Protein 1GUW (pdb70)

InterPro domains:
  IPR000953 Chromo/chromo shadow domain [PS50013] (21-79)
  IPR000953 Chromo/chromo shadow domain [PS50013] (117-175)
  IPR000953 Chromo/chromo shadow domain [SM00298] (20-72)
  IPR000953 Chromo/chromo shadow domain [SM00298] (116-168)
  IPR008251 Chromo shadow domain [PF01393] (113-172)
  IPR008251 Chromo shadow domain [SM00300] (111-173)
  IPR016197 Chromo-like domain superfamily [SSF54160] (13-76)
  IPR016197 Chromo-like domain superfamily [SSF54160] (108-173)
  IPR017984 Chromo domain subgroup [PR00504] (18-26)
  IPR017984 Chromo domain subgroup [PR00504] (31-45)
  IPR017984 Chromo domain subgroup [PR00504] (46-58)
  IPR023779 Chromo domain, conserved site [PS00598] (38-58)
  IPR023780 Chromo domain [PF00385] (21-69)
  IPR051219 Heterochromatin-associated chromo domain-containing protein [PTHR22812] (1-182)

Radius of gyration: 16.22 Å; Cα contacts (8 Å, |Δi|>4): 113; chains: 2; bounding box: 51×38×29 Å

Solvent-accessible surface area: 7569 Å² total

Foldseek 3Di:
DPDDDPPPDDQPQADFDAWDAWDDPDPWIWIWTQGPPDDRVPIDIDRVVSDDCVVRVCVVCQCQPVHHVHDDD/DDDDDDDPPDDPDPDD

Structure (mmCIF, N/CA/C/O backbone):
data_1GUW
#
_entry.id   1GUW
#
_cell.length_a   1.000
_cell.length_b   1.000
_cell.length_c   1.000
_cell.angle_alpha   90.00
_cell.angle_beta   90.00
_cell.angle_gamma   90.00
#
_symmetry.space_group_name_H-M   'P 1'
#
loop_
_entity.id
_entity.type
_entity.pdbx_description
1 polymer 'CHROMOBOX PROTEIN HOMOLOG 1'
2 polymer 'HISTONE H3.1'
#
loop_
_atom_site.group_PDB
_atom_site.id
_atom_site.type_symbol
_atom_site.label_atom_id
_atom_site.label_alt_id
_atom_site.label_comp_id
_atom_site.label_asym_id
_atom_site.label_entity_id
_atom_site.label_seq_id
_atom_site.pdbx_PDB_ins_code
_atom_site.Cartn_x
_atom_site.Cartn_y
_atom_site.Cartn_z
_atom_site.occupancy
_atom_site.B_iso_or_equiv
_atom_site.auth_seq_id
_atom_site.auth_comp_id
_atom_site.auth_asym_id
_atom_site.auth_atom_id
_atom_site.pdbx_PDB_model_num
ATOM 1 N N . HIS A 1 1 ? -24.643 -13.209 13.440 1.00 0.00 8 HIS A N 1
ATOM 2 C CA . HIS A 1 1 ? -26.019 -13.632 13.071 1.00 0.00 8 HIS A CA 1
ATOM 3 C C . HIS A 1 1 ? -27.060 -13.043 14.020 1.00 0.00 8 HIS A C 1
ATOM 4 O O . HIS A 1 1 ? -26.828 -12.932 15.225 1.00 0.00 8 HIS A O 1
ATOM 21 N N . MET A 1 2 ? -28.209 -12.661 13.465 1.00 0.00 9 MET A N 1
ATOM 22 C CA . MET A 1 2 ? -29.291 -12.078 14.254 1.00 0.00 9 MET A CA 1
ATOM 23 C C . MET A 1 2 ? -28.827 -10.815 14.971 1.00 0.00 9 MET A C 1
ATOM 24 O O . MET A 1 2 ? -29.014 -10.671 16.180 1.00 0.00 9 MET A O 1
ATOM 38 N N . VAL A 1 3 ? -28.221 -9.901 14.220 1.00 0.00 10 VAL A N 1
ATOM 39 C CA . VAL A 1 3 ? -27.728 -8.650 14.784 1.00 0.00 10 VAL A CA 1
ATOM 40 C C . VAL A 1 3 ? -27.879 -7.501 13.787 1.00 0.00 10 VAL A C 1
ATOM 41 O O . VAL A 1 3 ? -28.821 -7.480 12.995 1.00 0.00 10 VAL A O 1
ATOM 54 N N . GLU A 1 4 ? -26.951 -6.547 13.830 1.00 0.00 11 GLU A N 1
ATOM 55 C CA . GLU A 1 4 ? -26.992 -5.401 12.930 1.00 0.00 11 GLU A CA 1
ATOM 56 C C . GLU A 1 4 ? -26.781 -5.833 11.481 1.00 0.00 11 GLU A C 1
ATOM 57 O O . GLU A 1 4 ? -25.876 -6.614 11.183 1.00 0.00 11 GLU A O 1
ATOM 69 N N . GLU A 1 5 ? -27.621 -5.322 10.587 1.00 0.00 12 GLU A N 1
ATOM 70 C CA . GLU A 1 5 ? -27.526 -5.656 9.170 1.00 0.00 12 GLU A CA 1
ATOM 71 C C . GLU A 1 5 ? -26.232 -5.113 8.571 1.00 0.00 12 GLU A C 1
ATOM 72 O O . GLU A 1 5 ? -25.911 -3.935 8.729 1.00 0.00 12 GLU A O 1
ATOM 84 N N . VAL A 1 6 ? -25.493 -5.978 7.883 1.00 0.00 13 VAL A N 1
ATOM 85 C CA . VAL A 1 6 ? -24.236 -5.581 7.262 1.00 0.00 13 VAL A CA 1
ATOM 86 C C . VAL A 1 6 ? -24.477 -4.691 6.044 1.00 0.00 13 VAL A C 1
ATOM 87 O O . VAL A 1 6 ? -25.309 -4.999 5.191 1.00 0.00 13 VAL A O 1
ATOM 100 N N . LEU A 1 7 ? -23.736 -3.586 5.973 1.00 0.00 14 LEU A N 1
ATOM 101 C CA . LEU A 1 7 ? -23.857 -2.648 4.861 1.00 0.00 14 LEU A CA 1
ATOM 102 C C . LEU A 1 7 ? -22.820 -1.535 5.001 1.00 0.00 14 LEU A C 1
ATOM 103 O O . LEU A 1 7 ? -23.133 -0.353 4.860 1.00 0.00 14 LEU A O 1
ATOM 119 N N . GLU A 1 8 ? -21.582 -1.929 5.287 1.00 0.00 15 GLU A N 1
ATOM 120 C CA . GLU A 1 8 ? -20.489 -0.977 5.453 1.00 0.00 15 GLU A CA 1
ATOM 121 C C . GLU A 1 8 ? -19.171 -1.705 5.691 1.00 0.00 15 GLU A C 1
ATOM 122 O O . GLU A 1 8 ? -19.129 -2.711 6.400 1.00 0.00 15 GLU A O 1
ATOM 134 N N . GLU A 1 9 ? -18.099 -1.187 5.092 1.00 0.00 16 GLU A N 1
ATOM 135 C CA . GLU A 1 9 ? -16.771 -1.780 5.229 1.00 0.00 16 GLU A CA 1
ATOM 136 C C . GLU A 1 9 ? -16.707 -3.155 4.570 1.00 0.00 16 GLU A C 1
ATOM 137 O O . GLU A 1 9 ? -17.611 -3.977 4.730 1.00 0.00 16 GLU A O 1
ATOM 149 N N . GLU A 1 10 ? -15.631 -3.397 3.828 1.00 0.00 17 GLU A N 1
ATOM 150 C CA . GLU A 1 10 ? -15.440 -4.672 3.142 1.00 0.00 17 GLU A CA 1
ATOM 151 C C . GLU A 1 10 ? -14.024 -4.763 2.573 1.00 0.00 17 GLU A C 1
ATOM 152 O O . GLU A 1 10 ? -13.817 -5.217 1.447 1.00 0.00 17 GLU A O 1
ATOM 164 N N . GLU A 1 11 ? -13.052 -4.323 3.364 1.00 0.00 18 GLU A N 1
ATOM 165 C CA . GLU A 1 11 ? -11.653 -4.349 2.953 1.00 0.00 18 GLU A CA 1
ATOM 166 C C . GLU A 1 11 ? -11.115 -5.776 2.923 1.00 0.00 18 GLU A C 1
ATOM 167 O O . GLU A 1 11 ? -11.452 -6.595 3.777 1.00 0.00 18 GLU A O 1
ATOM 179 N N . GLU A 1 12 ? -10.273 -6.064 1.934 1.00 0.00 19 GLU A N 1
ATOM 180 C CA . GLU A 1 12 ? -9.684 -7.391 1.791 1.00 0.00 19 GLU A CA 1
ATOM 181 C C . GLU A 1 12 ? -8.175 -7.297 1.585 1.00 0.00 19 GLU A C 1
ATOM 182 O O . GLU A 1 12 ? -7.684 -6.376 0.933 1.00 0.00 19 GLU A O 1
ATOM 194 N N . GLU A 1 13 ? -7.450 -8.248 2.164 1.00 0.00 20 GLU A N 1
ATOM 195 C CA . GLU A 1 13 ? -5.992 -8.283 2.070 1.00 0.00 20 GLU A CA 1
ATOM 196 C C . GLU A 1 13 ? -5.511 -8.664 0.669 1.00 0.00 20 GLU A C 1
ATOM 197 O O . GLU A 1 13 ? -4.956 -9.746 0.471 1.00 0.00 20 GLU A O 1
ATOM 209 N N . TYR A 1 14 ? -5.707 -7.771 -0.298 1.00 0.00 21 TYR A N 1
ATOM 210 C CA . TYR A 1 14 ? -5.266 -8.026 -1.666 1.00 0.00 21 TYR A CA 1
ATOM 211 C C . TYR A 1 14 ? -3.753 -8.203 -1.715 1.00 0.00 21 TYR A C 1
ATOM 212 O O . TYR A 1 14 ? -3.013 -7.474 -1.053 1.00 0.00 21 TYR A O 1
ATOM 230 N N . VAL A 1 15 ? -3.300 -9.177 -2.499 1.00 0.00 22 VAL A N 1
ATOM 231 C CA . VAL A 1 15 ? -1.876 -9.454 -2.634 1.00 0.00 22 VAL A CA 1
ATOM 232 C C . VAL A 1 15 ? -1.112 -8.210 -3.078 1.00 0.00 22 VAL A C 1
ATOM 233 O O . VAL A 1 15 ? -1.535 -7.503 -3.993 1.00 0.00 22 VAL A O 1
ATOM 246 N N . VAL A 1 16 ? 0.013 -7.947 -2.420 1.00 0.00 23 VAL A N 1
ATOM 247 C CA . VAL A 1 16 ? 0.836 -6.787 -2.743 1.00 0.00 23 VAL A CA 1
ATOM 248 C C . VAL A 1 16 ? 2.217 -7.209 -3.229 1.00 0.00 23 VAL A C 1
ATOM 249 O O . VAL A 1 16 ? 2.880 -8.036 -2.602 1.00 0.00 23 VAL A O 1
ATOM 262 N N . GLU A 1 17 ? 2.645 -6.634 -4.347 1.00 0.00 24 GLU A N 1
ATOM 263 C CA . GLU A 1 17 ? 3.949 -6.950 -4.914 1.00 0.00 24 GLU A CA 1
ATOM 264 C C . GLU A 1 17 ? 5.064 -6.255 -4.138 1.00 0.00 24 GLU A C 1
ATOM 265 O O . GLU A 1 17 ? 6.008 -6.898 -3.680 1.00 0.00 24 GLU A O 1
ATOM 277 N N . LYS A 1 18 ? 4.944 -4.934 -3.996 1.00 0.00 25 LYS A N 1
ATOM 278 C CA . LYS A 1 18 ? 5.939 -4.137 -3.280 1.00 0.00 25 LYS A CA 1
ATOM 279 C C . LYS A 1 18 ? 5.573 -2.659 -3.320 1.00 0.00 25 LYS A C 1
ATOM 280 O O . LYS A 1 18 ? 5.080 -2.167 -4.336 1.00 0.00 25 LYS A O 1
ATOM 299 N N . VAL A 1 19 ? 5.822 -1.945 -2.225 1.00 0.00 26 VAL A N 1
ATOM 300 C CA . VAL A 1 19 ? 5.518 -0.522 -2.178 1.00 0.00 26 VAL A CA 1
ATOM 301 C C . VAL A 1 19 ? 6.409 0.231 -3.164 1.00 0.00 26 VAL A C 1
ATOM 302 O O . VAL A 1 19 ? 7.626 0.037 -3.190 1.00 0.00 26 VAL A O 1
ATOM 315 N N . LEU A 1 20 ? 5.799 1.063 -3.997 1.00 0.00 27 LEU A N 1
ATOM 316 C CA . LEU A 1 20 ? 6.547 1.811 -4.996 1.00 0.00 27 LEU A CA 1
ATOM 317 C C . LEU A 1 20 ? 7.252 3.016 -4.389 1.00 0.00 27 LEU A C 1
ATOM 318 O O . LEU A 1 20 ? 8.406 3.293 -4.720 1.00 0.00 27 LEU A O 1
ATOM 334 N N . ASP A 1 21 ? 6.562 3.742 -3.510 1.00 0.00 28 ASP A N 1
ATOM 335 C CA . ASP A 1 21 ? 7.156 4.925 -2.888 1.00 0.00 28 ASP A CA 1
ATOM 336 C C . ASP A 1 21 ? 6.539 5.228 -1.522 1.00 0.00 28 ASP A C 1
ATOM 337 O O . ASP A 1 21 ? 6.172 4.319 -0.776 1.00 0.00 28 ASP A O 1
ATOM 346 N N . ARG A 1 22 ? 6.446 6.520 -1.199 1.00 0.00 29 ARG A N 1
ATOM 347 C CA . ARG A 1 22 ? 5.894 6.968 0.074 1.00 0.00 29 ARG A CA 1
ATOM 348 C C . ARG A 1 22 ? 5.650 8.475 0.052 1.00 0.00 29 ARG A C 1
ATOM 349 O O . ARG A 1 22 ? 6.528 9.245 -0.340 1.00 0.00 29 ARG A O 1
ATOM 370 N N . ARG A 1 23 ? 4.463 8.893 0.480 1.00 0.00 30 ARG A N 1
ATOM 371 C CA . ARG A 1 23 ? 4.131 10.315 0.508 1.00 0.00 30 ARG A CA 1
ATOM 372 C C . ARG A 1 23 ? 3.046 10.614 1.538 1.00 0.00 30 ARG A C 1
ATOM 373 O O . ARG A 1 23 ? 2.054 9.893 1.640 1.00 0.00 30 ARG A O 1
ATOM 394 N N . VAL A 1 24 ? 3.239 11.693 2.290 1.00 0.00 31 VAL A N 1
ATOM 395 C CA . VAL A 1 24 ? 2.273 12.106 3.301 1.00 0.00 31 VAL A CA 1
ATOM 396 C C . VAL A 1 24 ? 1.507 13.340 2.842 1.00 0.00 31 VAL A C 1
ATOM 397 O O . VAL A 1 24 ? 2.062 14.224 2.190 1.00 0.00 31 VAL A O 1
ATOM 410 N N . VAL A 1 25 ? 0.228 13.390 3.190 1.00 0.00 32 VAL A N 1
ATOM 411 C CA . VAL A 1 25 ? -0.625 14.509 2.823 1.00 0.00 32 VAL A CA 1
ATOM 412 C C . VAL A 1 25 ? -1.727 14.692 3.857 1.00 0.00 32 VAL A C 1
ATOM 413 O O . VAL A 1 25 ? -2.346 13.722 4.287 1.00 0.00 32 VAL A O 1
ATOM 426 N N . LYS A 1 26 ? -1.943 15.942 4.263 1.00 0.00 33 LYS A N 1
ATOM 427 C CA . LYS A 1 26 ? -2.951 16.279 5.269 1.00 0.00 33 LYS A CA 1
ATOM 428 C C . LYS A 1 26 ? -2.461 15.908 6.669 1.00 0.00 33 LYS A C 1
ATOM 429 O O . LYS A 1 26 ? -2.727 16.618 7.637 1.00 0.00 33 LYS A O 1
ATOM 448 N N . GLY A 1 27 ? -1.747 14.787 6.766 1.00 0.00 34 GLY A N 1
ATOM 449 C CA . GLY A 1 27 ? -1.236 14.334 8.046 1.00 0.00 34 GLY A CA 1
ATOM 450 C C . GLY A 1 27 ? -1.242 12.823 8.148 1.00 0.00 34 GLY A C 1
ATOM 451 O O . GLY A 1 27 ? -0.659 12.246 9.067 1.00 0.00 34 GLY A O 1
ATOM 455 N N . LYS A 1 28 ? -1.915 12.188 7.195 1.00 0.00 35 LYS A N 1
ATOM 456 C CA . LYS A 1 28 ? -2.025 10.738 7.152 1.00 0.00 35 LYS A CA 1
ATOM 457 C C . LYS A 1 28 ? -0.767 10.106 6.570 1.00 0.00 35 LYS A C 1
ATOM 458 O O . LYS A 1 28 ? 0.308 10.706 6.580 1.00 0.00 35 LYS A O 1
ATOM 477 N N . VAL A 1 29 ? -0.917 8.889 6.061 1.00 0.00 36 VAL A N 1
ATOM 478 C CA . VAL A 1 29 ? 0.192 8.151 5.466 1.00 0.00 36 VAL A CA 1
ATOM 479 C C . VAL A 1 29 ? -0.319 7.248 4.350 1.00 0.00 36 VAL A C 1
ATOM 480 O O . VAL A 1 29 ? -1.364 6.620 4.490 1.00 0.00 36 VAL A O 1
ATOM 493 N N . GLU A 1 30 ? 0.417 7.186 3.244 1.00 0.00 37 GLU A N 1
ATOM 494 C CA . GLU A 1 30 ? 0.015 6.351 2.116 1.00 0.00 37 GLU A CA 1
ATOM 495 C C . GLU A 1 30 ? 1.221 5.896 1.298 1.00 0.00 37 GLU A C 1
ATOM 496 O O . GLU A 1 30 ? 2.072 6.701 0.917 1.00 0.00 37 GLU A O 1
ATOM 508 N N . TYR A 1 31 ? 1.277 4.594 1.028 1.00 0.00 38 TYR A N 1
ATOM 509 C CA . TYR A 1 31 ? 2.365 4.008 0.249 1.00 0.00 38 TYR A CA 1
ATOM 510 C C . TYR A 1 31 ? 1.852 3.438 -1.065 1.00 0.00 38 TYR A C 1
ATOM 511 O O . TYR A 1 31 ? 0.893 2.665 -1.084 1.00 0.00 38 TYR A O 1
ATOM 529 N N . LEU A 1 32 ? 2.509 3.804 -2.158 1.00 0.00 39 LEU A N 1
ATOM 530 C CA . LEU A 1 32 ? 2.131 3.303 -3.468 1.00 0.00 39 LEU A CA 1
ATOM 531 C C . LEU A 1 32 ? 2.302 1.791 -3.488 1.00 0.00 39 LEU A C 1
ATOM 532 O O . LEU A 1 32 ? 3.250 1.270 -2.905 1.00 0.00 39 LEU A O 1
ATOM 548 N N . LEU A 1 33 ? 1.369 1.077 -4.113 1.00 0.00 40 LEU A N 1
ATOM 549 C CA . LEU A 1 33 ? 1.442 -0.381 -4.131 1.00 0.00 40 LEU A CA 1
ATOM 550 C C . LEU A 1 33 ? 0.961 -0.983 -5.443 1.00 0.00 40 LEU A C 1
ATOM 551 O O . LEU A 1 33 ? -0.125 -0.668 -5.928 1.00 0.00 40 LEU A O 1
ATOM 567 N N . LYS A 1 34 ? 1.777 -1.881 -5.996 1.00 0.00 41 LYS A N 1
ATOM 568 C CA . LYS A 1 34 ? 1.435 -2.564 -7.236 1.00 0.00 41 LYS A CA 1
ATOM 569 C C . LYS A 1 34 ? 0.541 -3.758 -6.922 1.00 0.00 41 LYS A C 1
ATOM 570 O O . LYS A 1 34 ? 0.908 -4.618 -6.121 1.00 0.00 41 LYS A O 1
ATOM 589 N N . TRP A 1 35 ? -0.637 -3.797 -7.530 1.00 0.00 42 TRP A N 1
ATOM 590 C CA . TRP A 1 35 ? -1.578 -4.882 -7.278 1.00 0.00 42 TRP A CA 1
ATOM 591 C C . TRP A 1 35 ? -1.554 -5.916 -8.400 1.00 0.00 42 TRP A C 1
ATOM 592 O O . TRP A 1 35 ? -1.603 -5.574 -9.580 1.00 0.00 42 TRP A O 1
ATOM 613 N N . LYS A 1 36 ? -1.465 -7.185 -8.011 1.00 0.00 43 LYS A N 1
ATOM 614 C CA . LYS A 1 36 ? -1.420 -8.288 -8.965 1.00 0.00 43 LYS A CA 1
ATOM 615 C C . LYS A 1 36 ? -2.733 -8.419 -9.732 1.00 0.00 43 LYS A C 1
ATOM 616 O O . LYS A 1 36 ? -3.811 -8.185 -9.185 1.00 0.00 43 LYS A O 1
ATOM 635 N N . GLY A 1 37 ? -2.627 -8.804 -11.000 1.00 0.00 44 GLY A N 1
ATOM 636 C CA . GLY A 1 37 ? -3.802 -8.970 -11.834 1.00 0.00 44 GLY A CA 1
ATOM 637 C C . GLY A 1 37 ? -4.324 -7.656 -12.381 1.00 0.00 44 GLY A C 1
ATOM 638 O O . GLY A 1 37 ? -4.576 -7.535 -13.579 1.00 0.00 44 GLY A O 1
ATOM 642 N N . PHE A 1 38 ? -4.484 -6.672 -11.504 1.00 0.00 45 PHE A N 1
ATOM 643 C CA . PHE A 1 38 ? -4.977 -5.363 -11.912 1.00 0.00 45 PHE A CA 1
ATOM 644 C C . PHE A 1 38 ? -3.900 -4.587 -12.662 1.00 0.00 45 PHE A C 1
ATOM 645 O O . PHE A 1 38 ? -2.726 -4.618 -12.291 1.00 0.00 45 PHE A O 1
ATOM 662 N N . SER A 1 39 ? -4.311 -3.895 -13.720 1.00 0.00 46 SER A N 1
ATOM 663 C CA . SER A 1 39 ? -3.389 -3.110 -14.532 1.00 0.00 46 SER A CA 1
ATOM 664 C C . SER A 1 39 ? -2.605 -2.123 -13.673 1.00 0.00 46 SER A C 1
ATOM 665 O O . SER A 1 39 ? -3.132 -1.572 -12.708 1.00 0.00 46 SER A O 1
ATOM 673 N N . ASP A 1 40 ? -1.343 -1.910 -14.033 1.00 0.00 47 ASP A N 1
ATOM 674 C CA . ASP A 1 40 ? -0.479 -0.991 -13.300 1.00 0.00 47 ASP A CA 1
ATOM 675 C C . ASP A 1 40 ? -1.106 0.398 -13.204 1.00 0.00 47 ASP A C 1
ATOM 676 O O . ASP A 1 40 ? -0.893 1.119 -12.230 1.00 0.00 47 ASP A O 1
ATOM 685 N N . GLU A 1 41 ? -1.878 0.768 -14.221 1.00 0.00 48 GLU A N 1
ATOM 686 C CA . GLU A 1 41 ? -2.533 2.067 -14.254 1.00 0.00 48 GLU A CA 1
ATOM 687 C C . GLU A 1 41 ? -3.442 2.258 -13.042 1.00 0.00 48 GLU A C 1
ATOM 688 O O . GLU A 1 41 ? -3.653 3.382 -12.586 1.00 0.00 48 GLU A O 1
ATOM 700 N N . ASP A 1 42 ? -3.988 1.155 -12.538 1.00 0.00 49 ASP A N 1
ATOM 701 C CA . ASP A 1 42 ? -4.886 1.196 -11.385 1.00 0.00 49 ASP A CA 1
ATOM 702 C C . ASP A 1 42 ? -4.117 1.396 -10.074 1.00 0.00 49 ASP A C 1
ATOM 703 O O . ASP A 1 42 ? -4.426 0.769 -9.061 1.00 0.00 49 ASP A O 1
ATOM 712 N N . ASN A 1 43 ? -3.120 2.277 -10.096 1.00 0.00 50 ASN A N 1
ATOM 713 C CA . ASN A 1 43 ? -2.323 2.562 -8.905 1.00 0.00 50 ASN A CA 1
ATOM 714 C C . ASN A 1 43 ? -3.134 3.333 -7.870 1.00 0.00 50 ASN A C 1
ATOM 715 O O . ASN A 1 43 ? -3.941 4.197 -8.216 1.00 0.00 50 ASN A O 1
ATOM 726 N N . THR A 1 44 ? -2.906 3.024 -6.599 1.00 0.00 51 THR A N 1
ATOM 727 C CA . THR A 1 44 ? -3.604 3.696 -5.511 1.00 0.00 51 THR A CA 1
ATOM 728 C C . THR A 1 44 ? -2.825 3.571 -4.206 1.00 0.00 51 THR A C 1
ATOM 729 O O . THR A 1 44 ? -2.547 2.469 -3.732 1.00 0.00 51 THR A O 1
ATOM 740 N N . TRP A 1 45 ? -2.470 4.716 -3.637 1.00 0.00 52 TRP A N 1
ATOM 741 C CA . TRP A 1 45 ? -1.717 4.760 -2.395 1.00 0.00 52 TRP A CA 1
ATOM 742 C C . TRP A 1 45 ? -2.629 4.474 -1.208 1.00 0.00 52 TRP A C 1
ATOM 743 O O . TRP A 1 45 ? -3.517 5.266 -0.891 1.00 0.00 52 TRP A O 1
ATOM 764 N N . GLU A 1 46 ? -2.415 3.334 -0.561 1.00 0.00 53 GLU A N 1
ATOM 765 C CA . GLU A 1 46 ? -3.229 2.939 0.582 1.00 0.00 53 GLU A CA 1
ATOM 766 C C . GLU A 1 46 ? -2.573 3.340 1.900 1.00 0.00 53 GLU A C 1
ATOM 767 O O . GLU A 1 46 ? -1.348 3.325 2.022 1.00 0.00 53 GLU A O 1
ATOM 779 N N . PRO A 1 47 ? -3.385 3.698 2.912 1.00 0.00 54 PRO A N 1
ATOM 780 C CA . PRO A 1 47 ? -2.875 4.094 4.226 1.00 0.00 54 PRO A CA 1
ATOM 781 C C . PRO A 1 47 ? -2.008 3.006 4.850 1.00 0.00 54 PRO A C 1
ATOM 782 O O . PRO A 1 47 ? -2.358 1.826 4.819 1.00 0.00 54 PRO A O 1
ATOM 793 N N . GLU A 1 48 ? -0.870 3.413 5.402 1.00 0.00 55 GLU A N 1
ATOM 794 C CA . GLU A 1 48 ? 0.064 2.480 6.023 1.00 0.00 55 GLU A CA 1
ATOM 795 C C . GLU A 1 48 ? -0.620 1.627 7.088 1.00 0.00 55 GLU A C 1
ATOM 796 O O . GLU A 1 48 ? -0.383 0.422 7.173 1.00 0.00 55 GLU A O 1
ATOM 808 N N . GLU A 1 49 ? -1.465 2.256 7.901 1.00 0.00 56 GLU A N 1
ATOM 809 C CA . GLU A 1 49 ? -2.176 1.545 8.960 1.00 0.00 56 GLU A CA 1
ATOM 810 C C . GLU A 1 49 ? -2.953 0.360 8.392 1.00 0.00 56 GLU A C 1
ATOM 811 O O . GLU A 1 49 ? -2.939 -0.733 8.959 1.00 0.00 56 GLU A O 1
ATOM 823 N N . ASN A 1 50 ? -3.620 0.584 7.265 1.00 0.00 57 ASN A N 1
ATOM 824 C CA . ASN A 1 50 ? -4.396 -0.463 6.609 1.00 0.00 57 ASN A CA 1
ATOM 825 C C . ASN A 1 50 ? -3.488 -1.571 6.090 1.00 0.00 57 ASN A C 1
ATOM 826 O O . ASN A 1 50 ? -3.845 -2.750 6.132 1.00 0.00 57 ASN A O 1
ATOM 837 N N . LEU A 1 51 ? -2.319 -1.185 5.585 1.00 0.00 58 LEU A N 1
ATOM 838 C CA . LEU A 1 51 ? -1.366 -2.146 5.040 1.00 0.00 58 LEU A CA 1
ATOM 839 C C . LEU A 1 51 ? -0.980 -3.193 6.079 1.00 0.00 58 LEU A C 1
ATOM 840 O O . LEU A 1 51 ? -0.587 -2.859 7.197 1.00 0.00 58 LEU A O 1
ATOM 856 N N . ASP A 1 52 ? -1.083 -4.459 5.692 1.00 0.00 59 ASP A N 1
ATOM 857 C CA . ASP A 1 52 ? -0.734 -5.565 6.576 1.00 0.00 59 ASP A CA 1
ATOM 858 C C . ASP A 1 52 ? 0.529 -6.254 6.066 1.00 0.00 59 ASP A C 1
ATOM 859 O O . ASP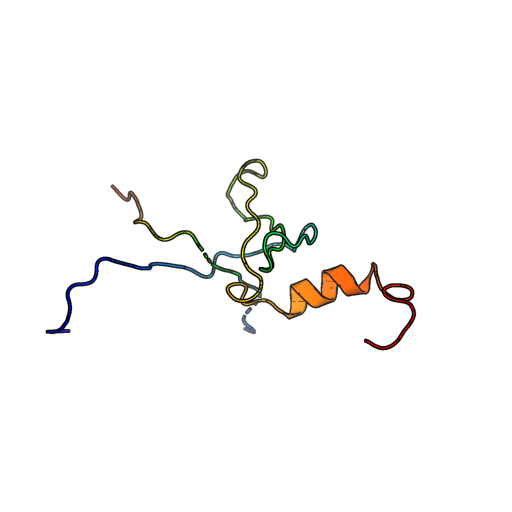 A 1 52 ? 0.570 -7.475 5.913 1.00 0.00 59 ASP A O 1
ATOM 868 N N . CYS A 1 53 ? 1.554 -5.454 5.791 1.00 0.00 60 CYS A N 1
ATOM 869 C CA . CYS A 1 53 ? 2.818 -5.975 5.281 1.00 0.00 60 CYS A CA 1
ATOM 870 C C . CYS A 1 53 ? 3.984 -5.067 5.674 1.00 0.00 60 CYS A C 1
ATOM 871 O O . CYS A 1 53 ? 4.661 -4.504 4.814 1.00 0.00 60 CYS A O 1
ATOM 879 N N . PRO A 1 54 ? 4.236 -4.914 6.989 1.00 0.00 61 PRO A N 1
ATOM 880 C CA . PRO A 1 54 ? 5.328 -4.074 7.492 1.00 0.00 61 PRO A CA 1
ATOM 881 C C . PRO A 1 54 ? 6.676 -4.468 6.899 1.00 0.00 61 PRO A C 1
ATOM 882 O O . PRO A 1 54 ? 7.542 -3.621 6.686 1.00 0.00 61 PRO A O 1
ATOM 893 N N . ASP A 1 55 ? 6.845 -5.760 6.635 1.00 0.00 62 ASP A N 1
ATOM 894 C CA . ASP A 1 55 ? 8.089 -6.269 6.065 1.00 0.00 62 ASP A CA 1
ATOM 895 C C . ASP A 1 55 ? 8.405 -5.577 4.742 1.00 0.00 62 ASP A C 1
ATOM 896 O O . ASP A 1 55 ? 9.545 -5.181 4.498 1.00 0.00 62 ASP A O 1
ATOM 905 N N . LEU A 1 56 ? 7.391 -5.430 3.892 1.00 0.00 63 LEU A N 1
ATOM 906 C CA . LEU A 1 56 ? 7.575 -4.779 2.600 1.00 0.00 63 LEU A CA 1
ATOM 907 C C . LEU A 1 56 ? 7.973 -3.323 2.789 1.00 0.00 63 LEU A C 1
ATOM 908 O O . LEU A 1 56 ? 8.863 -2.820 2.104 1.00 0.00 63 LEU A O 1
ATOM 924 N N . ILE A 1 57 ? 7.309 -2.651 3.726 1.00 0.00 64 ILE A N 1
ATOM 925 C CA . ILE A 1 57 ? 7.603 -1.253 4.006 1.00 0.00 64 ILE A CA 1
ATOM 926 C C . ILE A 1 57 ? 9.081 -1.082 4.324 1.00 0.00 64 ILE A C 1
ATOM 927 O O . ILE A 1 57 ? 9.776 -0.297 3.684 1.00 0.00 64 ILE A O 1
ATOM 943 N N . ALA A 1 58 ? 9.558 -1.841 5.305 1.00 0.00 65 ALA A N 1
ATOM 944 C CA . ALA A 1 58 ? 10.960 -1.789 5.699 1.00 0.00 65 ALA A CA 1
ATOM 945 C C . ALA A 1 58 ? 11.863 -2.042 4.499 1.00 0.00 65 ALA A C 1
ATOM 946 O O . ALA A 1 58 ? 12.930 -1.444 4.373 1.00 0.00 65 ALA A O 1
ATOM 953 N N . GLU A 1 59 ? 11.419 -2.934 3.619 1.00 0.00 66 GLU A N 1
ATOM 954 C CA . GLU A 1 59 ? 12.169 -3.282 2.419 1.00 0.00 66 GLU A CA 1
ATOM 955 C C . GLU A 1 59 ? 12.407 -2.056 1.538 1.00 0.00 66 GLU A C 1
ATOM 956 O O . GLU A 1 59 ? 13.456 -1.928 0.908 1.00 0.00 66 GLU A O 1
ATOM 968 N N . PHE A 1 60 ? 11.419 -1.167 1.488 1.00 0.00 67 PHE A N 1
ATOM 969 C CA . PHE A 1 60 ? 11.508 0.038 0.670 1.00 0.00 67 PHE A CA 1
ATOM 970 C C . PHE A 1 60 ? 12.513 1.043 1.234 1.00 0.00 67 PHE A C 1
ATOM 971 O O . PHE A 1 60 ? 13.395 1.514 0.516 1.00 0.00 67 PHE A O 1
ATOM 988 N N . LEU A 1 61 ? 12.370 1.382 2.513 1.00 0.00 68 LEU A N 1
ATOM 989 C CA . LEU A 1 61 ? 13.256 2.338 3.151 1.00 0.00 68 LEU A CA 1
ATOM 990 C C . LEU A 1 61 ? 14.634 1.738 3.402 1.00 0.00 68 LEU A C 1
ATOM 991 O O . LEU A 1 61 ? 15.599 2.460 3.635 1.00 0.00 68 LEU A O 1
ATOM 1007 N N . GLN A 1 62 ? 14.710 0.416 3.364 1.00 0.00 69 GLN A N 1
ATOM 1008 C CA . GLN A 1 62 ? 15.965 -0.288 3.599 1.00 0.00 69 GLN A CA 1
ATOM 1009 C C . GLN A 1 62 ? 17.038 0.133 2.596 1.00 0.00 69 GLN A C 1
ATOM 1010 O O . GLN A 1 62 ? 18.214 0.240 2.942 1.00 0.00 69 GLN A O 1
ATOM 1024 N N . SER A 1 63 ? 16.632 0.358 1.353 1.00 0.00 70 SER A N 1
ATOM 1025 C CA . SER A 1 63 ? 17.567 0.760 0.308 1.00 0.00 70 SER A CA 1
ATOM 1026 C C . SER A 1 63 ? 17.880 2.253 0.388 1.00 0.00 70 SER A C 1
ATOM 1027 O O . SER A 1 63 ? 19.036 2.664 0.282 1.00 0.00 70 SER A O 1
ATOM 1035 N N . GLN A 1 64 ? 16.839 3.058 0.568 1.00 0.00 71 GLN A N 1
ATOM 1036 C CA . GLN A 1 64 ? 16.986 4.510 0.654 1.00 0.00 71 GLN A CA 1
ATOM 1037 C C . GLN A 1 64 ? 17.693 4.946 1.934 1.00 0.00 71 GLN A C 1
ATOM 1038 O O . GLN A 1 64 ? 18.282 6.027 1.978 1.00 0.00 71 GLN A O 1
ATOM 1052 N N . LYS A 1 65 ? 17.619 4.125 2.981 1.00 0.00 72 LYS A N 1
ATOM 1053 C CA . LYS A 1 65 ? 18.249 4.475 4.251 1.00 0.00 72 LYS A CA 1
ATOM 1054 C C . LYS A 1 65 ? 19.772 4.522 4.126 1.00 0.00 72 LYS A C 1
ATOM 1055 O O . LYS A 1 65 ? 20.294 4.980 3.111 1.00 0.00 72 LYS A O 1
ATOM 1074 N N . THR A 1 66 ? 20.483 4.085 5.172 1.00 0.00 73 THR A N 1
ATOM 1075 C CA . THR A 1 66 ? 21.944 4.128 5.170 1.00 0.00 73 THR A CA 1
ATOM 1076 C C . THR A 1 66 ? 22.393 5.524 4.764 1.00 0.00 73 THR A C 1
ATOM 1077 O O . THR A 1 66 ? 23.486 5.725 4.234 1.00 0.00 73 THR A O 1
ATOM 1088 N N . ALA A 1 67 ? 21.497 6.472 5.014 1.00 0.00 74 ALA A N 1
ATOM 1089 C CA . ALA A 1 67 ? 21.698 7.875 4.690 1.00 0.00 74 ALA A CA 1
ATOM 1090 C C . ALA A 1 67 ? 20.437 8.651 5.047 1.00 0.00 74 ALA A C 1
ATOM 1091 O O . ALA A 1 67 ? 20.477 9.850 5.315 1.00 0.00 74 ALA A O 1
ATOM 1098 N N . HIS A 1 68 ? 19.310 7.937 5.036 1.00 0.00 75 HIS A N 1
ATOM 1099 C CA . HIS A 1 68 ? 18.013 8.524 5.347 1.00 0.00 75 HIS A CA 1
ATOM 1100 C C . HIS A 1 68 ? 17.990 9.121 6.752 1.00 0.00 75 HIS A C 1
ATOM 1101 O O . HIS A 1 68 ? 18.360 8.457 7.722 1.00 0.00 75 HIS A O 1
ATOM 1116 N N . GLU A 1 69 ? 17.533 10.371 6.847 1.00 0.00 76 GLU A N 1
ATOM 1117 C CA . GLU A 1 69 ? 17.431 11.079 8.126 1.00 0.00 76 GLU A CA 1
ATOM 1118 C C . GLU A 1 69 ? 18.801 11.448 8.701 1.00 0.00 76 GLU A C 1
ATOM 1119 O O . GLU A 1 69 ? 18.923 12.443 9.415 1.00 0.00 76 GLU A O 1
ATOM 1131 N N . THR A 1 70 ? 19.819 10.641 8.404 1.00 0.00 77 THR A N 1
ATOM 1132 C CA . THR A 1 70 ? 21.171 10.882 8.909 1.00 0.00 77 THR A CA 1
ATOM 1133 C C . THR A 1 70 ? 21.169 11.022 10.428 1.00 0.00 77 THR A C 1
ATOM 1134 O O . THR A 1 70 ? 21.819 11.909 10.982 1.00 0.00 77 THR A O 1
ATOM 1145 N N . ASP A 1 71 ? 20.434 10.136 11.092 1.00 0.00 78 ASP A N 1
ATOM 1146 C CA . ASP A 1 71 ? 20.336 10.146 12.549 1.00 0.00 78 ASP A CA 1
ATOM 1147 C C . ASP A 1 71 ? 20.009 8.746 13.072 1.00 0.00 78 ASP A C 1
ATOM 1148 O O . ASP A 1 71 ? 20.627 7.766 12.658 1.00 0.00 78 ASP A O 1
ATOM 1157 N N . LYS A 1 72 ? 19.039 8.656 13.983 1.00 0.00 79 LYS A N 1
ATOM 1158 C CA . LYS A 1 72 ? 18.643 7.373 14.553 1.00 0.00 79 LYS A CA 1
ATOM 1159 C C . LYS A 1 72 ? 17.956 6.496 13.504 1.00 0.00 79 LYS A C 1
ATOM 1160 O O . LYS A 1 72 ? 18.364 6.472 12.343 1.00 0.00 79 LYS A O 1
ATOM 1179 N N . SER A 1 73 ? 16.913 5.776 13.920 1.00 0.00 80 SER A N 1
ATOM 1180 C CA . SER A 1 73 ? 16.172 4.898 13.017 1.00 0.00 80 SER A CA 1
ATOM 1181 C C . SER A 1 73 ? 17.090 3.846 12.403 1.00 0.00 80 SER A C 1
ATOM 1182 O O . SER A 1 73 ? 17.295 2.794 13.046 1.00 0.00 80 SER A O 1
ATOM 1191 N N . ALA B 2 1 ? 4.346 -22.060 3.547 1.00 0.00 1 ALA B N 1
ATOM 1192 C CA . ALA B 2 1 ? 3.309 -22.095 4.611 1.00 0.00 1 ALA B CA 1
ATOM 1193 C C . ALA B 2 1 ? 3.119 -20.718 5.238 1.00 0.00 1 ALA B C 1
ATOM 1194 O O . ALA B 2 1 ? 1.993 -20.300 5.508 1.00 0.00 1 ALA B O 1
ATOM 1203 N N . ARG B 2 2 ? 4.226 -20.015 5.466 1.00 0.00 2 ARG B N 1
ATOM 1204 C CA . ARG B 2 2 ? 4.178 -18.684 6.060 1.00 0.00 2 ARG B CA 1
ATOM 1205 C C . ARG B 2 2 ? 3.292 -17.745 5.245 1.00 0.00 2 ARG B C 1
ATOM 1206 O O . ARG B 2 2 ? 3.271 -17.802 4.015 1.00 0.00 2 ARG B O 1
ATOM 1227 N N . THR B 2 3 ? 2.545 -16.893 5.942 1.00 0.00 3 THR B N 1
ATOM 1228 C CA . THR B 2 3 ? 1.645 -15.950 5.290 1.00 0.00 3 THR B CA 1
ATOM 1229 C C . THR B 2 3 ? 2.414 -14.901 4.494 1.00 0.00 3 THR B C 1
ATOM 1230 O O . THR B 2 3 ? 3.340 -14.273 5.006 1.00 0.00 3 THR B O 1
ATOM 1269 N N . GLN B 2 5 ? 2.986 -11.339 2.509 1.00 0.00 5 GLN B N 1
ATOM 1270 C CA . GLN B 2 5 ? 2.602 -9.948 2.730 1.00 0.00 5 GLN B CA 1
ATOM 1271 C C . GLN B 2 5 ? 1.355 -9.571 1.932 1.00 0.00 5 GLN B C 1
ATOM 1272 O O . GLN B 2 5 ? 1.216 -9.934 0.764 1.00 0.00 5 GLN B O 1
ATOM 1286 N N . THR B 2 6 ? 0.453 -8.837 2.581 1.00 0.00 6 THR B N 1
ATOM 1287 C CA . THR B 2 6 ? -0.791 -8.396 1.957 1.00 0.00 6 THR B CA 1
ATOM 1288 C C . THR B 2 6 ? -1.251 -7.069 2.551 1.00 0.00 6 THR B C 1
ATOM 1289 O O . THR B 2 6 ? -1.081 -6.826 3.744 1.00 0.00 6 THR B O 1
ATOM 1300 N N . ALA B 2 7 ? -1.834 -6.213 1.717 1.00 0.00 7 ALA B N 1
ATOM 1301 C CA . ALA B 2 7 ? -2.315 -4.914 2.175 1.00 0.00 7 ALA B CA 1
ATOM 1302 C C . ALA B 2 7 ? -3.686 -4.599 1.592 1.00 0.00 7 ALA B C 1
ATOM 1303 O O . ALA B 2 7 ? -3.886 -4.664 0.378 1.00 0.00 7 ALA B O 1
ATOM 1310 N N . ARG B 2 8 ? -4.628 -4.251 2.464 1.00 0.00 8 ARG B N 1
ATOM 1311 C CA . ARG B 2 8 ? -5.980 -3.919 2.034 1.00 0.00 8 ARG B CA 1
ATOM 1312 C C . ARG B 2 8 ? -5.975 -2.632 1.219 1.00 0.00 8 ARG B C 1
ATOM 1313 O O . ARG B 2 8 ? -5.568 -1.579 1.711 1.00 0.00 8 ARG B O 1
ATOM 1362 N N . SER B 2 10 ? -8.344 -0.849 0.454 1.00 0.00 10 SER B N 1
ATOM 1363 C CA . SER B 2 10 ? -9.583 -0.135 0.744 1.00 0.00 10 SER B CA 1
ATOM 1364 C C . SER B 2 10 ? -10.608 -0.350 -0.370 1.00 0.00 10 SER B C 1
ATOM 1365 O O . SER B 2 10 ? -11.246 0.596 -0.833 1.00 0.00 10 SER B O 1
ATOM 1373 N N . THR B 2 11 ? -10.754 -1.600 -0.802 1.00 0.00 11 THR B N 1
ATOM 1374 C CA . THR B 2 11 ? -11.691 -1.937 -1.867 1.00 0.00 11 THR B CA 1
ATOM 1375 C C . THR B 2 11 ? -13.123 -1.578 -1.482 1.00 0.00 11 THR B C 1
ATOM 1376 O O . THR B 2 11 ? -13.803 -0.849 -2.205 1.00 0.00 11 THR B O 1
ATOM 1387 N N . GLY B 2 12 ? -13.573 -2.096 -0.343 1.00 0.00 12 GLY B N 1
ATOM 1388 C CA . GLY B 2 12 ? -14.924 -1.823 0.115 1.00 0.00 12 GLY B CA 1
ATOM 1389 C C . GLY B 2 12 ? -15.964 -2.155 -0.936 1.00 0.00 12 GLY B C 1
ATOM 1390 O O . GLY B 2 12 ? -15.820 -3.133 -1.670 1.00 0.00 12 GLY B O 1
ATOM 1394 N N . GLY B 2 13 ? -17.009 -1.333 -1.018 1.00 0.00 13 GLY B N 1
ATOM 1395 C CA . GLY B 2 13 ? -18.057 -1.559 -1.999 1.00 0.00 13 GLY B CA 1
ATOM 1396 C C . GLY B 2 13 ? -18.607 -2.972 -1.954 1.00 0.00 13 GLY B C 1
ATOM 1397 O O . GLY B 2 13 ? -18.947 -3.479 -0.886 1.00 0.00 13 GLY B O 1
ATOM 1401 N N . LYS B 2 14 ? -18.686 -3.607 -3.120 1.00 0.00 14 LYS B N 1
ATOM 1402 C CA . LYS B 2 14 ? -19.192 -4.971 -3.219 1.00 0.00 14 LYS B CA 1
ATOM 1403 C C . LYS B 2 14 ? -18.874 -5.564 -4.589 1.00 0.00 14 LYS B C 1
ATOM 1404 O O . LYS B 2 14 ? -19.018 -4.896 -5.613 1.00 0.00 14 LYS B O 1
ATOM 1423 N N . ALA B 2 15 ? -18.436 -6.820 -4.596 1.00 0.00 15 ALA B N 1
ATOM 1424 C CA . ALA B 2 15 ? -18.092 -7.505 -5.838 1.00 0.00 15 ALA B CA 1
ATOM 1425 C C . ALA B 2 15 ? -19.288 -7.565 -6.786 1.00 0.00 15 ALA B C 1
ATOM 1426 O O . ALA B 2 15 ? -20.409 -7.849 -6.365 1.00 0.00 15 ALA B O 1
ATOM 1433 N N . PRO B 2 16 ? -19.063 -7.301 -8.087 1.00 0.00 16 PRO B N 1
ATOM 1434 C CA . PRO B 2 16 ? -20.129 -7.330 -9.095 1.00 0.00 16 PRO B CA 1
ATOM 1435 C C . PRO B 2 16 ? -20.719 -8.726 -9.269 1.00 0.00 16 PRO B C 1
ATOM 1436 O O . PRO B 2 16 ? -21.937 -8.889 -9.351 1.00 0.00 16 PRO B O 1
ATOM 1447 N N . GLY B 2 17 ? -19.846 -9.727 -9.326 1.00 0.00 17 GLY B N 1
ATOM 1448 C CA . GLY B 2 17 ? -20.296 -11.098 -9.488 1.00 0.00 17 GLY B CA 1
ATOM 1449 C C . GLY B 2 17 ? -20.994 -11.329 -10.814 1.00 0.00 17 GLY B C 1
ATOM 1450 O O . GLY B 2 17 ? -20.537 -10.855 -11.855 1.00 0.00 17 GLY B O 1
ATOM 1454 N N . GLY B 2 18 ? -22.103 -12.061 -10.777 1.00 0.00 18 GLY B N 1
ATOM 1455 C CA . GLY B 2 18 ? -22.848 -12.344 -11.990 1.00 0.00 18 GLY B CA 1
ATOM 1456 C C . GLY B 2 18 ? -24.037 -13.251 -11.743 1.00 0.00 18 GLY B C 1
ATOM 1457 O O . GLY B 2 18 ? -24.934 -12.856 -10.967 1.00 0.00 18 GLY B O 1
ATOM 1462 N N . HIS A 1 1 ? -22.263 14.746 -0.589 1.00 0.00 8 HIS A N 2
ATOM 1463 C CA . HIS A 1 1 ? -22.829 14.907 -1.954 1.00 0.00 8 HIS A CA 2
ATOM 1464 C C . HIS A 1 1 ? -22.490 13.703 -2.832 1.00 0.00 8 HIS A C 2
ATOM 1465 O O . HIS A 1 1 ? -22.537 12.562 -2.372 1.00 0.00 8 HIS A O 2
ATOM 1482 N N . MET A 1 2 ? -22.147 13.962 -4.094 1.00 0.00 9 MET A N 2
ATOM 1483 C CA . MET A 1 2 ? -21.799 12.896 -5.028 1.00 0.00 9 MET A CA 2
ATOM 1484 C C . MET A 1 2 ? -22.933 11.874 -5.132 1.00 0.00 9 MET A C 2
ATOM 1485 O O . MET A 1 2 ? -24.099 12.246 -5.264 1.00 0.00 9 MET A O 2
ATOM 1499 N N . VAL A 1 3 ? -22.588 10.588 -5.072 1.00 0.00 10 VAL A N 2
ATOM 1500 C CA . VAL A 1 3 ? -23.581 9.524 -5.160 1.00 0.00 10 VAL A CA 2
ATOM 1501 C C . VAL A 1 3 ? -22.978 8.179 -4.763 1.00 0.00 10 VAL A C 2
ATOM 1502 O O . VAL A 1 3 ? -23.616 7.385 -4.072 1.00 0.00 10 VAL A O 2
ATOM 1515 N N . GLU A 1 4 ? -21.743 7.938 -5.203 1.00 0.00 11 GLU A N 2
ATOM 1516 C CA . GLU A 1 4 ? -21.033 6.696 -4.898 1.00 0.00 11 GLU A CA 2
ATOM 1517 C C . GLU A 1 4 ? -21.725 5.485 -5.520 1.00 0.00 11 GLU A C 2
ATOM 1518 O O . GLU A 1 4 ? -22.944 5.333 -5.430 1.00 0.00 11 GLU A O 2
ATOM 1530 N N . GLU A 1 5 ? -20.930 4.621 -6.147 1.00 0.00 12 GLU A N 2
ATOM 1531 C CA . GLU A 1 5 ? -21.446 3.414 -6.784 1.00 0.00 12 GLU A CA 2
ATOM 1532 C C . GLU A 1 5 ? -20.291 2.554 -7.295 1.00 0.00 12 GLU A C 2
ATOM 1533 O O . GLU A 1 5 ? -20.374 1.940 -8.359 1.00 0.00 12 GLU A O 2
ATOM 1545 N N . VAL A 1 6 ? -19.209 2.520 -6.523 1.00 0.00 13 VAL A N 2
ATOM 1546 C CA . VAL A 1 6 ? -18.029 1.743 -6.883 1.00 0.00 13 VAL A CA 2
ATOM 1547 C C . VAL A 1 6 ? -18.222 0.261 -6.575 1.00 0.00 13 VAL A C 2
ATOM 1548 O O . VAL A 1 6 ? -18.787 -0.100 -5.542 1.00 0.00 13 VAL A O 2
ATOM 1561 N N . LEU A 1 7 ? -17.745 -0.593 -7.475 1.00 0.00 14 LEU A N 2
ATOM 1562 C CA . LEU A 1 7 ? -17.858 -2.036 -7.296 1.00 0.00 14 LEU A CA 2
ATOM 1563 C C . LEU A 1 7 ? -17.109 -2.478 -6.042 1.00 0.00 14 LEU A C 2
ATOM 1564 O O . LEU A 1 7 ? -15.984 -2.042 -5.800 1.00 0.00 14 LEU A O 2
ATOM 1580 N N . GLU A 1 8 ? -17.744 -3.341 -5.249 1.00 0.00 15 GLU A N 2
ATOM 1581 C CA . GLU A 1 8 ? -17.142 -3.842 -4.015 1.00 0.00 15 GLU A CA 2
ATOM 1582 C C . GLU A 1 8 ? -16.954 -2.715 -3.001 1.00 0.00 15 GLU A C 2
ATOM 1583 O O . GLU A 1 8 ? -16.707 -1.566 -3.369 1.00 0.00 15 GLU A O 2
ATOM 1595 N N . GLU A 1 9 ? -17.081 -3.050 -1.720 1.00 0.00 16 GLU A N 2
ATOM 1596 C CA . GLU A 1 9 ? -16.931 -2.066 -0.653 1.00 0.00 16 GLU A CA 2
ATOM 1597 C C . GLU A 1 9 ? -16.362 -2.713 0.605 1.00 0.00 16 GLU A C 2
ATOM 1598 O O . GLU A 1 9 ? -15.531 -2.123 1.296 1.00 0.00 16 GLU A O 2
ATOM 1610 N N . GLU A 1 10 ? -16.813 -3.929 0.893 1.00 0.00 17 GLU A N 2
ATOM 1611 C CA . GLU A 1 10 ? -16.347 -4.660 2.065 1.00 0.00 17 GLU A CA 2
ATOM 1612 C C . GLU A 1 10 ? -14.829 -4.812 2.037 1.00 0.00 17 GLU A C 2
ATOM 1613 O O . GLU A 1 10 ? -14.244 -5.084 0.988 1.00 0.00 17 GLU A O 2
ATOM 1625 N N . GLU A 1 11 ? -14.196 -4.628 3.193 1.00 0.00 18 GLU A N 2
ATOM 1626 C CA . GLU A 1 11 ? -12.745 -4.740 3.299 1.00 0.00 18 GLU A CA 2
ATOM 1627 C C . GLU A 1 11 ? -12.259 -6.092 2.786 1.00 0.00 18 GLU A C 2
ATOM 1628 O O . GLU A 1 11 ? -12.835 -7.131 3.108 1.00 0.00 18 GLU A O 2
ATOM 1640 N N . GLU A 1 12 ? -11.195 -6.068 1.987 1.00 0.00 19 GLU A N 2
ATOM 1641 C CA . GLU A 1 12 ? -10.623 -7.288 1.424 1.00 0.00 19 GLU A CA 2
ATOM 1642 C C . GLU A 1 12 ? -9.118 -7.145 1.221 1.00 0.00 19 GLU A C 2
ATOM 1643 O O . GLU A 1 12 ? -8.647 -6.139 0.690 1.00 0.00 19 GLU A O 2
ATOM 1655 N N . GLU A 1 13 ? -8.370 -8.157 1.649 1.00 0.00 20 GLU A N 2
ATOM 1656 C CA . GLU A 1 13 ? -6.916 -8.147 1.517 1.00 0.00 20 GLU A CA 2
ATOM 1657 C C . GLU A 1 13 ? -6.487 -8.540 0.106 1.00 0.00 20 GLU A C 2
ATOM 1658 O O . GLU A 1 13 ? -7.007 -9.497 -0.469 1.00 0.00 20 GLU A O 2
ATOM 1670 N N . TYR A 1 14 ? -5.529 -7.797 -0.444 1.00 0.00 21 TYR A N 2
ATOM 1671 C CA . TYR A 1 14 ? -5.019 -8.067 -1.785 1.00 0.00 21 TYR A CA 2
ATOM 1672 C C . TYR A 1 14 ? -3.502 -8.237 -1.771 1.00 0.00 21 TYR A C 2
ATOM 1673 O O . TYR A 1 14 ? -2.791 -7.506 -1.082 1.00 0.00 21 TYR A O 2
ATOM 1691 N N . VAL A 1 15 ? -3.019 -9.211 -2.536 1.00 0.00 22 VAL A N 2
ATOM 1692 C CA . VAL A 1 15 ? -1.588 -9.496 -2.620 1.00 0.00 22 VAL A CA 2
ATOM 1693 C C . VAL A 1 15 ? -0.803 -8.282 -3.113 1.00 0.00 22 VAL A C 2
ATOM 1694 O O . VAL A 1 15 ? -1.274 -7.536 -3.970 1.00 0.00 22 VAL A O 2
ATOM 1707 N N . VAL A 1 16 ? 0.402 -8.099 -2.575 1.00 0.00 23 VAL A N 2
ATOM 1708 C CA . VAL A 1 16 ? 1.256 -6.983 -2.970 1.00 0.00 23 VAL A CA 2
ATOM 1709 C C . VAL A 1 16 ? 2.725 -7.394 -3.003 1.00 0.00 23 VAL A C 2
ATOM 1710 O O . VAL A 1 16 ? 3.224 -8.042 -2.083 1.00 0.00 23 VAL A O 2
ATOM 1723 N N . GLU A 1 17 ? 3.406 -7.024 -4.086 1.00 0.00 24 GLU A N 2
ATOM 1724 C CA . GLU A 1 17 ? 4.815 -7.361 -4.266 1.00 0.00 24 GLU A CA 2
ATOM 1725 C C . GLU A 1 17 ? 5.734 -6.449 -3.453 1.00 0.00 24 GLU A C 2
ATOM 1726 O O . GLU A 1 17 ? 6.567 -6.928 -2.683 1.00 0.00 24 GLU A O 2
ATOM 1738 N N . LYS A 1 18 ? 5.591 -5.137 -3.636 1.00 0.00 25 LYS A N 2
ATOM 1739 C CA . LYS A 1 18 ? 6.431 -4.172 -2.924 1.00 0.00 25 LYS A CA 2
ATOM 1740 C C . LYS A 1 18 ? 5.960 -2.742 -3.161 1.00 0.00 25 LYS A C 2
ATOM 1741 O O . LYS A 1 18 ? 5.480 -2.410 -4.246 1.00 0.00 25 LYS A O 2
ATOM 1760 N N . VAL A 1 19 ? 6.107 -1.895 -2.145 1.00 0.00 26 VAL A N 2
ATOM 1761 C CA . VAL A 1 19 ? 5.700 -0.503 -2.265 1.00 0.00 26 VAL A CA 2
ATOM 1762 C C . VAL A 1 19 ? 6.583 0.258 -3.236 1.00 0.00 26 VAL A C 2
ATOM 1763 O O . VAL A 1 19 ? 7.806 0.120 -3.226 1.00 0.00 26 VAL A O 2
ATOM 1776 N N . LEU A 1 20 ? 5.949 1.072 -4.065 1.00 0.00 27 LEU A N 2
ATOM 1777 C CA . LEU A 1 20 ? 6.663 1.873 -5.038 1.00 0.00 27 LEU A CA 2
ATOM 1778 C C . LEU A 1 20 ? 7.180 3.158 -4.407 1.00 0.00 27 LEU A C 2
ATOM 1779 O O . LEU A 1 20 ? 8.143 3.745 -4.902 1.00 0.00 27 LEU A O 2
ATOM 1795 N N . ASP A 1 21 ? 6.543 3.601 -3.314 1.00 0.00 28 ASP A N 2
ATOM 1796 C CA . ASP A 1 21 ? 6.977 4.836 -2.653 1.00 0.00 28 ASP A CA 2
ATOM 1797 C C . ASP A 1 21 ? 6.115 5.160 -1.428 1.00 0.00 28 ASP A C 2
ATOM 1798 O O . ASP A 1 21 ? 5.604 4.260 -0.761 1.00 0.00 28 ASP A O 2
ATOM 1807 N N . ARG A 1 22 ? 5.964 6.455 -1.139 1.00 0.00 29 ARG A N 2
ATOM 1808 C CA . ARG A 1 22 ? 5.178 6.915 0.001 1.00 0.00 29 ARG A CA 2
ATOM 1809 C C . ARG A 1 22 ? 4.952 8.424 -0.079 1.00 0.00 29 ARG A C 2
ATOM 1810 O O . ARG A 1 22 ? 5.840 9.172 -0.491 1.00 0.00 29 ARG A O 2
ATOM 1831 N N . ARG A 1 23 ? 3.763 8.868 0.318 1.00 0.00 30 ARG A N 2
ATOM 1832 C CA . ARG A 1 23 ? 3.431 10.289 0.292 1.00 0.00 30 ARG A CA 2
ATOM 1833 C C . ARG A 1 23 ? 2.340 10.615 1.308 1.00 0.00 30 ARG A C 2
ATOM 1834 O O . ARG A 1 23 ? 1.294 9.970 1.337 1.00 0.00 30 ARG A O 2
ATOM 1855 N N . VAL A 1 24 ? 2.588 11.622 2.139 1.00 0.00 31 VAL A N 2
ATOM 1856 C CA . VAL A 1 24 ? 1.618 12.028 3.148 1.00 0.00 31 VAL A CA 2
ATOM 1857 C C . VAL A 1 24 ? 0.492 12.861 2.546 1.00 0.00 31 VAL A C 2
ATOM 1858 O O . VAL A 1 24 ? 0.712 13.692 1.665 1.00 0.00 31 VAL A O 2
ATOM 1871 N N . VAL A 1 25 ? -0.711 12.634 3.056 1.00 0.00 32 VAL A N 2
ATOM 1872 C CA . VAL A 1 25 ? -1.898 13.349 2.621 1.00 0.00 32 VAL A CA 2
ATOM 1873 C C . VAL A 1 25 ? -2.841 13.509 3.803 1.00 0.00 32 VAL A C 2
ATOM 1874 O O . VAL A 1 25 ? -3.039 12.567 4.569 1.00 0.00 32 VAL A O 2
ATOM 1887 N N . LYS A 1 26 ? -3.393 14.708 3.961 1.00 0.00 33 LYS A N 2
ATOM 1888 C CA . LYS A 1 26 ? -4.298 15.005 5.070 1.00 0.00 33 LYS A CA 2
ATOM 1889 C C . LYS A 1 26 ? -3.753 14.441 6.384 1.00 0.00 33 LYS A C 2
ATOM 1890 O O . LYS A 1 26 ? -4.510 13.967 7.232 1.00 0.00 33 LYS A O 2
ATOM 1909 N N . GLY A 1 27 ? -2.431 14.514 6.547 1.00 0.00 34 GLY A N 2
ATOM 1910 C CA . GLY A 1 27 ? -1.797 14.025 7.761 1.00 0.00 34 GLY A CA 2
ATOM 1911 C C . GLY A 1 27 ? -1.432 12.549 7.712 1.00 0.00 34 GLY A C 2
ATOM 1912 O O . GLY A 1 27 ? -0.447 12.132 8.321 1.00 0.00 34 GLY A O 2
ATOM 1916 N N . LYS A 1 28 ? -2.227 11.754 7.004 1.00 0.00 35 LYS A N 2
ATOM 1917 C CA . LYS A 1 28 ? -1.984 10.321 6.902 1.00 0.00 35 LYS A CA 2
ATOM 1918 C C . LYS A 1 28 ? -1.098 9.976 5.713 1.00 0.00 35 LYS A C 2
ATOM 1919 O O . LYS A 1 28 ? -1.341 10.417 4.592 1.00 0.00 35 LYS A O 2
ATOM 1938 N N . VAL A 1 29 ? -0.074 9.171 5.971 1.00 0.00 36 VAL A N 2
ATOM 1939 C CA . VAL A 1 29 ? 0.855 8.748 4.931 1.00 0.00 36 VAL A CA 2
ATOM 1940 C C . VAL A 1 29 ? 0.294 7.580 4.123 1.00 0.00 36 VAL A C 2
ATOM 1941 O O . VAL A 1 29 ? -0.327 6.672 4.676 1.00 0.00 36 VAL A O 2
ATOM 1954 N N . GLU A 1 30 ? 0.528 7.604 2.812 1.00 0.00 37 GLU A N 2
ATOM 1955 C CA . GLU A 1 30 ? 0.058 6.538 1.931 1.00 0.00 37 GLU A CA 2
ATOM 1956 C C . GLU A 1 30 ? 1.199 6.015 1.065 1.00 0.00 37 GLU A C 2
ATOM 1957 O O . GLU A 1 30 ? 1.890 6.781 0.396 1.00 0.00 37 GLU A O 2
ATOM 1969 N N . TYR A 1 31 ? 1.385 4.703 1.086 1.00 0.00 38 TYR A N 2
ATOM 1970 C CA . TYR A 1 31 ? 2.434 4.057 0.304 1.00 0.00 38 TYR A CA 2
ATOM 1971 C C . TYR A 1 31 ? 1.861 3.451 -0.968 1.00 0.00 38 TYR A C 2
ATOM 1972 O O . TYR A 1 31 ? 0.746 2.934 -0.969 1.00 0.00 38 TYR A O 2
ATOM 1990 N N . LEU A 1 32 ? 2.633 3.509 -2.045 1.00 0.00 39 LEU A N 2
ATOM 1991 C CA . LEU A 1 32 ? 2.208 2.946 -3.319 1.00 0.00 39 LEU A CA 2
ATOM 1992 C C . LEU A 1 32 ? 2.496 1.452 -3.336 1.00 0.00 39 LEU A C 2
ATOM 1993 O O . LEU A 1 32 ? 3.502 1.020 -2.796 1.00 0.00 39 LEU A O 2
ATOM 2009 N N . LEU A 1 33 ? 1.611 0.659 -3.936 1.00 0.00 40 LEU A N 2
ATOM 2010 C CA . LEU A 1 33 ? 1.810 -0.789 -3.981 1.00 0.00 40 LEU A CA 2
ATOM 2011 C C . LEU A 1 33 ? 1.545 -1.354 -5.372 1.00 0.00 40 LEU A C 2
ATOM 2012 O O . LEU A 1 33 ? 0.522 -1.060 -5.990 1.00 0.00 40 LEU A O 2
ATOM 2028 N N . LYS A 1 34 ? 2.477 -2.176 -5.853 1.00 0.00 41 LYS A N 2
ATOM 2029 C CA . LYS A 1 34 ? 2.351 -2.799 -7.166 1.00 0.00 41 LYS A CA 2
ATOM 2030 C C . LYS A 1 34 ? 1.367 -3.963 -7.108 1.00 0.00 41 LYS A C 2
ATOM 2031 O O . LYS A 1 34 ? 1.764 -5.129 -7.111 1.00 0.00 41 LYS A O 2
ATOM 2050 N N . TRP A 1 35 ? 0.080 -3.636 -7.032 1.00 0.00 42 TRP A N 2
ATOM 2051 C CA . TRP A 1 35 ? -0.967 -4.647 -6.948 1.00 0.00 42 TRP A CA 2
ATOM 2052 C C . TRP A 1 35 ? -0.895 -5.626 -8.116 1.00 0.00 42 TRP A C 2
ATOM 2053 O O . TRP A 1 35 ? -0.915 -5.231 -9.282 1.00 0.00 42 TRP A O 2
ATOM 2074 N N . LYS A 1 36 ? -0.802 -6.910 -7.778 1.00 0.00 43 LYS A N 2
ATOM 2075 C CA . LYS A 1 36 ? -0.714 -7.975 -8.771 1.00 0.00 43 LYS A CA 2
ATOM 2076 C C . LYS A 1 36 ? -1.989 -8.075 -9.599 1.00 0.00 43 LYS A C 2
ATOM 2077 O O . LYS A 1 36 ? -3.094 -7.912 -9.081 1.00 0.00 43 LYS A O 2
ATOM 2096 N N . GLY A 1 37 ? -1.822 -8.344 -10.891 1.00 0.00 44 GLY A N 2
ATOM 2097 C CA . GLY A 1 37 ? -2.959 -8.461 -11.783 1.00 0.00 44 GLY A CA 2
ATOM 2098 C C . GLY A 1 37 ? -3.505 -7.110 -12.198 1.00 0.00 44 GLY A C 2
ATOM 2099 O O . GLY A 1 37 ? -3.827 -6.894 -13.367 1.00 0.00 44 GLY A O 2
ATOM 2103 N N . PHE A 1 38 ? -3.609 -6.199 -11.238 1.00 0.00 45 PHE A N 2
ATOM 2104 C CA . PHE A 1 38 ? -4.117 -4.861 -11.504 1.00 0.00 45 PHE A CA 2
ATOM 2105 C C . PHE A 1 38 ? -3.131 -4.064 -12.354 1.00 0.00 45 PHE A C 2
ATOM 2106 O O . PHE A 1 38 ? -1.921 -4.119 -12.134 1.00 0.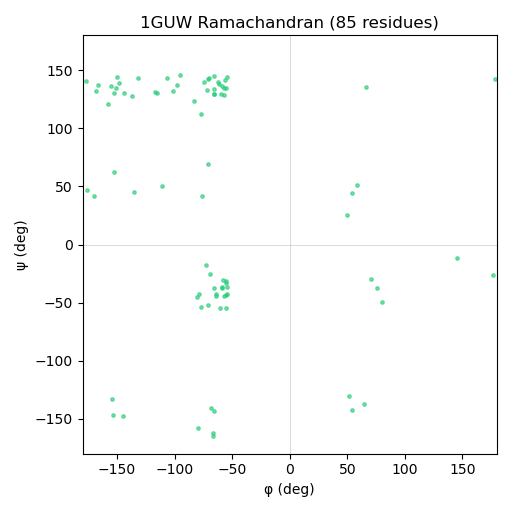00 45 PHE A O 2
ATOM 2123 N N . SER A 1 39 ? -3.660 -3.327 -13.326 1.00 0.00 46 SER A N 2
ATOM 2124 C CA . SER A 1 39 ? -2.834 -2.516 -14.218 1.00 0.00 46 SER A CA 2
ATOM 2125 C C . SER A 1 39 ? -1.978 -1.529 -13.429 1.00 0.00 46 SER A C 2
ATOM 2126 O O . SER A 1 39 ? -2.342 -1.122 -12.326 1.00 0.00 46 SER A O 2
ATOM 2134 N N . ASP A 1 40 ? -0.837 -1.151 -14.003 1.00 0.00 47 ASP A N 2
ATOM 2135 C CA . ASP A 1 40 ? 0.073 -0.211 -13.355 1.00 0.00 47 ASP A CA 2
ATOM 2136 C C . ASP A 1 40 ? -0.670 1.049 -12.924 1.00 0.00 47 ASP A C 2
ATOM 2137 O O . ASP A 1 40 ? -0.504 1.531 -11.805 1.00 0.00 47 ASP A O 2
ATOM 2146 N N . GLU A 1 41 ? -1.500 1.573 -13.817 1.00 0.00 48 GLU A N 2
ATOM 2147 C CA . GLU A 1 41 ? -2.277 2.765 -13.526 1.00 0.00 48 GLU A CA 2
ATOM 2148 C C . GLU A 1 41 ? -3.249 2.499 -12.381 1.00 0.00 48 GLU A C 2
ATOM 2149 O O . GLU A 1 41 ? -3.536 3.383 -11.574 1.00 0.00 48 GLU A O 2
ATOM 2161 N N . ASP A 1 42 ? -3.754 1.270 -12.327 1.00 0.00 49 ASP A N 2
ATOM 2162 C CA . ASP A 1 42 ? -4.700 0.866 -11.293 1.00 0.00 49 ASP A CA 2
ATOM 2163 C C . ASP A 1 42 ? -4.080 0.964 -9.902 1.00 0.00 49 ASP A C 2
ATOM 2164 O O . ASP A 1 42 ? -4.798 1.122 -8.913 1.00 0.00 49 ASP A O 2
ATOM 2173 N N . ASN A 1 43 ? -2.750 0.861 -9.824 1.00 0.00 50 ASN A N 2
ATOM 2174 C CA . ASN A 1 43 ? -2.056 0.931 -8.537 1.00 0.00 50 ASN A CA 2
ATOM 2175 C C . ASN A 1 43 ? -2.636 2.041 -7.672 1.00 0.00 50 ASN A C 2
ATOM 2176 O O . ASN A 1 43 ? -2.907 3.142 -8.152 1.00 0.00 50 ASN A O 2
ATOM 2187 N N . THR A 1 44 ? -2.840 1.733 -6.398 1.00 0.00 51 THR A N 2
ATOM 2188 C CA . THR A 1 44 ? -3.407 2.689 -5.461 1.00 0.00 51 THR A CA 2
ATOM 2189 C C . THR A 1 44 ? -2.579 2.754 -4.183 1.00 0.00 51 THR A C 2
ATOM 2190 O O . THR A 1 44 ? -2.002 1.756 -3.760 1.00 0.00 51 THR A O 2
ATOM 2201 N N . TRP A 1 45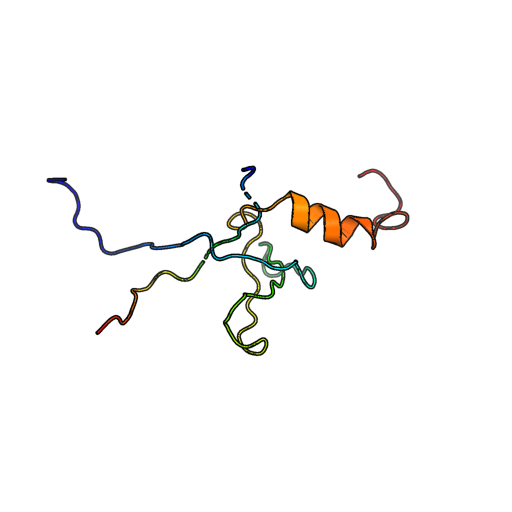 ? -2.516 3.938 -3.579 1.00 0.00 52 TRP A N 2
ATOM 2202 C CA . TRP A 1 45 ? -1.757 4.135 -2.355 1.00 0.00 52 TRP A CA 2
ATOM 2203 C C . TRP A 1 45 ? -2.634 3.870 -1.134 1.00 0.00 52 TRP A C 2
ATOM 2204 O O . TRP A 1 45 ? -3.681 4.495 -0.965 1.00 0.00 52 TRP A O 2
ATOM 2225 N N . GLU A 1 46 ? -2.203 2.940 -0.290 1.00 0.00 53 GLU A N 2
ATOM 2226 C CA . GLU A 1 46 ? -2.953 2.589 0.913 1.00 0.00 53 GLU A CA 2
ATOM 2227 C C . GLU A 1 46 ? -2.264 3.128 2.162 1.00 0.00 53 GLU A C 2
ATOM 2228 O O . GLU A 1 46 ? -1.042 3.279 2.187 1.00 0.00 53 GLU A O 2
ATOM 2240 N N . PRO A 1 47 ? -3.037 3.415 3.226 1.00 0.00 54 PRO A N 2
ATOM 2241 C CA . PRO A 1 47 ? -2.479 3.923 4.480 1.00 0.00 54 PRO A CA 2
ATOM 2242 C C . PRO A 1 47 ? -1.428 2.978 5.044 1.00 0.00 54 PRO A C 2
ATOM 2243 O O . PRO A 1 47 ? -1.643 1.768 5.107 1.00 0.00 54 PRO A O 2
ATOM 2254 N N . GLU A 1 48 ? -0.291 3.532 5.447 1.00 0.00 55 GLU A N 2
ATOM 2255 C CA . GLU A 1 48 ? 0.795 2.732 6.001 1.00 0.00 55 GLU A CA 2
ATOM 2256 C C . GLU A 1 48 ? 0.303 1.869 7.159 1.00 0.00 55 GLU A C 2
ATOM 2257 O O . GLU A 1 48 ? 0.708 0.715 7.301 1.00 0.00 55 GLU A O 2
ATOM 2269 N N . GLU A 1 49 ? -0.571 2.435 7.983 1.00 0.00 56 GLU A N 2
ATOM 2270 C CA . GLU A 1 49 ? -1.118 1.715 9.128 1.00 0.00 56 GLU A CA 2
ATOM 2271 C C . GLU A 1 49 ? -1.979 0.540 8.674 1.00 0.00 56 GLU A C 2
ATOM 2272 O O . GLU A 1 49 ? -1.885 -0.559 9.222 1.00 0.00 56 GLU A O 2
ATOM 2284 N N . ASN A 1 50 ? -2.821 0.781 7.674 1.00 0.00 57 ASN A N 2
ATOM 2285 C CA . ASN A 1 50 ? -3.705 -0.254 7.148 1.00 0.00 57 ASN A CA 2
ATOM 2286 C C . ASN A 1 50 ? -2.920 -1.401 6.516 1.00 0.00 57 ASN A C 2
ATOM 2287 O O . ASN A 1 50 ? -3.364 -2.550 6.539 1.00 0.00 57 ASN A O 2
ATOM 2298 N N . LEU A 1 51 ? -1.767 -1.085 5.932 1.00 0.00 58 LEU A N 2
ATOM 2299 C CA . LEU A 1 51 ? -0.943 -2.097 5.272 1.00 0.00 58 LEU A CA 2
ATOM 2300 C C . LEU A 1 51 ? -0.621 -3.263 6.199 1.00 0.00 58 LEU A C 2
ATOM 2301 O O . LEU A 1 51 ? -0.127 -3.073 7.311 1.00 0.00 58 LEU A O 2
ATOM 2317 N N . ASP A 1 52 ? -0.879 -4.474 5.714 1.00 0.00 59 ASP A N 2
ATOM 2318 C CA . ASP A 1 52 ? -0.592 -5.683 6.472 1.00 0.00 59 ASP A CA 2
ATOM 2319 C C . ASP A 1 52 ? 0.612 -6.386 5.853 1.00 0.00 59 ASP A C 2
ATOM 2320 O O . ASP A 1 52 ? 0.612 -7.601 5.655 1.00 0.00 59 ASP A O 2
ATOM 2329 N N . CYS A 1 53 ? 1.633 -5.595 5.535 1.00 0.00 60 CYS A N 2
ATOM 2330 C CA . CYS A 1 53 ? 2.850 -6.109 4.920 1.00 0.00 60 CYS A CA 2
ATOM 2331 C C . CYS A 1 53 ? 4.061 -5.271 5.328 1.00 0.00 60 CYS A C 2
ATOM 2332 O O . CYS A 1 53 ? 4.719 -4.664 4.482 1.00 0.00 60 CYS A O 2
ATOM 2340 N N . PRO A 1 54 ? 4.372 -5.224 6.637 1.00 0.00 61 PRO A N 2
ATOM 2341 C CA . PRO A 1 54 ? 5.509 -4.454 7.153 1.00 0.00 61 PRO A CA 2
ATOM 2342 C C . PRO A 1 54 ? 6.803 -4.762 6.410 1.00 0.00 61 PRO A C 2
ATOM 2343 O O . PRO A 1 54 ? 7.690 -3.915 6.311 1.00 0.00 61 PRO A O 2
ATOM 2354 N N . ASP A 1 55 ? 6.907 -5.984 5.898 1.00 0.00 62 ASP A N 2
ATOM 2355 C CA . ASP A 1 55 ? 8.095 -6.414 5.171 1.00 0.00 62 ASP A CA 2
ATOM 2356 C C . ASP A 1 55 ? 8.388 -5.499 3.983 1.00 0.00 62 ASP A C 2
ATOM 2357 O O . ASP A 1 55 ? 9.531 -5.098 3.772 1.00 0.00 62 ASP A O 2
ATOM 2366 N N . LEU A 1 56 ? 7.356 -5.176 3.207 1.00 0.00 63 LEU A N 2
ATOM 2367 C CA . LEU A 1 56 ? 7.517 -4.316 2.041 1.00 0.00 63 LEU A CA 2
ATOM 2368 C C . LEU A 1 56 ? 7.886 -2.899 2.449 1.00 0.00 63 LEU A C 2
ATOM 2369 O O . LEU A 1 56 ? 8.808 -2.304 1.891 1.00 0.00 63 LEU A O 2
ATOM 2385 N N . ILE A 1 57 ? 7.167 -2.364 3.429 1.00 0.00 64 ILE A N 2
ATOM 2386 C CA . ILE A 1 57 ? 7.431 -1.018 3.911 1.00 0.00 64 ILE A CA 2
ATOM 2387 C C . ILE A 1 57 ? 8.890 -0.892 4.331 1.00 0.00 64 ILE A C 2
ATOM 2388 O O . ILE A 1 57 ? 9.540 0.115 4.063 1.00 0.00 64 ILE A O 2
ATOM 2404 N N . ALA A 1 58 ? 9.403 -1.938 4.973 1.00 0.00 65 ALA A N 2
ATOM 2405 C CA . ALA A 1 58 ? 10.791 -1.961 5.410 1.00 0.00 65 ALA A CA 2
ATOM 2406 C C . ALA A 1 58 ? 11.729 -2.037 4.210 1.00 0.00 65 ALA A C 2
ATOM 2407 O O . ALA A 1 58 ? 12.789 -1.415 4.199 1.00 0.00 65 ALA A O 2
ATOM 2414 N N . GLU A 1 59 ? 11.323 -2.804 3.198 1.00 0.00 66 GLU A N 2
ATOM 2415 C CA . GLU A 1 59 ? 12.119 -2.967 1.984 1.00 0.00 66 GLU A CA 2
ATOM 2416 C C . GLU A 1 59 ? 12.335 -1.630 1.280 1.00 0.00 66 GLU A C 2
ATOM 2417 O O . GLU A 1 59 ? 13.431 -1.342 0.801 1.00 0.00 66 GLU A O 2
ATOM 2429 N N . PHE A 1 60 ? 11.280 -0.824 1.214 1.00 0.00 67 PHE A N 2
ATOM 2430 C CA . PHE A 1 60 ? 11.347 0.480 0.560 1.00 0.00 67 PHE A CA 2
ATOM 2431 C C . PHE A 1 60 ? 12.448 1.354 1.164 1.00 0.00 67 PHE A C 2
ATOM 2432 O O . PHE A 1 60 ? 13.314 1.853 0.445 1.00 0.00 67 PHE A O 2
ATOM 2449 N N . LEU A 1 61 ? 12.418 1.529 2.483 1.00 0.00 68 LEU A N 2
ATOM 2450 C CA . LEU A 1 61 ? 13.416 2.330 3.173 1.00 0.00 68 LEU A CA 2
ATOM 2451 C C . LEU A 1 61 ? 14.771 1.646 3.101 1.00 0.00 68 LEU A C 2
ATOM 2452 O O . LEU A 1 61 ? 15.805 2.294 2.937 1.00 0.00 68 LEU A O 2
ATOM 2468 N N . GLN A 1 62 ? 14.744 0.323 3.202 1.00 0.00 69 GLN A N 2
ATOM 2469 C CA . GLN A 1 62 ? 15.951 -0.483 3.125 1.00 0.00 69 GLN A CA 2
ATOM 2470 C C . GLN A 1 62 ? 16.689 -0.178 1.828 1.00 0.00 69 GLN A C 2
ATOM 2471 O O . GLN A 1 62 ? 17.919 -0.134 1.787 1.00 0.00 69 GLN A O 2
ATOM 2485 N N . SER A 1 63 ? 15.913 0.037 0.772 1.00 0.00 70 SER A N 2
ATOM 2486 C CA . SER A 1 63 ? 16.456 0.348 -0.543 1.00 0.00 70 SER A CA 2
ATOM 2487 C C . SER A 1 63 ? 17.155 1.701 -0.540 1.00 0.00 70 SER A C 2
ATOM 2488 O O . SER A 1 63 ? 18.258 1.845 -1.069 1.00 0.00 70 SER A O 2
ATOM 2496 N N . GLN A 1 64 ? 16.493 2.695 0.043 1.00 0.00 71 GLN A N 2
ATOM 2497 C CA . GLN A 1 64 ? 17.029 4.050 0.100 1.00 0.00 71 GLN A CA 2
ATOM 2498 C C . GLN A 1 64 ? 18.128 4.196 1.150 1.00 0.00 71 GLN A C 2
ATOM 2499 O O . GLN A 1 64 ? 18.333 5.283 1.691 1.00 0.00 71 GLN A O 2
ATOM 2513 N N . LYS A 1 65 ? 18.854 3.113 1.421 1.00 0.00 72 LYS A N 2
ATOM 2514 C CA . LYS A 1 65 ? 19.945 3.164 2.387 1.00 0.00 72 LYS A CA 2
ATOM 2515 C C . LYS A 1 65 ? 21.200 3.711 1.719 1.00 0.00 72 LYS A C 2
ATOM 2516 O O . LYS A 1 65 ? 21.628 3.208 0.680 1.00 0.00 72 LYS A O 2
ATOM 2535 N N . THR A 1 66 ? 21.777 4.751 2.312 1.00 0.00 73 THR A N 2
ATOM 2536 C CA . THR A 1 66 ? 22.974 5.374 1.760 1.00 0.00 73 THR A CA 2
ATOM 2537 C C . THR A 1 66 ? 22.717 5.804 0.315 1.00 0.00 73 THR A C 2
ATOM 2538 O O . THR A 1 66 ? 23.611 5.776 -0.531 1.00 0.00 73 THR A O 2
ATOM 2549 N N . ALA A 1 67 ? 21.474 6.202 0.049 1.00 0.00 74 ALA A N 2
ATOM 2550 C CA . ALA A 1 67 ? 21.066 6.642 -1.282 1.00 0.00 74 ALA A CA 2
ATOM 2551 C C . ALA A 1 67 ? 21.406 5.602 -2.346 1.00 0.00 74 ALA A C 2
ATOM 2552 O O . ALA A 1 67 ? 21.846 5.951 -3.443 1.00 0.00 74 ALA A O 2
ATOM 2559 N N . HIS A 1 68 ? 21.189 4.327 -2.013 1.00 0.00 75 HIS A N 2
ATOM 2560 C CA . HIS A 1 68 ? 21.460 3.215 -2.929 1.00 0.00 75 HIS A CA 2
ATOM 2561 C C . HIS A 1 68 ? 22.961 2.970 -3.101 1.00 0.00 75 HIS A C 2
ATOM 2562 O O . HIS A 1 68 ? 23.398 1.823 -3.201 1.00 0.00 75 HIS A O 2
ATOM 2577 N N . GLU A 1 69 ? 23.744 4.046 -3.138 1.00 0.00 76 GLU A N 2
ATOM 2578 C CA . GLU A 1 69 ? 25.191 3.938 -3.303 1.00 0.00 76 GLU A CA 2
ATOM 2579 C C . GLU A 1 69 ? 25.798 3.026 -2.240 1.00 0.00 76 GLU A C 2
ATOM 2580 O O . GLU A 1 69 ? 25.432 3.092 -1.067 1.00 0.00 76 GLU A O 2
ATOM 2592 N N . THR A 1 70 ? 26.730 2.177 -2.664 1.00 0.00 77 THR A N 2
ATOM 2593 C CA . THR A 1 70 ? 27.395 1.247 -1.757 1.00 0.00 77 THR A CA 2
ATOM 2594 C C . THR A 1 70 ? 28.849 1.034 -2.165 1.00 0.00 77 THR A C 2
ATOM 2595 O O . THR A 1 70 ? 29.348 -0.092 -2.165 1.00 0.00 77 THR A O 2
ATOM 2606 N N . ASP A 1 71 ? 29.524 2.125 -2.513 1.00 0.00 78 ASP A N 2
ATOM 2607 C CA . ASP A 1 71 ? 30.922 2.064 -2.923 1.00 0.00 78 ASP A CA 2
ATOM 2608 C C . ASP A 1 71 ? 31.800 1.569 -1.778 1.00 0.00 78 ASP A C 2
ATOM 2609 O O . ASP A 1 71 ? 32.691 0.744 -1.978 1.00 0.00 78 ASP A O 2
ATOM 2618 N N . LYS A 1 72 ? 31.538 2.080 -0.578 1.00 0.00 79 LYS A N 2
ATOM 2619 C CA . LYS A 1 72 ? 32.301 1.693 0.603 1.00 0.00 79 LYS A CA 2
ATOM 2620 C C . LYS A 1 72 ? 31.668 2.279 1.864 1.00 0.00 79 LYS A C 2
ATOM 2621 O O . LYS A 1 72 ? 32.353 2.857 2.709 1.00 0.00 79 LYS A O 2
ATOM 2640 N N . SER A 1 73 ? 30.351 2.127 1.979 1.00 0.00 80 SER A N 2
ATOM 2641 C CA . SER A 1 73 ? 29.615 2.639 3.131 1.00 0.00 80 SER A CA 2
ATOM 2642 C C . SER A 1 73 ? 29.814 4.145 3.281 1.00 0.00 80 SER A C 2
ATOM 2643 O O . SER A 1 73 ? 30.043 4.815 2.252 1.00 0.00 80 SER A O 2
ATOM 2652 N N . ALA B 2 1 ? -4.755 -19.156 8.836 1.00 0.00 1 ALA B N 2
ATOM 2653 C CA . ALA B 2 1 ? -3.839 -17.986 8.807 1.00 0.00 1 ALA B CA 2
ATOM 2654 C C . ALA B 2 1 ? -3.443 -17.637 7.376 1.00 0.00 1 ALA B C 2
ATOM 2655 O O . ALA B 2 1 ? -3.077 -18.513 6.592 1.00 0.00 1 ALA B O 2
ATOM 2664 N N . ARG B 2 2 ? -3.518 -16.351 7.044 1.00 0.00 2 ARG B N 2
ATOM 2665 C CA . ARG B 2 2 ? -3.167 -15.884 5.707 1.00 0.00 2 ARG B CA 2
ATOM 2666 C C . ARG B 2 2 ? -1.687 -16.116 5.419 1.00 0.00 2 ARG B C 2
ATOM 2667 O O . ARG B 2 2 ? -1.328 -16.656 4.373 1.00 0.00 2 ARG B O 2
ATOM 2688 N N . THR B 2 3 ? -0.836 -15.702 6.357 1.00 0.00 3 THR B N 2
ATOM 2689 C CA . THR B 2 3 ? 0.610 -15.859 6.216 1.00 0.00 3 THR B CA 2
ATOM 2690 C C . THR B 2 3 ? 1.092 -15.382 4.849 1.00 0.00 3 THR B C 2
ATOM 2691 O O . THR B 2 3 ? 1.828 -16.088 4.158 1.00 0.00 3 THR B O 2
ATOM 2730 N N . GLN B 2 5 ? 1.750 -11.351 2.630 1.00 0.00 5 GLN B N 2
ATOM 2731 C CA . GLN B 2 5 ? 1.628 -9.899 2.558 1.00 0.00 5 GLN B CA 2
ATOM 2732 C C . GLN B 2 5 ? 0.417 -9.470 1.741 1.00 0.00 5 GLN B C 2
ATOM 2733 O O . GLN B 2 5 ? 0.223 -9.918 0.611 1.00 0.00 5 GLN B O 2
ATOM 2747 N N . THR B 2 6 ? -0.383 -8.585 2.330 1.00 0.00 6 THR B N 2
ATOM 2748 C CA . THR B 2 6 ? -1.584 -8.058 1.690 1.00 0.00 6 THR B CA 2
ATOM 2749 C C . THR B 2 6 ? -1.981 -6.730 2.319 1.00 0.00 6 THR B C 2
ATOM 2750 O O . THR B 2 6 ? -1.692 -6.479 3.488 1.00 0.00 6 THR B O 2
ATOM 2761 N N . ALA B 2 7 ? -2.639 -5.879 1.542 1.00 0.00 7 ALA B N 2
ATOM 2762 C CA . ALA B 2 7 ? -3.065 -4.578 2.038 1.00 0.00 7 ALA B CA 2
ATOM 2763 C C . ALA B 2 7 ? -4.374 -4.143 1.389 1.00 0.00 7 ALA B C 2
ATOM 2764 O O . ALA B 2 7 ? -4.529 -4.205 0.170 1.00 0.00 7 ALA B O 2
ATOM 2771 N N . ARG B 2 8 ? -5.314 -3.705 2.217 1.00 0.00 8 ARG B N 2
ATOM 2772 C CA . ARG B 2 8 ? -6.615 -3.258 1.734 1.00 0.00 8 ARG B CA 2
ATOM 2773 C C . ARG B 2 8 ? -6.538 -1.822 1.224 1.00 0.00 8 ARG B C 2
ATOM 2774 O O . ARG B 2 8 ? -5.861 -0.984 1.820 1.00 0.00 8 ARG B O 2
ATOM 2823 N N . SER B 2 10 ? -8.639 0.546 1.376 1.00 0.00 10 SER B N 2
ATOM 2824 C CA . SER B 2 10 ? -9.090 1.426 2.449 1.00 0.00 10 SER B CA 2
ATOM 2825 C C . SER B 2 10 ? -10.311 0.824 3.134 1.00 0.00 10 SER B C 2
ATOM 2826 O O . SER B 2 10 ? -11.215 0.316 2.469 1.00 0.00 10 SER B O 2
ATOM 2834 N N . THR B 2 11 ? -10.329 0.869 4.462 1.00 0.00 11 THR B N 2
ATOM 2835 C CA . THR B 2 11 ? -11.439 0.312 5.227 1.00 0.00 11 THR B CA 2
ATOM 2836 C C . THR B 2 11 ? -12.778 0.847 4.730 1.00 0.00 11 THR B C 2
ATOM 2837 O O . THR B 2 11 ? -13.021 2.054 4.744 1.00 0.00 11 THR B O 2
ATOM 2848 N N . GLY B 2 12 ? -13.643 -0.063 4.290 1.00 0.00 12 GLY B N 2
ATOM 2849 C CA . GLY B 2 12 ? -14.949 0.333 3.793 1.00 0.00 12 GLY B CA 2
ATOM 2850 C C . GLY B 2 12 ? -15.821 0.933 4.876 1.00 0.00 12 GLY B C 2
ATOM 2851 O O . GLY B 2 12 ? -15.871 0.422 5.995 1.00 0.00 12 GLY B O 2
ATOM 2855 N N . GLY B 2 13 ? -16.510 2.021 4.546 1.00 0.00 13 GLY B N 2
ATOM 2856 C CA . GLY B 2 13 ? -17.373 2.671 5.515 1.00 0.00 13 GLY B CA 2
ATOM 2857 C C . GLY B 2 13 ? -16.598 3.236 6.689 1.00 0.00 13 GLY B C 2
ATOM 2858 O O . GLY B 2 13 ? -15.691 4.050 6.508 1.00 0.00 13 GLY B O 2
ATOM 2862 N N . LYS B 2 14 ? -16.956 2.805 7.894 1.00 0.00 14 LYS B N 2
ATOM 2863 C CA . LYS B 2 14 ? -16.289 3.274 9.104 1.00 0.00 14 LYS B CA 2
ATOM 2864 C C . LYS B 2 14 ? -16.612 2.368 10.289 1.00 0.00 14 LYS B C 2
ATOM 2865 O O . LYS B 2 14 ? -16.951 2.841 11.374 1.00 0.00 14 LYS B O 2
ATOM 2884 N N . ALA B 2 15 ? -16.501 1.060 10.069 1.00 0.00 15 ALA B N 2
ATOM 2885 C CA . ALA B 2 15 ? -16.776 0.080 11.113 1.00 0.00 15 ALA B CA 2
ATOM 2886 C C . ALA B 2 15 ? -15.923 0.345 12.353 1.00 0.00 15 ALA B C 2
ATOM 2887 O O . ALA B 2 15 ? -14.739 0.664 12.242 1.00 0.00 15 ALA B O 2
ATOM 2894 N N . PRO B 2 16 ? -16.517 0.221 13.556 1.00 0.00 16 PRO B N 2
ATOM 2895 C CA . PRO B 2 16 ? -15.804 0.455 14.818 1.00 0.00 16 PRO B CA 2
ATOM 2896 C C . PRO B 2 16 ? -14.526 -0.369 14.929 1.00 0.00 16 PRO B C 2
ATOM 2897 O O . PRO B 2 16 ? -14.507 -1.554 14.595 1.00 0.00 16 PRO B O 2
ATOM 2908 N N . GLY B 2 17 ? -13.460 0.271 15.400 1.00 0.00 17 GLY B N 2
ATOM 2909 C CA . GLY B 2 17 ? -12.188 -0.411 15.550 1.00 0.00 17 GLY B CA 2
ATOM 2910 C C . GLY B 2 17 ? -11.121 0.482 16.154 1.00 0.00 17 GLY B C 2
ATOM 2911 O O . GLY B 2 17 ? -10.951 1.627 15.734 1.00 0.00 17 GLY B O 2
ATOM 2915 N N . GLY B 2 18 ? -10.402 -0.042 17.142 1.00 0.00 18 GLY B N 2
ATOM 2916 C CA . GLY B 2 18 ? -9.355 0.727 17.792 1.00 0.00 18 GLY B CA 2
ATOM 2917 C C . GLY B 2 18 ? -8.214 1.068 16.853 1.00 0.00 18 GLY B C 2
ATOM 2918 O O . GLY B 2 18 ? -7.286 0.243 16.722 1.00 0.00 18 GLY B O 2
ATOM 2923 N N . HIS A 1 1 ? -11.430 -17.126 -16.339 1.00 0.00 8 HIS A N 3
ATOM 2924 C CA . HIS A 1 1 ? -11.247 -16.117 -17.415 1.00 0.00 8 HIS A CA 3
ATOM 2925 C C . HIS A 1 1 ? -11.401 -14.698 -16.868 1.00 0.00 8 HIS A C 3
ATOM 2926 O O . HIS A 1 1 ? -10.950 -14.402 -15.760 1.00 0.00 8 HIS A O 3
ATOM 2943 N N . MET A 1 2 ? -12.039 -13.823 -17.644 1.00 0.00 9 MET A N 3
ATOM 2944 C CA . MET A 1 2 ? -12.246 -12.441 -17.224 1.00 0.00 9 MET A CA 3
ATOM 2945 C C . MET A 1 2 ? -13.109 -12.377 -15.967 1.00 0.00 9 MET A C 3
ATOM 2946 O O . MET A 1 2 ? -14.209 -12.927 -15.928 1.00 0.00 9 MET A O 3
ATOM 2960 N N . VAL A 1 3 ? -12.600 -11.702 -14.941 1.00 0.00 10 VAL A N 3
ATOM 2961 C CA . VAL A 1 3 ? -13.321 -11.565 -13.680 1.00 0.00 10 VAL A CA 3
ATOM 2962 C C . VAL A 1 3 ? -14.408 -10.497 -13.773 1.00 0.00 10 VAL A C 3
ATOM 2963 O O . VAL A 1 3 ? -14.203 -9.439 -14.371 1.00 0.00 10 VAL A O 3
ATOM 2976 N N . GLU A 1 4 ? -15.559 -10.777 -13.171 1.00 0.00 11 GLU A N 3
ATOM 2977 C CA . GLU A 1 4 ? -16.677 -9.840 -13.173 1.00 0.00 11 GLU A CA 3
ATOM 2978 C C . GLU A 1 4 ? -17.775 -10.310 -12.224 1.00 0.00 11 GLU A C 3
ATOM 2979 O O . GLU A 1 4 ? -18.320 -11.403 -12.385 1.00 0.00 11 GLU A O 3
ATOM 2991 N N . GLU A 1 5 ? -18.088 -9.476 -11.235 1.00 0.00 12 GLU A N 3
ATOM 2992 C CA . GLU A 1 5 ? -19.117 -9.796 -10.248 1.00 0.00 12 GLU A CA 3
ATOM 2993 C C . GLU A 1 5 ? -19.252 -8.659 -9.240 1.00 0.00 12 GLU A C 3
ATOM 2994 O O . GLU A 1 5 ? -20.356 -8.335 -8.799 1.00 0.00 12 GLU A O 3
ATOM 3006 N N . VAL A 1 6 ? -18.115 -8.064 -8.882 1.00 0.00 13 VAL A N 3
ATOM 3007 C CA . VAL A 1 6 ? -18.077 -6.961 -7.923 1.00 0.00 13 VAL A CA 3
ATOM 3008 C C . VAL A 1 6 ? -18.434 -7.444 -6.521 1.00 0.00 13 VAL A C 3
ATOM 3009 O O . VAL A 1 6 ? -19.476 -8.066 -6.312 1.00 0.00 13 VAL A O 3
ATOM 3022 N N . LEU A 1 7 ? -17.557 -7.154 -5.562 1.00 0.00 14 LEU A N 3
ATOM 3023 C CA . LEU A 1 7 ? -17.766 -7.558 -4.175 1.00 0.00 14 LEU A CA 3
ATOM 3024 C C . LEU A 1 7 ? -16.665 -6.988 -3.283 1.00 0.00 14 LEU A C 3
ATOM 3025 O O . LEU A 1 7 ? -16.010 -7.717 -2.537 1.00 0.00 14 LEU A O 3
ATOM 3041 N N . GLU A 1 8 ? -16.458 -5.678 -3.379 1.00 0.00 15 GLU A N 3
ATOM 3042 C CA . GLU A 1 8 ? -15.430 -4.997 -2.597 1.00 0.00 15 GLU A CA 3
ATOM 3043 C C . GLU A 1 8 ? -15.603 -5.251 -1.102 1.00 0.00 15 GLU A C 3
ATOM 3044 O O . GLU A 1 8 ? -14.630 -5.508 -0.393 1.00 0.00 15 GLU A O 3
ATOM 3056 N N . GLU A 1 9 ? -16.844 -5.168 -0.628 1.00 0.00 16 GLU A N 3
ATOM 3057 C CA . GLU A 1 9 ? -17.141 -5.383 0.787 1.00 0.00 16 GLU A CA 3
ATOM 3058 C C . GLU A 1 9 ? -16.290 -4.466 1.666 1.00 0.00 16 GLU A C 3
ATOM 3059 O O . GLU A 1 9 ? -15.972 -3.343 1.278 1.00 0.00 16 GLU A O 3
ATOM 3071 N N . GLU A 1 10 ? -15.919 -4.956 2.848 1.00 0.00 17 GLU A N 3
ATOM 3072 C CA . GLU A 1 10 ? -15.100 -4.183 3.773 1.00 0.00 17 GLU A CA 3
ATOM 3073 C C . GLU A 1 10 ? -13.611 -4.374 3.473 1.00 0.00 17 GLU A C 3
ATOM 3074 O O . GLU A 1 10 ? -13.217 -4.500 2.313 1.00 0.00 17 GLU A O 3
ATOM 3086 N N . GLU A 1 11 ? -12.791 -4.398 4.521 1.00 0.00 18 GLU A N 3
ATOM 3087 C CA . GLU A 1 11 ? -11.350 -4.575 4.369 1.00 0.00 18 GLU A CA 3
ATOM 3088 C C . GLU A 1 11 ? -11.013 -5.994 3.913 1.00 0.00 18 GLU A C 3
ATOM 3089 O O . GLU A 1 11 ? -11.644 -6.959 4.344 1.00 0.00 18 GLU A O 3
ATOM 3101 N N . GLU A 1 12 ? -10.009 -6.113 3.047 1.00 0.00 19 GLU A N 3
ATOM 3102 C CA . GLU A 1 12 ? -9.584 -7.416 2.541 1.00 0.00 19 GLU A CA 3
ATOM 3103 C C . GLU A 1 12 ? -8.074 -7.454 2.323 1.00 0.00 19 GLU A C 3
ATOM 3104 O O . GLU A 1 12 ? -7.481 -6.500 1.820 1.00 0.00 19 GLU A O 3
ATOM 3116 N N . GLU A 1 13 ? -7.462 -8.565 2.725 1.00 0.00 20 GLU A N 3
ATOM 3117 C CA . GLU A 1 13 ? -6.018 -8.752 2.604 1.00 0.00 20 GLU A CA 3
ATOM 3118 C C . GLU A 1 13 ? -5.588 -9.035 1.162 1.00 0.00 20 GLU A C 3
ATOM 3119 O O . GLU A 1 13 ? -5.102 -10.124 0.857 1.00 0.00 20 GLU A O 3
ATOM 3131 N N . TYR A 1 14 ? -5.750 -8.049 0.283 1.00 0.00 21 TYR A N 3
ATOM 3132 C CA . TYR A 1 14 ? -5.356 -8.204 -1.116 1.00 0.00 21 TYR A CA 3
ATOM 3133 C C . TYR A 1 14 ? -3.851 -8.435 -1.241 1.00 0.00 21 TYR A C 3
ATOM 3134 O O . TYR A 1 14 ? -3.056 -7.806 -0.542 1.00 0.00 21 TYR A O 3
ATOM 3152 N N . VAL A 1 15 ? -3.469 -9.344 -2.137 1.00 0.00 22 VAL A N 3
ATOM 3153 C CA . VAL A 1 15 ? -2.062 -9.667 -2.360 1.00 0.00 22 VAL A CA 3
ATOM 3154 C C . VAL A 1 15 ? -1.261 -8.433 -2.772 1.00 0.00 22 VAL A C 3
ATOM 3155 O O . VAL A 1 15 ? -1.755 -7.574 -3.502 1.00 0.00 22 VAL A O 3
ATOM 3168 N N . VAL A 1 16 ? -0.018 -8.363 -2.303 1.00 0.00 23 VAL A N 3
ATOM 3169 C CA . VAL A 1 16 ? 0.869 -7.250 -2.622 1.00 0.00 23 VAL A CA 3
ATOM 3170 C C . VAL A 1 16 ? 2.259 -7.767 -2.973 1.00 0.00 23 VAL A C 3
ATOM 3171 O O . VAL A 1 16 ? 2.869 -8.510 -2.204 1.00 0.00 23 VAL A O 3
ATOM 3184 N N . GLU A 1 17 ? 2.748 -7.380 -4.146 1.00 0.00 24 GLU A N 3
ATOM 3185 C CA . GLU A 1 17 ? 4.058 -7.818 -4.611 1.00 0.00 24 GLU A CA 3
ATOM 3186 C C . GLU A 1 17 ? 5.189 -7.030 -3.951 1.00 0.00 24 GLU A C 3
ATOM 3187 O O . GLU A 1 17 ? 6.170 -7.613 -3.488 1.00 0.00 24 GLU A O 3
ATOM 3199 N N . LYS A 1 18 ? 5.057 -5.706 -3.929 1.00 0.00 25 LYS A N 3
ATOM 3200 C CA . LYS A 1 18 ? 6.085 -4.846 -3.344 1.00 0.00 25 LYS A CA 3
ATOM 3201 C C . LYS A 1 18 ? 5.662 -3.390 -3.337 1.00 0.00 25 LYS A C 3
ATOM 3202 O O . LYS A 1 18 ? 5.103 -2.880 -4.309 1.00 0.00 25 LYS A O 3
ATOM 3221 N N . VAL A 1 19 ? 5.957 -2.725 -2.229 1.00 0.00 26 VAL A N 3
ATOM 3222 C CA . VAL A 1 19 ? 5.639 -1.322 -2.073 1.00 0.00 26 VAL A CA 3
ATOM 3223 C C . VAL A 1 19 ? 6.333 -0.493 -3.145 1.00 0.00 26 VAL A C 3
ATOM 3224 O O . VAL A 1 19 ? 7.533 -0.640 -3.380 1.00 0.00 26 VAL A O 3
ATOM 3237 N N . LEU A 1 20 ? 5.571 0.378 -3.790 1.00 0.00 27 LEU A N 3
ATOM 3238 C CA . LEU A 1 20 ? 6.110 1.231 -4.833 1.00 0.00 27 LEU A CA 3
ATOM 3239 C C . LEU A 1 20 ? 6.652 2.535 -4.254 1.00 0.00 27 LEU A C 3
ATOM 3240 O O . LEU A 1 20 ? 7.681 3.033 -4.710 1.00 0.00 27 LEU A O 3
ATOM 3256 N N . ASP A 1 21 ? 5.969 3.086 -3.245 1.00 0.00 28 ASP A N 3
ATOM 3257 C CA . ASP A 1 21 ? 6.427 4.336 -2.630 1.00 0.00 28 ASP A CA 3
ATOM 3258 C C . ASP A 1 21 ? 5.557 4.728 -1.431 1.00 0.00 28 ASP A C 3
ATOM 3259 O O . ASP A 1 21 ? 4.894 3.881 -0.831 1.00 0.00 28 ASP A O 3
ATOM 3268 N N . ARG A 1 22 ? 5.572 6.018 -1.085 1.00 0.00 29 ARG A N 3
ATOM 3269 C CA . ARG A 1 22 ? 4.795 6.533 0.040 1.00 0.00 29 ARG A CA 3
ATOM 3270 C C . ARG A 1 22 ? 4.791 8.060 0.037 1.00 0.00 29 ARG A C 3
ATOM 3271 O O . ARG A 1 22 ? 5.785 8.689 -0.324 1.00 0.00 29 ARG A O 3
ATOM 3292 N N . ARG A 1 23 ? 3.673 8.652 0.446 1.00 0.00 30 ARG A N 3
ATOM 3293 C CA . ARG A 1 23 ? 3.558 10.107 0.493 1.00 0.00 30 ARG A CA 3
ATOM 3294 C C . ARG A 1 23 ? 2.511 10.544 1.516 1.00 0.00 30 ARG A C 3
ATOM 3295 O O . ARG A 1 23 ? 1.383 10.052 1.514 1.00 0.00 30 ARG A O 3
ATOM 3316 N N . VAL A 1 24 ? 2.891 11.473 2.390 1.00 0.00 31 VAL A N 3
ATOM 3317 C CA . VAL A 1 24 ? 1.984 11.977 3.416 1.00 0.00 31 VAL A CA 3
ATOM 3318 C C . VAL A 1 24 ? 0.931 12.900 2.811 1.00 0.00 31 VAL A C 3
ATOM 3319 O O . VAL A 1 24 ? 1.246 13.758 1.986 1.00 0.00 31 VAL A O 3
ATOM 3332 N N . VAL A 1 25 ? -0.320 12.719 3.225 1.00 0.00 32 VAL A N 3
ATOM 3333 C CA . VAL A 1 25 ? -1.417 13.538 2.722 1.00 0.00 32 VAL A CA 3
ATOM 3334 C C . VAL A 1 25 ? -1.594 14.792 3.572 1.00 0.00 32 VAL A C 3
ATOM 3335 O O . VAL A 1 25 ? -1.806 15.888 3.050 1.00 0.00 32 VAL A O 3
ATOM 3348 N N . LYS A 1 26 ? -1.508 14.615 4.884 1.00 0.00 33 LYS A N 3
ATOM 3349 C CA . LYS A 1 26 ? -1.662 15.713 5.829 1.00 0.00 33 LYS A CA 3
ATOM 3350 C C . LYS A 1 26 ? -1.285 15.251 7.231 1.00 0.00 33 LYS A C 3
ATOM 3351 O O . LYS A 1 26 ? -1.064 16.061 8.132 1.00 0.00 33 LYS A O 3
ATOM 3370 N N . GLY A 1 27 ? -1.214 13.935 7.397 1.00 0.00 34 GLY A N 3
ATOM 3371 C CA . GLY A 1 27 ? -0.866 13.354 8.678 1.00 0.00 34 GLY A CA 3
ATOM 3372 C C . GLY A 1 27 ? -0.524 11.883 8.558 1.00 0.00 34 GLY A C 3
ATOM 3373 O O . GLY A 1 27 ? 0.368 11.387 9.247 1.00 0.00 34 GLY A O 3
ATOM 3377 N N . LYS A 1 28 ? -1.232 11.185 7.674 1.00 0.00 35 LYS A N 3
ATOM 3378 C CA . LYS A 1 28 ? -1.003 9.767 7.453 1.00 0.00 35 LYS A CA 3
ATOM 3379 C C . LYS A 1 28 ? 0.063 9.563 6.387 1.00 0.00 35 LYS A C 3
ATOM 3380 O O . LYS A 1 28 ? 0.846 10.467 6.096 1.00 0.00 35 LYS A O 3
ATOM 3399 N N . VAL A 1 29 ? 0.083 8.373 5.796 1.00 0.00 36 VAL A N 3
ATOM 3400 C CA . VAL A 1 29 ? 1.050 8.057 4.749 1.00 0.00 36 VAL A CA 3
ATOM 3401 C C . VAL A 1 29 ? 0.471 7.043 3.771 1.00 0.00 36 VAL A C 3
ATOM 3402 O O . VAL A 1 29 ? 0.307 5.872 4.111 1.00 0.00 36 VAL A O 3
ATOM 3415 N N . GLU A 1 30 ? 0.185 7.486 2.553 1.00 0.00 37 GLU A N 3
ATOM 3416 C CA . GLU A 1 30 ? -0.350 6.587 1.538 1.00 0.00 37 GLU A CA 3
ATOM 3417 C C . GLU A 1 30 ? 0.800 5.936 0.773 1.00 0.00 37 GLU A C 3
ATOM 3418 O O . GLU A 1 30 ? 1.680 6.624 0.255 1.00 0.00 37 GLU A O 3
ATOM 3430 N N . TYR A 1 31 ? 0.797 4.608 0.718 1.00 0.00 38 TYR A N 3
ATOM 3431 C CA . TYR A 1 31 ? 1.854 3.871 0.028 1.00 0.00 38 TYR A CA 3
ATOM 3432 C C . TYR A 1 31 ? 1.369 3.291 -1.289 1.00 0.00 38 TYR A C 3
ATOM 3433 O O . TYR A 1 31 ? 0.347 2.608 -1.343 1.00 0.00 38 TYR A O 3
ATOM 3451 N N . LEU A 1 32 ? 2.134 3.538 -2.343 1.00 0.00 39 LEU A N 3
ATOM 3452 C CA . LEU A 1 32 ? 1.807 3.008 -3.654 1.00 0.00 39 LEU A CA 3
ATOM 3453 C C . LEU A 1 32 ? 2.076 1.509 -3.652 1.00 0.00 39 LEU A C 3
ATOM 3454 O O . LEU A 1 32 ? 2.991 1.050 -2.972 1.00 0.00 39 LEU A O 3
ATOM 3470 N N . LEU A 1 33 ? 1.274 0.738 -4.379 1.00 0.00 40 LEU A N 3
ATOM 3471 C CA . LEU A 1 33 ? 1.457 -0.710 -4.398 1.00 0.00 40 LEU A CA 3
ATOM 3472 C C . LEU A 1 33 ? 1.159 -1.311 -5.767 1.00 0.00 40 LEU A C 3
ATOM 3473 O O . LEU A 1 33 ? 0.134 -1.016 -6.380 1.00 0.00 40 LEU A O 3
ATOM 3489 N N . LYS A 1 34 ? 2.067 -2.168 -6.227 1.00 0.00 41 LYS A N 3
ATOM 3490 C CA . LYS A 1 34 ? 1.915 -2.840 -7.513 1.00 0.00 41 LYS A CA 3
ATOM 3491 C C . LYS A 1 34 ? 1.024 -4.070 -7.360 1.00 0.00 41 LYS A C 3
ATOM 3492 O O . LYS A 1 34 ? 1.485 -5.204 -7.496 1.00 0.00 41 LYS A O 3
ATOM 3511 N N . TRP A 1 35 ? -0.252 -3.839 -7.053 1.00 0.00 42 TRP A N 3
ATOM 3512 C CA . TRP A 1 35 ? -1.205 -4.929 -6.856 1.00 0.00 42 TRP A CA 3
ATOM 3513 C C . TRP A 1 35 ? -1.112 -5.953 -7.982 1.00 0.00 42 TRP A C 3
ATOM 3514 O O . TRP A 1 35 ? -1.083 -5.597 -9.160 1.00 0.00 42 TRP A O 3
ATOM 3535 N N . LYS A 1 36 ? -1.063 -7.227 -7.605 1.00 0.00 43 LYS A N 3
ATOM 3536 C CA . LYS A 1 36 ? -0.969 -8.313 -8.574 1.00 0.00 43 LYS A CA 3
ATOM 3537 C C . LYS A 1 36 ? -2.192 -8.345 -9.477 1.00 0.00 43 LYS A C 3
ATOM 3538 O O . LYS A 1 36 ? -3.315 -8.114 -9.030 1.00 0.00 43 LYS A O 3
ATOM 3557 N N . GLY A 1 37 ? -1.961 -8.624 -10.757 1.00 0.00 44 GLY A N 3
ATOM 3558 C CA . GLY A 1 37 ? -3.046 -8.669 -11.713 1.00 0.00 44 GLY A CA 3
ATOM 3559 C C . GLY A 1 37 ? -3.462 -7.283 -12.159 1.00 0.00 44 GLY A C 3
ATOM 3560 O O . GLY A 1 37 ? -3.783 -7.069 -13.330 1.00 0.00 44 GLY A O 3
ATOM 3564 N N . PHE A 1 38 ? -3.456 -6.339 -11.223 1.00 0.00 45 PHE A N 3
ATOM 3565 C CA . PHE A 1 38 ? -3.833 -4.966 -11.520 1.00 0.00 45 PHE A CA 3
ATOM 3566 C C . PHE A 1 38 ? -2.762 -4.267 -12.351 1.00 0.00 45 PHE A C 3
ATOM 3567 O O . PHE A 1 38 ? -1.574 -4.335 -12.036 1.00 0.00 45 PHE A O 3
ATOM 3584 N N . SER A 1 39 ? -3.195 -3.590 -13.411 1.00 0.00 46 SER A N 3
ATOM 3585 C CA . SER A 1 39 ? -2.280 -2.870 -14.290 1.00 0.00 46 SER A CA 3
ATOM 3586 C C . SER A 1 39 ? -1.625 -1.706 -13.553 1.00 0.00 46 SER A C 3
ATOM 3587 O O . SER A 1 39 ? -2.098 -1.285 -12.497 1.00 0.00 46 SER A O 3
ATOM 3595 N N . ASP A 1 40 ? -0.532 -1.197 -14.113 1.00 0.00 47 ASP A N 3
ATOM 3596 C CA . ASP A 1 40 ? 0.195 -0.084 -13.511 1.00 0.00 47 ASP A CA 3
ATOM 3597 C C . ASP A 1 40 ? -0.750 1.069 -13.179 1.00 0.00 47 ASP A C 3
ATOM 3598 O O . ASP A 1 40 ? -0.653 1.678 -12.115 1.00 0.00 47 ASP A O 3
ATOM 3607 N N . GLU A 1 41 ? -1.666 1.361 -14.094 1.00 0.00 48 GLU A N 3
ATOM 3608 C CA . GLU A 1 41 ? -2.629 2.435 -13.898 1.00 0.00 48 GLU A CA 3
ATOM 3609 C C . GLU A 1 41 ? -3.541 2.142 -12.708 1.00 0.00 48 GLU A C 3
ATOM 3610 O O . GLU A 1 41 ? -3.923 3.048 -11.966 1.00 0.00 48 GLU A O 3
ATOM 3622 N N . ASP A 1 42 ? -3.888 0.869 -12.536 1.00 0.00 49 ASP A N 3
ATOM 3623 C CA . ASP A 1 42 ? -4.757 0.444 -11.447 1.00 0.00 49 ASP A CA 3
ATOM 3624 C C . ASP A 1 42 ? -4.166 0.790 -10.082 1.00 0.00 49 ASP A C 3
ATOM 3625 O O . ASP A 1 42 ? -4.904 1.008 -9.121 1.00 0.00 49 ASP A O 3
ATOM 3634 N N . ASN A 1 43 ? -2.836 0.830 -9.996 1.00 0.00 50 ASN A N 3
ATOM 3635 C CA . ASN A 1 43 ? -2.158 1.143 -8.738 1.00 0.00 50 ASN A CA 3
ATOM 3636 C C . ASN A 1 43 ? -2.768 2.373 -8.074 1.00 0.00 50 ASN A C 3
ATOM 3637 O O . ASN A 1 43 ? -3.211 3.303 -8.750 1.00 0.00 50 ASN A O 3
ATOM 3648 N N . THR A 1 44 ? -2.790 2.368 -6.744 1.00 0.00 51 THR A N 3
ATOM 3649 C CA . THR A 1 44 ? -3.347 3.480 -5.983 1.00 0.00 51 THR A CA 3
ATOM 3650 C C . THR A 1 44 ? -2.718 3.560 -4.598 1.00 0.00 51 THR A C 3
ATOM 3651 O O . THR A 1 44 ? -2.363 2.541 -4.008 1.00 0.00 51 THR A O 3
ATOM 3662 N N . TRP A 1 45 ? -2.577 4.779 -4.092 1.00 0.00 52 TRP A N 3
ATOM 3663 C CA . TRP A 1 45 ? -1.993 5.006 -2.782 1.00 0.00 52 TRP A CA 3
ATOM 3664 C C . TRP A 1 45 ? -3.077 4.961 -1.705 1.00 0.00 52 TRP A C 3
ATOM 3665 O O . TRP A 1 45 ? -4.210 5.383 -1.939 1.00 0.00 52 TRP A O 3
ATOM 3686 N N . GLU A 1 46 ? -2.731 4.444 -0.530 1.00 0.00 53 GLU A N 3
ATOM 3687 C CA . GLU A 1 46 ? -3.686 4.343 0.573 1.00 0.00 53 GLU A CA 3
ATOM 3688 C C . GLU A 1 46 ? -2.981 4.409 1.924 1.00 0.00 53 GLU A C 3
ATOM 3689 O O . GLU A 1 46 ? -1.820 4.018 2.046 1.00 0.00 53 GLU A O 3
ATOM 3701 N N . PRO A 1 47 ? -3.682 4.907 2.964 1.00 0.00 54 PRO A N 3
ATOM 3702 C CA . PRO A 1 47 ? -3.129 5.028 4.317 1.00 0.00 54 PRO A CA 3
ATOM 3703 C C . PRO A 1 47 ? -2.442 3.752 4.783 1.00 0.00 54 PRO A C 3
ATOM 3704 O O . PRO A 1 47 ? -2.959 2.649 4.600 1.00 0.00 54 PRO A O 3
ATOM 3715 N N . GLU A 1 48 ? -1.268 3.915 5.382 1.00 0.00 55 GLU A N 3
ATOM 3716 C CA . GLU A 1 48 ? -0.488 2.792 5.876 1.00 0.00 55 GLU A CA 3
ATOM 3717 C C . GLU A 1 48 ? -1.265 1.987 6.918 1.00 0.00 55 GLU A C 3
ATOM 3718 O O . GLU A 1 48 ? -1.103 0.771 7.017 1.00 0.00 55 GLU A O 3
ATOM 3730 N N . GLU A 1 49 ? -2.091 2.679 7.704 1.00 0.00 56 GLU A N 3
ATOM 3731 C CA . GLU A 1 49 ? -2.879 2.048 8.746 1.00 0.00 56 GLU A CA 3
ATOM 3732 C C . GLU A 1 49 ? -3.533 0.762 8.247 1.00 0.00 56 GLU A C 3
ATOM 3733 O O . GLU A 1 49 ? -3.406 -0.293 8.869 1.00 0.00 56 GLU A O 3
ATOM 3745 N N . ASN A 1 50 ? -4.227 0.859 7.120 1.00 0.00 57 ASN A N 3
ATOM 3746 C CA . ASN A 1 50 ? -4.896 -0.295 6.532 1.00 0.00 57 ASN A CA 3
ATOM 3747 C C . ASN A 1 50 ? -3.880 -1.310 6.021 1.00 0.00 57 ASN A C 3
ATOM 3748 O O . ASN A 1 50 ? -4.087 -2.519 6.121 1.00 0.00 57 ASN A O 3
ATOM 3759 N N . LEU A 1 51 ? -2.797 -0.801 5.450 1.00 0.00 58 LEU A N 3
ATOM 3760 C CA . LEU A 1 51 ? -1.752 -1.646 4.886 1.00 0.00 58 LEU A CA 3
ATOM 3761 C C . LEU A 1 51 ? -1.156 -2.583 5.928 1.00 0.00 58 LEU A C 3
ATOM 3762 O O . LEU A 1 51 ? -0.701 -2.152 6.988 1.00 0.00 58 LEU A O 3
ATOM 3778 N N . ASP A 1 52 ? -1.150 -3.871 5.601 1.00 0.00 59 ASP A N 3
ATOM 3779 C CA . ASP A 1 52 ? -0.596 -4.890 6.479 1.00 0.00 59 ASP A CA 3
ATOM 3780 C C . ASP A 1 52 ? 0.678 -5.457 5.864 1.00 0.00 59 ASP A C 3
ATOM 3781 O O . ASP A 1 52 ? 0.866 -6.672 5.792 1.00 0.00 59 ASP A O 3
ATOM 3790 N N . CYS A 1 53 ? 1.545 -4.560 5.402 1.00 0.00 60 CYS A N 3
ATOM 3791 C CA . CYS A 1 53 ? 2.798 -4.958 4.771 1.00 0.00 60 CYS A CA 3
ATOM 3792 C C . CYS A 1 53 ? 4.009 -4.350 5.480 1.00 0.00 60 CYS A C 3
ATOM 3793 O O . CYS A 1 53 ? 4.817 -3.667 4.853 1.00 0.00 60 CYS A O 3
ATOM 3801 N N . PRO A 1 54 ? 4.167 -4.594 6.795 1.00 0.00 61 PRO A N 3
ATOM 3802 C CA . PRO A 1 54 ? 5.302 -4.063 7.556 1.00 0.00 61 PRO A CA 3
ATOM 3803 C C . PRO A 1 54 ? 6.634 -4.545 6.996 1.00 0.00 61 PRO A C 3
ATOM 3804 O O . PRO A 1 54 ? 7.620 -3.807 6.985 1.00 0.00 61 PRO A O 3
ATOM 3815 N N . ASP A 1 55 ? 6.653 -5.791 6.533 1.00 0.00 62 ASP A N 3
ATOM 3816 C CA . ASP A 1 55 ? 7.861 -6.382 5.971 1.00 0.00 62 ASP A CA 3
ATOM 3817 C C . ASP A 1 55 ? 8.297 -5.656 4.700 1.00 0.00 62 ASP A C 3
ATOM 3818 O O . ASP A 1 55 ? 9.471 -5.314 4.549 1.00 0.00 62 ASP A O 3
ATOM 3827 N N . LEU A 1 56 ? 7.354 -5.426 3.786 1.00 0.00 63 LEU A N 3
ATOM 3828 C CA . LEU A 1 56 ? 7.668 -4.744 2.536 1.00 0.00 63 LEU A CA 3
ATOM 3829 C C . LEU A 1 56 ? 8.059 -3.295 2.792 1.00 0.00 63 LEU A C 3
ATOM 3830 O O . LEU A 1 56 ? 9.007 -2.789 2.194 1.00 0.00 63 LEU A O 3
ATOM 3846 N N . ILE A 1 57 ? 7.333 -2.631 3.689 1.00 0.00 64 ILE A N 3
ATOM 3847 C CA . ILE A 1 57 ? 7.622 -1.242 4.023 1.00 0.00 64 ILE A CA 3
ATOM 3848 C C . ILE A 1 57 ? 9.071 -1.103 4.472 1.00 0.00 64 ILE A C 3
ATOM 3849 O O . ILE A 1 57 ? 9.764 -0.160 4.087 1.00 0.00 64 ILE A O 3
ATOM 3865 N N . ALA A 1 58 ? 9.527 -2.059 5.274 1.00 0.00 65 ALA A N 3
ATOM 3866 C CA . ALA A 1 58 ? 10.899 -2.058 5.761 1.00 0.00 65 ALA A CA 3
ATOM 3867 C C . ALA A 1 58 ? 11.872 -2.184 4.595 1.00 0.00 65 ALA A C 3
ATOM 3868 O O . ALA A 1 58 ? 12.855 -1.448 4.509 1.00 0.00 65 ALA A O 3
ATOM 3875 N N . GLU A 1 59 ? 11.578 -3.117 3.694 1.00 0.00 66 GLU A N 3
ATOM 3876 C CA . GLU A 1 59 ? 12.410 -3.346 2.518 1.00 0.00 66 GLU A CA 3
ATOM 3877 C C . GLU A 1 59 ? 12.473 -2.090 1.654 1.00 0.00 66 GLU A C 3
ATOM 3878 O O . GLU A 1 59 ? 13.513 -1.765 1.081 1.00 0.00 66 GLU A O 3
ATOM 3890 N N . PHE A 1 60 ? 11.347 -1.390 1.572 1.00 0.00 67 PHE A N 3
ATOM 3891 C CA . PHE A 1 60 ? 11.247 -0.167 0.789 1.00 0.00 67 PHE A CA 3
ATOM 3892 C C . PHE A 1 60 ? 12.189 0.911 1.321 1.00 0.00 67 PHE A C 3
ATOM 3893 O O . PHE A 1 60 ? 12.926 1.537 0.557 1.00 0.00 67 PHE A O 3
ATOM 3910 N N . LEU A 1 61 ? 12.146 1.130 2.630 1.00 0.00 68 LEU A N 3
ATOM 3911 C CA . LEU A 1 61 ? 12.978 2.141 3.270 1.00 0.00 68 LEU A CA 3
ATOM 3912 C C . LEU A 1 61 ? 14.462 1.810 3.152 1.00 0.00 68 LEU A C 3
ATOM 3913 O O . LEU A 1 61 ? 15.293 2.707 3.027 1.00 0.00 68 LEU A O 3
ATOM 3929 N N . GLN A 1 62 ? 14.790 0.520 3.194 1.00 0.00 69 GLN A N 3
ATOM 3930 C CA . GLN A 1 62 ? 16.180 0.086 3.089 1.00 0.00 69 GLN A CA 3
ATOM 3931 C C . GLN A 1 62 ? 16.857 0.709 1.872 1.00 0.00 69 GLN A C 3
ATOM 3932 O O . GLN A 1 62 ? 18.043 1.038 1.912 1.00 0.00 69 GLN A O 3
ATOM 3946 N N . SER A 1 63 ? 16.094 0.873 0.795 1.00 0.00 70 SER A N 3
ATOM 3947 C CA . SER A 1 63 ? 16.619 1.464 -0.431 1.00 0.00 70 SER A CA 3
ATOM 3948 C C . SER A 1 63 ? 17.220 2.836 -0.148 1.00 0.00 70 SER A C 3
ATOM 3949 O O . SER A 1 63 ? 18.367 3.110 -0.502 1.00 0.00 70 SER A O 3
ATOM 3957 N N . GLN A 1 64 ? 16.434 3.691 0.496 1.00 0.00 71 GLN A N 3
ATOM 3958 C CA . GLN A 1 64 ? 16.876 5.037 0.838 1.00 0.00 71 GLN A CA 3
ATOM 3959 C C . GLN A 1 64 ? 17.508 5.059 2.226 1.00 0.00 71 GLN A C 3
ATOM 3960 O O . GLN A 1 64 ? 16.820 4.869 3.229 1.00 0.00 71 GLN A O 3
ATOM 3974 N N . LYS A 1 65 ? 18.818 5.292 2.278 1.00 0.00 72 LYS A N 3
ATOM 3975 C CA . LYS A 1 65 ? 19.539 5.335 3.550 1.00 0.00 72 LYS A CA 3
ATOM 3976 C C . LYS A 1 65 ? 21.021 5.631 3.332 1.00 0.00 72 LYS A C 3
ATOM 3977 O O . LYS A 1 65 ? 21.696 4.934 2.574 1.00 0.00 72 LYS A O 3
ATOM 3996 N N . THR A 1 66 ? 21.517 6.667 4.009 1.00 0.00 73 THR A N 3
ATOM 3997 C CA . THR A 1 66 ? 22.920 7.065 3.903 1.00 0.00 73 THR A CA 3
ATOM 3998 C C . THR A 1 66 ? 23.359 7.119 2.440 1.00 0.00 73 THR A C 3
ATOM 3999 O O . THR A 1 66 ? 24.519 6.869 2.111 1.00 0.00 73 THR A O 3
ATOM 4010 N N . ALA A 1 67 ? 22.411 7.450 1.566 1.00 0.00 74 ALA A N 3
ATOM 4011 C CA . ALA A 1 67 ? 22.671 7.540 0.133 1.00 0.00 74 ALA A CA 3
ATOM 4012 C C . ALA A 1 67 ? 21.395 7.897 -0.618 1.00 0.00 74 ALA A C 3
ATOM 4013 O O . ALA A 1 67 ? 21.405 8.737 -1.519 1.00 0.00 74 ALA A O 3
ATOM 4020 N N . HIS A 1 68 ? 20.297 7.249 -0.236 1.00 0.00 75 HIS A N 3
ATOM 4021 C CA . HIS A 1 68 ? 19.002 7.487 -0.863 1.00 0.00 75 HIS A CA 3
ATOM 4022 C C . HIS A 1 68 ? 19.074 7.229 -2.369 1.00 0.00 75 HIS A C 3
ATOM 4023 O O . HIS A 1 68 ? 19.542 6.175 -2.801 1.00 0.00 75 HIS A O 3
ATOM 4038 N N . GLU A 1 69 ? 18.608 8.190 -3.166 1.00 0.00 76 GLU A N 3
ATOM 4039 C CA . GLU A 1 69 ? 18.625 8.055 -4.617 1.00 0.00 76 GLU A CA 3
ATOM 4040 C C . GLU A 1 69 ? 18.406 9.406 -5.291 1.00 0.00 76 GLU A C 3
ATOM 4041 O O . GLU A 1 69 ? 19.106 9.756 -6.241 1.00 0.00 76 GLU A O 3
ATOM 4053 N N . THR A 1 70 ? 17.433 10.163 -4.792 1.00 0.00 77 THR A N 3
ATOM 4054 C CA . THR A 1 70 ? 17.131 11.478 -5.344 1.00 0.00 77 THR A CA 3
ATOM 4055 C C . THR A 1 70 ? 18.277 12.450 -5.088 1.00 0.00 77 THR A C 3
ATOM 4056 O O . THR A 1 70 ? 18.712 13.164 -5.991 1.00 0.00 77 THR A O 3
ATOM 4067 N N . ASP A 1 71 ? 18.760 12.466 -3.848 1.00 0.00 78 ASP A N 3
ATOM 4068 C CA . ASP A 1 71 ? 19.859 13.343 -3.458 1.00 0.00 78 ASP A CA 3
ATOM 4069 C C . ASP A 1 71 ? 19.521 14.803 -3.779 1.00 0.00 78 ASP A C 3
ATOM 4070 O O . ASP A 1 71 ? 18.421 15.267 -3.477 1.00 0.00 78 ASP A O 3
ATOM 4079 N N . LYS A 1 72 ? 20.462 15.522 -4.393 1.00 0.00 79 LYS A N 3
ATOM 4080 C CA . LYS A 1 72 ? 20.249 16.920 -4.747 1.00 0.00 79 LYS A CA 3
ATOM 4081 C C . LYS A 1 72 ? 21.437 17.446 -5.548 1.00 0.00 79 LYS A C 3
ATOM 4082 O O . LYS A 1 72 ? 21.264 18.073 -6.594 1.00 0.00 79 LYS A O 3
ATOM 4101 N N . SER A 1 73 ? 22.642 17.177 -5.050 1.00 0.00 80 SER A N 3
ATOM 4102 C CA . SER A 1 73 ? 23.867 17.614 -5.714 1.00 0.00 80 SER A CA 3
ATOM 4103 C C . SER A 1 73 ? 23.879 19.129 -5.899 1.00 0.00 80 SER A C 3
ATOM 4104 O O . SER A 1 73 ? 24.269 19.838 -4.947 1.00 0.00 80 SER A O 3
ATOM 4113 N N . ALA B 2 1 ? 10.826 -16.034 -1.430 1.00 0.00 1 ALA B N 3
ATOM 4114 C CA . ALA B 2 1 ? 9.999 -16.404 -0.253 1.00 0.00 1 ALA B CA 3
ATOM 4115 C C . ALA B 2 1 ? 8.592 -16.811 -0.677 1.00 0.00 1 ALA B C 3
ATOM 4116 O O . ALA B 2 1 ? 7.949 -16.122 -1.470 1.00 0.00 1 ALA B O 3
ATOM 4125 N N . ARG B 2 2 ? 8.119 -17.932 -0.141 1.00 0.00 2 ARG B N 3
ATOM 4126 C CA . ARG B 2 2 ? 6.786 -18.429 -0.464 1.00 0.00 2 ARG B CA 3
ATOM 4127 C C . ARG B 2 2 ? 5.712 -17.474 0.046 1.00 0.00 2 ARG B C 3
ATOM 4128 O O . ARG B 2 2 ? 4.778 -17.131 -0.680 1.00 0.00 2 ARG B O 3
ATOM 4149 N N . THR B 2 3 ? 5.850 -17.047 1.299 1.00 0.00 3 THR B N 3
ATOM 4150 C CA . THR B 2 3 ? 4.890 -16.130 1.903 1.00 0.00 3 THR B CA 3
ATOM 4151 C C . THR B 2 3 ? 4.926 -14.767 1.222 1.00 0.00 3 THR B C 3
ATOM 4152 O O . THR B 2 3 ? 5.978 -14.133 1.132 1.00 0.00 3 THR B O 3
ATOM 4191 N N . GLN B 2 5 ? 2.440 -11.068 0.834 1.00 0.00 5 GLN B N 3
ATOM 4192 C CA . GLN B 2 5 ? 2.117 -9.947 1.707 1.00 0.00 5 GLN B CA 3
ATOM 4193 C C . GLN B 2 5 ? 0.757 -9.374 1.317 1.00 0.00 5 GLN B C 3
ATOM 4194 O O . GLN B 2 5 ? 0.360 -9.455 0.157 1.00 0.00 5 GLN B O 3
ATOM 4208 N N . THR B 2 6 ? 0.027 -8.828 2.287 1.00 0.00 6 THR B N 3
ATOM 4209 C CA . THR B 2 6 ? -1.301 -8.286 2.012 1.00 0.00 6 THR B CA 3
ATOM 4210 C C . THR B 2 6 ? -1.509 -6.898 2.615 1.00 0.00 6 THR B C 3
ATOM 4211 O O . THR B 2 6 ? -0.874 -6.533 3.604 1.00 0.00 6 THR B O 3
ATOM 4222 N N . ALA B 2 7 ? -2.418 -6.138 2.005 1.00 0.00 7 ALA B N 3
ATOM 4223 C CA . ALA B 2 7 ? -2.742 -4.789 2.461 1.00 0.00 7 ALA B CA 3
ATOM 4224 C C . ALA B 2 7 ? -4.082 -4.332 1.886 1.00 0.00 7 ALA B C 3
ATOM 4225 O O . ALA B 2 7 ? -4.329 -4.471 0.689 1.00 0.00 7 ALA B O 3
ATOM 4232 N N . ARG B 2 8 ? -4.945 -3.789 2.743 1.00 0.00 8 ARG B N 3
ATOM 4233 C CA . ARG B 2 8 ? -6.259 -3.318 2.307 1.00 0.00 8 ARG B CA 3
ATOM 4234 C C . ARG B 2 8 ? -6.126 -2.123 1.367 1.00 0.00 8 ARG B C 3
ATOM 4235 O O . ARG B 2 8 ? -5.335 -1.213 1.615 1.00 0.00 8 ARG B O 3
ATOM 4284 N N . SER B 2 10 ? -7.630 0.487 1.059 1.00 0.00 10 SER B N 3
ATOM 4285 C CA . SER B 2 10 ? -8.392 1.591 1.640 1.00 0.00 10 SER B CA 3
ATOM 4286 C C . SER B 2 10 ? -9.891 1.435 1.386 1.00 0.00 10 SER B C 3
ATOM 4287 O O . SER B 2 10 ? -10.577 2.402 1.052 1.00 0.00 10 SER B O 3
ATOM 4295 N N . THR B 2 11 ? -10.398 0.216 1.551 1.00 0.00 11 THR B N 3
ATOM 4296 C CA . THR B 2 11 ? -11.818 -0.053 1.340 1.00 0.00 11 THR B CA 3
ATOM 4297 C C . THR B 2 11 ? -12.667 0.535 2.463 1.00 0.00 11 THR B C 3
ATOM 4298 O O . THR B 2 11 ? -13.617 1.277 2.212 1.00 0.00 11 THR B O 3
ATOM 4309 N N . GLY B 2 12 ? -12.319 0.197 3.703 1.00 0.00 12 GLY B N 3
ATOM 4310 C CA . GLY B 2 12 ? -13.059 0.698 4.848 1.00 0.00 12 GLY B CA 3
ATOM 4311 C C . GLY B 2 12 ? -14.458 0.115 4.937 1.00 0.00 12 GLY B C 3
ATOM 4312 O O . GLY B 2 12 ? -15.185 0.074 3.945 1.00 0.00 12 GLY B O 3
ATOM 4316 N N . GLY B 2 13 ? -14.833 -0.341 6.129 1.00 0.00 13 GLY B N 3
ATOM 4317 C CA . GLY B 2 13 ? -16.149 -0.922 6.320 1.00 0.00 13 GLY B CA 3
ATOM 4318 C C . GLY B 2 13 ? -16.318 -1.545 7.692 1.00 0.00 13 GLY B C 3
ATOM 4319 O O . GLY B 2 13 ? -16.623 -2.732 7.807 1.00 0.00 13 GLY B O 3
ATOM 4323 N N . LYS B 2 14 ? -16.114 -0.747 8.737 1.00 0.00 14 LYS B N 3
ATOM 4324 C CA . LYS B 2 14 ? -16.241 -1.239 10.104 1.00 0.00 14 LYS B CA 3
ATOM 4325 C C . LYS B 2 14 ? -16.572 -0.096 11.065 1.00 0.00 14 LYS B C 3
ATOM 4326 O O . LYS B 2 14 ? -15.934 0.065 12.105 1.00 0.00 14 LYS B O 3
ATOM 4345 N N . ALA B 2 15 ? -17.580 0.695 10.704 1.00 0.00 15 ALA B N 3
ATOM 4346 C CA . ALA B 2 15 ? -18.009 1.823 11.527 1.00 0.00 15 ALA B CA 3
ATOM 4347 C C . ALA B 2 15 ? -16.842 2.758 11.851 1.00 0.00 15 ALA B C 3
ATOM 4348 O O . ALA B 2 15 ? -16.529 2.985 13.021 1.00 0.00 15 ALA B O 3
ATOM 4355 N N . PRO B 2 16 ? -16.176 3.314 10.820 1.00 0.00 16 PRO B N 3
ATOM 4356 C CA . PRO B 2 16 ? -15.042 4.225 11.015 1.00 0.00 16 PRO B CA 3
ATOM 4357 C C . PRO B 2 16 ? -15.408 5.428 11.881 1.00 0.00 16 PRO B C 3
ATOM 4358 O O . PRO B 2 16 ? -16.458 6.044 11.691 1.00 0.00 16 PRO B O 3
ATOM 4369 N N . GLY B 2 17 ? -14.538 5.751 12.833 1.00 0.00 17 GLY B N 3
ATOM 4370 C CA . GLY B 2 17 ? -14.784 6.875 13.720 1.00 0.00 17 GLY B CA 3
ATOM 4371 C C . GLY B 2 17 ? -14.715 8.212 13.006 1.00 0.00 17 GLY B C 3
ATOM 4372 O O . GLY B 2 17 ? -15.259 8.370 11.913 1.00 0.00 17 GLY B O 3
ATOM 4376 N N . GLY B 2 18 ? -14.041 9.176 13.626 1.00 0.00 18 GLY B N 3
ATOM 4377 C CA . GLY B 2 18 ? -13.914 10.494 13.031 1.00 0.00 18 GLY B CA 3
ATOM 4378 C C . GLY B 2 18 ? -13.113 11.447 13.897 1.00 0.00 18 GLY B C 3
ATOM 4379 O O . GLY B 2 18 ? -12.273 12.189 13.344 1.00 0.00 18 GLY B O 3
ATOM 4384 N N . HIS A 1 1 ? -13.588 16.110 10.712 1.00 0.00 8 HIS A N 4
ATOM 4385 C CA . HIS A 1 1 ? -14.661 15.170 10.290 1.00 0.00 8 HIS A CA 4
ATOM 4386 C C . HIS A 1 1 ? -15.159 14.325 11.461 1.00 0.00 8 HIS A C 4
ATOM 4387 O O . HIS A 1 1 ? -16.305 13.875 11.461 1.00 0.00 8 HIS A O 4
ATOM 4404 N N . MET A 1 2 ? -14.289 14.120 12.453 1.00 0.00 9 MET A N 4
ATOM 4405 C CA . MET A 1 2 ? -14.622 13.333 13.645 1.00 0.00 9 MET A CA 4
ATOM 4406 C C . MET A 1 2 ? -15.438 12.092 13.290 1.00 0.00 9 MET A C 4
ATOM 4407 O O . MET A 1 2 ? -16.446 11.791 13.932 1.00 0.00 9 MET A O 4
ATOM 4421 N N . VAL A 1 3 ? -14.994 11.373 12.262 1.00 0.00 10 VAL A N 4
ATOM 4422 C CA . VAL A 1 3 ? -15.680 10.164 11.818 1.00 0.00 10 VAL A CA 4
ATOM 4423 C C . VAL A 1 3 ? -15.727 9.118 12.927 1.00 0.00 10 VAL A C 4
ATOM 4424 O O . VAL A 1 3 ? -16.779 8.539 13.201 1.00 0.00 10 VAL A O 4
ATOM 4437 N N . GLU A 1 4 ? -14.581 8.880 13.558 1.00 0.00 11 GLU A N 4
ATOM 4438 C CA . GLU A 1 4 ? -14.483 7.902 14.638 1.00 0.00 11 GLU A CA 4
ATOM 4439 C C . GLU A 1 4 ? -14.951 6.528 14.156 1.00 0.00 11 GLU A C 4
ATOM 4440 O O . GLU A 1 4 ? -15.769 5.870 14.801 1.00 0.00 11 GLU A O 4
ATOM 4452 N N . GLU A 1 5 ? -14.426 6.106 13.010 1.00 0.00 12 GLU A N 4
ATOM 4453 C CA . GLU A 1 5 ? -14.783 4.817 12.426 1.00 0.00 12 GLU A CA 4
ATOM 4454 C C . GLU A 1 5 ? -14.439 3.671 13.372 1.00 0.00 12 GLU A C 4
ATOM 4455 O O . GLU A 1 5 ? -13.394 3.681 14.024 1.00 0.00 12 GLU A O 4
ATOM 4467 N N . VAL A 1 6 ? -15.327 2.683 13.443 1.00 0.00 13 VAL A N 4
ATOM 4468 C CA . VAL A 1 6 ? -15.122 1.527 14.307 1.00 0.00 13 VAL A CA 4
ATOM 4469 C C . VAL A 1 6 ? -13.861 0.765 13.916 1.00 0.00 13 VAL A C 4
ATOM 4470 O O . VAL A 1 6 ? -13.626 0.496 12.738 1.00 0.00 13 VAL A O 4
ATOM 4483 N N . LEU A 1 7 ? -13.052 0.421 14.913 1.00 0.00 14 LEU A N 4
ATOM 4484 C CA . LEU A 1 7 ? -11.813 -0.313 14.678 1.00 0.00 14 LEU A CA 4
ATOM 4485 C C . LEU A 1 7 ? -12.082 -1.808 14.526 1.00 0.00 14 LEU A C 4
ATOM 4486 O O . LEU A 1 7 ? -11.371 -2.638 15.095 1.00 0.00 14 LEU A O 4
ATOM 4502 N N . GLU A 1 8 ? -13.114 -2.145 13.758 1.00 0.00 15 GLU A N 4
ATOM 4503 C CA . GLU A 1 8 ? -13.483 -3.540 13.531 1.00 0.00 15 GLU A CA 4
ATOM 4504 C C . GLU A 1 8 ? -12.423 -4.262 12.691 1.00 0.00 15 GLU A C 4
ATOM 4505 O O . GLU A 1 8 ? -11.226 -4.119 12.937 1.00 0.00 15 GLU A O 4
ATOM 4517 N N . GLU A 1 9 ? -12.868 -5.036 11.702 1.00 0.00 16 GLU A N 4
ATOM 4518 C CA . GLU A 1 9 ? -11.953 -5.771 10.839 1.00 0.00 16 GLU A CA 4
ATOM 4519 C C . GLU A 1 9 ? -12.646 -6.192 9.546 1.00 0.00 16 GLU A C 4
ATOM 4520 O O . GLU A 1 9 ? -12.398 -7.276 9.017 1.00 0.00 16 GLU A O 4
ATOM 4532 N N . GLU A 1 10 ? -13.513 -5.319 9.041 1.00 0.00 17 GLU A N 4
ATOM 4533 C CA . GLU A 1 10 ? -14.245 -5.582 7.807 1.00 0.00 17 GLU A CA 4
ATOM 4534 C C . GLU A 1 10 ? -13.321 -5.478 6.597 1.00 0.00 17 GLU A C 4
ATOM 4535 O O . GLU A 1 10 ? -13.536 -6.138 5.580 1.00 0.00 17 GLU A O 4
ATOM 4547 N N . GLU A 1 11 ? -12.299 -4.632 6.716 1.00 0.00 18 GLU A N 4
ATOM 4548 C CA . GLU A 1 11 ? -11.339 -4.418 5.638 1.00 0.00 18 GLU A CA 4
ATOM 4549 C C . GLU A 1 11 ? -10.819 -5.743 5.083 1.00 0.00 18 GLU A C 4
ATOM 4550 O O . GLU A 1 11 ? -10.356 -6.602 5.834 1.00 0.00 18 GLU A O 4
ATOM 4562 N N . GLU A 1 12 ? -10.902 -5.898 3.765 1.00 0.00 19 GLU A N 4
ATOM 4563 C CA . GLU A 1 12 ? -10.444 -7.117 3.102 1.00 0.00 19 GLU A CA 4
ATOM 4564 C C . GLU A 1 12 ? -8.974 -7.016 2.701 1.00 0.00 19 GLU A C 4
ATOM 4565 O O . GLU A 1 12 ? -8.524 -5.981 2.208 1.00 0.00 19 GLU A O 4
ATOM 4577 N N . GLU A 1 13 ? -8.233 -8.102 2.907 1.00 0.00 20 GLU A N 4
ATOM 4578 C CA . GLU A 1 13 ? -6.815 -8.144 2.560 1.00 0.00 20 GLU A CA 4
ATOM 4579 C C . GLU A 1 13 ? -6.623 -8.386 1.064 1.00 0.00 20 GLU A C 4
ATOM 4580 O O . GLU A 1 13 ? -7.293 -9.234 0.473 1.00 0.00 20 GLU A O 4
ATOM 4592 N N . TYR A 1 14 ? -5.702 -7.641 0.461 1.00 0.00 21 TYR A N 4
ATOM 4593 C CA . TYR A 1 14 ? -5.414 -7.777 -0.966 1.00 0.00 21 TYR A CA 4
ATOM 4594 C C . TYR A 1 14 ? -3.941 -8.101 -1.200 1.00 0.00 21 TYR A C 4
ATOM 4595 O O . TYR A 1 14 ? -3.060 -7.524 -0.565 1.00 0.00 21 TYR A O 4
ATOM 4613 N N . VAL A 1 15 ? -3.684 -9.038 -2.110 1.00 0.00 22 VAL A N 4
ATOM 4614 C CA . VAL A 1 15 ? -2.320 -9.457 -2.426 1.00 0.00 22 VAL A CA 4
ATOM 4615 C C . VAL A 1 15 ? -1.444 -8.274 -2.832 1.00 0.00 22 VAL A C 4
ATOM 4616 O O . VAL A 1 15 ? -1.887 -7.371 -3.541 1.00 0.00 22 VAL A O 4
ATOM 4629 N N . VAL A 1 16 ? -0.191 -8.296 -2.379 1.00 0.00 23 VAL A N 4
ATOM 4630 C CA . VAL A 1 16 ? 0.766 -7.240 -2.693 1.00 0.00 23 VAL A CA 4
ATOM 4631 C C . VAL A 1 16 ? 2.142 -7.833 -2.973 1.00 0.00 23 VAL A C 4
ATOM 4632 O O . VAL A 1 16 ? 2.653 -8.631 -2.187 1.00 0.00 23 VAL A O 4
ATOM 4645 N N . GLU A 1 17 ? 2.734 -7.447 -4.098 1.00 0.00 24 GLU A N 4
ATOM 4646 C CA . GLU A 1 17 ? 4.047 -7.954 -4.479 1.00 0.00 24 GLU A CA 4
ATOM 4647 C C . GLU A 1 17 ? 5.169 -7.179 -3.793 1.00 0.00 24 GLU A C 4
ATOM 4648 O O . GLU A 1 17 ? 5.984 -7.761 -3.077 1.00 0.00 24 GLU A O 4
ATOM 4660 N N . LYS A 1 18 ? 5.210 -5.868 -4.027 1.00 0.00 25 LYS A N 4
ATOM 4661 C CA . LYS A 1 18 ? 6.245 -5.008 -3.446 1.00 0.00 25 LYS A CA 4
ATOM 4662 C C . LYS A 1 18 ? 5.817 -3.556 -3.429 1.00 0.00 25 LYS A C 4
ATOM 4663 O O . LYS A 1 18 ? 5.235 -3.050 -4.389 1.00 0.00 25 LYS A O 4
ATOM 4682 N N . VAL A 1 19 ? 6.139 -2.885 -2.334 1.00 0.00 26 VAL A N 4
ATOM 4683 C CA . VAL A 1 19 ? 5.822 -1.482 -2.186 1.00 0.00 26 VAL A CA 4
ATOM 4684 C C . VAL A 1 19 ? 6.508 -0.677 -3.281 1.00 0.00 26 VAL A C 4
ATOM 4685 O O . VAL A 1 19 ? 7.713 -0.810 -3.500 1.00 0.00 26 VAL A O 4
ATOM 4698 N N . LEU A 1 20 ? 5.735 0.145 -3.972 1.00 0.00 27 LEU A N 4
ATOM 4699 C CA . LEU A 1 20 ? 6.271 0.955 -5.051 1.00 0.00 27 LEU A CA 4
ATOM 4700 C C . LEU A 1 20 ? 6.882 2.254 -4.541 1.00 0.00 27 LEU A C 4
ATOM 4701 O O . LEU A 1 20 ? 7.916 2.687 -5.050 1.00 0.00 27 LEU A O 4
ATOM 4717 N N . ASP A 1 21 ? 6.250 2.882 -3.547 1.00 0.00 28 ASP A N 4
ATOM 4718 C CA . ASP A 1 21 ? 6.769 4.147 -3.017 1.00 0.00 28 ASP A CA 4
ATOM 4719 C C . ASP A 1 21 ? 6.211 4.475 -1.632 1.00 0.00 28 ASP A C 4
ATOM 4720 O O . ASP A 1 21 ? 5.845 3.587 -0.862 1.00 0.00 28 ASP A O 4
ATOM 4729 N N . ARG A 1 22 ? 6.163 5.775 -1.334 1.00 0.00 29 ARG A N 4
ATOM 4730 C CA . ARG A 1 22 ? 5.667 6.280 -0.058 1.00 0.00 29 ARG A CA 4
ATOM 4731 C C . ARG A 1 22 ? 5.474 7.791 -0.134 1.00 0.00 29 ARG A C 4
ATOM 4732 O O . ARG A 1 22 ? 6.344 8.506 -0.634 1.00 0.00 29 ARG A O 4
ATOM 4753 N N . ARG A 1 23 ? 4.342 8.278 0.362 1.00 0.00 30 ARG A N 4
ATOM 4754 C CA . ARG A 1 23 ? 4.067 9.711 0.338 1.00 0.00 30 ARG A CA 4
ATOM 4755 C C . ARG A 1 23 ? 3.097 10.120 1.436 1.00 0.00 30 ARG A C 4
ATOM 4756 O O . ARG A 1 23 ? 2.127 9.416 1.721 1.00 0.00 30 ARG A O 4
ATOM 4777 N N . VAL A 1 24 ? 3.341 11.286 2.015 1.00 0.00 31 VAL A N 4
ATOM 4778 C CA . VAL A 1 24 ? 2.465 11.820 3.041 1.00 0.00 31 VAL A CA 4
ATOM 4779 C C . VAL A 1 24 ? 1.788 13.084 2.539 1.00 0.00 31 VAL A C 4
ATOM 4780 O O . VAL A 1 24 ? 2.412 13.930 1.899 1.00 0.00 31 VAL A O 4
ATOM 4793 N N . VAL A 1 25 ? 0.507 13.196 2.834 1.00 0.00 32 VAL A N 4
ATOM 4794 C CA . VAL A 1 25 ? -0.280 14.340 2.426 1.00 0.00 32 VAL A CA 4
ATOM 4795 C C . VAL A 1 25 ? -1.542 14.401 3.265 1.00 0.00 32 VAL A C 4
ATOM 4796 O O . VAL A 1 25 ? -2.200 13.383 3.475 1.00 0.00 32 VAL A O 4
ATOM 4809 N N . LYS A 1 26 ? -1.846 15.587 3.777 1.00 0.00 33 LYS A N 4
ATOM 4810 C CA . LYS A 1 26 ? -3.005 15.777 4.637 1.00 0.00 33 LYS A CA 4
ATOM 4811 C C . LYS A 1 26 ? -2.743 15.125 5.998 1.00 0.00 33 LYS A C 4
ATOM 4812 O O . LYS A 1 26 ? -3.668 14.830 6.755 1.00 0.00 33 LYS A O 4
ATOM 4831 N N . GLY A 1 27 ? -1.457 14.917 6.309 1.00 0.00 34 GLY A N 4
ATOM 4832 C CA . GLY A 1 27 ? -1.086 14.322 7.579 1.00 0.00 34 GLY A CA 4
ATOM 4833 C C . GLY A 1 27 ? -1.158 12.809 7.568 1.00 0.00 34 GLY A C 4
ATOM 4834 O O . GLY A 1 27 ? -0.556 12.148 8.416 1.00 0.00 34 GLY A O 4
ATOM 4838 N N . LYS A 1 28 ? -1.895 12.257 6.615 1.00 0.00 35 LYS A N 4
ATOM 4839 C CA . LYS A 1 28 ? -2.046 10.819 6.505 1.00 0.00 35 LYS A CA 4
ATOM 4840 C C . LYS A 1 28 ? -0.925 10.216 5.674 1.00 0.00 35 LYS A C 4
ATOM 4841 O O . LYS A 1 28 ? -0.317 10.890 4.844 1.00 0.00 35 LYS A O 4
ATOM 4860 N N . VAL A 1 29 ? -0.656 8.942 5.911 1.00 0.00 36 VAL A N 4
ATOM 4861 C CA . VAL A 1 29 ? 0.394 8.236 5.191 1.00 0.00 36 VAL A CA 4
ATOM 4862 C C . VAL A 1 29 ? -0.196 7.238 4.203 1.00 0.00 36 VAL A C 4
ATOM 4863 O O . VAL A 1 29 ? -1.193 6.580 4.497 1.00 0.00 36 VAL A O 4
ATOM 4876 N N . GLU A 1 30 ? 0.424 7.130 3.033 1.00 0.00 37 GLU A N 4
ATOM 4877 C CA . GLU A 1 30 ? -0.048 6.205 2.003 1.00 0.00 37 GLU A CA 4
ATOM 4878 C C . GLU A 1 30 ? 1.114 5.679 1.164 1.00 0.00 37 GLU A C 4
ATOM 4879 O O . GLU A 1 30 ? 1.968 6.443 0.712 1.00 0.00 37 GLU A O 4
ATOM 4891 N N . TYR A 1 31 ? 1.139 4.363 0.963 1.00 0.00 38 TYR A N 4
ATOM 4892 C CA . TYR A 1 31 ? 2.193 3.718 0.182 1.00 0.00 38 TYR A CA 4
ATOM 4893 C C . TYR A 1 31 ? 1.659 3.156 -1.129 1.00 0.00 38 TYR A C 4
ATOM 4894 O O . TYR A 1 31 ? 0.619 2.501 -1.159 1.00 0.00 38 TYR A O 4
ATOM 4912 N N . LEU A 1 32 ? 2.400 3.391 -2.206 1.00 0.00 39 LEU A N 4
ATOM 4913 C CA . LEU A 1 32 ? 2.024 2.880 -3.516 1.00 0.00 39 LEU A CA 4
ATOM 4914 C C . LEU A 1 32 ? 2.305 1.383 -3.569 1.00 0.00 39 LEU A C 4
ATOM 4915 O O . LEU A 1 32 ? 3.233 0.906 -2.918 1.00 0.00 39 LEU A O 4
ATOM 4931 N N . LEU A 1 33 ? 1.496 0.636 -4.314 1.00 0.00 40 LEU A N 4
ATOM 4932 C CA . LEU A 1 33 ? 1.679 -0.811 -4.395 1.00 0.00 40 LEU A CA 4
ATOM 4933 C C . LEU A 1 33 ? 1.394 -1.351 -5.792 1.00 0.00 40 LEU A C 4
ATOM 4934 O O . LEU A 1 33 ? 0.402 -0.988 -6.422 1.00 0.00 40 LEU A O 4
ATOM 4950 N N . LYS A 1 34 ? 2.275 -2.234 -6.261 1.00 0.00 41 LYS A N 4
ATOM 4951 C CA . LYS A 1 34 ? 2.131 -2.849 -7.576 1.00 0.00 41 LYS A CA 4
ATOM 4952 C C . LYS A 1 34 ? 1.203 -4.060 -7.494 1.00 0.00 41 LYS A C 4
ATOM 4953 O O . LYS A 1 34 ? 1.644 -5.203 -7.622 1.00 0.00 41 LYS A O 4
ATOM 4972 N N . TRP A 1 35 ? -0.081 -3.802 -7.258 1.00 0.00 42 TRP A N 4
ATOM 4973 C CA . TRP A 1 35 ? -1.067 -4.872 -7.137 1.00 0.00 42 TRP A CA 4
ATOM 4974 C C . TRP A 1 35 ? -0.994 -5.828 -8.323 1.00 0.00 42 TRP A C 4
ATOM 4975 O O . TRP A 1 35 ? -0.840 -5.403 -9.468 1.00 0.00 42 TRP A O 4
ATOM 4996 N N . LYS A 1 36 ? -1.092 -7.120 -8.031 1.00 0.00 43 LYS A N 4
ATOM 4997 C CA . LYS A 1 36 ? -1.026 -8.149 -9.063 1.00 0.00 43 LYS A CA 4
ATOM 4998 C C . LYS A 1 36 ? -2.124 -7.967 -10.097 1.00 0.00 43 LYS A C 4
ATOM 4999 O O . LYS A 1 36 ? -3.278 -7.711 -9.758 1.00 0.00 43 LYS A O 4
ATOM 5018 N N . GLY A 1 37 ? -1.747 -8.089 -11.367 1.00 0.00 44 GLY A N 4
ATOM 5019 C CA . GLY A 1 37 ? -2.701 -7.920 -12.441 1.00 0.00 44 GLY A CA 4
ATOM 5020 C C . GLY A 1 37 ? -3.017 -6.459 -12.685 1.00 0.00 44 GLY A C 4
ATOM 5021 O O . GLY A 1 37 ? -3.254 -6.047 -13.821 1.00 0.00 44 GLY A O 4
ATOM 5025 N N . PHE A 1 38 ? -3.021 -5.675 -11.611 1.00 0.00 45 PHE A N 4
ATOM 5026 C CA . PHE A 1 38 ? -3.312 -4.254 -11.704 1.00 0.00 45 PHE A CA 4
ATOM 5027 C C . PHE A 1 38 ? -2.158 -3.491 -12.349 1.00 0.00 45 PHE A C 4
ATOM 5028 O O . PHE A 1 38 ? -1.006 -3.616 -11.932 1.00 0.00 45 PHE A O 4
ATOM 5045 N N . SER A 1 39 ? -2.478 -2.696 -13.368 1.00 0.00 46 SER A N 4
ATOM 5046 C CA . SER A 1 39 ? -1.474 -1.907 -14.072 1.00 0.00 46 SER A CA 4
ATOM 5047 C C . SER A 1 39 ? -1.104 -0.658 -13.274 1.00 0.00 46 SER A C 4
ATOM 5048 O O . SER A 1 39 ? -1.424 -0.549 -12.090 1.00 0.00 46 SER A O 4
ATOM 5056 N N . ASP A 1 40 ? -0.424 0.279 -13.930 1.00 0.00 47 ASP A N 4
ATOM 5057 C CA . ASP A 1 40 ? -0.003 1.519 -13.284 1.00 0.00 47 ASP A CA 4
ATOM 5058 C C . ASP A 1 40 ? -1.204 2.324 -12.795 1.00 0.00 47 ASP A C 4
ATOM 5059 O O . ASP A 1 40 ? -1.248 2.751 -11.641 1.00 0.00 47 ASP A O 4
ATOM 5068 N N . GLU A 1 41 ? -2.174 2.531 -13.680 1.00 0.00 48 GLU A N 4
ATOM 5069 C CA . GLU A 1 41 ? -3.371 3.287 -13.343 1.00 0.00 48 GLU A CA 4
ATOM 5070 C C . GLU A 1 41 ? -4.167 2.596 -12.241 1.00 0.00 48 GLU A C 4
ATOM 5071 O O . GLU A 1 41 ? -4.671 3.245 -11.324 1.00 0.00 48 GLU A O 4
ATOM 5083 N N . ASP A 1 42 ? -4.282 1.276 -12.345 1.00 0.00 49 ASP A N 4
ATOM 5084 C CA . ASP A 1 42 ? -5.022 0.488 -11.370 1.00 0.00 49 ASP A CA 4
ATOM 5085 C C . ASP A 1 42 ? -4.432 0.622 -9.967 1.00 0.00 49 ASP A C 4
ATOM 5086 O O . ASP A 1 42 ? -5.165 0.586 -8.978 1.00 0.00 49 ASP A O 4
ATOM 5095 N N . ASN A 1 43 ? -3.112 0.769 -9.883 1.00 0.00 50 ASN A N 4
ATOM 5096 C CA . ASN A 1 43 ? -2.438 0.900 -8.593 1.00 0.00 50 ASN A CA 4
ATOM 5097 C C . ASN A 1 43 ? -3.086 1.985 -7.736 1.00 0.00 50 ASN A C 4
ATOM 5098 O O . ASN A 1 43 ? -3.550 3.003 -8.248 1.00 0.00 50 ASN A O 4
ATOM 5109 N N . THR A 1 44 ? -3.105 1.757 -6.426 1.00 0.00 51 THR A N 4
ATOM 5110 C CA . THR A 1 44 ? -3.687 2.709 -5.488 1.00 0.00 51 THR A CA 4
ATOM 5111 C C . THR A 1 44 ? -2.915 2.713 -4.173 1.00 0.00 51 THR A C 4
ATOM 5112 O O . THR A 1 44 ? -2.630 1.661 -3.603 1.00 0.00 51 THR A O 4
ATOM 5123 N N . TRP A 1 45 ? -2.571 3.907 -3.705 1.00 0.00 52 TRP A N 4
ATOM 5124 C CA . TRP A 1 45 ? -1.824 4.060 -2.466 1.00 0.00 52 TRP A CA 4
ATOM 5125 C C . TRP A 1 45 ? -2.711 3.754 -1.264 1.00 0.00 52 TRP A C 4
ATOM 5126 O O . TRP A 1 45 ? -3.793 4.323 -1.119 1.00 0.00 52 TRP A O 4
ATOM 5147 N N . GLU A 1 46 ? -2.252 2.847 -0.406 1.00 0.00 53 GLU A N 4
ATOM 5148 C CA . GLU A 1 46 ? -3.012 2.464 0.779 1.00 0.00 53 GLU A CA 4
ATOM 5149 C C . GLU A 1 46 ? -2.398 3.053 2.046 1.00 0.00 53 GLU A C 4
ATOM 5150 O O . GLU A 1 46 ? -1.177 3.137 2.170 1.00 0.00 53 GLU A O 4
ATOM 5162 N N . PRO A 1 47 ? -3.240 3.462 3.014 1.00 0.00 54 PRO A N 4
ATOM 5163 C CA . PRO A 1 47 ? -2.764 4.033 4.277 1.00 0.00 54 PRO A CA 4
ATOM 5164 C C . PRO A 1 47 ? -1.853 3.069 5.028 1.00 0.00 54 PRO A C 4
ATOM 5165 O O . PRO A 1 47 ? -2.074 1.860 5.014 1.00 0.00 54 PRO A O 4
ATOM 5176 N N . GLU A 1 48 ? -0.826 3.615 5.673 1.00 0.00 55 GLU A N 4
ATOM 5177 C CA . GLU A 1 48 ? 0.133 2.809 6.423 1.00 0.00 55 GLU A CA 4
ATOM 5178 C C . GLU A 1 48 ? -0.568 1.829 7.362 1.00 0.00 55 GLU A C 4
ATOM 5179 O O . GLU A 1 48 ? -0.117 0.698 7.542 1.00 0.00 55 GLU A O 4
ATOM 5191 N N . GLU A 1 49 ? -1.661 2.273 7.970 1.00 0.00 56 GLU A N 4
ATOM 5192 C CA . GLU A 1 49 ? -2.408 1.433 8.902 1.00 0.00 56 GLU A CA 4
ATOM 5193 C C . GLU A 1 49 ? -3.207 0.347 8.182 1.00 0.00 56 GLU A C 4
ATOM 5194 O O . GLU A 1 49 ? -3.227 -0.805 8.616 1.00 0.00 56 GLU A O 4
ATOM 5206 N N . ASN A 1 50 ? -3.877 0.717 7.094 1.00 0.00 57 ASN A N 4
ATOM 5207 C CA . ASN A 1 50 ? -4.691 -0.233 6.339 1.00 0.00 57 ASN A CA 4
ATOM 5208 C C . ASN A 1 50 ? -3.869 -1.403 5.814 1.00 0.00 57 ASN A C 4
ATOM 5209 O O . ASN A 1 50 ? -4.137 -2.556 6.143 1.00 0.00 57 ASN A O 4
ATOM 5220 N N . LEU A 1 51 ? -2.881 -1.101 4.985 1.00 0.00 58 LEU A N 4
ATOM 5221 C CA . LEU A 1 51 ? -2.038 -2.134 4.398 1.00 0.00 58 LEU A CA 4
ATOM 5222 C C . LEU A 1 51 ? -1.362 -2.990 5.467 1.00 0.00 58 LEU A C 4
ATOM 5223 O O . LEU A 1 51 ? -1.003 -2.501 6.539 1.00 0.00 58 LEU A O 4
ATOM 5239 N N . ASP A 1 52 ? -1.206 -4.277 5.168 1.00 0.00 59 ASP A N 4
ATOM 5240 C CA . ASP A 1 52 ? -0.585 -5.213 6.098 1.00 0.00 59 ASP A CA 4
ATOM 5241 C C . ASP A 1 52 ? 0.734 -5.737 5.537 1.00 0.00 59 ASP A C 4
ATOM 5242 O O . ASP A 1 52 ? 0.948 -6.947 5.450 1.00 0.00 59 ASP A O 4
ATOM 5251 N N . CYS A 1 53 ? 1.616 -4.818 5.154 1.00 0.00 60 CYS A N 4
ATOM 5252 C CA . CYS A 1 53 ? 2.914 -5.190 4.598 1.00 0.00 60 CYS A CA 4
ATOM 5253 C C . CYS A 1 53 ? 4.053 -4.474 5.328 1.00 0.00 60 CYS A C 4
ATOM 5254 O O . CYS A 1 53 ? 4.834 -3.753 4.710 1.00 0.00 60 CYS A O 4
ATOM 5262 N N . PRO A 1 54 ? 4.167 -4.662 6.658 1.00 0.00 61 PRO A N 4
ATOM 5263 C CA . PRO A 1 54 ? 5.221 -4.023 7.455 1.00 0.00 61 PRO A CA 4
ATOM 5264 C C . PRO A 1 54 ? 6.619 -4.385 6.966 1.00 0.00 61 PRO A C 4
ATOM 5265 O O . PRO A 1 54 ? 7.499 -3.528 6.886 1.00 0.00 61 PRO A O 4
ATOM 5276 N N . ASP A 1 55 ? 6.817 -5.659 6.644 1.00 0.00 62 ASP A N 4
ATOM 5277 C CA . ASP A 1 55 ? 8.108 -6.137 6.166 1.00 0.00 62 ASP A CA 4
ATOM 5278 C C . ASP A 1 55 ? 8.525 -5.425 4.883 1.00 0.00 62 ASP A C 4
ATOM 5279 O O . ASP A 1 55 ? 9.682 -5.032 4.732 1.00 0.00 62 ASP A O 4
ATOM 5288 N N . LEU A 1 56 ? 7.582 -5.264 3.959 1.00 0.00 63 LEU A N 4
ATOM 5289 C CA . LEU A 1 56 ? 7.866 -4.599 2.693 1.00 0.00 63 LEU A CA 4
ATOM 5290 C C . LEU A 1 56 ? 8.141 -3.117 2.906 1.00 0.00 63 LEU A C 4
ATOM 5291 O O . LEU A 1 56 ? 9.034 -2.550 2.280 1.00 0.00 63 LEU A O 4
ATOM 5307 N N . ILE A 1 57 ? 7.371 -2.496 3.793 1.00 0.00 64 ILE A N 4
ATOM 5308 C CA . ILE A 1 57 ? 7.539 -1.079 4.088 1.00 0.00 64 ILE A CA 4
ATOM 5309 C C . ILE A 1 57 ? 8.958 -0.796 4.564 1.00 0.00 64 ILE A C 4
ATOM 5310 O O . ILE A 1 57 ? 9.607 0.136 4.093 1.00 0.00 64 ILE A O 4
ATOM 5326 N N . ALA A 1 58 ? 9.439 -1.620 5.490 1.00 0.00 65 ALA A N 4
ATOM 5327 C CA . ALA A 1 58 ? 10.789 -1.468 6.015 1.00 0.00 65 ALA A CA 4
ATOM 5328 C C . ALA A 1 58 ? 11.814 -1.765 4.929 1.00 0.00 65 ALA A C 4
ATOM 5329 O O . ALA A 1 58 ? 12.807 -1.051 4.782 1.00 0.00 65 ALA A O 4
ATOM 5336 N N . GLU A 1 59 ? 11.555 -2.822 4.163 1.00 0.00 66 GLU A N 4
ATOM 5337 C CA . GLU A 1 59 ? 12.438 -3.228 3.077 1.00 0.00 66 GLU A CA 4
ATOM 5338 C C . GLU A 1 59 ? 12.562 -2.115 2.039 1.00 0.00 66 GLU A C 4
ATOM 5339 O O . GLU A 1 59 ? 13.630 -1.899 1.467 1.00 0.00 66 GLU A O 4
ATOM 5351 N N . PHE A 1 60 ? 11.460 -1.411 1.815 1.00 0.00 67 PHE A N 4
ATOM 5352 C CA . PHE A 1 60 ? 11.420 -0.310 0.859 1.00 0.00 67 PHE A CA 4
ATOM 5353 C C . PHE A 1 60 ? 12.329 0.833 1.301 1.00 0.00 67 PHE A C 4
ATOM 5354 O O . PHE A 1 60 ? 13.130 1.342 0.517 1.00 0.00 67 PHE A O 4
ATOM 5371 N N . LEU A 1 61 ? 12.187 1.237 2.558 1.00 0.00 68 LEU A N 4
ATOM 5372 C CA . LEU A 1 61 ? 12.979 2.325 3.112 1.00 0.00 68 LEU A CA 4
ATOM 5373 C C . LEU A 1 61 ? 14.468 1.998 3.091 1.00 0.00 68 LEU A C 4
ATOM 5374 O O . LEU A 1 61 ? 15.299 2.887 2.905 1.00 0.00 68 LEU A O 4
ATOM 5390 N N . GLN A 1 62 ? 14.801 0.723 3.274 1.00 0.00 69 GLN A N 4
ATOM 5391 C CA . GLN A 1 62 ? 16.196 0.296 3.262 1.00 0.00 69 GLN A CA 4
ATOM 5392 C C . GLN A 1 62 ? 16.884 0.782 1.992 1.00 0.00 69 GLN A C 4
ATOM 5393 O O . GLN A 1 62 ? 18.037 1.208 2.021 1.00 0.00 69 GLN A O 4
ATOM 5407 N N . SER A 1 63 ? 16.158 0.725 0.880 1.00 0.00 70 SER A N 4
ATOM 5408 C CA . SER A 1 63 ? 16.684 1.169 -0.404 1.00 0.00 70 SER A CA 4
ATOM 5409 C C . SER A 1 63 ? 16.958 2.669 -0.380 1.00 0.00 70 SER A C 4
ATOM 5410 O O . SER A 1 63 ? 17.920 3.145 -0.983 1.00 0.00 70 SER A O 4
ATOM 5418 N N . GLN A 1 64 ? 16.101 3.411 0.320 1.00 0.00 71 GLN A N 4
ATOM 5419 C CA . GLN A 1 64 ? 16.242 4.861 0.425 1.00 0.00 71 GLN A CA 4
ATOM 5420 C C . GLN A 1 64 ? 17.410 5.249 1.331 1.00 0.00 71 GLN A C 4
ATOM 5421 O O . GLN A 1 64 ? 17.448 6.359 1.864 1.00 0.00 71 GLN A O 4
ATOM 5435 N N . LYS A 1 65 ? 18.360 4.336 1.505 1.00 0.00 72 LYS A N 4
ATOM 5436 C CA . LYS A 1 65 ? 19.520 4.590 2.350 1.00 0.00 72 LYS A CA 4
ATOM 5437 C C . LYS A 1 65 ? 20.582 5.383 1.583 1.00 0.00 72 LYS A C 4
ATOM 5438 O O . LYS A 1 65 ? 20.289 6.442 1.027 1.00 0.00 72 LYS A O 4
ATOM 5457 N N . THR A 1 66 ? 21.815 4.872 1.553 1.00 0.00 73 THR A N 4
ATOM 5458 C CA . THR A 1 66 ? 22.903 5.544 0.851 1.00 0.00 73 THR A CA 4
ATOM 5459 C C . THR A 1 66 ? 22.568 5.727 -0.624 1.00 0.00 73 THR A C 4
ATOM 5460 O O . THR A 1 66 ? 22.676 6.829 -1.163 1.00 0.00 73 THR A O 4
ATOM 5471 N N . ALA A 1 67 ? 22.154 4.642 -1.272 1.00 0.00 74 ALA A N 4
ATOM 5472 C CA . ALA A 1 67 ? 21.796 4.689 -2.683 1.00 0.00 74 ALA A CA 4
ATOM 5473 C C . ALA A 1 67 ? 20.591 5.598 -2.896 1.00 0.00 74 ALA A C 4
ATOM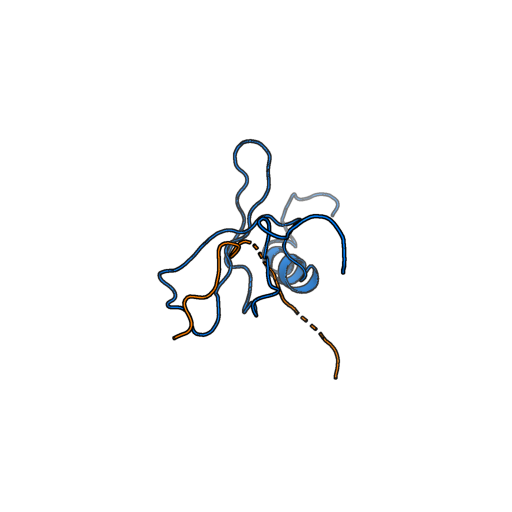 5474 O O . ALA A 1 67 ? 20.637 6.525 -3.703 1.00 0.00 74 ALA A O 4
ATOM 5481 N N . HIS A 1 68 ? 19.522 5.325 -2.149 1.00 0.00 75 HIS A N 4
ATOM 5482 C CA . HIS A 1 68 ? 18.292 6.110 -2.223 1.00 0.00 75 HIS A CA 4
ATOM 5483 C C . HIS A 1 68 ? 17.716 6.125 -3.640 1.00 0.00 75 HIS A C 4
ATOM 5484 O O . HIS A 1 68 ? 16.777 5.391 -3.947 1.00 0.00 75 HIS A O 4
ATOM 5499 N N . GLU A 1 69 ? 18.282 6.974 -4.496 1.00 0.00 76 GLU A N 4
ATOM 5500 C CA . GLU A 1 69 ? 17.830 7.098 -5.878 1.00 0.00 76 GLU A CA 4
ATOM 5501 C C . GLU A 1 69 ? 17.874 5.754 -6.600 1.00 0.00 76 GLU A C 4
ATOM 5502 O O . GLU A 1 69 ? 18.754 4.931 -6.349 1.00 0.00 76 GLU A O 4
ATOM 5514 N N . THR A 1 70 ? 16.916 5.542 -7.497 1.00 0.00 77 THR A N 4
ATOM 5515 C CA . THR A 1 70 ? 16.836 4.302 -8.260 1.00 0.00 77 THR A CA 4
ATOM 5516 C C . THR A 1 70 ? 15.842 4.429 -9.410 1.00 0.00 77 THR A C 4
ATOM 5517 O O . THR A 1 70 ? 14.781 5.037 -9.260 1.00 0.00 77 THR A O 4
ATOM 5528 N N . ASP A 1 71 ? 16.197 3.857 -10.560 1.00 0.00 78 ASP A N 4
ATOM 5529 C CA . ASP A 1 71 ? 15.343 3.904 -11.744 1.00 0.00 78 ASP A CA 4
ATOM 5530 C C . ASP A 1 71 ? 15.121 5.344 -12.201 1.00 0.00 78 ASP A C 4
ATOM 5531 O O . ASP A 1 71 ? 13.984 5.781 -12.385 1.00 0.00 78 ASP A O 4
ATOM 5540 N N . LYS A 1 72 ? 16.216 6.076 -12.379 1.00 0.00 79 LYS A N 4
ATOM 5541 C CA . LYS A 1 72 ? 16.148 7.468 -12.813 1.00 0.00 79 LYS A CA 4
ATOM 5542 C C . LYS A 1 72 ? 15.423 7.591 -14.150 1.00 0.00 79 LYS A C 4
ATOM 5543 O O . LYS A 1 72 ? 15.658 6.806 -15.069 1.00 0.00 79 LYS A O 4
ATOM 5562 N N . SER A 1 73 ? 14.541 8.582 -14.250 1.00 0.00 80 SER A N 4
ATOM 5563 C CA . SER A 1 73 ? 13.780 8.811 -15.474 1.00 0.00 80 SER A CA 4
ATOM 5564 C C . SER A 1 73 ? 14.707 9.092 -16.651 1.00 0.00 80 SER A C 4
ATOM 5565 O O . SER A 1 73 ? 15.633 9.913 -16.491 1.00 0.00 80 SER A O 4
ATOM 5574 N N . ALA B 2 1 ? 9.846 -16.081 -2.224 1.00 0.00 1 ALA B N 4
ATOM 5575 C CA . ALA B 2 1 ? 10.618 -16.318 -0.976 1.00 0.00 1 ALA B CA 4
ATOM 5576 C C . ALA B 2 1 ? 9.893 -17.302 -0.065 1.00 0.00 1 ALA B C 4
ATOM 5577 O O . ALA B 2 1 ? 10.509 -18.207 0.501 1.00 0.00 1 ALA B O 4
ATOM 5586 N N . ARG B 2 2 ? 8.584 -17.118 0.074 1.00 0.00 2 ARG B N 4
ATOM 5587 C CA . ARG B 2 2 ? 7.773 -17.988 0.920 1.00 0.00 2 ARG B CA 4
ATOM 5588 C C . ARG B 2 2 ? 6.286 -17.698 0.736 1.00 0.00 2 ARG B C 4
ATOM 5589 O O . ARG B 2 2 ? 5.478 -18.617 0.600 1.00 0.00 2 ARG B O 4
ATOM 5610 N N . THR B 2 3 ? 5.930 -16.416 0.728 1.00 0.00 3 THR B N 4
ATOM 5611 C CA . THR B 2 3 ? 4.539 -16.008 0.557 1.00 0.00 3 THR B CA 4
ATOM 5612 C C . THR B 2 3 ? 4.467 -14.548 0.094 1.00 0.00 3 THR B C 4
ATOM 5613 O O . THR B 2 3 ? 5.211 -14.147 -0.802 1.00 0.00 3 THR B O 4
ATOM 5652 N N . GLN B 2 5 ? 2.815 -10.464 1.731 1.00 0.00 5 GLN B N 4
ATOM 5653 C CA . GLN B 2 5 ? 1.960 -9.681 2.618 1.00 0.00 5 GLN B CA 4
ATOM 5654 C C . GLN B 2 5 ? 0.792 -9.064 1.851 1.00 0.00 5 GLN B C 4
ATOM 5655 O O . GLN B 2 5 ? 0.962 -8.575 0.733 1.00 0.00 5 GLN B O 4
ATOM 5669 N N . THR B 2 6 ? -0.394 -9.103 2.452 1.00 0.00 6 THR B N 4
ATOM 5670 C CA . THR B 2 6 ? -1.594 -8.559 1.822 1.00 0.00 6 THR B CA 4
ATOM 5671 C C . THR B 2 6 ? -2.007 -7.225 2.436 1.00 0.00 6 THR B C 4
ATOM 5672 O O . THR B 2 6 ? -2.235 -7.134 3.640 1.00 0.00 6 THR B O 4
ATOM 5683 N N . ALA B 2 7 ? -2.129 -6.196 1.599 1.00 0.00 7 ALA B N 4
ATOM 5684 C CA . ALA B 2 7 ? -2.543 -4.879 2.069 1.00 0.00 7 ALA B CA 4
ATOM 5685 C C . ALA B 2 7 ? -4.038 -4.672 1.848 1.00 0.00 7 ALA B C 4
ATOM 5686 O O . ALA B 2 7 ? -4.573 -5.005 0.790 1.00 0.00 7 ALA B O 4
ATOM 5693 N N . ARG B 2 8 ? -4.705 -4.131 2.858 1.00 0.00 8 ARG B N 4
ATOM 5694 C CA . ARG B 2 8 ? -6.142 -3.886 2.792 1.00 0.00 8 ARG B CA 4
ATOM 5695 C C . ARG B 2 8 ? -6.485 -2.831 1.742 1.00 0.00 8 ARG B C 4
ATOM 5696 O O . ARG B 2 8 ? -5.767 -1.844 1.579 1.00 0.00 8 ARG B O 4
ATOM 5745 N N . SER B 2 10 ? -8.139 -0.299 1.595 1.00 0.00 10 SER B N 4
ATOM 5746 C CA . SER B 2 10 ? -8.713 0.874 2.252 1.00 0.00 10 SER B CA 4
ATOM 5747 C C . SER B 2 10 ? -10.177 0.648 2.622 1.00 0.00 10 SER B C 4
ATOM 5748 O O . SER B 2 10 ? -11.077 1.164 1.960 1.00 0.00 10 SER B O 4
ATOM 5756 N N . THR B 2 11 ? -10.401 -0.125 3.682 1.00 0.00 11 THR B N 4
ATOM 5757 C CA . THR B 2 11 ? -11.752 -0.426 4.151 1.00 0.00 11 THR B CA 4
ATOM 5758 C C . THR B 2 11 ? -12.619 -0.998 3.034 1.00 0.00 11 THR B C 4
ATOM 5759 O O . THR B 2 11 ? -13.689 -0.467 2.729 1.00 0.00 11 THR B O 4
ATOM 5770 N N . GLY B 2 12 ? -12.150 -2.087 2.431 1.00 0.00 12 GLY B N 4
ATOM 5771 C CA . GLY B 2 12 ? -12.890 -2.724 1.356 1.00 0.00 12 GLY B CA 4
ATOM 5772 C C . GLY B 2 12 ? -14.311 -3.070 1.757 1.00 0.00 12 GLY B C 4
ATOM 5773 O O . GLY B 2 12 ? -14.563 -3.465 2.897 1.00 0.00 12 GLY B O 4
ATOM 5777 N N . GLY B 2 13 ? -15.243 -2.918 0.820 1.00 0.00 13 GLY B N 4
ATOM 5778 C CA . GLY B 2 13 ? -16.635 -3.215 1.100 1.00 0.00 13 GLY B CA 4
ATOM 5779 C C . GLY B 2 13 ? -17.329 -2.091 1.845 1.00 0.00 13 GLY B C 4
ATOM 5780 O O . GLY B 2 13 ? -16.761 -1.504 2.766 1.00 0.00 13 GLY B O 4
ATOM 5784 N N . LYS B 2 14 ? -18.559 -1.787 1.438 1.00 0.00 14 LYS B N 4
ATOM 5785 C CA . LYS B 2 14 ? -19.334 -0.721 2.065 1.00 0.00 14 LYS B CA 4
ATOM 5786 C C . LYS B 2 14 ? -19.564 -1.008 3.545 1.00 0.00 14 LYS B C 4
ATOM 5787 O O . LYS B 2 14 ? -19.330 -0.148 4.396 1.00 0.00 14 LYS B O 4
ATOM 5806 N N . ALA B 2 15 ? -20.021 -2.222 3.846 1.00 0.00 15 ALA B N 4
ATOM 5807 C CA . ALA B 2 15 ? -20.285 -2.626 5.225 1.00 0.00 15 ALA B CA 4
ATOM 5808 C C . ALA B 2 15 ? -20.708 -4.098 5.312 1.00 0.00 15 ALA B C 4
ATOM 5809 O O . ALA B 2 15 ? -20.156 -4.852 6.112 1.00 0.00 15 ALA B O 4
ATOM 5816 N N . PRO B 2 16 ? -21.694 -4.533 4.495 1.00 0.00 16 PRO B N 4
ATOM 5817 C CA . PRO B 2 16 ? -22.166 -5.923 4.511 1.00 0.00 16 PRO B CA 4
ATOM 5818 C C . PRO B 2 16 ? -21.210 -6.875 3.796 1.00 0.00 16 PRO B C 4
ATOM 5819 O O . PRO B 2 16 ? -21.644 -7.792 3.096 1.00 0.00 16 PRO B O 4
ATOM 5830 N N . GLY B 2 17 ? -19.911 -6.657 3.976 1.00 0.00 17 GLY B N 4
ATOM 5831 C CA . GLY B 2 17 ? -18.920 -7.507 3.341 1.00 0.00 17 GLY B CA 4
ATOM 5832 C C . GLY B 2 17 ? -18.946 -8.926 3.876 1.00 0.00 17 GLY B C 4
ATOM 5833 O O . GLY B 2 17 ? -18.907 -9.887 3.107 1.00 0.00 17 GLY B O 4
ATOM 5837 N N . GLY B 2 18 ? -19.011 -9.056 5.198 1.00 0.00 18 GLY B N 4
ATOM 5838 C CA . GLY B 2 18 ? -19.041 -10.369 5.817 1.00 0.00 18 GLY B CA 4
ATOM 5839 C C . GLY B 2 18 ? -20.256 -11.178 5.409 1.00 0.00 18 GLY B C 4
ATOM 5840 O O . GLY B 2 18 ? -20.146 -11.977 4.455 1.00 0.00 18 GLY B O 4
ATOM 5845 N N . HIS A 1 1 ? -20.884 -27.534 -7.309 1.00 0.00 8 HIS A N 5
ATOM 5846 C CA . HIS A 1 1 ? -20.589 -26.334 -8.136 1.00 0.00 8 HIS A CA 5
ATOM 5847 C C . HIS A 1 1 ? -20.893 -25.048 -7.374 1.00 0.00 8 HIS A C 5
ATOM 5848 O O . HIS A 1 1 ? -20.119 -24.092 -7.420 1.00 0.00 8 HIS A O 5
ATOM 5865 N N . MET A 1 2 ? -22.026 -25.031 -6.679 1.00 0.00 9 MET A N 5
ATOM 5866 C CA . MET A 1 2 ? -22.435 -23.860 -5.912 1.00 0.00 9 MET A CA 5
ATOM 5867 C C . MET A 1 2 ? -21.386 -23.493 -4.865 1.00 0.00 9 MET A C 5
ATOM 5868 O O . MET A 1 2 ? -20.901 -24.352 -4.129 1.00 0.00 9 MET A O 5
ATOM 5882 N N . VAL A 1 3 ? -21.045 -22.207 -4.807 1.00 0.00 10 VAL A N 5
ATOM 5883 C CA . VAL A 1 3 ? -20.055 -21.709 -3.856 1.00 0.00 10 VAL A CA 5
ATOM 5884 C C . VAL A 1 3 ? -20.345 -20.251 -3.488 1.00 0.00 10 VAL A C 5
ATOM 5885 O O . VAL A 1 3 ? -21.506 -19.860 -3.369 1.00 0.00 10 VAL A O 5
ATOM 5898 N N . GLU A 1 4 ? -19.287 -19.453 -3.315 1.00 0.00 11 GLU A N 5
ATOM 5899 C CA . GLU A 1 4 ? -19.427 -18.040 -2.965 1.00 0.00 11 GLU A CA 5
ATOM 5900 C C . GLU A 1 4 ? -20.062 -17.867 -1.585 1.00 0.00 11 GLU A C 5
ATOM 5901 O O . GLU A 1 4 ? -21.020 -18.557 -1.239 1.00 0.00 11 GLU A O 5
ATOM 5913 N N . GLU A 1 5 ? -19.517 -16.937 -0.804 1.00 0.00 12 GLU A N 5
ATOM 5914 C CA . GLU A 1 5 ? -20.024 -16.668 0.538 1.00 0.00 12 GLU A CA 5
ATOM 5915 C C . GLU A 1 5 ? -19.347 -15.439 1.136 1.00 0.00 12 GLU A C 5
ATOM 5916 O O . GLU A 1 5 ? -19.998 -14.603 1.763 1.00 0.00 12 GLU A O 5
ATOM 5928 N N . VAL A 1 6 ? -18.036 -15.338 0.940 1.00 0.00 13 VAL A N 5
ATOM 5929 C CA . VAL A 1 6 ? -17.265 -14.214 1.461 1.00 0.00 13 VAL A CA 5
ATOM 5930 C C . VAL A 1 6 ? -17.744 -12.892 0.864 1.00 0.00 13 VAL A C 5
ATOM 5931 O O . VAL A 1 6 ? -17.908 -12.772 -0.350 1.00 0.00 13 VAL A O 5
ATOM 5944 N N . LEU A 1 7 ? -17.962 -11.903 1.730 1.00 0.00 14 LEU A N 5
ATOM 5945 C CA . LEU A 1 7 ? -18.417 -10.584 1.299 1.00 0.00 14 LEU A CA 5
ATOM 5946 C C . LEU A 1 7 ? -18.491 -9.631 2.493 1.00 0.00 14 LEU A C 5
ATOM 5947 O O . LEU A 1 7 ? -19.447 -8.867 2.640 1.00 0.00 14 LEU A O 5
ATOM 5963 N N . GLU A 1 8 ? -17.473 -9.686 3.346 1.00 0.00 15 GLU A N 5
ATOM 5964 C CA . GLU A 1 8 ? -17.417 -8.834 4.529 1.00 0.00 15 GLU A CA 5
ATOM 5965 C C . GLU A 1 8 ? -17.167 -7.378 4.145 1.00 0.00 15 GLU A C 5
ATOM 5966 O O . GLU A 1 8 ? -16.306 -7.084 3.317 1.00 0.00 15 GLU A O 5
ATOM 5978 N N . GLU A 1 9 ? -17.921 -6.472 4.760 1.00 0.00 16 GLU A N 5
ATOM 5979 C CA . GLU A 1 9 ? -17.778 -5.045 4.491 1.00 0.00 16 GLU A CA 5
ATOM 5980 C C . GLU A 1 9 ? -16.383 -4.561 4.872 1.00 0.00 16 GLU A C 5
ATOM 5981 O O . GLU A 1 9 ? -15.820 -3.680 4.222 1.00 0.00 16 GLU A O 5
ATOM 5993 N N . GLU A 1 10 ? -15.832 -5.150 5.931 1.00 0.00 17 GLU A N 5
ATOM 5994 C CA . GLU A 1 10 ? -14.502 -4.791 6.412 1.00 0.00 17 GLU A CA 5
ATOM 5995 C C . GLU A 1 10 ? -13.477 -4.845 5.282 1.00 0.00 17 GLU A C 5
ATOM 5996 O O . GLU A 1 10 ? -13.591 -5.660 4.367 1.00 0.00 17 GLU A O 5
ATOM 6008 N N . GLU A 1 11 ? -12.480 -3.966 5.355 1.00 0.00 18 GLU A N 5
ATOM 6009 C CA . GLU A 1 11 ? -11.432 -3.899 4.340 1.00 0.00 18 GLU A CA 5
ATOM 6010 C C . GLU A 1 11 ? -10.816 -5.272 4.094 1.00 0.00 18 GLU A C 5
ATOM 6011 O O . GLU A 1 11 ? -10.344 -5.929 5.022 1.00 0.00 18 GLU A O 5
ATOM 6023 N N . GLU A 1 12 ? -10.819 -5.696 2.834 1.00 0.00 19 GLU A N 5
ATOM 6024 C CA . GLU A 1 12 ? -10.257 -6.988 2.460 1.00 0.00 19 GLU A CA 5
ATOM 6025 C C . GLU A 1 12 ? -8.784 -6.851 2.091 1.00 0.00 19 GLU A C 5
ATOM 6026 O O . GLU A 1 12 ? -8.400 -5.931 1.370 1.00 0.00 19 GLU A O 5
ATOM 6038 N N . GLU A 1 13 ? -7.966 -7.773 2.586 1.00 0.00 20 GLU A N 5
ATOM 6039 C CA . GLU A 1 13 ? -6.535 -7.758 2.304 1.00 0.00 20 GLU A CA 5
ATOM 6040 C C . GLU A 1 13 ? -6.244 -8.270 0.896 1.00 0.00 20 GLU A C 5
ATOM 6041 O O . GLU A 1 13 ? -6.722 -9.333 0.497 1.00 0.00 20 GLU A O 5
ATOM 6053 N N . TYR A 1 14 ? -5.450 -7.506 0.150 1.00 0.00 21 TYR A N 5
ATOM 6054 C CA . TYR A 1 14 ? -5.081 -7.874 -1.214 1.00 0.00 21 TYR A CA 5
ATOM 6055 C C . TYR A 1 14 ? -3.578 -8.113 -1.323 1.00 0.00 21 TYR A C 5
ATOM 6056 O O . TYR A 1 14 ? -2.781 -7.393 -0.721 1.00 0.00 21 TYR A O 5
ATOM 6074 N N . VAL A 1 15 ? -3.197 -9.130 -2.091 1.00 0.00 22 VAL A N 5
ATOM 6075 C CA . VAL A 1 15 ? -1.789 -9.469 -2.276 1.00 0.00 22 VAL A CA 5
ATOM 6076 C C . VAL A 1 15 ? -1.002 -8.286 -2.832 1.00 0.00 22 VAL A C 5
ATOM 6077 O O . VAL A 1 15 ? -1.451 -7.607 -3.756 1.00 0.00 22 VAL A O 5
ATOM 6090 N N . VAL A 1 16 ? 0.176 -8.045 -2.261 1.00 0.00 23 VAL A N 5
ATOM 6091 C CA . VAL A 1 16 ? 1.032 -6.948 -2.695 1.00 0.00 23 VAL A CA 5
ATOM 6092 C C . VAL A 1 16 ? 2.367 -7.465 -3.218 1.00 0.00 23 VAL A C 5
ATOM 6093 O O . VAL A 1 16 ? 3.003 -8.313 -2.592 1.00 0.00 23 VAL A O 5
ATOM 6106 N N . GLU A 1 17 ? 2.786 -6.949 -4.369 1.00 0.00 24 GLU A N 5
ATOM 6107 C CA . GLU A 1 17 ? 4.048 -7.357 -4.975 1.00 0.00 24 GLU A CA 5
ATOM 6108 C C . GLU A 1 17 ? 5.232 -6.700 -4.271 1.00 0.00 24 GLU A C 5
ATOM 6109 O O . GLU A 1 17 ? 6.160 -7.382 -3.833 1.00 0.00 24 GLU A O 5
ATOM 6121 N N . LYS A 1 18 ? 5.191 -5.372 -4.170 1.00 0.00 25 LYS A N 5
ATOM 6122 C CA . LYS A 1 18 ? 6.262 -4.614 -3.524 1.00 0.00 25 LYS A CA 5
ATOM 6123 C C . LYS A 1 18 ? 5.950 -3.129 -3.506 1.00 0.00 25 LYS A C 5
ATOM 6124 O O . LYS A 1 18 ? 5.505 -2.558 -4.502 1.00 0.00 25 LYS A O 5
ATOM 6143 N N . VAL A 1 19 ? 6.197 -2.513 -2.359 1.00 0.00 26 VAL A N 5
ATOM 6144 C CA . VAL A 1 19 ? 5.961 -1.092 -2.183 1.00 0.00 26 VAL A CA 5
ATOM 6145 C C . VAL A 1 19 ? 6.739 -0.274 -3.211 1.00 0.00 26 VAL A C 5
ATOM 6146 O O . VAL A 1 19 ? 7.931 -0.498 -3.426 1.00 0.00 26 VAL A O 5
ATOM 6159 N N . LEU A 1 20 ? 6.054 0.673 -3.839 1.00 0.00 27 LEU A N 5
ATOM 6160 C CA . LEU A 1 20 ? 6.675 1.528 -4.840 1.00 0.00 27 LEU A CA 5
ATOM 6161 C C . LEU A 1 20 ? 7.224 2.799 -4.205 1.00 0.00 27 LEU A C 5
ATOM 6162 O O . LEU A 1 20 ? 8.280 3.292 -4.606 1.00 0.00 27 LEU A O 5
ATOM 6178 N N . ASP A 1 21 ? 6.500 3.332 -3.220 1.00 0.00 28 ASP A N 5
ATOM 6179 C CA . ASP A 1 21 ? 6.919 4.560 -2.545 1.00 0.00 28 ASP A CA 5
ATOM 6180 C C . ASP A 1 21 ? 5.918 4.967 -1.467 1.00 0.00 28 ASP A C 5
ATOM 6181 O O . ASP A 1 21 ? 4.761 4.551 -1.493 1.00 0.00 28 ASP A O 5
ATOM 6190 N N . ARG A 1 22 ? 6.368 5.794 -0.527 1.00 0.00 29 ARG A N 5
ATOM 6191 C CA . ARG A 1 22 ? 5.505 6.267 0.547 1.00 0.00 29 ARG A CA 5
ATOM 6192 C C . ARG A 1 22 ? 4.949 7.639 0.194 1.00 0.00 29 ARG A C 5
ATOM 6193 O O . ARG A 1 22 ? 5.454 8.305 -0.709 1.00 0.00 29 ARG A O 5
ATOM 6214 N N . ARG A 1 23 ? 3.888 8.046 0.877 1.00 0.00 30 ARG A N 5
ATOM 6215 C CA . ARG A 1 23 ? 3.257 9.326 0.587 1.00 0.00 30 ARG A CA 5
ATOM 6216 C C . ARG A 1 23 ? 2.535 9.885 1.808 1.00 0.00 30 ARG A C 5
ATOM 6217 O O . ARG A 1 23 ? 2.243 9.158 2.753 1.00 0.00 30 ARG A O 5
ATOM 6238 N N . VAL A 1 24 ? 2.250 11.184 1.772 1.00 0.00 31 VAL A N 5
ATOM 6239 C CA . VAL A 1 24 ? 1.556 11.861 2.866 1.00 0.00 31 VAL A CA 5
ATOM 6240 C C . VAL A 1 24 ? 0.685 12.991 2.325 1.00 0.00 31 VAL A C 5
ATOM 6241 O O . VAL A 1 24 ? 1.094 13.716 1.416 1.00 0.00 31 VAL A O 5
ATOM 6254 N N . VAL A 1 25 ? -0.519 13.136 2.875 1.00 0.00 32 VAL A N 5
ATOM 6255 C CA . VAL A 1 25 ? -1.439 14.179 2.423 1.00 0.00 32 VAL A CA 5
ATOM 6256 C C . VAL A 1 25 ? -1.532 15.333 3.419 1.00 0.00 32 VAL A C 5
ATOM 6257 O O . VAL A 1 25 ? -1.559 16.500 3.027 1.00 0.00 32 VAL A O 5
ATOM 6270 N N . LYS A 1 26 ? -1.590 15.002 4.704 1.00 0.00 33 LYS A N 5
ATOM 6271 C CA . LYS A 1 26 ? -1.692 16.012 5.753 1.00 0.00 33 LYS A CA 5
ATOM 6272 C C . LYS A 1 26 ? -1.442 15.387 7.120 1.00 0.00 33 LYS A C 5
ATOM 6273 O O . LYS A 1 26 ? -2.215 15.581 8.060 1.00 0.00 33 LYS A O 5
ATOM 6292 N N . GLY A 1 27 ? -0.361 14.624 7.217 1.00 0.00 34 GLY A N 5
ATOM 6293 C CA . GLY A 1 27 ? -0.028 13.965 8.464 1.00 0.00 34 GLY A CA 5
ATOM 6294 C C . GLY A 1 27 ? -0.132 12.461 8.347 1.00 0.00 34 GLY A C 5
ATOM 6295 O O . GLY A 1 27 ? 0.637 11.726 8.966 1.00 0.00 34 GLY A O 5
ATOM 6299 N N . LYS A 1 28 ? -1.084 12.003 7.538 1.00 0.00 35 LYS A N 5
ATOM 6300 C CA . LYS A 1 28 ? -1.290 10.582 7.322 1.00 0.00 35 LYS A CA 5
ATOM 6301 C C . LYS A 1 28 ? -0.150 10.003 6.502 1.00 0.00 35 LYS A C 5
ATOM 6302 O O . LYS A 1 28 ? 0.954 10.549 6.480 1.00 0.00 35 LYS A O 5
ATOM 6321 N N . VAL A 1 29 ? -0.423 8.902 5.823 1.00 0.00 36 VAL A N 5
ATOM 6322 C CA . VAL A 1 29 ? 0.581 8.255 4.995 1.00 0.00 36 VAL A CA 5
ATOM 6323 C C . VAL A 1 29 ? -0.021 7.129 4.160 1.00 0.00 36 VAL A C 5
ATOM 6324 O O . VAL A 1 29 ? -0.733 6.267 4.675 1.00 0.00 36 VAL A O 5
ATOM 6337 N N . GLU A 1 30 ? 0.280 7.147 2.866 1.00 0.00 37 GLU A N 5
ATOM 6338 C CA . GLU A 1 30 ? -0.214 6.132 1.945 1.00 0.00 37 GLU A CA 5
ATOM 6339 C C . GLU A 1 30 ? 0.934 5.574 1.112 1.00 0.00 37 GLU A C 5
ATOM 6340 O O . GLU A 1 30 ? 1.673 6.322 0.475 1.00 0.00 37 GLU A O 5
ATOM 6352 N N . TYR A 1 31 ? 1.074 4.255 1.122 1.00 0.00 38 TYR A N 5
ATOM 6353 C CA . TYR A 1 31 ? 2.129 3.590 0.363 1.00 0.00 38 TYR A CA 5
ATOM 6354 C C . TYR A 1 31 ? 1.580 3.026 -0.938 1.00 0.00 38 TYR A C 5
ATOM 6355 O O . TYR A 1 31 ? 0.415 2.637 -1.009 1.00 0.00 38 TYR A O 5
ATOM 6373 N N . LEU A 1 32 ? 2.420 2.988 -1.965 1.00 0.00 39 LEU A N 5
ATOM 6374 C CA . LEU A 1 32 ? 2.009 2.469 -3.260 1.00 0.00 39 LEU A CA 5
ATOM 6375 C C . LEU A 1 32 ? 2.285 0.973 -3.366 1.00 0.00 39 LEU A C 5
ATOM 6376 O O . LEU A 1 32 ? 3.308 0.486 -2.886 1.00 0.00 39 LEU A O 5
ATOM 6392 N N . LEU A 1 33 ? 1.358 0.247 -3.989 1.00 0.00 40 LEU A N 5
ATOM 6393 C CA . LEU A 1 33 ? 1.492 -1.196 -4.148 1.00 0.00 40 LEU A CA 5
ATOM 6394 C C . LEU A 1 33 ? 1.214 -1.625 -5.585 1.00 0.00 40 LEU A C 5
ATOM 6395 O O . LEU A 1 33 ? 0.246 -1.179 -6.199 1.00 0.00 40 LEU A O 5
ATOM 6411 N N . LYS A 1 34 ? 2.054 -2.514 -6.105 1.00 0.00 41 LYS A N 5
ATOM 6412 C CA . LYS A 1 34 ? 1.882 -3.030 -7.458 1.00 0.00 41 LYS A CA 5
ATOM 6413 C C . LYS A 1 34 ? 0.916 -4.213 -7.428 1.00 0.00 41 LYS A C 5
ATOM 6414 O O . LYS A 1 34 ? 1.322 -5.364 -7.590 1.00 0.00 41 LYS A O 5
ATOM 6433 N N . TRP A 1 35 ? -0.359 -3.919 -7.182 1.00 0.00 42 TRP A N 5
ATOM 6434 C CA . TRP A 1 35 ? -1.388 -4.952 -7.091 1.00 0.00 42 TRP A CA 5
ATOM 6435 C C . TRP A 1 35 ? -1.334 -5.907 -8.280 1.00 0.00 42 TRP A C 5
ATOM 6436 O O . TRP A 1 35 ? -1.183 -5.486 -9.426 1.00 0.00 42 TRP A O 5
ATOM 6457 N N . LYS A 1 36 ? -1.455 -7.197 -7.985 1.00 0.00 43 LYS A N 5
ATOM 6458 C CA . LYS A 1 36 ? -1.418 -8.232 -9.011 1.00 0.00 43 LYS A CA 5
ATOM 6459 C C . LYS A 1 36 ? -2.654 -8.183 -9.895 1.00 0.00 43 LYS A C 5
ATOM 6460 O O . LYS A 1 36 ? -3.729 -7.767 -9.460 1.00 0.00 43 LYS A O 5
ATOM 6479 N N . GLY A 1 37 ? -2.488 -8.607 -11.143 1.00 0.00 44 GLY A N 5
ATOM 6480 C CA . GLY A 1 37 ? -3.590 -8.601 -12.082 1.00 0.00 44 GLY A CA 5
ATOM 6481 C C . GLY A 1 37 ? -3.837 -7.223 -12.657 1.00 0.00 44 GLY A C 5
ATOM 6482 O O . GLY A 1 37 ? -4.104 -7.079 -13.849 1.00 0.00 44 GLY A O 5
ATOM 6486 N N . PHE A 1 38 ? -3.744 -6.205 -11.805 1.00 0.00 45 PHE A N 5
ATOM 6487 C CA . PHE A 1 38 ? -3.957 -4.834 -12.237 1.00 0.00 45 PHE A CA 5
ATOM 6488 C C . PHE A 1 38 ? -2.735 -4.300 -12.988 1.00 0.00 45 PHE A C 5
ATOM 6489 O O . PHE A 1 38 ? -2.127 -5.022 -13.780 1.00 0.00 45 PHE A O 5
ATOM 6506 N N . SER A 1 39 ? -2.380 -3.038 -12.748 1.00 0.00 46 SER A N 5
ATOM 6507 C CA . SER A 1 39 ? -1.232 -2.434 -13.422 1.00 0.00 46 SER A CA 5
ATOM 6508 C C . SER A 1 39 ? -0.802 -1.139 -12.737 1.00 0.00 46 SER A C 5
ATOM 6509 O O . SER A 1 39 ? -1.211 -0.853 -11.612 1.00 0.00 46 SER A O 5
ATOM 6517 N N . ASP A 1 40 ? 0.035 -0.365 -13.426 1.00 0.00 47 ASP A N 5
ATOM 6518 C CA . ASP A 1 40 ? 0.537 0.896 -12.891 1.00 0.00 47 ASP A CA 5
ATOM 6519 C C . ASP A 1 40 ? -0.583 1.921 -12.717 1.00 0.00 47 ASP A C 5
ATOM 6520 O O . ASP A 1 40 ? -0.685 2.572 -11.679 1.00 0.00 47 ASP A O 5
ATOM 6529 N N . GLU A 1 41 ? -1.416 2.068 -13.738 1.00 0.00 48 GLU A N 5
ATOM 6530 C CA . GLU A 1 41 ? -2.518 3.018 -13.688 1.00 0.00 48 GLU A CA 5
ATOM 6531 C C . GLU A 1 41 ? -3.580 2.582 -12.682 1.00 0.00 48 GLU A C 5
ATOM 6532 O O . GLU A 1 41 ? -4.190 3.412 -12.008 1.00 0.00 48 GLU A O 5
ATOM 6544 N N . ASP A 1 42 ? -3.807 1.275 -12.602 1.00 0.00 49 ASP A N 5
ATOM 6545 C CA . ASP A 1 42 ? -4.806 0.715 -11.701 1.00 0.00 49 ASP A CA 5
ATOM 6546 C C . ASP A 1 42 ? -4.396 0.796 -10.229 1.00 0.00 49 ASP A C 5
ATOM 6547 O O . ASP A 1 42 ? -5.240 1.029 -9.365 1.00 0.00 49 ASP A O 5
ATOM 6556 N N . ASN A 1 43 ? -3.114 0.571 -9.940 1.00 0.00 50 ASN A N 5
ATOM 6557 C CA . ASN A 1 43 ? -2.636 0.589 -8.557 1.00 0.00 50 ASN A CA 5
ATOM 6558 C C . ASN A 1 43 ? -3.064 1.857 -7.824 1.00 0.00 50 ASN A C 5
ATOM 6559 O O . ASN A 1 43 ? -3.192 2.926 -8.421 1.00 0.00 50 ASN A O 5
ATOM 6570 N N . THR A 1 44 ? -3.286 1.715 -6.521 1.00 0.00 51 THR A N 5
ATOM 6571 C CA . THR A 1 44 ? -3.703 2.828 -5.678 1.00 0.00 51 THR A CA 5
ATOM 6572 C C . THR A 1 44 ? -2.961 2.795 -4.345 1.00 0.00 51 THR A C 5
ATOM 6573 O O . THR A 1 44 ? -2.522 1.737 -3.898 1.00 0.00 51 THR A O 5
ATOM 6584 N N . TRP A 1 45 ? -2.800 3.962 -3.735 1.00 0.00 52 TRP A N 5
ATOM 6585 C CA . TRP A 1 45 ? -2.087 4.083 -2.472 1.00 0.00 52 TRP A CA 5
ATOM 6586 C C . TRP A 1 45 ? -3.015 3.849 -1.283 1.00 0.00 52 TRP A C 5
ATOM 6587 O O . TRP A 1 45 ? -4.076 4.465 -1.180 1.00 0.00 52 TRP A O 5
ATOM 6608 N N . GLU A 1 46 ? -2.603 2.961 -0.383 1.00 0.00 53 GLU A N 5
ATOM 6609 C CA . GLU A 1 46 ? -3.391 2.650 0.805 1.00 0.00 53 GLU A CA 5
ATOM 6610 C C . GLU A 1 46 ? -2.716 3.173 2.067 1.00 0.00 53 GLU A C 5
ATOM 6611 O O . GLU A 1 46 ? -1.492 3.124 2.193 1.00 0.00 53 GLU A O 5
ATOM 6623 N N . PRO A 1 47 ? -3.512 3.672 3.028 1.00 0.00 54 PRO A N 5
ATOM 6624 C CA . PRO A 1 47 ? -2.988 4.192 4.291 1.00 0.00 54 PRO A CA 5
ATOM 6625 C C . PRO A 1 47 ? -2.258 3.111 5.080 1.00 0.00 54 PRO A C 5
ATOM 6626 O O . PRO A 1 47 ? -2.621 1.935 5.015 1.00 0.00 54 PRO A O 5
ATOM 6637 N N . GLU A 1 48 ? -1.226 3.512 5.814 1.00 0.00 55 GLU A N 5
ATOM 6638 C CA . GLU A 1 48 ? -0.437 2.575 6.609 1.00 0.00 55 GLU A CA 5
ATOM 6639 C C . GLU A 1 48 ? -1.336 1.672 7.453 1.00 0.00 55 GLU A C 5
ATOM 6640 O O . GLU A 1 48 ? -1.039 0.494 7.648 1.00 0.00 55 GLU A O 5
ATOM 6652 N N . GLU A 1 49 ? -2.432 2.232 7.954 1.00 0.00 56 GLU A N 5
ATOM 6653 C CA . GLU A 1 49 ? -3.371 1.476 8.777 1.00 0.00 56 GLU A CA 5
ATOM 6654 C C . GLU A 1 49 ? -4.139 0.443 7.949 1.00 0.00 56 GLU A C 5
ATOM 6655 O O . GLU A 1 49 ? -4.326 -0.695 8.379 1.00 0.00 56 GLU A O 5
ATOM 6667 N N . ASN A 1 50 ? -4.592 0.852 6.766 1.00 0.00 57 ASN A N 5
ATOM 6668 C CA . ASN A 1 50 ? -5.354 -0.032 5.883 1.00 0.00 57 ASN A CA 5
ATOM 6669 C C . ASN A 1 50 ? -4.537 -1.235 5.432 1.00 0.00 57 ASN A C 5
ATOM 6670 O O . ASN A 1 50 ? -4.966 -2.380 5.579 1.00 0.00 57 ASN A O 5
ATOM 6681 N N . LEU A 1 51 ? -3.371 -0.969 4.859 1.00 0.00 58 LEU A N 5
ATOM 6682 C CA . LEU A 1 51 ? -2.507 -2.030 4.359 1.00 0.00 58 LEU A CA 5
ATOM 6683 C C . LEU A 1 51 ? -2.037 -2.957 5.478 1.00 0.00 58 LEU A C 5
ATOM 6684 O O . LEU A 1 51 ? -2.560 -2.924 6.591 1.00 0.00 58 LEU A O 5
ATOM 6700 N N . ASP A 1 52 ? -1.047 -3.790 5.165 1.00 0.00 59 ASP A N 5
ATOM 6701 C CA . ASP A 1 52 ? -0.503 -4.735 6.134 1.00 0.00 59 ASP A CA 5
ATOM 6702 C C . ASP A 1 52 ? 0.740 -5.417 5.566 1.00 0.00 59 ASP A C 5
ATOM 6703 O O . ASP A 1 52 ? 0.806 -6.643 5.476 1.00 0.00 59 ASP A O 5
ATOM 6712 N N . CYS A 1 53 ? 1.719 -4.611 5.173 1.00 0.00 60 CYS A N 5
ATOM 6713 C CA . CYS A 1 53 ? 2.957 -5.133 4.605 1.00 0.00 60 CYS A CA 5
ATOM 6714 C C . CYS A 1 53 ? 4.177 -4.419 5.191 1.00 0.00 60 CYS A C 5
ATOM 6715 O O . CYS A 1 53 ? 4.968 -3.825 4.457 1.00 0.00 60 CYS A O 5
ATOM 6723 N N . PRO A 1 54 ? 4.347 -4.467 6.527 1.00 0.00 61 PRO A N 5
ATOM 6724 C CA . PRO A 1 54 ? 5.478 -3.821 7.204 1.00 0.00 61 PRO A CA 5
ATOM 6725 C C . PRO A 1 54 ? 6.823 -4.257 6.635 1.00 0.00 61 PRO A C 5
ATOM 6726 O O . PRO A 1 54 ? 7.744 -3.449 6.509 1.00 0.00 61 PRO A O 5
ATOM 6737 N N . ASP A 1 55 ? 6.932 -5.537 6.297 1.00 0.00 62 ASP A N 5
ATOM 6738 C CA . ASP A 1 55 ? 8.167 -6.079 5.744 1.00 0.00 62 ASP A CA 5
ATOM 6739 C C . ASP A 1 55 ? 8.564 -5.344 4.466 1.00 0.00 62 ASP A C 5
ATOM 6740 O O . ASP A 1 55 ? 9.719 -4.957 4.302 1.00 0.00 62 ASP A O 5
ATOM 6749 N N . LEU A 1 56 ? 7.601 -5.145 3.567 1.00 0.00 63 LEU A N 5
ATOM 6750 C CA . LEU A 1 56 ? 7.871 -4.448 2.317 1.00 0.00 63 LEU A CA 5
ATOM 6751 C C . LEU A 1 56 ? 8.197 -2.988 2.591 1.00 0.00 63 LEU A C 5
ATOM 6752 O O . LEU A 1 56 ? 9.112 -2.422 1.994 1.00 0.00 63 LEU A O 5
ATOM 6768 N N . ILE A 1 57 ? 7.445 -2.390 3.510 1.00 0.00 64 ILE A N 5
ATOM 6769 C CA . ILE A 1 57 ? 7.651 -1.000 3.885 1.00 0.00 64 ILE A CA 5
ATOM 6770 C C . ILE A 1 57 ? 9.085 -0.790 4.357 1.00 0.00 64 ILE A C 5
ATOM 6771 O O . ILE A 1 57 ? 9.721 0.209 4.023 1.00 0.00 64 ILE A O 5
ATOM 6787 N N . ALA A 1 58 ? 9.592 -1.756 5.120 1.00 0.00 65 ALA A N 5
ATOM 6788 C CA . ALA A 1 58 ? 10.957 -1.697 5.620 1.00 0.00 65 ALA A CA 5
ATOM 6789 C C . ALA A 1 58 ? 11.943 -1.838 4.467 1.00 0.00 65 ALA A C 5
ATOM 6790 O O . ALA A 1 58 ? 12.925 -1.101 4.379 1.00 0.00 65 ALA A O 5
ATOM 6797 N N . GLU A 1 59 ? 11.658 -2.787 3.577 1.00 0.00 66 GLU A N 5
ATOM 6798 C CA . GLU A 1 59 ? 12.500 -3.029 2.411 1.00 0.00 66 GLU A CA 5
ATOM 6799 C C . GLU A 1 59 ? 12.618 -1.767 1.569 1.00 0.00 66 GLU A C 5
ATOM 6800 O O . GLU A 1 59 ? 13.667 -1.485 0.989 1.00 0.00 66 GLU A O 5
ATOM 6812 N N . PHE A 1 60 ? 11.529 -1.009 1.517 1.00 0.00 67 PHE A N 5
ATOM 6813 C CA . PHE A 1 60 ? 11.487 0.232 0.760 1.00 0.00 67 PHE A CA 5
ATOM 6814 C C . PHE A 1 60 ? 12.517 1.231 1.282 1.00 0.00 67 PHE A C 5
ATOM 6815 O O . PHE A 1 60 ? 13.286 1.806 0.511 1.00 0.00 67 PHE A O 5
ATOM 6832 N N . LEU A 1 61 ? 12.515 1.438 2.595 1.00 0.00 68 LEU A N 5
ATOM 6833 C CA . LEU A 1 61 ? 13.435 2.375 3.226 1.00 0.00 68 LEU A CA 5
ATOM 6834 C C . LEU A 1 61 ? 14.884 1.921 3.077 1.00 0.00 68 LEU A C 5
ATOM 6835 O O . LEU A 1 61 ? 15.776 2.738 2.841 1.00 0.00 68 LEU A O 5
ATOM 6851 N N . GLN A 1 62 ? 15.116 0.618 3.215 1.00 0.00 69 GLN A N 5
ATOM 6852 C CA . GLN A 1 62 ? 16.460 0.063 3.091 1.00 0.00 69 GLN A CA 5
ATOM 6853 C C . GLN A 1 62 ? 17.085 0.456 1.756 1.00 0.00 69 GLN A C 5
ATOM 6854 O O . GLN A 1 62 ? 18.275 0.763 1.680 1.00 0.00 69 GLN A O 5
ATOM 6868 N N . SER A 1 63 ? 16.269 0.446 0.709 1.00 0.00 70 SER A N 5
ATOM 6869 C CA . SER A 1 63 ? 16.725 0.804 -0.629 1.00 0.00 70 SER A CA 5
ATOM 6870 C C . SER A 1 63 ? 17.295 2.217 -0.648 1.00 0.00 70 SER A C 5
ATOM 6871 O O . SER A 1 63 ? 18.340 2.476 -1.244 1.00 0.00 70 SER A O 5
ATOM 6879 N N . GLN A 1 64 ? 16.581 3.125 -0.001 1.00 0.00 71 GLN A N 5
ATOM 6880 C CA . GLN A 1 64 ? 16.976 4.525 0.064 1.00 0.00 71 GLN A CA 5
ATOM 6881 C C . GLN A 1 64 ? 18.218 4.718 0.929 1.00 0.00 71 GLN A C 5
ATOM 6882 O O . GLN A 1 64 ? 18.999 5.642 0.702 1.00 0.00 71 GLN A O 5
ATOM 6896 N N . LYS A 1 65 ? 18.396 3.844 1.918 1.00 0.00 72 LYS A N 5
ATOM 6897 C CA . LYS A 1 65 ? 19.552 3.926 2.810 1.00 0.00 72 LYS A CA 5
ATOM 6898 C C . LYS A 1 65 ? 20.843 4.028 2.006 1.00 0.00 72 LYS A C 5
ATOM 6899 O O . LYS A 1 65 ? 21.102 3.206 1.126 1.00 0.00 72 LYS A O 5
ATOM 6918 N N . THR A 1 66 ? 21.645 5.048 2.307 1.00 0.00 73 THR A N 5
ATOM 6919 C CA . THR A 1 66 ? 22.903 5.264 1.603 1.00 0.00 73 THR A CA 5
ATOM 6920 C C . THR A 1 66 ? 22.654 5.297 0.097 1.00 0.00 73 THR A C 5
ATOM 6921 O O . THR A 1 66 ? 23.404 4.715 -0.685 1.00 0.00 73 THR A O 5
ATOM 6932 N N . ALA A 1 67 ? 21.573 5.981 -0.288 1.00 0.00 74 ALA A N 5
ATOM 6933 C CA . ALA A 1 67 ? 21.170 6.105 -1.689 1.00 0.00 74 ALA A CA 5
ATOM 6934 C C . ALA A 1 67 ? 20.615 4.785 -2.223 1.00 0.00 74 ALA A C 5
ATOM 6935 O O . ALA A 1 67 ? 19.441 4.703 -2.586 1.00 0.00 74 ALA A O 5
ATOM 6942 N N . HIS A 1 68 ? 21.459 3.755 -2.254 1.00 0.00 75 HIS A N 5
ATOM 6943 C CA . HIS A 1 68 ? 21.054 2.435 -2.728 1.00 0.00 75 HIS A CA 5
ATOM 6944 C C . HIS A 1 68 ? 22.224 1.454 -2.659 1.00 0.00 75 HIS A C 5
ATOM 6945 O O . HIS A 1 68 ? 23.073 1.553 -1.771 1.00 0.00 75 HIS A O 5
ATOM 6960 N N . GLU A 1 69 ? 22.266 0.511 -3.600 1.00 0.00 76 GLU A N 5
ATOM 6961 C CA . GLU A 1 69 ? 23.333 -0.484 -3.648 1.00 0.00 76 GLU A CA 5
ATOM 6962 C C . GLU A 1 69 ? 23.187 -1.350 -4.903 1.00 0.00 76 GLU A C 5
ATOM 6963 O O . GLU A 1 69 ? 22.999 -0.822 -6.000 1.00 0.00 76 GLU A O 5
ATOM 6975 N N . THR A 1 70 ? 23.270 -2.674 -4.745 1.00 0.00 77 THR A N 5
ATOM 6976 C CA . THR A 1 70 ? 23.142 -3.595 -5.872 1.00 0.00 77 THR A CA 5
ATOM 6977 C C . THR A 1 70 ? 24.009 -3.149 -7.050 1.00 0.00 77 THR A C 5
ATOM 6978 O O . THR A 1 70 ? 25.132 -2.680 -6.858 1.00 0.00 77 THR A O 5
ATOM 6989 N N . ASP A 1 71 ? 23.485 -3.292 -8.267 1.00 0.00 78 ASP A N 5
ATOM 6990 C CA . ASP A 1 71 ? 24.216 -2.897 -9.466 1.00 0.00 78 ASP A CA 5
ATOM 6991 C C . ASP A 1 71 ? 24.503 -1.397 -9.446 1.00 0.00 78 ASP A C 5
ATOM 6992 O O . ASP A 1 71 ? 23.659 -0.601 -9.035 1.00 0.00 78 ASP A O 5
ATOM 7001 N N . LYS A 1 72 ? 25.702 -1.020 -9.885 1.00 0.00 79 LYS A N 5
ATOM 7002 C CA . LYS A 1 72 ? 26.099 0.386 -9.909 1.00 0.00 79 LYS A CA 5
ATOM 7003 C C . LYS A 1 72 ? 25.107 1.222 -10.713 1.00 0.00 79 LYS A C 5
ATOM 7004 O O . LYS A 1 72 ? 24.585 2.222 -10.219 1.00 0.00 79 LYS A O 5
ATOM 7023 N N . SER A 1 73 ? 24.856 0.802 -11.951 1.00 0.00 80 SER A N 5
ATOM 7024 C CA . SER A 1 73 ? 23.927 1.502 -12.837 1.00 0.00 80 SER A CA 5
ATOM 7025 C C . SER A 1 73 ? 24.211 3.001 -12.863 1.00 0.00 80 SER A C 5
ATOM 7026 O O . SER A 1 73 ? 25.388 3.383 -12.693 1.00 0.00 80 SER A O 5
ATOM 7035 N N . ALA B 2 1 ? 3.421 -21.133 1.983 1.00 0.00 1 ALA B N 5
ATOM 7036 C CA . ALA B 2 1 ? 3.362 -19.744 1.458 1.00 0.00 1 ALA B CA 5
ATOM 7037 C C . ALA B 2 1 ? 2.111 -19.028 1.956 1.00 0.00 1 ALA B C 5
ATOM 7038 O O . ALA B 2 1 ? 1.455 -18.305 1.205 1.00 0.00 1 ALA B O 5
ATOM 7047 N N . ARG B 2 2 ? 1.786 -19.234 3.229 1.00 0.00 2 ARG B N 5
ATOM 7048 C CA . ARG B 2 2 ? 0.613 -18.609 3.830 1.00 0.00 2 ARG B CA 5
ATOM 7049 C C . ARG B 2 2 ? 0.791 -17.096 3.944 1.00 0.00 2 ARG B C 5
ATOM 7050 O O . ARG B 2 2 ? -0.071 -16.326 3.518 1.00 0.00 2 ARG B O 5
ATOM 7071 N N . THR B 2 3 ? 1.913 -16.680 4.524 1.00 0.00 3 THR B N 5
ATOM 7072 C CA . THR B 2 3 ? 2.207 -15.262 4.700 1.00 0.00 3 THR B CA 5
ATOM 7073 C C . THR B 2 3 ? 3.041 -14.720 3.542 1.00 0.00 3 THR B C 5
ATOM 7074 O O . THR B 2 3 ? 3.981 -15.370 3.084 1.00 0.00 3 THR B O 5
ATOM 7113 N N . GLN B 2 5 ? 2.627 -10.797 2.922 1.00 0.00 5 GLN B N 5
ATOM 7114 C CA . GLN B 2 5 ? 2.195 -9.399 2.928 1.00 0.00 5 GLN B CA 5
ATOM 7115 C C . GLN B 2 5 ? 0.922 -9.184 2.112 1.00 0.00 5 GLN B C 5
ATOM 7116 O O . GLN B 2 5 ? 0.784 -9.695 1.002 1.00 0.00 5 GLN B O 5
ATOM 7130 N N . THR B 2 6 ? -0.001 -8.407 2.676 1.00 0.00 6 THR B N 5
ATOM 7131 C CA . THR B 2 6 ? -1.268 -8.098 2.016 1.00 0.00 6 THR B CA 5
ATOM 7132 C C . THR B 2 6 ? -1.818 -6.761 2.495 1.00 0.00 6 THR B C 5
ATOM 7133 O O . THR B 2 6 ? -2.102 -6.589 3.679 1.00 0.00 6 THR B O 5
ATOM 7144 N N . ALA B 2 7 ? -1.984 -5.823 1.571 1.00 0.00 7 ALA B N 5
ATOM 7145 C CA . ALA B 2 7 ? -2.519 -4.511 1.913 1.00 0.00 7 ALA B CA 5
ATOM 7146 C C . ALA B 2 7 ? -3.988 -4.414 1.531 1.00 0.00 7 ALA B C 5
ATOM 7147 O O . ALA B 2 7 ? -4.364 -4.689 0.392 1.00 0.00 7 ALA B O 5
ATOM 7154 N N . ARG B 2 8 ? -4.817 -4.018 2.488 1.00 0.00 8 ARG B N 5
ATOM 7155 C CA . ARG B 2 8 ? -6.245 -3.881 2.244 1.00 0.00 8 ARG B CA 5
ATOM 7156 C C . ARG B 2 8 ? -6.514 -2.654 1.383 1.00 0.00 8 ARG B C 5
ATOM 7157 O O . ARG B 2 8 ? -6.047 -1.559 1.690 1.00 0.00 8 ARG B O 5
ATOM 7206 N N . SER B 2 10 ? -8.597 -0.566 1.220 1.00 0.00 10 SER B N 5
ATOM 7207 C CA . SER B 2 10 ? -9.562 0.321 1.867 1.00 0.00 10 SER B CA 5
ATOM 7208 C C . SER B 2 10 ? -10.992 0.007 1.434 1.00 0.00 10 SER B C 5
ATOM 7209 O O . SER B 2 10 ? -11.764 0.910 1.109 1.00 0.00 10 SER B O 5
ATOM 7217 N N . THR B 2 11 ? -11.343 -1.275 1.433 1.00 0.00 11 THR B N 5
ATOM 7218 C CA . THR B 2 11 ? -12.684 -1.693 1.040 1.00 0.00 11 THR B CA 5
ATOM 7219 C C . THR B 2 11 ? -13.733 -1.042 1.936 1.00 0.00 11 THR B C 5
ATOM 7220 O O . THR B 2 11 ? -14.675 -0.416 1.452 1.00 0.00 11 THR B O 5
ATOM 7231 N N . GLY B 2 12 ? -13.553 -1.188 3.245 1.00 0.00 12 GLY B N 5
ATOM 7232 C CA . GLY B 2 12 ? -14.480 -0.604 4.196 1.00 0.00 12 GLY B CA 5
ATOM 7233 C C . GLY B 2 12 ? -14.211 0.870 4.435 1.00 0.00 12 GLY B C 5
ATOM 7234 O O . GLY B 2 12 ? -14.035 1.638 3.489 1.00 0.00 12 GLY B O 5
ATOM 7238 N N . GLY B 2 13 ? -14.176 1.261 5.706 1.00 0.00 13 GLY B N 5
ATOM 7239 C CA . GLY B 2 13 ? -13.921 2.648 6.058 1.00 0.00 13 GLY B CA 5
ATOM 7240 C C . GLY B 2 13 ? -14.997 3.590 5.555 1.00 0.00 13 GLY B C 5
ATOM 7241 O O . GLY B 2 13 ? -14.697 4.672 5.050 1.00 0.00 13 GLY B O 5
ATOM 7245 N N . LYS B 2 14 ? -16.255 3.181 5.698 1.00 0.00 14 LYS B N 5
ATOM 7246 C CA . LYS B 2 14 ? -17.378 4.001 5.257 1.00 0.00 14 LYS B CA 5
ATOM 7247 C C . LYS B 2 14 ? -17.507 5.250 6.126 1.00 0.00 14 LYS B C 5
ATOM 7248 O O . LYS B 2 14 ? -17.533 5.159 7.354 1.00 0.00 14 LYS B O 5
ATOM 7267 N N . ALA B 2 15 ? -17.587 6.412 5.481 1.00 0.00 15 ALA B N 5
ATOM 7268 C CA . ALA B 2 15 ? -17.710 7.679 6.195 1.00 0.00 15 ALA B CA 5
ATOM 7269 C C . ALA B 2 15 ? -17.883 8.846 5.225 1.00 0.00 15 ALA B C 5
ATOM 7270 O O . ALA B 2 15 ? -17.246 8.884 4.171 1.00 0.00 15 ALA B O 5
ATOM 7277 N N . PRO B 2 16 ? -18.746 9.819 5.568 1.00 0.00 16 PRO B N 5
ATOM 7278 C CA . PRO B 2 16 ? -18.994 10.992 4.722 1.00 0.00 16 PRO B CA 5
ATOM 7279 C C . PRO B 2 16 ? -17.733 11.821 4.501 1.00 0.00 16 PRO B C 5
ATOM 7280 O O . PRO B 2 16 ? -17.440 12.236 3.380 1.00 0.00 16 PRO B O 5
ATOM 7291 N N . GLY B 2 17 ? -16.989 12.057 5.579 1.00 0.00 17 GLY B N 5
ATOM 7292 C CA . GLY B 2 17 ? -15.766 12.833 5.482 1.00 0.00 17 GLY B CA 5
ATOM 7293 C C . GLY B 2 17 ? -15.069 12.990 6.820 1.00 0.00 17 GLY B C 5
ATOM 7294 O O . GLY B 2 17 ? -13.855 12.815 6.918 1.00 0.00 17 GLY B O 5
ATOM 7298 N N . GLY B 2 18 ? -15.841 13.321 7.851 1.00 0.00 18 GLY B N 5
ATOM 7299 C CA . GLY B 2 18 ? -15.274 13.496 9.175 1.00 0.00 18 GLY B CA 5
ATOM 7300 C C . GLY B 2 18 ? -16.317 13.900 10.200 1.00 0.00 18 GLY B C 5
ATOM 7301 O O . GLY B 2 18 ? -16.252 15.047 10.692 1.00 0.00 18 GLY B O 5
ATOM 7306 N N . HIS A 1 1 ? -20.824 3.965 19.235 1.00 0.00 8 HIS A N 6
ATOM 7307 C CA . HIS A 1 1 ? -19.630 3.134 18.931 1.00 0.00 8 HIS A CA 6
ATOM 7308 C C . HIS A 1 1 ? -19.961 2.046 17.915 1.00 0.00 8 HIS A C 6
ATOM 7309 O O . HIS A 1 1 ? -19.229 1.845 16.945 1.00 0.00 8 HIS A O 6
ATOM 7326 N N . MET A 1 2 ? -21.069 1.349 18.144 1.00 0.00 9 MET A N 6
ATOM 7327 C CA . MET A 1 2 ? -21.501 0.282 17.251 1.00 0.00 9 MET A CA 6
ATOM 7328 C C . MET A 1 2 ? -21.854 0.835 15.872 1.00 0.00 9 MET A C 6
ATOM 7329 O O . MET A 1 2 ? -22.536 1.854 15.756 1.00 0.00 9 MET A O 6
ATOM 7343 N N . VAL A 1 3 ? -21.379 0.157 14.832 1.00 0.00 10 VAL A N 6
ATOM 7344 C CA . VAL A 1 3 ? -21.637 0.575 13.458 1.00 0.00 10 VAL A CA 6
ATOM 7345 C C . VAL A 1 3 ? -23.128 0.529 13.139 1.00 0.00 10 VAL A C 6
ATOM 7346 O O . VAL A 1 3 ? -23.831 -0.397 13.546 1.00 0.00 10 VAL A O 6
ATOM 7359 N N . GLU A 1 4 ? -23.605 1.536 12.412 1.00 0.00 11 GLU A N 6
ATOM 7360 C CA . GLU A 1 4 ? -25.014 1.613 12.037 1.00 0.00 11 GLU A CA 6
ATOM 7361 C C . GLU A 1 4 ? -25.357 0.514 11.023 1.00 0.00 11 GLU A C 6
ATOM 7362 O O . GLU A 1 4 ? -25.001 -0.648 11.222 1.00 0.00 11 GLU A O 6
ATOM 7374 N N . GLU A 1 5 ? -26.045 0.875 9.940 1.00 0.00 12 GLU A N 6
ATOM 7375 C CA . GLU A 1 5 ? -26.418 -0.099 8.918 1.00 0.00 12 GLU A CA 6
ATOM 7376 C C . GLU A 1 5 ? -25.205 -0.501 8.079 1.00 0.00 12 GLU A C 6
ATOM 7377 O O . GLU A 1 5 ? -24.071 -0.450 8.554 1.00 0.00 12 GLU A O 6
ATOM 7389 N N . VAL A 1 6 ? -25.455 -0.896 6.829 1.00 0.00 13 VAL A N 6
ATOM 7390 C CA . VAL A 1 6 ? -24.390 -1.306 5.914 1.00 0.00 13 VAL A CA 6
ATOM 7391 C C . VAL A 1 6 ? -23.647 -2.535 6.435 1.00 0.00 13 VAL A C 6
ATOM 7392 O O . VAL A 1 6 ? -23.204 -2.570 7.583 1.00 0.00 13 VAL A O 6
ATOM 7405 N N . LEU A 1 7 ? -23.509 -3.544 5.579 1.00 0.00 14 LEU A N 6
ATOM 7406 C CA . LEU A 1 7 ? -22.814 -4.770 5.953 1.00 0.00 14 LEU A CA 6
ATOM 7407 C C . LEU A 1 7 ? -21.320 -4.514 6.118 1.00 0.00 14 LEU A C 6
ATOM 7408 O O . LEU A 1 7 ? -20.660 -4.026 5.202 1.00 0.00 14 LEU A O 6
ATOM 7424 N N . GLU A 1 8 ? -20.796 -4.849 7.292 1.00 0.00 15 GLU A N 6
ATOM 7425 C CA . GLU A 1 8 ? -19.379 -4.660 7.584 1.00 0.00 15 GLU A CA 6
ATOM 7426 C C . GLU A 1 8 ? -18.533 -5.767 6.949 1.00 0.00 15 GLU A C 6
ATOM 7427 O O . GLU A 1 8 ? -18.761 -6.148 5.801 1.00 0.00 15 GLU A O 6
ATOM 7439 N N . GLU A 1 9 ? -17.561 -6.279 7.707 1.00 0.00 16 GLU A N 6
ATOM 7440 C CA . GLU A 1 9 ? -16.680 -7.346 7.233 1.00 0.00 16 GLU A CA 6
ATOM 7441 C C . GLU A 1 9 ? -15.784 -6.880 6.087 1.00 0.00 16 GLU A C 6
ATOM 7442 O O . GLU A 1 9 ? -15.538 -7.628 5.140 1.00 0.00 16 GLU A O 6
ATOM 7454 N N . GLU A 1 10 ? -15.276 -5.654 6.185 1.00 0.00 17 GLU A N 6
ATOM 7455 C CA . GLU A 1 10 ? -14.387 -5.117 5.158 1.00 0.00 17 GLU A CA 6
ATOM 7456 C C . GLU A 1 10 ? -12.927 -5.375 5.534 1.00 0.00 17 GLU A C 6
ATOM 7457 O O . GLU A 1 10 ? -12.612 -6.389 6.157 1.00 0.00 17 GLU A O 6
ATOM 7469 N N . GLU A 1 11 ? -12.046 -4.444 5.167 1.00 0.00 18 GLU A N 6
ATOM 7470 C CA . GLU A 1 11 ? -10.625 -4.563 5.479 1.00 0.00 18 GLU A CA 6
ATOM 7471 C C . GLU A 1 11 ? -10.051 -5.889 4.988 1.00 0.00 18 GLU A C 6
ATOM 7472 O O . GLU A 1 11 ? -9.359 -6.588 5.730 1.00 0.00 18 GLU A O 6
ATOM 7484 N N . GLU A 1 12 ? -10.338 -6.232 3.737 1.00 0.00 19 GLU A N 6
ATOM 7485 C CA . GLU A 1 12 ? -9.845 -7.475 3.157 1.00 0.00 19 GLU A CA 6
ATOM 7486 C C . GLU A 1 12 ? -8.399 -7.332 2.693 1.00 0.00 19 GLU A C 6
ATOM 7487 O O . GLU A 1 12 ? -8.037 -6.344 2.056 1.00 0.00 19 GLU A O 6
ATOM 7499 N N . GLU A 1 13 ? -7.579 -8.329 3.016 1.00 0.00 20 GLU A N 6
ATOM 7500 C CA . GLU A 1 13 ? -6.171 -8.323 2.633 1.00 0.00 20 GLU A CA 6
ATOM 7501 C C . GLU A 1 13 ? -6.005 -8.708 1.164 1.00 0.00 20 GLU A C 6
ATOM 7502 O O . GLU A 1 13 ? -6.611 -9.670 0.694 1.00 0.00 20 GLU A O 6
ATOM 7514 N N . TYR A 1 14 ? -5.175 -7.955 0.448 1.00 0.00 21 TYR A N 6
ATOM 7515 C CA . TYR A 1 14 ? -4.923 -8.224 -0.965 1.00 0.00 21 TYR A CA 6
ATOM 7516 C C . TYR A 1 14 ? -3.427 -8.338 -1.237 1.00 0.00 21 TYR A C 6
ATOM 7517 O O . TYR A 1 14 ? -2.633 -7.546 -0.730 1.00 0.00 21 TYR A O 6
ATOM 7535 N N . VAL A 1 15 ? -3.051 -9.330 -2.039 1.00 0.00 22 VAL A N 6
ATOM 7536 C CA . VAL A 1 15 ? -1.650 -9.551 -2.380 1.00 0.00 22 VAL A CA 6
ATOM 7537 C C . VAL A 1 15 ? -1.042 -8.314 -3.033 1.00 0.00 22 VAL A C 6
ATOM 7538 O O . VAL A 1 15 ? -1.675 -7.666 -3.868 1.00 0.00 22 VAL A O 6
ATOM 7551 N N . VAL A 1 16 ? 0.188 -7.994 -2.646 1.00 0.00 23 VAL A N 6
ATOM 7552 C CA . VAL A 1 16 ? 0.884 -6.834 -3.192 1.00 0.00 23 VAL A CA 6
ATOM 7553 C C . VAL A 1 16 ? 2.307 -7.200 -3.596 1.00 0.00 23 VAL A C 6
ATOM 7554 O O . VAL A 1 16 ? 3.011 -7.896 -2.863 1.00 0.00 23 VAL A O 6
ATOM 7567 N N . GLU A 1 17 ? 2.723 -6.737 -4.770 1.00 0.00 24 GLU A N 6
ATOM 7568 C CA . GLU A 1 17 ? 4.058 -7.028 -5.274 1.00 0.00 24 GLU A CA 6
ATOM 7569 C C . GLU A 1 17 ? 5.142 -6.312 -4.470 1.00 0.00 24 GLU A C 6
ATOM 7570 O O . GLU A 1 17 ? 6.072 -6.951 -3.978 1.00 0.00 24 GLU A O 6
ATOM 7582 N N . LYS A 1 18 ? 5.034 -4.987 -4.349 1.00 0.00 25 LYS A N 6
ATOM 7583 C CA . LYS A 1 18 ? 6.038 -4.216 -3.612 1.00 0.00 25 LYS A CA 6
ATOM 7584 C C . LYS A 1 18 ? 5.687 -2.736 -3.540 1.00 0.00 25 LYS A C 6
ATOM 7585 O O . LYS A 1 18 ? 5.184 -2.154 -4.500 1.00 0.00 25 LYS A O 6
ATOM 7604 N N . VAL A 1 19 ? 5.989 -2.134 -2.395 1.00 0.00 26 VAL A N 6
ATOM 7605 C CA . VAL A 1 19 ? 5.748 -0.718 -2.177 1.00 0.00 26 VAL A CA 6
ATOM 7606 C C . VAL A 1 19 ? 6.608 0.113 -3.131 1.00 0.00 26 VAL A C 6
ATOM 7607 O O . VAL A 1 19 ? 7.783 -0.188 -3.340 1.00 0.00 26 VAL A O 6
ATOM 7620 N N . LEU A 1 20 ? 6.015 1.147 -3.715 1.00 0.00 27 LEU A N 6
ATOM 7621 C CA . LEU A 1 20 ? 6.728 2.003 -4.654 1.00 0.00 27 LEU A CA 6
ATOM 7622 C C . LEU A 1 20 ? 7.325 3.234 -3.975 1.00 0.00 27 LEU A C 6
ATOM 7623 O O . LEU A 1 20 ? 8.462 3.603 -4.263 1.00 0.00 27 LEU A O 6
ATOM 7639 N N . ASP A 1 21 ? 6.563 3.878 -3.085 1.00 0.00 28 ASP A N 6
ATOM 7640 C CA . ASP A 1 21 ? 7.060 5.079 -2.406 1.00 0.00 28 ASP A CA 6
ATOM 7641 C C . ASP A 1 21 ? 6.334 5.353 -1.086 1.00 0.00 28 ASP A C 6
ATOM 7642 O O . ASP A 1 21 ? 5.904 4.433 -0.393 1.00 0.00 28 ASP A O 6
ATOM 7651 N N . ARG A 1 22 ? 6.222 6.642 -0.750 1.00 0.00 29 ARG A N 6
ATOM 7652 C CA . ARG A 1 22 ? 5.573 7.090 0.481 1.00 0.00 29 ARG A CA 6
ATOM 7653 C C . ARG A 1 22 ? 5.345 8.598 0.429 1.00 0.00 29 ARG A C 6
ATOM 7654 O O . ARG A 1 22 ? 6.259 9.354 0.097 1.00 0.00 29 ARG A O 6
ATOM 7675 N N . ARG A 1 23 ? 4.131 9.040 0.751 1.00 0.00 30 ARG A N 6
ATOM 7676 C CA . ARG A 1 23 ? 3.826 10.470 0.723 1.00 0.00 30 ARG A CA 6
ATOM 7677 C C . ARG A 1 23 ? 2.659 10.829 1.640 1.00 0.00 30 ARG A C 6
ATOM 7678 O O . ARG A 1 23 ? 1.660 10.112 1.705 1.00 0.00 30 ARG A O 6
ATOM 7699 N N . VAL A 1 24 ? 2.790 11.960 2.329 1.00 0.00 31 VAL A N 6
ATOM 7700 C CA . VAL A 1 24 ? 1.745 12.445 3.225 1.00 0.00 31 VAL A CA 6
ATOM 7701 C C . VAL A 1 24 ? 0.964 13.578 2.564 1.00 0.00 31 VAL A C 6
ATOM 7702 O O . VAL A 1 24 ? 1.553 14.539 2.068 1.00 0.00 31 VAL A O 6
ATOM 7715 N N . VAL A 1 25 ? -0.360 13.458 2.552 1.00 0.00 32 VAL A N 6
ATOM 7716 C CA . VAL A 1 25 ? -1.214 14.474 1.942 1.00 0.00 32 VAL A CA 6
ATOM 7717 C C . VAL A 1 25 ? -1.690 15.501 2.967 1.00 0.00 32 VAL A C 6
ATOM 7718 O O . VAL A 1 25 ? -1.747 16.698 2.684 1.00 0.00 32 VAL A O 6
ATOM 7731 N N . LYS A 1 26 ? -2.039 15.017 4.154 1.00 0.00 33 LYS A N 6
ATOM 7732 C CA . LYS A 1 26 ? -2.522 15.872 5.233 1.00 0.00 33 LYS A CA 6
ATOM 7733 C C . LYS A 1 26 ? -2.638 15.062 6.519 1.00 0.00 33 LYS A C 6
ATOM 7734 O O . LYS A 1 26 ? -3.705 14.981 7.129 1.00 0.00 33 LYS A O 6
ATOM 7753 N N . GLY A 1 27 ? -1.531 14.441 6.907 1.00 0.00 34 GLY A N 6
ATOM 7754 C CA . GLY A 1 27 ? -1.521 13.615 8.095 1.00 0.00 34 GLY A CA 6
ATOM 7755 C C . GLY A 1 27 ? -1.606 12.148 7.736 1.00 0.00 34 GLY A C 6
ATOM 7756 O O . GLY A 1 27 ? -1.148 11.285 8.485 1.00 0.00 34 GLY A O 6
ATOM 7760 N N . LYS A 1 28 ? -2.194 11.872 6.573 1.00 0.00 35 LYS A N 6
ATOM 7761 C CA . LYS A 1 28 ? -2.343 10.511 6.087 1.00 0.00 35 LYS A CA 6
ATOM 7762 C C . LYS A 1 28 ? -0.985 9.907 5.754 1.00 0.00 35 LYS A C 6
ATOM 7763 O O . LYS A 1 28 ? -0.027 10.625 5.468 1.00 0.00 35 LYS A O 6
ATOM 7782 N N . VAL A 1 29 ? -0.908 8.584 5.798 1.00 0.00 36 VAL A N 6
ATOM 7783 C CA . VAL A 1 29 ? 0.333 7.877 5.506 1.00 0.00 36 VAL A CA 6
ATOM 7784 C C . VAL A 1 29 ? 0.102 6.793 4.456 1.00 0.00 36 VAL A C 6
ATOM 7785 O O . VAL A 1 29 ? 0.277 5.604 4.722 1.00 0.00 36 VAL A O 6
ATOM 7798 N N . GLU A 1 30 ? -0.315 7.211 3.262 1.00 0.00 37 GLU A N 6
ATOM 7799 C CA . GLU A 1 30 ? -0.594 6.274 2.178 1.00 0.00 37 GLU A CA 6
ATOM 7800 C C . GLU A 1 30 ? 0.653 5.966 1.352 1.00 0.00 37 GLU A C 6
ATOM 7801 O O . GLU A 1 30 ? 1.353 6.869 0.891 1.00 0.00 37 GLU A O 6
ATOM 7813 N N . TYR A 1 31 ? 0.906 4.676 1.163 1.00 0.00 38 TYR A N 6
ATOM 7814 C CA . TYR A 1 31 ? 2.046 4.211 0.381 1.00 0.00 38 TYR A CA 6
ATOM 7815 C C . TYR A 1 31 ? 1.587 3.707 -0.976 1.00 0.00 38 TYR A C 6
ATOM 7816 O O . TYR A 1 31 ? 0.463 3.230 -1.120 1.00 0.00 38 TYR A O 6
ATOM 7834 N N . LEU A 1 32 ? 2.464 3.797 -1.967 1.00 0.00 39 LEU A N 6
ATOM 7835 C CA . LEU A 1 32 ? 2.140 3.322 -3.302 1.00 0.00 39 LEU A CA 6
ATOM 7836 C C . LEU A 1 32 ? 2.425 1.828 -3.399 1.00 0.00 39 LEU A C 6
ATOM 7837 O O . LEU A 1 32 ? 3.415 1.349 -2.851 1.00 0.00 39 LEU A O 6
ATOM 7853 N N . LEU A 1 33 ? 1.550 1.085 -4.074 1.00 0.00 40 LEU A N 6
ATOM 7854 C CA . LEU A 1 33 ? 1.729 -0.359 -4.202 1.00 0.00 40 LEU A CA 6
ATOM 7855 C C . LEU A 1 33 ? 1.124 -0.897 -5.494 1.00 0.00 40 LEU A C 6
ATOM 7856 O O . LEU A 1 33 ? -0.011 -0.573 -5.840 1.00 0.00 40 LEU A O 6
ATOM 7872 N N . LYS A 1 34 ? 1.877 -1.751 -6.183 1.00 0.00 41 LYS A N 6
ATOM 7873 C CA . LYS A 1 34 ? 1.395 -2.364 -7.414 1.00 0.00 41 LYS A CA 6
ATOM 7874 C C . LYS A 1 34 ? 0.505 -3.551 -7.049 1.00 0.00 41 LYS A C 6
ATOM 7875 O O . LYS A 1 34 ? 0.919 -4.432 -6.296 1.00 0.00 41 LYS A O 6
ATOM 7894 N N . TRP A 1 35 ? -0.725 -3.556 -7.551 1.00 0.00 42 TRP A N 6
ATOM 7895 C CA . TRP A 1 35 ? -1.668 -4.625 -7.229 1.00 0.00 42 TRP A CA 6
ATOM 7896 C C . TRP A 1 35 ? -1.755 -5.676 -8.333 1.00 0.00 42 TRP A C 6
ATOM 7897 O O . TRP A 1 35 ? -1.816 -5.353 -9.519 1.00 0.00 42 TRP A O 6
ATOM 7918 N N . LYS A 1 36 ? -1.759 -6.941 -7.917 1.00 0.00 43 LYS A N 6
ATOM 7919 C CA . LYS A 1 36 ? -1.839 -8.073 -8.838 1.00 0.00 43 LYS A CA 6
ATOM 7920 C C . LYS A 1 36 ? -3.189 -8.119 -9.551 1.00 0.00 43 LYS A C 6
ATOM 7921 O O . LYS A 1 36 ? -4.204 -7.675 -9.013 1.00 0.00 43 LYS A O 6
ATOM 7940 N N . GLY A 1 37 ? -3.189 -8.664 -10.765 1.00 0.00 44 GLY A N 6
ATOM 7941 C CA . GLY A 1 37 ? -4.412 -8.770 -11.542 1.00 0.00 44 GLY A CA 6
ATOM 7942 C C . GLY A 1 37 ? -4.697 -7.523 -12.356 1.00 0.00 44 GLY A C 6
ATOM 7943 O O . GLY A 1 37 ? -4.913 -7.602 -13.565 1.00 0.00 44 GLY A O 6
ATOM 7947 N N . PHE A 1 38 ? -4.692 -6.372 -11.693 1.00 0.00 45 PHE A N 6
ATOM 7948 C CA . PHE A 1 38 ? -4.946 -5.103 -12.366 1.00 0.00 45 PHE A CA 6
ATOM 7949 C C . PHE A 1 38 ? -3.769 -4.721 -13.265 1.00 0.00 45 PHE A C 6
ATOM 7950 O O . PHE A 1 38 ? -3.401 -5.472 -14.169 1.00 0.00 45 PHE A O 6
ATOM 7967 N N . SER A 1 39 ? -3.181 -3.554 -13.016 1.00 0.00 46 SER A N 6
ATOM 7968 C CA . SER A 1 39 ? -2.051 -3.082 -13.805 1.00 0.00 46 SER A CA 6
ATOM 7969 C C . SER A 1 39 ? -1.231 -2.072 -13.015 1.00 0.00 46 SER A C 6
ATOM 7970 O O . SER A 1 39 ? -1.764 -1.353 -12.170 1.00 0.00 46 SER A O 6
ATOM 7978 N N . ASP A 1 40 ? 0.071 -2.033 -13.288 1.00 0.00 47 ASP A N 6
ATOM 7979 C CA . ASP A 1 40 ? 0.976 -1.120 -12.600 1.00 0.00 47 ASP A CA 6
ATOM 7980 C C . ASP A 1 40 ? 0.410 0.296 -12.568 1.00 0.00 47 ASP A C 6
ATOM 7981 O O . ASP A 1 40 ? 0.387 0.937 -11.522 1.00 0.00 47 ASP A O 6
ATOM 7990 N N . GLU A 1 41 ? -0.047 0.773 -13.718 1.00 0.00 48 GLU A N 6
ATOM 7991 C CA . GLU A 1 41 ? -0.609 2.112 -13.824 1.00 0.00 48 GLU A CA 6
ATOM 7992 C C . GLU A 1 41 ? -1.773 2.310 -12.852 1.00 0.00 48 GLU A C 6
ATOM 7993 O O . GLU A 1 41 ? -1.916 3.379 -12.258 1.00 0.00 48 GLU A O 6
ATOM 8005 N N . ASP A 1 42 ? -2.605 1.284 -12.705 1.00 0.00 49 ASP A N 6
ATOM 8006 C CA . ASP A 1 42 ? -3.760 1.355 -11.817 1.00 0.00 49 ASP A CA 6
ATOM 8007 C C . ASP A 1 42 ? -3.377 1.186 -10.345 1.00 0.00 49 ASP A C 6
ATOM 8008 O O . ASP A 1 42 ? -4.129 0.593 -9.570 1.00 0.00 49 ASP A O 6
ATOM 8017 N N . ASN A 1 43 ? -2.223 1.718 -9.954 1.00 0.00 50 ASN A N 6
ATOM 8018 C CA . ASN A 1 43 ? -1.782 1.626 -8.565 1.00 0.00 50 ASN A CA 6
ATOM 8019 C C . ASN A 1 43 ? -2.405 2.742 -7.728 1.00 0.00 50 ASN A C 6
ATOM 8020 O O . ASN A 1 43 ? -2.541 3.873 -8.192 1.00 0.00 50 ASN A O 6
ATOM 8031 N N . THR A 1 44 ? -2.788 2.416 -6.495 1.00 0.00 51 THR A N 6
ATOM 8032 C CA . THR A 1 44 ? -3.400 3.397 -5.605 1.00 0.00 51 THR A CA 6
ATOM 8033 C C . THR A 1 44 ? -2.755 3.370 -4.220 1.00 0.00 51 THR A C 6
ATOM 8034 O O . THR A 1 44 ? -2.559 2.306 -3.635 1.00 0.00 51 THR A O 6
ATOM 8045 N N . TRP A 1 45 ? -2.426 4.551 -3.705 1.00 0.00 52 TRP A N 6
ATOM 8046 C CA . TRP A 1 45 ? -1.805 4.669 -2.396 1.00 0.00 52 TRP A CA 6
ATOM 8047 C C . TRP A 1 45 ? -2.824 4.382 -1.298 1.00 0.00 52 TRP A C 6
ATOM 8048 O O . TRP A 1 45 ? -3.883 5.008 -1.245 1.00 0.00 52 TRP A O 6
ATOM 8069 N N . GLU A 1 46 ? -2.503 3.429 -0.430 1.00 0.00 53 GLU A N 6
ATOM 8070 C CA . GLU A 1 46 ? -3.401 3.059 0.659 1.00 0.00 53 GLU A CA 6
ATOM 8071 C C . GLU A 1 46 ? -2.817 3.452 2.013 1.00 0.00 53 GLU A C 6
ATOM 8072 O O . GLU A 1 46 ? -1.606 3.373 2.218 1.00 0.00 53 GLU A O 6
ATOM 8084 N N . PRO A 1 47 ? -3.674 3.878 2.961 1.00 0.00 54 PRO A N 6
ATOM 8085 C CA . PRO A 1 47 ? -3.234 4.277 4.299 1.00 0.00 54 PRO A CA 6
ATOM 8086 C C . PRO A 1 47 ? -2.389 3.200 4.967 1.00 0.00 54 PRO A C 6
ATOM 8087 O O . PRO A 1 47 ? -2.700 2.012 4.885 1.00 0.00 54 PRO A O 6
ATOM 8098 N N . GLU A 1 48 ? -1.315 3.630 5.619 1.00 0.00 55 GLU A N 6
ATOM 8099 C CA . GLU A 1 48 ? -0.407 2.715 6.298 1.00 0.00 55 GLU A CA 6
ATOM 8100 C C . GLU A 1 48 ? -1.153 1.836 7.298 1.00 0.00 55 GLU A C 6
ATOM 8101 O O . GLU A 1 48 ? -0.870 0.644 7.419 1.00 0.00 55 GLU A O 6
ATOM 8113 N N . GLU A 1 49 ? -2.106 2.429 8.009 1.00 0.00 56 GLU A N 6
ATOM 8114 C CA . GLU A 1 49 ? -2.891 1.696 8.997 1.00 0.00 56 GLU A CA 6
ATOM 8115 C C . GLU A 1 49 ? -3.550 0.474 8.362 1.00 0.00 56 GLU A C 6
ATOM 8116 O O . GLU A 1 49 ? -3.566 -0.611 8.944 1.00 0.00 56 GLU A O 6
ATOM 8128 N N . ASN A 1 50 ? -4.091 0.663 7.162 1.00 0.00 57 ASN A N 6
ATOM 8129 C CA . ASN A 1 50 ? -4.754 -0.414 6.432 1.00 0.00 57 ASN A CA 6
ATOM 8130 C C . ASN A 1 50 ? -3.757 -1.467 5.963 1.00 0.00 57 ASN A C 6
ATOM 8131 O O . ASN A 1 50 ? -4.050 -2.663 5.982 1.00 0.00 57 ASN A O 6
ATOM 8142 N N . LEU A 1 51 ? -2.589 -1.012 5.521 1.00 0.00 58 LEU A N 6
ATOM 8143 C CA . LEU A 1 51 ? -1.555 -1.911 5.021 1.00 0.00 58 LEU A CA 6
ATOM 8144 C C . LEU A 1 51 ? -1.234 -3.010 6.029 1.00 0.00 58 LEU A C 6
ATOM 8145 O O . LEU A 1 51 ? -1.087 -2.751 7.224 1.00 0.00 58 LEU A O 6
ATOM 8161 N N . ASP A 1 52 ? -1.123 -4.237 5.529 1.00 0.00 59 ASP A N 6
ATOM 8162 C CA . ASP A 1 52 ? -0.814 -5.389 6.369 1.00 0.00 59 ASP A CA 6
ATOM 8163 C C . ASP A 1 52 ? 0.329 -6.186 5.752 1.00 0.00 59 ASP A C 6
ATOM 8164 O O . ASP A 1 52 ? 0.256 -7.409 5.623 1.00 0.00 59 ASP A O 6
ATOM 8173 N N . CYS A 1 53 ? 1.377 -5.475 5.354 1.00 0.00 60 CYS A N 6
ATOM 8174 C CA . CYS A 1 53 ? 2.533 -6.098 4.727 1.00 0.00 60 CYS A CA 6
ATOM 8175 C C . CYS A 1 53 ? 3.813 -5.325 5.044 1.00 0.00 60 CYS A C 6
ATOM 8176 O O . CYS A 1 53 ? 4.451 -4.775 4.146 1.00 0.00 60 CYS A O 6
ATOM 8184 N N . PRO A 1 54 ? 4.210 -5.277 6.331 1.00 0.00 61 PRO A N 6
ATOM 8185 C CA . PRO A 1 54 ? 5.422 -4.572 6.758 1.00 0.00 61 PRO A CA 6
ATOM 8186 C C . PRO A 1 54 ? 6.632 -4.955 5.914 1.00 0.00 61 PRO A C 6
ATOM 8187 O O . PRO A 1 54 ? 7.598 -4.198 5.818 1.00 0.00 61 PRO A O 6
ATOM 8198 N N . ASP A 1 55 ? 6.567 -6.136 5.303 1.00 0.00 62 ASP A N 6
ATOM 8199 C CA . ASP A 1 55 ? 7.650 -6.626 4.460 1.00 0.00 62 ASP A CA 6
ATOM 8200 C C . ASP A 1 55 ? 7.975 -5.630 3.351 1.00 0.00 62 ASP A C 6
ATOM 8201 O O . ASP A 1 55 ? 9.142 -5.321 3.111 1.00 0.00 62 ASP A O 6
ATOM 8210 N N . LEU A 1 56 ? 6.941 -5.122 2.682 1.00 0.00 63 LEU A N 6
ATOM 8211 C CA . LEU A 1 56 ? 7.134 -4.155 1.608 1.00 0.00 63 LEU A CA 6
ATOM 8212 C C . LEU A 1 56 ? 7.732 -2.872 2.162 1.00 0.00 63 LEU A C 6
ATOM 8213 O O . LEU A 1 56 ? 8.657 -2.303 1.583 1.00 0.00 63 LEU A O 6
ATOM 8229 N N . ILE A 1 57 ? 7.191 -2.428 3.290 1.00 0.00 64 ILE A N 6
ATOM 8230 C CA . ILE A 1 57 ? 7.660 -1.215 3.943 1.00 0.00 64 ILE A CA 6
ATOM 8231 C C . ILE A 1 57 ? 9.159 -1.300 4.201 1.00 0.00 64 ILE A C 6
ATOM 8232 O O . ILE A 1 57 ? 9.894 -0.345 3.958 1.00 0.00 64 ILE A O 6
ATOM 8248 N N . ALA A 1 58 ? 9.607 -2.460 4.667 1.00 0.00 65 ALA A N 6
ATOM 8249 C CA . ALA A 1 58 ? 11.022 -2.678 4.925 1.00 0.00 65 ALA A CA 6
ATOM 8250 C C . ALA A 1 58 ? 11.795 -2.643 3.615 1.00 0.00 65 ALA A C 6
ATOM 8251 O O . ALA A 1 58 ? 12.871 -2.051 3.529 1.00 0.00 65 ALA A O 6
ATOM 8258 N N . GLU A 1 59 ? 11.223 -3.276 2.591 1.00 0.00 66 GLU A N 6
ATOM 8259 C CA . GLU A 1 59 ? 11.833 -3.320 1.268 1.00 0.00 66 GLU A CA 6
ATOM 8260 C C . GLU A 1 59 ? 12.071 -1.911 0.737 1.00 0.00 66 GLU A C 6
ATOM 8261 O O . GLU A 1 59 ? 13.087 -1.639 0.097 1.00 0.00 66 GLU A O 6
ATOM 8273 N N . PHE A 1 60 ? 11.122 -1.026 1.007 1.00 0.00 67 PHE A N 6
ATOM 8274 C CA . PHE A 1 60 ? 11.204 0.358 0.561 1.00 0.00 67 PHE A CA 6
ATOM 8275 C C . PHE A 1 60 ? 12.407 1.078 1.173 1.00 0.00 67 PHE A C 6
ATOM 8276 O O . PHE A 1 60 ? 13.266 1.590 0.454 1.00 0.00 67 PHE A O 6
ATOM 8293 N N . LEU A 1 61 ? 12.451 1.131 2.500 1.00 0.00 68 LEU A N 6
ATOM 8294 C CA . LEU A 1 61 ? 13.525 1.805 3.214 1.00 0.00 68 LEU A CA 6
ATOM 8295 C C . LEU A 1 61 ? 14.892 1.168 2.972 1.00 0.00 68 LEU A C 6
ATOM 8296 O O . LEU A 1 61 ? 15.918 1.812 3.192 1.00 0.00 68 LEU A O 6
ATOM 8312 N N . GLN A 1 62 ? 14.916 -0.087 2.518 1.00 0.00 69 GLN A N 6
ATOM 8313 C CA . GLN A 1 62 ? 16.187 -0.762 2.251 1.00 0.00 69 GLN A CA 6
ATOM 8314 C C . GLN A 1 62 ? 17.091 0.133 1.410 1.00 0.00 69 GLN A C 6
ATOM 8315 O O . GLN A 1 62 ? 18.300 0.197 1.633 1.00 0.00 69 GLN A O 6
ATOM 8329 N N . SER A 1 63 ? 16.490 0.837 0.458 1.00 0.00 70 SER A N 6
ATOM 8330 C CA . SER A 1 63 ? 17.232 1.752 -0.401 1.00 0.00 70 SER A CA 6
ATOM 8331 C C . SER A 1 63 ? 17.642 2.992 0.388 1.00 0.00 70 SER A C 6
ATOM 8332 O O . SER A 1 63 ? 18.738 3.525 0.210 1.00 0.00 70 SER A O 6
ATOM 8340 N N . GLN A 1 64 ? 16.747 3.440 1.267 1.00 0.00 71 GLN A N 6
ATOM 8341 C CA . GLN A 1 64 ? 16.990 4.613 2.102 1.00 0.00 71 GLN A CA 6
ATOM 8342 C C . GLN A 1 64 ? 18.168 4.385 3.046 1.00 0.00 71 GLN A C 6
ATOM 8343 O O . GLN A 1 64 ? 18.631 5.312 3.712 1.00 0.00 71 GLN A O 6
ATOM 8357 N N . LYS A 1 65 ? 18.631 3.138 3.109 1.00 0.00 72 LYS A N 6
ATOM 8358 C CA . LYS A 1 65 ? 19.741 2.755 3.980 1.00 0.00 72 LYS A CA 6
ATOM 8359 C C . LYS A 1 65 ? 20.862 3.791 3.964 1.00 0.00 72 LYS A C 6
ATOM 8360 O O . LYS A 1 65 ? 21.445 4.102 5.004 1.00 0.00 72 LYS A O 6
ATOM 8379 N N . THR A 1 66 ? 21.161 4.319 2.783 1.00 0.00 73 THR A N 6
ATOM 8380 C CA . THR A 1 66 ? 22.215 5.317 2.639 1.00 0.00 73 THR A CA 6
ATOM 8381 C C . THR A 1 66 ? 22.217 5.910 1.233 1.00 0.00 73 THR A C 6
ATOM 8382 O O . THR A 1 66 ? 23.254 5.973 0.572 1.00 0.00 73 THR A O 6
ATOM 8393 N N . ALA A 1 67 ? 21.042 6.341 0.781 1.00 0.00 74 ALA A N 6
ATOM 8394 C CA . ALA A 1 67 ? 20.903 6.924 -0.546 1.00 0.00 74 ALA A CA 6
ATOM 8395 C C . ALA A 1 67 ? 21.294 5.915 -1.620 1.00 0.00 74 ALA A C 6
ATOM 8396 O O . ALA A 1 67 ? 22.296 6.091 -2.313 1.00 0.00 74 ALA A O 6
ATOM 8403 N N . HIS A 1 68 ? 20.496 4.854 -1.738 1.00 0.00 75 HIS A N 6
ATOM 8404 C CA . HIS A 1 68 ? 20.748 3.801 -2.718 1.00 0.00 75 HIS A CA 6
ATOM 8405 C C . HIS A 1 68 ? 21.178 4.394 -4.059 1.00 0.00 75 HIS A C 6
ATOM 8406 O O . HIS A 1 68 ? 22.119 3.911 -4.689 1.00 0.00 75 HIS A O 6
ATOM 8421 N N . GLU A 1 69 ? 20.488 5.452 -4.479 1.00 0.00 76 GLU A N 6
ATOM 8422 C CA . GLU A 1 69 ? 20.797 6.127 -5.737 1.00 0.00 76 GLU A CA 6
ATOM 8423 C C . GLU A 1 69 ? 19.951 7.387 -5.896 1.00 0.00 76 GLU A C 6
ATOM 8424 O O . GLU A 1 69 ? 20.476 8.466 -6.174 1.00 0.00 76 GLU A O 6
ATOM 8436 N N . THR A 1 70 ? 18.640 7.242 -5.710 1.00 0.00 77 THR A N 6
ATOM 8437 C CA . THR A 1 70 ? 17.714 8.365 -5.827 1.00 0.00 77 THR A CA 6
ATOM 8438 C C . THR A 1 70 ? 16.279 7.926 -5.549 1.00 0.00 77 THR A C 6
ATOM 8439 O O . THR A 1 70 ? 15.820 6.905 -6.061 1.00 0.00 77 THR A O 6
ATOM 8450 N N . ASP A 1 71 ? 15.573 8.707 -4.737 1.00 0.00 78 ASP A N 6
ATOM 8451 C CA . ASP A 1 71 ? 14.188 8.402 -4.393 1.00 0.00 78 ASP A CA 6
ATOM 8452 C C . ASP A 1 71 ? 13.295 8.474 -5.626 1.00 0.00 78 ASP A C 6
ATOM 8453 O O . ASP A 1 71 ? 13.353 9.437 -6.392 1.00 0.00 78 ASP A O 6
ATOM 8462 N N . LYS A 1 72 ? 12.471 7.447 -5.815 1.00 0.00 79 LYS A N 6
ATOM 8463 C CA . LYS A 1 72 ? 11.566 7.390 -6.958 1.00 0.00 79 LYS A CA 6
ATOM 8464 C C . LYS A 1 72 ? 10.307 8.218 -6.711 1.00 0.00 79 LYS A C 6
ATOM 8465 O O . LYS A 1 72 ? 9.198 7.787 -7.029 1.00 0.00 79 LYS A O 6
ATOM 8484 N N . SER A 1 73 ? 10.482 9.409 -6.146 1.00 0.00 80 SER A N 6
ATOM 8485 C CA . SER A 1 73 ? 9.355 10.290 -5.862 1.00 0.00 80 SER A CA 6
ATOM 8486 C C . SER A 1 73 ? 8.679 10.742 -7.153 1.00 0.00 80 SER A C 6
ATOM 8487 O O . SER A 1 73 ? 7.434 10.844 -7.164 1.00 0.00 80 SER A O 6
ATOM 8496 N N . ALA B 2 1 ? 0.957 -20.267 2.481 1.00 0.00 1 ALA B N 6
ATOM 8497 C CA . ALA B 2 1 ? 0.885 -18.784 2.493 1.00 0.00 1 ALA B CA 6
ATOM 8498 C C . ALA B 2 1 ? 1.561 -18.216 3.737 1.00 0.00 1 ALA B C 6
ATOM 8499 O O . ALA B 2 1 ? 1.020 -17.331 4.403 1.00 0.00 1 ALA B O 6
ATOM 8508 N N . ARG B 2 2 ? 2.746 -18.735 4.045 1.00 0.00 2 ARG B N 6
ATOM 8509 C CA . ARG B 2 2 ? 3.500 -18.288 5.211 1.00 0.00 2 ARG B CA 6
ATOM 8510 C C . ARG B 2 2 ? 3.820 -16.800 5.122 1.00 0.00 2 ARG B C 6
ATOM 8511 O O . ARG B 2 2 ? 4.311 -16.324 4.097 1.00 0.00 2 ARG B O 6
ATOM 8532 N N . THR B 2 3 ? 3.540 -16.080 6.210 1.00 0.00 3 THR B N 6
ATOM 8533 C CA . THR B 2 3 ? 3.795 -14.641 6.296 1.00 0.00 3 THR B CA 6
ATOM 8534 C C . THR B 2 3 ? 3.515 -13.928 4.972 1.00 0.00 3 THR B C 6
ATOM 8535 O O . THR B 2 3 ? 4.291 -13.077 4.536 1.00 0.00 3 THR B O 6
ATOM 8574 N N . GLN B 2 5 ? 2.521 -11.383 2.425 1.00 0.00 5 GLN B N 6
ATOM 8575 C CA . GLN B 2 5 ? 2.404 -9.930 2.468 1.00 0.00 5 GLN B CA 6
ATOM 8576 C C . GLN B 2 5 ? 1.144 -9.474 1.737 1.00 0.00 5 GLN B C 6
ATOM 8577 O O . GLN B 2 5 ? 0.936 -9.813 0.572 1.00 0.00 5 GLN B O 6
ATOM 8591 N N . THR B 2 6 ? 0.303 -8.709 2.430 1.00 0.00 6 THR B N 6
ATOM 8592 C CA . THR B 2 6 ? -0.945 -8.217 1.849 1.00 0.00 6 THR B CA 6
ATOM 8593 C C . THR B 2 6 ? -1.386 -6.916 2.504 1.00 0.00 6 THR B C 6
ATOM 8594 O O . THR B 2 6 ? -1.534 -6.849 3.720 1.00 0.00 6 THR B O 6
ATOM 8605 N N . ALA B 2 7 ? -1.625 -5.895 1.692 1.00 0.00 7 ALA B N 6
ATOM 8606 C CA . ALA B 2 7 ? -2.081 -4.611 2.206 1.00 0.00 7 ALA B CA 6
ATOM 8607 C C . ALA B 2 7 ? -3.535 -4.373 1.816 1.00 0.00 7 ALA B C 6
ATOM 8608 O O . ALA B 2 7 ? -3.892 -4.444 0.639 1.00 0.00 7 ALA B O 6
ATOM 8615 N N . ARG B 2 8 ? -4.374 -4.106 2.811 1.00 0.00 8 ARG B N 6
ATOM 8616 C CA . ARG B 2 8 ? -5.794 -3.874 2.573 1.00 0.00 8 ARG B CA 6
ATOM 8617 C C . ARG B 2 8 ? -6.016 -2.687 1.644 1.00 0.00 8 ARG B C 6
ATOM 8618 O O . ARG B 2 8 ? -5.389 -1.639 1.796 1.00 0.00 8 ARG B O 6
ATOM 8667 N N . SER B 2 10 ? -7.771 -0.168 1.410 1.00 0.00 10 SER B N 6
ATOM 8668 C CA . SER B 2 10 ? -8.585 0.855 2.058 1.00 0.00 10 SER B CA 6
ATOM 8669 C C . SER B 2 10 ? -9.938 0.296 2.495 1.00 0.00 10 SER B C 6
ATOM 8670 O O . SER B 2 10 ? -10.985 0.739 2.022 1.00 0.00 10 SER B O 6
ATOM 8678 N N . THR B 2 11 ? -9.900 -0.680 3.401 1.00 0.00 11 THR B N 6
ATOM 8679 C CA . THR B 2 11 ? -11.112 -1.313 3.923 1.00 0.00 11 THR B CA 6
ATOM 8680 C C . THR B 2 11 ? -12.006 -1.833 2.801 1.00 0.00 11 THR B C 6
ATOM 8681 O O . THR B 2 11 ? -13.217 -1.606 2.802 1.00 0.00 11 THR B O 6
ATOM 8692 N N . GLY B 2 12 ? -11.404 -2.536 1.847 1.00 0.00 12 GLY B N 6
ATOM 8693 C CA . GLY B 2 12 ? -12.162 -3.083 0.736 1.00 0.00 12 GLY B CA 6
ATOM 8694 C C . GLY B 2 12 ? -12.859 -2.010 -0.076 1.00 0.00 12 GLY B C 6
ATOM 8695 O O . GLY B 2 12 ? -14.041 -2.134 -0.396 1.00 0.00 12 GLY B O 6
ATOM 8699 N N . GLY B 2 13 ? -12.124 -0.954 -0.409 1.00 0.00 13 GLY B N 6
ATOM 8700 C CA . GLY B 2 13 ? -12.696 0.131 -1.184 1.00 0.00 13 GLY B CA 6
ATOM 8701 C C . GLY B 2 13 ? -11.663 1.165 -1.582 1.00 0.00 13 GLY B C 6
ATOM 8702 O O . GLY B 2 13 ? -10.582 0.821 -2.061 1.00 0.00 13 GLY B O 6
ATOM 8706 N N . LYS B 2 14 ? -11.997 2.438 -1.383 1.00 0.00 14 LYS B N 6
ATOM 8707 C CA . LYS B 2 14 ? -11.094 3.535 -1.724 1.00 0.00 14 LYS B CA 6
ATOM 8708 C C . LYS B 2 14 ? -11.324 4.726 -0.800 1.00 0.00 14 LYS B C 6
ATOM 8709 O O . LYS B 2 14 ? -10.378 5.406 -0.401 1.00 0.00 14 LYS B O 6
ATOM 8728 N N . ALA B 2 15 ? -12.589 4.972 -0.468 1.00 0.00 15 ALA B N 6
ATOM 8729 C CA . ALA B 2 15 ? -12.955 6.083 0.408 1.00 0.00 15 ALA B CA 6
ATOM 8730 C C . ALA B 2 15 ? -12.519 7.426 -0.179 1.00 0.00 15 ALA B C 6
ATOM 8731 O O . ALA B 2 15 ? -11.803 8.190 0.469 1.00 0.00 15 ALA B O 6
ATOM 8738 N N . PRO B 2 16 ? -12.948 7.739 -1.419 1.00 0.00 16 PRO B N 6
ATOM 8739 C CA . PRO B 2 16 ? -12.592 9.001 -2.078 1.00 0.00 16 PRO B CA 6
ATOM 8740 C C . PRO B 2 16 ? -13.226 10.207 -1.393 1.00 0.00 16 PRO B C 6
ATOM 8741 O O . PRO B 2 16 ? -14.420 10.205 -1.093 1.00 0.00 16 PRO B O 6
ATOM 8752 N N . GLY B 2 17 ? -12.419 11.235 -1.150 1.00 0.00 17 GLY B N 6
ATOM 8753 C CA . GLY B 2 17 ? -12.920 12.434 -0.504 1.00 0.00 17 GLY B CA 6
ATOM 8754 C C . GLY B 2 17 ? -11.826 13.446 -0.227 1.00 0.00 17 GLY B C 6
ATOM 8755 O O . GLY B 2 17 ? -11.980 14.632 -0.523 1.00 0.00 17 GLY B O 6
ATOM 8759 N N . GLY B 2 18 ? -10.718 12.977 0.340 1.00 0.00 18 GLY B N 6
ATOM 8760 C CA . GLY B 2 18 ? -9.606 13.861 0.648 1.00 0.00 18 GLY B CA 6
ATOM 8761 C C . GLY B 2 18 ? -9.991 14.964 1.616 1.00 0.00 18 GLY B C 6
ATOM 8762 O O . GLY B 2 18 ? -9.686 16.140 1.327 1.00 0.00 18 GLY B O 6
ATOM 8767 N N . HIS A 1 1 ? -24.567 -22.970 4.642 1.00 0.00 8 HIS A N 7
ATOM 8768 C CA . HIS A 1 1 ? -24.483 -21.605 5.223 1.00 0.00 8 HIS A CA 7
ATOM 8769 C C . HIS A 1 1 ? -24.841 -21.615 6.708 1.00 0.00 8 HIS A C 7
ATOM 8770 O O . HIS A 1 1 ? -24.444 -22.523 7.440 1.00 0.00 8 HIS A O 7
ATOM 8787 N N . MET A 1 2 ? -25.589 -20.605 7.152 1.00 0.00 9 MET A N 7
ATOM 8788 C CA . MET A 1 2 ? -25.991 -20.508 8.551 1.00 0.00 9 MET A CA 7
ATOM 8789 C C . MET A 1 2 ? -26.998 -19.367 8.739 1.00 0.00 9 MET A C 7
ATOM 8790 O O . MET A 1 2 ? -28.039 -19.343 8.082 1.00 0.00 9 MET A O 7
ATOM 8804 N N . VAL A 1 3 ? -26.691 -18.427 9.633 1.00 0.00 10 VAL A N 7
ATOM 8805 C CA . VAL A 1 3 ? -27.578 -17.299 9.893 1.00 0.00 10 VAL A CA 7
ATOM 8806 C C . VAL A 1 3 ? -27.632 -16.348 8.700 1.00 0.00 10 VAL A C 7
ATOM 8807 O O . VAL A 1 3 ? -28.708 -15.902 8.300 1.00 0.00 10 VAL A O 7
ATOM 8820 N N . GLU A 1 4 ? -26.465 -16.037 8.139 1.00 0.00 11 GLU A N 7
ATOM 8821 C CA . GLU A 1 4 ? -26.380 -15.133 6.996 1.00 0.00 11 GLU A CA 7
ATOM 8822 C C . GLU A 1 4 ? -24.968 -15.112 6.419 1.00 0.00 11 GLU A C 7
ATOM 8823 O O . GLU A 1 4 ? -23.984 -15.141 7.158 1.00 0.00 11 GLU A O 7
ATOM 8835 N N . GLU A 1 5 ? -24.877 -15.061 5.093 1.00 0.00 12 GLU A N 7
ATOM 8836 C CA . GLU A 1 5 ? -23.586 -15.035 4.412 1.00 0.00 12 GLU A CA 7
ATOM 8837 C C . GLU A 1 5 ? -22.749 -13.850 4.886 1.00 0.00 12 GLU A C 7
ATOM 8838 O O . GLU A 1 5 ? -21.548 -13.989 5.104 1.00 0.00 12 GLU A O 7
ATOM 8850 N N . VAL A 1 6 ? -23.410 -12.697 5.038 1.00 0.00 13 VAL A N 7
ATOM 8851 C CA . VAL A 1 6 ? -22.783 -11.446 5.490 1.00 0.00 13 VAL A CA 7
ATOM 8852 C C . VAL A 1 6 ? -21.531 -11.082 4.687 1.00 0.00 13 VAL A C 7
ATOM 8853 O O . VAL A 1 6 ? -20.676 -11.921 4.409 1.00 0.00 13 VAL A O 7
ATOM 8866 N N . LEU A 1 7 ? -21.435 -9.807 4.320 1.00 0.00 14 LEU A N 7
ATOM 8867 C CA . LEU A 1 7 ? -20.298 -9.308 3.552 1.00 0.00 14 LEU A CA 7
ATOM 8868 C C . LEU A 1 7 ? -18.987 -9.557 4.295 1.00 0.00 14 LEU A C 7
ATOM 8869 O O . LEU A 1 7 ? -18.978 -9.732 5.513 1.00 0.00 14 LEU A O 7
ATOM 8885 N N . GLU A 1 8 ? -17.885 -9.578 3.547 1.00 0.00 15 GLU A N 7
ATOM 8886 C CA . GLU A 1 8 ? -16.563 -9.812 4.125 1.00 0.00 15 GLU A CA 7
ATOM 8887 C C . GLU A 1 8 ? -16.329 -8.917 5.339 1.00 0.00 15 GLU A C 7
ATOM 8888 O O . GLU A 1 8 ? -16.584 -7.713 5.297 1.00 0.00 15 GLU A O 7
ATOM 8900 N N . GLU A 1 9 ? -15.850 -9.520 6.423 1.00 0.00 16 GLU A N 7
ATOM 8901 C CA . GLU A 1 9 ? -15.587 -8.789 7.658 1.00 0.00 16 GLU A CA 7
ATOM 8902 C C . GLU A 1 9 ? -14.466 -7.768 7.477 1.00 0.00 16 GLU A C 7
ATOM 8903 O O . GLU A 1 9 ? -13.413 -8.078 6.918 1.00 0.00 16 GLU A O 7
ATOM 8915 N N . GLU A 1 10 ? -14.703 -6.553 7.966 1.00 0.00 17 GLU A N 7
ATOM 8916 C CA . GLU A 1 10 ? -13.723 -5.473 7.878 1.00 0.00 17 GLU A CA 7
ATOM 8917 C C . GLU A 1 10 ? -13.233 -5.276 6.443 1.00 0.00 17 GLU A C 7
ATOM 8918 O O . GLU A 1 10 ? -13.979 -5.493 5.489 1.00 0.00 17 GLU A O 7
ATOM 8930 N N . GLU A 1 11 ? -11.974 -4.863 6.299 1.00 0.00 18 GLU A N 7
ATOM 8931 C CA . GLU A 1 11 ? -11.387 -4.637 4.984 1.00 0.00 18 GLU A CA 7
ATOM 8932 C C . GLU A 1 11 ? -10.752 -5.911 4.441 1.00 0.00 18 GLU A C 7
ATOM 8933 O O . GLU A 1 11 ? -10.015 -6.599 5.147 1.00 0.00 18 GLU A O 7
ATOM 8945 N N . GLU A 1 12 ? -11.041 -6.218 3.181 1.00 0.00 19 GLU A N 7
ATOM 8946 C CA . GLU A 1 12 ? -10.497 -7.407 2.536 1.00 0.00 19 GLU A CA 7
ATOM 8947 C C . GLU A 1 12 ? -9.012 -7.233 2.233 1.00 0.00 19 GLU A C 7
ATOM 8948 O O . GLU A 1 12 ? -8.590 -6.192 1.731 1.00 0.00 19 GLU A O 7
ATOM 8960 N N . GLU A 1 13 ? -8.226 -8.262 2.534 1.00 0.00 20 GLU A N 7
ATOM 8961 C CA . GLU A 1 13 ? -6.789 -8.222 2.286 1.00 0.00 20 GLU A CA 7
ATOM 8962 C C . GLU A 1 13 ? -6.482 -8.448 0.808 1.00 0.00 20 GLU A C 7
ATOM 8963 O O . GLU A 1 13 ? -6.986 -9.389 0.195 1.00 0.00 20 GLU A O 7
ATOM 8975 N N . TYR A 1 14 ? -5.648 -7.579 0.244 1.00 0.00 21 TYR A N 7
ATOM 8976 C CA . TYR A 1 14 ? -5.265 -7.678 -1.162 1.00 0.00 21 TYR A CA 7
ATOM 8977 C C . TYR A 1 14 ? -3.769 -7.939 -1.306 1.00 0.00 21 TYR A C 7
ATOM 8978 O O . TYR A 1 14 ? -2.950 -7.292 -0.654 1.00 0.00 21 TYR A O 7
ATOM 8996 N N . VAL A 1 15 ? -3.422 -8.891 -2.168 1.00 0.00 22 VAL A N 7
ATOM 8997 C CA . VAL A 1 15 ? -2.026 -9.242 -2.405 1.00 0.00 22 VAL A CA 7
ATOM 8998 C C . VAL A 1 15 ? -1.251 -8.056 -2.969 1.00 0.00 22 VAL A C 7
ATOM 8999 O O . VAL A 1 15 ? -1.724 -7.367 -3.873 1.00 0.00 22 VAL A O 7
ATOM 9012 N N . VAL A 1 16 ? -0.056 -7.826 -2.434 1.00 0.00 23 VAL A N 7
ATOM 9013 C CA . VAL A 1 16 ? 0.785 -6.725 -2.890 1.00 0.00 23 VAL A CA 7
ATOM 9014 C C . VAL A 1 16 ? 2.130 -7.238 -3.389 1.00 0.00 23 VAL A C 7
ATOM 9015 O O . VAL A 1 16 ? 2.783 -8.046 -2.728 1.00 0.00 23 VAL A O 7
ATOM 9028 N N . GLU A 1 17 ? 2.536 -6.768 -4.565 1.00 0.00 24 GLU A N 7
ATOM 9029 C CA . GLU A 1 17 ? 3.801 -7.182 -5.160 1.00 0.00 24 GLU A CA 7
ATOM 9030 C C . GLU A 1 17 ? 4.989 -6.542 -4.443 1.00 0.00 24 GLU A C 7
ATOM 9031 O O . GLU A 1 17 ? 5.927 -7.235 -4.049 1.00 0.00 24 GLU A O 7
ATOM 9043 N N . LYS A 1 18 ? 4.945 -5.218 -4.288 1.00 0.00 25 LYS A N 7
ATOM 9044 C CA . LYS A 1 18 ? 6.029 -4.487 -3.631 1.00 0.00 25 LYS A CA 7
ATOM 9045 C C . LYS A 1 18 ? 5.734 -2.995 -3.550 1.00 0.00 25 LYS A C 7
ATOM 9046 O O . LYS A 1 18 ? 5.269 -2.388 -4.514 1.00 0.00 25 LYS A O 7
ATOM 9065 N N . VAL A 1 19 ? 6.037 -2.410 -2.396 1.00 0.00 26 VAL A N 7
ATOM 9066 C CA . VAL A 1 19 ? 5.840 -0.984 -2.176 1.00 0.00 26 VAL A CA 7
ATOM 9067 C C . VAL A 1 19 ? 6.643 -0.178 -3.197 1.00 0.00 26 VAL A C 7
ATOM 9068 O O . VAL A 1 19 ? 7.744 -0.574 -3.581 1.00 0.00 26 VAL A O 7
ATOM 9081 N N . LEU A 1 20 ? 6.084 0.940 -3.650 1.00 0.00 27 LEU A N 7
ATOM 9082 C CA . LEU A 1 20 ? 6.756 1.771 -4.641 1.00 0.00 27 LEU A CA 7
ATOM 9083 C C . LEU A 1 20 ? 7.292 3.072 -4.046 1.00 0.00 27 LEU A C 7
ATOM 9084 O O . LEU A 1 20 ? 8.388 3.504 -4.403 1.00 0.00 27 LEU A O 7
ATOM 9100 N N . ASP A 1 21 ? 6.529 3.706 -3.152 1.00 0.00 28 ASP A N 7
ATOM 9101 C CA . ASP A 1 21 ? 6.975 4.969 -2.555 1.00 0.00 28 ASP A CA 7
ATOM 9102 C C . ASP A 1 21 ? 6.309 5.242 -1.205 1.00 0.00 28 ASP A C 7
ATOM 9103 O O . ASP A 1 21 ? 5.960 4.318 -0.476 1.00 0.00 28 ASP A O 7
ATOM 9112 N N . ARG A 1 22 ? 6.152 6.530 -0.882 1.00 0.00 29 ARG A N 7
ATOM 9113 C CA . ARG A 1 22 ? 5.548 6.957 0.380 1.00 0.00 29 ARG A CA 7
ATOM 9114 C C . ARG A 1 22 ? 5.171 8.436 0.315 1.00 0.00 29 ARG A C 7
ATOM 9115 O O . ARG A 1 22 ? 5.942 9.254 -0.189 1.00 0.00 29 ARG A O 7
ATOM 9136 N N . ARG A 1 23 ? 3.989 8.779 0.821 1.00 0.00 30 ARG A N 7
ATOM 9137 C CA . ARG A 1 23 ? 3.538 10.169 0.803 1.00 0.00 30 ARG A CA 7
ATOM 9138 C C . ARG A 1 23 ? 2.508 10.455 1.894 1.00 0.00 30 ARG A C 7
ATOM 9139 O O . ARG A 1 23 ? 1.604 9.655 2.136 1.00 0.00 30 ARG A O 7
ATOM 9160 N N . VAL A 1 24 ? 2.640 11.615 2.533 1.00 0.00 31 VAL A N 7
ATOM 9161 C CA . VAL A 1 24 ? 1.711 12.030 3.581 1.00 0.00 31 VAL A CA 7
ATOM 9162 C C . VAL A 1 24 ? 0.644 12.959 3.003 1.00 0.00 31 VAL A C 7
ATOM 9163 O O . VAL A 1 24 ? 0.949 13.825 2.182 1.00 0.00 31 VAL A O 7
ATOM 9176 N N . VAL A 1 25 ? -0.605 12.772 3.421 1.00 0.00 32 VAL A N 7
ATOM 9177 C CA . VAL A 1 25 ? -1.704 13.600 2.922 1.00 0.00 32 VAL A CA 7
ATOM 9178 C C . VAL A 1 25 ? -2.101 14.684 3.920 1.00 0.00 32 VAL A C 7
ATOM 9179 O O . VAL A 1 25 ? -2.366 15.825 3.542 1.00 0.00 32 VAL A O 7
ATOM 9192 N N . LYS A 1 26 ? -2.146 14.313 5.193 1.00 0.00 33 LYS A N 7
ATOM 9193 C CA . LYS A 1 26 ? -2.518 15.237 6.260 1.00 0.00 33 LYS A CA 7
ATOM 9194 C C . LYS A 1 26 ? -2.184 14.615 7.609 1.00 0.00 33 LYS A C 7
ATOM 9195 O O . LYS A 1 26 ? -3.050 14.444 8.467 1.00 0.00 33 LYS A O 7
ATOM 9214 N N . GLY A 1 27 ? -0.920 14.246 7.767 1.00 0.00 34 GLY A N 7
ATOM 9215 C CA . GLY A 1 27 ? -0.483 13.606 8.988 1.00 0.00 34 GLY A CA 7
ATOM 9216 C C . GLY A 1 27 ? -0.467 12.104 8.823 1.00 0.00 34 GLY A C 7
ATOM 9217 O O . GLY A 1 27 ? 0.318 11.403 9.462 1.00 0.00 34 GLY A O 7
ATOM 9221 N N . LYS A 1 28 ? -1.340 11.614 7.943 1.00 0.00 35 LYS A N 7
ATOM 9222 C CA . LYS A 1 28 ? -1.436 10.195 7.661 1.00 0.00 35 LYS A CA 7
ATOM 9223 C C . LYS A 1 28 ? -0.504 9.811 6.521 1.00 0.00 35 LYS A C 7
ATOM 9224 O O . LYS A 1 28 ? -0.451 10.485 5.491 1.00 0.00 35 LYS A O 7
ATOM 9243 N N . VAL A 1 29 ? 0.228 8.728 6.716 1.00 0.00 36 VAL A N 7
ATOM 9244 C CA . VAL A 1 29 ? 1.165 8.246 5.711 1.00 0.00 36 VAL A CA 7
ATOM 9245 C C . VAL A 1 29 ? 0.536 7.158 4.844 1.00 0.00 36 VAL A C 7
ATOM 9246 O O . VAL A 1 29 ? -0.255 6.348 5.328 1.00 0.00 36 VAL A O 7
ATOM 9259 N N . GLU A 1 30 ? 0.895 7.143 3.563 1.00 0.00 37 GLU A N 7
ATOM 9260 C CA . GLU A 1 30 ? 0.369 6.149 2.633 1.00 0.00 37 GLU A CA 7
ATOM 9261 C C . GLU A 1 30 ? 1.404 5.815 1.563 1.00 0.00 37 GLU A C 7
ATOM 9262 O O . GLU A 1 30 ? 1.958 6.702 0.915 1.00 0.00 37 GLU A O 7
ATOM 9274 N N . TYR A 1 31 ? 1.663 4.525 1.399 1.00 0.00 38 TYR A N 7
ATOM 9275 C CA . TYR A 1 31 ? 2.638 4.047 0.425 1.00 0.00 38 TYR A CA 7
ATOM 9276 C C . TYR A 1 31 ? 1.963 3.548 -0.845 1.00 0.00 38 TYR A C 7
ATOM 9277 O O . TYR A 1 31 ? 0.788 3.182 -0.834 1.00 0.00 38 TYR A O 7
ATOM 9295 N N . LEU A 1 32 ? 2.726 3.516 -1.932 1.00 0.00 39 LEU A N 7
ATOM 9296 C CA . LEU A 1 32 ? 2.222 3.029 -3.208 1.00 0.00 39 LEU A CA 7
ATOM 9297 C C . LEU A 1 32 ? 2.418 1.520 -3.290 1.00 0.00 39 LEU A C 7
ATOM 9298 O O . LEU A 1 32 ? 3.433 1.000 -2.830 1.00 0.00 39 LEU A O 7
ATOM 9314 N N . LEU A 1 33 ? 1.444 0.807 -3.846 1.00 0.00 40 LEU A N 7
ATOM 9315 C CA . LEU A 1 33 ? 1.544 -0.646 -3.935 1.00 0.00 40 LEU A CA 7
ATOM 9316 C C . LEU A 1 33 ? 1.011 -1.187 -5.257 1.00 0.00 40 LEU A C 7
ATOM 9317 O O . LEU A 1 33 ? -0.109 -0.879 -5.664 1.00 0.00 40 LEU A O 7
ATOM 9333 N N . LYS A 1 34 ? 1.819 -2.023 -5.905 1.00 0.00 41 LYS A N 7
ATOM 9334 C CA . LYS A 1 34 ? 1.433 -2.647 -7.163 1.00 0.00 41 LYS A CA 7
ATOM 9335 C C . LYS A 1 34 ? 0.505 -3.821 -6.865 1.00 0.00 41 LYS A C 7
ATOM 9336 O O . LYS A 1 34 ? 0.887 -4.756 -6.162 1.00 0.00 41 LYS A O 7
ATOM 9355 N N . TRP A 1 35 ? -0.719 -3.760 -7.376 1.00 0.00 42 TRP A N 7
ATOM 9356 C CA . TRP A 1 35 ? -1.695 -4.814 -7.127 1.00 0.00 42 TRP A CA 7
ATOM 9357 C C . TRP A 1 35 ? -1.658 -5.891 -8.207 1.00 0.00 42 TRP A C 7
ATOM 9358 O O . TRP A 1 35 ? -1.642 -5.593 -9.401 1.00 0.00 42 TRP A O 7
ATOM 9379 N N . LYS A 1 36 ? -1.643 -7.147 -7.766 1.00 0.00 43 LYS A N 7
ATOM 9380 C CA . LYS A 1 36 ? -1.607 -8.289 -8.672 1.00 0.00 43 LYS A CA 7
ATOM 9381 C C . LYS A 1 36 ? -2.843 -8.319 -9.567 1.00 0.00 43 LYS A C 7
ATOM 9382 O O . LYS A 1 36 ? -3.943 -7.976 -9.135 1.00 0.00 43 LYS A O 7
ATOM 9401 N N . GLY A 1 37 ? -2.650 -8.733 -10.816 1.00 0.00 44 GLY A N 7
ATOM 9402 C CA . GLY A 1 37 ? -3.752 -8.800 -11.759 1.00 0.00 44 GLY A CA 7
ATOM 9403 C C . GLY A 1 37 ? -4.084 -7.446 -12.357 1.00 0.00 44 GLY A C 7
ATOM 9404 O O . GLY A 1 37 ? -4.213 -7.314 -13.575 1.00 0.00 44 GLY A O 7
ATOM 9408 N N . PHE A 1 38 ? -4.213 -6.438 -11.502 1.00 0.00 45 PHE A N 7
ATOM 9409 C CA . PHE A 1 38 ? -4.523 -5.086 -11.953 1.00 0.00 45 PHE A CA 7
ATOM 9410 C C . PHE A 1 38 ? -3.366 -4.518 -12.769 1.00 0.00 45 PHE A C 7
ATOM 9411 O O . PHE A 1 38 ? -2.199 -4.724 -12.431 1.00 0.00 45 PHE A O 7
ATOM 9428 N N . SER A 1 39 ? -3.695 -3.806 -13.843 1.00 0.00 46 SER A N 7
ATOM 9429 C CA . SER A 1 39 ? -2.684 -3.210 -14.710 1.00 0.00 46 SER A CA 7
ATOM 9430 C C . SER A 1 39 ? -1.700 -2.370 -13.898 1.00 0.00 46 SER A C 7
ATOM 9431 O O . SER A 1 39 ? -2.088 -1.688 -12.949 1.00 0.00 46 SER A O 7
ATOM 9439 N N . ASP A 1 40 ? -0.425 -2.435 -14.275 1.00 0.00 47 ASP A N 7
ATOM 9440 C CA . ASP A 1 40 ? 0.622 -1.689 -13.582 1.00 0.00 47 ASP A CA 7
ATOM 9441 C C . ASP A 1 40 ? 0.268 -0.209 -13.479 1.00 0.00 47 ASP A C 7
ATOM 9442 O O . ASP A 1 40 ? 0.509 0.427 -12.455 1.00 0.00 47 ASP A O 7
ATOM 9451 N N . GLU A 1 41 ? -0.305 0.333 -14.547 1.00 0.00 48 GLU A N 7
ATOM 9452 C CA . GLU A 1 41 ? -0.694 1.734 -14.579 1.00 0.00 48 GLU A CA 7
ATOM 9453 C C . GLU A 1 41 ? -1.735 2.041 -13.503 1.00 0.00 48 GLU A C 7
ATOM 9454 O O . GLU A 1 41 ? -1.792 3.157 -12.984 1.00 0.00 48 GLU A O 7
ATOM 9466 N N . ASP A 1 42 ? -2.564 1.048 -13.188 1.00 0.00 49 ASP A N 7
ATOM 9467 C CA . ASP A 1 42 ? -3.615 1.203 -12.187 1.00 0.00 49 ASP A CA 7
ATOM 9468 C C . ASP A 1 42 ? -3.066 1.189 -10.759 1.00 0.00 49 ASP A C 7
ATOM 9469 O O . ASP A 1 42 ? -3.652 0.568 -9.871 1.00 0.00 49 ASP A O 7
ATOM 9478 N N . ASN A 1 43 ? -1.956 1.885 -10.533 1.00 0.00 50 ASN A N 7
ATOM 9479 C CA . ASN A 1 43 ? -1.360 1.954 -9.203 1.00 0.00 50 ASN A CA 7
ATOM 9480 C C . ASN A 1 43 ? -2.288 2.679 -8.233 1.00 0.00 50 ASN A C 7
ATOM 9481 O O . ASN A 1 43 ? -2.917 3.674 -8.591 1.00 0.00 50 ASN A O 7
ATOM 9492 N N . THR A 1 44 ? -2.373 2.172 -7.006 1.00 0.00 51 THR A N 7
ATOM 9493 C CA . THR A 1 44 ? -3.229 2.775 -5.992 1.00 0.00 51 THR A CA 7
ATOM 9494 C C . THR A 1 44 ? -2.532 2.825 -4.636 1.00 0.00 51 THR A C 7
ATOM 9495 O O . THR A 1 44 ? -2.028 1.815 -4.145 1.00 0.00 51 THR A O 7
ATOM 9506 N N . TRP A 1 45 ? -2.508 4.013 -4.042 1.00 0.00 52 TRP A N 7
ATOM 9507 C CA . TRP A 1 45 ? -1.874 4.216 -2.744 1.00 0.00 52 TRP A CA 7
ATOM 9508 C C . TRP A 1 45 ? -2.840 3.882 -1.610 1.00 0.00 52 TRP A C 7
ATOM 9509 O O . TRP A 1 45 ? -4.033 4.176 -1.693 1.00 0.00 52 TRP A O 7
ATOM 9530 N N . GLU A 1 46 ? -2.319 3.260 -0.556 1.00 0.00 53 GLU A N 7
ATOM 9531 C CA . GLU A 1 46 ? -3.138 2.879 0.589 1.00 0.00 53 GLU A CA 7
ATOM 9532 C C . GLU A 1 46 ? -2.488 3.305 1.903 1.00 0.00 53 GLU A C 7
ATOM 9533 O O . GLU A 1 46 ? -1.271 3.210 2.061 1.00 0.00 53 GLU A O 7
ATOM 9545 N N . PRO A 1 47 ? -3.296 3.776 2.872 1.00 0.00 54 PRO A N 7
ATOM 9546 C CA . PRO A 1 47 ? -2.792 4.209 4.179 1.00 0.00 54 PRO A CA 7
ATOM 9547 C C . PRO A 1 47 ? -2.025 3.097 4.887 1.00 0.00 54 PRO A C 7
ATOM 9548 O O . PRO A 1 47 ? -2.429 1.935 4.857 1.00 0.00 54 PRO A O 7
ATOM 9559 N N . GLU A 1 48 ? -0.912 3.466 5.513 1.00 0.00 55 GLU A N 7
ATOM 9560 C CA . GLU A 1 48 ? -0.070 2.509 6.223 1.00 0.00 55 GLU A CA 7
ATOM 9561 C C . GLU A 1 48 ? -0.881 1.688 7.224 1.00 0.00 55 GLU A C 7
ATOM 9562 O O . GLU A 1 48 ? -0.589 0.516 7.459 1.00 0.00 55 GLU A O 7
ATOM 9574 N N . GLU A 1 49 ? -1.896 2.308 7.817 1.00 0.00 56 GLU A N 7
ATOM 9575 C CA . GLU A 1 49 ? -2.738 1.628 8.797 1.00 0.00 56 GLU A CA 7
ATOM 9576 C C . GLU A 1 49 ? -3.543 0.497 8.158 1.00 0.00 56 GLU A C 7
ATOM 9577 O O . GLU A 1 49 ? -3.571 -0.621 8.673 1.00 0.00 56 GLU A O 7
ATOM 9589 N N . ASN A 1 50 ? -4.200 0.794 7.040 1.00 0.00 57 ASN A N 7
ATOM 9590 C CA . ASN A 1 50 ? -5.010 -0.201 6.341 1.00 0.00 57 ASN A CA 7
ATOM 9591 C C . ASN A 1 50 ? -4.160 -1.340 5.797 1.00 0.00 57 ASN A C 7
ATOM 9592 O O . ASN A 1 50 ? -4.405 -2.508 6.097 1.00 0.00 57 ASN A O 7
ATOM 9603 N N . LEU A 1 51 ? -3.172 -0.992 4.983 1.00 0.00 58 LEU A N 7
ATOM 9604 C CA . LEU A 1 51 ? -2.296 -1.985 4.377 1.00 0.00 58 LEU A CA 7
ATOM 9605 C C . LEU A 1 51 ? -1.632 -2.867 5.433 1.00 0.00 58 LEU A C 7
ATOM 9606 O O . LEU A 1 51 ? -1.389 -2.431 6.560 1.00 0.00 58 LEU A O 7
ATOM 9622 N N . ASP A 1 52 ? -1.355 -4.113 5.062 1.00 0.00 59 ASP A N 7
ATOM 9623 C CA . ASP A 1 52 ? -0.732 -5.069 5.970 1.00 0.00 59 ASP A CA 7
ATOM 9624 C C . ASP A 1 52 ? 0.547 -5.637 5.359 1.00 0.00 59 ASP A C 7
ATOM 9625 O O . ASP A 1 52 ? 0.671 -6.848 5.165 1.00 0.00 59 ASP A O 7
ATOM 9634 N N . CYS A 1 53 ? 1.490 -4.755 5.049 1.00 0.00 60 CYS A N 7
ATOM 9635 C CA . CYS A 1 53 ? 2.756 -5.168 4.450 1.00 0.00 60 CYS A CA 7
ATOM 9636 C C . CYS A 1 53 ? 3.923 -4.344 5.000 1.00 0.00 60 CYS A C 7
ATOM 9637 O O . CYS A 1 53 ? 4.618 -3.661 4.249 1.00 0.00 60 CYS A O 7
ATOM 9645 N N . PRO A 1 54 ? 4.155 -4.401 6.325 1.00 0.00 61 PRO A N 7
ATOM 9646 C CA . PRO A 1 54 ? 5.244 -3.658 6.969 1.00 0.00 61 PRO A CA 7
ATOM 9647 C C . PRO A 1 54 ? 6.615 -4.042 6.421 1.00 0.00 61 PRO A C 7
ATOM 9648 O O . PRO A 1 54 ? 7.494 -3.193 6.275 1.00 0.00 61 PRO A O 7
ATOM 9659 N N . ASP A 1 55 ? 6.793 -5.326 6.125 1.00 0.00 62 ASP A N 7
ATOM 9660 C CA . ASP A 1 55 ? 8.060 -5.824 5.599 1.00 0.00 62 ASP A CA 7
ATOM 9661 C C . ASP A 1 55 ? 8.431 -5.127 4.292 1.00 0.00 62 ASP A C 7
ATOM 9662 O O . ASP A 1 55 ? 9.577 -4.720 4.104 1.00 0.00 62 ASP A O 7
ATOM 9671 N N . LEU A 1 56 ? 7.458 -4.981 3.395 1.00 0.00 63 LEU A N 7
ATOM 9672 C CA . LEU A 1 56 ? 7.701 -4.321 2.119 1.00 0.00 63 LEU A CA 7
ATOM 9673 C C . LEU A 1 56 ? 7.982 -2.844 2.348 1.00 0.00 63 LEU A C 7
ATOM 9674 O O . LEU A 1 56 ? 8.832 -2.247 1.685 1.00 0.00 63 LEU A O 7
ATOM 9690 N N . ILE A 1 57 ? 7.265 -2.266 3.306 1.00 0.00 64 ILE A N 7
ATOM 9691 C CA . ILE A 1 57 ? 7.431 -0.864 3.649 1.00 0.00 64 ILE A CA 7
ATOM 9692 C C . ILE A 1 57 ? 8.870 -0.578 4.060 1.00 0.00 64 ILE A C 7
ATOM 9693 O O . ILE A 1 57 ? 9.494 0.351 3.555 1.00 0.00 64 ILE A O 7
ATOM 9709 N N . ALA A 1 58 ? 9.397 -1.395 4.966 1.00 0.00 65 ALA A N 7
ATOM 9710 C CA . ALA A 1 58 ? 10.769 -1.238 5.433 1.00 0.00 65 ALA A CA 7
ATOM 9711 C C . ALA A 1 58 ? 11.752 -1.390 4.279 1.00 0.00 65 ALA A C 7
ATOM 9712 O O . ALA A 1 58 ? 12.721 -0.639 4.174 1.00 0.00 65 ALA A O 7
ATOM 9719 N N . GLU A 1 59 ? 11.492 -2.365 3.412 1.00 0.00 66 GLU A N 7
ATOM 9720 C CA . GLU A 1 59 ? 12.350 -2.617 2.258 1.00 0.00 66 GLU A CA 7
ATOM 9721 C C . GLU A 1 59 ? 12.506 -1.352 1.418 1.00 0.00 66 GLU A C 7
ATOM 9722 O O . GLU A 1 59 ? 13.549 -1.127 0.804 1.00 0.00 66 GLU A O 7
ATOM 9734 N N . PHE A 1 60 ? 11.461 -0.533 1.402 1.00 0.00 67 PHE A N 7
ATOM 9735 C CA . PHE A 1 60 ? 11.463 0.712 0.647 1.00 0.00 67 PHE A CA 7
ATOM 9736 C C . PHE A 1 60 ? 12.554 1.656 1.145 1.00 0.00 67 PHE A C 7
ATOM 9737 O O . PHE A 1 60 ? 13.406 2.099 0.373 1.00 0.00 67 PHE A O 7
ATOM 9754 N N . LEU A 1 61 ? 12.515 1.966 2.436 1.00 0.00 68 LEU A N 7
ATOM 9755 C CA . LEU A 1 61 ? 13.481 2.861 3.047 1.00 0.00 68 LEU A CA 7
ATOM 9756 C C . LEU A 1 61 ? 14.892 2.278 3.017 1.00 0.00 68 LEU A C 7
ATOM 9757 O O . LEU A 1 61 ? 15.863 2.995 2.776 1.00 0.00 68 LEU A O 7
ATOM 9773 N N . GLN A 1 62 ? 15.001 0.977 3.268 1.00 0.00 69 GLN A N 7
ATOM 9774 C CA . GLN A 1 62 ? 16.297 0.305 3.273 1.00 0.00 69 GLN A CA 7
ATOM 9775 C C . GLN A 1 62 ? 16.992 0.432 1.919 1.00 0.00 69 GLN A C 7
ATOM 9776 O O . GLN A 1 62 ? 18.197 0.675 1.854 1.00 0.00 69 GLN A O 7
ATOM 9790 N N . SER A 1 63 ? 16.227 0.264 0.844 1.00 0.00 70 SER A N 7
ATOM 9791 C CA . SER A 1 63 ? 16.774 0.357 -0.508 1.00 0.00 70 SER A CA 7
ATOM 9792 C C . SER A 1 63 ? 17.419 1.717 -0.747 1.00 0.00 70 SER A C 7
ATOM 9793 O O . SER A 1 63 ? 18.561 1.804 -1.199 1.00 0.00 70 SER A O 7
ATOM 9801 N N . GLN A 1 64 ? 16.675 2.775 -0.446 1.00 0.00 71 GLN A N 7
ATOM 9802 C CA . GLN A 1 64 ? 17.157 4.140 -0.630 1.00 0.00 71 GLN A CA 7
ATOM 9803 C C . GLN A 1 64 ? 18.070 4.565 0.516 1.00 0.00 71 GLN A C 7
ATOM 9804 O O . GLN A 1 64 ? 18.052 5.723 0.935 1.00 0.00 71 GLN A O 7
ATOM 9818 N N . LYS A 1 65 ? 18.880 3.632 1.009 1.00 0.00 72 LYS A N 7
ATOM 9819 C CA . LYS A 1 65 ? 19.807 3.935 2.091 1.00 0.00 72 LYS A CA 7
ATOM 9820 C C . LYS A 1 65 ? 20.799 4.991 1.626 1.00 0.00 72 LYS A C 7
ATOM 9821 O O . LYS A 1 65 ? 21.620 4.729 0.747 1.00 0.00 72 LYS A O 7
ATOM 9840 N N . THR A 1 66 ? 20.698 6.186 2.207 1.00 0.00 73 THR A N 7
ATOM 9841 C CA . THR A 1 66 ? 21.561 7.309 1.848 1.00 0.00 73 THR A CA 7
ATOM 9842 C C . THR A 1 66 ? 21.143 7.900 0.501 1.00 0.00 73 THR A C 7
ATOM 9843 O O . THR A 1 66 ? 21.006 9.117 0.368 1.00 0.00 73 THR A O 7
ATOM 9854 N N . ALA A 1 67 ? 20.929 7.029 -0.490 1.00 0.00 74 ALA A N 7
ATOM 9855 C CA . ALA A 1 67 ? 20.514 7.456 -1.825 1.00 0.00 74 ALA A CA 7
ATOM 9856 C C . ALA A 1 67 ? 20.418 6.272 -2.785 1.00 0.00 74 ALA A C 7
ATOM 9857 O O . ALA A 1 67 ? 20.851 6.363 -3.934 1.00 0.00 74 ALA A O 7
ATOM 9864 N N . HIS A 1 68 ? 19.846 5.167 -2.310 1.00 0.00 75 HIS A N 7
ATOM 9865 C CA . HIS A 1 68 ? 19.686 3.963 -3.127 1.00 0.00 75 HIS A CA 7
ATOM 9866 C C . HIS A 1 68 ? 21.044 3.364 -3.500 1.00 0.00 75 HIS A C 7
ATOM 9867 O O . HIS A 1 68 ? 22.004 4.089 -3.764 1.00 0.00 75 HIS A O 7
ATOM 9882 N N . GLU A 1 69 ? 21.116 2.035 -3.511 1.00 0.00 76 GLU A N 7
ATOM 9883 C CA . GLU A 1 69 ? 22.353 1.333 -3.843 1.00 0.00 76 GLU A CA 7
ATOM 9884 C C . GLU A 1 69 ? 22.739 1.549 -5.310 1.00 0.00 76 GLU A C 7
ATOM 9885 O O . GLU A 1 69 ? 22.610 2.653 -5.838 1.00 0.00 76 GLU A O 7
ATOM 9897 N N . THR A 1 70 ? 23.221 0.490 -5.962 1.00 0.00 77 THR A N 7
ATOM 9898 C CA . THR A 1 70 ? 23.630 0.573 -7.361 1.00 0.00 77 THR A CA 7
ATOM 9899 C C . THR A 1 70 ? 22.410 0.766 -8.273 1.00 0.00 77 THR A C 7
ATOM 9900 O O . THR A 1 70 ? 21.524 1.564 -7.967 1.00 0.00 77 THR A O 7
ATOM 9911 N N . ASP A 1 71 ? 22.361 0.040 -9.391 1.00 0.00 78 ASP A N 7
ATOM 9912 C CA . ASP A 1 71 ? 21.244 0.152 -10.324 1.00 0.00 78 ASP A CA 7
ATOM 9913 C C . ASP A 1 71 ? 20.021 -0.604 -9.805 1.00 0.00 78 ASP A C 7
ATOM 9914 O O . ASP A 1 71 ? 19.823 -0.724 -8.596 1.00 0.00 78 ASP A O 7
ATOM 9923 N N . LYS A 1 72 ? 19.206 -1.113 -10.727 1.00 0.00 79 LYS A N 7
ATOM 9924 C CA . LYS A 1 72 ? 18.005 -1.860 -10.364 1.00 0.00 79 LYS A CA 7
ATOM 9925 C C . LYS A 1 72 ? 18.362 -3.259 -9.874 1.00 0.00 79 LYS A C 7
ATOM 9926 O O . LYS A 1 72 ? 19.186 -3.946 -10.477 1.00 0.00 79 LYS A O 7
ATOM 9945 N N . SER A 1 73 ? 17.734 -3.675 -8.778 1.00 0.00 80 SER A N 7
ATOM 9946 C CA . SER A 1 73 ? 17.984 -4.994 -8.208 1.00 0.00 80 SER A CA 7
ATOM 9947 C C . SER A 1 73 ? 17.585 -6.094 -9.187 1.00 0.00 80 SER A C 7
ATOM 9948 O O . SER A 1 73 ? 16.534 -5.947 -9.845 1.00 0.00 80 SER A O 7
ATOM 9957 N N . ALA B 2 1 ? -0.153 -17.536 5.763 1.00 0.00 1 ALA B N 7
ATOM 9958 C CA . ALA B 2 1 ? 0.817 -18.593 6.151 1.00 0.00 1 ALA B CA 7
ATOM 9959 C C . ALA B 2 1 ? 2.013 -17.990 6.889 1.00 0.00 1 ALA B C 7
ATOM 9960 O O . ALA B 2 1 ? 1.853 -17.067 7.689 1.00 0.00 1 ALA B O 7
ATOM 9969 N N . ARG B 2 2 ? 3.208 -18.513 6.622 1.00 0.00 2 ARG B N 7
ATOM 9970 C CA . ARG B 2 2 ? 4.419 -18.018 7.268 1.00 0.00 2 ARG B CA 7
ATOM 9971 C C . ARG B 2 2 ? 4.704 -16.575 6.864 1.00 0.00 2 ARG B C 7
ATOM 9972 O O . ARG B 2 2 ? 5.141 -15.766 7.683 1.00 0.00 2 ARG B O 7
ATOM 9993 N N . THR B 2 3 ? 4.456 -16.259 5.595 1.00 0.00 3 THR B N 7
ATOM 9994 C CA . THR B 2 3 ? 4.688 -14.915 5.080 1.00 0.00 3 THR B CA 7
ATOM 9995 C C . THR B 2 3 ? 4.065 -14.735 3.700 1.00 0.00 3 THR B C 7
ATOM 9996 O O . THR B 2 3 ? 4.107 -15.639 2.865 1.00 0.00 3 THR B O 7
ATOM 10035 N N . GLN B 2 5 ? 2.018 -11.203 3.176 1.00 0.00 5 GLN B N 7
ATOM 10036 C CA . GLN B 2 5 ? 1.673 -9.783 3.236 1.00 0.00 5 GLN B CA 7
ATOM 10037 C C . GLN B 2 5 ? 0.548 -9.437 2.262 1.00 0.00 5 GLN B C 7
ATOM 10038 O O . GLN B 2 5 ? 0.582 -9.822 1.093 1.00 0.00 5 GLN B O 7
ATOM 10052 N N . THR B 2 6 ? -0.445 -8.698 2.755 1.00 0.00 6 THR B N 7
ATOM 10053 C CA . THR B 2 6 ? -1.587 -8.289 1.938 1.00 0.00 6 THR B CA 7
ATOM 10054 C C . THR B 2 6 ? -2.194 -6.990 2.458 1.00 0.00 6 THR B C 7
ATOM 10055 O O . THR B 2 6 ? -2.709 -6.942 3.574 1.00 0.00 6 THR B O 7
ATOM 10066 N N . ALA B 2 7 ? -2.138 -5.942 1.642 1.00 0.00 7 ALA B N 7
ATOM 10067 C CA . ALA B 2 7 ? -2.689 -4.647 2.026 1.00 0.00 7 ALA B CA 7
ATOM 10068 C C . ALA B 2 7 ? -4.182 -4.568 1.735 1.00 0.00 7 ALA B C 7
ATOM 10069 O O . ALA B 2 7 ? -4.640 -4.969 0.665 1.00 0.00 7 ALA B O 7
ATOM 10076 N N . ARG B 2 8 ? -4.933 -4.044 2.696 1.00 0.00 8 ARG B N 7
ATOM 10077 C CA . ARG B 2 8 ? -6.377 -3.902 2.554 1.00 0.00 8 ARG B CA 7
ATOM 10078 C C . ARG B 2 8 ? -6.715 -2.885 1.468 1.00 0.00 8 ARG B C 7
ATOM 10079 O O . ARG B 2 8 ? -6.013 -1.888 1.300 1.00 0.00 8 ARG B O 7
ATOM 10128 N N . SER B 2 10 ? -8.509 -0.546 1.362 1.00 0.00 10 SER B N 7
ATOM 10129 C CA . SER B 2 10 ? -9.116 0.628 1.987 1.00 0.00 10 SER B CA 7
ATOM 10130 C C . SER B 2 10 ? -10.636 0.492 2.064 1.00 0.00 10 SER B C 7
ATOM 10131 O O . SER B 2 10 ? -11.369 1.374 1.616 1.00 0.00 10 SER B O 7
ATOM 10139 N N . THR B 2 11 ? -11.098 -0.622 2.630 1.00 0.00 11 THR B N 7
ATOM 10140 C CA . THR B 2 11 ? -12.529 -0.887 2.764 1.00 0.00 11 THR B CA 7
ATOM 10141 C C . THR B 2 11 ? -13.179 -1.083 1.397 1.00 0.00 11 THR B C 7
ATOM 10142 O O . THR B 2 11 ? -12.933 -0.318 0.465 1.00 0.00 11 THR B O 7
ATOM 10153 N N . GLY B 2 12 ? -14.005 -2.119 1.282 1.00 0.00 12 GLY B N 7
ATOM 10154 C CA . GLY B 2 12 ? -14.668 -2.399 0.023 1.00 0.00 12 GLY B CA 7
ATOM 10155 C C . GLY B 2 12 ? -15.583 -3.603 0.098 1.00 0.00 12 GLY B C 7
ATOM 10156 O O . GLY B 2 12 ? -15.321 -4.547 0.845 1.00 0.00 12 GLY B O 7
ATOM 10160 N N . GLY B 2 13 ? -16.662 -3.571 -0.678 1.00 0.00 13 GLY B N 7
ATOM 10161 C CA . GLY B 2 13 ? -17.608 -4.671 -0.687 1.00 0.00 13 GLY B CA 7
ATOM 10162 C C . GLY B 2 13 ? -18.290 -4.828 -2.031 1.00 0.00 13 GLY B C 7
ATOM 10163 O O . GLY B 2 13 ? -18.703 -3.844 -2.645 1.00 0.00 13 GLY B O 7
ATOM 10167 N N . LYS B 2 14 ? -18.402 -6.069 -2.494 1.00 0.00 14 LYS B N 7
ATOM 10168 C CA . LYS B 2 14 ? -19.031 -6.351 -3.778 1.00 0.00 14 LYS B CA 7
ATOM 10169 C C . LYS B 2 14 ? -20.078 -7.456 -3.644 1.00 0.00 14 LYS B C 7
ATOM 10170 O O . LYS B 2 14 ? -20.816 -7.502 -2.660 1.00 0.00 14 LYS B O 7
ATOM 10189 N N . ALA B 2 15 ? -20.140 -8.342 -4.635 1.00 0.00 15 ALA B N 7
ATOM 10190 C CA . ALA B 2 15 ? -21.099 -9.440 -4.623 1.00 0.00 15 ALA B CA 7
ATOM 10191 C C . ALA B 2 15 ? -20.952 -10.292 -3.365 1.00 0.00 15 ALA B C 7
ATOM 10192 O O . ALA B 2 15 ? -19.837 -10.572 -2.923 1.00 0.00 15 ALA B O 7
ATOM 10199 N N . PRO B 2 16 ? -22.083 -10.715 -2.769 1.00 0.00 16 PRO B N 7
ATOM 10200 C CA . PRO B 2 16 ? -22.082 -11.541 -1.554 1.00 0.00 16 PRO B CA 7
ATOM 10201 C C . PRO B 2 16 ? -21.449 -12.914 -1.790 1.00 0.00 16 PRO B C 7
ATOM 10202 O O . PRO B 2 16 ? -20.353 -13.013 -2.342 1.00 0.00 16 PRO B O 7
ATOM 10213 N N . GLY B 2 17 ? -22.140 -13.971 -1.370 1.00 0.00 17 GLY B N 7
ATOM 10214 C CA . GLY B 2 17 ? -21.618 -15.313 -1.550 1.00 0.00 17 GLY B CA 7
ATOM 10215 C C . GLY B 2 17 ? -22.654 -16.384 -1.269 1.00 0.00 17 GLY B C 7
ATOM 10216 O O . GLY B 2 17 ? -23.364 -16.324 -0.265 1.00 0.00 17 GLY B O 7
ATOM 10220 N N . GLY B 2 18 ? -22.737 -17.368 -2.159 1.00 0.00 18 GLY B N 7
ATOM 10221 C CA . GLY B 2 18 ? -23.692 -18.447 -1.989 1.00 0.00 18 GLY B CA 7
ATOM 10222 C C . GLY B 2 18 ? -23.613 -19.470 -3.106 1.00 0.00 18 GLY B C 7
ATOM 10223 O O . GLY B 2 18 ? -23.828 -20.668 -2.829 1.00 0.00 18 GLY B O 7
ATOM 10228 N N . HIS A 1 1 ? -15.894 -5.877 15.610 1.00 0.00 8 HIS A N 8
ATOM 10229 C CA . HIS A 1 1 ? -15.458 -7.275 15.358 1.00 0.00 8 HIS A CA 8
ATOM 10230 C C . HIS A 1 1 ? -16.653 -8.216 15.176 1.00 0.00 8 HIS A C 8
ATOM 10231 O O . HIS A 1 1 ? -17.356 -8.137 14.169 1.00 0.00 8 HIS A O 8
ATOM 10248 N N . MET A 1 2 ? -16.868 -9.111 16.139 1.00 0.00 9 MET A N 8
ATOM 10249 C CA . MET A 1 2 ? -17.968 -10.071 16.073 1.00 0.00 9 MET A CA 8
ATOM 10250 C C . MET A 1 2 ? -17.743 -11.067 14.937 1.00 0.00 9 MET A C 8
ATOM 10251 O O . MET A 1 2 ? -16.605 -11.430 14.639 1.00 0.00 9 MET A O 8
ATOM 10265 N N . VAL A 1 3 ? -18.831 -11.506 14.305 1.00 0.00 10 VAL A N 8
ATOM 10266 C CA . VAL A 1 3 ? -18.747 -12.462 13.202 1.00 0.00 10 VAL A CA 8
ATOM 10267 C C . VAL A 1 3 ? -19.913 -12.288 12.232 1.00 0.00 10 VAL A C 8
ATOM 10268 O O . VAL A 1 3 ? -20.495 -13.267 11.764 1.00 0.00 10 VAL A O 8
ATOM 10281 N N . GLU A 1 4 ? -20.250 -11.038 11.932 1.00 0.00 11 GLU A N 8
ATOM 10282 C CA . GLU A 1 4 ? -21.347 -10.746 11.017 1.00 0.00 11 GLU A CA 8
ATOM 10283 C C . GLU A 1 4 ? -21.057 -11.302 9.626 1.00 0.00 11 GLU A C 8
ATOM 10284 O O . GLU A 1 4 ? -20.073 -10.927 8.987 1.00 0.00 11 GLU A O 8
ATOM 10296 N N . GLU A 1 5 ? -21.923 -12.197 9.163 1.00 0.00 12 GLU A N 8
ATOM 10297 C CA . GLU A 1 5 ? -21.766 -12.808 7.849 1.00 0.00 12 GLU A CA 8
ATOM 10298 C C . GLU A 1 5 ? -22.283 -11.879 6.749 1.00 0.00 12 GLU A C 8
ATOM 10299 O O . GLU A 1 5 ? -21.914 -10.705 6.701 1.00 0.00 12 GLU A O 8
ATOM 10311 N N . VAL A 1 6 ? -23.134 -12.412 5.869 1.00 0.00 13 VAL A N 8
ATOM 10312 C CA . VAL A 1 6 ? -23.700 -11.635 4.768 1.00 0.00 13 VAL A CA 8
ATOM 10313 C C . VAL A 1 6 ? -22.630 -11.258 3.749 1.00 0.00 13 VAL A C 8
ATOM 10314 O O . VAL A 1 6 ? -21.575 -10.733 4.105 1.00 0.00 13 VAL A O 8
ATOM 10327 N N . LEU A 1 7 ? -22.918 -11.534 2.478 1.00 0.00 14 LEU A N 8
ATOM 10328 C CA . LEU A 1 7 ? -21.996 -11.236 1.382 1.00 0.00 14 LEU A CA 8
ATOM 10329 C C . LEU A 1 7 ? -20.689 -12.009 1.544 1.00 0.00 14 LEU A C 8
ATOM 10330 O O . LEU A 1 7 ? -19.934 -11.788 2.490 1.00 0.00 14 LEU A O 8
ATOM 10346 N N . GLU A 1 8 ? -20.433 -12.923 0.612 1.00 0.00 15 GLU A N 8
ATOM 10347 C CA . GLU A 1 8 ? -19.223 -13.740 0.647 1.00 0.00 15 GLU A CA 8
ATOM 10348 C C . GLU A 1 8 ? -18.015 -12.977 0.102 1.00 0.00 15 GLU A C 8
ATOM 10349 O O . GLU A 1 8 ? -17.188 -13.536 -0.619 1.00 0.00 15 GLU A O 8
ATOM 10361 N N . GLU A 1 9 ? -17.911 -11.699 0.459 1.00 0.00 16 GLU A N 8
ATOM 10362 C CA . GLU A 1 9 ? -16.797 -10.870 0.008 1.00 0.00 16 GLU A CA 8
ATOM 10363 C C . GLU A 1 9 ? -16.815 -9.507 0.694 1.00 0.00 16 GLU A C 8
ATOM 10364 O O . GLU A 1 9 ? -17.811 -8.787 0.641 1.00 0.00 16 GLU A O 8
ATOM 10376 N N . GLU A 1 10 ? -15.698 -9.160 1.332 1.00 0.00 17 GLU A N 8
ATOM 10377 C CA . GLU A 1 10 ? -15.567 -7.884 2.032 1.00 0.00 17 GLU A CA 8
ATOM 10378 C C . GLU A 1 10 ? -14.194 -7.773 2.689 1.00 0.00 17 GLU A C 8
ATOM 10379 O O . GLU A 1 10 ? -13.725 -8.718 3.323 1.00 0.00 17 GLU A O 8
ATOM 10391 N N . GLU A 1 11 ? -13.553 -6.617 2.530 1.00 0.00 18 GLU A N 8
ATOM 10392 C CA . GLU A 1 11 ? -12.233 -6.390 3.107 1.00 0.00 18 GLU A CA 8
ATOM 10393 C C . GLU A 1 11 ? -11.249 -7.461 2.647 1.00 0.00 18 GLU A C 8
ATOM 10394 O O . GLU A 1 11 ? -10.528 -8.045 3.456 1.00 0.00 18 GLU A O 8
ATOM 10406 N N . GLU A 1 12 ? -11.230 -7.722 1.344 1.00 0.00 19 GLU A N 8
ATOM 10407 C CA . GLU A 1 12 ? -10.340 -8.729 0.782 1.00 0.00 19 GLU A CA 8
ATOM 10408 C C . GLU A 1 12 ? -8.887 -8.264 0.805 1.00 0.00 19 GLU A C 8
ATOM 10409 O O . GLU A 1 12 ? -8.568 -7.163 0.356 1.00 0.00 19 GLU A O 8
ATOM 10421 N N . GLU A 1 13 ? -8.009 -9.114 1.333 1.00 0.00 20 GLU A N 8
ATOM 10422 C CA . GLU A 1 13 ? -6.589 -8.796 1.415 1.00 0.00 20 GLU A CA 8
ATOM 10423 C C . GLU A 1 13 ? -5.865 -9.189 0.131 1.00 0.00 20 GLU A C 8
ATOM 10424 O O . GLU A 1 13 ? -6.000 -10.315 -0.350 1.00 0.00 20 GLU A O 8
ATOM 10436 N N . TYR A 1 14 ? -5.093 -8.255 -0.414 1.00 0.00 21 TYR A N 8
ATOM 10437 C CA . TYR A 1 14 ? -4.339 -8.497 -1.639 1.00 0.00 21 TYR A CA 8
ATOM 10438 C C . TYR A 1 14 ? -2.889 -8.849 -1.325 1.00 0.00 21 TYR A C 8
ATOM 10439 O O . TYR A 1 14 ? -2.286 -8.270 -0.424 1.00 0.00 21 TYR A O 8
ATOM 10457 N N . VAL A 1 15 ? -2.339 -9.806 -2.068 1.00 0.00 22 VAL A N 8
ATOM 10458 C CA . VAL A 1 15 ? -0.961 -10.238 -1.859 1.00 0.00 22 VAL A CA 8
ATOM 10459 C C . VAL A 1 15 ? 0.014 -9.079 -1.999 1.00 0.00 22 VAL A C 8
ATOM 10460 O O . VAL A 1 15 ? 0.892 -8.893 -1.157 1.00 0.00 22 VAL A O 8
ATOM 10473 N N . VAL A 1 16 ? -0.148 -8.305 -3.066 1.00 0.00 23 VAL A N 8
ATOM 10474 C CA . VAL A 1 16 ? 0.714 -7.156 -3.327 1.00 0.00 23 VAL A CA 8
ATOM 10475 C C . VAL A 1 16 ? 2.151 -7.596 -3.598 1.00 0.00 23 VAL A C 8
ATOM 10476 O O . VAL A 1 16 ? 2.741 -8.343 -2.817 1.00 0.00 23 VAL A O 8
ATOM 10489 N N . GLU A 1 17 ? 2.709 -7.126 -4.707 1.00 0.00 24 GLU A N 8
ATOM 10490 C CA . GLU A 1 17 ? 4.078 -7.469 -5.074 1.00 0.00 24 GLU A CA 8
ATOM 10491 C C . GLU A 1 17 ? 5.079 -6.761 -4.166 1.00 0.00 24 GLU A C 8
ATOM 10492 O O . GLU A 1 17 ? 5.961 -7.395 -3.585 1.00 0.00 24 GLU A O 8
ATOM 10504 N N . LYS A 1 18 ? 4.930 -5.443 -4.053 1.00 0.00 25 LYS A N 8
ATOM 10505 C CA . LYS A 1 18 ? 5.814 -4.628 -3.225 1.00 0.00 25 LYS A CA 8
ATOM 10506 C C . LYS A 1 18 ? 5.419 -3.159 -3.318 1.00 0.00 25 LYS A C 8
ATOM 10507 O O . LYS A 1 18 ? 5.083 -2.671 -4.397 1.00 0.00 25 LYS A O 8
ATOM 10526 N N . VAL A 1 19 ? 5.454 -2.454 -2.190 1.00 0.00 26 VAL A N 8
ATOM 10527 C CA . VAL A 1 19 ? 5.090 -1.043 -2.180 1.00 0.00 26 VAL A CA 8
ATOM 10528 C C . VAL A 1 19 ? 6.029 -0.260 -3.098 1.00 0.00 26 VAL A C 8
ATOM 10529 O O . VAL A 1 19 ? 7.251 -0.407 -3.026 1.00 0.00 26 VAL A O 8
ATOM 10542 N N . LEU A 1 20 ? 5.455 0.547 -3.983 1.00 0.00 27 LEU A N 8
ATOM 10543 C CA . LEU A 1 20 ? 6.253 1.321 -4.926 1.00 0.00 27 LEU A CA 8
ATOM 10544 C C . LEU A 1 20 ? 6.819 2.583 -4.286 1.00 0.00 27 LEU A C 8
ATOM 10545 O O . LEU A 1 20 ? 8.031 2.797 -4.305 1.00 0.00 27 LEU A O 8
ATOM 10561 N N . ASP A 1 21 ? 5.951 3.431 -3.730 1.00 0.00 28 ASP A N 8
ATOM 10562 C CA . ASP A 1 21 ? 6.428 4.671 -3.111 1.00 0.00 28 ASP A CA 8
ATOM 10563 C C . ASP A 1 21 ? 5.732 4.981 -1.784 1.00 0.00 28 ASP A C 8
ATOM 10564 O O . ASP A 1 21 ? 5.071 4.126 -1.195 1.00 0.00 28 ASP A O 8
ATOM 10573 N N . ARG A 1 22 ? 5.907 6.222 -1.323 1.00 0.00 29 ARG A N 8
ATOM 10574 C CA . ARG A 1 22 ? 5.326 6.693 -0.066 1.00 0.00 29 ARG A CA 8
ATOM 10575 C C . ARG A 1 22 ? 5.270 8.221 -0.036 1.00 0.00 29 ARG A C 8
ATOM 10576 O O . ARG A 1 22 ? 6.203 8.891 -0.476 1.00 0.00 29 ARG A O 8
ATOM 10597 N N . ARG A 1 23 ? 4.178 8.764 0.497 1.00 0.00 30 ARG A N 8
ATOM 10598 C CA . ARG A 1 23 ? 4.018 10.215 0.594 1.00 0.00 30 ARG A CA 8
ATOM 10599 C C . ARG A 1 23 ? 3.049 10.584 1.714 1.00 0.00 30 ARG A C 8
ATOM 10600 O O . ARG A 1 23 ? 2.175 9.798 2.074 1.00 0.00 30 ARG A O 8
ATOM 10621 N N . VAL A 1 24 ? 3.206 11.787 2.260 1.00 0.00 31 VAL A N 8
ATOM 10622 C CA . VAL A 1 24 ? 2.338 12.260 3.335 1.00 0.00 31 VAL A CA 8
ATOM 10623 C C . VAL A 1 24 ? 1.623 13.547 2.940 1.00 0.00 31 VAL A C 8
ATOM 10624 O O . VAL A 1 24 ? 2.229 14.461 2.381 1.00 0.00 31 VAL A O 8
ATOM 10637 N N . VAL A 1 25 ? 0.331 13.611 3.246 1.00 0.00 32 VAL A N 8
ATOM 10638 C CA . VAL A 1 25 ? -0.473 14.786 2.938 1.00 0.00 32 VAL A CA 8
ATOM 10639 C C . VAL A 1 25 ? -1.232 15.251 4.179 1.00 0.00 32 VAL A C 8
ATOM 10640 O O . VAL A 1 25 ? -1.912 14.459 4.828 1.00 0.00 32 VAL A O 8
ATOM 10653 N N . LYS A 1 26 ? -1.096 16.535 4.508 1.00 0.00 33 LYS A N 8
ATOM 10654 C CA . LYS A 1 26 ? -1.751 17.118 5.681 1.00 0.00 33 LYS A CA 8
ATOM 10655 C C . LYS A 1 26 ? -1.666 16.182 6.888 1.00 0.00 33 LYS A C 8
ATOM 10656 O O . LYS A 1 26 ? -2.610 16.073 7.672 1.00 0.00 33 LYS A O 8
ATOM 10675 N N . GLY A 1 27 ? -0.525 15.510 7.031 1.00 0.00 34 GLY A N 8
ATOM 10676 C CA . GLY A 1 27 ? -0.334 14.594 8.140 1.00 0.00 34 GLY A CA 8
ATOM 10677 C C . GLY A 1 27 ? -1.110 13.302 7.973 1.00 0.00 34 GLY A C 8
ATOM 10678 O O . GLY A 1 27 ? -1.633 12.753 8.944 1.00 0.00 34 GLY A O 8
ATOM 10682 N N . LYS A 1 28 ? -1.180 12.812 6.739 1.00 0.00 35 LYS A N 8
ATOM 10683 C CA . LYS A 1 28 ? -1.883 11.581 6.437 1.00 0.00 35 LYS A CA 8
ATOM 10684 C C . LYS A 1 28 ? -0.945 10.575 5.787 1.00 0.00 35 LYS A C 8
ATOM 10685 O O . LYS A 1 28 ? -0.103 10.939 4.967 1.00 0.00 35 LYS A O 8
ATOM 10704 N N . VAL A 1 29 ? -1.090 9.313 6.164 1.00 0.00 36 VAL A N 8
ATOM 10705 C CA . VAL A 1 29 ? -0.246 8.257 5.621 1.00 0.00 36 VAL A CA 8
ATOM 10706 C C . VAL A 1 29 ? -0.878 7.599 4.396 1.00 0.00 36 VAL A C 8
ATOM 10707 O O . VAL A 1 29 ? -2.061 7.265 4.395 1.00 0.00 36 VAL A O 8
ATOM 10720 N N . GLU A 1 30 ? -0.062 7.403 3.366 1.00 0.00 37 GLU A N 8
ATOM 10721 C CA . GLU A 1 30 ? -0.498 6.757 2.132 1.00 0.00 37 GLU A CA 8
ATOM 10722 C C . GLU A 1 30 ? 0.707 6.117 1.447 1.00 0.00 37 GLU A C 8
ATOM 10723 O O . GLU A 1 30 ? 1.773 6.727 1.363 1.00 0.00 37 GLU A O 8
ATOM 10735 N N . TYR A 1 31 ? 0.547 4.885 0.975 1.00 0.00 38 TYR A N 8
ATOM 10736 C CA . TYR A 1 31 ? 1.648 4.180 0.324 1.00 0.00 38 TYR A CA 8
ATOM 10737 C C . TYR A 1 31 ? 1.267 3.639 -1.042 1.00 0.00 38 TYR A C 8
ATOM 10738 O O . TYR A 1 31 ? 0.216 3.024 -1.215 1.00 0.00 38 TYR A O 8
ATOM 10756 N N . LEU A 1 32 ? 2.163 3.843 -1.998 1.00 0.00 39 LEU A N 8
ATOM 10757 C CA . LEU A 1 32 ? 1.967 3.349 -3.347 1.00 0.00 39 LEU A CA 8
ATOM 10758 C C . LEU A 1 32 ? 2.218 1.843 -3.364 1.00 0.00 39 LEU A C 8
ATOM 10759 O O . LEU A 1 32 ? 3.144 1.363 -2.711 1.00 0.00 39 LEU A O 8
ATOM 10775 N N . LEU A 1 33 ? 1.376 1.093 -4.071 1.00 0.00 40 LEU A N 8
ATOM 10776 C CA . LEU A 1 33 ? 1.520 -0.361 -4.104 1.00 0.00 40 LEU A CA 8
ATOM 10777 C C . LEU A 1 33 ? 1.333 -0.935 -5.506 1.00 0.00 40 LEU A C 8
ATOM 10778 O O . LEU A 1 33 ? 0.369 -0.615 -6.198 1.00 0.00 40 LEU A O 8
ATOM 10794 N N . LYS A 1 34 ? 2.263 -1.804 -5.900 1.00 0.00 41 LYS A N 8
ATOM 10795 C CA . LYS A 1 34 ? 2.214 -2.456 -7.206 1.00 0.00 41 LYS A CA 8
ATOM 10796 C C . LYS A 1 34 ? 1.355 -3.717 -7.137 1.00 0.00 41 LYS A C 8
ATOM 10797 O O . LYS A 1 34 ? 1.875 -4.833 -7.084 1.00 0.00 41 LYS A O 8
ATOM 10816 N N . TRP A 1 35 ? 0.038 -3.532 -7.115 1.00 0.00 42 TRP A N 8
ATOM 10817 C CA . TRP A 1 35 ? -0.894 -4.652 -7.029 1.00 0.00 42 TRP A CA 8
ATOM 10818 C C . TRP A 1 35 ? -0.652 -5.658 -8.150 1.00 0.00 42 TRP A C 8
ATOM 10819 O O . TRP A 1 35 ? -0.538 -5.288 -9.319 1.00 0.00 42 TRP A O 8
ATOM 10840 N N . LYS A 1 36 ? -0.569 -6.933 -7.780 1.00 0.00 43 LYS A N 8
ATOM 10841 C CA . LYS A 1 36 ? -0.330 -8.001 -8.743 1.00 0.00 43 LYS A CA 8
ATOM 10842 C C . LYS A 1 36 ? -1.490 -8.141 -9.717 1.00 0.00 43 LYS A C 8
ATOM 10843 O O . LYS A 1 36 ? -2.656 -8.048 -9.331 1.00 0.00 43 LYS A O 8
ATOM 10862 N N . GLY A 1 37 ? -1.158 -8.361 -10.987 1.00 0.00 44 GLY A N 8
ATOM 10863 C CA . GLY A 1 37 ? -2.176 -8.504 -12.008 1.00 0.00 44 GLY A CA 8
ATOM 10864 C C . GLY A 1 37 ? -2.736 -7.168 -12.447 1.00 0.00 44 GLY A C 8
ATOM 10865 O O . GLY A 1 37 ? -2.983 -6.951 -13.634 1.00 0.00 44 GLY A O 8
ATOM 10869 N N . PHE A 1 38 ? -2.939 -6.270 -11.487 1.00 0.00 45 PHE A N 8
ATOM 10870 C CA . PHE A 1 38 ? -3.475 -4.949 -11.778 1.00 0.00 45 PHE A CA 8
ATOM 10871 C C . PHE A 1 38 ? -2.445 -4.070 -12.478 1.00 0.00 45 PHE A C 8
ATOM 10872 O O . PHE A 1 38 ? -1.272 -4.048 -12.105 1.00 0.00 45 PHE A O 8
ATOM 10889 N N . SER A 1 39 ? -2.899 -3.344 -13.496 1.00 0.00 46 SER A N 8
ATOM 10890 C CA . SER A 1 39 ? -2.030 -2.454 -14.259 1.00 0.00 46 SER A CA 8
ATOM 10891 C C . SER A 1 39 ? -1.466 -1.349 -13.372 1.00 0.00 46 SER A C 8
ATOM 10892 O O . SER A 1 39 ? -2.038 -1.025 -12.330 1.00 0.00 46 SER A O 8
ATOM 10900 N N . ASP A 1 40 ? -0.340 -0.777 -13.790 1.00 0.00 47 ASP A N 8
ATOM 10901 C CA . ASP A 1 40 ? 0.305 0.291 -13.032 1.00 0.00 47 ASP A CA 8
ATOM 10902 C C . ASP A 1 40 ? -0.676 1.426 -12.747 1.00 0.00 47 ASP A C 8
ATOM 10903 O O . ASP A 1 40 ? -0.656 2.023 -11.671 1.00 0.00 47 ASP A O 8
ATOM 10912 N N . GLU A 1 41 ? -1.539 1.717 -13.715 1.00 0.00 48 GLU A N 8
ATOM 10913 C CA . GLU A 1 41 ? -2.529 2.772 -13.561 1.00 0.00 48 GLU A CA 8
ATOM 10914 C C . GLU A 1 41 ? -3.473 2.455 -12.404 1.00 0.00 48 GLU A C 8
ATOM 10915 O O . GLU A 1 41 ? -3.903 3.347 -11.674 1.00 0.00 48 GLU A O 8
ATOM 10927 N N . ASP A 1 42 ? -3.791 1.173 -12.252 1.00 0.00 49 ASP A N 8
ATOM 10928 C CA . ASP A 1 42 ? -4.684 0.714 -11.197 1.00 0.00 49 ASP A CA 8
ATOM 10929 C C . ASP A 1 42 ? -4.128 1.022 -9.808 1.00 0.00 49 ASP A C 8
ATOM 10930 O O . ASP A 1 42 ? -4.893 1.181 -8.856 1.00 0.00 49 ASP A O 8
ATOM 10939 N N . ASN A 1 43 ? -2.800 1.090 -9.691 1.00 0.00 50 ASN A N 8
ATOM 10940 C CA . ASN A 1 43 ? -2.160 1.364 -8.404 1.00 0.00 50 ASN A CA 8
ATOM 10941 C C . ASN A 1 43 ? -2.857 2.504 -7.669 1.00 0.00 50 ASN A C 8
ATOM 10942 O O . ASN A 1 43 ? -3.295 3.477 -8.282 1.00 0.00 50 ASN A O 8
ATOM 10953 N N . THR A 1 44 ? -2.951 2.373 -6.351 1.00 0.00 51 THR A N 8
ATOM 10954 C CA . THR A 1 44 ? -3.589 3.390 -5.527 1.00 0.00 51 THR A CA 8
ATOM 10955 C C . THR A 1 44 ? -2.932 3.471 -4.153 1.00 0.00 51 THR A C 8
ATOM 10956 O O . THR A 1 44 ? -2.763 2.462 -3.467 1.00 0.00 51 THR A O 8
ATOM 10967 N N . TRP A 1 45 ? -2.561 4.685 -3.761 1.00 0.00 52 TRP A N 8
ATOM 10968 C CA . TRP A 1 45 ? -1.923 4.916 -2.476 1.00 0.00 52 TRP A CA 8
ATOM 10969 C C . TRP A 1 45 ? -2.929 4.718 -1.347 1.00 0.00 52 TRP A C 8
ATOM 10970 O O . TRP A 1 45 ? -4.092 5.100 -1.470 1.00 0.00 52 TRP A O 8
ATOM 10991 N N . GLU A 1 46 ? -2.484 4.106 -0.254 1.00 0.00 53 GLU A N 8
ATOM 10992 C CA . GLU A 1 46 ? -3.363 3.848 0.881 1.00 0.00 53 GLU A CA 8
ATOM 10993 C C . GLU A 1 46 ? -2.603 3.882 2.205 1.00 0.00 53 GLU A C 8
ATOM 10994 O O . GLU A 1 46 ? -1.439 3.492 2.276 1.00 0.00 53 GLU A O 8
ATOM 11006 N N . PRO A 1 47 ? -3.264 4.365 3.274 1.00 0.00 54 PRO A N 8
ATOM 11007 C CA . PRO A 1 47 ? -2.662 4.474 4.607 1.00 0.00 54 PRO A CA 8
ATOM 11008 C C . PRO A 1 47 ? -2.019 3.181 5.087 1.00 0.00 54 PRO A C 8
ATOM 11009 O O . PRO A 1 47 ? -2.581 2.096 4.942 1.00 0.00 54 PRO A O 8
ATOM 11020 N N . GLU A 1 48 ? -0.832 3.320 5.667 1.00 0.00 55 GLU A N 8
ATOM 11021 C CA . GLU A 1 48 ? -0.080 2.187 6.189 1.00 0.00 55 GLU A CA 8
ATOM 11022 C C . GLU A 1 48 ? -0.865 1.462 7.280 1.00 0.00 55 GLU A C 8
ATOM 11023 O O . GLU A 1 48 ? -0.725 0.252 7.456 1.00 0.00 55 GLU A O 8
ATOM 11035 N N . GLU A 1 49 ? -1.683 2.214 8.011 1.00 0.00 56 GLU A N 8
ATOM 11036 C CA . GLU A 1 49 ? -2.488 1.648 9.091 1.00 0.00 56 GLU A CA 8
ATOM 11037 C C . GLU A 1 49 ? -3.236 0.402 8.623 1.00 0.00 56 GLU A C 8
ATOM 11038 O O . GLU A 1 49 ? -3.168 -0.649 9.262 1.00 0.00 56 GLU A O 8
ATOM 11050 N N . ASN A 1 50 ? -3.943 0.527 7.506 1.00 0.00 57 ASN A N 8
ATOM 11051 C CA . ASN A 1 50 ? -4.700 -0.589 6.950 1.00 0.00 57 ASN A CA 8
ATOM 11052 C C . ASN A 1 50 ? -3.769 -1.658 6.393 1.00 0.00 57 ASN A C 8
ATOM 11053 O O . ASN A 1 50 ? -4.049 -2.853 6.496 1.00 0.00 57 ASN A O 8
ATOM 11064 N N . LEU A 1 51 ? -2.673 -1.218 5.783 1.00 0.00 58 LEU A N 8
ATOM 11065 C CA . LEU A 1 51 ? -1.710 -2.136 5.185 1.00 0.00 58 LEU A CA 8
ATOM 11066 C C . LEU A 1 51 ? -1.192 -3.133 6.215 1.00 0.00 58 LEU A C 8
ATOM 11067 O O . LEU A 1 51 ? -0.686 -2.749 7.270 1.00 0.00 58 LEU A O 8
ATOM 11083 N N . ASP A 1 52 ? -1.322 -4.415 5.894 1.00 0.00 59 ASP A N 8
ATOM 11084 C CA . ASP A 1 52 ? -0.871 -5.483 6.778 1.00 0.00 59 ASP A CA 8
ATOM 11085 C C . ASP A 1 52 ? 0.348 -6.181 6.185 1.00 0.00 59 ASP A C 8
ATOM 11086 O O . ASP A 1 52 ? 0.361 -7.401 6.016 1.00 0.00 59 ASP A O 8
ATOM 11095 N N . CYS A 1 53 ? 1.367 -5.396 5.855 1.00 0.00 60 CYS A N 8
ATOM 11096 C CA . CYS A 1 53 ? 2.585 -5.936 5.265 1.00 0.00 60 CYS A CA 8
ATOM 11097 C C . CYS A 1 53 ? 3.797 -5.065 5.598 1.00 0.00 60 CYS A C 8
ATOM 11098 O O . CYS A 1 53 ? 4.491 -4.591 4.701 1.00 0.00 60 CYS A O 8
ATOM 11106 N N . PRO A 1 54 ? 4.076 -4.849 6.900 1.00 0.00 61 PRO A N 8
ATOM 11107 C CA . PRO A 1 54 ? 5.214 -4.037 7.342 1.00 0.00 61 PRO A CA 8
ATOM 11108 C C . PRO A 1 54 ? 6.523 -4.488 6.706 1.00 0.00 61 PRO A C 8
ATOM 11109 O O . PRO A 1 54 ? 7.421 -3.679 6.471 1.00 0.00 61 PRO A O 8
ATOM 11120 N N . ASP A 1 55 ? 6.626 -5.786 6.433 1.00 0.00 62 ASP A N 8
ATOM 11121 C CA . ASP A 1 55 ? 7.827 -6.347 5.828 1.00 0.00 62 ASP A CA 8
ATOM 11122 C C . ASP A 1 55 ? 8.149 -5.658 4.505 1.00 0.00 62 ASP A C 8
ATOM 11123 O O . ASP A 1 55 ? 9.279 -5.222 4.288 1.00 0.00 62 ASP A O 8
ATOM 11132 N N . LEU A 1 56 ? 7.155 -5.561 3.625 1.00 0.00 63 LEU A N 8
ATOM 11133 C CA . LEU A 1 56 ? 7.351 -4.921 2.327 1.00 0.00 63 LEU A CA 8
ATOM 11134 C C . LEU A 1 56 ? 7.794 -3.474 2.494 1.00 0.00 63 LEU A C 8
ATOM 11135 O O . LEU A 1 56 ? 8.725 -3.025 1.826 1.00 0.00 63 LEU A O 8
ATOM 11151 N N . ILE A 1 57 ? 7.131 -2.749 3.395 1.00 0.00 64 ILE A N 8
ATOM 11152 C CA . ILE A 1 57 ? 7.480 -1.356 3.648 1.00 0.00 64 ILE A CA 8
ATOM 11153 C C . ILE A 1 57 ? 8.969 -1.243 3.943 1.00 0.00 64 ILE A C 8
ATOM 11154 O O . ILE A 1 57 ? 9.641 -0.331 3.464 1.00 0.00 64 ILE A O 8
ATOM 11170 N N . ALA A 1 58 ? 9.480 -2.193 4.719 1.00 0.00 65 ALA A N 8
ATOM 11171 C CA . ALA A 1 58 ? 10.893 -2.216 5.063 1.00 0.00 65 ALA A CA 8
ATOM 11172 C C . ALA A 1 58 ? 11.743 -2.364 3.805 1.00 0.00 65 ALA A C 8
ATOM 11173 O O . ALA A 1 58 ? 12.752 -1.685 3.645 1.00 0.00 65 ALA A O 8
ATOM 11180 N N . GLU A 1 59 ? 11.317 -3.255 2.911 1.00 0.00 66 GLU A N 8
ATOM 11181 C CA . GLU A 1 59 ? 12.031 -3.489 1.658 1.00 0.00 66 GLU A CA 8
ATOM 11182 C C . GLU A 1 59 ? 12.146 -2.206 0.839 1.00 0.00 66 GLU A C 8
ATOM 11183 O O . GLU A 1 59 ? 13.192 -1.925 0.254 1.00 0.00 66 GLU A O 8
ATOM 11195 N N . PHE A 1 60 ? 11.063 -1.436 0.797 1.00 0.00 67 PHE A N 8
ATOM 11196 C CA . PHE A 1 60 ? 11.038 -0.184 0.047 1.00 0.00 67 PHE A CA 8
ATOM 11197 C C . PHE A 1 60 ? 11.944 0.871 0.681 1.00 0.00 67 PHE A C 8
ATOM 11198 O O . PHE A 1 60 ? 12.687 1.563 -0.017 1.00 0.00 67 PHE A O 8
ATOM 11215 N N . LEU A 1 61 ? 11.869 0.999 1.999 1.00 0.00 68 LEU A N 8
ATOM 11216 C CA . LEU A 1 61 ? 12.672 1.981 2.721 1.00 0.00 68 LEU A CA 8
ATOM 11217 C C . LEU A 1 61 ? 14.163 1.667 2.636 1.00 0.00 68 LEU A C 8
ATOM 11218 O O . LEU A 1 61 ? 14.984 2.567 2.455 1.00 0.00 68 LEU A O 8
ATOM 11234 N N . GLN A 1 62 ? 14.512 0.390 2.770 1.00 0.00 69 GLN A N 8
ATOM 11235 C CA . GLN A 1 62 ? 15.908 -0.032 2.709 1.00 0.00 69 GLN A CA 8
ATOM 11236 C C . GLN A 1 62 ? 16.566 0.432 1.414 1.00 0.00 69 GLN A C 8
ATOM 11237 O O . GLN A 1 62 ? 17.745 0.790 1.402 1.00 0.00 69 GLN A O 8
ATOM 11251 N N . SER A 1 63 ? 15.799 0.426 0.328 1.00 0.00 70 SER A N 8
ATOM 11252 C CA . SER A 1 63 ? 16.312 0.848 -0.971 1.00 0.00 70 SER A CA 8
ATOM 11253 C C . SER A 1 63 ? 16.941 2.236 -0.883 1.00 0.00 70 SER A C 8
ATOM 11254 O O . SER A 1 63 ? 18.049 2.457 -1.371 1.00 0.00 70 SER A O 8
ATOM 11262 N N . GLN A 1 64 ? 16.229 3.165 -0.253 1.00 0.00 71 GLN A N 8
ATOM 11263 C CA . GLN A 1 64 ? 16.720 4.529 -0.095 1.00 0.00 71 GLN A CA 8
ATOM 11264 C C . GLN A 1 64 ? 17.823 4.593 0.953 1.00 0.00 71 GLN A C 8
ATOM 11265 O O . GLN A 1 64 ? 18.954 4.975 0.652 1.00 0.00 71 GLN A O 8
ATOM 11279 N N . LYS A 1 65 ? 17.483 4.217 2.183 1.00 0.00 72 LYS A N 8
ATOM 11280 C CA . LYS A 1 65 ? 18.441 4.231 3.285 1.00 0.00 72 LYS A CA 8
ATOM 11281 C C . LYS A 1 65 ? 19.169 5.578 3.320 1.00 0.00 72 LYS A C 8
ATOM 11282 O O . LYS A 1 65 ? 18.535 6.627 3.204 1.00 0.00 72 LYS A O 8
ATOM 11301 N N . THR A 1 66 ? 20.494 5.555 3.455 1.00 0.00 73 THR A N 8
ATOM 11302 C CA . THR A 1 66 ? 21.275 6.784 3.474 1.00 0.00 73 THR A CA 8
ATOM 11303 C C . THR A 1 66 ? 21.554 7.251 2.050 1.00 0.00 73 THR A C 8
ATOM 11304 O O . THR A 1 66 ? 22.660 7.692 1.734 1.00 0.00 73 THR A O 8
ATOM 11315 N N . ALA A 1 67 ? 20.538 7.136 1.195 1.00 0.00 74 ALA A N 8
ATOM 11316 C CA . ALA A 1 67 ? 20.647 7.524 -0.207 1.00 0.00 74 ALA A CA 8
ATOM 11317 C C . ALA A 1 67 ? 21.644 6.635 -0.944 1.00 0.00 74 ALA A C 8
ATOM 11318 O O . ALA A 1 67 ? 22.776 6.449 -0.498 1.00 0.00 74 ALA A O 8
ATOM 11325 N N . HIS A 1 68 ? 21.211 6.084 -2.072 1.00 0.00 75 HIS A N 8
ATOM 11326 C CA . HIS A 1 68 ? 22.062 5.209 -2.869 1.00 0.00 75 HIS A CA 8
ATOM 11327 C C . HIS A 1 68 ? 23.308 5.938 -3.367 1.00 0.00 75 HIS A C 8
ATOM 11328 O O . HIS A 1 68 ? 24.376 5.337 -3.494 1.00 0.00 75 HIS A O 8
ATOM 11343 N N . GLU A 1 69 ? 23.169 7.232 -3.643 1.00 0.00 76 GLU A N 8
ATOM 11344 C CA . GLU A 1 69 ? 24.289 8.037 -4.126 1.00 0.00 76 GLU A CA 8
ATOM 11345 C C . GLU A 1 69 ? 23.891 9.505 -4.251 1.00 0.00 76 GLU A C 8
ATOM 11346 O O . GLU A 1 69 ? 24.626 10.395 -3.825 1.00 0.00 76 GLU A O 8
ATOM 11358 N N . THR A 1 70 ? 22.727 9.746 -4.844 1.00 0.00 77 THR A N 8
ATOM 11359 C CA . THR A 1 70 ? 22.230 11.104 -5.034 1.00 0.00 77 THR A CA 8
ATOM 11360 C C . THR A 1 70 ? 21.979 11.797 -3.698 1.00 0.00 77 THR A C 8
ATOM 11361 O O . THR A 1 70 ? 21.427 11.203 -2.772 1.00 0.00 77 THR A O 8
ATOM 11372 N N . ASP A 1 71 ? 22.384 13.061 -3.613 1.00 0.00 78 ASP A N 8
ATOM 11373 C CA . ASP A 1 71 ? 22.205 13.850 -2.398 1.00 0.00 78 ASP A CA 8
ATOM 11374 C C . ASP A 1 71 ? 22.573 15.311 -2.642 1.00 0.00 78 ASP A C 8
ATOM 11375 O O . ASP A 1 71 ? 23.579 15.608 -3.287 1.00 0.00 78 ASP A O 8
ATOM 11384 N N . LYS A 1 72 ? 21.746 16.219 -2.133 1.00 0.00 79 LYS A N 8
ATOM 11385 C CA . LYS A 1 72 ? 21.979 17.649 -2.302 1.00 0.00 79 LYS A CA 8
ATOM 11386 C C . LYS A 1 72 ? 23.013 18.166 -1.303 1.00 0.00 79 LYS A C 8
ATOM 11387 O O . LYS A 1 72 ? 22.845 19.239 -0.724 1.00 0.00 79 LYS A O 8
ATOM 11406 N N . SER A 1 73 ? 24.082 17.394 -1.111 1.00 0.00 80 SER A N 8
ATOM 11407 C CA . SER A 1 73 ? 25.151 17.767 -0.188 1.00 0.00 80 SER A CA 8
ATOM 11408 C C . SER A 1 73 ? 24.588 18.216 1.159 1.00 0.00 80 SER A C 8
ATOM 11409 O O . SER A 1 73 ? 23.547 17.667 1.577 1.00 0.00 80 SER A O 8
ATOM 11418 N N . ALA B 2 1 ? -0.800 -15.562 12.135 1.00 0.00 1 ALA B N 8
ATOM 11419 C CA . ALA B 2 1 ? -0.164 -16.595 11.280 1.00 0.00 1 ALA B CA 8
ATOM 11420 C C . ALA B 2 1 ? 1.014 -16.011 10.506 1.00 0.00 1 ALA B C 8
ATOM 11421 O O . ALA B 2 1 ? 2.063 -16.645 10.386 1.00 0.00 1 ALA B O 8
ATOM 11430 N N . ARG B 2 2 ? 0.830 -14.801 9.984 1.00 0.00 2 ARG B N 8
ATOM 11431 C CA . ARG B 2 2 ? 1.875 -14.126 9.219 1.00 0.00 2 ARG B CA 8
ATOM 11432 C C . ARG B 2 2 ? 2.291 -14.960 8.011 1.00 0.00 2 ARG B C 8
ATOM 11433 O O . ARG B 2 2 ? 3.481 -15.158 7.763 1.00 0.00 2 ARG B O 8
ATOM 11454 N N . THR B 2 3 ? 1.303 -15.444 7.263 1.00 0.00 3 THR B N 8
ATOM 11455 C CA . THR B 2 3 ? 1.565 -16.255 6.079 1.00 0.00 3 THR B CA 8
ATOM 11456 C C . THR B 2 3 ? 2.458 -15.510 5.094 1.00 0.00 3 THR B C 8
ATOM 11457 O O . THR B 2 3 ? 3.370 -16.092 4.507 1.00 0.00 3 THR B O 8
ATOM 11496 N N . GLN B 2 5 ? 2.702 -11.162 3.079 1.00 0.00 5 GLN B N 8
ATOM 11497 C CA . GLN B 2 5 ? 2.377 -9.742 3.093 1.00 0.00 5 GLN B CA 8
ATOM 11498 C C . GLN B 2 5 ? 1.082 -9.482 2.330 1.00 0.00 5 GLN B C 8
ATOM 11499 O O . GLN B 2 5 ? 0.899 -9.983 1.221 1.00 0.00 5 GLN B O 8
ATOM 11513 N N . THR B 2 6 ? 0.184 -8.701 2.930 1.00 0.00 6 THR B N 8
ATOM 11514 C CA . THR B 2 6 ? -1.099 -8.386 2.304 1.00 0.00 6 THR B CA 8
ATOM 11515 C C . THR B 2 6 ? -1.636 -7.035 2.768 1.00 0.00 6 THR B C 8
ATOM 11516 O O . THR B 2 6 ? -1.423 -6.628 3.910 1.00 0.00 6 THR B O 8
ATOM 11527 N N . ALA B 2 7 ? -2.345 -6.351 1.872 1.00 0.00 7 ALA B N 8
ATOM 11528 C CA . ALA B 2 7 ? -2.930 -5.050 2.179 1.00 0.00 7 ALA B CA 8
ATOM 11529 C C . ALA B 2 7 ? -4.229 -4.854 1.403 1.00 0.00 7 ALA B C 8
ATOM 11530 O O . ALA B 2 7 ? -4.280 -5.070 0.192 1.00 0.00 7 ALA B O 8
ATOM 11537 N N . ARG B 2 8 ? -5.281 -4.459 2.114 1.00 0.00 8 ARG B N 8
ATOM 11538 C CA . ARG B 2 8 ? -6.590 -4.249 1.504 1.00 0.00 8 ARG B CA 8
ATOM 11539 C C . ARG B 2 8 ? -6.675 -2.899 0.802 1.00 0.00 8 ARG B C 8
ATOM 11540 O O . ARG B 2 8 ? -5.878 -2.000 1.064 1.00 0.00 8 ARG B O 8
ATOM 11589 N N . SER B 2 10 ? -7.996 -0.272 1.233 1.00 0.00 10 SER B N 8
ATOM 11590 C CA . SER B 2 10 ? -8.537 0.721 2.154 1.00 0.00 10 SER B CA 8
ATOM 11591 C C . SER B 2 10 ? -10.014 0.450 2.427 1.00 0.00 10 SER B C 8
ATOM 11592 O O . SER B 2 10 ? -10.828 1.371 2.495 1.00 0.00 10 SER B O 8
ATOM 11600 N N . THR B 2 11 ? -10.349 -0.830 2.582 1.00 0.00 11 THR B N 8
ATOM 11601 C CA . THR B 2 11 ? -11.722 -1.238 2.849 1.00 0.00 11 THR B CA 8
ATOM 11602 C C . THR B 2 11 ? -12.159 -0.818 4.253 1.00 0.00 11 THR B C 8
ATOM 11603 O O . THR B 2 11 ? -11.941 0.323 4.659 1.00 0.00 11 THR B O 8
ATOM 11614 N N . GLY B 2 12 ? -12.777 -1.739 4.992 1.00 0.00 12 GLY B N 8
ATOM 11615 C CA . GLY B 2 12 ? -13.228 -1.430 6.336 1.00 0.00 12 GLY B CA 8
ATOM 11616 C C . GLY B 2 12 ? -12.098 -0.968 7.235 1.00 0.00 12 GLY B C 8
ATOM 11617 O O . GLY B 2 12 ? -10.995 -1.511 7.185 1.00 0.00 12 GLY B O 8
ATOM 11621 N N . GLY B 2 13 ? -12.374 0.042 8.055 1.00 0.00 13 GLY B N 8
ATOM 11622 C CA . GLY B 2 13 ? -11.363 0.563 8.956 1.00 0.00 13 GLY B CA 8
ATOM 11623 C C . GLY B 2 13 ? -11.919 1.605 9.908 1.00 0.00 13 GLY B C 8
ATOM 11624 O O . GLY B 2 13 ? -12.981 1.406 10.495 1.00 0.00 13 GLY B O 8
ATOM 11628 N N . LYS B 2 14 ? -11.194 2.714 10.052 1.00 0.00 14 LYS B N 8
ATOM 11629 C CA . LYS B 2 14 ? -11.602 3.809 10.935 1.00 0.00 14 LYS B CA 8
ATOM 11630 C C . LYS B 2 14 ? -11.560 3.384 12.403 1.00 0.00 14 LYS B C 8
ATOM 11631 O O . LYS B 2 14 ? -10.668 3.794 13.146 1.00 0.00 14 LYS B O 8
ATOM 11650 N N . ALA B 2 15 ? -12.525 2.559 12.808 1.00 0.00 15 ALA B N 8
ATOM 11651 C CA . ALA B 2 15 ? -12.607 2.070 14.183 1.00 0.00 15 ALA B CA 8
ATOM 11652 C C . ALA B 2 15 ? -12.842 3.212 15.173 1.00 0.00 15 ALA B C 8
ATOM 11653 O O . ALA B 2 15 ? -12.211 4.266 15.082 1.00 0.00 15 ALA B O 8
ATOM 11660 N N . PRO B 2 16 ? -13.760 3.019 16.139 1.00 0.00 16 PRO B N 8
ATOM 11661 C CA . PRO B 2 16 ? -14.073 4.039 17.147 1.00 0.00 16 PRO B CA 8
ATOM 11662 C C . PRO B 2 16 ? -12.864 4.392 18.007 1.00 0.00 16 PRO B C 8
ATOM 11663 O O . PRO B 2 16 ? -12.152 3.510 18.486 1.00 0.00 16 PRO B O 8
ATOM 11674 N N . GLY B 2 17 ? -12.638 5.689 18.198 1.00 0.00 17 GLY B N 8
ATOM 11675 C CA . GLY B 2 17 ? -11.514 6.139 18.998 1.00 0.00 17 GLY B CA 8
ATOM 11676 C C . GLY B 2 17 ? -11.605 5.677 20.439 1.00 0.00 17 GLY B C 8
ATOM 11677 O O . GLY B 2 17 ? -12.672 5.735 21.051 1.00 0.00 17 GLY B O 8
ATOM 11681 N N . GLY B 2 18 ? -10.480 5.220 20.983 1.00 0.00 18 GLY B N 8
ATOM 11682 C CA . GLY B 2 18 ? -10.456 4.752 22.358 1.00 0.00 18 GLY B CA 8
ATOM 11683 C C . GLY B 2 18 ? -11.357 3.553 22.580 1.00 0.00 18 GLY B C 8
ATOM 11684 O O . GLY B 2 18 ? -11.097 2.495 21.970 1.00 0.00 18 GLY B O 8
ATOM 11689 N N . HIS A 1 1 ? -29.677 -12.987 16.705 1.00 0.00 8 HIS A N 9
ATOM 11690 C CA . HIS A 1 1 ? -29.162 -11.875 17.546 1.00 0.00 8 HIS A CA 9
ATOM 11691 C C . HIS A 1 1 ? -28.463 -10.822 16.691 1.00 0.00 8 HIS A C 9
ATOM 11692 O O . HIS A 1 1 ? -28.633 -9.621 16.907 1.00 0.00 8 HIS A O 9
ATOM 11709 N N . MET A 1 2 ? -27.679 -11.281 15.720 1.00 0.00 9 MET A N 9
ATOM 11710 C CA . MET A 1 2 ? -26.952 -10.382 14.827 1.00 0.00 9 MET A CA 9
ATOM 11711 C C . MET A 1 2 ? -26.293 -11.165 13.696 1.00 0.00 9 MET A C 9
ATOM 11712 O O . MET A 1 2 ? -25.766 -12.257 13.911 1.00 0.00 9 MET A O 9
ATOM 11726 N N . VAL A 1 3 ? -26.324 -10.602 12.491 1.00 0.00 10 VAL A N 9
ATOM 11727 C CA . VAL A 1 3 ? -25.724 -11.253 11.332 1.00 0.00 10 VAL A CA 9
ATOM 11728 C C . VAL A 1 3 ? -24.247 -11.543 11.578 1.00 0.00 10 VAL A C 9
ATOM 11729 O O . VAL A 1 3 ? -23.513 -10.690 12.077 1.00 0.00 10 VAL A O 9
ATOM 11742 N N . GLU A 1 4 ? -23.821 -12.756 11.233 1.00 0.00 11 GLU A N 9
ATOM 11743 C CA . GLU A 1 4 ? -22.434 -13.163 11.425 1.00 0.00 11 GLU A CA 9
ATOM 11744 C C . GLU A 1 4 ? -22.060 -13.070 12.908 1.00 0.00 11 GLU A C 9
ATOM 11745 O O . GLU A 1 4 ? -22.736 -13.656 13.754 1.00 0.00 11 GLU A O 9
ATOM 11757 N N . GLU A 1 5 ? -20.992 -12.336 13.222 1.00 0.00 12 GLU A N 9
ATOM 11758 C CA . GLU A 1 5 ? -20.550 -12.179 14.605 1.00 0.00 12 GLU A CA 9
ATOM 11759 C C . GLU A 1 5 ? -19.349 -11.228 14.671 1.00 0.00 12 GLU A C 9
ATOM 11760 O O . GLU A 1 5 ? -19.392 -10.134 14.107 1.00 0.00 12 GLU A O 9
ATOM 11772 N N . VAL A 1 6 ? -18.281 -11.644 15.350 1.00 0.00 13 VAL A N 9
ATOM 11773 C CA . VAL A 1 6 ? -17.085 -10.820 15.469 1.00 0.00 13 VAL A CA 9
ATOM 11774 C C . VAL A 1 6 ? -16.472 -10.554 14.097 1.00 0.00 13 VAL A C 9
ATOM 11775 O O . VAL A 1 6 ? -16.403 -11.449 13.255 1.00 0.00 13 VAL A O 9
ATOM 11788 N N . LEU A 1 7 ? -16.033 -9.317 13.876 1.00 0.00 14 LEU A N 9
ATOM 11789 C CA . LEU A 1 7 ? -15.432 -8.939 12.602 1.00 0.00 14 LEU A CA 9
ATOM 11790 C C . LEU A 1 7 ? -14.736 -7.586 12.704 1.00 0.00 14 LEU A C 9
ATOM 11791 O O . LEU A 1 7 ? -15.323 -6.607 13.166 1.00 0.00 14 LEU A O 9
ATOM 11807 N N . GLU A 1 8 ? -13.483 -7.540 12.264 1.00 0.00 15 GLU A N 9
ATOM 11808 C CA . GLU A 1 8 ? -12.703 -6.308 12.299 1.00 0.00 15 GLU A CA 9
ATOM 11809 C C . GLU A 1 8 ? -13.175 -5.336 11.218 1.00 0.00 15 GLU A C 9
ATOM 11810 O O . GLU A 1 8 ? -14.373 -5.221 10.961 1.00 0.00 15 GLU A O 9
ATOM 11822 N N . GLU A 1 9 ? -12.231 -4.638 10.588 1.00 0.00 16 GLU A N 9
ATOM 11823 C CA . GLU A 1 9 ? -12.562 -3.682 9.538 1.00 0.00 16 GLU A CA 9
ATOM 11824 C C . GLU A 1 9 ? -13.036 -4.397 8.274 1.00 0.00 16 GLU A C 9
ATOM 11825 O O . GLU A 1 9 ? -12.492 -5.434 7.894 1.00 0.00 16 GLU A O 9
ATOM 11837 N N . GLU A 1 10 ? -14.057 -3.835 7.638 1.00 0.00 17 GLU A N 9
ATOM 11838 C CA . GLU A 1 10 ? -14.625 -4.410 6.421 1.00 0.00 17 GLU A CA 9
ATOM 11839 C C . GLU A 1 10 ? -13.579 -4.534 5.314 1.00 0.00 17 GLU A C 9
ATOM 11840 O O . GLU A 1 10 ? -13.685 -5.401 4.447 1.00 0.00 17 GLU A O 9
ATOM 11852 N N . GLU A 1 11 ? -12.580 -3.654 5.341 1.00 0.00 18 GLU A N 9
ATOM 11853 C CA . GLU A 1 11 ? -11.524 -3.659 4.331 1.00 0.00 18 GLU A CA 9
ATOM 11854 C C . GLU A 1 11 ? -10.962 -5.063 4.110 1.00 0.00 18 GLU A C 9
ATOM 11855 O O . GLU A 1 11 ? -10.620 -5.766 5.061 1.00 0.00 18 GLU A O 9
ATOM 11867 N N . GLU A 1 12 ? -10.880 -5.461 2.842 1.00 0.00 19 GLU A N 9
ATOM 11868 C CA . GLU A 1 12 ? -10.372 -6.780 2.472 1.00 0.00 19 GLU A CA 9
ATOM 11869 C C . GLU A 1 12 ? -8.878 -6.751 2.159 1.00 0.00 19 GLU A C 9
ATOM 11870 O O . GLU A 1 12 ? -8.353 -5.749 1.675 1.00 0.00 19 GLU A O 9
ATOM 11882 N N . GLU A 1 13 ? -8.204 -7.867 2.432 1.00 0.00 20 GLU A N 9
ATOM 11883 C CA . GLU A 1 13 ? -6.772 -7.988 2.172 1.00 0.00 20 GLU A CA 9
ATOM 11884 C C . GLU A 1 13 ? -6.504 -8.230 0.688 1.00 0.00 20 GLU A C 9
ATOM 11885 O O . GLU A 1 13 ? -7.183 -9.035 0.050 1.00 0.00 20 GLU A O 9
ATOM 11897 N N . TYR A 1 14 ? -5.508 -7.535 0.146 1.00 0.00 21 TYR A N 9
ATOM 11898 C CA . TYR A 1 14 ? -5.145 -7.679 -1.261 1.00 0.00 21 TYR A CA 9
ATOM 11899 C C . TYR A 1 14 ? -3.650 -7.941 -1.416 1.00 0.00 21 TYR A C 9
ATOM 11900 O O . TYR A 1 14 ? -2.831 -7.345 -0.716 1.00 0.00 21 TYR A O 9
ATOM 11918 N N . VAL A 1 15 ? -3.305 -8.835 -2.340 1.00 0.00 22 VAL A N 9
ATOM 11919 C CA . VAL A 1 15 ? -1.910 -9.178 -2.595 1.00 0.00 22 VAL A CA 9
ATOM 11920 C C . VAL A 1 15 ? -1.083 -7.930 -2.886 1.00 0.00 22 VAL A C 9
ATOM 11921 O O . VAL A 1 15 ? -1.546 -7.011 -3.562 1.00 0.00 22 VAL A O 9
ATOM 11934 N N . VAL A 1 16 ? 0.141 -7.902 -2.369 1.00 0.00 23 VAL A N 9
ATOM 11935 C CA . VAL A 1 16 ? 1.028 -6.763 -2.572 1.00 0.00 23 VAL A CA 9
ATOM 11936 C C . VAL A 1 16 ? 2.402 -7.207 -3.058 1.00 0.00 23 VAL A C 9
ATOM 11937 O O . VAL A 1 16 ? 3.044 -8.061 -2.445 1.00 0.00 23 VAL A O 9
ATOM 11950 N N . GLU A 1 17 ? 2.851 -6.612 -4.158 1.00 0.00 24 GLU A N 9
ATOM 11951 C CA . GLU A 1 17 ? 4.154 -6.936 -4.723 1.00 0.00 24 GLU A CA 9
ATOM 11952 C C . GLU A 1 17 ? 5.261 -6.177 -3.997 1.00 0.00 24 GLU A C 9
ATOM 11953 O O . GLU A 1 17 ? 6.219 -6.777 -3.510 1.00 0.00 24 GLU A O 9
ATOM 11965 N N . LYS A 1 18 ? 5.117 -4.852 -3.930 1.00 0.00 25 LYS A N 9
ATOM 11966 C CA . LYS A 1 18 ? 6.102 -3.998 -3.265 1.00 0.00 25 LYS A CA 9
ATOM 11967 C C . LYS A 1 18 ? 5.713 -2.528 -3.383 1.00 0.00 25 LYS A C 9
ATOM 11968 O O . LYS A 1 18 ? 5.249 -2.089 -4.434 1.00 0.00 25 LYS A O 9
ATOM 11987 N N . VAL A 1 19 ? 5.912 -1.765 -2.307 1.00 0.00 26 VAL A N 9
ATOM 11988 C CA . VAL A 1 19 ? 5.585 -0.345 -2.328 1.00 0.00 26 VAL A CA 9
ATOM 11989 C C . VAL A 1 19 ? 6.436 0.391 -3.343 1.00 0.00 26 VAL A C 9
ATOM 11990 O O . VAL A 1 19 ? 7.653 0.213 -3.397 1.00 0.00 26 VAL A O 9
ATOM 12003 N N . LEU A 1 20 ? 5.795 1.229 -4.137 1.00 0.00 27 LEU A N 9
ATOM 12004 C CA . LEU A 1 20 ? 6.503 2.003 -5.133 1.00 0.00 27 LEU A CA 9
ATOM 12005 C C . LEU A 1 20 ? 7.018 3.304 -4.533 1.00 0.00 27 LEU A C 9
ATOM 12006 O O . LEU A 1 20 ? 7.900 3.944 -5.105 1.00 0.00 27 LEU A O 9
ATOM 12022 N N . ASP A 1 21 ? 6.473 3.698 -3.372 1.00 0.00 28 ASP A N 9
ATOM 12023 C CA . ASP A 1 21 ? 6.918 4.940 -2.732 1.00 0.00 28 ASP A CA 9
ATOM 12024 C C . ASP A 1 21 ? 6.238 5.165 -1.374 1.00 0.00 28 ASP A C 9
ATOM 12025 O O . ASP A 1 21 ? 5.935 4.213 -0.657 1.00 0.00 28 ASP A O 9
ATOM 12034 N N . ARG A 1 22 ? 6.017 6.437 -1.030 1.00 0.00 29 ARG A N 9
ATOM 12035 C CA . ARG A 1 22 ? 5.395 6.814 0.237 1.00 0.00 29 ARG A CA 9
ATOM 12036 C C . ARG A 1 22 ? 5.029 8.297 0.224 1.00 0.00 29 ARG A C 9
ATOM 12037 O O . ARG A 1 22 ? 5.822 9.130 -0.214 1.00 0.00 29 ARG A O 9
ATOM 12058 N N . ARG A 1 23 ? 3.832 8.627 0.705 1.00 0.00 30 ARG A N 9
ATOM 12059 C CA . ARG A 1 23 ? 3.394 10.022 0.738 1.00 0.00 30 ARG A CA 9
ATOM 12060 C C . ARG A 1 23 ? 2.337 10.263 1.813 1.00 0.00 30 ARG A C 9
ATOM 12061 O O . ARG A 1 23 ? 1.457 9.431 2.034 1.00 0.00 30 ARG A O 9
ATOM 12082 N N . VAL A 1 24 ? 2.427 11.419 2.465 1.00 0.00 31 VAL A N 9
ATOM 12083 C CA . VAL A 1 24 ? 1.476 11.799 3.504 1.00 0.00 31 VAL A CA 9
ATOM 12084 C C . VAL A 1 24 ? 0.630 12.980 3.036 1.00 0.00 31 VAL A C 9
ATOM 12085 O O . VAL A 1 24 ? 1.152 13.924 2.441 1.00 0.00 31 VAL A O 9
ATOM 12098 N N . VAL A 1 25 ? -0.675 12.929 3.299 1.00 0.00 32 VAL A N 9
ATOM 12099 C CA . VAL A 1 25 ? -1.567 14.008 2.883 1.00 0.00 32 VAL A CA 9
ATOM 12100 C C . VAL A 1 25 ? -1.968 14.885 4.064 1.00 0.00 32 VAL A C 9
ATOM 12101 O O . VAL A 1 25 ? -2.068 16.105 3.934 1.00 0.00 32 VAL A O 9
ATOM 12114 N N . LYS A 1 26 ? -2.199 14.255 5.210 1.00 0.00 33 LYS A N 9
ATOM 12115 C CA . LYS A 1 26 ? -2.594 14.979 6.411 1.00 0.00 33 LYS A CA 9
ATOM 12116 C C . LYS A 1 26 ? -2.505 14.080 7.640 1.00 0.00 33 LYS A C 9
ATOM 12117 O O . LYS A 1 26 ? -3.411 14.053 8.473 1.00 0.00 33 LYS A O 9
ATOM 12136 N N . GLY A 1 27 ? -1.401 13.346 7.744 1.00 0.00 34 GLY A N 9
ATOM 12137 C CA . GLY A 1 27 ? -1.208 12.456 8.872 1.00 0.00 34 GLY A CA 9
ATOM 12138 C C . GLY A 1 27 ? -1.102 11.003 8.456 1.00 0.00 34 GLY A C 9
ATOM 12139 O O . GLY A 1 27 ? -0.349 10.234 9.053 1.00 0.00 34 GLY A O 9
ATOM 12143 N N . LYS A 1 28 ? -1.859 10.624 7.431 1.00 0.00 35 LYS A N 9
ATOM 12144 C CA . LYS A 1 28 ? -1.847 9.255 6.941 1.00 0.00 35 LYS A CA 9
ATOM 12145 C C . LYS A 1 28 ? -0.672 9.022 6.002 1.00 0.00 35 LYS A C 9
ATOM 12146 O O . LYS A 1 28 ? -0.306 9.898 5.218 1.00 0.00 35 LYS A O 9
ATOM 12165 N N . VAL A 1 29 ? -0.083 7.836 6.091 1.00 0.00 36 VAL A N 9
ATOM 12166 C CA . VAL A 1 29 ? 1.056 7.483 5.255 1.00 0.00 36 VAL A CA 9
ATOM 12167 C C . VAL A 1 29 ? 0.672 6.418 4.232 1.00 0.00 36 VAL A C 9
ATOM 12168 O O . VAL A 1 29 ? 0.740 5.223 4.517 1.00 0.00 36 VAL A O 9
ATOM 12181 N N . GLU A 1 30 ? 0.267 6.852 3.042 1.00 0.00 37 GLU A N 9
ATOM 12182 C CA . GLU A 1 30 ? -0.128 5.921 1.991 1.00 0.00 37 GLU A CA 9
ATOM 12183 C C . GLU A 1 30 ? 1.070 5.506 1.143 1.00 0.00 37 GLU A C 9
ATOM 12184 O O . GLU A 1 30 ? 1.808 6.346 0.629 1.00 0.00 37 GLU A O 9
ATOM 12196 N N . TYR A 1 31 ? 1.249 4.197 1.003 1.00 0.00 38 TYR A N 9
ATOM 12197 C CA . TYR A 1 31 ? 2.346 3.642 0.218 1.00 0.00 38 TYR A CA 9
ATOM 12198 C C . TYR A 1 31 ? 1.849 3.110 -1.119 1.00 0.00 38 TYR A C 9
ATOM 12199 O O . TYR A 1 31 ? 0.943 2.278 -1.166 1.00 0.00 38 TYR A O 9
ATOM 12217 N N . LEU A 1 32 ? 2.463 3.575 -2.203 1.00 0.00 39 LEU A N 9
ATOM 12218 C CA . LEU A 1 32 ? 2.093 3.120 -3.535 1.00 0.00 39 LEU A CA 9
ATOM 12219 C C . LEU A 1 32 ? 2.303 1.616 -3.612 1.00 0.00 39 LEU A C 9
ATOM 12220 O O . LEU A 1 32 ? 3.225 1.096 -2.993 1.00 0.00 39 LEU A O 9
ATOM 12236 N N . LEU A 1 33 ? 1.432 0.905 -4.323 1.00 0.00 40 LEU A N 9
ATOM 12237 C CA . LEU A 1 33 ? 1.552 -0.548 -4.394 1.00 0.00 40 LEU A CA 9
ATOM 12238 C C . LEU A 1 33 ? 1.135 -1.114 -5.746 1.00 0.00 40 LEU A C 9
ATOM 12239 O O . LEU A 1 33 ? 0.077 -0.780 -6.277 1.00 0.00 40 LEU A O 9
ATOM 12255 N N . LYS A 1 34 ? 1.975 -2.003 -6.276 1.00 0.00 41 LYS A N 9
ATOM 12256 C CA . LYS A 1 34 ? 1.702 -2.660 -7.548 1.00 0.00 41 LYS A CA 9
ATOM 12257 C C . LYS A 1 34 ? 0.848 -3.897 -7.289 1.00 0.00 41 LYS A C 9
ATOM 12258 O O . LYS A 1 34 ? 1.363 -4.953 -6.920 1.00 0.00 41 LYS A O 9
ATOM 12277 N N . TRP A 1 35 ? -0.460 -3.749 -7.449 1.00 0.00 42 TRP A N 9
ATOM 12278 C CA . TRP A 1 35 ? -1.391 -4.841 -7.198 1.00 0.00 42 TRP A CA 9
ATOM 12279 C C . TRP A 1 35 ? -1.334 -5.910 -8.285 1.00 0.00 42 TRP A C 9
ATOM 12280 O O . TRP A 1 35 ? -1.293 -5.605 -9.477 1.00 0.00 42 TRP A O 9
ATOM 12301 N N . LYS A 1 36 ? -1.331 -7.167 -7.850 1.00 0.00 43 LYS A N 9
ATOM 12302 C CA . LYS A 1 36 ? -1.280 -8.309 -8.758 1.00 0.00 43 LYS A CA 9
ATOM 12303 C C . LYS A 1 36 ? -2.553 -8.403 -9.595 1.00 0.00 43 LYS A C 9
ATOM 12304 O O . LYS A 1 36 ? -3.652 -8.140 -9.104 1.00 0.00 43 LYS A O 9
ATOM 12323 N N . GLY A 1 37 ? -2.395 -8.783 -10.860 1.00 0.00 44 GLY A N 9
ATOM 12324 C CA . GLY A 1 37 ? -3.535 -8.910 -11.751 1.00 0.00 44 GLY A CA 9
ATOM 12325 C C . GLY A 1 37 ? -4.009 -7.573 -12.285 1.00 0.00 44 GLY A C 9
ATOM 12326 O O . GLY A 1 37 ? -4.195 -7.412 -13.492 1.00 0.00 44 GLY A O 9
ATOM 12330 N N . PHE A 1 38 ? -4.202 -6.612 -11.388 1.00 0.00 45 PHE A N 9
ATOM 12331 C CA . PHE A 1 38 ? -4.651 -5.282 -11.779 1.00 0.00 45 PHE A CA 9
ATOM 12332 C C . PHE A 1 38 ? -3.606 -4.602 -12.655 1.00 0.00 45 PHE A C 9
ATOM 12333 O O . PHE A 1 38 ? -2.405 -4.743 -12.420 1.00 0.00 45 PHE A O 9
ATOM 12350 N N . SER A 1 39 ? -4.068 -3.872 -13.665 1.00 0.00 46 SER A N 9
ATOM 12351 C CA . SER A 1 39 ? -3.171 -3.174 -14.579 1.00 0.00 46 SER A CA 9
ATOM 12352 C C . SER A 1 39 ? -2.142 -2.355 -13.806 1.00 0.00 46 SER A C 9
ATOM 12353 O O . SER A 1 39 ? -2.464 -1.736 -12.791 1.00 0.00 46 SER A O 9
ATOM 12361 N N . ASP A 1 40 ? -0.903 -2.370 -14.286 1.00 0.00 47 ASP A N 9
ATOM 12362 C CA . ASP A 1 40 ? 0.183 -1.640 -13.638 1.00 0.00 47 ASP A CA 9
ATOM 12363 C C . ASP A 1 40 ? -0.199 -0.181 -13.412 1.00 0.00 47 ASP A C 9
ATOM 12364 O O . ASP A 1 40 ? 0.003 0.359 -12.326 1.00 0.00 47 ASP A O 9
ATOM 12373 N N . GLU A 1 41 ? -0.754 0.448 -14.440 1.00 0.00 48 GLU A N 9
ATOM 12374 C CA . GLU A 1 41 ? -1.165 1.842 -14.354 1.00 0.00 48 GLU A CA 9
ATOM 12375 C C . GLU A 1 41 ? -2.163 2.056 -13.219 1.00 0.00 48 GLU A C 9
ATOM 12376 O O . GLU A 1 41 ? -2.209 3.128 -12.614 1.00 0.00 48 GLU A O 9
ATOM 12388 N N . ASP A 1 42 ? -2.970 1.034 -12.946 1.00 0.00 49 ASP A N 9
ATOM 12389 C CA . ASP A 1 42 ? -3.978 1.109 -11.897 1.00 0.00 49 ASP A CA 9
ATOM 12390 C C . ASP A 1 42 ? -3.374 0.975 -10.496 1.00 0.00 49 ASP A C 9
ATOM 12391 O O . ASP A 1 42 ? -3.967 0.344 -9.621 1.00 0.00 49 ASP A O 9
ATOM 12400 N N . ASN A 1 43 ? -2.209 1.583 -10.276 1.00 0.00 50 ASN A N 9
ATOM 12401 C CA . ASN A 1 43 ? -1.567 1.533 -8.964 1.00 0.00 50 ASN A CA 9
ATOM 12402 C C . ASN A 1 43 ? -2.379 2.326 -7.946 1.00 0.00 50 ASN A C 9
ATOM 12403 O O . ASN A 1 43 ? -2.950 3.367 -8.274 1.00 0.00 50 ASN A O 9
ATOM 12414 N N . THR A 1 44 ? -2.442 1.826 -6.715 1.00 0.00 51 THR A N 9
ATOM 12415 C CA . THR A 1 44 ? -3.203 2.493 -5.666 1.00 0.00 51 THR A CA 9
ATOM 12416 C C . THR A 1 44 ? -2.437 2.531 -4.346 1.00 0.00 51 THR A C 9
ATOM 12417 O O . THR A 1 44 ? -1.964 1.504 -3.857 1.00 0.00 51 THR A O 9
ATOM 12428 N N . TRP A 1 45 ? -2.328 3.727 -3.772 1.00 0.00 52 TRP A N 9
ATOM 12429 C CA . TRP A 1 45 ? -1.636 3.921 -2.507 1.00 0.00 52 TRP A CA 9
ATOM 12430 C C . TRP A 1 45 ? -2.531 3.494 -1.347 1.00 0.00 52 TRP A C 9
ATOM 12431 O O . TRP A 1 45 ? -3.755 3.597 -1.432 1.00 0.00 52 TRP A O 9
ATOM 12452 N N . GLU A 1 46 ? -1.924 3.011 -0.267 1.00 0.00 53 GLU A N 9
ATOM 12453 C CA . GLU A 1 46 ? -2.688 2.567 0.894 1.00 0.00 53 GLU A CA 9
ATOM 12454 C C . GLU A 1 46 ? -2.003 2.970 2.198 1.00 0.00 53 GLU A C 9
ATOM 12455 O O . GLU A 1 46 ? -0.818 2.703 2.393 1.00 0.00 53 GLU A O 9
ATOM 12467 N N . PRO A 1 47 ? -2.747 3.614 3.118 1.00 0.00 54 PRO A N 9
ATOM 12468 C CA . PRO A 1 47 ? -2.206 4.042 4.412 1.00 0.00 54 PRO A CA 9
ATOM 12469 C C . PRO A 1 47 ? -1.602 2.876 5.186 1.00 0.00 54 PRO A C 9
ATOM 12470 O O . PRO A 1 47 ? -2.106 1.756 5.129 1.00 0.00 54 PRO A O 9
ATOM 12481 N N . GLU A 1 48 ? -0.512 3.148 5.897 1.00 0.00 55 GLU A N 9
ATOM 12482 C CA . GLU A 1 48 ? 0.179 2.129 6.674 1.00 0.00 55 GLU A CA 9
ATOM 12483 C C . GLU A 1 48 ? -0.779 1.355 7.578 1.00 0.00 55 GLU A C 9
ATOM 12484 O O . GLU A 1 48 ? -0.619 0.150 7.776 1.00 0.00 55 GLU A O 9
ATOM 12496 N N . GLU A 1 49 ? -1.763 2.052 8.132 1.00 0.00 56 GLU A N 9
ATOM 12497 C CA . GLU A 1 49 ? -2.735 1.426 9.026 1.00 0.00 56 GLU A CA 9
ATOM 12498 C C . GLU A 1 49 ? -3.588 0.389 8.295 1.00 0.00 56 GLU A C 9
ATOM 12499 O O . GLU A 1 49 ? -3.751 -0.735 8.771 1.00 0.00 56 GLU A O 9
ATOM 12511 N N . ASN A 1 50 ? -4.140 0.775 7.150 1.00 0.00 57 ASN A N 9
ATOM 12512 C CA . ASN A 1 50 ? -4.988 -0.122 6.367 1.00 0.00 57 ASN A CA 9
ATOM 12513 C C . ASN A 1 50 ? -4.207 -1.302 5.806 1.00 0.00 57 ASN A C 9
ATOM 12514 O O . ASN A 1 50 ? -4.587 -2.457 6.001 1.00 0.00 57 ASN A O 9
ATOM 12525 N N . LEU A 1 51 ? -3.125 -1.010 5.095 1.00 0.00 58 LEU A N 9
ATOM 12526 C CA . LEU A 1 51 ? -2.309 -2.054 4.491 1.00 0.00 58 LEU A CA 9
ATOM 12527 C C . LEU A 1 51 ? -1.724 -2.986 5.547 1.00 0.00 58 LEU A C 9
ATOM 12528 O O . LEU A 1 51 ? -1.734 -2.681 6.739 1.00 0.00 58 LEU A O 9
ATOM 12544 N N . ASP A 1 52 ? -1.210 -4.122 5.090 1.00 0.00 59 ASP A N 9
ATOM 12545 C CA . ASP A 1 52 ? -0.610 -5.112 5.974 1.00 0.00 59 ASP A CA 9
ATOM 12546 C C . ASP A 1 52 ? 0.676 -5.645 5.350 1.00 0.00 59 ASP A C 9
ATOM 12547 O O . ASP A 1 52 ? 0.876 -6.853 5.234 1.00 0.00 59 ASP A O 9
ATOM 12556 N N . CYS A 1 53 ? 1.532 -4.718 4.936 1.00 0.00 60 CYS A N 9
ATOM 12557 C CA . CYS A 1 53 ? 2.799 -5.059 4.301 1.00 0.00 60 CYS A CA 9
ATOM 12558 C C . CYS A 1 53 ? 3.970 -4.340 4.980 1.00 0.00 60 CYS A C 9
ATOM 12559 O O . CYS A 1 53 ? 4.740 -3.648 4.318 1.00 0.00 60 CYS A O 9
ATOM 12567 N N . PRO A 1 54 ? 4.127 -4.494 6.313 1.00 0.00 61 PRO A N 9
ATOM 12568 C CA . PRO A 1 54 ? 5.213 -3.847 7.062 1.00 0.00 61 PRO A CA 9
ATOM 12569 C C . PRO A 1 54 ? 6.586 -4.135 6.467 1.00 0.00 61 PRO A C 9
ATOM 12570 O O . PRO A 1 54 ? 7.407 -3.231 6.315 1.00 0.00 61 PRO A O 9
ATOM 12581 N N . ASP A 1 55 ? 6.827 -5.397 6.127 1.00 0.00 62 ASP A N 9
ATOM 12582 C CA . ASP A 1 55 ? 8.099 -5.798 5.539 1.00 0.00 62 ASP A CA 9
ATOM 12583 C C . ASP A 1 55 ? 8.379 -4.995 4.276 1.00 0.00 62 ASP A C 9
ATOM 12584 O O . ASP A 1 55 ? 9.529 -4.684 3.964 1.00 0.00 62 ASP A O 9
ATOM 12593 N N . LEU A 1 56 ? 7.316 -4.663 3.552 1.00 0.00 63 LEU A N 9
ATOM 12594 C CA . LEU A 1 56 ? 7.431 -3.895 2.321 1.00 0.00 63 LEU A CA 9
ATOM 12595 C C . LEU A 1 56 ? 7.910 -2.473 2.611 1.00 0.00 63 LEU A C 9
ATOM 12596 O O . LEU A 1 56 ? 8.792 -1.958 1.924 1.00 0.00 63 LEU A O 9
ATOM 12612 N N . ILE A 1 57 ? 7.336 -1.846 3.639 1.00 0.00 64 ILE A N 9
ATOM 12613 C CA . ILE A 1 57 ? 7.726 -0.490 4.017 1.00 0.00 64 ILE A CA 9
ATOM 12614 C C . ILE A 1 57 ? 9.201 -0.442 4.405 1.00 0.00 64 ILE A C 9
ATOM 12615 O O . ILE A 1 57 ? 9.943 0.432 3.955 1.00 0.00 64 ILE A O 9
ATOM 12631 N N . ALA A 1 58 ? 9.619 -1.389 5.240 1.00 0.00 65 ALA A N 9
ATOM 12632 C CA . ALA A 1 58 ? 11.005 -1.457 5.685 1.00 0.00 65 ALA A CA 9
ATOM 12633 C C . ALA A 1 58 ? 11.947 -1.625 4.499 1.00 0.00 65 ALA A C 9
ATOM 12634 O O . ALA A 1 58 ? 12.959 -0.933 4.397 1.00 0.00 65 ALA A O 9
ATOM 12641 N N . GLU A 1 59 ? 11.599 -2.543 3.602 1.00 0.00 66 GLU A N 9
ATOM 12642 C CA . GLU A 1 59 ? 12.406 -2.801 2.416 1.00 0.00 66 GLU A CA 9
ATOM 12643 C C . GLU A 1 59 ? 12.542 -1.537 1.573 1.00 0.00 66 GLU A C 9
ATOM 12644 O O . GLU A 1 59 ? 13.621 -1.234 1.061 1.00 0.00 66 GLU A O 9
ATOM 12656 N N . PHE A 1 60 ? 11.441 -0.801 1.438 1.00 0.00 67 PHE A N 9
ATOM 12657 C CA . PHE A 1 60 ? 11.431 0.435 0.666 1.00 0.00 67 PHE A CA 9
ATOM 12658 C C . PHE A 1 60 ? 12.496 1.407 1.168 1.00 0.00 67 PHE A C 9
ATOM 12659 O O . PHE A 1 60 ? 13.270 1.956 0.383 1.00 0.00 67 PHE A O 9
ATOM 12676 N N . LEU A 1 61 ? 12.522 1.619 2.478 1.00 0.00 68 LEU A N 9
ATOM 12677 C CA . LEU A 1 61 ? 13.479 2.528 3.092 1.00 0.00 68 LEU A CA 9
ATOM 12678 C C . LEU A 1 61 ? 14.909 2.006 2.962 1.00 0.00 68 LEU A C 9
ATOM 12679 O O . LEU A 1 61 ? 15.844 2.781 2.753 1.00 0.00 68 LEU A O 9
ATOM 12695 N N . GLN A 1 62 ? 15.073 0.692 3.088 1.00 0.00 69 GLN A N 9
ATOM 12696 C CA . GLN A 1 62 ? 16.392 0.071 2.981 1.00 0.00 69 GLN A CA 9
ATOM 12697 C C . GLN A 1 62 ? 17.074 0.459 1.672 1.00 0.00 69 GLN A C 9
ATOM 12698 O O . GLN A 1 62 ? 18.276 0.721 1.644 1.00 0.00 69 GLN A O 9
ATOM 12712 N N . SER A 1 63 ? 16.297 0.492 0.593 1.00 0.00 70 SER A N 9
ATOM 12713 C CA . SER A 1 63 ? 16.822 0.849 -0.722 1.00 0.00 70 SER A CA 9
ATOM 12714 C C . SER A 1 63 ? 17.518 2.205 -0.677 1.00 0.00 70 SER A C 9
ATOM 12715 O O . SER A 1 63 ? 18.524 2.421 -1.353 1.00 0.00 70 SER A O 9
ATOM 12723 N N . GLN A 1 64 ? 16.969 3.117 0.120 1.00 0.00 71 GLN A N 9
ATOM 12724 C CA . GLN A 1 64 ? 17.525 4.459 0.262 1.00 0.00 71 GLN A CA 9
ATOM 12725 C C . GLN A 1 64 ? 18.759 4.454 1.166 1.00 0.00 71 GLN A C 9
ATOM 12726 O O . GLN A 1 64 ? 18.823 5.193 2.148 1.00 0.00 71 GLN A O 9
ATOM 12740 N N . LYS A 1 65 ? 19.735 3.614 0.829 1.00 0.00 72 LYS A N 9
ATOM 12741 C CA . LYS A 1 65 ? 20.963 3.510 1.611 1.00 0.00 72 LYS A CA 9
ATOM 12742 C C . LYS A 1 65 ? 22.023 2.715 0.855 1.00 0.00 72 LYS A C 9
ATOM 12743 O O . LYS A 1 65 ? 21.740 1.648 0.309 1.00 0.00 72 LYS A O 9
ATOM 12762 N N . THR A 1 66 ? 23.243 3.249 0.822 1.00 0.00 73 THR A N 9
ATOM 12763 C CA . THR A 1 66 ? 24.350 2.602 0.125 1.00 0.00 73 THR A CA 9
ATOM 12764 C C . THR A 1 66 ? 23.958 2.300 -1.320 1.00 0.00 73 THR A C 9
ATOM 12765 O O . THR A 1 66 ? 24.457 1.358 -1.938 1.00 0.00 73 THR A O 9
ATOM 12776 N N . ALA A 1 67 ? 23.050 3.119 -1.845 1.00 0.00 74 ALA A N 9
ATOM 12777 C CA . ALA A 1 67 ? 22.558 2.975 -3.211 1.00 0.00 74 ALA A CA 9
ATOM 12778 C C . ALA A 1 67 ? 21.495 4.027 -3.501 1.00 0.00 74 ALA A C 9
ATOM 12779 O O . ALA A 1 67 ? 21.464 4.616 -4.582 1.00 0.00 74 ALA A O 9
ATOM 12786 N N . HIS A 1 68 ? 20.626 4.255 -2.517 1.00 0.00 75 HIS A N 9
ATOM 12787 C CA . HIS A 1 68 ? 19.555 5.236 -2.644 1.00 0.00 75 HIS A CA 9
ATOM 12788 C C . HIS A 1 68 ? 18.654 4.888 -3.832 1.00 0.00 75 HIS A C 9
ATOM 12789 O O . HIS A 1 68 ? 18.092 3.793 -3.887 1.00 0.00 75 HIS A O 9
ATOM 12804 N N . GLU A 1 69 ? 18.516 5.814 -4.781 1.00 0.00 76 GLU A N 9
ATOM 12805 C CA . GLU A 1 69 ? 17.683 5.586 -5.958 1.00 0.00 76 GLU A CA 9
ATOM 12806 C C . GLU A 1 69 ? 18.404 4.709 -6.985 1.00 0.00 76 GLU A C 9
ATOM 12807 O O . GLU A 1 69 ? 18.228 4.882 -8.190 1.00 0.00 76 GLU A O 9
ATOM 12819 N N . THR A 1 70 ? 19.205 3.766 -6.489 1.00 0.00 77 THR A N 9
ATOM 12820 C CA . THR A 1 70 ? 19.962 2.842 -7.336 1.00 0.00 77 THR A CA 9
ATOM 12821 C C . THR A 1 70 ? 20.823 3.579 -8.361 1.00 0.00 77 THR A C 9
ATOM 12822 O O . THR A 1 70 ? 20.313 4.194 -9.296 1.00 0.00 77 THR A O 9
ATOM 12833 N N . ASP A 1 71 ? 22.138 3.498 -8.181 1.00 0.00 78 ASP A N 9
ATOM 12834 C CA . ASP A 1 71 ? 23.077 4.147 -9.091 1.00 0.00 78 ASP A CA 9
ATOM 12835 C C . ASP A 1 71 ? 23.166 3.387 -10.410 1.00 0.00 78 ASP A C 9
ATOM 12836 O O . ASP A 1 71 ? 23.177 3.986 -11.485 1.00 0.00 78 ASP A O 9
ATOM 12845 N N . LYS A 1 72 ? 23.232 2.062 -10.316 1.00 0.00 79 LYS A N 9
ATOM 12846 C CA . LYS A 1 72 ? 23.322 1.209 -11.497 1.00 0.00 79 LYS A CA 9
ATOM 12847 C C . LYS A 1 72 ? 23.152 -0.259 -11.115 1.00 0.00 79 LYS A C 9
ATOM 12848 O O . LYS A 1 72 ? 23.753 -0.731 -10.151 1.00 0.00 79 LYS A O 9
ATOM 12867 N N . SER A 1 73 ? 22.334 -0.973 -11.882 1.00 0.00 80 SER A N 9
ATOM 12868 C CA . SER A 1 73 ? 22.083 -2.389 -11.628 1.00 0.00 80 SER A CA 9
ATOM 12869 C C . SER A 1 73 ? 21.474 -3.059 -12.855 1.00 0.00 80 SER A C 9
ATOM 12870 O O . SER A 1 73 ? 20.891 -2.340 -13.694 1.00 0.00 80 SER A O 9
ATOM 12879 N N . ALA B 2 1 ? 2.092 -18.451 10.900 1.00 0.00 1 ALA B N 9
ATOM 12880 C CA . ALA B 2 1 ? 1.553 -18.506 9.518 1.00 0.00 1 ALA B CA 9
ATOM 12881 C C . ALA B 2 1 ? 1.585 -17.125 8.863 1.00 0.00 1 ALA B C 9
ATOM 12882 O O . ALA B 2 1 ? 2.480 -16.323 9.136 1.00 0.00 1 ALA B O 9
ATOM 12891 N N . ARG B 2 2 ? 0.605 -16.852 8.002 1.00 0.00 2 ARG B N 9
ATOM 12892 C CA . ARG B 2 2 ? 0.523 -15.568 7.312 1.00 0.00 2 ARG B CA 9
ATOM 12893 C C . ARG B 2 2 ? 1.825 -15.259 6.578 1.00 0.00 2 ARG B C 9
ATOM 12894 O O . ARG B 2 2 ? 2.338 -14.142 6.647 1.00 0.00 2 ARG B O 9
ATOM 12915 N N . THR B 2 3 ? 2.358 -16.260 5.883 1.00 0.00 3 THR B N 9
ATOM 12916 C CA . THR B 2 3 ? 3.603 -16.103 5.140 1.00 0.00 3 THR B CA 9
ATOM 12917 C C . THR B 2 3 ? 3.366 -15.382 3.811 1.00 0.00 3 THR B C 9
ATOM 12918 O O . THR B 2 3 ? 3.824 -15.829 2.757 1.00 0.00 3 THR B O 9
ATOM 12957 N N . GLN B 2 5 ? 2.293 -11.056 2.665 1.00 0.00 5 GLN B N 9
ATOM 12958 C CA . GLN B 2 5 ? 1.757 -9.733 2.962 1.00 0.00 5 GLN B CA 9
ATOM 12959 C C . GLN B 2 5 ? 0.588 -9.382 2.047 1.00 0.00 5 GLN B C 9
ATOM 12960 O O . GLN B 2 5 ? 0.606 -9.681 0.853 1.00 0.00 5 GLN B O 9
ATOM 12974 N N . THR B 2 6 ? -0.423 -8.732 2.621 1.00 0.00 6 THR B N 9
ATOM 12975 C CA . THR B 2 6 ? -1.605 -8.318 1.873 1.00 0.00 6 THR B CA 9
ATOM 12976 C C . THR B 2 6 ? -2.184 -7.038 2.462 1.00 0.00 6 THR B C 9
ATOM 12977 O O . THR B 2 6 ? -2.731 -7.045 3.565 1.00 0.00 6 THR B O 9
ATOM 12988 N N . ALA B 2 7 ? -2.063 -5.938 1.724 1.00 0.00 7 ALA B N 9
ATOM 12989 C CA . ALA B 2 7 ? -2.576 -4.656 2.187 1.00 0.00 7 ALA B CA 9
ATOM 12990 C C . ALA B 2 7 ? -4.102 -4.649 2.203 1.00 0.00 7 ALA B C 9
ATOM 12991 O O . ALA B 2 7 ? -4.732 -5.701 2.301 1.00 0.00 7 ALA B O 9
ATOM 12998 N N . ARG B 2 8 ? -4.689 -3.458 2.103 1.00 0.00 8 ARG B N 9
ATOM 12999 C CA . ARG B 2 8 ? -6.143 -3.313 2.107 1.00 0.00 8 ARG B CA 9
ATOM 13000 C C . ARG B 2 8 ? -6.566 -2.020 1.416 1.00 0.00 8 ARG B C 9
ATOM 13001 O O . ARG B 2 8 ? -5.954 -0.970 1.616 1.00 0.00 8 ARG B O 9
ATOM 13050 N N . SER B 2 10 ? -8.242 1.409 0.505 1.00 0.00 10 SER B N 9
ATOM 13051 C CA . SER B 2 10 ? -8.576 2.547 1.355 1.00 0.00 10 SER B CA 9
ATOM 13052 C C . SER B 2 10 ? -10.076 2.592 1.627 1.00 0.00 10 SER B C 9
ATOM 13053 O O . SER B 2 10 ? -10.881 2.647 0.697 1.00 0.00 10 SER B O 9
ATOM 13061 N N . THR B 2 11 ? -10.441 2.567 2.908 1.00 0.00 11 THR B N 9
ATOM 13062 C CA . THR B 2 11 ? -11.843 2.605 3.314 1.00 0.00 11 THR B CA 9
ATOM 13063 C C . THR B 2 11 ? -12.681 1.611 2.513 1.00 0.00 11 THR B C 9
ATOM 13064 O O . THR B 2 11 ? -13.697 1.978 1.919 1.00 0.00 11 THR B O 9
ATOM 13075 N N . GLY B 2 12 ? -12.245 0.354 2.500 1.00 0.00 12 GLY B N 9
ATOM 13076 C CA . GLY B 2 12 ? -12.958 -0.680 1.767 1.00 0.00 12 GLY B CA 9
ATOM 13077 C C . GLY B 2 12 ? -14.443 -0.695 2.076 1.00 0.00 12 GLY B C 9
ATOM 13078 O O . GLY B 2 12 ? -14.847 -0.502 3.223 1.00 0.00 12 GLY B O 9
ATOM 13082 N N . GLY B 2 13 ? -15.255 -0.918 1.047 1.00 0.00 13 GLY B N 9
ATOM 13083 C CA . GLY B 2 13 ? -16.695 -0.945 1.227 1.00 0.00 13 GLY B CA 9
ATOM 13084 C C . GLY B 2 13 ? -17.297 0.447 1.242 1.00 0.00 13 GLY B C 9
ATOM 13085 O O . GLY B 2 13 ? -18.311 0.696 0.591 1.00 0.00 13 GLY B O 9
ATOM 13089 N N . LYS B 2 14 ? -16.656 1.352 1.986 1.00 0.00 14 LYS B N 9
ATOM 13090 C CA . LYS B 2 14 ? -17.101 2.742 2.103 1.00 0.00 14 LYS B CA 9
ATOM 13091 C C . LYS B 2 14 ? -18.354 2.866 2.973 1.00 0.00 14 LYS B C 9
ATOM 13092 O O . LYS B 2 14 ? -18.456 3.784 3.788 1.00 0.00 14 LYS B O 9
ATOM 13111 N N . ALA B 2 15 ? -19.299 1.943 2.797 1.00 0.00 15 ALA B N 9
ATOM 13112 C CA . ALA B 2 15 ? -20.545 1.952 3.563 1.00 0.00 15 ALA B CA 9
ATOM 13113 C C . ALA B 2 15 ? -21.395 3.176 3.222 1.00 0.00 15 ALA B C 9
ATOM 13114 O O . ALA B 2 15 ? -20.879 4.286 3.097 1.00 0.00 15 ALA B O 9
ATOM 13121 N N . PRO B 2 16 ? -22.720 2.987 3.062 1.00 0.00 16 PRO B N 9
ATOM 13122 C CA . PRO B 2 16 ? -23.638 4.083 2.730 1.00 0.00 16 PRO B CA 9
ATOM 13123 C C . PRO B 2 16 ? -23.538 5.241 3.718 1.00 0.00 16 PRO B C 9
ATOM 13124 O O . PRO B 2 16 ? -23.557 5.039 4.932 1.00 0.00 16 PRO B O 9
ATOM 13135 N N . GLY B 2 17 ? -23.432 6.455 3.185 1.00 0.00 17 GLY B N 9
ATOM 13136 C CA . GLY B 2 17 ? -23.331 7.632 4.027 1.00 0.00 17 GLY B CA 9
ATOM 13137 C C . GLY B 2 17 ? -23.153 8.905 3.223 1.00 0.00 17 GLY B C 9
ATOM 13138 O O . GLY B 2 17 ? -23.799 9.916 3.499 1.00 0.00 17 GLY B O 9
ATOM 13142 N N . GLY B 2 18 ? -22.276 8.852 2.224 1.00 0.00 18 GLY B N 9
ATOM 13143 C CA . GLY B 2 18 ? -22.028 10.013 1.386 1.00 0.00 18 GLY B CA 9
ATOM 13144 C C . GLY B 2 18 ? -21.281 11.112 2.116 1.00 0.00 18 GLY B C 9
ATOM 13145 O O . GLY B 2 18 ? -20.250 11.578 1.590 1.00 0.00 18 GLY B O 9
ATOM 13150 N N . HIS A 1 1 ? -33.765 -4.761 1.564 1.00 0.00 8 HIS A N 10
ATOM 13151 C CA . HIS A 1 1 ? -32.829 -4.805 2.717 1.00 0.00 8 HIS A CA 10
ATOM 13152 C C . HIS A 1 1 ? -32.975 -6.115 3.489 1.00 0.00 8 HIS A C 10
ATOM 13153 O O . HIS A 1 1 ? -31.984 -6.748 3.853 1.00 0.00 8 HIS A O 10
ATOM 13170 N N . MET A 1 2 ? -34.220 -6.515 3.732 1.00 0.00 9 MET A N 10
ATOM 13171 C CA . MET A 1 2 ? -34.500 -7.748 4.459 1.00 0.00 9 MET A CA 10
ATOM 13172 C C . MET A 1 2 ? -33.880 -8.950 3.754 1.00 0.00 9 MET A C 10
ATOM 13173 O O . MET A 1 2 ? -33.277 -9.813 4.391 1.00 0.00 9 MET A O 10
ATOM 13187 N N . VAL A 1 3 ? -34.032 -8.999 2.433 1.00 0.00 10 VAL A N 10
ATOM 13188 C CA . VAL A 1 3 ? -33.487 -10.095 1.641 1.00 0.00 10 VAL A CA 10
ATOM 13189 C C . VAL A 1 3 ? -31.961 -10.107 1.691 1.00 0.00 10 VAL A C 10
ATOM 13190 O O . VAL A 1 3 ? -31.345 -11.169 1.794 1.00 0.00 10 VAL A O 10
ATOM 13203 N N . GLU A 1 4 ? -31.359 -8.922 1.618 1.00 0.00 11 GLU A N 10
ATOM 13204 C CA . GLU A 1 4 ? -29.905 -8.790 1.659 1.00 0.00 11 GLU A CA 10
ATOM 13205 C C . GLU A 1 4 ? -29.255 -9.580 0.522 1.00 0.00 11 GLU A C 10
ATOM 13206 O O . GLU A 1 4 ? -28.377 -10.415 0.749 1.00 0.00 11 GLU A O 10
ATOM 13218 N N . GLU A 1 5 ? -29.696 -9.313 -0.704 1.00 0.00 12 GLU A N 10
ATOM 13219 C CA . GLU A 1 5 ? -29.164 -9.997 -1.879 1.00 0.00 12 GLU A CA 10
ATOM 13220 C C . GLU A 1 5 ? -27.673 -9.723 -2.048 1.00 0.00 12 GLU A C 10
ATOM 13221 O O . GLU A 1 5 ? -27.232 -8.575 -1.979 1.00 0.00 12 GLU A O 10
ATOM 13233 N N . VAL A 1 6 ? -26.905 -10.789 -2.280 1.00 0.00 13 VAL A N 10
ATOM 13234 C CA . VAL A 1 6 ? -25.460 -10.682 -2.470 1.00 0.00 13 VAL A CA 10
ATOM 13235 C C . VAL A 1 6 ? -24.760 -10.168 -1.213 1.00 0.00 13 VAL A C 10
ATOM 13236 O O . VAL A 1 6 ? -25.230 -9.236 -0.562 1.00 0.00 13 VAL A O 10
ATOM 13249 N N . LEU A 1 7 ? -23.626 -10.782 -0.885 1.00 0.00 14 LEU A N 10
ATOM 13250 C CA . LEU A 1 7 ? -22.853 -10.385 0.287 1.00 0.00 14 LEU A CA 10
ATOM 13251 C C . LEU A 1 7 ? -22.338 -8.958 0.131 1.00 0.00 14 LEU A C 10
ATOM 13252 O O . LEU A 1 7 ? -21.842 -8.580 -0.932 1.00 0.00 14 LEU A O 10
ATOM 13268 N N . GLU A 1 8 ? -22.462 -8.166 1.192 1.00 0.00 15 GLU A N 10
ATOM 13269 C CA . GLU A 1 8 ? -22.012 -6.779 1.169 1.00 0.00 15 GLU A CA 10
ATOM 13270 C C . GLU A 1 8 ? -20.503 -6.695 0.960 1.00 0.00 15 GLU A C 10
ATOM 13271 O O . GLU A 1 8 ? -19.739 -7.451 1.560 1.00 0.00 15 GLU A O 10
ATOM 13283 N N . GLU A 1 9 ? -20.084 -5.770 0.101 1.00 0.00 16 GLU A N 10
ATOM 13284 C CA . GLU A 1 9 ? -18.668 -5.580 -0.196 1.00 0.00 16 GLU A CA 10
ATOM 13285 C C . GLU A 1 9 ? -17.896 -5.158 1.049 1.00 0.00 16 GLU A C 10
ATOM 13286 O O . GLU A 1 9 ? -18.360 -4.323 1.826 1.00 0.00 16 GLU A O 10
ATOM 13298 N N . GLU A 1 10 ? -16.713 -5.739 1.231 1.00 0.00 17 GLU A N 10
ATOM 13299 C CA . GLU A 1 10 ? -15.874 -5.419 2.380 1.00 0.00 17 GLU A CA 10
ATOM 13300 C C . GLU A 1 10 ? -14.513 -4.894 1.926 1.00 0.00 17 GLU A C 10
ATOM 13301 O O . GLU A 1 10 ? -14.379 -4.381 0.815 1.00 0.00 17 GLU A O 10
ATOM 13313 N N . GLU A 1 11 ? -13.508 -5.030 2.786 1.00 0.00 18 GLU A N 10
ATOM 13314 C CA . GLU A 1 11 ? -12.162 -4.573 2.465 1.00 0.00 18 GLU A CA 10
ATOM 13315 C C . GLU A 1 11 ? -11.434 -5.594 1.597 1.00 0.00 18 GLU A C 10
ATOM 13316 O O . GLU A 1 11 ? -10.841 -5.244 0.577 1.00 0.00 18 GLU A O 10
ATOM 13328 N N . GLU A 1 12 ? -11.507 -6.860 2.011 1.00 0.00 19 GLU A N 10
ATOM 13329 C CA . GLU A 1 12 ? -10.879 -7.964 1.294 1.00 0.00 19 GLU A CA 10
ATOM 13330 C C . GLU A 1 12 ? -9.375 -7.741 1.123 1.00 0.00 19 GLU A C 10
ATOM 13331 O O . GLU A 1 12 ? -8.939 -6.709 0.615 1.00 0.00 19 GLU A O 10
ATOM 13343 N N . GLU A 1 13 ? -8.583 -8.716 1.558 1.00 0.00 20 GLU A N 10
ATOM 13344 C CA . GLU A 1 13 ? -7.130 -8.617 1.460 1.00 0.00 20 GLU A CA 10
ATOM 13345 C C . GLU A 1 13 ? -6.627 -8.951 0.058 1.00 0.00 20 GLU A C 10
ATOM 13346 O O . GLU A 1 13 ? -7.077 -9.909 -0.569 1.00 0.00 20 GLU A O 10
ATOM 13358 N N . TYR A 1 14 ? -5.679 -8.149 -0.423 1.00 0.00 21 TYR A N 10
ATOM 13359 C CA . TYR A 1 14 ? -5.094 -8.351 -1.744 1.00 0.00 21 TYR A CA 10
ATOM 13360 C C . TYR A 1 14 ? -3.581 -8.513 -1.638 1.00 0.00 21 TYR A C 10
ATOM 13361 O O . TYR A 1 14 ? -2.911 -7.740 -0.953 1.00 0.00 21 TYR A O 10
ATOM 13379 N N . VAL A 1 15 ? -3.047 -9.520 -2.321 1.00 0.00 22 VAL A N 10
ATOM 13380 C CA . VAL A 1 15 ? -1.613 -9.779 -2.303 1.00 0.00 22 VAL A CA 10
ATOM 13381 C C . VAL A 1 15 ? -0.844 -8.619 -2.929 1.00 0.00 22 VAL A C 10
ATOM 13382 O O . VAL A 1 15 ? -1.216 -8.119 -3.991 1.00 0.00 22 VAL A O 10
ATOM 13395 N N . VAL A 1 16 ? 0.227 -8.195 -2.266 1.00 0.00 23 VAL A N 10
ATOM 13396 C CA . VAL A 1 16 ? 1.044 -7.093 -2.760 1.00 0.00 23 VAL A CA 10
ATOM 13397 C C . VAL A 1 16 ? 2.502 -7.515 -2.900 1.00 0.00 23 VAL A C 10
ATOM 13398 O O . VAL A 1 16 ? 3.082 -8.092 -1.980 1.00 0.00 23 VAL A O 10
ATOM 13411 N N . GLU A 1 17 ? 3.088 -7.226 -4.057 1.00 0.00 24 GLU A N 10
ATOM 13412 C CA . GLU A 1 17 ? 4.478 -7.578 -4.317 1.00 0.00 24 GLU A CA 10
ATOM 13413 C C . GLU A 1 17 ? 5.422 -6.726 -3.475 1.00 0.00 24 GLU A C 10
ATOM 13414 O O . GLU A 1 17 ? 6.314 -7.250 -2.806 1.00 0.00 24 GLU A O 10
ATOM 13426 N N . LYS A 1 18 ? 5.218 -5.410 -3.512 1.00 0.00 25 LYS A N 10
ATOM 13427 C CA . LYS A 1 18 ? 6.052 -4.478 -2.755 1.00 0.00 25 LYS A CA 10
ATOM 13428 C C . LYS A 1 18 ? 5.594 -3.042 -2.974 1.00 0.00 25 LYS A C 10
ATOM 13429 O O . LYS A 1 18 ? 5.202 -2.671 -4.081 1.00 0.00 25 LYS A O 10
ATOM 13448 N N . VAL A 1 19 ? 5.646 -2.232 -1.918 1.00 0.00 26 VAL A N 10
ATOM 13449 C CA . VAL A 1 19 ? 5.235 -0.839 -2.022 1.00 0.00 26 VAL A CA 10
ATOM 13450 C C . VAL A 1 19 ? 6.155 -0.069 -2.961 1.00 0.00 26 VAL A C 10
ATOM 13451 O O . VAL A 1 19 ? 7.378 -0.175 -2.875 1.00 0.00 26 VAL A O 10
ATOM 13464 N N . LEU A 1 20 ? 5.559 0.698 -3.861 1.00 0.00 27 LEU A N 10
ATOM 13465 C CA . LEU A 1 20 ? 6.326 1.477 -4.814 1.00 0.00 27 LEU A CA 10
ATOM 13466 C C . LEU A 1 20 ? 6.889 2.742 -4.175 1.00 0.00 27 LEU A C 10
ATOM 13467 O O . LEU A 1 20 ? 7.972 3.195 -4.550 1.00 0.00 27 LEU A O 10
ATOM 13483 N N . ASP A 1 21 ? 6.163 3.317 -3.212 1.00 0.00 28 ASP A N 10
ATOM 13484 C CA . ASP A 1 21 ? 6.643 4.537 -2.556 1.00 0.00 28 ASP A CA 10
ATOM 13485 C C . ASP A 1 21 ? 5.790 4.903 -1.336 1.00 0.00 28 ASP A C 10
ATOM 13486 O O . ASP A 1 21 ? 5.180 4.035 -0.710 1.00 0.00 28 ASP A O 10
ATOM 13495 N N . ARG A 1 22 ? 5.762 6.195 -1.002 1.00 0.00 29 ARG A N 10
ATOM 13496 C CA . ARG A 1 22 ? 4.999 6.691 0.141 1.00 0.00 29 ARG A CA 10
ATOM 13497 C C . ARG A 1 22 ? 4.926 8.216 0.110 1.00 0.00 29 ARG A C 10
ATOM 13498 O O . ARG A 1 22 ? 5.892 8.884 -0.261 1.00 0.00 29 ARG A O 10
ATOM 13519 N N . ARG A 1 23 ? 3.778 8.762 0.498 1.00 0.00 30 ARG A N 10
ATOM 13520 C CA . ARG A 1 23 ? 3.591 10.208 0.511 1.00 0.00 30 ARG A CA 10
ATOM 13521 C C . ARG A 1 23 ? 2.506 10.616 1.505 1.00 0.00 30 ARG A C 10
ATOM 13522 O O . ARG A 1 23 ? 1.515 9.908 1.685 1.00 0.00 30 ARG A O 10
ATOM 13543 N N . VAL A 1 24 ? 2.702 11.764 2.144 1.00 0.00 31 VAL A N 10
ATOM 13544 C CA . VAL A 1 24 ? 1.744 12.277 3.119 1.00 0.00 31 VAL A CA 10
ATOM 13545 C C . VAL A 1 24 ? 0.740 13.218 2.456 1.00 0.00 31 VAL A C 10
ATOM 13546 O O . VAL A 1 24 ? 1.094 13.976 1.552 1.00 0.00 31 VAL A O 10
ATOM 13559 N N . VAL A 1 25 ? -0.514 13.164 2.903 1.00 0.00 32 VAL A N 10
ATOM 13560 C CA . VAL A 1 25 ? -1.560 14.013 2.341 1.00 0.00 32 VAL A CA 10
ATOM 13561 C C . VAL A 1 25 ? -1.862 15.208 3.242 1.00 0.00 32 VAL A C 10
ATOM 13562 O O . VAL A 1 25 ? -2.068 16.322 2.761 1.00 0.00 32 VAL A O 10
ATOM 13575 N N . LYS A 1 26 ? -1.891 14.965 4.547 1.00 0.00 33 LYS A N 10
ATOM 13576 C CA . LYS A 1 26 ? -2.175 16.012 5.522 1.00 0.00 33 LYS A CA 10
ATOM 13577 C C . LYS A 1 26 ? -1.894 15.512 6.935 1.00 0.00 33 LYS A C 10
ATOM 13578 O O . LYS A 1 26 ? -2.750 15.581 7.817 1.00 0.00 33 LYS A O 10
ATOM 13597 N N . GLY A 1 27 ? -0.687 14.994 7.134 1.00 0.00 34 GLY A N 10
ATOM 13598 C CA . GLY A 1 27 ? -0.310 14.471 8.432 1.00 0.00 34 GLY A CA 10
ATOM 13599 C C . GLY A 1 27 ? -0.426 12.961 8.488 1.00 0.00 34 GLY A C 10
ATOM 13600 O O . GLY A 1 27 ? 0.257 12.307 9.276 1.00 0.00 34 GLY A O 10
ATOM 13604 N N . LYS A 1 28 ? -1.292 12.408 7.642 1.00 0.00 35 LYS A N 10
ATOM 13605 C CA . LYS A 1 28 ? -1.495 10.968 7.587 1.00 0.00 35 LYS A CA 10
ATOM 13606 C C . LYS A 1 28 ? -0.333 10.279 6.888 1.00 0.00 35 LYS A C 10
ATOM 13607 O O . LYS A 1 28 ? 0.785 10.793 6.851 1.00 0.00 35 LYS A O 10
ATOM 13626 N N . VAL A 1 29 ? -0.618 9.111 6.332 1.00 0.00 36 VAL A N 10
ATOM 13627 C CA . VAL A 1 29 ? 0.380 8.326 5.621 1.00 0.00 36 VAL A CA 10
ATOM 13628 C C . VAL A 1 29 ? -0.270 7.590 4.452 1.00 0.00 36 VAL A C 10
ATOM 13629 O O . VAL A 1 29 ? -1.431 7.188 4.533 1.00 0.00 36 VAL A O 10
ATOM 13642 N N . GLU A 1 30 ? 0.473 7.435 3.361 1.00 0.00 37 GLU A N 10
ATOM 13643 C CA . GLU A 1 30 ? -0.046 6.767 2.171 1.00 0.00 37 GLU A CA 10
ATOM 13644 C C . GLU A 1 30 ? 1.093 6.103 1.398 1.00 0.00 37 GLU A C 10
ATOM 13645 O O . GLU A 1 30 ? 2.088 6.742 1.078 1.00 0.00 37 GLU A O 10
ATOM 13657 N N . TYR A 1 31 ? 0.945 4.813 1.110 1.00 0.00 38 TYR A N 10
ATOM 13658 C CA . TYR A 1 31 ? 1.975 4.069 0.383 1.00 0.00 38 TYR A CA 10
ATOM 13659 C C . TYR A 1 31 ? 1.449 3.505 -0.925 1.00 0.00 38 TYR A C 10
ATOM 13660 O O . TYR A 1 31 ? 0.303 3.068 -1.013 1.00 0.00 38 TYR A O 10
ATOM 13678 N N . LEU A 1 32 ? 2.314 3.496 -1.930 1.00 0.00 39 LEU A N 10
ATOM 13679 C CA . LEU A 1 32 ? 1.969 2.956 -3.233 1.00 0.00 39 LEU A CA 10
ATOM 13680 C C . LEU A 1 32 ? 2.271 1.463 -3.257 1.00 0.00 39 LEU A C 10
ATOM 13681 O O . LEU A 1 32 ? 3.219 1.021 -2.619 1.00 0.00 39 LEU A O 10
ATOM 13697 N N . LEU A 1 33 ? 1.462 0.683 -3.970 1.00 0.00 40 LEU A N 10
ATOM 13698 C CA . LEU A 1 33 ? 1.676 -0.763 -4.032 1.00 0.00 40 LEU A CA 10
ATOM 13699 C C . LEU A 1 33 ? 1.408 -1.311 -5.430 1.00 0.00 40 LEU A C 10
ATOM 13700 O O . LEU A 1 33 ? 0.412 -0.970 -6.064 1.00 0.00 40 LEU A O 10
ATOM 13716 N N . LYS A 1 34 ? 2.305 -2.177 -5.893 1.00 0.00 41 LYS A N 10
ATOM 13717 C CA . LYS A 1 34 ? 2.172 -2.796 -7.205 1.00 0.00 41 LYS A CA 10
ATOM 13718 C C . LYS A 1 34 ? 1.206 -3.978 -7.131 1.00 0.00 41 LYS A C 10
ATOM 13719 O O . LYS A 1 34 ? 1.612 -5.132 -7.276 1.00 0.00 41 LYS A O 10
ATOM 13738 N N . TRP A 1 35 ? -0.069 -3.684 -6.879 1.00 0.00 42 TRP A N 10
ATOM 13739 C CA . TRP A 1 35 ? -1.089 -4.724 -6.762 1.00 0.00 42 TRP A CA 10
ATOM 13740 C C . TRP A 1 35 ? -0.993 -5.710 -7.923 1.00 0.00 42 TRP A C 10
ATOM 13741 O O . TRP A 1 35 ? -0.862 -5.309 -9.080 1.00 0.00 42 TRP A O 10
ATOM 13762 N N . LYS A 1 36 ? -1.048 -7.000 -7.604 1.00 0.00 43 LYS A N 10
ATOM 13763 C CA . LYS A 1 36 ? -0.957 -8.048 -8.616 1.00 0.00 43 LYS A CA 10
ATOM 13764 C C . LYS A 1 36 ? -2.051 -7.904 -9.659 1.00 0.00 43 LYS A C 10
ATOM 13765 O O . LYS A 1 36 ? -3.192 -7.569 -9.339 1.00 0.00 43 LYS A O 10
ATOM 13784 N N . GLY A 1 37 ? -1.688 -8.147 -10.914 1.00 0.00 44 GLY A N 10
ATOM 13785 C CA . GLY A 1 37 ? -2.638 -8.022 -11.998 1.00 0.00 44 GLY A CA 10
ATOM 13786 C C . GLY A 1 37 ? -2.869 -6.575 -12.372 1.00 0.00 44 GLY A C 10
ATOM 13787 O O . GLY A 1 37 ? -3.045 -6.247 -13.546 1.00 0.00 44 GLY A O 10
ATOM 13791 N N . PHE A 1 38 ? -2.866 -5.705 -11.366 1.00 0.00 45 PHE A N 10
ATOM 13792 C CA . PHE A 1 38 ? -3.073 -4.282 -11.583 1.00 0.00 45 PHE A CA 10
ATOM 13793 C C . PHE A 1 38 ? -1.834 -3.638 -12.200 1.00 0.00 45 PHE A C 10
ATOM 13794 O O . PHE A 1 38 ? -0.721 -3.803 -11.698 1.00 0.00 45 PHE A O 10
ATOM 13811 N N . SER A 1 39 ? -2.034 -2.906 -13.294 1.00 0.00 46 SER A N 10
ATOM 13812 C CA . SER A 1 39 ? -0.934 -2.238 -13.986 1.00 0.00 46 SER A CA 10
ATOM 13813 C C . SER A 1 39 ? -0.381 -1.080 -13.159 1.00 0.00 46 SER A C 10
ATOM 13814 O O . SER A 1 39 ? -0.676 -0.954 -11.970 1.00 0.00 46 SER A O 10
ATOM 13822 N N . ASP A 1 40 ? 0.424 -0.235 -13.801 1.00 0.00 47 ASP A N 10
ATOM 13823 C CA . ASP A 1 40 ? 1.023 0.915 -13.129 1.00 0.00 47 ASP A CA 10
ATOM 13824 C C . ASP A 1 40 ? -0.046 1.914 -12.699 1.00 0.00 47 ASP A C 10
ATOM 13825 O O . ASP A 1 40 ? -0.099 2.320 -11.537 1.00 0.00 47 ASP A O 10
ATOM 13834 N N . GLU A 1 41 ? -0.896 2.303 -13.643 1.00 0.00 48 GLU A N 10
ATOM 13835 C CA . GLU A 1 41 ? -1.966 3.250 -13.367 1.00 0.00 48 GLU A CA 10
ATOM 13836 C C . GLU A 1 41 ? -2.989 2.647 -12.411 1.00 0.00 48 GLU A C 10
ATOM 13837 O O . GLU A 1 41 ? -3.515 3.332 -11.533 1.00 0.00 48 GLU A O 10
ATOM 13849 N N . ASP A 1 42 ? -3.267 1.359 -12.591 1.00 0.00 49 ASP A N 10
ATOM 13850 C CA . ASP A 1 42 ? -4.225 0.650 -11.754 1.00 0.00 49 ASP A CA 10
ATOM 13851 C C . ASP A 1 42 ? -3.866 0.764 -10.276 1.00 0.00 49 ASP A C 10
ATOM 13852 O O . ASP A 1 42 ? -4.748 0.824 -9.419 1.00 0.00 49 ASP A O 10
ATOM 13861 N N . ASN A 1 43 ? -2.567 0.783 -9.985 1.00 0.00 50 ASN A N 10
ATOM 13862 C CA . ASN A 1 43 ? -2.092 0.880 -8.608 1.00 0.00 50 ASN A CA 10
ATOM 13863 C C . ASN A 1 43 ? -2.753 2.040 -7.873 1.00 0.00 50 ASN A C 10
ATOM 13864 O O . ASN A 1 43 ? -2.979 3.107 -8.445 1.00 0.00 50 ASN A O 10
ATOM 13875 N N . THR A 1 44 ? -3.055 1.821 -6.597 1.00 0.00 51 THR A N 10
ATOM 13876 C CA . THR A 1 44 ? -3.681 2.845 -5.772 1.00 0.00 51 THR A CA 10
ATOM 13877 C C . THR A 1 44 ? -3.047 2.885 -4.387 1.00 0.00 51 THR A C 10
ATOM 13878 O O . THR A 1 44 ? -2.875 1.853 -3.737 1.00 0.00 51 THR A O 10
ATOM 13889 N N . TRP A 1 45 ? -2.695 4.085 -3.944 1.00 0.00 52 TRP A N 10
ATOM 13890 C CA . TRP A 1 45 ? -2.078 4.269 -2.643 1.00 0.00 52 TRP A CA 10
ATOM 13891 C C . TRP A 1 45 ? -3.104 4.071 -1.537 1.00 0.00 52 TRP A C 10
ATOM 13892 O O . TRP A 1 45 ? -4.262 4.464 -1.676 1.00 0.00 52 TRP A O 10
ATOM 13913 N N . GLU A 1 46 ? -2.677 3.466 -0.439 1.00 0.00 53 GLU A N 10
ATOM 13914 C CA . GLU A 1 46 ? -3.565 3.225 0.689 1.00 0.00 53 GLU A CA 10
ATOM 13915 C C . GLU A 1 46 ? -2.870 3.586 1.996 1.00 0.00 53 GLU A C 10
ATOM 13916 O O . GLU A 1 46 ? -1.683 3.312 2.170 1.00 0.00 53 GLU A O 10
ATOM 13928 N N . PRO A 1 47 ? -3.600 4.213 2.937 1.00 0.00 54 PRO A N 10
ATOM 13929 C CA . PRO A 1 47 ? -3.041 4.612 4.227 1.00 0.00 54 PRO A CA 10
ATOM 13930 C C . PRO A 1 47 ? -2.306 3.463 4.905 1.00 0.00 54 PRO A C 10
ATOM 13931 O O . PRO A 1 47 ? -2.818 2.346 4.989 1.00 0.00 54 PRO A O 10
ATOM 13942 N N . GLU A 1 48 ? -1.094 3.748 5.370 1.00 0.00 55 GLU A N 10
ATOM 13943 C CA . GLU A 1 48 ? -0.261 2.750 6.029 1.00 0.00 55 GLU A CA 10
ATOM 13944 C C . GLU A 1 48 ? -1.025 2.026 7.136 1.00 0.00 55 GLU A C 10
ATOM 13945 O O . GLU A 1 48 ? -0.738 0.869 7.444 1.00 0.00 55 GLU A O 10
ATOM 13957 N N . GLU A 1 49 ? -1.996 2.714 7.730 1.00 0.00 56 GLU A N 10
ATOM 13958 C CA . GLU A 1 49 ? -2.79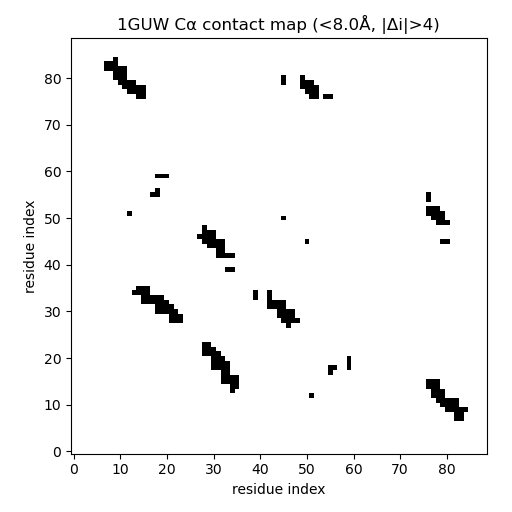8 2.132 8.804 1.00 0.00 56 GLU A CA 10
ATOM 13959 C C . GLU A 1 49 ? -3.442 0.819 8.363 1.00 0.00 56 GLU A C 10
ATOM 13960 O O . GLU A 1 49 ? -3.330 -0.197 9.050 1.00 0.00 56 GLU A O 10
ATOM 13972 N N . ASN A 1 50 ? -4.114 0.843 7.215 1.00 0.00 57 ASN A N 10
ATOM 13973 C CA . ASN A 1 50 ? -4.772 -0.348 6.687 1.00 0.00 57 ASN A CA 10
ATOM 13974 C C . ASN A 1 50 ? -3.755 -1.365 6.181 1.00 0.00 57 ASN A C 10
ATOM 13975 O O . ASN A 1 50 ? -3.953 -2.573 6.314 1.00 0.00 57 ASN A O 10
ATOM 13986 N N . LEU A 1 51 ? -2.674 -0.866 5.587 1.00 0.00 58 LEU A N 10
ATOM 13987 C CA . LEU A 1 51 ? -1.631 -1.729 5.042 1.00 0.00 58 LEU A CA 10
ATOM 13988 C C . LEU A 1 51 ? -1.152 -2.739 6.078 1.00 0.00 58 LEU A C 10
ATOM 13989 O O . LEU A 1 51 ? -0.980 -2.410 7.252 1.00 0.00 58 LEU A O 10
ATOM 14005 N N . ASP A 1 52 ? -0.933 -3.968 5.628 1.00 0.00 59 ASP A N 10
ATOM 14006 C CA . ASP A 1 52 ? -0.469 -5.036 6.501 1.00 0.00 59 ASP A CA 10
ATOM 14007 C C . ASP A 1 52 ? 0.723 -5.743 5.863 1.00 0.00 59 ASP A C 10
ATOM 14008 O O . ASP A 1 52 ? 0.720 -6.960 5.679 1.00 0.00 59 ASP A O 10
ATOM 14017 N N . CYS A 1 53 ? 1.739 -4.960 5.515 1.00 0.00 60 CYS A N 10
ATOM 14018 C CA . CYS A 1 53 ? 2.939 -5.496 4.886 1.00 0.00 60 CYS A CA 10
ATOM 14019 C C . CYS A 1 53 ? 4.188 -4.772 5.389 1.00 0.00 60 CYS A C 10
ATOM 14020 O O . CYS A 1 53 ? 4.941 -4.200 4.600 1.00 0.00 60 CYS A O 10
ATOM 14028 N N . PRO A 1 54 ? 4.428 -4.786 6.715 1.00 0.00 61 PRO A N 10
ATOM 14029 C CA . PRO A 1 54 ? 5.594 -4.127 7.312 1.00 0.00 61 PRO A CA 10
ATOM 14030 C C . PRO A 1 54 ? 6.895 -4.561 6.650 1.00 0.00 61 PRO A C 10
ATOM 14031 O O . PRO A 1 54 ? 7.800 -3.752 6.448 1.00 0.00 61 PRO A O 10
ATOM 14042 N N . ASP A 1 55 ? 6.978 -5.845 6.313 1.00 0.00 62 ASP A N 10
ATOM 14043 C CA . ASP A 1 55 ? 8.166 -6.390 5.669 1.00 0.00 62 ASP A CA 10
ATOM 14044 C C . ASP A 1 55 ? 8.415 -5.701 4.332 1.00 0.00 62 ASP A C 10
ATOM 14045 O O . ASP A 1 55 ? 9.543 -5.316 4.025 1.00 0.00 62 ASP A O 10
ATOM 14054 N N . LEU A 1 56 ? 7.355 -5.539 3.543 1.00 0.00 63 LEU A N 10
ATOM 14055 C CA . LEU A 1 56 ? 7.472 -4.889 2.245 1.00 0.00 63 LEU A CA 10
ATOM 14056 C C . LEU A 1 56 ? 7.901 -3.440 2.415 1.00 0.00 63 LEU A C 10
ATOM 14057 O O . LEU A 1 56 ? 8.722 -2.934 1.649 1.00 0.00 63 LEU A O 10
ATOM 14073 N N . ILE A 1 57 ? 7.350 -2.779 3.429 1.00 0.00 64 ILE A N 10
ATOM 14074 C CA . ILE A 1 57 ? 7.692 -1.391 3.702 1.00 0.00 64 ILE A CA 10
ATOM 14075 C C . ILE A 1 57 ? 9.197 -1.258 3.871 1.00 0.00 64 ILE A C 10
ATOM 14076 O O . ILE A 1 57 ? 9.835 -0.432 3.221 1.00 0.00 64 ILE A O 10
ATOM 14092 N N . ALA A 1 58 ? 9.760 -2.097 4.734 1.00 0.00 65 ALA A N 10
ATOM 14093 C CA . ALA A 1 58 ? 11.194 -2.095 4.978 1.00 0.00 65 ALA A CA 10
ATOM 14094 C C . ALA A 1 58 ? 11.953 -2.324 3.678 1.00 0.00 65 ALA A C 10
ATOM 14095 O O . ALA A 1 58 ? 12.983 -1.698 3.430 1.00 0.00 65 ALA A O 10
ATOM 14102 N N . GLU A 1 59 ? 11.426 -3.220 2.846 1.00 0.00 66 GLU A N 10
ATOM 14103 C CA . GLU A 1 59 ? 12.041 -3.528 1.561 1.00 0.00 66 GLU A CA 10
ATOM 14104 C C . GLU A 1 59 ? 12.186 -2.263 0.723 1.00 0.00 66 GLU A C 10
ATOM 14105 O O . GLU A 1 59 ? 13.212 -2.044 0.080 1.00 0.00 66 GLU A O 10
ATOM 14117 N N . PHE A 1 60 ? 11.150 -1.431 0.744 1.00 0.00 67 PHE A N 10
ATOM 14118 C CA . PHE A 1 60 ? 11.149 -0.179 -0.003 1.00 0.00 67 PHE A CA 10
ATOM 14119 C C . PHE A 1 60 ? 12.244 0.771 0.491 1.00 0.00 67 PHE A C 10
ATOM 14120 O O . PHE A 1 60 ? 13.042 1.270 -0.303 1.00 0.00 67 PHE A O 10
ATOM 14137 N N . LEU A 1 61 ? 12.275 1.028 1.801 1.00 0.00 68 LEU A N 10
ATOM 14138 C CA . LEU A 1 61 ? 13.267 1.923 2.384 1.00 0.00 68 LEU A CA 10
ATOM 14139 C C . LEU A 1 61 ? 14.687 1.480 2.061 1.00 0.00 68 LEU A C 10
ATOM 14140 O O . LEU A 1 61 ? 15.574 2.317 1.891 1.00 0.00 68 LEU A O 10
ATOM 14156 N N . GLN A 1 62 ? 14.902 0.169 1.966 1.00 0.00 69 GLN A N 10
ATOM 14157 C CA . GLN A 1 62 ? 16.225 -0.354 1.647 1.00 0.00 69 GLN A CA 10
ATOM 14158 C C . GLN A 1 62 ? 16.772 0.350 0.414 1.00 0.00 69 GLN A C 10
ATOM 14159 O O . GLN A 1 62 ? 17.965 0.648 0.335 1.00 0.00 69 GLN A O 10
ATOM 14173 N N . SER A 1 63 ? 15.885 0.639 -0.536 1.00 0.00 70 SER A N 10
ATOM 14174 C CA . SER A 1 63 ? 16.278 1.341 -1.749 1.00 0.00 70 SER A CA 10
ATOM 14175 C C . SER A 1 63 ? 16.885 2.686 -1.375 1.00 0.00 70 SER A C 10
ATOM 14176 O O . SER A 1 63 ? 17.977 3.034 -1.821 1.00 0.00 70 SER A O 10
ATOM 14184 N N . GLN A 1 64 ? 16.179 3.422 -0.518 1.00 0.00 71 GLN A N 10
ATOM 14185 C CA . GLN A 1 64 ? 16.661 4.712 -0.046 1.00 0.00 71 GLN A CA 10
ATOM 14186 C C . GLN A 1 64 ? 17.510 4.509 1.204 1.00 0.00 71 GLN A C 10
ATOM 14187 O O . GLN A 1 64 ? 17.319 5.182 2.219 1.00 0.00 71 GLN A O 10
ATOM 14201 N N . LYS A 1 65 ? 18.429 3.551 1.128 1.00 0.00 72 LYS A N 10
ATOM 14202 C CA . LYS A 1 65 ? 19.293 3.221 2.254 1.00 0.00 72 LYS A CA 10
ATOM 14203 C C . LYS A 1 65 ? 20.578 2.553 1.776 1.00 0.00 72 LYS A C 10
ATOM 14204 O O . LYS A 1 65 ? 20.542 1.655 0.934 1.00 0.00 72 LYS A O 10
ATOM 14223 N N . THR A 1 66 ? 21.716 3.013 2.302 1.00 0.00 73 THR A N 10
ATOM 14224 C CA . THR A 1 66 ? 23.016 2.475 1.908 1.00 0.00 73 THR A CA 10
ATOM 14225 C C . THR A 1 66 ? 23.176 2.602 0.394 1.00 0.00 73 THR A C 10
ATOM 14226 O O . THR A 1 66 ? 24.035 1.971 -0.224 1.00 0.00 73 THR A O 10
ATOM 14237 N N . ALA A 1 67 ? 22.314 3.437 -0.180 1.00 0.00 74 ALA A N 10
ATOM 14238 C CA . ALA A 1 67 ? 22.278 3.705 -1.611 1.00 0.00 74 ALA A CA 10
ATOM 14239 C C . ALA A 1 67 ? 21.041 4.540 -1.919 1.00 0.00 74 ALA A C 10
ATOM 14240 O O . ALA A 1 67 ? 20.204 4.153 -2.733 1.00 0.00 74 ALA A O 10
ATOM 14247 N N . HIS A 1 68 ? 20.922 5.669 -1.216 1.00 0.00 75 HIS A N 10
ATOM 14248 C CA . HIS A 1 68 ? 19.778 6.570 -1.357 1.00 0.00 75 HIS A CA 10
ATOM 14249 C C . HIS A 1 68 ? 19.586 7.029 -2.810 1.00 0.00 75 HIS A C 10
ATOM 14250 O O . HIS A 1 68 ? 19.751 6.254 -3.750 1.00 0.00 75 HIS A O 10
ATOM 14265 N N . GLU A 1 69 ? 19.235 8.303 -2.985 1.00 0.00 76 GLU A N 10
ATOM 14266 C CA . GLU A 1 69 ? 19.023 8.864 -4.315 1.00 0.00 76 GLU A CA 10
ATOM 14267 C C . GLU A 1 69 ? 20.310 8.835 -5.134 1.00 0.00 76 GLU A C 10
ATOM 14268 O O . GLU A 1 69 ? 21.386 9.160 -4.631 1.00 0.00 76 GLU A O 10
ATOM 14280 N N . THR A 1 70 ? 20.189 8.446 -6.401 1.00 0.00 77 THR A N 10
ATOM 14281 C CA . THR A 1 70 ? 21.338 8.377 -7.296 1.00 0.00 77 THR A CA 10
ATOM 14282 C C . THR A 1 70 ? 20.902 8.056 -8.723 1.00 0.00 77 THR A C 10
ATOM 14283 O O . THR A 1 70 ? 21.636 7.424 -9.484 1.00 0.00 77 THR A O 10
ATOM 14294 N N . ASP A 1 71 ? 19.702 8.502 -9.083 1.00 0.00 78 ASP A N 10
ATOM 14295 C CA . ASP A 1 71 ? 19.171 8.268 -10.420 1.00 0.00 78 ASP A CA 10
ATOM 14296 C C . ASP A 1 71 ? 19.599 9.381 -11.371 1.00 0.00 78 ASP A C 10
ATOM 14297 O O . ASP A 1 71 ? 20.177 9.121 -12.427 1.00 0.00 78 ASP A O 10
ATOM 14306 N N . LYS A 1 72 ? 19.313 10.620 -10.987 1.00 0.00 79 LYS A N 10
ATOM 14307 C CA . LYS A 1 72 ? 19.665 11.777 -11.800 1.00 0.00 79 LYS A CA 10
ATOM 14308 C C . LYS A 1 72 ? 21.159 12.071 -11.715 1.00 0.00 79 LYS A C 10
ATOM 14309 O O . LYS A 1 72 ? 21.745 12.049 -10.632 1.00 0.00 79 LYS A O 10
ATOM 14328 N N . SER A 1 73 ? 21.769 12.348 -12.865 1.00 0.00 80 SER A N 10
ATOM 14329 C CA . SER A 1 73 ? 23.195 12.651 -12.926 1.00 0.00 80 SER A CA 10
ATOM 14330 C C . SER A 1 73 ? 23.592 13.103 -14.329 1.00 0.00 80 SER A C 10
ATOM 14331 O O . SER A 1 73 ? 23.170 12.445 -15.302 1.00 0.00 80 SER A O 10
ATOM 14340 N N . ALA B 2 1 ? -4.790 -14.931 8.604 1.00 0.00 1 ALA B N 10
ATOM 14341 C CA . ALA B 2 1 ? -4.674 -13.475 8.331 1.00 0.00 1 ALA B CA 10
ATOM 14342 C C . ALA B 2 1 ? -3.213 -13.036 8.328 1.00 0.00 1 ALA B C 10
ATOM 14343 O O . ALA B 2 1 ? -2.866 -11.987 8.872 1.00 0.00 1 ALA B O 10
ATOM 14352 N N . ARG B 2 2 ? -2.361 -13.851 7.712 1.00 0.00 2 ARG B N 10
ATOM 14353 C CA . ARG B 2 2 ? -0.934 -13.557 7.635 1.00 0.00 2 ARG B CA 10
ATOM 14354 C C . ARG B 2 2 ? -0.219 -14.567 6.740 1.00 0.00 2 ARG B C 10
ATOM 14355 O O . ARG B 2 2 ? 0.864 -15.050 7.073 1.00 0.00 2 ARG B O 10
ATOM 14376 N N . THR B 2 3 ? -0.832 -14.880 5.602 1.00 0.00 3 THR B N 10
ATOM 14377 C CA . THR B 2 3 ? -0.253 -15.830 4.658 1.00 0.00 3 THR B CA 10
ATOM 14378 C C . THR B 2 3 ? 1.099 -15.340 4.156 1.00 0.00 3 THR B C 10
ATOM 14379 O O . THR B 2 3 ? 2.064 -16.104 4.091 1.00 0.00 3 THR B O 10
ATOM 14418 N N . GLN B 2 5 ? 1.652 -11.307 4.156 1.00 0.00 5 GLN B N 10
ATOM 14419 C CA . GLN B 2 5 ? 1.433 -9.860 4.151 1.00 0.00 5 GLN B CA 10
ATOM 14420 C C . GLN B 2 5 ? 0.439 -9.440 3.069 1.00 0.00 5 GLN B C 10
ATOM 14421 O O . GLN B 2 5 ? 0.565 -9.828 1.908 1.00 0.00 5 GLN B O 10
ATOM 14435 N N . THR B 2 6 ? -0.542 -8.630 3.467 1.00 0.00 6 THR B N 10
ATOM 14436 C CA . THR B 2 6 ? -1.563 -8.133 2.547 1.00 0.00 6 THR B CA 10
ATOM 14437 C C . THR B 2 6 ? -2.123 -6.799 3.031 1.00 0.00 6 THR B C 10
ATOM 14438 O O . THR B 2 6 ? -2.751 -6.727 4.086 1.00 0.00 6 THR B O 10
ATOM 14449 N N . ALA B 2 7 ? -1.893 -5.745 2.252 1.00 0.00 7 ALA B N 10
ATOM 14450 C CA . ALA B 2 7 ? -2.376 -4.413 2.603 1.00 0.00 7 ALA B CA 10
ATOM 14451 C C . ALA B 2 7 ? -3.887 -4.312 2.455 1.00 0.00 7 ALA B C 10
ATOM 14452 O O . ALA B 2 7 ? -4.490 -3.303 2.825 1.00 0.00 7 ALA B O 10
ATOM 14459 N N . ARG B 2 8 ? -4.493 -5.359 1.903 1.00 0.00 8 ARG B N 10
ATOM 14460 C CA . ARG B 2 8 ? -5.936 -5.392 1.696 1.00 0.00 8 ARG B CA 10
ATOM 14461 C C . ARG B 2 8 ? -6.365 -4.339 0.673 1.00 0.00 8 ARG B C 10
ATOM 14462 O O . ARG B 2 8 ? -6.066 -4.469 -0.514 1.00 0.00 8 ARG B O 10
ATOM 14511 N N . SER B 2 10 ? -9.208 -0.593 0.856 1.00 0.00 10 SER B N 10
ATOM 14512 C CA . SER B 2 10 ? -9.716 0.592 1.538 1.00 0.00 10 SER B CA 10
ATOM 14513 C C . SER B 2 10 ? -11.233 0.674 1.399 1.00 0.00 10 SER B C 10
ATOM 14514 O O . SER B 2 10 ? -11.769 1.676 0.923 1.00 0.00 10 SER B O 10
ATOM 14522 N N . THR B 2 11 ? -11.913 -0.396 1.808 1.00 0.00 11 THR B N 10
ATOM 14523 C CA . THR B 2 11 ? -13.370 -0.472 1.728 1.00 0.00 11 THR B CA 10
ATOM 14524 C C . THR B 2 11 ? -13.858 -0.196 0.309 1.00 0.00 11 THR B C 10
ATOM 14525 O O . THR B 2 11 ? -14.826 0.537 0.101 1.00 0.00 11 THR B O 10
ATOM 14536 N N . GLY B 2 12 ? -13.178 -0.798 -0.663 1.00 0.00 12 GLY B N 10
ATOM 14537 C CA . GLY B 2 12 ? -13.544 -0.622 -2.057 1.00 0.00 12 GLY B CA 10
ATOM 14538 C C . GLY B 2 12 ? -13.296 0.787 -2.559 1.00 0.00 12 GLY B C 10
ATOM 14539 O O . GLY B 2 12 ? -13.808 1.755 -1.996 1.00 0.00 12 GLY B O 10
ATOM 14543 N N . GLY B 2 13 ? -12.512 0.900 -3.626 1.00 0.00 13 GLY B N 10
ATOM 14544 C CA . GLY B 2 13 ? -12.212 2.202 -4.194 1.00 0.00 13 GLY B CA 10
ATOM 14545 C C . GLY B 2 13 ? -13.197 2.598 -5.276 1.00 0.00 13 GLY B C 10
ATOM 14546 O O . GLY B 2 13 ? -13.694 3.724 -5.293 1.00 0.00 13 GLY B O 10
ATOM 14550 N N . LYS B 2 14 ? -13.473 1.667 -6.184 1.00 0.00 14 LYS B N 10
ATOM 14551 C CA . LYS B 2 14 ? -14.401 1.914 -7.283 1.00 0.00 14 LYS B CA 10
ATOM 14552 C C . LYS B 2 14 ? -15.840 2.027 -6.775 1.00 0.00 14 LYS B C 10
ATOM 14553 O O . LYS B 2 14 ? -16.085 2.576 -5.701 1.00 0.00 14 LYS B O 10
ATOM 14572 N N . ALA B 2 15 ? -16.786 1.504 -7.554 1.00 0.00 15 ALA B N 10
ATOM 14573 C CA . ALA B 2 15 ? -18.197 1.545 -7.185 1.00 0.00 15 ALA B CA 10
ATOM 14574 C C . ALA B 2 15 ? -19.041 0.738 -8.171 1.00 0.00 15 ALA B C 10
ATOM 14575 O O . ALA B 2 15 ? -18.839 0.818 -9.382 1.00 0.00 15 ALA B O 10
ATOM 14582 N N . PRO B 2 16 ? -20.003 -0.055 -7.662 1.00 0.00 16 PRO B N 10
ATOM 14583 C CA . PRO B 2 16 ? -20.875 -0.878 -8.508 1.00 0.00 16 PRO B CA 10
ATOM 14584 C C . PRO B 2 16 ? -21.703 -0.039 -9.476 1.00 0.00 16 PRO B C 10
ATOM 14585 O O . PRO B 2 16 ? -21.799 -0.357 -10.661 1.00 0.00 16 PRO B O 10
ATOM 14596 N N . GLY B 2 17 ? -22.297 1.034 -8.963 1.00 0.00 17 GLY B N 10
ATOM 14597 C CA . GLY B 2 17 ? -23.109 1.904 -9.794 1.00 0.00 17 GLY B CA 10
ATOM 14598 C C . GLY B 2 17 ? -23.723 3.047 -9.010 1.00 0.00 17 GLY B C 10
ATOM 14599 O O . GLY B 2 17 ? -23.731 4.189 -9.467 1.00 0.00 17 GLY B O 10
ATOM 14603 N N . GLY B 2 18 ? -24.239 2.735 -7.824 1.00 0.00 18 GLY B N 10
ATOM 14604 C CA . GLY B 2 18 ? -24.851 3.752 -6.988 1.00 0.00 18 GLY B CA 10
ATOM 14605 C C . GLY B 2 18 ? -25.348 3.193 -5.670 1.00 0.00 18 GLY B C 10
ATOM 14606 O O . GLY B 2 18 ? -25.577 3.991 -4.736 1.00 0.00 18 GLY B O 10
ATOM 14611 N N . HIS A 1 1 ? -13.181 3.734 16.857 1.00 0.00 8 HIS A N 11
ATOM 14612 C CA . HIS A 1 1 ? -14.280 4.111 15.929 1.00 0.00 8 HIS A CA 11
ATOM 14613 C C . HIS A 1 1 ? -14.896 2.876 15.279 1.00 0.00 8 HIS A C 11
ATOM 14614 O O . HIS A 1 1 ? -16.118 2.763 15.174 1.00 0.00 8 HIS A O 11
ATOM 14631 N N . MET A 1 2 ? -14.043 1.952 14.846 1.00 0.00 9 MET A N 11
ATOM 14632 C CA . MET A 1 2 ? -14.504 0.724 14.208 1.00 0.00 9 MET A CA 11
ATOM 14633 C C . MET A 1 2 ? -15.339 -0.110 15.176 1.00 0.00 9 MET A C 11
ATOM 14634 O O . MET A 1 2 ? -14.937 -0.342 16.316 1.00 0.00 9 MET A O 11
ATOM 14648 N N . VAL A 1 3 ? -16.503 -0.556 14.713 1.00 0.00 10 VAL A N 11
ATOM 14649 C CA . VAL A 1 3 ? -17.395 -1.363 15.538 1.00 0.00 10 VAL A CA 11
ATOM 14650 C C . VAL A 1 3 ? -16.776 -2.718 15.866 1.00 0.00 10 VAL A C 11
ATOM 14651 O O . VAL A 1 3 ? -16.303 -3.430 14.980 1.00 0.00 10 VAL A O 11
ATOM 14664 N N . GLU A 1 4 ? -16.785 -3.070 17.149 1.00 0.00 11 GLU A N 11
ATOM 14665 C CA . GLU A 1 4 ? -16.230 -4.342 17.600 1.00 0.00 11 GLU A CA 11
ATOM 14666 C C . GLU A 1 4 ? -17.197 -5.497 17.328 1.00 0.00 11 GLU A C 11
ATOM 14667 O O . GLU A 1 4 ? -17.822 -5.553 16.268 1.00 0.00 11 GLU A O 11
ATOM 14679 N N . GLU A 1 5 ? -17.317 -6.414 18.289 1.00 0.00 12 GLU A N 11
ATOM 14680 C CA . GLU A 1 5 ? -18.209 -7.562 18.154 1.00 0.00 12 GLU A CA 11
ATOM 14681 C C . GLU A 1 5 ? -17.827 -8.403 16.931 1.00 0.00 12 GLU A C 11
ATOM 14682 O O . GLU A 1 5 ? -16.723 -8.944 16.868 1.00 0.00 12 GLU A O 11
ATOM 14694 N N . VAL A 1 6 ? -18.741 -8.519 15.966 1.00 0.00 13 VAL A N 11
ATOM 14695 C CA . VAL A 1 6 ? -18.487 -9.302 14.762 1.00 0.00 13 VAL A CA 11
ATOM 14696 C C . VAL A 1 6 ? -17.249 -8.796 14.026 1.00 0.00 13 VAL A C 11
ATOM 14697 O O . VAL A 1 6 ? -17.119 -7.602 13.758 1.00 0.00 13 VAL A O 11
ATOM 14710 N N . LEU A 1 7 ? -16.346 -9.716 13.697 1.00 0.00 14 LEU A N 11
ATOM 14711 C CA . LEU A 1 7 ? -15.121 -9.366 12.984 1.00 0.00 14 LEU A CA 11
ATOM 14712 C C . LEU A 1 7 ? -15.364 -9.302 11.479 1.00 0.00 14 LEU A C 11
ATOM 14713 O O . LEU A 1 7 ? -16.507 -9.350 11.028 1.00 0.00 14 LEU A O 11
ATOM 14729 N N . GLU A 1 8 ? -14.280 -9.200 10.712 1.00 0.00 15 GLU A N 11
ATOM 14730 C CA . GLU A 1 8 ? -14.366 -9.133 9.254 1.00 0.00 15 GLU A CA 11
ATOM 14731 C C . GLU A 1 8 ? -15.418 -8.118 8.809 1.00 0.00 15 GLU A C 11
ATOM 14732 O O . GLU A 1 8 ? -15.625 -7.101 9.470 1.00 0.00 15 GLU A O 11
ATOM 14744 N N . GLU A 1 9 ? -16.080 -8.401 7.685 1.00 0.00 16 GLU A N 11
ATOM 14745 C CA . GLU A 1 9 ? -17.109 -7.510 7.155 1.00 0.00 16 GLU A CA 11
ATOM 14746 C C . GLU A 1 9 ? -16.597 -6.076 7.056 1.00 0.00 16 GLU A C 11
ATOM 14747 O O . GLU A 1 9 ? -17.230 -5.143 7.554 1.00 0.00 16 GLU A O 11
ATOM 14759 N N . GLU A 1 10 ? -15.448 -5.909 6.410 1.00 0.00 17 GLU A N 11
ATOM 14760 C CA . GLU A 1 10 ? -14.846 -4.592 6.242 1.00 0.00 17 GLU A CA 11
ATOM 14761 C C . GLU A 1 10 ? -13.760 -4.627 5.165 1.00 0.00 17 GLU A C 11
ATOM 14762 O O . GLU A 1 10 ? -13.917 -5.296 4.142 1.00 0.00 17 GLU A O 11
ATOM 14774 N N . GLU A 1 11 ? -12.661 -3.909 5.393 1.00 0.00 18 GLU A N 11
ATOM 14775 C CA . GLU A 1 11 ? -11.563 -3.868 4.434 1.00 0.00 18 GLU A CA 11
ATOM 14776 C C . GLU A 1 11 ? -11.007 -5.268 4.178 1.00 0.00 18 GLU A C 11
ATOM 14777 O O . GLU A 1 11 ? -10.632 -5.977 5.112 1.00 0.00 18 GLU A O 11
ATOM 14789 N N . GLU A 1 12 ? -10.957 -5.660 2.908 1.00 0.00 19 GLU A N 11
ATOM 14790 C CA . GLU A 1 12 ? -10.446 -6.974 2.529 1.00 0.00 19 GLU A CA 11
ATOM 14791 C C . GLU A 1 12 ? -8.963 -6.909 2.174 1.00 0.00 19 GLU A C 11
ATOM 14792 O O . GLU A 1 12 ? -8.512 -5.960 1.534 1.00 0.00 19 GLU A O 11
ATOM 14804 N N . GLU A 1 13 ? -8.212 -7.925 2.590 1.00 0.00 20 GLU A N 11
ATOM 14805 C CA . GLU A 1 13 ? -6.781 -7.983 2.309 1.00 0.00 20 GLU A CA 11
ATOM 14806 C C . GLU A 1 13 ? -6.526 -8.335 0.845 1.00 0.00 20 GLU A C 11
ATOM 14807 O O . GLU A 1 13 ? -7.097 -9.288 0.317 1.00 0.00 20 GLU A O 11
ATOM 14819 N N . TYR A 1 14 ? -5.659 -7.561 0.199 1.00 0.00 21 TYR A N 11
ATOM 14820 C CA . TYR A 1 14 ? -5.317 -7.788 -1.201 1.00 0.00 21 TYR A CA 11
ATOM 14821 C C . TYR A 1 14 ? -3.835 -8.116 -1.353 1.00 0.00 21 TYR A C 11
ATOM 14822 O O . TYR A 1 14 ? -2.993 -7.561 -0.647 1.00 0.00 21 TYR A O 11
ATOM 14840 N N . VAL A 1 15 ? -3.525 -9.019 -2.281 1.00 0.00 22 VAL A N 11
ATOM 14841 C CA . VAL A 1 15 ? -2.145 -9.420 -2.529 1.00 0.00 22 VAL A CA 11
ATOM 14842 C C . VAL A 1 15 ? -1.278 -8.206 -2.838 1.00 0.00 22 VAL A C 11
ATOM 14843 O O . VAL A 1 15 ? -1.674 -7.328 -3.605 1.00 0.00 22 VAL A O 11
ATOM 14856 N N . VAL A 1 16 ? -0.100 -8.154 -2.226 1.00 0.00 23 VAL A N 11
ATOM 14857 C CA . VAL A 1 16 ? 0.812 -7.035 -2.426 1.00 0.00 23 VAL A CA 11
ATOM 14858 C C . VAL A 1 16 ? 2.126 -7.488 -3.053 1.00 0.00 23 VAL A C 11
ATOM 14859 O O . VAL A 1 16 ? 2.706 -8.493 -2.643 1.00 0.00 23 VAL A O 11
ATOM 14872 N N . GLU A 1 17 ? 2.594 -6.735 -4.046 1.00 0.00 24 GLU A N 11
ATOM 14873 C CA . GLU A 1 17 ? 3.844 -7.057 -4.723 1.00 0.00 24 GLU A CA 11
ATOM 14874 C C . GLU A 1 17 ? 5.039 -6.447 -3.990 1.00 0.00 24 GLU A C 11
ATOM 14875 O O . GLU A 1 17 ? 5.783 -7.153 -3.311 1.00 0.00 24 GLU A O 11
ATOM 14887 N N . LYS A 1 18 ? 5.210 -5.130 -4.134 1.00 0.00 25 LYS A N 11
ATOM 14888 C CA . LYS A 1 18 ? 6.318 -4.414 -3.492 1.00 0.00 25 LYS A CA 11
ATOM 14889 C C . LYS A 1 18 ? 6.014 -2.930 -3.356 1.00 0.00 25 LYS A C 11
ATOM 14890 O O . LYS A 1 18 ? 5.530 -2.291 -4.290 1.00 0.00 25 LYS A O 11
ATOM 14909 N N . VAL A 1 19 ? 6.322 -2.387 -2.182 1.00 0.00 26 VAL A N 11
ATOM 14910 C CA . VAL A 1 19 ? 6.108 -0.975 -1.909 1.00 0.00 26 VAL A CA 11
ATOM 14911 C C . VAL A 1 19 ? 6.921 -0.112 -2.873 1.00 0.00 26 VAL A C 11
ATOM 14912 O O . VAL A 1 19 ? 8.100 -0.374 -3.116 1.00 0.00 26 VAL A O 11
ATOM 14925 N N . LEU A 1 20 ? 6.282 0.915 -3.418 1.00 0.00 27 LEU A N 11
ATOM 14926 C CA . LEU A 1 20 ? 6.938 1.816 -4.351 1.00 0.00 27 LEU A CA 11
ATOM 14927 C C . LEU A 1 20 ? 7.442 3.071 -3.644 1.00 0.00 27 LEU A C 11
ATOM 14928 O O . LEU A 1 20 ? 8.541 3.547 -3.931 1.00 0.00 27 LEU A O 11
ATOM 14944 N N . ASP A 1 21 ? 6.645 3.604 -2.712 1.00 0.00 28 ASP A N 11
ATOM 14945 C CA . ASP A 1 21 ? 7.050 4.806 -1.976 1.00 0.00 28 ASP A CA 11
ATOM 14946 C C . ASP A 1 21 ? 6.041 5.155 -0.875 1.00 0.00 28 ASP A C 11
ATOM 14947 O O . ASP A 1 21 ? 5.479 4.267 -0.237 1.00 0.00 28 ASP A O 11
ATOM 14956 N N . ARG A 1 22 ? 5.828 6.455 -0.653 1.00 0.00 29 ARG A N 11
ATOM 14957 C CA . ARG A 1 22 ? 4.902 6.927 0.376 1.00 0.00 29 ARG A CA 11
ATOM 14958 C C . ARG A 1 22 ? 4.651 8.427 0.227 1.00 0.00 29 ARG A C 11
ATOM 14959 O O . ARG A 1 22 ? 5.542 9.171 -0.184 1.00 0.00 29 ARG A O 11
ATOM 14980 N N . ARG A 1 23 ? 3.441 8.868 0.566 1.00 0.00 30 ARG A N 11
ATOM 14981 C CA . ARG A 1 23 ? 3.096 10.286 0.467 1.00 0.00 30 ARG A CA 11
ATOM 14982 C C . ARG A 1 23 ? 1.967 10.658 1.426 1.00 0.00 30 ARG A C 11
ATOM 14983 O O . ARG A 1 23 ? 0.993 9.919 1.571 1.00 0.00 30 ARG A O 11
ATOM 15004 N N . VAL A 1 24 ? 2.099 11.819 2.062 1.00 0.00 31 VAL A N 11
ATOM 15005 C CA . VAL A 1 24 ? 1.084 12.306 2.989 1.00 0.00 31 VAL A CA 11
ATOM 15006 C C . VAL A 1 24 ? 0.023 13.113 2.243 1.00 0.00 31 VAL A C 11
ATOM 15007 O O . VAL A 1 24 ? 0.348 13.905 1.358 1.00 0.00 31 VAL A O 11
ATOM 15020 N N . VAL A 1 25 ? -1.244 12.907 2.596 1.00 0.00 32 VAL A N 11
ATOM 15021 C CA . VAL A 1 25 ? -2.342 13.618 1.945 1.00 0.00 32 VAL A CA 11
ATOM 15022 C C . VAL A 1 25 ? -2.632 14.950 2.632 1.00 0.00 32 VAL A C 11
ATOM 15023 O O . VAL A 1 25 ? -2.718 15.991 1.980 1.00 0.00 32 VAL A O 11
ATOM 15036 N N . LYS A 1 26 ? -2.786 14.901 3.950 1.00 0.00 33 LYS A N 11
ATOM 15037 C CA . LYS A 1 26 ? -3.074 16.091 4.744 1.00 0.00 33 LYS A CA 11
ATOM 15038 C C . LYS A 1 26 ? -2.977 15.762 6.227 1.00 0.00 33 LYS A C 11
ATOM 15039 O O . LYS A 1 26 ? -3.816 16.173 7.029 1.00 0.00 33 LYS A O 11
ATOM 15058 N N . GLY A 1 27 ? -1.947 15.000 6.575 1.00 0.00 34 GLY A N 11
ATOM 15059 C CA . GLY A 1 27 ? -1.745 14.593 7.950 1.00 0.00 34 GLY A CA 11
ATOM 15060 C C . GLY A 1 27 ? -1.649 13.087 8.066 1.00 0.00 34 GLY A C 11
ATOM 15061 O O . GLY A 1 27 ? -0.950 12.559 8.931 1.00 0.00 34 GLY A O 11
ATOM 15065 N N . LYS A 1 28 ? -2.357 12.400 7.175 1.00 0.00 35 LYS A N 11
ATOM 15066 C CA . LYS A 1 28 ? -2.368 10.948 7.143 1.00 0.00 35 LYS A CA 11
ATOM 15067 C C . LYS A 1 28 ? -1.109 10.417 6.478 1.00 0.00 35 LYS A C 11
ATOM 15068 O O . LYS A 1 28 ? -0.055 11.051 6.515 1.00 0.00 35 LYS A O 11
ATOM 15087 N N . VAL A 1 29 ? -1.232 9.250 5.873 1.00 0.00 36 VAL A N 11
ATOM 15088 C CA . VAL A 1 29 ? -0.111 8.619 5.192 1.00 0.00 36 VAL A CA 11
ATOM 15089 C C . VAL A 1 29 ? -0.582 7.463 4.313 1.00 0.00 36 VAL A C 11
ATOM 15090 O O . VAL A 1 29 ? -1.418 6.658 4.723 1.00 0.00 36 VAL A O 11
ATOM 15103 N N . GLU A 1 30 ? -0.041 7.396 3.101 1.00 0.00 37 GLU A N 11
ATOM 15104 C CA . GLU A 1 30 ? -0.401 6.345 2.154 1.00 0.00 37 GLU A CA 11
ATOM 15105 C C . GLU A 1 30 ? 0.804 5.939 1.312 1.00 0.00 37 GLU A C 11
ATOM 15106 O O . GLU A 1 30 ? 1.472 6.783 0.715 1.00 0.00 37 GLU A O 11
ATOM 15118 N N . TYR A 1 31 ? 1.075 4.642 1.274 1.00 0.00 38 TYR A N 11
ATOM 15119 C CA . TYR A 1 31 ? 2.198 4.109 0.507 1.00 0.00 38 TYR A CA 11
ATOM 15120 C C . TYR A 1 31 ? 1.741 3.569 -0.842 1.00 0.00 38 TYR A C 11
ATOM 15121 O O . TYR A 1 31 ? 0.665 2.983 -0.953 1.00 0.00 38 TYR A O 11
ATOM 15139 N N . LEU A 1 32 ? 2.572 3.757 -1.861 1.00 0.00 39 LEU A N 11
ATOM 15140 C CA . LEU A 1 32 ? 2.264 3.268 -3.199 1.00 0.00 39 LEU A CA 11
ATOM 15141 C C . LEU A 1 32 ? 2.645 1.797 -3.313 1.00 0.00 39 LEU A C 11
ATOM 15142 O O . LEU A 1 32 ? 3.675 1.387 -2.790 1.00 0.00 39 LEU A O 11
ATOM 15158 N N . LEU A 1 33 ? 1.816 1.002 -3.988 1.00 0.00 40 LEU A N 11
ATOM 15159 C CA . LEU A 1 33 ? 2.100 -0.425 -4.143 1.00 0.00 40 LEU A CA 11
ATOM 15160 C C . LEU A 1 33 ? 1.431 -1.004 -5.383 1.00 0.00 40 LEU A C 11
ATOM 15161 O O . LEU A 1 33 ? 0.256 -0.749 -5.644 1.00 0.00 40 LEU A O 11
ATOM 15177 N N . LYS A 1 34 ? 2.182 -1.811 -6.128 1.00 0.00 41 LYS A N 11
ATOM 15178 C CA . LYS A 1 34 ? 1.655 -2.460 -7.323 1.00 0.00 41 LYS A CA 11
ATOM 15179 C C . LYS A 1 34 ? 0.777 -3.639 -6.920 1.00 0.00 41 LYS A C 11
ATOM 15180 O O . LYS A 1 34 ? 1.199 -4.491 -6.137 1.00 0.00 41 LYS A O 11
ATOM 15199 N N . TRP A 1 35 ? -0.446 -3.679 -7.436 1.00 0.00 42 TRP A N 11
ATOM 15200 C CA . TRP A 1 35 ? -1.369 -4.755 -7.095 1.00 0.00 42 TRP A CA 11
ATOM 15201 C C . TRP A 1 35 ? -1.535 -5.737 -8.251 1.00 0.00 42 TRP A C 11
ATOM 15202 O O . TRP A 1 35 ? -1.780 -5.342 -9.391 1.00 0.00 42 TRP A O 11
ATOM 15223 N N . LYS A 1 36 ? -1.385 -7.020 -7.938 1.00 0.00 43 LYS A N 11
ATOM 15224 C CA . LYS A 1 36 ? -1.496 -8.087 -8.930 1.00 0.00 43 LYS A CA 11
ATOM 15225 C C . LYS A 1 36 ? -2.842 -8.053 -9.648 1.00 0.00 43 LYS A C 11
ATOM 15226 O O . LYS A 1 36 ? -3.872 -7.744 -9.049 1.00 0.00 43 LYS A O 11
ATOM 15245 N N . GLY A 1 37 ? -2.820 -8.384 -10.938 1.00 0.00 44 GLY A N 11
ATOM 15246 C CA . GLY A 1 37 ? -4.036 -8.398 -11.729 1.00 0.00 44 GLY A CA 11
ATOM 15247 C C . GLY A 1 37 ? -4.434 -7.022 -12.225 1.00 0.00 44 GLY A C 11
ATOM 15248 O O . GLY A 1 37 ? -4.747 -6.849 -13.403 1.00 0.00 44 GLY A O 11
ATOM 15252 N N . PHE A 1 38 ? -4.425 -6.042 -11.328 1.00 0.00 45 PHE A N 11
ATOM 15253 C CA . PHE A 1 38 ? -4.790 -4.677 -11.689 1.00 0.00 45 PHE A CA 11
ATOM 15254 C C . PHE A 1 38 ? -3.754 -4.070 -12.630 1.00 0.00 45 PHE A C 11
ATOM 15255 O O . PHE A 1 38 ? -2.562 -4.364 -12.529 1.00 0.00 45 PHE A O 11
ATOM 15272 N N . SER A 1 39 ? -4.222 -3.229 -13.548 1.00 0.00 46 SER A N 11
ATOM 15273 C CA . SER A 1 39 ? -3.349 -2.578 -14.521 1.00 0.00 46 SER A CA 11
ATOM 15274 C C . SER A 1 39 ? -2.136 -1.944 -13.840 1.00 0.00 46 SER A C 11
ATOM 15275 O O . SER A 1 39 ? -2.201 -1.553 -12.676 1.00 0.00 46 SER A O 11
ATOM 15283 N N . ASP A 1 40 ? -1.030 -1.857 -14.575 1.00 0.00 47 ASP A N 11
ATOM 15284 C CA . ASP A 1 40 ? 0.202 -1.280 -14.042 1.00 0.00 47 ASP A CA 11
ATOM 15285 C C . ASP A 1 40 ? -0.033 0.132 -13.516 1.00 0.00 47 ASP A C 11
ATOM 15286 O O . ASP A 1 40 ? 0.257 0.421 -12.357 1.00 0.00 47 ASP A O 11
ATOM 15295 N N . GLU A 1 41 ? -0.562 1.008 -14.364 1.00 0.00 48 GLU A N 11
ATOM 15296 C CA . GLU A 1 41 ? -0.830 2.379 -13.962 1.00 0.00 48 GLU A CA 11
ATOM 15297 C C . GLU A 1 41 ? -1.955 2.439 -12.933 1.00 0.00 48 GLU A C 11
ATOM 15298 O O . GLU A 1 41 ? -2.191 3.481 -12.322 1.00 0.00 48 GLU A O 11
ATOM 15310 N N . ASP A 1 42 ? -2.647 1.317 -12.745 1.00 0.00 49 ASP A N 11
ATOM 15311 C CA . ASP A 1 42 ? -3.748 1.254 -11.787 1.00 0.00 49 ASP A CA 11
ATOM 15312 C C . ASP A 1 42 ? -3.229 1.197 -10.349 1.00 0.00 49 ASP A C 11
ATOM 15313 O O . ASP A 1 42 ? -3.918 0.711 -9.452 1.00 0.00 49 ASP A O 11
ATOM 15322 N N . ASN A 1 43 ? -2.020 1.707 -10.129 1.00 0.00 50 ASN A N 11
ATOM 15323 C CA . ASN A 1 43 ? -1.434 1.719 -8.795 1.00 0.00 50 ASN A CA 11
ATOM 15324 C C . ASN A 1 43 ? -2.265 2.586 -7.856 1.00 0.00 50 ASN A C 11
ATOM 15325 O O . ASN A 1 43 ? -2.741 3.653 -8.242 1.00 0.00 50 ASN A O 11
ATOM 15336 N N . THR A 1 44 ? -2.446 2.116 -6.625 1.00 0.00 51 THR A N 11
ATOM 15337 C CA . THR A 1 44 ? -3.232 2.850 -5.640 1.00 0.00 51 THR A CA 11
ATOM 15338 C C . THR A 1 44 ? -2.545 2.857 -4.278 1.00 0.00 51 THR A C 11
ATOM 15339 O O . THR A 1 44 ? -2.185 1.805 -3.746 1.00 0.00 51 THR A O 11
ATOM 15350 N N . TRP A 1 45 ? -2.364 4.051 -3.720 1.00 0.00 52 TRP A N 11
ATOM 15351 C CA . TRP A 1 45 ? -1.719 4.205 -2.426 1.00 0.00 52 TRP A CA 11
ATOM 15352 C C . TRP A 1 45 ? -2.674 3.824 -1.299 1.00 0.00 52 TRP A C 11
ATOM 15353 O O . TRP A 1 45 ? -3.822 4.268 -1.271 1.00 0.00 52 TRP A O 11
ATOM 15374 N N . GLU A 1 46 ? -2.195 3.004 -0.372 1.00 0.00 53 GLU A N 11
ATOM 15375 C CA . GLU A 1 46 ? -3.011 2.569 0.754 1.00 0.00 53 GLU A CA 11
ATOM 15376 C C . GLU A 1 46 ? -2.491 3.156 2.060 1.00 0.00 53 GLU A C 11
ATOM 15377 O O . GLU A 1 46 ? -1.287 3.341 2.227 1.00 0.00 53 GLU A O 11
ATOM 15389 N N . PRO A 1 47 ? -3.392 3.446 3.014 1.00 0.00 54 PRO A N 11
ATOM 15390 C CA . PRO A 1 47 ? -3.000 4.001 4.309 1.00 0.00 54 PRO A CA 11
ATOM 15391 C C . PRO A 1 47 ? -2.052 3.064 5.046 1.00 0.00 54 PRO A C 11
ATOM 15392 O O . PRO A 1 47 ? -2.264 1.852 5.069 1.00 0.00 54 PRO A O 11
ATOM 15403 N N . GLU A 1 48 ? -1.003 3.627 5.635 1.00 0.00 55 GLU A N 11
ATOM 15404 C CA . GLU A 1 48 ? -0.017 2.836 6.361 1.00 0.00 55 GLU A CA 11
ATOM 15405 C C . GLU A 1 48 ? -0.683 1.916 7.381 1.00 0.00 55 GLU A C 11
ATOM 15406 O O . GLU A 1 48 ? -0.309 0.749 7.513 1.00 0.00 55 GLU A O 11
ATOM 15418 N N . GLU A 1 49 ? -1.671 2.441 8.098 1.00 0.00 56 GLU A N 11
ATOM 15419 C CA . GLU A 1 49 ? -2.386 1.657 9.101 1.00 0.00 56 GLU A CA 11
ATOM 15420 C C . GLU A 1 49 ? -3.090 0.464 8.456 1.00 0.00 56 GLU A C 11
ATOM 15421 O O . GLU A 1 49 ? -3.055 -0.649 8.984 1.00 0.00 56 GLU A O 11
ATOM 15433 N N . ASN A 1 50 ? -3.723 0.704 7.311 1.00 0.00 57 ASN A N 11
ATOM 15434 C CA . ASN A 1 50 ? -4.433 -0.345 6.586 1.00 0.00 57 ASN A CA 11
ATOM 15435 C C . ASN A 1 50 ? -3.477 -1.456 6.166 1.00 0.00 57 ASN A C 11
ATOM 15436 O O . ASN A 1 50 ? -3.845 -2.630 6.141 1.00 0.00 57 ASN A O 11
ATOM 15447 N N . LEU A 1 51 ? -2.251 -1.071 5.823 1.00 0.00 58 LEU A N 11
ATOM 15448 C CA . LEU A 1 51 ? -1.237 -2.026 5.388 1.00 0.00 58 LEU A CA 11
ATOM 15449 C C . LEU A 1 51 ? -1.025 -3.124 6.427 1.00 0.00 58 LEU A C 11
ATOM 15450 O O . LEU A 1 51 ? -1.119 -2.884 7.631 1.00 0.00 58 LEU A O 11
ATOM 15466 N N . ASP A 1 52 ? -0.730 -4.328 5.945 1.00 0.00 59 ASP A N 11
ATOM 15467 C CA . ASP A 1 52 ? -0.492 -5.472 6.818 1.00 0.00 59 ASP A CA 11
ATOM 15468 C C . ASP A 1 52 ? 0.673 -6.299 6.277 1.00 0.00 59 ASP A C 11
ATOM 15469 O O . ASP A 1 52 ? 0.560 -7.508 6.076 1.00 0.00 59 ASP A O 11
ATOM 15478 N N . CYS A 1 53 ? 1.790 -5.622 6.031 1.00 0.00 60 CYS A N 11
ATOM 15479 C CA . CYS A 1 53 ? 2.987 -6.267 5.503 1.00 0.00 60 CYS A CA 11
ATOM 15480 C C . CYS A 1 53 ? 4.203 -5.351 5.649 1.00 0.00 60 CYS A C 11
ATOM 15481 O O . CYS A 1 53 ? 4.829 -4.974 4.659 1.00 0.00 60 CYS A O 11
ATOM 15489 N N . PRO A 1 54 ? 4.551 -4.978 6.898 1.00 0.00 61 PRO A N 11
ATOM 15490 C CA . PRO A 1 54 ? 5.694 -4.100 7.175 1.00 0.00 61 PRO A CA 11
ATOM 15491 C C . PRO A 1 54 ? 6.971 -4.568 6.489 1.00 0.00 61 PRO A C 11
ATOM 15492 O O . PRO A 1 54 ? 7.862 -3.767 6.210 1.00 0.00 61 PRO A O 11
ATOM 15503 N N . ASP A 1 55 ? 7.056 -5.869 6.226 1.00 0.00 62 ASP A N 11
ATOM 15504 C CA . ASP A 1 55 ? 8.229 -6.446 5.577 1.00 0.00 62 ASP A CA 11
ATOM 15505 C C . ASP A 1 55 ? 8.582 -5.683 4.301 1.00 0.00 62 ASP A C 11
ATOM 15506 O O . ASP A 1 55 ? 9.752 -5.392 4.051 1.00 0.00 62 ASP A O 11
ATOM 15515 N N . LEU A 1 56 ? 7.570 -5.351 3.502 1.00 0.00 63 LEU A N 11
ATOM 15516 C CA . LEU A 1 56 ? 7.793 -4.613 2.267 1.00 0.00 63 LEU A CA 11
ATOM 15517 C C . LEU A 1 56 ? 8.262 -3.201 2.581 1.00 0.00 63 LEU A C 11
ATOM 15518 O O . LEU A 1 56 ? 9.158 -2.672 1.924 1.00 0.00 63 LEU A O 11
ATOM 15534 N N . ILE A 1 57 ? 7.651 -2.604 3.599 1.00 0.00 64 ILE A N 11
ATOM 15535 C CA . ILE A 1 57 ? 8.006 -1.258 4.020 1.00 0.00 64 ILE A CA 11
ATOM 15536 C C . ILE A 1 57 ? 9.496 -1.185 4.324 1.00 0.00 64 ILE A C 11
ATOM 15537 O O . ILE A 1 57 ? 10.178 -0.244 3.919 1.00 0.00 64 ILE A O 11
ATOM 15553 N N . ALA A 1 58 ? 9.999 -2.200 5.019 1.00 0.00 65 ALA A N 11
ATOM 15554 C CA . ALA A 1 58 ? 11.413 -2.267 5.355 1.00 0.00 65 ALA A CA 11
ATOM 15555 C C . ALA A 1 58 ? 12.244 -2.357 4.083 1.00 0.00 65 ALA A C 11
ATOM 15556 O O . ALA A 1 58 ? 13.280 -1.704 3.956 1.00 0.00 65 ALA A O 11
ATOM 15563 N N . GLU A 1 59 ? 11.767 -3.163 3.136 1.00 0.00 66 GLU A N 11
ATOM 15564 C CA . GLU A 1 59 ? 12.444 -3.337 1.856 1.00 0.00 66 GLU A CA 11
ATOM 15565 C C . GLU A 1 59 ? 12.626 -1.990 1.166 1.00 0.00 66 GLU A C 11
ATOM 15566 O O . GLU A 1 59 ? 13.641 -1.740 0.515 1.00 0.00 66 GLU A O 11
ATOM 15578 N N . PHE A 1 60 ? 11.628 -1.131 1.324 1.00 0.00 67 PHE A N 11
ATOM 15579 C CA . PHE A 1 60 ? 11.643 0.201 0.734 1.00 0.00 67 PHE A CA 11
ATOM 15580 C C . PHE A 1 60 ? 12.834 1.018 1.233 1.00 0.00 67 PHE A C 11
ATOM 15581 O O . PHE A 1 60 ? 13.633 1.517 0.439 1.00 0.00 67 PHE A O 11
ATOM 15598 N N . LEU A 1 61 ? 12.937 1.161 2.550 1.00 0.00 68 LEU A N 11
ATOM 15599 C CA . LEU A 1 61 ? 14.011 1.924 3.163 1.00 0.00 68 LEU A CA 11
ATOM 15600 C C . LEU A 1 61 ? 15.380 1.300 2.900 1.00 0.00 68 LEU A C 11
ATOM 15601 O O . LEU A 1 61 ? 16.384 2.011 2.854 1.00 0.00 68 LEU A O 11
ATOM 15617 N N . GLN A 1 62 ? 15.421 -0.022 2.725 1.00 0.00 69 GLN A N 11
ATOM 15618 C CA . GLN A 1 62 ? 16.685 -0.709 2.460 1.00 0.00 69 GLN A CA 11
ATOM 15619 C C . GLN A 1 62 ? 17.447 0.001 1.350 1.00 0.00 69 GLN A C 11
ATOM 15620 O O . GLN A 1 62 ? 18.655 0.216 1.449 1.00 0.00 69 GLN A O 11
ATOM 15634 N N . SER A 1 63 ? 16.725 0.382 0.302 1.00 0.00 70 SER A N 11
ATOM 15635 C CA . SER A 1 63 ? 17.324 1.092 -0.820 1.00 0.00 70 SER A CA 11
ATOM 15636 C C . SER A 1 63 ? 17.804 2.464 -0.369 1.00 0.00 70 SER A C 11
ATOM 15637 O O . SER A 1 63 ? 18.919 2.884 -0.682 1.00 0.00 70 SER A O 11
ATOM 15645 N N . GLN A 1 64 ? 16.947 3.156 0.372 1.00 0.00 71 GLN A N 11
ATOM 15646 C CA . GLN A 1 64 ? 17.258 4.484 0.880 1.00 0.00 71 GLN A CA 11
ATOM 15647 C C . GLN A 1 64 ? 18.073 4.400 2.168 1.00 0.00 71 GLN A C 11
ATOM 15648 O O . GLN A 1 64 ? 17.754 5.056 3.159 1.00 0.00 71 GLN A O 11
ATOM 15662 N N . LYS A 1 65 ? 19.125 3.588 2.142 1.00 0.00 72 LYS A N 11
ATOM 15663 C CA . LYS A 1 65 ? 19.990 3.417 3.304 1.00 0.00 72 LYS A CA 11
ATOM 15664 C C . LYS A 1 65 ? 21.397 3.923 3.014 1.00 0.00 72 LYS A C 11
ATOM 15665 O O . LYS A 1 65 ? 21.997 4.612 3.840 1.00 0.00 72 LYS A O 11
ATOM 15684 N N . THR A 1 66 ? 21.915 3.597 1.830 1.00 0.00 73 THR A N 11
ATOM 15685 C CA . THR A 1 66 ? 23.245 4.045 1.434 1.00 0.00 73 THR A CA 11
ATOM 15686 C C . THR A 1 66 ? 23.337 5.557 1.590 1.00 0.00 73 THR A C 11
ATOM 15687 O O . THR A 1 66 ? 24.391 6.106 1.911 1.00 0.00 73 THR A O 11
ATOM 15698 N N . ALA A 1 67 ? 22.200 6.210 1.384 1.00 0.00 74 ALA A N 11
ATOM 15699 C CA . ALA A 1 67 ? 22.088 7.653 1.518 1.00 0.00 74 ALA A CA 11
ATOM 15700 C C . ALA A 1 67 ? 20.843 7.983 2.332 1.00 0.00 74 ALA A C 11
ATOM 15701 O O . ALA A 1 67 ? 20.117 8.932 2.036 1.00 0.00 74 ALA A O 11
ATOM 15708 N N . HIS A 1 68 ? 20.603 7.164 3.354 1.00 0.00 75 HIS A N 11
ATOM 15709 C CA . HIS A 1 68 ? 19.449 7.319 4.229 1.00 0.00 75 HIS A CA 11
ATOM 15710 C C . HIS A 1 68 ? 19.385 8.723 4.826 1.00 0.00 75 HIS A C 11
ATOM 15711 O O . HIS A 1 68 ? 18.302 9.286 4.992 1.00 0.00 75 HIS A O 11
ATOM 15726 N N . GLU A 1 69 ? 20.555 9.274 5.151 1.00 0.00 76 GLU A N 11
ATOM 15727 C CA . GLU A 1 69 ? 20.652 10.610 5.738 1.00 0.00 76 GLU A CA 11
ATOM 15728 C C . GLU A 1 69 ? 20.065 10.639 7.146 1.00 0.00 76 GLU A C 11
ATOM 15729 O O . GLU A 1 69 ? 18.985 10.105 7.394 1.00 0.00 76 GLU A O 11
ATOM 15741 N N . THR A 1 70 ? 20.795 11.264 8.066 1.00 0.00 77 THR A N 11
ATOM 15742 C CA . THR A 1 70 ? 20.361 11.365 9.456 1.00 0.00 77 THR A CA 11
ATOM 15743 C C . THR A 1 70 ? 19.108 12.224 9.592 1.00 0.00 77 THR A C 11
ATOM 15744 O O . THR A 1 70 ? 18.161 11.849 10.285 1.00 0.00 77 THR A O 11
ATOM 15755 N N . ASP A 1 71 ? 19.111 13.380 8.934 1.00 0.00 78 ASP A N 11
ATOM 15756 C CA . ASP A 1 71 ? 17.975 14.296 8.989 1.00 0.00 78 ASP A CA 11
ATOM 15757 C C . ASP A 1 71 ? 16.700 13.628 8.483 1.00 0.00 78 ASP A C 11
ATOM 15758 O O . ASP A 1 71 ? 16.711 12.922 7.475 1.00 0.00 78 ASP A O 11
ATOM 15767 N N . LYS A 1 72 ? 15.599 13.856 9.195 1.00 0.00 79 LYS A N 11
ATOM 15768 C CA . LYS A 1 72 ? 14.312 13.279 8.823 1.00 0.00 79 LYS A CA 11
ATOM 15769 C C . LYS A 1 72 ? 13.860 13.789 7.457 1.00 0.00 79 LYS A C 11
ATOM 15770 O O . LYS A 1 72 ? 13.453 13.007 6.597 1.00 0.00 79 LYS A O 11
ATOM 15789 N N . SER A 1 73 ? 13.935 15.102 7.268 1.00 0.00 80 SER A N 11
ATOM 15790 C CA . SER A 1 73 ? 13.534 15.720 6.009 1.00 0.00 80 SER A CA 11
ATOM 15791 C C . SER A 1 73 ? 14.373 15.191 4.849 1.00 0.00 80 SER A C 11
ATOM 15792 O O . SER A 1 73 ? 15.607 15.087 5.011 1.00 0.00 80 SER A O 11
ATOM 15801 N N . ALA B 2 1 ? 1.427 -19.943 7.025 1.00 0.00 1 ALA B N 11
ATOM 15802 C CA . ALA B 2 1 ? 0.060 -19.364 7.092 1.00 0.00 1 ALA B CA 11
ATOM 15803 C C . ALA B 2 1 ? -0.077 -18.179 6.142 1.00 0.00 1 ALA B C 11
ATOM 15804 O O . ALA B 2 1 ? -1.075 -18.052 5.431 1.00 0.00 1 ALA B O 11
ATOM 15813 N N . ARG B 2 2 ? 0.935 -17.316 6.133 1.00 0.00 2 ARG B N 11
ATOM 15814 C CA . ARG B 2 2 ? 0.935 -16.140 5.270 1.00 0.00 2 ARG B CA 11
ATOM 15815 C C . ARG B 2 2 ? 0.917 -16.544 3.799 1.00 0.00 2 ARG B C 11
ATOM 15816 O O . ARG B 2 2 ? 1.726 -17.362 3.361 1.00 0.00 2 ARG B O 11
ATOM 15837 N N . THR B 2 3 ? -0.010 -15.964 3.040 1.00 0.00 3 THR B N 11
ATOM 15838 C CA . THR B 2 3 ? -0.132 -16.263 1.618 1.00 0.00 3 THR B CA 11
ATOM 15839 C C . THR B 2 3 ? 1.004 -15.627 0.820 1.00 0.00 3 THR B C 11
ATOM 15840 O O . THR B 2 3 ? 1.753 -16.320 0.130 1.00 0.00 3 THR B O 11
ATOM 15879 N N . GLN B 2 5 ? 1.870 -11.789 1.851 1.00 0.00 5 GLN B N 11
ATOM 15880 C CA . GLN B 2 5 ? 1.784 -10.409 2.322 1.00 0.00 5 GLN B CA 11
ATOM 15881 C C . GLN B 2 5 ? 0.567 -9.705 1.725 1.00 0.00 5 GLN B C 11
ATOM 15882 O O . GLN B 2 5 ? 0.296 -9.814 0.529 1.00 0.00 5 GLN B O 11
ATOM 15896 N N . THR B 2 6 ? -0.164 -8.984 2.568 1.00 0.00 6 THR B N 11
ATOM 15897 C CA . THR B 2 6 ? -1.355 -8.261 2.131 1.00 0.00 6 THR B CA 11
ATOM 15898 C C . THR B 2 6 ? -1.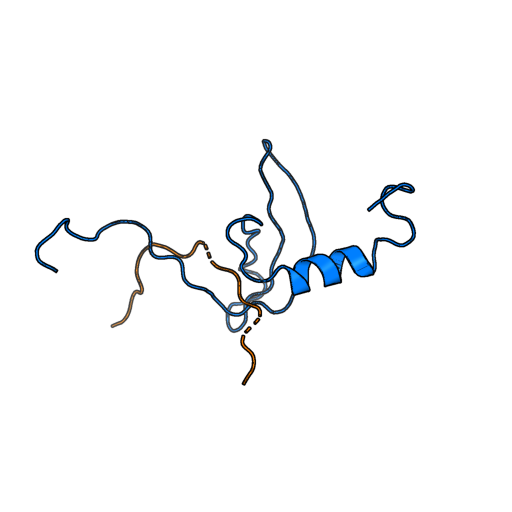483 -6.939 2.876 1.00 0.00 6 THR B C 11
ATOM 15899 O O . THR B 2 6 ? -1.206 -6.865 4.071 1.00 0.00 6 THR B O 11
ATOM 15910 N N . ALA B 2 7 ? -1.895 -5.894 2.164 1.00 0.00 7 ALA B N 11
ATOM 15911 C CA . ALA B 2 7 ? -2.046 -4.577 2.770 1.00 0.00 7 ALA B CA 11
ATOM 15912 C C . ALA B 2 7 ? -3.464 -4.046 2.591 1.00 0.00 7 ALA B C 11
ATOM 15913 O O . ALA B 2 7 ? -3.682 -2.834 2.560 1.00 0.00 7 ALA B O 11
ATOM 15920 N N . ARG B 2 8 ? -4.422 -4.963 2.487 1.00 0.00 8 ARG B N 11
ATOM 15921 C CA . ARG B 2 8 ? -5.826 -4.599 2.323 1.00 0.00 8 ARG B CA 11
ATOM 15922 C C . ARG B 2 8 ? -6.001 -3.542 1.231 1.00 0.00 8 ARG B C 11
ATOM 15923 O O . ARG B 2 8 ? -5.300 -3.563 0.220 1.00 0.00 8 ARG B O 11
ATOM 15972 N N . SER B 2 10 ? -8.288 0.612 0.829 1.00 0.00 10 SER B N 11
ATOM 15973 C CA . SER B 2 10 ? -9.336 1.526 1.266 1.00 0.00 10 SER B CA 11
ATOM 15974 C C . SER B 2 10 ? -10.687 1.130 0.683 1.00 0.00 10 SER B C 11
ATOM 15975 O O . SER B 2 10 ? -10.851 1.053 -0.535 1.00 0.00 10 SER B O 11
ATOM 15983 N N . THR B 2 11 ? -11.650 0.891 1.566 1.00 0.00 11 THR B N 11
ATOM 15984 C CA . THR B 2 11 ? -12.999 0.510 1.160 1.00 0.00 11 THR B CA 11
ATOM 15985 C C . THR B 2 11 ? -14.016 0.973 2.194 1.00 0.00 11 THR B C 11
ATOM 15986 O O . THR B 2 11 ? -14.912 1.760 1.885 1.00 0.00 11 THR B O 11
ATOM 15997 N N . GLY B 2 12 ? -13.863 0.491 3.427 1.00 0.00 12 GLY B N 11
ATOM 15998 C CA . GLY B 2 12 ? -14.768 0.879 4.493 1.00 0.00 12 GLY B CA 11
ATOM 15999 C C . GLY B 2 12 ? -16.226 0.730 4.105 1.00 0.00 1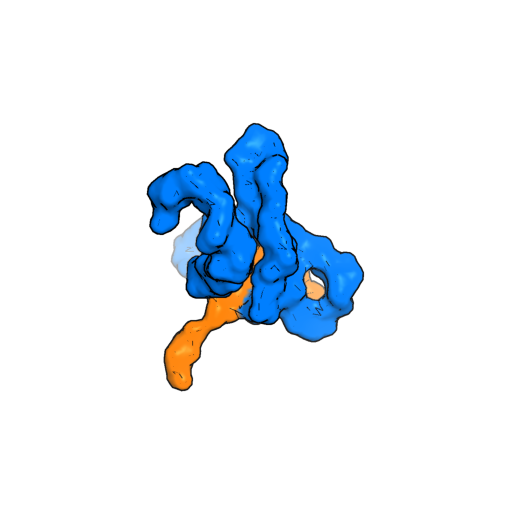2 GLY B C 11
ATOM 16000 O O . GLY B 2 12 ? -16.671 -0.357 3.731 1.00 0.00 12 GLY B O 11
ATOM 16004 N N . GLY B 2 13 ? -16.969 1.829 4.190 1.00 0.00 13 GLY B N 11
ATOM 16005 C CA . GLY B 2 13 ? -18.376 1.810 3.841 1.00 0.00 13 GLY B CA 11
ATOM 16006 C C . GLY B 2 13 ? -18.937 3.204 3.640 1.00 0.00 13 GLY B C 11
ATOM 16007 O O . GLY B 2 13 ? -18.684 4.102 4.442 1.00 0.00 13 GLY B O 11
ATOM 16011 N N . LYS B 2 14 ? -19.695 3.385 2.563 1.00 0.00 14 LYS B N 11
ATOM 16012 C CA . LYS B 2 14 ? -20.292 4.682 2.253 1.00 0.00 14 LYS B CA 11
ATOM 16013 C C . LYS B 2 14 ? -21.218 5.142 3.374 1.00 0.00 14 LYS B C 11
ATOM 16014 O O . LYS B 2 14 ? -21.988 4.352 3.919 1.00 0.00 14 LYS B O 11
ATOM 16033 N N . ALA B 2 15 ? -21.133 6.428 3.709 1.00 0.00 15 ALA B N 11
ATOM 16034 C CA . ALA B 2 15 ? -21.962 7.008 4.762 1.00 0.00 15 ALA B CA 11
ATOM 16035 C C . ALA B 2 15 ? -21.703 6.339 6.113 1.00 0.00 15 ALA B C 11
ATOM 16036 O O . ALA B 2 15 ? -22.611 5.762 6.710 1.00 0.00 15 ALA B O 11
ATOM 16043 N N . PRO B 2 16 ? -20.452 6.401 6.614 1.00 0.00 16 PRO B N 11
ATOM 16044 C CA . PRO B 2 16 ? -20.078 5.800 7.896 1.00 0.00 16 PRO B CA 11
ATOM 16045 C C . PRO B 2 16 ? -20.561 6.624 9.089 1.00 0.00 16 PRO B C 11
ATOM 16046 O O . PRO B 2 16 ? -19.841 6.779 10.076 1.00 0.00 16 PRO B O 11
ATOM 16057 N N . GLY B 2 17 ? -21.779 7.150 8.992 1.00 0.00 17 GLY B N 11
ATOM 16058 C CA . GLY B 2 17 ? -22.333 7.951 10.070 1.00 0.00 17 GLY B CA 11
ATOM 16059 C C . GLY B 2 17 ? -22.632 7.134 11.313 1.00 0.00 17 GLY B C 11
ATOM 16060 O O . GLY B 2 17 ? -21.829 6.296 11.724 1.00 0.00 17 GLY B O 11
ATOM 16064 N N . GLY B 2 18 ? -23.792 7.383 11.914 1.00 0.00 18 GLY B N 11
ATOM 16065 C CA . GLY B 2 18 ? -24.179 6.660 13.113 1.00 0.00 18 GLY B CA 11
ATOM 16066 C C . GLY B 2 18 ? -24.297 5.167 12.879 1.00 0.00 18 GLY B C 11
ATOM 16067 O O . GLY B 2 18 ? -25.077 4.765 11.990 1.00 0.00 18 GLY B O 11
ATOM 16072 N N . HIS A 1 1 ? -6.863 -16.391 16.479 1.00 0.00 8 HIS A N 12
ATOM 16073 C CA . HIS A 1 1 ? -7.532 -17.179 15.411 1.00 0.00 8 HIS A CA 12
ATOM 16074 C C . HIS A 1 1 ? -8.516 -18.186 16.000 1.00 0.00 8 HIS A C 12
ATOM 16075 O O . HIS A 1 1 ? -8.556 -19.346 15.587 1.00 0.00 8 HIS A O 12
ATOM 16092 N N . MET A 1 2 ? -9.308 -17.735 16.968 1.00 0.00 9 MET A N 12
ATOM 16093 C CA . MET A 1 2 ? -10.293 -18.593 17.615 1.00 0.00 9 MET A CA 12
ATOM 16094 C C . MET A 1 2 ? -11.434 -18.942 16.657 1.00 0.00 9 MET A C 12
ATOM 16095 O O . MET A 1 2 ? -11.210 -19.152 15.465 1.00 0.00 9 MET A O 12
ATOM 16109 N N . VAL A 1 3 ? -12.656 -19.010 17.183 1.00 0.00 10 VAL A N 12
ATOM 16110 C CA . VAL A 1 3 ? -13.822 -19.339 16.371 1.00 0.00 10 VAL A CA 12
ATOM 16111 C C . VAL A 1 3 ? -14.325 -18.114 15.597 1.00 0.00 10 VAL A C 12
ATOM 16112 O O . VAL A 1 3 ? -15.529 -17.865 15.507 1.00 0.00 10 VAL A O 12
ATOM 16125 N N . GLU A 1 4 ? -13.394 -17.350 15.034 1.00 0.00 11 GLU A N 12
ATOM 16126 C CA . GLU A 1 4 ? -13.747 -16.159 14.267 1.00 0.00 11 GLU A CA 12
ATOM 16127 C C . GLU A 1 4 ? -14.414 -16.535 12.948 1.00 0.00 11 GLU A C 12
ATOM 16128 O O . GLU A 1 4 ? -13.891 -17.349 12.187 1.00 0.00 11 GLU A O 12
ATOM 16140 N N . GLU A 1 5 ? -15.573 -15.937 12.682 1.00 0.00 12 GLU A N 12
ATOM 16141 C CA . GLU A 1 5 ? -16.309 -16.209 11.452 1.00 0.00 12 GLU A CA 12
ATOM 16142 C C . GLU A 1 5 ? -15.773 -15.367 10.294 1.00 0.00 12 GLU A C 12
ATOM 16143 O O . GLU A 1 5 ? -14.594 -15.017 10.265 1.00 0.00 12 GLU A O 12
ATOM 16155 N N . VAL A 1 6 ? -16.649 -15.044 9.344 1.00 0.00 13 VAL A N 12
ATOM 16156 C CA . VAL A 1 6 ? -16.267 -14.242 8.187 1.00 0.00 13 VAL A CA 12
ATOM 16157 C C . VAL A 1 6 ? -16.335 -12.749 8.514 1.00 0.00 13 VAL A C 12
ATOM 16158 O O . VAL A 1 6 ? -17.000 -11.976 7.822 1.00 0.00 13 VAL A O 12
ATOM 16171 N N . LEU A 1 7 ? -15.650 -12.351 9.583 1.00 0.00 14 LEU A N 12
ATOM 16172 C CA . LEU A 1 7 ? -15.634 -10.954 10.008 1.00 0.00 14 LEU A CA 12
ATOM 16173 C C . LEU A 1 7 ? -14.678 -10.124 9.151 1.00 0.00 14 LEU A C 12
ATOM 16174 O O . LEU A 1 7 ? -13.894 -9.329 9.672 1.00 0.00 14 LEU A O 12
ATOM 16190 N N . GLU A 1 8 ? -14.746 -10.311 7.835 1.00 0.00 15 GLU A N 12
ATOM 16191 C CA . GLU A 1 8 ? -13.889 -9.577 6.908 1.00 0.00 15 GLU A CA 12
ATOM 16192 C C . GLU A 1 8 ? -14.116 -8.074 7.030 1.00 0.00 15 GLU A C 12
ATOM 16193 O O . GLU A 1 8 ? -13.179 -7.284 6.915 1.00 0.00 15 GLU A O 12
ATOM 16205 N N . GLU A 1 9 ? -15.371 -7.690 7.255 1.00 0.00 16 GLU A N 12
ATOM 16206 C CA . GLU A 1 9 ? -15.738 -6.283 7.389 1.00 0.00 16 GLU A CA 12
ATOM 16207 C C . GLU A 1 9 ? -15.450 -5.521 6.098 1.00 0.00 16 GLU A C 12
ATOM 16208 O O . GLU A 1 9 ? -14.988 -4.380 6.134 1.00 0.00 16 GLU A O 12
ATOM 16220 N N . GLU A 1 10 ? -15.737 -6.168 4.965 1.00 0.00 17 GLU A N 12
ATOM 16221 C CA . GLU A 1 10 ? -15.524 -5.580 3.641 1.00 0.00 17 GLU A CA 12
ATOM 16222 C C . GLU A 1 10 ? -14.038 -5.518 3.281 1.00 0.00 17 GLU A C 12
ATOM 16223 O O . GLU A 1 10 ? -13.650 -5.881 2.170 1.00 0.00 17 GLU A O 12
ATOM 16235 N N . GLU A 1 11 ? -13.212 -5.056 4.215 1.00 0.00 18 GLU A N 12
ATOM 16236 C CA . GLU A 1 11 ? -11.777 -4.951 3.980 1.00 0.00 18 GLU A CA 12
ATOM 16237 C C . GLU A 1 11 ? -11.152 -6.325 3.769 1.00 0.00 18 GLU A C 12
ATOM 16238 O O . GLU A 1 11 ? -11.232 -7.195 4.637 1.00 0.00 18 GLU A O 12
ATOM 16250 N N . GLU A 1 12 ? -10.530 -6.513 2.609 1.00 0.00 19 GLU A N 12
ATOM 16251 C CA . GLU A 1 12 ? -9.892 -7.777 2.277 1.00 0.00 19 GLU A CA 12
ATOM 16252 C C . GLU A 1 12 ? -8.385 -7.603 2.115 1.00 0.00 19 GLU A C 12
ATOM 16253 O O . GLU A 1 12 ? -7.922 -6.590 1.591 1.00 0.00 19 GLU A O 12
ATOM 16265 N N . GLU A 1 13 ? -7.628 -8.595 2.569 1.00 0.00 20 GLU A N 12
ATOM 16266 C CA . GLU A 1 13 ? -6.172 -8.558 2.477 1.00 0.00 20 GLU A CA 12
ATOM 16267 C C . GLU A 1 13 ? -5.700 -8.822 1.048 1.00 0.00 20 GLU A C 12
ATOM 16268 O O . GLU A 1 13 ? -5.186 -9.899 0.746 1.00 0.00 20 GLU A O 12
ATOM 16280 N N . TYR A 1 14 ? -5.873 -7.835 0.173 1.00 0.00 21 TYR A N 12
ATOM 16281 C CA . TYR A 1 14 ? -5.457 -7.972 -1.220 1.00 0.00 21 TYR A CA 12
ATOM 16282 C C . TYR A 1 14 ? -3.956 -8.222 -1.319 1.00 0.00 21 TYR A C 12
ATOM 16283 O O . TYR A 1 14 ? -3.162 -7.575 -0.636 1.00 0.00 21 TYR A O 12
ATOM 16301 N N . VAL A 1 15 ? -3.575 -9.164 -2.177 1.00 0.00 22 VAL A N 12
ATOM 16302 C CA . VAL A 1 15 ? -2.169 -9.500 -2.372 1.00 0.00 22 VAL A CA 12
ATOM 16303 C C . VAL A 1 15 ? -1.394 -8.303 -2.911 1.00 0.00 22 VAL A C 12
ATOM 16304 O O . VAL A 1 15 ? -1.865 -7.603 -3.808 1.00 0.00 22 VAL A O 12
ATOM 16317 N N . VAL A 1 16 ? -0.206 -8.071 -2.361 1.00 0.00 23 VAL A N 12
ATOM 16318 C CA . VAL A 1 16 ? 0.627 -6.953 -2.792 1.00 0.00 23 VAL A CA 12
ATOM 16319 C C . VAL A 1 16 ? 2.031 -7.430 -3.150 1.00 0.00 23 VAL A C 12
ATOM 16320 O O . VAL A 1 16 ? 2.671 -8.146 -2.377 1.00 0.00 23 VAL A O 12
ATOM 16333 N N . GLU A 1 17 ? 2.501 -7.033 -4.327 1.00 0.00 24 GLU A N 12
ATOM 16334 C CA . GLU A 1 17 ? 3.827 -7.424 -4.792 1.00 0.00 24 GLU A CA 12
ATOM 16335 C C . GLU A 1 17 ? 4.923 -6.696 -4.018 1.00 0.00 24 GLU A C 12
ATOM 16336 O O . GLU A 1 17 ? 5.834 -7.324 -3.479 1.00 0.00 24 GLU A O 12
ATOM 16348 N N . LYS A 1 18 ? 4.832 -5.367 -3.976 1.00 0.00 25 LYS A N 12
ATOM 16349 C CA . LYS A 1 18 ? 5.821 -4.548 -3.278 1.00 0.00 25 LYS A CA 12
ATOM 16350 C C . LYS A 1 18 ? 5.442 -3.072 -3.347 1.00 0.00 25 LYS A C 12
ATOM 16351 O O . LYS A 1 18 ? 5.045 -2.578 -4.403 1.00 0.00 25 LYS A O 12
ATOM 16370 N N . VAL A 1 19 ? 5.569 -2.368 -2.224 1.00 0.00 26 VAL A N 12
ATOM 16371 C CA . VAL A 1 19 ? 5.237 -0.949 -2.190 1.00 0.00 26 VAL A CA 12
ATOM 16372 C C . VAL A 1 19 ? 6.207 -0.164 -3.074 1.00 0.00 26 VAL A C 12
ATOM 16373 O O . VAL A 1 19 ? 7.424 -0.336 -2.981 1.00 0.00 26 VAL A O 12
ATOM 16386 N N . LEU A 1 20 ? 5.669 0.681 -3.944 1.00 0.00 27 LEU A N 12
ATOM 16387 C CA . LEU A 1 20 ? 6.499 1.469 -4.842 1.00 0.00 27 LEU A CA 12
ATOM 16388 C C . LEU A 1 20 ? 7.041 2.715 -4.148 1.00 0.00 27 LEU A C 12
ATOM 16389 O O . LEU A 1 20 ? 8.238 2.991 -4.215 1.00 0.00 27 LEU A O 12
ATOM 16405 N N . ASP A 1 21 ? 6.165 3.472 -3.483 1.00 0.00 28 ASP A N 12
ATOM 16406 C CA . ASP A 1 21 ? 6.610 4.689 -2.794 1.00 0.00 28 ASP A CA 12
ATOM 16407 C C . ASP A 1 21 ? 5.822 4.957 -1.508 1.00 0.00 28 ASP A C 12
ATOM 16408 O O . ASP A 1 21 ? 5.231 4.048 -0.926 1.00 0.00 28 ASP A O 12
ATOM 16417 N N . ARG A 1 22 ? 5.836 6.221 -1.072 1.00 0.00 29 ARG A N 12
ATOM 16418 C CA . ARG A 1 22 ? 5.139 6.642 0.146 1.00 0.00 29 ARG A CA 12
ATOM 16419 C C . ARG A 1 22 ? 5.105 8.166 0.242 1.00 0.00 29 ARG A C 12
ATOM 16420 O O . ARG A 1 22 ? 6.119 8.830 0.024 1.00 0.00 29 ARG A O 12
ATOM 16441 N N . ARG A 1 23 ? 3.943 8.719 0.571 1.00 0.00 30 ARG A N 12
ATOM 16442 C CA . ARG A 1 23 ? 3.805 10.170 0.693 1.00 0.00 30 ARG A CA 12
ATOM 16443 C C . ARG A 1 23 ? 2.629 10.556 1.588 1.00 0.00 30 ARG A C 12
ATOM 16444 O O . ARG A 1 23 ? 1.569 9.934 1.542 1.00 0.00 30 ARG A O 12
ATOM 16465 N N . VAL A 1 24 ? 2.819 11.606 2.382 1.00 0.00 31 VAL A N 12
ATOM 16466 C CA . VAL A 1 24 ? 1.769 12.102 3.266 1.00 0.00 31 VAL A CA 12
ATOM 16467 C C . VAL A 1 24 ? 1.101 13.329 2.655 1.00 0.00 31 VAL A C 12
ATOM 16468 O O . VAL A 1 24 ? 1.771 14.183 2.074 1.00 0.00 31 VAL A O 12
ATOM 16481 N N . VAL A 1 25 ? -0.219 13.414 2.781 1.00 0.00 32 VAL A N 12
ATOM 16482 C CA . VAL A 1 25 ? -0.963 14.542 2.231 1.00 0.00 32 VAL A CA 12
ATOM 16483 C C . VAL A 1 25 ? -1.853 15.172 3.295 1.00 0.00 32 VAL A C 12
ATOM 16484 O O . VAL A 1 25 ? -1.495 16.184 3.897 1.00 0.00 32 VAL A O 12
ATOM 16497 N N . LYS A 1 26 ? -3.007 14.557 3.528 1.00 0.00 33 LYS A N 12
ATOM 16498 C CA . LYS A 1 26 ? -3.944 15.046 4.531 1.00 0.00 33 LYS A CA 12
ATOM 16499 C C . LYS A 1 26 ? -3.569 14.491 5.901 1.00 0.00 33 LYS A C 12
ATOM 16500 O O . LYS A 1 26 ? -4.432 14.050 6.661 1.00 0.00 33 LYS A O 12
ATOM 16519 N N . GLY A 1 27 ? -2.272 14.492 6.199 1.00 0.00 34 GLY A N 12
ATOM 16520 C CA . GLY A 1 27 ? -1.806 13.960 7.464 1.00 0.00 34 GLY A CA 12
ATOM 16521 C C . GLY A 1 27 ? -1.667 12.451 7.412 1.00 0.00 34 GLY A C 12
ATOM 16522 O O . GLY A 1 27 ? -0.899 11.859 8.170 1.00 0.00 34 GLY A O 12
ATOM 16526 N N . LYS A 1 28 ? -2.417 11.834 6.503 1.00 0.00 35 LYS A N 12
ATOM 16527 C CA . LYS A 1 28 ? -2.395 10.392 6.324 1.00 0.00 35 LYS A CA 12
ATOM 16528 C C . LYS A 1 28 ? -1.131 9.948 5.599 1.00 0.00 35 LYS A C 12
ATOM 16529 O O . LYS A 1 28 ? -0.653 10.623 4.687 1.00 0.00 35 LYS A O 12
ATOM 16548 N N . VAL A 1 29 ? -0.600 8.804 6.008 1.00 0.00 36 VAL A N 12
ATOM 16549 C CA . VAL A 1 29 ? 0.605 8.257 5.397 1.00 0.00 36 VAL A CA 12
ATOM 16550 C C . VAL A 1 29 ? 0.245 7.182 4.376 1.00 0.00 36 VAL A C 12
ATOM 16551 O O . VAL A 1 29 ? 0.255 5.993 4.689 1.00 0.00 36 VAL A O 12
ATOM 16564 N N . GLU A 1 30 ? -0.082 7.602 3.157 1.00 0.00 37 GLU A N 12
ATOM 16565 C CA . GLU A 1 30 ? -0.456 6.658 2.109 1.00 0.00 37 GLU A CA 12
ATOM 16566 C C . GLU A 1 30 ? 0.772 6.156 1.357 1.00 0.00 37 GLU A C 12
ATOM 16567 O O . GLU A 1 30 ? 1.580 6.940 0.860 1.00 0.00 37 GLU A O 12
ATOM 16579 N N . TYR A 1 31 ? 0.893 4.836 1.279 1.00 0.00 38 TYR A N 12
ATOM 16580 C CA . TYR A 1 31 ? 2.009 4.199 0.588 1.00 0.00 38 TYR A CA 12
ATOM 16581 C C . TYR A 1 31 ? 1.592 3.695 -0.780 1.00 0.00 38 TYR A C 12
ATOM 16582 O O . TYR A 1 31 ? 0.472 3.223 -0.966 1.00 0.00 38 TYR A O 12
ATOM 16600 N N . LEU A 1 32 ? 2.511 3.785 -1.727 1.00 0.00 39 LEU A N 12
ATOM 16601 C CA . LEU A 1 32 ? 2.263 3.319 -3.079 1.00 0.00 39 LEU A CA 12
ATOM 16602 C C . LEU A 1 32 ? 2.555 1.822 -3.168 1.00 0.00 39 LEU A C 12
ATOM 16603 O O . LEU A 1 32 ? 3.554 1.357 -2.628 1.00 0.00 39 LEU A O 12
ATOM 16619 N N . LEU A 1 33 ? 1.677 1.067 -3.833 1.00 0.00 40 LEU A N 12
ATOM 16620 C CA . LEU A 1 33 ? 1.860 -0.384 -3.966 1.00 0.00 40 LEU A CA 12
ATOM 16621 C C . LEU A 1 33 ? 1.233 -0.910 -5.251 1.00 0.00 40 LEU A C 12
ATOM 16622 O O . LEU A 1 33 ? 0.140 -0.494 -5.634 1.00 0.00 40 LEU A O 12
ATOM 16638 N N . LYS A 1 34 ? 1.912 -1.856 -5.893 1.00 0.00 41 LYS A N 12
ATOM 16639 C CA . LYS A 1 34 ? 1.395 -2.471 -7.108 1.00 0.00 41 LYS A CA 12
ATOM 16640 C C . LYS A 1 34 ? 0.424 -3.586 -6.734 1.00 0.00 41 LYS A C 12
ATOM 16641 O O . LYS A 1 34 ? 0.661 -4.319 -5.775 1.00 0.00 41 LYS A O 12
ATOM 16660 N N . TRP A 1 35 ? -0.672 -3.709 -7.474 1.00 0.00 42 TRP A N 12
ATOM 16661 C CA . TRP A 1 35 ? -1.663 -4.738 -7.176 1.00 0.00 42 TRP A CA 12
ATOM 16662 C C . TRP A 1 35 ? -1.833 -5.696 -8.353 1.00 0.00 42 TRP A C 12
ATOM 16663 O O . TRP A 1 35 ? -1.926 -5.275 -9.506 1.00 0.00 42 TRP A O 12
ATOM 16684 N N . LYS A 1 36 ? -1.855 -6.991 -8.045 1.00 0.00 43 LYS A N 12
ATOM 16685 C CA . LYS A 1 36 ? -1.994 -8.032 -9.062 1.00 0.00 43 LYS A CA 12
ATOM 16686 C C . LYS A 1 36 ? -3.279 -7.870 -9.868 1.00 0.00 43 LYS A C 12
ATOM 16687 O O . LYS A 1 36 ? -4.297 -7.407 -9.352 1.00 0.00 43 LYS A O 12
ATOM 16706 N N . GLY A 1 37 ? -3.219 -8.265 -11.138 1.00 0.00 44 GLY A N 12
ATOM 16707 C CA . GLY A 1 37 ? -4.376 -8.170 -12.012 1.00 0.00 44 GLY A CA 12
ATOM 16708 C C . GLY A 1 37 ? -4.586 -6.772 -12.557 1.00 0.00 44 GLY A C 12
ATOM 16709 O O . GLY A 1 37 ? -4.758 -6.590 -13.762 1.00 0.00 44 GLY A O 12
ATOM 16713 N N . PHE A 1 38 ? -4.572 -5.784 -11.670 1.00 0.00 45 PHE A N 12
ATOM 16714 C CA . PHE A 1 38 ? -4.764 -4.396 -12.074 1.00 0.00 45 PHE A CA 12
ATOM 16715 C C . PHE A 1 38 ? -3.540 -3.875 -12.820 1.00 0.00 45 PHE A C 12
ATOM 16716 O O . PHE A 1 38 ? -2.403 -4.178 -12.456 1.00 0.00 45 PHE A O 12
ATOM 16733 N N . SER A 1 39 ? -3.785 -3.092 -13.868 1.00 0.00 46 SER A N 12
ATOM 16734 C CA . SER A 1 39 ? -2.712 -2.525 -14.677 1.00 0.00 46 SER A CA 12
ATOM 16735 C C . SER A 1 39 ? -1.680 -1.814 -13.806 1.00 0.00 46 SER A C 12
ATOM 16736 O O . SER A 1 39 ? -2.018 -1.239 -12.771 1.00 0.00 46 SER A O 12
ATOM 16744 N N . ASP A 1 40 ? -0.420 -1.863 -14.232 1.00 0.00 47 ASP A N 12
ATOM 16745 C CA . ASP A 1 40 ? 0.666 -1.229 -13.492 1.00 0.00 47 ASP A CA 12
ATOM 16746 C C . ASP A 1 40 ? 0.381 0.253 -13.266 1.00 0.00 47 ASP A C 12
ATOM 16747 O O . ASP A 1 40 ? 0.632 0.786 -12.188 1.00 0.00 47 ASP A O 12
ATOM 16756 N N . GLU A 1 41 ? -0.143 0.910 -14.294 1.00 0.00 48 GLU A N 12
ATOM 16757 C CA . GLU A 1 41 ? -0.464 2.328 -14.222 1.00 0.00 48 GLU A CA 12
ATOM 16758 C C . GLU A 1 41 ? -1.538 2.603 -13.172 1.00 0.00 48 GLU A C 12
ATOM 16759 O O . GLU A 1 41 ? -1.683 3.732 -12.704 1.00 0.00 48 GLU A O 12
ATOM 16771 N N . ASP A 1 42 ? -2.299 1.569 -12.823 1.00 0.00 49 ASP A N 12
ATOM 16772 C CA . ASP A 1 42 ? -3.372 1.701 -11.841 1.00 0.00 49 ASP A CA 12
ATOM 16773 C C . ASP A 1 42 ? -2.827 1.784 -10.411 1.00 0.00 49 ASP A C 12
ATOM 16774 O O . ASP A 1 42 ? -3.368 1.164 -9.495 1.00 0.00 49 ASP A O 12
ATOM 16783 N N . ASN A 1 43 ? -1.763 2.561 -10.221 1.00 0.00 50 ASN A N 12
ATOM 16784 C CA . ASN A 1 43 ? -1.167 2.729 -8.898 1.00 0.00 50 ASN A CA 12
ATOM 16785 C C . ASN A 1 43 ? -2.198 3.257 -7.904 1.00 0.00 50 ASN A C 12
ATOM 16786 O O . ASN A 1 43 ? -3.039 4.083 -8.256 1.00 0.00 50 ASN A O 12
ATOM 16797 N N . THR A 1 44 ? -2.128 2.776 -6.666 1.00 0.00 51 THR A N 12
ATOM 16798 C CA . THR A 1 44 ? -3.063 3.207 -5.632 1.00 0.00 51 THR A CA 12
ATOM 16799 C C . THR A 1 44 ? -2.388 3.257 -4.265 1.00 0.00 51 THR A C 12
ATOM 16800 O O . THR A 1 44 ? -1.955 2.234 -3.734 1.00 0.00 51 THR A O 12
ATOM 16811 N N . TRP A 1 45 ? -2.306 4.459 -3.702 1.00 0.00 52 TRP A N 12
ATOM 16812 C CA . TRP A 1 45 ? -1.692 4.663 -2.400 1.00 0.00 52 TRP A CA 12
ATOM 16813 C C . TRP A 1 45 ? -2.710 4.418 -1.292 1.00 0.00 52 TRP A C 12
ATOM 16814 O O . TRP A 1 45 ? -3.721 5.115 -1.206 1.00 0.00 52 TRP A O 12
ATOM 16835 N N . GLU A 1 46 ? -2.448 3.422 -0.451 1.00 0.00 53 GLU A N 12
ATOM 16836 C CA . GLU A 1 46 ? -3.360 3.092 0.637 1.00 0.00 53 GLU A CA 12
ATOM 16837 C C . GLU A 1 46 ? -2.791 3.508 1.988 1.00 0.00 53 GLU A C 12
ATOM 16838 O O . GLU A 1 46 ? -1.590 3.382 2.228 1.00 0.00 53 GLU A O 12
ATOM 16850 N N . PRO A 1 47 ? -3.653 4.006 2.898 1.00 0.00 54 PRO A N 12
ATOM 16851 C CA . PRO A 1 47 ? -3.232 4.435 4.230 1.00 0.00 54 PRO A CA 12
ATOM 16852 C C . PRO A 1 47 ? -2.380 3.377 4.922 1.00 0.00 54 PRO A C 12
ATOM 16853 O O . PRO A 1 47 ? -2.714 2.193 4.920 1.00 0.00 54 PRO A O 12
ATOM 16864 N N . GLU A 1 48 ? -1.267 3.818 5.495 1.00 0.00 55 GLU A N 12
ATOM 16865 C CA . GLU A 1 48 ? -0.338 2.926 6.179 1.00 0.00 55 GLU A CA 12
ATOM 16866 C C . GLU A 1 48 ? -1.021 2.140 7.296 1.00 0.00 55 GLU A C 12
ATOM 16867 O O . GLU A 1 48 ? -0.660 0.994 7.566 1.00 0.00 55 GLU A O 12
ATOM 16879 N N . GLU A 1 49 ? -1.997 2.761 7.949 1.00 0.00 56 GLU A N 12
ATOM 16880 C CA . GLU A 1 49 ? -2.716 2.118 9.045 1.00 0.00 56 GLU A CA 12
ATOM 16881 C C . GLU A 1 49 ? -3.283 0.761 8.626 1.00 0.00 56 GLU A C 12
ATOM 16882 O O . GLU A 1 49 ? -3.120 -0.233 9.334 1.00 0.00 56 GLU A O 12
ATOM 16894 N N . ASN A 1 50 ? -3.951 0.728 7.477 1.00 0.00 57 ASN A N 12
ATOM 16895 C CA . ASN A 1 50 ? -4.547 -0.506 6.969 1.00 0.00 57 ASN A CA 12
ATOM 16896 C C . ASN A 1 50 ? -3.488 -1.479 6.459 1.00 0.00 57 ASN A C 12
ATOM 16897 O O . ASN A 1 50 ? -3.636 -2.694 6.594 1.00 0.00 57 ASN A O 12
ATOM 16908 N N . LEU A 1 51 ? -2.434 -0.939 5.856 1.00 0.00 58 LEU A N 12
ATOM 16909 C CA . LEU A 1 51 ? -1.360 -1.761 5.302 1.00 0.00 58 LEU A CA 12
ATOM 16910 C C . LEU A 1 51 ? -0.880 -2.808 6.303 1.00 0.00 58 LEU A C 12
ATOM 16911 O O . LEU A 1 51 ? -0.760 -2.535 7.498 1.00 0.00 58 LEU A O 12
ATOM 16927 N N . ASP A 1 52 ? -0.601 -4.006 5.798 1.00 0.00 59 ASP A N 12
ATOM 16928 C CA . ASP A 1 52 ? -0.127 -5.105 6.632 1.00 0.00 59 ASP A CA 12
ATOM 16929 C C . ASP A 1 52 ? 1.079 -5.773 5.979 1.00 0.00 59 ASP A C 12
ATOM 16930 O O . ASP A 1 52 ? 1.135 -6.997 5.848 1.00 0.00 59 ASP A O 12
ATOM 16939 N N . CYS A 1 53 ? 2.040 -4.954 5.562 1.00 0.00 60 CYS A N 12
ATOM 16940 C CA . CYS A 1 53 ? 3.245 -5.453 4.909 1.00 0.00 60 CYS A CA 12
ATOM 16941 C C . CYS A 1 53 ? 4.505 -4.937 5.603 1.00 0.00 60 CYS A C 12
ATOM 16942 O O . CYS A 1 53 ? 5.285 -4.196 5.008 1.00 0.00 60 CYS A O 12
ATOM 16950 N N . PRO A 1 54 ? 4.727 -5.321 6.874 1.00 0.00 61 PRO A N 12
ATOM 16951 C CA . PRO A 1 54 ? 5.903 -4.885 7.634 1.00 0.00 61 PRO A CA 12
ATOM 16952 C C . PRO A 1 54 ? 7.210 -5.207 6.915 1.00 0.00 61 PRO A C 12
ATOM 16953 O O . PRO A 1 54 ? 8.113 -4.373 6.847 1.00 0.00 61 PRO A O 12
ATOM 16964 N N . ASP A 1 55 ? 7.307 -6.420 6.379 1.00 0.00 62 ASP A N 12
ATOM 16965 C CA . ASP A 1 55 ? 8.505 -6.848 5.666 1.00 0.00 62 ASP A CA 12
ATOM 16966 C C . ASP A 1 55 ? 8.694 -6.068 4.367 1.00 0.00 62 ASP A C 12
ATOM 16967 O O . ASP A 1 55 ? 9.804 -5.635 4.053 1.00 0.00 62 ASP A O 12
ATOM 16976 N N . LEU A 1 56 ? 7.612 -5.894 3.609 1.00 0.00 63 LEU A N 12
ATOM 16977 C CA . LEU A 1 56 ? 7.681 -5.170 2.344 1.00 0.00 63 LEU A CA 12
ATOM 16978 C C . LEU A 1 56 ? 8.103 -3.724 2.565 1.00 0.00 63 LEU A C 12
ATOM 16979 O O . LEU A 1 56 ? 8.941 -3.196 1.834 1.00 0.00 63 LEU A O 12
ATOM 16995 N N . ILE A 1 57 ? 7.522 -3.089 3.579 1.00 0.00 64 ILE A N 12
ATOM 16996 C CA . ILE A 1 57 ? 7.850 -1.706 3.892 1.00 0.00 64 ILE A CA 12
ATOM 16997 C C . ILE A 1 57 ? 9.350 -1.555 4.100 1.00 0.00 64 ILE A C 12
ATOM 16998 O O . ILE A 1 57 ? 9.977 -0.666 3.529 1.00 0.00 64 ILE A O 12
ATOM 17014 N N . ALA A 1 58 ? 9.927 -2.447 4.897 1.00 0.00 65 ALA A N 12
ATOM 17015 C CA . ALA A 1 58 ? 11.360 -2.418 5.151 1.00 0.00 65 ALA A CA 12
ATOM 17016 C C . ALA A 1 58 ? 12.127 -2.572 3.844 1.00 0.00 65 ALA A C 12
ATOM 17017 O O . ALA A 1 58 ? 13.185 -1.976 3.662 1.00 0.00 65 ALA A O 12
ATOM 17024 N N . GLU A 1 59 ? 11.576 -3.379 2.938 1.00 0.00 66 GLU A N 12
ATOM 17025 C CA . GLU A 1 59 ? 12.196 -3.620 1.640 1.00 0.00 66 GLU A CA 12
ATOM 17026 C C . GLU A 1 59 ? 12.294 -2.333 0.822 1.00 0.00 66 GLU A C 12
ATOM 17027 O O . GLU A 1 59 ? 13.306 -2.083 0.166 1.00 0.00 66 GLU A O 12
ATOM 17039 N N . PHE A 1 60 ? 11.243 -1.520 0.861 1.00 0.00 67 PHE A N 12
ATOM 17040 C CA . PHE A 1 60 ? 11.229 -0.260 0.121 1.00 0.00 67 PHE A CA 12
ATOM 17041 C C . PHE A 1 60 ? 12.171 0.763 0.756 1.00 0.00 67 PHE A C 12
ATOM 17042 O O . PHE A 1 60 ? 13.019 1.340 0.073 1.00 0.00 67 PHE A O 12
ATOM 17059 N N . LEU A 1 61 ? 12.031 0.978 2.061 1.00 0.00 68 LEU A N 12
ATOM 17060 C CA . LEU A 1 61 ? 12.875 1.915 2.779 1.00 0.00 68 LEU A CA 12
ATOM 17061 C C . LEU A 1 61 ? 14.308 1.424 2.777 1.00 0.00 68 LEU A C 12
ATOM 17062 O O . LEU A 1 61 ? 15.248 2.198 2.960 1.00 0.00 68 LEU A O 12
ATOM 17078 N N . GLN A 1 62 ? 14.458 0.124 2.560 1.00 0.00 69 GLN A N 12
ATOM 17079 C CA . GLN A 1 62 ? 15.764 -0.506 2.518 1.00 0.00 69 GLN A CA 12
ATOM 17080 C C . GLN A 1 62 ? 16.686 0.282 1.597 1.00 0.00 69 GLN A C 12
ATOM 17081 O O . GLN A 1 62 ? 17.851 0.517 1.918 1.00 0.00 69 GLN A O 12
ATOM 17095 N N . SER A 1 63 ? 16.141 0.709 0.460 1.00 0.00 70 SER A N 12
ATOM 17096 C CA . SER A 1 63 ? 16.899 1.498 -0.500 1.00 0.00 70 SER A CA 12
ATOM 17097 C C . SER A 1 63 ? 17.327 2.811 0.142 1.00 0.00 70 SER A C 12
ATOM 17098 O O . SER A 1 63 ? 18.481 3.225 0.023 1.00 0.00 70 SER A O 12
ATOM 17106 N N . GLN A 1 64 ? 16.390 3.450 0.842 1.00 0.00 71 GLN A N 12
ATOM 17107 C CA . GLN A 1 64 ? 16.674 4.704 1.529 1.00 0.00 71 GLN A CA 12
ATOM 17108 C C . GLN A 1 64 ? 17.575 4.443 2.736 1.00 0.00 71 GLN A C 12
ATOM 17109 O O . GLN A 1 64 ? 18.651 3.862 2.594 1.00 0.00 71 GLN A O 12
ATOM 17123 N N . LYS A 1 65 ? 17.133 4.862 3.922 1.00 0.00 72 LYS A N 12
ATOM 17124 C CA . LYS A 1 65 ? 17.906 4.655 5.142 1.00 0.00 72 LYS A CA 12
ATOM 17125 C C . LYS A 1 65 ? 19.277 5.328 5.023 1.00 0.00 72 LYS A C 12
ATOM 17126 O O . LYS A 1 65 ? 19.370 6.477 4.596 1.00 0.00 72 LYS A O 12
ATOM 17145 N N . THR A 1 66 ? 20.340 4.614 5.394 1.00 0.00 73 THR A N 12
ATOM 17146 C CA . THR A 1 66 ? 21.687 5.162 5.313 1.00 0.00 73 THR A CA 12
ATOM 17147 C C . THR A 1 66 ? 22.071 5.430 3.862 1.00 0.00 73 THR A C 12
ATOM 17148 O O . THR A 1 66 ? 22.484 6.535 3.512 1.00 0.00 73 THR A O 12
ATOM 17159 N N . ALA A 1 67 ? 21.921 4.412 3.022 1.00 0.00 74 ALA A N 12
ATOM 17160 C CA . ALA A 1 67 ? 22.241 4.533 1.604 1.00 0.00 74 ALA A CA 12
ATOM 17161 C C . ALA A 1 67 ? 21.079 5.153 0.834 1.00 0.00 74 ALA A C 12
ATOM 17162 O O . ALA A 1 67 ? 20.752 4.716 -0.271 1.00 0.00 74 ALA A O 12
ATOM 17169 N N . HIS A 1 68 ? 20.456 6.169 1.425 1.00 0.00 75 HIS A N 12
ATOM 17170 C CA . HIS A 1 68 ? 19.327 6.849 0.799 1.00 0.00 75 HIS A CA 12
ATOM 17171 C C . HIS A 1 68 ? 19.770 7.638 -0.439 1.00 0.00 75 HIS A C 12
ATOM 17172 O O . HIS A 1 68 ? 20.545 7.139 -1.254 1.00 0.00 75 HIS A O 12
ATOM 17187 N N . GLU A 1 69 ? 19.272 8.869 -0.573 1.00 0.00 76 GLU A N 12
ATOM 17188 C CA . GLU A 1 69 ? 19.613 9.722 -1.710 1.00 0.00 76 GLU A CA 12
ATOM 17189 C C . GLU A 1 69 ? 19.150 9.103 -3.027 1.00 0.00 76 GLU A C 12
ATOM 17190 O O . GLU A 1 69 ? 19.886 9.096 -4.014 1.00 0.00 76 GLU A O 12
ATOM 17202 N N . THR A 1 70 ? 17.923 8.592 -3.035 1.00 0.00 77 THR A N 12
ATOM 17203 C CA . THR A 1 70 ? 17.355 7.978 -4.230 1.00 0.00 77 THR A CA 12
ATOM 17204 C C . THR A 1 70 ? 17.154 9.016 -5.332 1.00 0.00 77 THR A C 12
ATOM 17205 O O . THR A 1 70 ? 16.685 10.124 -5.072 1.00 0.00 77 THR A O 12
ATOM 17216 N N . ASP A 1 71 ? 17.515 8.652 -6.560 1.00 0.00 78 ASP A N 12
ATOM 17217 C CA . ASP A 1 71 ? 17.375 9.557 -7.697 1.00 0.00 78 ASP A CA 12
ATOM 17218 C C . ASP A 1 71 ? 15.924 9.998 -7.867 1.00 0.00 78 ASP A C 12
ATOM 17219 O O . ASP A 1 71 ? 15.017 9.167 -7.931 1.00 0.00 78 ASP A O 12
ATOM 17228 N N . LYS A 1 72 ? 15.715 11.309 -7.939 1.00 0.00 79 LYS A N 12
ATOM 17229 C CA . LYS A 1 72 ? 14.374 11.863 -8.102 1.00 0.00 79 LYS A CA 12
ATOM 17230 C C . LYS A 1 72 ? 13.966 11.870 -9.576 1.00 0.00 79 LYS A C 12
ATOM 17231 O O . LYS A 1 72 ? 13.438 12.861 -10.083 1.00 0.00 79 LYS A O 12
ATOM 17250 N N . SER A 1 73 ? 14.216 10.756 -10.259 1.00 0.00 80 SER A N 12
ATOM 17251 C CA . SER A 1 73 ? 13.878 10.627 -11.674 1.00 0.00 80 SER A CA 12
ATOM 17252 C C . SER A 1 73 ? 14.158 9.213 -12.171 1.00 0.00 80 SER A C 12
ATOM 17253 O O . SER A 1 73 ? 14.973 8.513 -11.534 1.00 0.00 80 SER A O 12
ATOM 17262 N N . ALA B 2 1 ? 8.008 -14.242 -4.972 1.00 0.00 1 ALA B N 12
ATOM 17263 C CA . ALA B 2 1 ? 6.731 -14.730 -4.391 1.00 0.00 1 ALA B CA 12
ATOM 17264 C C . ALA B 2 1 ? 6.964 -15.385 -3.032 1.00 0.00 1 ALA B C 12
ATOM 17265 O O . ALA B 2 1 ? 6.405 -16.441 -2.736 1.00 0.00 1 ALA B O 12
ATOM 17274 N N . ARG B 2 2 ? 7.796 -14.749 -2.212 1.00 0.00 2 ARG B N 12
ATOM 17275 C CA . ARG B 2 2 ? 8.107 -15.266 -0.884 1.00 0.00 2 ARG B CA 12
ATOM 17276 C C . ARG B 2 2 ? 6.893 -15.161 0.041 1.00 0.00 2 ARG B C 12
ATOM 17277 O O . ARG B 2 2 ? 5.761 -15.404 -0.378 1.00 0.00 2 ARG B O 12
ATOM 17298 N N . THR B 2 3 ? 7.129 -14.798 1.302 1.00 0.00 3 THR B N 12
ATOM 17299 C CA . THR B 2 3 ? 6.049 -14.665 2.271 1.00 0.00 3 THR B CA 12
ATOM 17300 C C . THR B 2 3 ? 5.109 -13.524 1.893 1.00 0.00 3 THR B C 12
ATOM 17301 O O . THR B 2 3 ? 5.548 -12.401 1.645 1.00 0.00 3 THR B O 12
ATOM 17340 N N . GLN B 2 5 ? 2.493 -10.652 2.531 1.00 0.00 5 GLN B N 12
ATOM 17341 C CA . GLN B 2 5 ? 2.170 -9.724 3.612 1.00 0.00 5 GLN B CA 12
ATOM 17342 C C . GLN B 2 5 ? 0.744 -9.191 3.494 1.00 0.00 5 GLN B C 12
ATOM 17343 O O . GLN B 2 5 ? 0.028 -9.107 4.490 1.00 0.00 5 GLN B O 12
ATOM 17357 N N . THR B 2 6 ? 0.351 -8.829 2.274 1.00 0.00 6 THR B N 12
ATOM 17358 C CA . THR B 2 6 ? -0.986 -8.294 1.998 1.00 0.00 6 THR B CA 12
ATOM 17359 C C . THR B 2 6 ? -1.232 -6.971 2.715 1.00 0.00 6 THR B C 12
ATOM 17360 O O . THR B 2 6 ? -0.771 -6.756 3.836 1.00 0.00 6 THR B O 12
ATOM 17371 N N . ALA B 2 7 ? -1.985 -6.094 2.060 1.00 0.00 7 ALA B N 12
ATOM 17372 C CA . ALA B 2 7 ? -2.326 -4.795 2.623 1.00 0.00 7 ALA B CA 12
ATOM 17373 C C . ALA B 2 7 ? -3.734 -4.401 2.206 1.00 0.00 7 ALA B C 12
ATOM 17374 O O . ALA B 2 7 ? -4.010 -4.221 1.020 1.00 0.00 7 ALA B O 12
ATOM 17381 N N . ARG B 2 8 ? -4.626 -4.271 3.182 1.00 0.00 8 ARG B N 12
ATOM 17382 C CA . ARG B 2 8 ? -6.003 -3.900 2.894 1.00 0.00 8 ARG B CA 12
ATOM 17383 C C . ARG B 2 8 ? -6.048 -2.546 2.203 1.00 0.00 8 ARG B C 12
ATOM 17384 O O . ARG B 2 8 ? -5.741 -1.518 2.807 1.00 0.00 8 ARG B O 12
ATOM 17433 N N . SER B 2 10 ? -7.953 -0.178 1.682 1.00 0.00 10 SER B N 12
ATOM 17434 C CA . SER B 2 10 ? -9.128 0.570 2.111 1.00 0.00 10 SER B CA 12
ATOM 17435 C C . SER B 2 10 ? -10.404 -0.245 1.918 1.00 0.00 10 SER B C 12
ATOM 17436 O O . SER B 2 10 ? -10.361 -1.474 1.849 1.00 0.00 10 SER B O 12
ATOM 17444 N N . THR B 2 11 ? -11.540 0.444 1.841 1.00 0.00 11 THR B N 12
ATOM 17445 C CA . THR B 2 11 ? -12.828 -0.219 1.666 1.00 0.00 11 THR B CA 12
ATOM 17446 C C . THR B 2 11 ? -13.076 -0.592 0.208 1.00 0.00 11 THR B C 12
ATOM 17447 O O . THR B 2 11 ? -13.023 0.261 -0.677 1.00 0.00 11 THR B O 12
ATOM 17458 N N . GLY B 2 12 ? -13.362 -1.872 -0.028 1.00 0.00 12 GLY B N 12
ATOM 17459 C CA . GLY B 2 12 ? -13.630 -2.349 -1.375 1.00 0.00 12 GLY B CA 12
ATOM 17460 C C . GLY B 2 12 ? -12.381 -2.466 -2.229 1.00 0.00 12 GLY B C 12
ATOM 17461 O O . GLY B 2 12 ? -12.099 -3.530 -2.780 1.00 0.00 12 GLY B O 12
ATOM 17465 N N . GLY B 2 13 ? -11.629 -1.376 -2.339 1.00 0.00 13 GLY B N 12
ATOM 17466 C CA . GLY B 2 13 ? -10.415 -1.389 -3.134 1.00 0.00 13 GLY B CA 12
ATOM 17467 C C . GLY B 2 13 ? -10.680 -1.656 -4.604 1.00 0.00 13 GLY B C 12
ATOM 17468 O O . GLY B 2 13 ? -10.073 -2.550 -5.195 1.00 0.00 13 GLY B O 12
ATOM 17472 N N . LYS B 2 14 ? -11.586 -0.881 -5.196 1.00 0.00 14 LYS B N 12
ATOM 17473 C CA . LYS B 2 14 ? -11.922 -1.045 -6.608 1.00 0.00 14 LYS B CA 12
ATOM 17474 C C . LYS B 2 14 ? -12.566 0.225 -7.165 1.00 0.00 14 LYS B C 12
ATOM 17475 O O . LYS B 2 14 ? -13.433 0.165 -8.038 1.00 0.00 14 LYS B O 12
ATOM 17494 N N . ALA B 2 15 ? -12.125 1.374 -6.659 1.00 0.00 15 ALA B N 12
ATOM 17495 C CA . ALA B 2 15 ? -12.647 2.663 -7.105 1.00 0.00 15 ALA B CA 12
ATOM 17496 C C . ALA B 2 15 ? -14.165 2.744 -6.935 1.00 0.00 15 ALA B C 12
ATOM 17497 O O . ALA B 2 15 ? -14.890 2.978 -7.901 1.00 0.00 15 ALA B O 12
ATOM 17504 N N . PRO B 2 16 ? -14.672 2.552 -5.700 1.00 0.00 16 PRO B N 12
ATOM 17505 C CA . PRO B 2 16 ? -16.114 2.609 -5.423 1.00 0.00 16 PRO B CA 12
ATOM 17506 C C . PRO B 2 16 ? -16.682 4.017 -5.599 1.00 0.00 16 PRO B C 12
ATOM 17507 O O . PRO B 2 16 ? -16.277 4.750 -6.500 1.00 0.00 16 PRO B O 12
ATOM 17518 N N . GLY B 2 17 ? -17.620 4.391 -4.730 1.00 0.00 17 GLY B N 12
ATOM 17519 C CA . GLY B 2 17 ? -18.221 5.709 -4.811 1.00 0.00 17 GLY B CA 12
ATOM 17520 C C . GLY B 2 17 ? -19.318 5.913 -3.782 1.00 0.00 17 GLY B C 12
ATOM 17521 O O . GLY B 2 17 ? -19.155 5.560 -2.614 1.00 0.00 17 GLY B O 12
ATOM 17525 N N . GLY B 2 18 ? -20.435 6.483 -4.221 1.00 0.00 18 GLY B N 12
ATOM 17526 C CA . GLY B 2 18 ? -21.549 6.725 -3.321 1.00 0.00 18 GLY B CA 12
ATOM 17527 C C . GLY B 2 18 ? -22.726 7.378 -4.018 1.00 0.00 18 GLY B C 12
ATOM 17528 O O . GLY B 2 18 ? -22.635 7.610 -5.242 1.00 0.00 18 GLY B O 12
ATOM 17533 N N . HIS A 1 1 ? -23.374 -7.839 17.619 1.00 0.00 8 HIS A N 13
ATOM 17534 C CA . HIS A 1 1 ? -23.840 -8.362 18.930 1.00 0.00 8 HIS A CA 13
ATOM 17535 C C . HIS A 1 1 ? -25.362 -8.326 19.030 1.00 0.00 8 HIS A C 13
ATOM 17536 O O . HIS A 1 1 ? -25.919 -7.929 20.056 1.00 0.00 8 HIS A O 13
ATOM 17553 N N . MET A 1 2 ? -26.030 -8.750 17.960 1.00 0.00 9 MET A N 13
ATOM 17554 C CA . MET A 1 2 ? -27.490 -8.773 17.922 1.00 0.00 9 MET A CA 13
ATOM 17555 C C . MET A 1 2 ? -27.983 -9.491 16.669 1.00 0.00 9 MET A C 13
ATOM 17556 O O . MET A 1 2 ? -28.861 -10.351 16.740 1.00 0.00 9 MET A O 13
ATOM 17570 N N . VAL A 1 3 ? -27.404 -9.132 15.527 1.00 0.00 10 VAL A N 13
ATOM 17571 C CA . VAL A 1 3 ? -27.771 -9.738 14.251 1.00 0.00 10 VAL A CA 13
ATOM 17572 C C . VAL A 1 3 ? -26.877 -9.221 13.127 1.00 0.00 10 VAL A C 13
ATOM 17573 O O . VAL A 1 3 ? -26.358 -10.004 12.331 1.00 0.00 10 VAL A O 13
ATOM 17586 N N . GLU A 1 4 ? -26.694 -7.897 13.082 1.00 0.00 11 GLU A N 13
ATOM 17587 C CA . GLU A 1 4 ? -25.857 -7.247 12.072 1.00 0.00 11 GLU A CA 13
ATOM 17588 C C . GLU A 1 4 ? -25.963 -7.943 10.711 1.00 0.00 11 GLU A C 13
ATOM 17589 O O . GLU A 1 4 ? -27.055 -8.308 10.277 1.00 0.00 11 GLU A O 13
ATOM 17601 N N . GLU A 1 5 ? -24.824 -8.121 10.044 1.00 0.00 12 GLU A N 13
ATOM 17602 C CA . GLU A 1 5 ? -24.787 -8.768 8.737 1.00 0.00 12 GLU A CA 13
ATOM 17603 C C . GLU A 1 5 ? -23.352 -9.134 8.367 1.00 0.00 12 GLU A C 13
ATOM 17604 O O . GLU A 1 5 ? -22.420 -8.382 8.648 1.00 0.00 12 GLU A O 13
ATOM 17616 N N . VAL A 1 6 ? -23.182 -10.299 7.748 1.00 0.00 13 VAL A N 13
ATOM 17617 C CA . VAL A 1 6 ? -21.857 -10.766 7.352 1.00 0.00 13 VAL A CA 13
ATOM 17618 C C . VAL A 1 6 ? -21.178 -9.779 6.404 1.00 0.00 13 VAL A C 13
ATOM 17619 O O . VAL A 1 6 ? -21.573 -9.643 5.245 1.00 0.00 13 VAL A O 13
ATOM 17632 N N . LEU A 1 7 ? -20.146 -9.105 6.913 1.00 0.00 14 LEU A N 13
ATOM 17633 C CA . LEU A 1 7 ? -19.383 -8.128 6.134 1.00 0.00 14 LEU A CA 13
ATOM 17634 C C . LEU A 1 7 ? -18.310 -7.469 6.997 1.00 0.00 14 LEU A C 13
ATOM 17635 O O . LEU A 1 7 ? -18.021 -6.280 6.853 1.00 0.00 14 LEU A O 13
ATOM 17651 N N . GLU A 1 8 ? -17.724 -8.254 7.895 1.00 0.00 15 GLU A N 13
ATOM 17652 C CA . GLU A 1 8 ? -16.683 -7.761 8.794 1.00 0.00 15 GLU A CA 13
ATOM 17653 C C . GLU A 1 8 ? -15.450 -7.299 8.022 1.00 0.00 15 GLU A C 13
ATOM 17654 O O . GLU A 1 8 ? -15.027 -7.949 7.066 1.00 0.00 15 GLU A O 13
ATOM 17666 N N . GLU A 1 9 ? -14.879 -6.172 8.464 1.00 0.00 16 GLU A N 13
ATOM 17667 C CA . GLU A 1 9 ? -13.683 -5.590 7.847 1.00 0.00 16 GLU A CA 13
ATOM 17668 C C . GLU A 1 9 ? -13.997 -4.925 6.508 1.00 0.00 16 GLU A C 13
ATOM 17669 O O . GLU A 1 9 ? -13.626 -3.773 6.286 1.00 0.00 16 GLU A O 13
ATOM 17681 N N . GLU A 1 10 ? -14.676 -5.659 5.625 1.00 0.00 17 GLU A N 13
ATOM 17682 C CA . GLU A 1 10 ? -15.045 -5.160 4.297 1.00 0.00 17 GLU A CA 13
ATOM 17683 C C . GLU A 1 10 ? -13.832 -5.095 3.368 1.00 0.00 17 GLU A C 13
ATOM 17684 O O . GLU A 1 10 ? -13.852 -5.659 2.274 1.00 0.00 17 GLU A O 13
ATOM 17696 N N . GLU A 1 11 ? -12.775 -4.414 3.806 1.00 0.00 18 GLU A N 13
ATOM 17697 C CA . GLU A 1 11 ? -11.561 -4.289 3.008 1.00 0.00 18 GLU A CA 13
ATOM 17698 C C . GLU A 1 11 ? -10.884 -5.648 2.838 1.00 0.00 18 GLU A C 13
ATOM 17699 O O . GLU A 1 11 ? -10.592 -6.331 3.820 1.00 0.00 18 GLU A O 13
ATOM 17711 N N . GLU A 1 12 ? -10.636 -6.034 1.591 1.00 0.00 19 GLU A N 13
ATOM 17712 C CA . GLU A 1 12 ? -9.995 -7.312 1.297 1.00 0.00 19 GLU A CA 13
ATOM 17713 C C . GLU A 1 12 ? -8.475 -7.201 1.377 1.00 0.00 19 GLU A C 13
ATOM 17714 O O . GLU A 1 12 ? -7.885 -6.242 0.879 1.00 0.00 19 GLU A O 13
ATOM 17726 N N . GLU A 1 13 ? -7.847 -8.189 2.009 1.00 0.00 20 GLU A N 13
ATOM 17727 C CA . GLU A 1 13 ? -6.395 -8.211 2.159 1.00 0.00 20 GLU A CA 13
ATOM 17728 C C . GLU A 1 13 ? -5.708 -8.669 0.874 1.00 0.00 20 GLU A C 13
ATOM 17729 O O . GLU A 1 13 ? -5.269 -9.815 0.771 1.00 0.00 20 GLU A O 13
ATOM 17741 N N . TYR A 1 14 ? -5.607 -7.769 -0.100 1.00 0.00 21 TYR A N 13
ATOM 17742 C CA . TYR A 1 14 ? -4.961 -8.092 -1.369 1.00 0.00 21 TYR A CA 13
ATOM 17743 C C . TYR A 1 14 ? -3.500 -8.475 -1.149 1.00 0.00 21 TYR A C 13
ATOM 17744 O O . TYR A 1 14 ? -2.821 -7.902 -0.301 1.00 0.00 21 TYR A O 13
ATOM 17762 N N . VAL A 1 15 ? -3.033 -9.463 -1.905 1.00 0.00 22 VAL A N 13
ATOM 17763 C CA . VAL A 1 15 ? -1.661 -9.948 -1.785 1.00 0.00 22 VAL A CA 13
ATOM 17764 C C . VAL A 1 15 ? -0.635 -8.836 -1.973 1.00 0.00 22 VAL A C 13
ATOM 17765 O O . VAL A 1 15 ? 0.341 -8.756 -1.227 1.00 0.00 22 VAL A O 13
ATOM 17778 N N . VAL A 1 16 ? -0.854 -7.986 -2.968 1.00 0.00 23 VAL A N 13
ATOM 17779 C CA . VAL A 1 16 ? 0.061 -6.882 -3.248 1.00 0.00 23 VAL A CA 13
ATOM 17780 C C . VAL A 1 16 ? 1.410 -7.400 -3.741 1.00 0.00 23 VAL A C 13
ATOM 17781 O O . VAL A 1 16 ? 1.891 -8.439 -3.288 1.00 0.00 23 VAL A O 13
ATOM 17794 N N . GLU A 1 17 ? 2.008 -6.680 -4.684 1.00 0.00 24 GLU A N 13
ATOM 17795 C CA . GLU A 1 17 ? 3.289 -7.081 -5.251 1.00 0.00 24 GLU A CA 13
ATOM 17796 C C . GLU A 1 17 ? 4.472 -6.397 -4.563 1.00 0.00 24 GLU A C 13
ATOM 17797 O O . GLU A 1 17 ? 5.416 -7.069 -4.146 1.00 0.00 24 GLU A O 13
ATOM 17809 N N . LYS A 1 18 ? 4.439 -5.065 -4.468 1.00 0.00 25 LYS A N 13
ATOM 17810 C CA . LYS A 1 18 ? 5.546 -4.330 -3.853 1.00 0.00 25 LYS A CA 13
ATOM 17811 C C . LYS A 1 18 ? 5.266 -2.841 -3.689 1.00 0.00 25 LYS A C 13
ATOM 17812 O O . LYS A 1 18 ? 4.560 -2.227 -4.487 1.00 0.00 25 LYS A O 13
ATOM 17831 N N . VAL A 1 19 ? 5.865 -2.277 -2.644 1.00 0.00 26 VAL A N 13
ATOM 17832 C CA . VAL A 1 19 ? 5.746 -0.859 -2.337 1.00 0.00 26 VAL A CA 13
ATOM 17833 C C . VAL A 1 19 ? 6.540 -0.021 -3.344 1.00 0.00 26 VAL A C 13
ATOM 17834 O O . VAL A 1 19 ? 7.609 -0.433 -3.796 1.00 0.00 26 VAL A O 13
ATOM 17847 N N . LEU A 1 20 ? 6.016 1.152 -3.692 1.00 0.00 27 LEU A N 13
ATOM 17848 C CA . LEU A 1 20 ? 6.684 2.034 -4.642 1.00 0.00 27 LEU A CA 13
ATOM 17849 C C . LEU A 1 20 ? 7.258 3.268 -3.952 1.00 0.00 27 LEU A C 13
ATOM 17850 O O . LEU A 1 20 ? 8.353 3.718 -4.295 1.00 0.00 27 LEU A O 13
ATOM 17866 N N . ASP A 1 21 ? 6.519 3.825 -2.990 1.00 0.00 28 ASP A N 13
ATOM 17867 C CA . ASP A 1 21 ? 6.986 5.018 -2.285 1.00 0.00 28 ASP A CA 13
ATOM 17868 C C . ASP A 1 21 ? 6.085 5.350 -1.089 1.00 0.00 28 ASP A C 13
ATOM 17869 O O . ASP A 1 21 ? 5.553 4.451 -0.438 1.00 0.00 28 ASP A O 13
ATOM 17878 N N . ARG A 1 22 ? 5.925 6.644 -0.802 1.00 0.00 29 ARG A N 13
ATOM 17879 C CA . ARG A 1 22 ? 5.104 7.098 0.318 1.00 0.00 29 ARG A CA 13
ATOM 17880 C C . ARG A 1 22 ? 4.883 8.607 0.234 1.00 0.00 29 ARG A C 13
ATOM 17881 O O . ARG A 1 22 ? 5.790 9.351 -0.140 1.00 0.00 29 ARG A O 13
ATOM 17902 N N . ARG A 1 23 ? 3.678 9.057 0.574 1.00 0.00 30 ARG A N 13
ATOM 17903 C CA . ARG A 1 23 ? 3.365 10.483 0.522 1.00 0.00 30 ARG A CA 13
ATOM 17904 C C . ARG A 1 23 ? 2.226 10.856 1.466 1.00 0.00 30 ARG A C 13
ATOM 17905 O O . ARG A 1 23 ? 1.213 10.161 1.540 1.00 0.00 30 ARG A O 13
ATOM 17926 N N . VAL A 1 24 ? 2.392 11.973 2.168 1.00 0.00 31 VAL A N 13
ATOM 17927 C CA . VAL A 1 24 ? 1.372 12.462 3.088 1.00 0.00 31 VAL A CA 13
ATOM 17928 C C . VAL A 1 24 ? 0.495 13.506 2.399 1.00 0.00 31 VAL A C 13
ATOM 17929 O O . VAL A 1 24 ? 1.006 14.418 1.749 1.00 0.00 31 VAL A O 13
ATOM 17942 N N . VAL A 1 25 ? -0.821 13.372 2.538 1.00 0.00 32 VAL A N 13
ATOM 17943 C CA . VAL A 1 25 ? -1.748 14.315 1.914 1.00 0.00 32 VAL A CA 13
ATOM 17944 C C . VAL A 1 25 ? -2.135 15.428 2.879 1.00 0.00 32 VAL A C 13
ATOM 17945 O O . VAL A 1 25 ? -2.423 16.552 2.470 1.00 0.00 32 VAL A O 13
ATOM 17958 N N . LYS A 1 26 ? -2.147 15.097 4.162 1.00 0.00 33 LYS A N 13
ATOM 17959 C CA . LYS A 1 26 ? -2.508 16.050 5.203 1.00 0.00 33 LYS A CA 13
ATOM 17960 C C . LYS A 1 26 ? -1.974 15.584 6.550 1.00 0.00 33 LYS A C 13
ATOM 17961 O O . LYS A 1 26 ? -1.643 16.391 7.417 1.00 0.00 33 LYS A O 13
ATOM 17980 N N . GLY A 1 27 ? -1.900 14.269 6.710 1.00 0.00 34 GLY A N 13
ATOM 17981 C CA . GLY A 1 27 ? -1.414 13.687 7.943 1.00 0.00 34 GLY A CA 13
ATOM 17982 C C . GLY A 1 27 ? -1.276 12.184 7.842 1.00 0.00 34 GLY A C 13
ATOM 17983 O O . GLY A 1 27 ? -0.519 11.568 8.592 1.00 0.00 34 GLY A O 13
ATOM 17987 N N . LYS A 1 28 ? -2.013 11.592 6.906 1.00 0.00 35 LYS A N 13
ATOM 17988 C CA . LYS A 1 28 ? -1.980 10.154 6.699 1.00 0.00 35 LYS A CA 13
ATOM 17989 C C . LYS A 1 28 ? -0.716 9.743 5.956 1.00 0.00 35 LYS A C 13
ATOM 17990 O O . LYS A 1 28 ? -0.077 10.562 5.296 1.00 0.00 35 LYS A O 13
ATOM 18009 N N . VAL A 1 29 ? -0.358 8.472 6.073 1.00 0.00 36 VAL A N 13
ATOM 18010 C CA . VAL A 1 29 ? 0.836 7.951 5.416 1.00 0.00 36 VAL A CA 13
ATOM 18011 C C . VAL A 1 29 ? 0.465 6.900 4.373 1.00 0.00 36 VAL A C 13
ATOM 18012 O O . VAL A 1 29 ? 0.523 5.703 4.645 1.00 0.00 36 VAL A O 13
ATOM 18025 N N . GLU A 1 30 ? 0.076 7.347 3.182 1.00 0.00 37 GLU A N 13
ATOM 18026 C CA . GLU A 1 30 ? -0.313 6.422 2.119 1.00 0.00 37 GLU A CA 13
ATOM 18027 C C . GLU A 1 30 ? 0.894 5.979 1.298 1.00 0.00 37 GLU A C 13
ATOM 18028 O O . GLU A 1 30 ? 1.661 6.799 0.795 1.00 0.00 37 GLU A O 13
ATOM 18040 N N . TYR A 1 31 ? 1.043 4.665 1.164 1.00 0.00 38 TYR A N 13
ATOM 18041 C CA . TYR A 1 31 ? 2.139 4.082 0.399 1.00 0.00 38 TYR A CA 13
ATOM 18042 C C . TYR A 1 31 ? 1.639 3.526 -0.921 1.00 0.00 38 TYR A C 13
ATOM 18043 O O . TYR A 1 31 ? 0.544 2.970 -0.996 1.00 0.00 38 TYR A O 13
ATOM 18061 N N . LEU A 1 32 ? 2.453 3.658 -1.954 1.00 0.00 39 LEU A N 13
ATOM 18062 C CA . LEU A 1 32 ? 2.100 3.139 -3.261 1.00 0.00 39 LEU A CA 13
ATOM 18063 C C . LEU A 1 32 ? 2.444 1.657 -3.333 1.00 0.00 39 LEU A C 13
ATOM 18064 O O . LEU A 1 32 ? 3.467 1.232 -2.804 1.00 0.00 39 LEU A O 13
ATOM 18080 N N . LEU A 1 33 ? 1.586 0.867 -3.968 1.00 0.00 40 LEU A N 13
ATOM 18081 C CA . LEU A 1 33 ? 1.823 -0.569 -4.076 1.00 0.00 40 LEU A CA 13
ATOM 18082 C C . LEU A 1 33 ? 1.176 -1.146 -5.325 1.00 0.00 40 LEU A C 13
ATOM 18083 O O . LEU A 1 33 ? 0.011 -0.875 -5.608 1.00 0.00 40 LEU A O 13
ATOM 18099 N N . LYS A 1 34 ? 1.928 -1.964 -6.056 1.00 0.00 41 LYS A N 13
ATOM 18100 C CA . LYS A 1 34 ? 1.397 -2.596 -7.257 1.00 0.00 41 LYS A CA 13
ATOM 18101 C C . LYS A 1 34 ? 0.449 -3.721 -6.857 1.00 0.00 41 LYS A C 13
ATOM 18102 O O . LYS A 1 34 ? 0.763 -4.511 -5.969 1.00 0.00 41 LYS A O 13
ATOM 18121 N N . TRP A 1 35 ? -0.716 -3.785 -7.492 1.00 0.00 42 TRP A N 13
ATOM 18122 C CA . TRP A 1 35 ? -1.695 -4.814 -7.159 1.00 0.00 42 TRP A CA 13
ATOM 18123 C C . TRP A 1 35 ? -1.787 -5.873 -8.254 1.00 0.00 42 TRP A C 13
ATOM 18124 O O . TRP A 1 35 ? -1.847 -5.553 -9.441 1.00 0.00 42 TRP A O 13
ATOM 18145 N N . LYS A 1 36 ? -1.795 -7.138 -7.838 1.00 0.00 43 LYS A N 13
ATOM 18146 C CA . LYS A 1 36 ? -1.877 -8.259 -8.768 1.00 0.00 43 LYS A CA 13
ATOM 18147 C C . LYS A 1 36 ? -3.187 -8.230 -9.550 1.00 0.00 43 LYS A C 13
ATOM 18148 O O . LYS A 1 36 ? -4.227 -7.829 -9.024 1.00 0.00 43 LYS A O 13
ATOM 18167 N N . GLY A 1 37 ? -3.127 -8.659 -10.807 1.00 0.00 44 GLY A N 13
ATOM 18168 C CA . GLY A 1 37 ? -4.310 -8.678 -11.649 1.00 0.00 44 GLY A CA 13
ATOM 18169 C C . GLY A 1 37 ? -4.622 -7.319 -12.243 1.00 0.00 44 GLY A C 13
ATOM 18170 O O . GLY A 1 37 ? -4.802 -7.191 -13.454 1.00 0.00 44 GLY A O 13
ATOM 18174 N N . PHE A 1 38 ? -4.678 -6.299 -11.392 1.00 0.00 45 PHE A N 13
ATOM 18175 C CA . PHE A 1 38 ? -4.961 -4.943 -11.845 1.00 0.00 45 PHE A CA 13
ATOM 18176 C C . PHE A 1 38 ? -3.776 -4.384 -12.625 1.00 0.00 45 PHE A C 13
ATOM 18177 O O . PHE A 1 38 ? -2.622 -4.601 -12.255 1.00 0.00 45 PHE A O 13
ATOM 18194 N N . SER A 1 39 ? -4.068 -3.669 -13.707 1.00 0.00 46 SER A N 13
ATOM 18195 C CA . SER A 1 39 ? -3.026 -3.080 -14.541 1.00 0.00 46 SER A CA 13
ATOM 18196 C C . SER A 1 39 ? -2.063 -2.249 -13.699 1.00 0.00 46 SER A C 13
ATOM 18197 O O . SER A 1 39 ? -2.470 -1.607 -12.731 1.00 0.00 46 SER A O 13
ATOM 18205 N N . ASP A 1 40 ? -0.786 -2.270 -14.071 1.00 0.00 47 ASP A N 13
ATOM 18206 C CA . ASP A 1 40 ? 0.234 -1.519 -13.347 1.00 0.00 47 ASP A CA 13
ATOM 18207 C C . ASP A 1 40 ? -0.140 -0.042 -13.251 1.00 0.00 47 ASP A C 13
ATOM 18208 O O . ASP A 1 40 ? 0.151 0.617 -12.256 1.00 0.00 47 ASP A O 13
ATOM 18217 N N . GLU A 1 41 ? -0.793 0.469 -14.288 1.00 0.00 48 GLU A N 13
ATOM 18218 C CA . GLU A 1 41 ? -1.214 1.862 -14.319 1.00 0.00 48 GLU A CA 13
ATOM 18219 C C . GLU A 1 41 ? -2.230 2.146 -13.216 1.00 0.00 48 GLU A C 13
ATOM 18220 O O . GLU A 1 41 ? -2.343 3.275 -12.739 1.00 0.00 48 GLU A O 13
ATOM 18232 N N . ASP A 1 42 ? -2.973 1.113 -12.828 1.00 0.00 49 ASP A N 13
ATOM 18233 C CA . ASP A 1 42 ? -3.991 1.240 -11.788 1.00 0.00 49 ASP A CA 13
ATOM 18234 C C . ASP A 1 42 ? -3.366 1.294 -10.391 1.00 0.00 49 ASP A C 13
ATOM 18235 O O . ASP A 1 42 ? -3.854 0.654 -9.459 1.00 0.00 49 ASP A O 13
ATOM 18244 N N . ASN A 1 43 ? -2.294 2.069 -10.246 1.00 0.00 50 ASN A N 13
ATOM 18245 C CA . ASN A 1 43 ? -1.625 2.210 -8.956 1.00 0.00 50 ASN A CA 13
ATOM 18246 C C . ASN A 1 43 ? -2.578 2.792 -7.919 1.00 0.00 50 ASN A C 13
ATOM 18247 O O . ASN A 1 43 ? -3.410 3.641 -8.238 1.00 0.00 50 ASN A O 13
ATOM 18258 N N . THR A 1 44 ? -2.458 2.328 -6.678 1.00 0.00 51 THR A N 13
ATOM 18259 C CA . THR A 1 44 ? -3.321 2.807 -5.605 1.00 0.00 51 THR A CA 13
ATOM 18260 C C . THR A 1 44 ? -2.583 2.856 -4.272 1.00 0.00 51 THR A C 13
ATOM 18261 O O . THR A 1 44 ? -2.079 1.842 -3.789 1.00 0.00 51 THR A O 13
ATOM 18272 N N . TRP A 1 45 ? -2.530 4.046 -3.682 1.00 0.00 52 TRP A N 13
ATOM 18273 C CA . TRP A 1 45 ? -1.866 4.246 -2.405 1.00 0.00 52 TRP A CA 13
ATOM 18274 C C . TRP A 1 45 ? -2.809 3.887 -1.261 1.00 0.00 52 TRP A C 13
ATOM 18275 O O . TRP A 1 45 ? -4.029 3.934 -1.416 1.00 0.00 52 TRP A O 13
ATOM 18296 N N . GLU A 1 46 ? -2.242 3.515 -0.120 1.00 0.00 53 GLU A N 13
ATOM 18297 C CA . GLU A 1 46 ? -3.045 3.129 1.035 1.00 0.00 53 GLU A CA 13
ATOM 18298 C C . GLU A 1 46 ? -2.339 3.472 2.346 1.00 0.00 53 GLU A C 13
ATOM 18299 O O . GLU A 1 46 ? -1.131 3.280 2.477 1.00 0.00 53 GLU A O 13
ATOM 18311 N N . PRO A 1 47 ? -3.090 3.986 3.341 1.00 0.00 54 PRO A N 13
ATOM 18312 C CA . PRO A 1 47 ? -2.528 4.353 4.644 1.00 0.00 54 PRO A CA 13
ATOM 18313 C C . PRO A 1 47 ? -1.847 3.173 5.328 1.00 0.00 54 PRO A C 13
ATOM 18314 O O . PRO A 1 47 ? -2.444 2.109 5.487 1.00 0.00 54 PRO A O 13
ATOM 18325 N N . GLU A 1 48 ? -0.593 3.382 5.722 1.00 0.00 55 GLU A N 13
ATOM 18326 C CA . GLU A 1 48 ? 0.214 2.357 6.383 1.00 0.00 55 GLU A CA 13
ATOM 18327 C C . GLU A 1 48 ? -0.600 1.571 7.413 1.00 0.00 55 GLU A C 13
ATOM 18328 O O . GLU A 1 48 ? -0.377 0.377 7.608 1.00 0.00 55 GLU A O 13
ATOM 18340 N N . GLU A 1 49 ? -1.538 2.248 8.070 1.00 0.00 56 GLU A N 13
ATOM 18341 C CA . GLU A 1 49 ? -2.378 1.613 9.084 1.00 0.00 56 GLU A CA 13
ATOM 18342 C C . GLU A 1 49 ? -2.991 0.308 8.570 1.00 0.00 56 GLU A C 13
ATOM 18343 O O . GLU A 1 49 ? -2.908 -0.729 9.228 1.00 0.00 56 GLU A O 13
ATOM 18355 N N . ASN A 1 50 ? -3.613 0.369 7.394 1.00 0.00 57 ASN A N 13
ATOM 18356 C CA . ASN A 1 50 ? -4.247 -0.804 6.795 1.00 0.00 57 ASN A CA 13
ATOM 18357 C C . ASN A 1 50 ? -3.215 -1.794 6.263 1.00 0.00 57 ASN A C 13
ATOM 18358 O O . ASN A 1 50 ? -3.463 -3.000 6.235 1.00 0.00 57 ASN A O 13
ATOM 18369 N N . LEU A 1 51 ? -2.070 -1.275 5.826 1.00 0.00 58 LEU A N 13
ATOM 18370 C CA . LEU A 1 51 ? -1.003 -2.109 5.277 1.00 0.00 58 LEU A CA 13
ATOM 18371 C C . LEU A 1 51 ? -0.767 -3.353 6.125 1.00 0.00 58 LEU A C 13
ATOM 18372 O O . LEU A 1 51 ? -0.642 -3.273 7.348 1.00 0.00 58 LEU A O 13
ATOM 18388 N N . ASP A 1 52 ? -0.693 -4.498 5.458 1.00 0.00 59 ASP A N 13
ATOM 18389 C CA . ASP A 1 52 ? -0.456 -5.768 6.128 1.00 0.00 59 ASP A CA 13
ATOM 18390 C C . ASP A 1 52 ? 0.795 -6.427 5.560 1.00 0.00 59 ASP A C 13
ATOM 18391 O O . ASP A 1 52 ? 0.827 -7.634 5.319 1.00 0.00 59 ASP A O 13
ATOM 18400 N N . CYS A 1 53 ? 1.819 -5.612 5.339 1.00 0.00 60 CYS A N 13
ATOM 18401 C CA . CYS A 1 53 ? 3.080 -6.086 4.786 1.00 0.00 60 CYS A CA 13
ATOM 18402 C C . CYS A 1 53 ? 4.224 -5.152 5.181 1.00 0.00 60 CYS A C 13
ATOM 18403 O O . CYS A 1 53 ? 4.902 -4.590 4.321 1.00 0.00 60 CYS A O 13
ATOM 18411 N N . PRO A 1 54 ? 4.456 -4.973 6.498 1.00 0.00 61 PRO A N 13
ATOM 18412 C CA . PRO A 1 54 ? 5.521 -4.105 7.008 1.00 0.00 61 PRO A CA 13
ATOM 18413 C C . PRO A 1 54 ? 6.869 -4.417 6.375 1.00 0.00 61 PRO A C 13
ATOM 18414 O O . PRO A 1 54 ? 7.720 -3.538 6.239 1.00 0.00 61 PRO A O 13
ATOM 18425 N N . ASP A 1 55 ? 7.058 -5.675 5.992 1.00 0.00 62 ASP A N 13
ATOM 18426 C CA . ASP A 1 55 ? 8.302 -6.111 5.373 1.00 0.00 62 ASP A CA 13
ATOM 18427 C C . ASP A 1 55 ? 8.622 -5.278 4.134 1.00 0.00 62 ASP A C 13
ATOM 18428 O O . ASP A 1 55 ? 9.777 -4.926 3.896 1.00 0.00 62 ASP A O 13
ATOM 18437 N N . LEU A 1 56 ? 7.595 -4.962 3.346 1.00 0.00 63 LEU A N 13
ATOM 18438 C CA . LEU A 1 56 ? 7.778 -4.169 2.137 1.00 0.00 63 LEU A CA 13
ATOM 18439 C C . LEU A 1 56 ? 8.119 -2.726 2.484 1.00 0.00 63 LEU A C 13
ATOM 18440 O O . LEU A 1 56 ? 9.000 -2.125 1.871 1.00 0.00 63 LEU A O 13
ATOM 18456 N N . ILE A 1 57 ? 7.426 -2.179 3.479 1.00 0.00 64 ILE A N 13
ATOM 18457 C CA . ILE A 1 57 ? 7.675 -0.809 3.913 1.00 0.00 64 ILE A CA 13
ATOM 18458 C C . ILE A 1 57 ? 9.120 -0.667 4.372 1.00 0.00 64 ILE A C 13
ATOM 18459 O O . ILE A 1 57 ? 9.803 0.297 4.022 1.00 0.00 64 ILE A O 13
ATOM 18475 N N . ALA A 1 58 ? 9.583 -1.646 5.142 1.00 0.00 65 ALA A N 13
ATOM 18476 C CA . ALA A 1 58 ? 10.952 -1.650 5.635 1.00 0.00 65 ALA A CA 13
ATOM 18477 C C . ALA A 1 58 ? 11.927 -1.821 4.478 1.00 0.00 65 ALA A C 13
ATOM 18478 O O . ALA A 1 58 ? 12.938 -1.125 4.399 1.00 0.00 65 ALA A O 13
ATOM 18485 N N . GLU A 1 59 ? 11.603 -2.745 3.575 1.00 0.00 66 GLU A N 13
ATOM 18486 C CA . GLU A 1 59 ? 12.435 -3.006 2.405 1.00 0.00 66 GLU A CA 13
ATOM 18487 C C . GLU A 1 59 ? 12.630 -1.726 1.606 1.00 0.00 66 GLU A C 13
ATOM 18488 O O . GLU A 1 59 ? 13.719 -1.449 1.103 1.00 0.00 66 GLU A O 13
ATOM 18500 N N . PHE A 1 60 ? 11.561 -0.946 1.509 1.00 0.00 67 PHE A N 13
ATOM 18501 C CA . PHE A 1 60 ? 11.586 0.317 0.790 1.00 0.00 67 PHE A CA 13
ATOM 18502 C C . PHE A 1 60 ? 12.591 1.278 1.416 1.00 0.00 67 PHE A C 13
ATOM 18503 O O . PHE A 1 60 ? 13.386 1.907 0.717 1.00 0.00 67 PHE A O 13
ATOM 18520 N N . LEU A 1 61 ? 12.536 1.393 2.737 1.00 0.00 68 LEU A N 13
ATOM 18521 C CA . LEU A 1 61 ? 13.423 2.282 3.472 1.00 0.00 68 LEU A CA 13
ATOM 18522 C C . LEU A 1 61 ? 14.869 1.791 3.449 1.00 0.00 68 LEU A C 13
ATOM 18523 O O . LEU A 1 61 ? 15.799 2.597 3.450 1.00 0.00 68 LEU A O 13
ATOM 18539 N N . GLN A 1 62 ? 15.058 0.473 3.426 1.00 0.00 69 GLN A N 13
ATOM 18540 C CA . GLN A 1 62 ? 16.402 -0.100 3.394 1.00 0.00 69 GLN A CA 13
ATOM 18541 C C . GLN A 1 62 ? 17.201 0.494 2.242 1.00 0.00 69 GLN A C 13
ATOM 18542 O O . GLN A 1 62 ? 18.369 0.849 2.400 1.00 0.00 69 GLN A O 13
ATOM 18556 N N . SER A 1 63 ? 16.554 0.617 1.087 1.00 0.00 70 SER A N 13
ATOM 18557 C CA . SER A 1 63 ? 17.193 1.188 -0.089 1.00 0.00 70 SER A CA 13
ATOM 18558 C C . SER A 1 63 ? 17.626 2.621 0.204 1.00 0.00 70 SER A C 13
ATOM 18559 O O . SER A 1 63 ? 18.639 3.095 -0.309 1.00 0.00 70 SER A O 13
ATOM 18567 N N . GLN A 1 64 ? 16.843 3.298 1.041 1.00 0.00 71 GLN A N 13
ATOM 18568 C CA . GLN A 1 64 ? 17.127 4.675 1.428 1.00 0.00 71 GLN A CA 13
ATOM 18569 C C . GLN A 1 64 ? 18.251 4.733 2.460 1.00 0.00 71 GLN A C 13
ATOM 18570 O O . GLN A 1 64 ? 18.196 5.522 3.404 1.00 0.00 71 GLN A O 13
ATOM 18584 N N . LYS A 1 65 ? 19.268 3.894 2.279 1.00 0.00 72 LYS A N 13
ATOM 18585 C CA . LYS A 1 65 ? 20.399 3.852 3.200 1.00 0.00 72 LYS A CA 13
ATOM 18586 C C . LYS A 1 65 ? 21.702 3.592 2.452 1.00 0.00 72 LYS A C 13
ATOM 18587 O O . LYS A 1 65 ? 22.713 4.245 2.715 1.00 0.00 72 LYS A O 13
ATOM 18606 N N . THR A 1 66 ? 21.672 2.650 1.507 1.00 0.00 73 THR A N 13
ATOM 18607 C CA . THR A 1 66 ? 22.856 2.332 0.710 1.00 0.00 73 THR A CA 13
ATOM 18608 C C . THR A 1 66 ? 23.427 3.614 0.125 1.00 0.00 73 THR A C 13
ATOM 18609 O O . THR A 1 66 ? 24.625 3.728 -0.137 1.00 0.00 73 THR A O 13
ATOM 18620 N N . ALA A 1 67 ? 22.538 4.583 -0.044 1.00 0.00 74 ALA A N 13
ATOM 18621 C CA . ALA A 1 67 ? 22.882 5.894 -0.561 1.00 0.00 74 ALA A CA 13
ATOM 18622 C C . ALA A 1 67 ? 21.966 6.925 0.080 1.00 0.00 74 ALA A C 13
ATOM 18623 O O . ALA A 1 67 ? 21.429 7.809 -0.591 1.00 0.00 74 ALA A O 13
ATOM 18630 N N . HIS A 1 68 ? 21.779 6.778 1.393 1.00 0.00 75 HIS A N 13
ATOM 18631 C CA . HIS A 1 68 ? 20.915 7.660 2.168 1.00 0.00 75 HIS A CA 13
ATOM 18632 C C . HIS A 1 68 ? 21.186 9.125 1.832 1.00 0.00 75 HIS A C 13
ATOM 18633 O O . HIS A 1 68 ? 22.325 9.586 1.911 1.00 0.00 75 HIS A O 13
ATOM 18648 N N . GLU A 1 69 ? 20.133 9.848 1.460 1.00 0.00 76 GLU A N 13
ATOM 18649 C CA . GLU A 1 69 ? 20.251 11.260 1.111 1.00 0.00 76 GLU A CA 13
ATOM 18650 C C . GLU A 1 69 ? 21.332 11.449 0.039 1.00 0.00 76 GLU A C 13
ATOM 18651 O O . GLU A 1 69 ? 21.380 10.694 -0.932 1.00 0.00 76 GLU A O 13
ATOM 18663 N N . THR A 1 70 ? 22.199 12.446 0.214 1.00 0.00 77 THR A N 13
ATOM 18664 C CA . THR A 1 70 ? 23.265 12.701 -0.747 1.00 0.00 77 THR A CA 13
ATOM 18665 C C . THR A 1 70 ? 24.400 11.695 -0.580 1.00 0.00 77 THR A C 13
ATOM 18666 O O . THR A 1 70 ? 24.937 11.531 0.515 1.00 0.00 77 THR A O 13
ATOM 18677 N N . ASP A 1 71 ? 24.763 11.026 -1.675 1.00 0.00 78 ASP A N 13
ATOM 18678 C CA . ASP A 1 71 ? 25.835 10.034 -1.653 1.00 0.00 78 ASP A CA 13
ATOM 18679 C C . ASP A 1 71 ? 26.055 9.435 -3.038 1.00 0.00 78 ASP A C 13
ATOM 18680 O O . ASP A 1 71 ? 25.099 9.064 -3.720 1.00 0.00 78 ASP A O 13
ATOM 18689 N N . LYS A 1 72 ? 27.323 9.336 -3.441 1.00 0.00 79 LYS A N 13
ATOM 18690 C CA . LYS A 1 72 ? 27.686 8.774 -4.742 1.00 0.00 79 LYS A CA 13
ATOM 18691 C C . LYS A 1 72 ? 27.146 9.627 -5.889 1.00 0.00 79 LYS A C 13
ATOM 18692 O O . LYS A 1 72 ? 25.996 10.063 -5.866 1.00 0.00 79 LYS A O 13
ATOM 18711 N N . SER A 1 73 ? 27.989 9.859 -6.890 1.00 0.00 80 SER A N 13
ATOM 18712 C CA . SER A 1 73 ? 27.602 10.658 -8.049 1.00 0.00 80 SER A CA 13
ATOM 18713 C C . SER A 1 73 ? 26.415 10.030 -8.772 1.00 0.00 80 SER A C 13
ATOM 18714 O O . SER A 1 73 ? 25.509 10.783 -9.186 1.00 0.00 80 SER A O 13
ATOM 18723 N N . ALA B 2 1 ? -2.797 -15.376 8.919 1.00 0.00 1 ALA B N 13
ATOM 18724 C CA . ALA B 2 1 ? -1.598 -14.901 9.659 1.00 0.00 1 ALA B CA 13
ATOM 18725 C C . ALA B 2 1 ? -0.318 -15.251 8.908 1.00 0.00 1 ALA B C 13
ATOM 18726 O O . ALA B 2 1 ? -0.175 -16.360 8.392 1.00 0.00 1 ALA B O 13
ATOM 18735 N N . ARG B 2 2 ? 0.609 -14.297 8.852 1.00 0.00 2 ARG B N 13
ATOM 18736 C CA . ARG B 2 2 ? 1.880 -14.498 8.164 1.00 0.00 2 ARG B CA 13
ATOM 18737 C C . ARG B 2 2 ? 1.646 -14.823 6.685 1.00 0.00 2 ARG B C 13
ATOM 18738 O O . ARG B 2 2 ? 1.018 -14.040 5.972 1.00 0.00 2 ARG B O 13
ATOM 18759 N N . THR B 2 3 ? 2.151 -15.972 6.229 1.00 0.00 3 THR B N 13
ATOM 18760 C CA . THR B 2 3 ? 1.995 -16.392 4.839 1.00 0.00 3 THR B CA 13
ATOM 18761 C C . THR B 2 3 ? 2.393 -15.278 3.869 1.00 0.00 3 THR B C 13
ATOM 18762 O O . THR B 2 3 ? 3.295 -14.491 4.156 1.00 0.00 3 THR B O 13
ATOM 18801 N N . GLN B 2 5 ? 2.458 -11.834 1.968 1.00 0.00 5 GLN B N 13
ATOM 18802 C CA . GLN B 2 5 ? 2.187 -10.458 2.373 1.00 0.00 5 GLN B CA 13
ATOM 18803 C C . GLN B 2 5 ? 0.882 -9.962 1.758 1.00 0.00 5 GLN B C 13
ATOM 18804 O O . GLN B 2 5 ? 0.487 -10.411 0.683 1.00 0.00 5 GLN B O 13
ATOM 18818 N N . THR B 2 6 ? 0.216 -9.039 2.448 1.00 0.00 6 THR B N 13
ATOM 18819 C CA . THR B 2 6 ? -1.049 -8.491 1.964 1.00 0.00 6 THR B CA 13
ATOM 18820 C C . THR B 2 6 ? -1.222 -7.030 2.377 1.00 0.00 6 THR B C 13
ATOM 18821 O O . THR B 2 6 ? -0.363 -6.454 3.043 1.00 0.00 6 THR B O 13
ATOM 18832 N N . ALA B 2 7 ? -2.348 -6.447 1.976 1.00 0.00 7 ALA B N 13
ATOM 18833 C CA . ALA B 2 7 ? -2.671 -5.059 2.292 1.00 0.00 7 ALA B CA 13
ATOM 18834 C C . ALA B 2 7 ? -4.057 -4.712 1.754 1.00 0.00 7 ALA B C 13
ATOM 18835 O O . ALA B 2 7 ? -4.325 -4.859 0.562 1.00 0.00 7 ALA B O 13
ATOM 18842 N N . ARG B 2 8 ? -4.936 -4.272 2.646 1.00 0.00 8 ARG B N 13
ATOM 18843 C CA . ARG B 2 8 ? -6.306 -3.929 2.274 1.00 0.00 8 ARG B CA 13
ATOM 18844 C C . ARG B 2 8 ? -6.404 -2.535 1.661 1.00 0.00 8 ARG B C 13
ATOM 18845 O O . ARG B 2 8 ? -5.789 -1.586 2.150 1.00 0.00 8 ARG B O 13
ATOM 18894 N N . SER B 2 10 ? -7.578 1.137 0.771 1.00 0.00 10 SER B N 13
ATOM 18895 C CA . SER B 2 10 ? -8.070 2.192 1.646 1.00 0.00 10 SER B CA 13
ATOM 18896 C C . SER B 2 10 ? -9.593 2.279 1.572 1.00 0.00 10 SER B C 13
ATOM 18897 O O . SER B 2 10 ? -10.147 2.816 0.613 1.00 0.00 10 SER B O 13
ATOM 18905 N N . THR B 2 11 ? -10.260 1.745 2.593 1.00 0.00 11 THR B N 13
ATOM 18906 C CA . THR B 2 11 ? -11.720 1.755 2.652 1.00 0.00 11 THR B CA 13
ATOM 18907 C C . THR B 2 11 ? -12.324 1.062 1.430 1.00 0.00 11 THR B C 13
ATOM 18908 O O . THR B 2 11 ? -13.163 1.631 0.728 1.00 0.00 11 THR B O 13
ATOM 18919 N N . GLY B 2 12 ? -11.891 -0.170 1.180 1.00 0.00 12 GLY B N 13
ATOM 18920 C CA . GLY B 2 12 ? -12.401 -0.919 0.044 1.00 0.00 12 GLY B CA 13
ATOM 18921 C C . GLY B 2 12 ? -13.909 -1.075 0.089 1.00 0.00 12 GLY B C 13
ATOM 18922 O O . GLY B 2 12 ? -14.476 -1.365 1.143 1.00 0.00 12 GLY B O 13
ATOM 18926 N N . GLY B 2 13 ? -14.561 -0.875 -1.053 1.00 0.00 13 GLY B N 13
ATOM 18927 C CA . GLY B 2 13 ? -16.007 -0.993 -1.109 1.00 0.00 13 GLY B CA 13
ATOM 18928 C C . GLY B 2 13 ? -16.552 -0.878 -2.520 1.00 0.00 13 GLY B C 13
ATOM 18929 O O . GLY B 2 13 ? -17.450 -0.077 -2.778 1.00 0.00 13 GLY B O 13
ATOM 18933 N N . LYS B 2 14 ? -16.007 -1.677 -3.431 1.00 0.00 14 LYS B N 13
ATOM 18934 C CA . LYS B 2 14 ? -16.444 -1.665 -4.825 1.00 0.00 14 LYS B CA 13
ATOM 18935 C C . LYS B 2 14 ? -17.755 -2.435 -4.994 1.00 0.00 14 LYS B C 13
ATOM 18936 O O . LYS B 2 14 ? -17.865 -3.307 -5.857 1.00 0.00 14 LYS B O 13
ATOM 18955 N N . ALA B 2 15 ? -18.742 -2.111 -4.163 1.00 0.00 15 ALA B N 13
ATOM 18956 C CA . ALA B 2 15 ? -20.041 -2.771 -4.216 1.00 0.00 15 ALA B CA 13
ATOM 18957 C C . ALA B 2 15 ? -20.671 -2.648 -5.602 1.00 0.00 15 ALA B C 13
ATOM 18958 O O . ALA B 2 15 ? -20.673 -1.570 -6.197 1.00 0.00 15 ALA B O 13
ATOM 18965 N N . PRO B 2 16 ? -21.222 -3.755 -6.134 1.00 0.00 16 PRO B N 13
ATOM 18966 C CA . PRO B 2 16 ? -21.863 -3.765 -7.454 1.00 0.00 16 PRO B CA 13
ATOM 18967 C C . PRO B 2 16 ? -23.103 -2.881 -7.496 1.00 0.00 16 PRO B C 13
ATOM 18968 O O . PRO B 2 16 ? -23.841 -2.787 -6.515 1.00 0.00 16 PRO B O 13
ATOM 18979 N N . GLY B 2 17 ? -23.323 -2.231 -8.635 1.00 0.00 17 GLY B N 13
ATOM 18980 C CA . GLY B 2 17 ? -24.475 -1.360 -8.786 1.00 0.00 17 GLY B CA 13
ATOM 18981 C C . GLY B 2 17 ? -25.768 -2.124 -9.008 1.00 0.00 17 GLY B C 13
ATOM 18982 O O . GLY B 2 17 ? -26.555 -1.776 -9.888 1.00 0.00 17 GLY B O 13
ATOM 18986 N N . GLY B 2 18 ? -25.989 -3.165 -8.211 1.00 0.00 18 GLY B N 13
ATOM 18987 C CA . GLY B 2 18 ? -27.196 -3.959 -8.343 1.00 0.00 18 GLY B CA 13
ATOM 18988 C C . GLY B 2 18 ? -27.283 -4.665 -9.682 1.00 0.00 18 GLY B C 13
ATOM 18989 O O . GLY B 2 18 ? -27.942 -4.126 -10.595 1.00 0.00 18 GLY B O 13
ATOM 18994 N N . HIS A 1 1 ? -30.992 3.406 2.280 1.00 0.00 8 HIS A N 14
ATOM 18995 C CA . HIS A 1 1 ? -31.262 2.346 3.285 1.00 0.00 8 HIS A CA 14
ATOM 18996 C C . HIS A 1 1 ? -31.155 0.960 2.658 1.00 0.00 8 HIS A C 14
ATOM 18997 O O . HIS A 1 1 ? -30.648 0.024 3.279 1.00 0.00 8 HIS A O 14
ATOM 19014 N N . MET A 1 2 ? -31.636 0.837 1.426 1.00 0.00 9 MET A N 14
ATOM 19015 C CA . MET A 1 2 ? -31.597 -0.434 0.711 1.00 0.00 9 MET A CA 14
ATOM 19016 C C . MET A 1 2 ? -31.866 -0.220 -0.779 1.00 0.00 9 MET A C 14
ATOM 19017 O O . MET A 1 2 ? -32.623 -0.963 -1.403 1.00 0.00 9 MET A O 14
ATOM 19031 N N . VAL A 1 3 ? -31.237 0.808 -1.344 1.00 0.00 10 VAL A N 14
ATOM 19032 C CA . VAL A 1 3 ? -31.400 1.126 -2.757 1.00 0.00 10 VAL A CA 14
ATOM 19033 C C . VAL A 1 3 ? -30.839 0.012 -3.637 1.00 0.00 10 VAL A C 14
ATOM 19034 O O . VAL A 1 3 ? -31.409 -0.318 -4.678 1.00 0.00 10 VAL A O 14
ATOM 19047 N N . GLU A 1 4 ? -29.719 -0.565 -3.209 1.00 0.00 11 GLU A N 14
ATOM 19048 C CA . GLU A 1 4 ? -29.077 -1.643 -3.952 1.00 0.00 11 GLU A CA 14
ATOM 19049 C C . GLU A 1 4 ? -27.993 -2.307 -3.108 1.00 0.00 11 GLU A C 14
ATOM 19050 O O . GLU A 1 4 ? -27.972 -3.528 -2.959 1.00 0.00 11 GLU A O 14
ATOM 19062 N N . GLU A 1 5 ? -27.099 -1.494 -2.553 1.00 0.00 12 GLU A N 14
ATOM 19063 C CA . GLU A 1 5 ? -26.016 -2.003 -1.718 1.00 0.00 12 GLU A CA 14
ATOM 19064 C C . GLU A 1 5 ? -26.562 -2.534 -0.396 1.00 0.00 12 GLU A C 14
ATOM 19065 O O . GLU A 1 5 ? -27.419 -1.907 0.227 1.00 0.00 12 GLU A O 14
ATOM 19077 N N . VAL A 1 6 ? -26.068 -3.695 0.025 1.00 0.00 13 VAL A N 14
ATOM 19078 C CA . VAL A 1 6 ? -26.515 -4.306 1.272 1.00 0.00 13 VAL A CA 14
ATOM 19079 C C . VAL A 1 6 ? -25.828 -3.666 2.481 1.00 0.00 13 VAL A C 14
ATOM 19080 O O . VAL A 1 6 ? -25.542 -4.329 3.480 1.00 0.00 13 VAL A O 14
ATOM 19093 N N . LEU A 1 7 ? -25.580 -2.362 2.386 1.00 0.00 14 LEU A N 14
ATOM 19094 C CA . LEU A 1 7 ? -24.942 -1.610 3.465 1.00 0.00 14 LEU A CA 14
ATOM 19095 C C . LEU A 1 7 ? -23.711 -2.335 4.005 1.00 0.00 14 LEU A C 14
ATOM 19096 O O . LEU A 1 7 ? -23.083 -3.130 3.304 1.00 0.00 14 LEU A O 14
ATOM 19112 N N . GLU A 1 8 ? -23.380 -2.050 5.261 1.00 0.00 15 GLU A N 14
ATOM 19113 C CA . GLU A 1 8 ? -22.233 -2.663 5.927 1.00 0.00 15 GLU A CA 14
ATOM 19114 C C . GLU A 1 8 ? -20.943 -2.440 5.140 1.00 0.00 15 GLU A C 14
ATOM 19115 O O . GLU A 1 8 ? -20.009 -3.236 5.236 1.00 0.00 15 GLU A O 14
ATOM 19127 N N . GLU A 1 9 ? -20.901 -1.347 4.374 1.00 0.00 16 GLU A N 14
ATOM 19128 C CA . GLU A 1 9 ? -19.728 -0.994 3.568 1.00 0.00 16 GLU A CA 14
ATOM 19129 C C . GLU A 1 9 ? -19.035 -2.239 3.005 1.00 0.00 16 GLU A C 14
ATOM 19130 O O . GLU A 1 9 ? -19.700 -3.183 2.573 1.00 0.00 16 GLU A O 14
ATOM 19142 N N . GLU A 1 10 ? -17.702 -2.242 3.017 1.00 0.00 17 GLU A N 14
ATOM 19143 C CA . GLU A 1 10 ? -16.933 -3.373 2.512 1.00 0.00 17 GLU A CA 14
ATOM 19144 C C . GLU A 1 10 ? -15.440 -3.177 2.768 1.00 0.00 17 GLU A C 14
ATOM 19145 O O . GLU A 1 10 ? -14.897 -2.096 2.545 1.00 0.00 17 GLU A O 14
ATOM 19157 N N . GLU A 1 11 ? -14.788 -4.236 3.239 1.00 0.00 18 GLU A N 14
ATOM 19158 C CA . GLU A 1 11 ? -13.359 -4.198 3.533 1.00 0.00 18 GLU A CA 14
ATOM 19159 C C . GLU A 1 11 ? -12.731 -5.572 3.308 1.00 0.00 18 GLU A C 14
ATOM 19160 O O . GLU A 1 11 ? -13.278 -6.587 3.740 1.00 0.00 18 GLU A O 14
ATOM 19172 N N . GLU A 1 12 ? -11.591 -5.605 2.622 1.00 0.00 19 GLU A N 14
ATOM 19173 C CA . GLU A 1 12 ? -10.911 -6.864 2.336 1.00 0.00 19 GLU A CA 14
ATOM 19174 C C . GLU A 1 12 ? -9.439 -6.636 1.997 1.00 0.00 19 GLU A C 14
ATOM 19175 O O . GLU A 1 12 ? -9.098 -5.698 1.277 1.00 0.00 19 GLU A O 14
ATOM 19187 N N . GLU A 1 13 ? -8.574 -7.505 2.518 1.00 0.00 20 GLU A N 14
ATOM 19188 C CA . GLU A 1 13 ? -7.138 -7.404 2.266 1.00 0.00 20 GLU A CA 14
ATOM 19189 C C . GLU A 1 13 ? -6.795 -7.896 0.864 1.00 0.00 20 GLU A C 14
ATOM 19190 O O . GLU A 1 13 ? -7.262 -8.951 0.433 1.00 0.00 20 GLU A O 14
ATOM 19202 N N . TYR A 1 14 ? -5.972 -7.128 0.159 1.00 0.00 21 TYR A N 14
ATOM 19203 C CA . TYR A 1 14 ? -5.558 -7.483 -1.193 1.00 0.00 21 TYR A CA 14
ATOM 19204 C C . TYR A 1 14 ? -4.071 -7.826 -1.239 1.00 0.00 21 TYR A C 14
ATOM 19205 O O . TYR A 1 14 ? -3.255 -7.175 -0.586 1.00 0.00 21 TYR A O 14
ATOM 19223 N N . VAL A 1 15 ? -3.730 -8.851 -2.018 1.00 0.00 22 VAL A N 14
ATOM 19224 C CA . VAL A 1 15 ? -2.343 -9.284 -2.156 1.00 0.00 22 VAL A CA 14
ATOM 19225 C C . VAL A 1 15 ? -1.450 -8.123 -2.580 1.00 0.00 22 VAL A C 14
ATOM 19226 O O . VAL A 1 15 ? -1.845 -7.294 -3.401 1.00 0.00 22 VAL A O 14
ATOM 19239 N N . VAL A 1 16 ? -0.250 -8.061 -2.010 1.00 0.00 23 VAL A N 14
ATOM 19240 C CA . VAL A 1 16 ? 0.686 -6.988 -2.324 1.00 0.00 23 VAL A CA 14
ATOM 19241 C C . VAL A 1 16 ? 2.049 -7.530 -2.737 1.00 0.00 23 VAL A C 14
ATOM 19242 O O . VAL A 1 16 ? 2.615 -8.397 -2.070 1.00 0.00 23 VAL A O 14
ATOM 19255 N N . GLU A 1 17 ? 2.578 -6.999 -3.836 1.00 0.00 24 GLU A N 14
ATOM 19256 C CA . GLU A 1 17 ? 3.883 -7.413 -4.335 1.00 0.00 24 GLU A CA 14
ATOM 19257 C C . GLU A 1 17 ? 4.993 -6.637 -3.630 1.00 0.00 24 GLU A C 14
ATOM 19258 O O . GLU A 1 17 ? 5.946 -7.226 -3.120 1.00 0.00 24 GLU A O 14
ATOM 19270 N N . LYS A 1 18 ? 4.857 -5.310 -3.607 1.00 0.00 25 LYS A N 14
ATOM 19271 C CA . LYS A 1 18 ? 5.846 -4.440 -2.967 1.00 0.00 25 LYS A CA 14
ATOM 19272 C C . LYS A 1 18 ? 5.437 -2.974 -3.078 1.00 0.00 25 LYS A C 14
ATOM 19273 O O . LYS A 1 18 ? 4.964 -2.537 -4.128 1.00 0.00 25 LYS A O 14
ATOM 19292 N N . VAL A 1 19 ? 5.626 -2.212 -1.999 1.00 0.00 26 VAL A N 14
ATOM 19293 C CA . VAL A 1 19 ? 5.273 -0.796 -2.013 1.00 0.00 26 VAL A CA 14
ATOM 19294 C C . VAL A 1 19 ? 6.136 -0.055 -3.028 1.00 0.00 26 VAL A C 14
ATOM 19295 O O . VAL A 1 19 ? 7.350 -0.256 -3.091 1.00 0.00 26 VAL A O 14
ATOM 19308 N N . LEU A 1 20 ? 5.501 0.772 -3.844 1.00 0.00 27 LEU A N 14
ATOM 19309 C CA . LEU A 1 20 ? 6.215 1.507 -4.876 1.00 0.00 27 LEU A CA 14
ATOM 19310 C C . LEU A 1 20 ? 6.787 2.827 -4.366 1.00 0.00 27 LEU A C 14
ATOM 19311 O O . LEU A 1 20 ? 7.865 3.239 -4.793 1.00 0.00 27 LEU A O 14
ATOM 19327 N N . ASP A 1 21 ? 6.070 3.504 -3.467 1.00 0.00 28 ASP A N 14
ATOM 19328 C CA . ASP A 1 21 ? 6.553 4.786 -2.949 1.00 0.00 28 ASP A CA 14
ATOM 19329 C C . ASP A 1 21 ? 5.792 5.240 -1.704 1.00 0.00 28 ASP A C 14
ATOM 19330 O O . ASP A 1 21 ? 4.593 5.011 -1.574 1.00 0.00 28 ASP A O 14
ATOM 19339 N N . ARG A 1 22 ? 6.514 5.893 -0.796 1.00 0.00 29 ARG A N 14
ATOM 19340 C CA . ARG A 1 22 ? 5.931 6.399 0.443 1.00 0.00 29 ARG A CA 14
ATOM 19341 C C . ARG A 1 22 ? 5.675 7.904 0.360 1.00 0.00 29 ARG A C 14
ATOM 19342 O O . ARG A 1 22 ? 6.529 8.661 -0.104 1.00 0.00 29 ARG A O 14
ATOM 19363 N N . ARG A 1 23 ? 4.504 8.336 0.825 1.00 0.00 30 ARG A N 14
ATOM 19364 C CA . ARG A 1 23 ? 4.156 9.756 0.813 1.00 0.00 30 ARG A CA 14
ATOM 19365 C C . ARG A 1 23 ? 3.137 10.083 1.901 1.00 0.00 30 ARG A C 14
ATOM 19366 O O . ARG A 1 23 ? 2.132 9.388 2.054 1.00 0.00 30 ARG A O 14
ATOM 19387 N N . VAL A 1 24 ? 3.400 11.150 2.648 1.00 0.00 31 VAL A N 14
ATOM 19388 C CA . VAL A 1 24 ? 2.502 11.577 3.712 1.00 0.00 31 VAL A CA 14
ATOM 19389 C C . VAL A 1 24 ? 1.467 12.571 3.201 1.00 0.00 31 VAL A C 14
ATOM 19390 O O . VAL A 1 24 ? 1.757 13.409 2.347 1.00 0.00 31 VAL A O 14
ATOM 19403 N N . VAL A 1 25 ? 0.263 12.471 3.746 1.00 0.00 32 VAL A N 14
ATOM 19404 C CA . VAL A 1 25 ? -0.831 13.355 3.379 1.00 0.00 32 VAL A CA 14
ATOM 19405 C C . VAL A 1 25 ? -1.768 13.541 4.567 1.00 0.00 32 VAL A C 14
ATOM 19406 O O . VAL A 1 25 ? -2.262 12.570 5.138 1.00 0.00 32 VAL A O 14
ATOM 19419 N N . LYS A 1 26 ? -1.984 14.798 4.950 1.00 0.00 33 LYS A N 14
ATOM 19420 C CA . LYS A 1 26 ? -2.837 15.123 6.089 1.00 0.00 33 LYS A CA 14
ATOM 19421 C C . LYS A 1 26 ? -2.250 14.532 7.370 1.00 0.00 33 LYS A C 14
ATOM 19422 O O . LYS A 1 26 ? -2.986 14.059 8.238 1.00 0.00 33 LYS A O 14
ATOM 19441 N N . GLY A 1 27 ? -0.921 14.546 7.475 1.00 0.00 34 GLY A N 14
ATOM 19442 C CA . GLY A 1 27 ? -0.264 13.990 8.646 1.00 0.00 34 GLY A CA 14
ATOM 19443 C C . GLY A 1 27 ? -0.249 12.475 8.614 1.00 0.00 34 GLY A C 14
ATOM 19444 O O . GLY A 1 27 ? 0.544 11.834 9.305 1.00 0.00 34 GLY A O 14
ATOM 19448 N N . LYS A 1 28 ? -1.132 11.911 7.800 1.00 0.00 35 LYS A N 14
ATOM 19449 C CA . LYS A 1 28 ? -1.249 10.471 7.646 1.00 0.00 35 LYS A CA 14
ATOM 19450 C C . LYS A 1 28 ? -0.031 9.899 6.938 1.00 0.00 35 LYS A C 14
ATOM 19451 O O . LYS A 1 28 ? 1.073 10.436 7.028 1.00 0.00 35 LYS A O 14
ATOM 19470 N N . VAL A 1 29 ? -0.252 8.806 6.229 1.00 0.00 36 VAL A N 14
ATOM 19471 C CA . VAL A 1 29 ? 0.807 8.140 5.486 1.00 0.00 36 VAL A CA 14
ATOM 19472 C C . VAL A 1 29 ? 0.222 7.074 4.566 1.00 0.00 36 VAL A C 14
ATOM 19473 O O . VAL A 1 29 ? -0.638 6.294 4.972 1.00 0.00 36 VAL A O 14
ATOM 19486 N N . GLU A 1 30 ? 0.683 7.056 3.320 1.00 0.00 37 GLU A N 14
ATOM 19487 C CA . GLU A 1 30 ? 0.191 6.091 2.338 1.00 0.00 37 GLU A CA 14
ATOM 19488 C C . GLU A 1 30 ? 1.321 5.583 1.449 1.00 0.00 37 GLU A C 14
ATOM 19489 O O . GLU A 1 30 ? 2.188 6.350 1.029 1.00 0.00 37 GLU A O 14
ATOM 19501 N N . TYR A 1 31 ? 1.303 4.283 1.168 1.00 0.00 38 TYR A N 14
ATOM 19502 C CA . TYR A 1 31 ? 2.326 3.667 0.329 1.00 0.00 38 TYR A CA 14
ATOM 19503 C C . TYR A 1 31 ? 1.730 3.101 -0.950 1.00 0.00 38 TYR A C 14
ATOM 19504 O O . TYR A 1 31 ? 0.778 2.322 -0.910 1.00 0.00 38 TYR A O 14
ATOM 19522 N N . LEU A 1 32 ? 2.322 3.462 -2.083 1.00 0.00 39 LEU A N 14
ATOM 19523 C CA . LEU A 1 32 ? 1.873 2.950 -3.367 1.00 0.00 39 LEU A CA 14
ATOM 19524 C C . LEU A 1 32 ? 2.059 1.441 -3.368 1.00 0.00 39 LEU A C 14
ATOM 19525 O O . LEU A 1 32 ? 2.968 0.936 -2.714 1.00 0.00 39 LEU A O 14
ATOM 19541 N N . LEU A 1 33 ? 1.189 0.711 -4.055 1.00 0.00 40 LEU A N 14
ATOM 19542 C CA . LEU A 1 33 ? 1.293 -0.744 -4.054 1.00 0.00 40 LEU A CA 14
ATOM 19543 C C . LEU A 1 33 ? 0.892 -1.366 -5.383 1.00 0.00 40 LEU A C 14
ATOM 19544 O O . LEU A 1 33 ? -0.181 -1.093 -5.917 1.00 0.00 40 LEU A O 14
ATOM 19560 N N . LYS A 1 34 ? 1.767 -2.232 -5.897 1.00 0.00 41 LYS A N 14
ATOM 19561 C CA . LYS A 1 34 ? 1.511 -2.928 -7.149 1.00 0.00 41 LYS A CA 14
ATOM 19562 C C . LYS A 1 34 ? 0.604 -4.125 -6.895 1.00 0.00 41 LYS A C 14
ATOM 19563 O O . LYS A 1 34 ? 1.003 -5.087 -6.237 1.00 0.00 41 LYS A O 14
ATOM 19582 N N . TRP A 1 35 ? -0.620 -4.054 -7.401 1.00 0.00 42 TRP A N 14
ATOM 19583 C CA . TRP A 1 35 ? -1.582 -5.128 -7.206 1.00 0.00 42 TRP A CA 14
ATOM 19584 C C . TRP A 1 35 ? -1.499 -6.158 -8.329 1.00 0.00 42 TRP A C 14
ATOM 19585 O O . TRP A 1 35 ? -1.511 -5.808 -9.509 1.00 0.00 42 TRP A O 14
ATOM 19606 N N . LYS A 1 36 ? -1.412 -7.430 -7.948 1.00 0.00 43 LYS A N 14
ATOM 19607 C CA . LYS A 1 36 ? -1.325 -8.518 -8.915 1.00 0.00 43 LYS A CA 14
ATOM 19608 C C . LYS A 1 36 ? -2.567 -8.567 -9.796 1.00 0.00 43 LYS A C 14
ATOM 19609 O O . LYS A 1 36 ? -3.679 -8.323 -9.332 1.00 0.00 43 LYS A O 14
ATOM 19628 N N . GLY A 1 37 ? -2.364 -8.876 -11.074 1.00 0.00 44 GLY A N 14
ATOM 19629 C CA . GLY A 1 37 ? -3.471 -8.940 -12.007 1.00 0.00 44 GLY A CA 14
ATOM 19630 C C . GLY A 1 37 ? -3.874 -7.565 -12.504 1.00 0.00 44 GLY A C 14
ATOM 19631 O O . GLY A 1 37 ? -4.149 -7.383 -13.691 1.00 0.00 44 GLY A O 14
ATOM 19635 N N . PHE A 1 38 ? -3.899 -6.596 -11.595 1.00 0.00 45 PHE A N 14
ATOM 19636 C CA . PHE A 1 38 ? -4.261 -5.229 -11.942 1.00 0.00 45 PHE A CA 14
ATOM 19637 C C . PHE A 1 38 ? -3.186 -4.593 -12.821 1.00 0.00 45 PHE A C 14
ATOM 19638 O O . PHE A 1 38 ? -1.992 -4.739 -12.558 1.00 0.00 45 PHE A O 14
ATOM 19655 N N . SER A 1 39 ? -3.619 -3.890 -13.863 1.00 0.00 46 SER A N 14
ATOM 19656 C CA . SER A 1 39 ? -2.697 -3.232 -14.783 1.00 0.00 46 SER A CA 14
ATOM 19657 C C . SER A 1 39 ? -1.800 -2.242 -14.045 1.00 0.00 46 SER A C 14
ATOM 19658 O O . SER A 1 39 ? -2.221 -1.615 -13.073 1.00 0.00 46 SER A O 14
ATOM 19666 N N . ASP A 1 40 ? -0.560 -2.115 -14.513 1.00 0.00 47 ASP A N 14
ATOM 19667 C CA . ASP A 1 40 ? 0.409 -1.207 -13.903 1.00 0.00 47 ASP A CA 14
ATOM 19668 C C . ASP A 1 40 ? -0.164 0.201 -13.767 1.00 0.00 47 ASP A C 14
ATOM 19669 O O . ASP A 1 40 ? 0.045 0.870 -12.757 1.00 0.00 47 ASP A O 14
ATOM 19678 N N . GLU A 1 41 ? -0.885 0.644 -14.788 1.00 0.00 48 GLU A N 14
ATOM 19679 C CA . GLU A 1 41 ? -1.487 1.970 -14.780 1.00 0.00 48 GLU A CA 14
ATOM 19680 C C . GLU A 1 41 ? -2.508 2.104 -13.653 1.00 0.00 48 GLU A C 14
ATOM 19681 O O . GLU A 1 41 ? -2.708 3.192 -13.113 1.00 0.00 48 GLU A O 14
ATOM 19693 N N . ASP A 1 42 ? -3.162 0.995 -13.318 1.00 0.00 49 ASP A N 14
ATOM 19694 C CA . ASP A 1 42 ? -4.176 0.981 -12.270 1.00 0.00 49 ASP A CA 14
ATOM 19695 C C . ASP A 1 42 ? -3.566 1.042 -10.868 1.00 0.00 49 ASP A C 14
ATOM 19696 O O . ASP A 1 42 ? -4.048 0.379 -9.949 1.00 0.00 49 ASP A O 14
ATOM 19705 N N . ASN A 1 43 ? -2.525 1.851 -10.698 1.00 0.00 50 ASN A N 14
ATOM 19706 C CA . ASN A 1 43 ? -1.883 2.002 -9.394 1.00 0.00 50 ASN A CA 14
ATOM 19707 C C . ASN A 1 43 ? -2.826 2.689 -8.413 1.00 0.00 50 ASN A C 14
ATOM 19708 O O . ASN A 1 43 ? -3.567 3.599 -8.788 1.00 0.00 50 ASN A O 14
ATOM 19719 N N . THR A 1 44 ? -2.803 2.249 -7.159 1.00 0.00 51 THR A N 14
ATOM 19720 C CA . THR A 1 44 ? -3.667 2.825 -6.138 1.00 0.00 51 THR A CA 14
ATOM 19721 C C . THR A 1 44 ? -2.942 2.953 -4.803 1.00 0.00 51 THR A C 14
ATOM 19722 O O . THR A 1 44 ? -2.366 1.988 -4.301 1.00 0.00 51 THR A O 14
ATOM 19733 N N . TRP A 1 45 ? -2.982 4.153 -4.232 1.00 0.00 52 TRP A N 14
ATOM 19734 C CA . TRP A 1 45 ? -2.339 4.416 -2.951 1.00 0.00 52 TRP A CA 14
ATOM 19735 C C . TRP A 1 45 ? -3.325 4.206 -1.806 1.00 0.00 52 TRP A C 14
ATOM 19736 O O . TRP A 1 45 ? -4.531 4.386 -1.976 1.00 0.00 52 TRP A O 14
ATOM 19757 N N . GLU A 1 46 ? -2.809 3.815 -0.647 1.00 0.00 53 GLU A N 14
ATOM 19758 C CA . GLU A 1 46 ? -3.651 3.569 0.518 1.00 0.00 53 GLU A CA 14
ATOM 19759 C C . GLU A 1 46 ? -2.892 3.823 1.817 1.00 0.00 53 GLU A C 14
ATOM 19760 O O . GLU A 1 46 ? -1.689 3.580 1.902 1.00 0.00 53 GLU A O 14
ATOM 19772 N N . PRO A 1 47 ? -3.594 4.319 2.856 1.00 0.00 54 PRO A N 14
ATOM 19773 C CA . PRO A 1 47 ? -2.983 4.606 4.159 1.00 0.00 54 PRO A CA 14
ATOM 19774 C C . PRO A 1 47 ? -2.416 3.352 4.809 1.00 0.00 54 PRO A C 14
ATOM 19775 O O . PRO A 1 47 ? -3.144 2.394 5.064 1.00 0.00 54 PRO A O 14
ATOM 19786 N N . GLU A 1 48 ? -1.112 3.373 5.073 1.00 0.00 55 GLU A N 14
ATOM 19787 C CA . GLU A 1 48 ? -0.414 2.244 5.688 1.00 0.00 55 GLU A CA 14
ATOM 19788 C C . GLU A 1 48 ? -1.213 1.643 6.844 1.00 0.00 55 GLU A C 14
ATOM 19789 O O . GLU A 1 48 ? -1.106 0.446 7.116 1.00 0.00 55 GLU A O 14
ATOM 19801 N N . GLU A 1 49 ? -2.009 2.471 7.523 1.00 0.00 56 GLU A N 14
ATOM 19802 C CA . GLU A 1 49 ? -2.819 1.999 8.645 1.00 0.00 56 GLU A CA 14
ATOM 19803 C C . GLU A 1 49 ? -3.531 0.701 8.272 1.00 0.00 56 GLU A C 14
ATOM 19804 O O . GLU A 1 49 ? -3.518 -0.269 9.029 1.00 0.00 56 GLU A O 14
ATOM 19816 N N . ASN A 1 50 ? -4.128 0.688 7.083 1.00 0.00 57 ASN A N 14
ATOM 19817 C CA . ASN A 1 50 ? -4.819 -0.494 6.584 1.00 0.00 57 ASN A CA 14
ATOM 19818 C C . ASN A 1 50 ? -3.803 -1.524 6.107 1.00 0.00 57 ASN A C 14
ATOM 19819 O O . ASN A 1 50 ? -3.986 -2.730 6.285 1.00 0.00 57 ASN A O 14
ATOM 19830 N N . LEU A 1 51 ? -2.727 -1.027 5.503 1.00 0.00 58 LEU A N 14
ATOM 19831 C CA . LEU A 1 51 ? -1.655 -1.871 4.990 1.00 0.00 58 LEU A CA 14
ATOM 19832 C C . LEU A 1 51 ? -1.108 -2.787 6.079 1.00 0.00 58 LEU A C 14
ATOM 19833 O O . LEU A 1 51 ? -0.922 -2.372 7.223 1.00 0.00 58 LEU A O 14
ATOM 19849 N N . ASP A 1 52 ? -0.857 -4.039 5.710 1.00 0.00 59 ASP A N 14
ATOM 19850 C CA . ASP A 1 52 ? -0.334 -5.026 6.646 1.00 0.00 59 ASP A CA 14
ATOM 19851 C C . ASP A 1 52 ? 0.866 -5.751 6.041 1.00 0.00 59 ASP A C 14
ATOM 19852 O O . ASP A 1 52 ? 0.875 -6.978 5.931 1.00 0.00 59 ASP A O 14
ATOM 19861 N N . CYS A 1 53 ? 1.873 -4.981 5.644 1.00 0.00 60 CYS A N 14
ATOM 19862 C CA . CYS A 1 53 ? 3.077 -5.545 5.043 1.00 0.00 60 CYS A CA 14
ATOM 19863 C C . CYS A 1 53 ? 4.319 -4.742 5.433 1.00 0.00 60 CYS A C 14
ATOM 19864 O O . CYS A 1 53 ? 5.049 -4.256 4.568 1.00 0.00 60 CYS A O 14
ATOM 19872 N N . PRO A 1 54 ? 4.579 -4.589 6.747 1.00 0.00 61 PRO A N 14
ATOM 19873 C CA . PRO A 1 54 ? 5.740 -3.840 7.239 1.00 0.00 61 PRO A CA 14
ATOM 19874 C C . PRO A 1 54 ? 7.056 -4.370 6.676 1.00 0.00 61 PRO A C 14
ATOM 19875 O O . PRO A 1 54 ? 7.988 -3.606 6.431 1.00 0.00 61 PRO A O 14
ATOM 19886 N N . ASP A 1 55 ? 7.124 -5.685 6.481 1.00 0.00 62 ASP A N 14
ATOM 19887 C CA . ASP A 1 55 ? 8.329 -6.321 5.955 1.00 0.00 62 ASP A CA 14
ATOM 19888 C C . ASP A 1 55 ? 8.724 -5.724 4.607 1.00 0.00 62 ASP A C 14
ATOM 19889 O O . ASP A 1 55 ? 9.876 -5.339 4.407 1.00 0.00 62 ASP A O 14
ATOM 19898 N N . LEU A 1 56 ? 7.766 -5.644 3.686 1.00 0.00 63 LEU A N 14
ATOM 19899 C CA . LEU A 1 56 ? 8.035 -5.083 2.368 1.00 0.00 63 LEU A CA 14
ATOM 19900 C C . LEU A 1 56 ? 8.343 -3.599 2.484 1.00 0.00 63 LEU A C 14
ATOM 19901 O O . LEU A 1 56 ? 9.248 -3.087 1.825 1.00 0.00 63 LEU A O 14
ATOM 19917 N N . ILE A 1 57 ? 7.586 -2.918 3.338 1.00 0.00 64 ILE A N 14
ATOM 19918 C CA . ILE A 1 57 ? 7.778 -1.493 3.559 1.00 0.00 64 ILE A CA 14
ATOM 19919 C C . ILE A 1 57 ? 9.227 -1.208 3.934 1.00 0.00 64 ILE A C 14
ATOM 19920 O O . ILE A 1 57 ? 9.828 -0.251 3.450 1.00 0.00 64 ILE A O 14
ATOM 19936 N N . ALA A 1 58 ? 9.784 -2.061 4.788 1.00 0.00 65 ALA A N 14
ATOM 19937 C CA . ALA A 1 58 ? 11.167 -1.919 5.217 1.00 0.00 65 ALA A CA 14
ATOM 19938 C C . ALA A 1 58 ? 12.109 -2.070 4.029 1.00 0.00 65 ALA A C 14
ATOM 19939 O O . ALA A 1 58 ? 13.070 -1.313 3.885 1.00 0.00 65 ALA A O 14
ATOM 19946 N N . GLU A 1 59 ? 11.815 -3.048 3.175 1.00 0.00 66 GLU A N 14
ATOM 19947 C CA . GLU A 1 59 ? 12.620 -3.307 1.985 1.00 0.00 66 GLU A CA 14
ATOM 19948 C C . GLU A 1 59 ? 12.728 -2.054 1.122 1.00 0.00 66 GLU A C 14
ATOM 19949 O O . GLU A 1 59 ? 13.798 -1.732 0.606 1.00 0.00 66 GLU A O 14
ATOM 19961 N N . PHE A 1 60 ? 11.611 -1.351 0.978 1.00 0.00 67 PHE A N 14
ATOM 19962 C CA . PHE A 1 60 ? 11.566 -0.127 0.187 1.00 0.00 67 PHE A CA 14
ATOM 19963 C C . PHE A 1 60 ? 12.386 0.982 0.840 1.00 0.00 67 PHE A C 14
ATOM 19964 O O . PHE A 1 60 ? 13.168 1.664 0.177 1.00 0.00 67 PHE A O 14
ATOM 19981 N N . LEU A 1 61 ? 12.188 1.165 2.141 1.00 0.00 68 LEU A N 14
ATOM 19982 C CA . LEU A 1 61 ? 12.891 2.198 2.889 1.00 0.00 68 LEU A CA 14
ATOM 19983 C C . LEU A 1 61 ? 14.402 1.985 2.872 1.00 0.00 68 LEU A C 14
ATOM 19984 O O . LEU A 1 61 ? 15.165 2.938 3.032 1.00 0.00 68 LEU A O 14
ATOM 20000 N N . GLN A 1 62 ? 14.832 0.737 2.683 1.00 0.00 69 GLN A N 14
ATOM 20001 C CA . GLN A 1 62 ? 16.258 0.417 2.651 1.00 0.00 69 GLN A CA 14
ATOM 20002 C C . GLN A 1 62 ? 17.018 1.394 1.763 1.00 0.00 69 GLN A C 14
ATOM 20003 O O . GLN A 1 62 ? 18.095 1.866 2.128 1.00 0.00 69 GLN A O 14
ATOM 20017 N N . SER A 1 63 ? 16.448 1.704 0.603 1.00 0.00 70 SER A N 14
ATOM 20018 C CA . SER A 1 63 ? 17.074 2.639 -0.323 1.00 0.00 70 SER A CA 14
ATOM 20019 C C . SER A 1 63 ? 17.310 3.976 0.369 1.00 0.00 70 SER A C 14
ATOM 20020 O O . SER A 1 63 ? 18.407 4.533 0.320 1.00 0.00 70 SER A O 14
ATOM 20028 N N . GLN A 1 64 ? 16.269 4.473 1.032 1.00 0.00 71 GLN A N 14
ATOM 20029 C CA . GLN A 1 64 ? 16.350 5.731 1.761 1.00 0.00 71 GLN A CA 14
ATOM 20030 C C . GLN A 1 64 ? 17.061 5.524 3.100 1.00 0.00 71 GLN A C 14
ATOM 20031 O O . GLN A 1 64 ? 18.243 5.179 3.131 1.00 0.00 71 GLN A O 14
ATOM 20045 N N . LYS A 1 65 ? 16.338 5.728 4.204 1.00 0.00 72 LYS A N 14
ATOM 20046 C CA . LYS A 1 65 ? 16.909 5.554 5.537 1.00 0.00 72 LYS A CA 14
ATOM 20047 C C . LYS A 1 65 ? 18.125 6.456 5.735 1.00 0.00 72 LYS A C 14
ATOM 20048 O O . LYS A 1 65 ? 18.201 7.536 5.151 1.00 0.00 72 LYS A O 14
ATOM 20067 N N . THR A 1 66 ? 19.076 6.008 6.556 1.00 0.00 73 THR A N 14
ATOM 20068 C CA . THR A 1 66 ? 20.283 6.784 6.818 1.00 0.00 73 THR A CA 14
ATOM 20069 C C . THR A 1 66 ? 20.989 7.133 5.516 1.00 0.00 73 THR A C 14
ATOM 20070 O O . THR A 1 66 ? 21.383 8.278 5.294 1.00 0.00 73 THR A O 14
ATOM 20081 N N . ALA A 1 67 ? 21.132 6.136 4.651 1.00 0.00 74 ALA A N 14
ATOM 20082 C CA . ALA A 1 67 ? 21.770 6.325 3.356 1.00 0.00 74 ALA A CA 14
ATOM 20083 C C . ALA A 1 67 ? 20.767 6.873 2.346 1.00 0.00 74 ALA A C 14
ATOM 20084 O O . ALA A 1 67 ? 20.490 6.237 1.328 1.00 0.00 74 ALA A O 14
ATOM 20091 N N . HIS A 1 68 ? 20.213 8.049 2.646 1.00 0.00 75 HIS A N 14
ATOM 20092 C CA . HIS A 1 68 ? 19.224 8.681 1.775 1.00 0.00 75 HIS A CA 14
ATOM 20093 C C . HIS A 1 68 ? 19.637 8.592 0.307 1.00 0.00 75 HIS A C 14
ATOM 20094 O O . HIS A 1 68 ? 20.808 8.764 -0.030 1.00 0.00 75 HIS A O 14
ATOM 20109 N N . GLU A 1 69 ? 18.661 8.326 -0.557 1.00 0.00 76 GLU A N 14
ATOM 20110 C CA . GLU A 1 69 ? 18.910 8.216 -1.991 1.00 0.00 76 GLU A CA 14
ATOM 20111 C C . GLU A 1 69 ? 17.582 8.158 -2.751 1.00 0.00 76 GLU A C 14
ATOM 20112 O O . GLU A 1 69 ? 16.726 9.023 -2.567 1.00 0.00 76 GLU A O 14
ATOM 20124 N N . THR A 1 70 ? 17.410 7.141 -3.599 1.00 0.00 77 THR A N 14
ATOM 20125 C CA . THR A 1 70 ? 16.184 6.981 -4.379 1.00 0.00 77 THR A CA 14
ATOM 20126 C C . THR A 1 70 ? 15.999 8.132 -5.365 1.00 0.00 77 THR A C 14
ATOM 20127 O O . THR A 1 70 ? 16.073 9.303 -4.995 1.00 0.00 77 THR A O 14
ATOM 20138 N N . ASP A 1 71 ? 15.757 7.788 -6.626 1.00 0.00 78 ASP A N 14
ATOM 20139 C CA . ASP A 1 71 ? 15.559 8.789 -7.668 1.00 0.00 78 ASP A CA 14
ATOM 20140 C C . ASP A 1 71 ? 14.214 9.491 -7.503 1.00 0.00 78 ASP A C 14
ATOM 20141 O O . ASP A 1 71 ? 13.194 8.845 -7.262 1.00 0.00 78 ASP A O 14
ATOM 20150 N N . LYS A 1 72 ? 14.222 10.815 -7.644 1.00 0.00 79 LYS A N 14
ATOM 20151 C CA . LYS A 1 72 ? 13.001 11.608 -7.520 1.00 0.00 79 LYS A CA 14
ATOM 20152 C C . LYS A 1 72 ? 12.353 11.402 -6.151 1.00 0.00 79 LYS A C 14
ATOM 20153 O O . LYS A 1 72 ? 11.184 11.027 -6.052 1.00 0.00 79 LYS A O 14
ATOM 20172 N N . SER A 1 73 ? 13.123 11.646 -5.095 1.00 0.00 80 SER A N 14
ATOM 20173 C CA . SER A 1 73 ? 12.628 11.487 -3.732 1.00 0.00 80 SER A CA 14
ATOM 20174 C C . SER A 1 73 ? 11.436 12.403 -3.476 1.00 0.00 80 SER A C 14
ATOM 20175 O O . SER A 1 73 ? 11.449 13.545 -3.979 1.00 0.00 80 SER A O 14
ATOM 20184 N N . ALA B 2 1 ? 2.974 -16.699 2.928 1.00 0.00 1 ALA B N 14
ATOM 20185 C CA . ALA B 2 1 ? 3.333 -16.372 4.332 1.00 0.00 1 ALA B CA 14
ATOM 20186 C C . ALA B 2 1 ? 4.023 -15.009 4.413 1.00 0.00 1 ALA B C 14
ATOM 20187 O O . ALA B 2 1 ? 3.590 -14.052 3.771 1.00 0.00 1 ALA B O 14
ATOM 20196 N N . ARG B 2 2 ? 5.093 -14.926 5.203 1.00 0.00 2 ARG B N 14
ATOM 20197 C CA . ARG B 2 2 ? 5.833 -13.677 5.361 1.00 0.00 2 ARG B CA 14
ATOM 20198 C C . ARG B 2 2 ? 6.295 -13.143 4.007 1.00 0.00 2 ARG B C 14
ATOM 20199 O O . ARG B 2 2 ? 6.316 -11.933 3.782 1.00 0.00 2 ARG B O 14
ATOM 20220 N N . THR B 2 3 ? 6.670 -14.055 3.115 1.00 0.00 3 THR B N 14
ATOM 20221 C CA . THR B 2 3 ? 7.138 -13.683 1.783 1.00 0.00 3 THR B CA 14
ATOM 20222 C C . THR B 2 3 ? 5.973 -13.334 0.854 1.00 0.00 3 THR B C 14
ATOM 20223 O O . THR B 2 3 ? 5.916 -13.794 -0.287 1.00 0.00 3 THR B O 14
ATOM 20262 N N . GLN B 2 5 ? 2.683 -11.293 2.497 1.00 0.00 5 GLN B N 14
ATOM 20263 C CA . GLN B 2 5 ? 1.913 -10.338 3.291 1.00 0.00 5 GLN B CA 14
ATOM 20264 C C . GLN B 2 5 ? 0.671 -9.871 2.533 1.00 0.00 5 GLN B C 14
ATOM 20265 O O . GLN B 2 5 ? 0.271 -10.490 1.547 1.00 0.00 5 GLN B O 14
ATOM 20279 N N . THR B 2 6 ? 0.070 -8.774 2.996 1.00 0.00 6 THR B N 14
ATOM 20280 C CA . THR B 2 6 ? -1.129 -8.220 2.364 1.00 0.00 6 THR B CA 14
ATOM 20281 C C . THR B 2 6 ? -1.320 -6.748 2.717 1.00 0.00 6 THR B C 14
ATOM 20282 O O . THR B 2 6 ? -0.483 -6.138 3.383 1.00 0.00 6 THR B O 14
ATOM 20293 N N . ALA B 2 7 ? -2.447 -6.199 2.274 1.00 0.00 7 ALA B N 14
ATOM 20294 C CA . ALA B 2 7 ? -2.804 -4.808 2.532 1.00 0.00 7 ALA B CA 14
ATOM 20295 C C . ALA B 2 7 ? -4.211 -4.537 2.016 1.00 0.00 7 ALA B C 14
ATOM 20296 O O . ALA B 2 7 ? -4.469 -4.624 0.815 1.00 0.00 7 ALA B O 14
ATOM 20303 N N . ARG B 2 8 ? -5.119 -4.227 2.932 1.00 0.00 8 ARG B N 14
ATOM 20304 C CA . ARG B 2 8 ? -6.508 -3.968 2.576 1.00 0.00 8 ARG B CA 14
ATOM 20305 C C . ARG B 2 8 ? -6.649 -2.722 1.709 1.00 0.00 8 ARG B C 14
ATOM 20306 O O . ARG B 2 8 ? -6.132 -1.657 2.044 1.00 0.00 8 ARG B O 14
ATOM 20355 N N . SER B 2 10 ? -8.242 0.525 0.241 1.00 0.00 10 SER B N 14
ATOM 20356 C CA . SER B 2 10 ? -9.102 1.561 0.798 1.00 0.00 10 SER B CA 14
ATOM 20357 C C . SER B 2 10 ? -10.445 1.583 0.076 1.00 0.00 10 SER B C 14
ATOM 20358 O O . SER B 2 10 ? -10.500 1.761 -1.141 1.00 0.00 10 SER B O 14
ATOM 20366 N N . THR B 2 11 ? -11.523 1.405 0.832 1.00 0.00 11 THR B N 14
ATOM 20367 C CA . THR B 2 11 ? -12.865 1.406 0.263 1.00 0.00 11 THR B CA 14
ATOM 20368 C C . THR B 2 11 ? -13.915 1.614 1.347 1.00 0.00 11 THR B C 14
ATOM 20369 O O . THR B 2 11 ? -14.726 2.537 1.267 1.00 0.00 11 THR B O 14
ATOM 20380 N N . GLY B 2 12 ? -13.895 0.755 2.366 1.00 0.00 12 GLY B N 14
ATOM 20381 C CA . GLY B 2 12 ? -14.855 0.877 3.449 1.00 0.00 12 GLY B CA 14
ATOM 20382 C C . GLY B 2 12 ? -14.751 2.214 4.155 1.00 0.00 12 GLY B C 14
ATOM 20383 O O . GLY B 2 12 ? -13.689 2.573 4.664 1.00 0.00 12 GLY B O 14
ATOM 20387 N N . GLY B 2 13 ? -15.854 2.957 4.182 1.00 0.00 13 GLY B N 14
ATOM 20388 C CA . GLY B 2 13 ? -15.857 4.256 4.829 1.00 0.00 13 GLY B CA 14
ATOM 20389 C C . GLY B 2 13 ? -16.906 5.187 4.255 1.00 0.00 13 GLY B C 14
ATOM 20390 O O . GLY B 2 13 ? -17.216 5.118 3.064 1.00 0.00 13 GLY B O 14
ATOM 20394 N N . LYS B 2 14 ? -17.451 6.061 5.098 1.00 0.00 14 LYS B N 14
ATOM 20395 C CA . LYS B 2 14 ? -18.468 7.014 4.664 1.00 0.00 14 LYS B CA 14
ATOM 20396 C C . LYS B 2 14 ? -18.000 7.782 3.432 1.00 0.00 14 LYS B C 14
ATOM 20397 O O . LYS B 2 14 ? -16.845 8.201 3.354 1.00 0.00 14 LYS B O 14
ATOM 20416 N N . ALA B 2 15 ? -18.901 7.953 2.469 1.00 0.00 15 ALA B N 14
ATOM 20417 C CA . ALA B 2 15 ? -18.579 8.662 1.236 1.00 0.00 15 ALA B CA 14
ATOM 20418 C C . ALA B 2 15 ? -18.055 10.069 1.524 1.00 0.00 15 ALA B C 14
ATOM 20419 O O . ALA B 2 15 ? -18.676 10.830 2.265 1.00 0.00 15 ALA B O 14
ATOM 20426 N N . PRO B 2 16 ? -16.899 10.433 0.938 1.00 0.00 16 PRO B N 14
ATOM 20427 C CA . PRO B 2 16 ? -16.295 11.756 1.136 1.00 0.00 16 PRO B CA 14
ATOM 20428 C C . PRO B 2 16 ? -17.208 12.882 0.669 1.00 0.00 16 PRO B C 14
ATOM 20429 O O . PRO B 2 16 ? -17.786 12.816 -0.416 1.00 0.00 16 PRO B O 14
ATOM 20440 N N . GLY B 2 17 ? -17.332 13.918 1.494 1.00 0.00 17 GLY B N 14
ATOM 20441 C CA . GLY B 2 17 ? -18.176 15.046 1.148 1.00 0.00 17 GLY B CA 14
ATOM 20442 C C . GLY B 2 17 ? -19.628 14.651 0.971 1.00 0.00 17 GLY B C 14
ATOM 20443 O O . GLY B 2 17 ? -20.186 13.925 1.795 1.00 0.00 17 GLY B O 14
ATOM 20447 N N . GLY B 2 18 ? -20.241 15.128 -0.108 1.00 0.00 18 GLY B N 14
ATOM 20448 C CA . GLY B 2 18 ? -21.632 14.811 -0.376 1.00 0.00 18 GLY B CA 14
ATOM 20449 C C . GLY B 2 18 ? -22.561 15.312 0.711 1.00 0.00 18 GLY B C 14
ATOM 20450 O O . GLY B 2 18 ? -22.876 16.520 0.713 1.00 0.00 18 GLY B O 14
ATOM 20455 N N . HIS A 1 1 ? -24.465 9.745 -6.672 1.00 0.00 8 HIS A N 15
ATOM 20456 C CA . HIS A 1 1 ? -23.066 10.017 -7.095 1.00 0.00 8 HIS A CA 15
ATOM 20457 C C . HIS A 1 1 ? -22.127 10.066 -5.893 1.00 0.00 8 HIS A C 15
ATOM 20458 O O . HIS A 1 1 ? -21.031 9.506 -5.928 1.00 0.00 8 HIS A O 15
ATOM 20475 N N . MET A 1 2 ? -22.563 10.740 -4.834 1.00 0.00 9 MET A N 15
ATOM 20476 C CA . MET A 1 2 ? -21.761 10.864 -3.621 1.00 0.00 9 MET A CA 15
ATOM 20477 C C . MET A 1 2 ? -21.500 9.496 -3.000 1.00 0.00 9 MET A C 15
ATOM 20478 O O . MET A 1 2 ? -20.374 9.183 -2.615 1.00 0.00 9 MET A O 15
ATOM 20492 N N . VAL A 1 3 ? -22.550 8.686 -2.910 1.00 0.00 10 VAL A N 15
ATOM 20493 C CA . VAL A 1 3 ? -22.447 7.347 -2.339 1.00 0.00 10 VAL A CA 15
ATOM 20494 C C . VAL A 1 3 ? -23.450 6.401 -2.990 1.00 0.00 10 VAL A C 15
ATOM 20495 O O . VAL A 1 3 ? -24.605 6.763 -3.212 1.00 0.00 10 VAL A O 15
ATOM 20508 N N . GLU A 1 4 ? -22.997 5.190 -3.298 1.00 0.00 11 GLU A N 15
ATOM 20509 C CA . GLU A 1 4 ? -23.850 4.188 -3.930 1.00 0.00 11 GLU A CA 15
ATOM 20510 C C . GLU A 1 4 ? -23.146 2.836 -3.987 1.00 0.00 11 GLU A C 15
ATOM 20511 O O . GLU A 1 4 ? -21.942 2.768 -4.236 1.00 0.00 11 GLU A O 15
ATOM 20523 N N . GLU A 1 5 ? -23.915 1.771 -3.753 1.00 0.00 12 GLU A N 15
ATOM 20524 C CA . GLU A 1 5 ? -23.396 0.401 -3.769 1.00 0.00 12 GLU A CA 15
ATOM 20525 C C . GLU A 1 5 ? -22.585 0.098 -2.511 1.00 0.00 12 GLU A C 15
ATOM 20526 O O . GLU A 1 5 ? -22.801 -0.925 -1.859 1.00 0.00 12 GLU A O 15
ATOM 20538 N N . VAL A 1 6 ? -21.658 0.987 -2.167 1.00 0.00 13 VAL A N 15
ATOM 20539 C CA . VAL A 1 6 ? -20.829 0.799 -0.982 1.00 0.00 13 VAL A CA 15
ATOM 20540 C C . VAL A 1 6 ? -21.669 0.876 0.289 1.00 0.00 13 VAL A C 15
ATOM 20541 O O . VAL A 1 6 ? -22.443 1.815 0.479 1.00 0.00 13 VAL A O 15
ATOM 20554 N N . LEU A 1 7 ? -21.513 -0.122 1.155 1.00 0.00 14 LEU A N 15
ATOM 20555 C CA . LEU A 1 7 ? -22.257 -0.178 2.410 1.00 0.00 14 LEU A CA 15
ATOM 20556 C C . LEU A 1 7 ? -21.823 -1.372 3.255 1.00 0.00 14 LEU A C 15
ATOM 20557 O O . LEU A 1 7 ? -22.648 -2.031 3.890 1.00 0.00 14 LEU A O 15
ATOM 20573 N N . GLU A 1 8 ? -20.520 -1.640 3.264 1.00 0.00 15 GLU A N 15
ATOM 20574 C CA . GLU A 1 8 ? -19.970 -2.753 4.033 1.00 0.00 15 GLU A CA 15
ATOM 20575 C C . GLU A 1 8 ? -18.564 -2.423 4.532 1.00 0.00 15 GLU A C 15
ATOM 20576 O O . GLU A 1 8 ? -18.280 -1.281 4.899 1.00 0.00 15 GLU A O 15
ATOM 20588 N N . GLU A 1 9 ? -17.687 -3.426 4.544 1.00 0.00 16 GLU A N 15
ATOM 20589 C CA . GLU A 1 9 ? -16.313 -3.243 4.997 1.00 0.00 16 GLU A CA 15
ATOM 20590 C C . GLU A 1 9 ? -15.495 -4.510 4.757 1.00 0.00 16 GLU A C 15
ATOM 20591 O O . GLU A 1 9 ? -14.792 -4.988 5.647 1.00 0.00 16 GLU A O 15
ATOM 20603 N N . GLU A 1 10 ? -15.597 -5.049 3.545 1.00 0.00 17 GLU A N 15
ATOM 20604 C CA . GLU A 1 10 ? -14.873 -6.262 3.181 1.00 0.00 17 GLU A CA 15
ATOM 20605 C C . GLU A 1 10 ? -13.373 -6.094 3.404 1.00 0.00 17 GLU A C 15
ATOM 20606 O O . GLU A 1 10 ? -12.730 -6.962 3.995 1.00 0.00 17 GLU A O 15
ATOM 20618 N N . GLU A 1 11 ? -12.830 -4.967 2.933 1.00 0.00 18 GLU A N 15
ATOM 20619 C CA . GLU A 1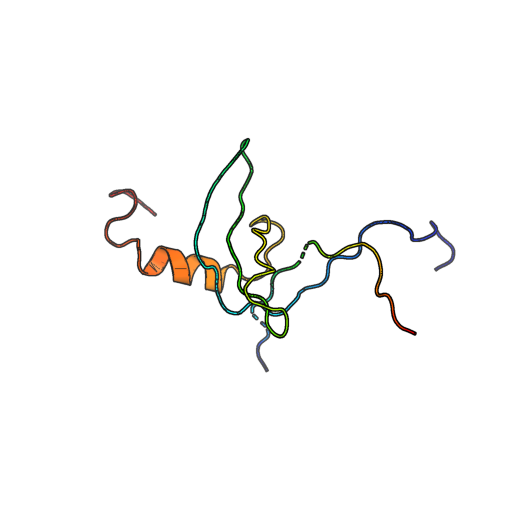 11 ? -11.408 -4.658 3.075 1.00 0.00 18 GLU A CA 15
ATOM 20620 C C . GLU A 1 11 ? -10.541 -5.913 2.998 1.00 0.00 18 GLU A C 15
ATOM 20621 O O . GLU A 1 11 ? -9.711 -6.171 3.870 1.00 0.00 18 GLU A O 15
ATOM 20633 N N . GLU A 1 12 ? -10.752 -6.693 1.944 1.00 0.00 19 GLU A N 15
ATOM 20634 C CA . GLU A 1 12 ? -10.010 -7.931 1.729 1.00 0.00 19 GLU A CA 15
ATOM 20635 C C . GLU A 1 12 ? -8.511 -7.679 1.597 1.00 0.00 19 GLU A C 15
ATOM 20636 O O . GLU A 1 12 ? -8.086 -6.683 1.012 1.00 0.00 19 GLU A O 15
ATOM 20648 N N . GLU A 1 13 ? -7.717 -8.601 2.133 1.00 0.00 20 GLU A N 15
ATOM 20649 C CA . GLU A 1 13 ? -6.265 -8.496 2.065 1.00 0.00 20 GLU A CA 15
ATOM 20650 C C . GLU A 1 13 ? -5.754 -8.954 0.701 1.00 0.00 20 GLU A C 15
ATOM 20651 O O . GLU A 1 13 ? -6.021 -10.078 0.273 1.00 0.00 20 GLU A O 15
ATOM 20663 N N . TYR A 1 14 ? -5.016 -8.079 0.026 1.00 0.00 21 TYR A N 15
ATOM 20664 C CA . TYR A 1 14 ? -4.462 -8.390 -1.288 1.00 0.00 21 TYR A CA 15
ATOM 20665 C C . TYR A 1 14 ? -2.992 -8.782 -1.183 1.00 0.00 21 TYR A C 15
ATOM 20666 O O . TYR A 1 14 ? -2.270 -8.284 -0.322 1.00 0.00 21 TYR A O 15
ATOM 20684 N N . VAL A 1 15 ? -2.559 -9.689 -2.056 1.00 0.00 22 VAL A N 15
ATOM 20685 C CA . VAL A 1 15 ? -1.176 -10.160 -2.054 1.00 0.00 22 VAL A CA 15
ATOM 20686 C C . VAL A 1 15 ? -0.186 -9.008 -2.182 1.00 0.00 22 VAL A C 15
ATOM 20687 O O . VAL A 1 15 ? 0.810 -8.957 -1.459 1.00 0.00 22 VAL A O 15
ATOM 20700 N N . VAL A 1 16 ? -0.469 -8.087 -3.098 1.00 0.00 23 VAL A N 15
ATOM 20701 C CA . VAL A 1 16 ? 0.390 -6.925 -3.319 1.00 0.00 23 VAL A CA 15
ATOM 20702 C C . VAL A 1 16 ? 1.746 -7.329 -3.893 1.00 0.00 23 VAL A C 15
ATOM 20703 O O . VAL A 1 16 ? 2.313 -8.355 -3.517 1.00 0.00 23 VAL A O 15
ATOM 20716 N N . GLU A 1 17 ? 2.257 -6.513 -4.812 1.00 0.00 24 GLU A N 15
ATOM 20717 C CA . GLU A 1 17 ? 3.542 -6.784 -5.448 1.00 0.00 24 GLU A CA 15
ATOM 20718 C C . GLU A 1 17 ? 4.713 -6.257 -4.618 1.00 0.00 24 GLU A C 15
ATOM 20719 O O . GLU A 1 17 ? 5.579 -7.027 -4.200 1.00 0.00 24 GLU A O 15
ATOM 20731 N N . LYS A 1 18 ? 4.745 -4.941 -4.399 1.00 0.00 25 LYS A N 15
ATOM 20732 C CA . LYS A 1 18 ? 5.829 -4.314 -3.638 1.00 0.00 25 LYS A CA 15
ATOM 20733 C C . LYS A 1 18 ? 5.630 -2.812 -3.509 1.00 0.00 25 LYS A C 15
ATOM 20734 O O . LYS A 1 18 ? 5.230 -2.139 -4.456 1.00 0.00 25 LYS A O 15
ATOM 20753 N N . VAL A 1 19 ? 5.938 -2.302 -2.323 1.00 0.00 26 VAL A N 15
ATOM 20754 C CA . VAL A 1 19 ? 5.826 -0.881 -2.040 1.00 0.00 26 VAL A CA 15
ATOM 20755 C C . VAL A 1 19 ? 6.695 -0.067 -2.998 1.00 0.00 26 VAL A C 15
ATOM 20756 O O . VAL A 1 19 ? 7.846 -0.419 -3.258 1.00 0.00 26 VAL A O 15
ATOM 20769 N N . LEU A 1 20 ? 6.137 1.020 -3.520 1.00 0.00 27 LEU A N 15
ATOM 20770 C CA . LEU A 1 20 ? 6.863 1.879 -4.444 1.00 0.00 27 LEU A CA 15
ATOM 20771 C C . LEU A 1 20 ? 7.394 3.123 -3.741 1.00 0.00 27 LEU A C 15
ATOM 20772 O O . LEU A 1 20 ? 8.485 3.597 -4.060 1.00 0.00 27 LEU A O 15
ATOM 20788 N N . ASP A 1 21 ? 6.624 3.659 -2.790 1.00 0.00 28 ASP A N 15
ATOM 20789 C CA . ASP A 1 21 ? 7.055 4.860 -2.075 1.00 0.00 28 ASP A CA 15
ATOM 20790 C C . ASP A 1 21 ? 6.114 5.188 -0.907 1.00 0.00 28 ASP A C 15
ATOM 20791 O O . ASP A 1 21 ? 5.508 4.293 -0.318 1.00 0.00 28 ASP A O 15
ATOM 20800 N N . ARG A 1 22 ? 6.006 6.476 -0.580 1.00 0.00 29 ARG A N 15
ATOM 20801 C CA . ARG A 1 22 ? 5.154 6.940 0.510 1.00 0.00 29 ARG A CA 15
ATOM 20802 C C . ARG A 1 22 ? 5.025 8.460 0.452 1.00 0.00 29 ARG A C 15
ATOM 20803 O O . ARG A 1 22 ? 5.986 9.153 0.116 1.00 0.00 29 ARG A O 15
ATOM 20824 N N . ARG A 1 23 ? 3.843 8.980 0.766 1.00 0.00 30 ARG A N 15
ATOM 20825 C CA . ARG A 1 23 ? 3.632 10.426 0.728 1.00 0.00 30 ARG A CA 15
ATOM 20826 C C . ARG A 1 23 ? 2.496 10.867 1.646 1.00 0.00 30 ARG A C 15
ATOM 20827 O O . ARG A 1 23 ? 1.418 10.274 1.655 1.00 0.00 30 ARG A O 15
ATOM 20848 N N . VAL A 1 24 ? 2.749 11.928 2.407 1.00 0.00 31 VAL A N 15
ATOM 20849 C CA . VAL A 1 24 ? 1.758 12.478 3.326 1.00 0.00 31 VAL A CA 15
ATOM 20850 C C . VAL A 1 24 ? 0.738 13.332 2.574 1.00 0.00 31 VAL A C 15
ATOM 20851 O O . VAL A 1 24 ? 1.050 13.907 1.531 1.00 0.00 31 VAL A O 15
ATOM 20864 N N . VAL A 1 25 ? -0.481 13.410 3.105 1.00 0.00 32 VAL A N 15
ATOM 20865 C CA . VAL A 1 25 ? -1.538 14.195 2.472 1.00 0.00 32 VAL A CA 15
ATOM 20866 C C . VAL A 1 25 ? -2.291 15.036 3.497 1.00 0.00 32 VAL A C 15
ATOM 20867 O O . VAL A 1 25 ? -2.855 16.080 3.167 1.00 0.00 32 VAL A O 15
ATOM 20880 N N . LYS A 1 26 ? -2.295 14.573 4.740 1.00 0.00 33 LYS A N 15
ATOM 20881 C CA . LYS A 1 26 ? -2.976 15.271 5.824 1.00 0.00 33 LYS A CA 15
ATOM 20882 C C . LYS A 1 26 ? -2.479 14.762 7.172 1.00 0.00 33 LYS A C 15
ATOM 20883 O O . LYS A 1 26 ? -3.264 14.331 8.018 1.00 0.00 33 LYS A O 15
ATOM 20902 N N . GLY A 1 27 ? -1.162 14.797 7.354 1.00 0.00 34 GLY A N 15
ATOM 20903 C CA . GLY A 1 27 ? -0.571 14.317 8.588 1.00 0.00 34 GLY A CA 15
ATOM 20904 C C . GLY A 1 27 ? -0.322 12.825 8.539 1.00 0.00 34 GLY A C 15
ATOM 20905 O O . GLY A 1 27 ? 0.610 12.318 9.163 1.00 0.00 34 GLY A O 15
ATOM 20909 N N . LYS A 1 28 ? -1.162 12.126 7.781 1.00 0.00 35 LYS A N 15
ATOM 20910 C CA . LYS A 1 28 ? -1.049 10.687 7.624 1.00 0.00 35 LYS A CA 15
ATOM 20911 C C . LYS A 1 28 ? 0.060 10.342 6.642 1.00 0.00 35 LYS A C 15
ATOM 20912 O O . LYS A 1 28 ? 1.023 11.090 6.486 1.00 0.00 35 LYS A O 15
ATOM 20931 N N . VAL A 1 29 ? -0.090 9.208 5.981 1.00 0.00 36 VAL A N 15
ATOM 20932 C CA . VAL A 1 29 ? 0.889 8.759 5.002 1.00 0.00 36 VAL A CA 15
ATOM 20933 C C . VAL A 1 29 ? 0.344 7.609 4.160 1.00 0.00 36 VAL A C 15
ATOM 20934 O O . VAL A 1 29 ? -0.139 6.608 4.689 1.00 0.00 36 VAL A O 15
ATOM 20947 N N . GLU A 1 30 ? 0.428 7.764 2.842 1.00 0.00 37 GLU A N 15
ATOM 20948 C CA . GLU A 1 30 ? -0.051 6.743 1.919 1.00 0.00 37 GLU A CA 15
ATOM 20949 C C . GLU A 1 30 ? 1.106 6.138 1.130 1.00 0.00 37 GLU A C 15
ATOM 20950 O O . GLU A 1 30 ? 1.922 6.856 0.553 1.00 0.00 37 GLU A O 15
ATOM 20962 N N . TYR A 1 31 ? 1.170 4.811 1.112 1.00 0.00 38 TYR A N 15
ATOM 20963 C CA . TYR A 1 31 ? 2.225 4.103 0.397 1.00 0.00 38 TYR A CA 15
ATOM 20964 C C . TYR A 1 31 ? 1.726 3.551 -0.926 1.00 0.00 38 TYR A C 15
ATOM 20965 O O . TYR A 1 31 ? 0.624 3.013 -1.009 1.00 0.00 38 TYR A O 15
ATOM 20983 N N . LEU A 1 32 ? 2.554 3.669 -1.952 1.00 0.00 39 LEU A N 15
ATOM 20984 C CA . LEU A 1 32 ? 2.211 3.160 -3.268 1.00 0.00 39 LEU A CA 15
ATOM 20985 C C . LEU A 1 32 ? 2.470 1.659 -3.326 1.00 0.00 39 LEU A C 15
ATOM 20986 O O . LEU A 1 32 ? 3.486 1.185 -2.823 1.00 0.00 39 LEU A O 15
ATOM 21002 N N . LEU A 1 33 ? 1.552 0.909 -3.929 1.00 0.00 40 LEU A N 15
ATOM 21003 C CA . LEU A 1 33 ? 1.710 -0.539 -4.029 1.00 0.00 40 LEU A CA 15
ATOM 21004 C C . LEU A 1 33 ? 1.008 -1.098 -5.257 1.00 0.00 40 LEU A C 15
ATOM 21005 O O . LEU A 1 33 ? -0.170 -0.828 -5.491 1.00 0.00 40 LEU A O 15
ATOM 21021 N N . LYS A 1 34 ? 1.740 -1.896 -6.030 1.00 0.00 41 LYS A N 15
ATOM 21022 C CA . LYS A 1 34 ? 1.188 -2.518 -7.225 1.00 0.00 41 LYS A CA 15
ATOM 21023 C C . LYS A 1 34 ? 0.216 -3.620 -6.822 1.00 0.00 41 LYS A C 15
ATOM 21024 O O . LYS A 1 34 ? 0.481 -4.374 -5.886 1.00 0.00 41 LYS A O 15
ATOM 21043 N N . TRP A 1 35 ? -0.912 -3.703 -7.513 1.00 0.00 42 TRP A N 15
ATOM 21044 C CA . TRP A 1 35 ? -1.914 -4.712 -7.192 1.00 0.00 42 TRP A CA 15
ATOM 21045 C C . TRP A 1 35 ? -2.021 -5.764 -8.291 1.00 0.00 42 TRP A C 15
ATOM 21046 O O . TRP A 1 35 ? -2.085 -5.441 -9.476 1.00 0.00 42 TRP A O 15
ATOM 21067 N N . LYS A 1 36 ? -2.033 -7.028 -7.876 1.00 0.00 43 LYS A N 15
ATOM 21068 C CA . LYS A 1 36 ? -2.124 -8.149 -8.804 1.00 0.00 43 LYS A CA 15
ATOM 21069 C C . LYS A 1 36 ? -3.419 -8.097 -9.608 1.00 0.00 43 LYS A C 15
ATOM 21070 O O . LYS A 1 36 ? -4.467 -7.705 -9.094 1.00 0.00 43 LYS A O 15
ATOM 21089 N N . GLY A 1 37 ? -3.334 -8.494 -10.875 1.00 0.00 44 GLY A N 15
ATOM 21090 C CA . GLY A 1 37 ? -4.497 -8.484 -11.740 1.00 0.00 44 GLY A CA 15
ATOM 21091 C C . GLY A 1 37 ? -4.803 -7.099 -12.272 1.00 0.00 44 GLY A C 15
ATOM 21092 O O . GLY A 1 37 ? -5.046 -6.924 -13.466 1.00 0.00 44 GLY A O 15
ATOM 21096 N N . PHE A 1 38 ? -4.780 -6.112 -11.384 1.00 0.00 45 PHE A N 15
ATOM 21097 C CA . PHE A 1 38 ? -5.046 -4.731 -11.765 1.00 0.00 45 PHE A CA 15
ATOM 21098 C C . PHE A 1 38 ? -3.907 -4.179 -12.613 1.00 0.00 45 PHE A C 15
ATOM 21099 O O . PHE A 1 38 ? -2.735 -4.434 -12.331 1.00 0.00 45 PHE A O 15
ATOM 21116 N N . SER A 1 39 ? -4.258 -3.425 -13.649 1.00 0.00 46 SER A N 15
ATOM 21117 C CA . SER A 1 39 ? -3.266 -2.834 -14.543 1.00 0.00 46 SER A CA 15
ATOM 21118 C C . SER A 1 39 ? -2.211 -2.065 -13.753 1.00 0.00 46 SER A C 15
ATOM 21119 O O . SER A 1 39 ? -2.510 -1.476 -12.714 1.00 0.00 46 SER A O 15
ATOM 21127 N N . ASP A 1 40 ? -0.977 -2.080 -14.250 1.00 0.00 47 ASP A N 15
ATOM 21128 C CA . ASP A 1 40 ? 0.124 -1.384 -13.589 1.00 0.00 47 ASP A CA 15
ATOM 21129 C C . ASP A 1 40 ? -0.239 0.069 -13.311 1.00 0.00 47 ASP A C 15
ATOM 21130 O O . ASP A 1 40 ? 0.033 0.591 -12.232 1.00 0.00 47 ASP A O 15
ATOM 21139 N N . GLU A 1 41 ? -0.861 0.716 -14.288 1.00 0.00 48 GLU A N 15
ATOM 21140 C CA . GLU A 1 41 ? -1.268 2.105 -14.149 1.00 0.00 48 GLU A CA 15
ATOM 21141 C C . GLU A 1 41 ? -2.269 2.271 -13.009 1.00 0.00 48 GLU A C 15
ATOM 21142 O O . GLU A 1 41 ? -2.349 3.331 -12.388 1.00 0.00 48 GLU A O 15
ATOM 21154 N N . ASP A 1 42 ? -3.043 1.219 -12.752 1.00 0.00 49 ASP A N 15
ATOM 21155 C CA . ASP A 1 42 ? -4.055 1.238 -11.702 1.00 0.00 49 ASP A CA 15
ATOM 21156 C C . ASP A 1 42 ? -3.447 1.154 -10.301 1.00 0.00 49 ASP A C 15
ATOM 21157 O O . ASP A 1 42 ? -4.031 0.540 -9.406 1.00 0.00 49 ASP A O 15
ATOM 21166 N N . ASN A 1 43 ? -2.291 1.782 -10.097 1.00 0.00 50 ASN A N 15
ATOM 21167 C CA . ASN A 1 43 ? -1.651 1.776 -8.785 1.00 0.00 50 ASN A CA 15
ATOM 21168 C C . ASN A 1 43 ? -2.458 2.612 -7.796 1.00 0.00 50 ASN A C 15
ATOM 21169 O O . ASN A 1 43 ? -3.004 3.656 -8.154 1.00 0.00 50 ASN A O 15
ATOM 21180 N N . THR A 1 44 ? -2.537 2.146 -6.553 1.00 0.00 51 THR A N 15
ATOM 21181 C CA . THR A 1 44 ? -3.288 2.853 -5.521 1.00 0.00 51 THR A CA 15
ATOM 21182 C C . THR A 1 44 ? -2.508 2.919 -4.211 1.00 0.00 51 THR A C 15
ATOM 21183 O O . THR A 1 44 ? -2.056 1.897 -3.691 1.00 0.00 51 THR A O 15
ATOM 21194 N N . TRP A 1 45 ? -2.353 4.132 -3.682 1.00 0.00 52 TRP A N 15
ATOM 21195 C CA . TRP A 1 45 ? -1.630 4.345 -2.437 1.00 0.00 52 TRP A CA 15
ATOM 21196 C C . TRP A 1 45 ? -2.520 4.057 -1.232 1.00 0.00 52 TRP A C 15
ATOM 21197 O O . TRP A 1 45 ? -3.598 4.636 -1.095 1.00 0.00 52 TRP A O 15
ATOM 21218 N N . GLU A 1 46 ? -2.064 3.167 -0.357 1.00 0.00 53 GLU A N 15
ATOM 21219 C CA . GLU A 1 46 ? -2.822 2.816 0.837 1.00 0.00 53 GLU A CA 15
ATOM 21220 C C . GLU A 1 46 ? -2.463 3.732 2.003 1.00 0.00 53 GLU A C 15
ATOM 21221 O O . GLU A 1 46 ? -1.313 4.132 2.152 1.00 0.00 53 GLU A O 15
ATOM 21233 N N . PRO A 1 47 ? -3.456 4.087 2.838 1.00 0.00 54 PRO A N 15
ATOM 21234 C CA . PRO A 1 47 ? -3.257 4.974 3.991 1.00 0.00 54 PRO A CA 15
ATOM 21235 C C . PRO A 1 47 ? -2.506 4.308 5.149 1.00 0.00 54 PRO A C 15
ATOM 21236 O O . PRO A 1 47 ? -2.897 4.456 6.305 1.00 0.00 54 PRO A O 15
ATOM 21247 N N . GLU A 1 48 ? -1.421 3.598 4.831 1.00 0.00 55 GLU A N 15
ATOM 21248 C CA . GLU A 1 48 ? -0.595 2.924 5.836 1.00 0.00 55 GLU A CA 15
ATOM 21249 C C . GLU A 1 48 ? -1.391 1.914 6.672 1.00 0.00 55 GLU A C 15
ATOM 21250 O O . GLU A 1 48 ? -1.236 0.706 6.509 1.00 0.00 55 GLU A O 15
ATOM 21262 N N . GLU A 1 49 ? -2.225 2.413 7.580 1.00 0.00 56 GLU A N 15
ATOM 21263 C CA . GLU A 1 49 ? -3.025 1.555 8.453 1.00 0.00 56 GLU A CA 15
ATOM 21264 C C . GLU A 1 49 ? -3.762 0.468 7.668 1.00 0.00 56 GLU A C 15
ATOM 21265 O O . GLU A 1 49 ? -3.886 -0.665 8.134 1.00 0.00 56 GLU A O 15
ATOM 21277 N N . ASN A 1 50 ? -4.262 0.822 6.489 1.00 0.00 57 ASN A N 15
ATOM 21278 C CA . ASN A 1 50 ? -5.002 -0.123 5.654 1.00 0.00 57 ASN A CA 15
ATOM 21279 C C . ASN A 1 50 ? -4.168 -1.351 5.302 1.00 0.00 57 ASN A C 15
ATOM 21280 O O . ASN A 1 50 ? -4.560 -2.480 5.596 1.00 0.00 57 ASN A O 15
ATOM 21291 N N . LEU A 1 51 ? -3.026 -1.127 4.659 1.00 0.00 58 LEU A N 15
ATOM 21292 C CA . LEU A 1 51 ? -2.151 -2.223 4.251 1.00 0.00 58 LEU A CA 15
ATOM 21293 C C . LEU A 1 51 ? -1.688 -3.054 5.448 1.00 0.00 58 LEU A C 15
ATOM 21294 O O . LEU A 1 51 ? -2.040 -2.769 6.593 1.00 0.00 58 LEU A O 15
ATOM 21310 N N . ASP A 1 52 ? -0.896 -4.085 5.167 1.00 0.00 59 ASP A N 15
ATOM 21311 C CA . ASP A 1 52 ? -0.378 -4.968 6.207 1.00 0.00 59 ASP A CA 15
ATOM 21312 C C . ASP A 1 52 ? 0.891 -5.664 5.725 1.00 0.00 59 ASP A C 15
ATOM 21313 O O . ASP A 1 52 ? 1.063 -6.870 5.907 1.00 0.00 59 ASP A O 15
ATOM 21322 N N . CYS A 1 53 ? 1.776 -4.891 5.104 1.00 0.00 60 CYS A N 15
ATOM 21323 C CA . CYS A 1 53 ? 3.032 -5.419 4.586 1.00 0.00 60 CYS A CA 15
ATOM 21324 C C . CYS A 1 53 ? 4.226 -4.713 5.225 1.00 0.00 60 CYS A C 15
ATOM 21325 O O . CYS A 1 53 ? 4.931 -3.946 4.566 1.00 0.00 60 CYS A O 15
ATOM 21333 N N . PRO A 1 54 ? 4.471 -4.960 6.525 1.00 0.00 61 PRO A N 15
ATOM 21334 C CA . PRO A 1 54 ? 5.583 -4.345 7.257 1.00 0.00 61 PRO A CA 15
ATOM 21335 C C . PRO A 1 54 ? 6.933 -4.625 6.605 1.00 0.00 61 PRO A C 15
ATOM 21336 O O . PRO A 1 54 ? 7.808 -3.761 6.575 1.00 0.00 61 PRO A O 15
ATOM 21347 N N . ASP A 1 55 ? 7.097 -5.839 6.089 1.00 0.00 62 ASP A N 15
ATOM 21348 C CA . ASP A 1 55 ? 8.346 -6.232 5.445 1.00 0.00 62 ASP A CA 15
ATOM 21349 C C . ASP A 1 55 ? 8.623 -5.374 4.213 1.00 0.00 62 ASP A C 15
ATOM 21350 O O . ASP A 1 55 ? 9.762 -4.978 3.972 1.00 0.00 62 ASP A O 15
ATOM 21359 N N . LEU A 1 56 ? 7.579 -5.088 3.437 1.00 0.00 63 LEU A N 15
ATOM 21360 C CA . LEU A 1 56 ? 7.724 -4.274 2.236 1.00 0.00 63 LEU A CA 15
ATOM 21361 C C . LEU A 1 56 ? 8.059 -2.835 2.600 1.00 0.00 63 LEU A C 15
ATOM 21362 O O . LEU A 1 56 ? 8.950 -2.225 2.011 1.00 0.00 63 LEU A O 15
ATOM 21378 N N . ILE A 1 57 ? 7.338 -2.302 3.579 1.00 0.00 64 ILE A N 15
ATOM 21379 C CA . ILE A 1 57 ? 7.555 -0.936 4.032 1.00 0.00 64 ILE A CA 15
ATOM 21380 C C . ILE A 1 57 ? 8.985 -0.762 4.532 1.00 0.00 64 ILE A C 15
ATOM 21381 O O . ILE A 1 57 ? 9.641 0.235 4.233 1.00 0.00 64 ILE A O 15
ATOM 21397 N N . ALA A 1 58 ? 9.468 -1.753 5.275 1.00 0.00 65 ALA A N 15
ATOM 21398 C CA . ALA A 1 58 ? 10.829 -1.726 5.796 1.00 0.00 65 ALA A CA 15
ATOM 21399 C C . ALA A 1 58 ? 11.830 -1.906 4.660 1.00 0.00 65 ALA A C 15
ATOM 21400 O O . ALA A 1 58 ? 12.861 -1.236 4.612 1.00 0.00 65 ALA A O 15
ATOM 21407 N N . GLU A 1 59 ? 11.503 -2.811 3.741 1.00 0.00 66 GLU A N 15
ATOM 21408 C CA . GLU A 1 59 ? 12.353 -3.084 2.588 1.00 0.00 66 GLU A CA 15
ATOM 21409 C C . GLU A 1 59 ? 12.543 -1.816 1.768 1.00 0.00 66 GLU A C 15
ATOM 21410 O O . GLU A 1 59 ? 13.626 -1.550 1.245 1.00 0.00 66 GLU A O 15
ATOM 21422 N N . PHE A 1 60 ? 11.474 -1.037 1.671 1.00 0.00 67 PHE A N 15
ATOM 21423 C CA . PHE A 1 60 ? 11.484 0.212 0.931 1.00 0.00 67 PHE A CA 15
ATOM 21424 C C . PHE A 1 60 ? 12.502 1.193 1.509 1.00 0.00 67 PHE A C 15
ATOM 21425 O O . PHE A 1 60 ? 13.299 1.779 0.776 1.00 0.00 67 PHE A O 15
ATOM 21442 N N . LEU A 1 61 ? 12.459 1.373 2.824 1.00 0.00 68 LEU A N 15
ATOM 21443 C CA . LEU A 1 61 ? 13.366 2.290 3.500 1.00 0.00 68 LEU A CA 15
ATOM 21444 C C . LEU A 1 61 ? 14.817 1.836 3.368 1.00 0.00 68 LEU A C 15
ATOM 21445 O O . LEU A 1 61 ? 15.710 2.651 3.139 1.00 0.00 68 LEU A O 15
ATOM 21461 N N . GLN A 1 62 ? 15.046 0.534 3.514 1.00 0.00 69 GLN A N 15
ATOM 21462 C CA . GLN A 1 62 ? 16.393 -0.020 3.411 1.00 0.00 69 GLN A CA 15
ATOM 21463 C C . GLN A 1 62 ? 17.006 0.288 2.048 1.00 0.00 69 GLN A C 15
ATOM 21464 O O . GLN A 1 62 ? 18.195 0.592 1.948 1.00 0.00 69 GLN A O 15
ATOM 21478 N N . SER A 1 63 ? 16.189 0.205 1.001 1.00 0.00 70 SER A N 15
ATOM 21479 C CA . SER A 1 63 ? 16.652 0.474 -0.358 1.00 0.00 70 SER A CA 15
ATOM 21480 C C . SER A 1 63 ? 17.246 1.874 -0.461 1.00 0.00 70 SER A C 15
ATOM 21481 O O . SER A 1 63 ? 18.360 2.057 -0.952 1.00 0.00 70 SER A O 15
ATOM 21489 N N . GLN A 1 64 ? 16.482 2.856 -0.001 1.00 0.00 71 GLN A N 15
ATOM 21490 C CA . GLN A 1 64 ? 16.904 4.249 -0.038 1.00 0.00 71 GLN A CA 15
ATOM 21491 C C . GLN A 1 64 ? 17.972 4.529 1.016 1.00 0.00 71 GLN A C 15
ATOM 21492 O O . GLN A 1 64 ? 19.101 4.052 0.897 1.00 0.00 71 GLN A O 15
ATOM 21506 N N . LYS A 1 65 ? 17.615 5.305 2.043 1.00 0.00 72 LYS A N 15
ATOM 21507 C CA . LYS A 1 65 ? 18.553 5.640 3.108 1.00 0.00 72 LYS A CA 15
ATOM 21508 C C . LYS A 1 65 ? 19.682 6.518 2.572 1.00 0.00 72 LYS A C 15
ATOM 21509 O O . LYS A 1 65 ? 20.858 6.176 2.701 1.00 0.00 72 LYS A O 15
ATOM 21528 N N . THR A 1 66 ? 19.308 7.645 1.956 1.00 0.00 73 THR A N 15
ATOM 21529 C CA . THR A 1 66 ? 20.275 8.582 1.379 1.00 0.00 73 THR A CA 15
ATOM 21530 C C . THR A 1 66 ? 21.416 7.832 0.699 1.00 0.00 73 THR A C 15
ATOM 21531 O O . THR A 1 66 ? 22.580 8.228 0.777 1.00 0.00 73 THR A O 15
ATOM 21542 N N . ALA A 1 67 ? 21.059 6.736 0.037 1.00 0.00 74 ALA A N 15
ATOM 21543 C CA . ALA A 1 67 ? 22.020 5.894 -0.662 1.00 0.00 74 ALA A CA 15
ATOM 21544 C C . ALA A 1 67 ? 21.297 4.784 -1.412 1.00 0.00 74 ALA A C 15
ATOM 21545 O O . ALA A 1 67 ? 21.589 3.602 -1.225 1.00 0.00 74 ALA A O 15
ATOM 21552 N N . HIS A 1 68 ? 20.337 5.176 -2.246 1.00 0.00 75 HIS A N 15
ATOM 21553 C CA . HIS A 1 68 ? 19.549 4.218 -3.015 1.00 0.00 75 HIS A CA 15
ATOM 21554 C C . HIS A 1 68 ? 20.446 3.177 -3.676 1.00 0.00 75 HIS A C 15
ATOM 21555 O O . HIS A 1 68 ? 21.481 3.512 -4.253 1.00 0.00 75 HIS A O 15
ATOM 21570 N N . GLU A 1 69 ? 20.041 1.914 -3.590 1.00 0.00 76 GLU A N 15
ATOM 21571 C CA . GLU A 1 69 ? 20.806 0.823 -4.182 1.00 0.00 76 GLU A CA 15
ATOM 21572 C C . GLU A 1 69 ? 20.901 0.986 -5.696 1.00 0.00 76 GLU A C 15
ATOM 21573 O O . GLU A 1 69 ? 19.907 1.275 -6.363 1.00 0.00 76 GLU A O 15
ATOM 21585 N N . THR A 1 70 ? 22.103 0.802 -6.230 1.00 0.00 77 THR A N 15
ATOM 21586 C CA . THR A 1 70 ? 22.334 0.929 -7.665 1.00 0.00 77 THR A CA 15
ATOM 21587 C C . THR A 1 70 ? 21.504 -0.079 -8.451 1.00 0.00 77 THR A C 15
ATOM 21588 O O . THR A 1 70 ? 21.402 -1.243 -8.065 1.00 0.00 77 THR A O 15
ATOM 21599 N N . ASP A 1 71 ? 20.917 0.388 -9.557 1.00 0.00 78 ASP A N 15
ATOM 21600 C CA . ASP A 1 71 ? 20.084 -0.447 -10.428 1.00 0.00 78 ASP A CA 15
ATOM 21601 C C . ASP A 1 71 ? 18.720 -0.731 -9.798 1.00 0.00 78 ASP A C 15
ATOM 21602 O O . ASP A 1 71 ? 17.687 -0.499 -10.427 1.00 0.00 78 ASP A O 15
ATOM 21611 N N . LYS A 1 72 ? 18.730 -1.229 -8.559 1.00 0.00 79 LYS A N 15
ATOM 21612 C CA . LYS A 1 72 ? 17.501 -1.551 -7.828 1.00 0.00 79 LYS A CA 15
ATOM 21613 C C . LYS A 1 72 ? 16.844 -2.823 -8.367 1.00 0.00 79 LYS A C 15
ATOM 21614 O O . LYS A 1 72 ? 16.355 -3.649 -7.594 1.00 0.00 79 LYS A O 15
ATOM 21633 N N . SER A 1 73 ? 16.835 -2.978 -9.689 1.00 0.00 80 SER A N 15
ATOM 21634 C CA . SER A 1 73 ? 16.238 -4.151 -10.323 1.00 0.00 80 SER A CA 15
ATOM 21635 C C . SER A 1 73 ? 14.769 -4.293 -9.937 1.00 0.00 80 SER A C 15
ATOM 21636 O O . SER A 1 73 ? 14.468 -5.106 -9.037 1.00 0.00 80 SER A O 15
ATOM 21645 N N . ALA B 2 1 ? 8.990 -11.611 9.430 1.00 0.00 1 ALA B N 15
ATOM 21646 C CA . ALA B 2 1 ? 7.969 -12.688 9.380 1.00 0.00 1 ALA B CA 15
ATOM 21647 C C . ALA B 2 1 ? 8.136 -13.543 8.128 1.00 0.00 1 ALA B C 15
ATOM 21648 O O . ALA B 2 1 ? 8.075 -14.771 8.191 1.00 0.00 1 ALA B O 15
ATOM 21657 N N . ARG B 2 2 ? 8.347 -12.882 6.991 1.00 0.00 2 ARG B N 15
ATOM 21658 C CA . ARG B 2 2 ? 8.525 -13.575 5.718 1.00 0.00 2 ARG B CA 15
ATOM 21659 C C . ARG B 2 2 ? 7.314 -14.457 5.417 1.00 0.00 2 ARG B C 15
ATOM 21660 O O . ARG B 2 2 ? 7.442 -15.548 4.858 1.00 0.00 2 ARG B O 15
ATOM 21681 N N . THR B 2 3 ? 6.135 -13.976 5.796 1.00 0.00 3 THR B N 15
ATOM 21682 C CA . THR B 2 3 ? 4.898 -14.713 5.573 1.00 0.00 3 THR B CA 15
ATOM 21683 C C . THR B 2 3 ? 4.366 -14.482 4.160 1.00 0.00 3 THR B C 15
ATOM 21684 O O . THR B 2 3 ? 5.137 -14.269 3.224 1.00 0.00 3 THR B O 15
ATOM 21723 N N . GLN B 2 5 ? 2.363 -11.961 3.309 1.00 0.00 5 GLN B N 15
ATOM 21724 C CA . GLN B 2 5 ? 2.401 -10.516 3.080 1.00 0.00 5 GLN B CA 15
ATOM 21725 C C . GLN B 2 5 ? 1.188 -10.068 2.273 1.00 0.00 5 GLN B C 15
ATOM 21726 O O . GLN B 2 5 ? 1.011 -10.477 1.126 1.00 0.00 5 GLN B O 15
ATOM 21740 N N . THR B 2 6 ? 0.353 -9.222 2.878 1.00 0.00 6 THR B N 15
ATOM 21741 C CA . THR B 2 6 ? -0.848 -8.724 2.210 1.00 0.00 6 THR B CA 15
ATOM 21742 C C . THR B 2 6 ? -1.282 -7.380 2.769 1.00 0.00 6 THR B C 15
ATOM 21743 O O . THR B 2 6 ? -1.516 -7.250 3.966 1.00 0.00 6 THR B O 15
ATOM 21754 N N . ALA B 2 7 ? -1.429 -6.390 1.897 1.00 0.00 7 ALA B N 15
ATOM 21755 C CA . ALA B 2 7 ? -1.883 -5.079 2.327 1.00 0.00 7 ALA B CA 15
ATOM 21756 C C . ALA B 2 7 ? -3.399 -5.092 2.492 1.00 0.00 7 ALA B C 15
ATOM 21757 O O . ALA B 2 7 ? -3.946 -6.003 3.115 1.00 0.00 7 ALA B O 15
ATOM 21764 N N . ARG B 2 8 ? -4.078 -4.096 1.928 1.00 0.00 8 ARG B N 15
ATOM 21765 C CA . ARG B 2 8 ? -5.531 -4.021 2.018 1.00 0.00 8 ARG B CA 15
ATOM 21766 C C . ARG B 2 8 ? -6.053 -2.787 1.295 1.00 0.00 8 ARG B C 15
ATOM 21767 O O . ARG B 2 8 ? -5.499 -1.697 1.431 1.00 0.00 8 ARG B O 15
ATOM 21816 N N . SER B 2 10 ? -8.622 0.352 0.104 1.00 0.00 10 SER B N 15
ATOM 21817 C CA . SER B 2 10 ? -9.092 1.502 0.871 1.00 0.00 10 SER B CA 15
ATOM 21818 C C . SER B 2 10 ? -10.497 1.261 1.421 1.00 0.00 10 SER B C 15
ATOM 21819 O O . SER B 2 10 ? -11.399 2.072 1.214 1.00 0.00 10 SER B O 15
ATOM 21827 N N . THR B 2 11 ? -10.670 0.139 2.118 1.00 0.00 11 THR B N 15
ATOM 21828 C CA . THR B 2 11 ? -11.959 -0.222 2.702 1.00 0.00 11 THR B CA 15
ATOM 21829 C C . THR B 2 11 ? -13.072 -0.185 1.658 1.00 0.00 11 THR B C 15
ATOM 21830 O O . THR B 2 11 ? -14.123 0.421 1.873 1.00 0.00 11 THR B O 15
ATOM 21841 N N . GLY B 2 12 ? -12.833 -0.843 0.528 1.00 0.00 12 GLY B N 15
ATOM 21842 C CA . GLY B 2 12 ? -13.820 -0.882 -0.535 1.00 0.00 12 GLY B CA 15
ATOM 21843 C C . GLY B 2 12 ? -13.907 0.419 -1.310 1.00 0.00 12 GLY B C 15
ATOM 21844 O O . GLY B 2 12 ? -13.889 1.503 -0.726 1.00 0.00 12 GLY B O 15
ATOM 21848 N N . GLY B 2 13 ? -14.006 0.305 -2.631 1.00 0.00 13 GLY B N 15
ATOM 21849 C CA . GLY B 2 13 ? -14.101 1.478 -3.484 1.00 0.00 13 GLY B CA 15
ATOM 21850 C C . GLY B 2 13 ? -12.875 2.367 -3.405 1.00 0.00 13 GLY B C 15
ATOM 21851 O O . GLY B 2 13 ? -11.768 1.891 -3.155 1.00 0.00 13 GLY B O 15
ATOM 21855 N N . LYS B 2 14 ? -13.076 3.664 -3.624 1.00 0.00 14 LYS B N 15
ATOM 21856 C CA . LYS B 2 14 ? -11.982 4.629 -3.582 1.00 0.00 14 LYS B CA 15
ATOM 21857 C C . LYS B 2 14 ? -11.741 5.128 -2.161 1.00 0.00 14 LYS B C 15
ATOM 21858 O O . LYS B 2 14 ? -10.608 5.133 -1.679 1.00 0.00 14 LYS B O 15
ATOM 21877 N N . ALA B 2 15 ? -12.814 5.553 -1.501 1.00 0.00 15 ALA B N 15
ATOM 21878 C CA . ALA B 2 15 ? -12.725 6.066 -0.137 1.00 0.00 15 ALA B CA 15
ATOM 21879 C C . ALA B 2 15 ? -14.115 6.305 0.449 1.00 0.00 15 ALA B C 15
ATOM 21880 O O . ALA B 2 15 ? -15.032 6.714 -0.262 1.00 0.00 15 ALA B O 15
ATOM 21887 N N . PRO B 2 16 ? -14.291 6.046 1.760 1.00 0.00 16 PRO B N 15
ATOM 21888 C CA . PRO B 2 16 ? -15.580 6.231 2.439 1.00 0.00 16 PRO B CA 15
ATOM 21889 C C . PRO B 2 16 ? -16.026 7.694 2.451 1.00 0.00 16 PRO B C 15
ATOM 21890 O O . PRO B 2 16 ? -15.831 8.422 1.476 1.00 0.00 16 PRO B O 15
ATOM 21901 N N . GLY B 2 17 ? -16.627 8.120 3.561 1.00 0.00 17 GLY B N 15
ATOM 21902 C CA . GLY B 2 17 ? -17.090 9.491 3.676 1.00 0.00 17 GLY B CA 15
ATOM 21903 C C . GLY B 2 17 ? -15.957 10.495 3.582 1.00 0.00 17 GLY B C 15
ATOM 21904 O O . GLY B 2 17 ? -14.905 10.313 4.195 1.00 0.00 17 GLY B O 15
ATOM 21908 N N . GLY B 2 18 ? -16.173 11.557 2.812 1.00 0.00 18 GLY B N 15
ATOM 21909 C CA . GLY B 2 18 ? -15.155 12.578 2.654 1.00 0.00 18 GLY B CA 15
ATOM 21910 C C . GLY B 2 18 ? -15.585 13.687 1.714 1.00 0.00 18 GLY B C 15
ATOM 21911 O O . GLY B 2 18 ? -14.872 14.710 1.635 1.00 0.00 18 GLY B O 15
ATOM 21916 N N . HIS A 1 1 ? -25.108 13.353 1.498 1.00 0.00 8 HIS A N 16
ATOM 21917 C CA . HIS A 1 1 ? -23.891 12.928 2.238 1.00 0.00 8 HIS A CA 16
ATOM 21918 C C . HIS A 1 1 ? -23.859 11.413 2.418 1.00 0.00 8 HIS A C 16
ATOM 21919 O O . HIS A 1 1 ? -22.842 10.770 2.155 1.00 0.00 8 HIS A O 16
ATOM 21936 N N . MET A 1 2 ? -24.983 10.852 2.865 1.00 0.00 9 MET A N 16
ATOM 21937 C CA . MET A 1 2 ? -25.105 9.411 3.085 1.00 0.00 9 MET A CA 16
ATOM 21938 C C . MET A 1 2 ? -24.160 8.931 4.186 1.00 0.00 9 MET A C 16
ATOM 21939 O O . MET A 1 2 ? -22.998 9.333 4.246 1.00 0.00 9 MET A O 16
ATOM 21953 N N . VAL A 1 3 ? -24.672 8.063 5.054 1.00 0.00 10 VAL A N 16
ATOM 21954 C CA . VAL A 1 3 ? -23.883 7.519 6.154 1.00 0.00 10 VAL A CA 16
ATOM 21955 C C . VAL A 1 3 ? -22.679 6.736 5.637 1.00 0.00 10 VAL A C 16
ATOM 21956 O O . VAL A 1 3 ? -22.757 6.072 4.603 1.00 0.00 10 VAL A O 16
ATOM 21969 N N . GLU A 1 4 ? -21.568 6.818 6.363 1.00 0.00 11 GLU A N 16
ATOM 21970 C CA . GLU A 1 4 ? -20.348 6.119 5.977 1.00 0.00 11 GLU A CA 16
ATOM 21971 C C . GLU A 1 4 ? -19.660 5.513 7.197 1.00 0.00 11 GLU A C 16
ATOM 21972 O O . GLU A 1 4 ? -19.228 4.360 7.169 1.00 0.00 11 GLU A O 16
ATOM 21984 N N . GLU A 1 5 ? -19.566 6.296 8.268 1.00 0.00 12 GLU A N 16
ATOM 21985 C CA . GLU A 1 5 ? -18.934 5.834 9.500 1.00 0.00 12 GLU A CA 16
ATOM 21986 C C . GLU A 1 5 ? -19.664 4.618 10.061 1.00 0.00 12 GLU A C 16
ATOM 21987 O O . GLU A 1 5 ? -20.894 4.564 10.049 1.00 0.00 12 GLU A O 16
ATOM 21999 N N . VAL A 1 6 ? -18.893 3.646 10.547 1.00 0.00 13 VAL A N 16
ATOM 22000 C CA . VAL A 1 6 ? -19.453 2.422 11.113 1.00 0.00 13 VAL A CA 16
ATOM 22001 C C . VAL A 1 6 ? -20.174 1.604 10.042 1.00 0.00 13 VAL A C 16
ATOM 22002 O O . VAL A 1 6 ? -21.104 2.091 9.398 1.00 0.00 13 VAL A O 16
ATOM 22015 N N . LEU A 1 7 ? -19.727 0.362 9.856 1.00 0.00 14 LEU A N 16
ATOM 22016 C CA . LEU A 1 7 ? -20.309 -0.537 8.856 1.00 0.00 14 LEU A CA 16
ATOM 22017 C C . LEU A 1 7 ? -20.157 0.027 7.446 1.00 0.00 14 LEU A C 16
ATOM 22018 O O . LEU A 1 7 ? -20.673 1.099 7.133 1.00 0.00 14 LEU A O 16
ATOM 22034 N N . GLU A 1 8 ? -19.446 -0.714 6.597 1.00 0.00 15 GLU A N 16
ATOM 22035 C CA . GLU A 1 8 ? -19.221 -0.307 5.213 1.00 0.00 15 GLU A CA 16
ATOM 22036 C C . GLU A 1 8 ? -18.385 -1.347 4.472 1.00 0.00 15 GLU A C 16
ATOM 22037 O O . GLU A 1 8 ? -17.536 -1.001 3.649 1.00 0.00 15 GLU A O 16
ATOM 22049 N N . GLU A 1 9 ? -18.639 -2.619 4.771 1.00 0.00 16 GLU A N 16
ATOM 22050 C CA . GLU A 1 9 ? -17.922 -3.729 4.144 1.00 0.00 16 GLU A CA 16
ATOM 22051 C C . GLU A 1 9 ? -16.432 -3.688 4.473 1.00 0.00 16 GLU A C 16
ATOM 22052 O O . GLU A 1 9 ? -15.750 -2.699 4.203 1.00 0.00 16 GLU A O 16
ATOM 22064 N N . GLU A 1 10 ? -15.931 -4.774 5.055 1.00 0.00 17 GLU A N 16
ATOM 22065 C CA . GLU A 1 10 ? -14.520 -4.869 5.417 1.00 0.00 17 GLU A CA 16
ATOM 22066 C C . GLU A 1 10 ? -13.670 -5.220 4.199 1.00 0.00 17 GLU A C 16
ATOM 22067 O O . GLU A 1 10 ? -14.008 -6.124 3.435 1.00 0.00 17 GLU A O 16
ATOM 22079 N N . GLU A 1 11 ? -12.565 -4.499 4.021 1.00 0.00 18 GLU A N 16
ATOM 22080 C CA . GLU A 1 11 ? -11.675 -4.745 2.894 1.00 0.00 18 GLU A CA 16
ATOM 22081 C C . GLU A 1 11 ? -10.846 -6.008 3.099 1.00 0.00 18 GLU A C 16
ATOM 22082 O O . GLU A 1 11 ? -10.241 -6.203 4.153 1.00 0.00 18 GLU A O 16
ATOM 22094 N N . GLU A 1 12 ? -10.816 -6.858 2.078 1.00 0.00 19 GLU A N 16
ATOM 22095 C CA . GLU A 1 12 ? -10.053 -8.098 2.133 1.00 0.00 19 GLU A CA 16
ATOM 22096 C C . GLU A 1 12 ? -8.563 -7.813 1.971 1.00 0.00 19 GLU A C 16
ATOM 22097 O O . GLU A 1 12 ? -8.181 -6.884 1.263 1.00 0.00 19 GLU A O 16
ATOM 22109 N N . GLU A 1 13 ? -7.731 -8.612 2.630 1.00 0.00 20 GLU A N 16
ATOM 22110 C CA . GLU A 1 13 ? -6.282 -8.442 2.555 1.00 0.00 20 GLU A CA 16
ATOM 22111 C C . GLU A 1 13 ? -5.760 -8.783 1.160 1.00 0.00 20 GLU A C 16
ATOM 22112 O O . GLU A 1 13 ? -5.186 -9.852 0.949 1.00 0.00 20 GLU A O 16
ATOM 22124 N N . TYR A 1 14 ? -5.962 -7.871 0.212 1.00 0.00 21 TYR A N 16
ATOM 22125 C CA . TYR A 1 14 ? -5.509 -8.081 -1.160 1.00 0.00 21 TYR A CA 16
ATOM 22126 C C . TYR A 1 14 ? -3.995 -8.239 -1.222 1.00 0.00 21 TYR A C 16
ATOM 22127 O O . TYR A 1 14 ? -3.253 -7.488 -0.590 1.00 0.00 21 TYR A O 16
ATOM 22145 N N . VAL A 1 15 ? -3.549 -9.227 -1.989 1.00 0.00 22 VAL A N 16
ATOM 22146 C CA . VAL A 1 15 ? -2.128 -9.503 -2.143 1.00 0.00 22 VAL A CA 16
ATOM 22147 C C . VAL A 1 15 ? -1.422 -8.377 -2.892 1.00 0.00 22 VAL A C 16
ATOM 22148 O O . VAL A 1 15 ? -1.933 -7.865 -3.888 1.00 0.00 22 VAL A O 16
ATOM 22161 N N . VAL A 1 16 ? -0.241 -8.006 -2.410 1.00 0.00 23 VAL A N 16
ATOM 22162 C CA . VAL A 1 16 ? 0.544 -6.950 -3.037 1.00 0.00 23 VAL A CA 16
ATOM 22163 C C . VAL A 1 16 ? 1.973 -7.422 -3.288 1.00 0.00 23 VAL A C 16
ATOM 22164 O O . VAL A 1 16 ? 2.591 -8.048 -2.429 1.00 0.00 23 VAL A O 16
ATOM 22177 N N . GLU A 1 17 ? 2.479 -7.143 -4.485 1.00 0.00 24 GLU A N 16
ATOM 22178 C CA . GLU A 1 17 ? 3.821 -7.564 -4.867 1.00 0.00 24 GLU A CA 16
ATOM 22179 C C . GLU A 1 17 ? 4.908 -6.849 -4.067 1.00 0.00 24 GLU A C 16
ATOM 22180 O O . GLU A 1 17 ? 5.600 -7.471 -3.260 1.00 0.00 24 GLU A O 16
ATOM 22192 N N . LYS A 1 18 ? 5.073 -5.549 -4.311 1.00 0.00 25 LYS A N 16
ATOM 22193 C CA . LYS A 1 18 ? 6.106 -4.765 -3.630 1.00 0.00 25 LYS A CA 16
ATOM 22194 C C . LYS A 1 18 ? 5.742 -3.295 -3.551 1.00 0.00 25 LYS A C 16
ATOM 22195 O O . LYS A 1 18 ? 5.174 -2.728 -4.485 1.00 0.00 25 LYS A O 16
ATOM 22214 N N . VAL A 1 19 ? 6.110 -2.679 -2.437 1.00 0.00 26 VAL A N 16
ATOM 22215 C CA . VAL A 1 19 ? 5.866 -1.264 -2.239 1.00 0.00 26 VAL A CA 16
ATOM 22216 C C . VAL A 1 19 ? 6.577 -0.466 -3.327 1.00 0.00 26 VAL A C 16
ATOM 22217 O O . VAL A 1 19 ? 7.752 -0.702 -3.610 1.00 0.00 26 VAL A O 16
ATOM 22230 N N . LEU A 1 20 ? 5.861 0.462 -3.942 1.00 0.00 27 LEU A N 16
ATOM 22231 C CA . LEU A 1 20 ? 6.436 1.272 -5.003 1.00 0.00 27 LEU A CA 16
ATOM 22232 C C . LEU A 1 20 ? 7.015 2.578 -4.473 1.00 0.00 27 LEU A C 16
ATOM 22233 O O . LEU A 1 20 ? 8.106 2.976 -4.880 1.00 0.00 27 LEU A O 16
ATOM 22249 N N . ASP A 1 21 ? 6.294 3.242 -3.567 1.00 0.00 28 ASP A N 16
ATOM 22250 C CA . ASP A 1 21 ? 6.767 4.512 -3.005 1.00 0.00 28 ASP A CA 16
ATOM 22251 C C . ASP A 1 21 ? 6.002 4.899 -1.742 1.00 0.00 28 ASP A C 16
ATOM 22252 O O . ASP A 1 21 ? 5.478 4.042 -1.032 1.00 0.00 28 ASP A O 16
ATOM 22261 N N . ARG A 1 22 ? 5.946 6.207 -1.475 1.00 0.00 29 ARG A N 16
ATOM 22262 C CA . ARG A 1 22 ? 5.252 6.734 -0.304 1.00 0.00 29 ARG A CA 16
ATOM 22263 C C . ARG A 1 22 ? 5.116 8.252 -0.397 1.00 0.00 29 ARG A C 16
ATOM 22264 O O . ARG A 1 22 ? 6.048 8.943 -0.807 1.00 0.00 29 ARG A O 16
ATOM 22285 N N . ARG A 1 23 ? 3.954 8.767 -0.009 1.00 0.00 30 ARG A N 16
ATOM 22286 C CA . ARG A 1 23 ? 3.712 10.206 -0.043 1.00 0.00 30 ARG A CA 16
ATOM 22287 C C . ARG A 1 23 ? 2.624 10.603 0.950 1.00 0.00 30 ARG A C 16
ATOM 22288 O O . ARG A 1 23 ? 1.539 10.024 0.957 1.00 0.00 30 ARG A O 16
ATOM 22309 N N . VAL A 1 24 ? 2.912 11.597 1.780 1.00 0.00 31 VAL A N 16
ATOM 22310 C CA . VAL A 1 24 ? 1.940 12.067 2.760 1.00 0.00 31 VAL A CA 16
ATOM 22311 C C . VAL A 1 24 ? 1.060 13.164 2.173 1.00 0.00 31 VAL A C 16
ATOM 22312 O O . VAL A 1 24 ? 1.531 14.030 1.434 1.00 0.00 31 VAL A O 16
ATOM 22325 N N . VAL A 1 25 ? -0.221 13.121 2.517 1.00 0.00 32 VAL A N 16
ATOM 22326 C CA . VAL A 1 25 ? -1.177 14.107 2.040 1.00 0.00 32 VAL A CA 16
ATOM 22327 C C . VAL A 1 25 ? -2.331 14.227 3.024 1.00 0.00 32 VAL A C 16
ATOM 22328 O O . VAL A 1 25 ? -2.878 13.218 3.471 1.00 0.00 32 VAL A O 16
ATOM 22341 N N . LYS A 1 26 ? -2.673 15.465 3.372 1.00 0.00 33 LYS A N 16
ATOM 22342 C CA . LYS A 1 26 ? -3.745 15.742 4.326 1.00 0.00 33 LYS A CA 16
ATOM 22343 C C . LYS A 1 26 ? -3.282 15.456 5.754 1.00 0.00 33 LYS A C 16
ATOM 22344 O O . LYS A 1 26 ? -3.643 16.176 6.686 1.00 0.00 33 LYS A O 16
ATOM 22363 N N . GLY A 1 27 ? -2.481 14.403 5.920 1.00 0.00 34 GLY A N 16
ATOM 22364 C CA . GLY A 1 27 ? -1.986 14.048 7.236 1.00 0.00 34 GLY A CA 16
ATOM 22365 C C . GLY A 1 27 ? -1.647 12.574 7.356 1.00 0.00 34 GLY A C 16
ATOM 22366 O O . GLY A 1 27 ? -0.883 12.175 8.235 1.00 0.00 34 GLY A O 16
ATOM 22370 N N . LYS A 1 28 ? -2.232 11.759 6.482 1.00 0.00 35 LYS A N 16
ATOM 22371 C CA . LYS A 1 28 ? -2.010 10.324 6.499 1.00 0.00 35 LYS A CA 16
ATOM 22372 C C . LYS A 1 28 ? -1.013 9.894 5.430 1.00 0.00 35 LYS A C 16
ATOM 22373 O O . LYS A 1 28 ? -1.042 10.384 4.301 1.00 0.00 35 LYS A O 16
ATOM 22392 N N . VAL A 1 29 ? -0.139 8.964 5.797 1.00 0.00 36 VAL A N 16
ATOM 22393 C CA . VAL A 1 29 ? 0.867 8.443 4.878 1.00 0.00 36 VAL A CA 16
ATOM 22394 C C . VAL A 1 29 ? 0.257 7.385 3.967 1.00 0.00 36 VAL A C 16
ATOM 22395 O O . VAL A 1 29 ? -0.556 6.581 4.413 1.00 0.00 36 VAL A O 16
ATOM 22408 N N . GLU A 1 30 ? 0.659 7.374 2.700 1.00 0.00 37 GLU A N 16
ATOM 22409 C CA . GLU A 1 30 ? 0.147 6.388 1.751 1.00 0.00 37 GLU A CA 16
ATOM 22410 C C . GLU A 1 30 ? 1.264 5.873 0.848 1.00 0.00 37 GLU A C 16
ATOM 22411 O O . GLU A 1 30 ? 1.988 6.650 0.226 1.00 0.00 37 GLU A O 16
ATOM 22423 N N . TYR A 1 31 ? 1.397 4.552 0.792 1.00 0.00 38 TYR A N 16
ATOM 22424 C CA . TYR A 1 31 ? 2.425 3.912 -0.024 1.00 0.00 38 TYR A CA 16
ATOM 22425 C C . TYR A 1 31 ? 1.836 3.288 -1.280 1.00 0.00 38 TYR A C 16
ATOM 22426 O O . TYR A 1 31 ? 0.881 2.514 -1.212 1.00 0.00 38 TYR A O 16
ATOM 22444 N N . LEU A 1 32 ? 2.434 3.605 -2.425 1.00 0.00 39 LEU A N 16
ATOM 22445 C CA . LEU A 1 32 ? 1.987 3.046 -3.692 1.00 0.00 39 LEU A CA 16
ATOM 22446 C C . LEU A 1 32 ? 2.222 1.541 -3.675 1.00 0.00 39 LEU A C 16
ATOM 22447 O O . LEU A 1 32 ? 3.199 1.076 -3.091 1.00 0.00 39 LEU A O 16
ATOM 22463 N N . LEU A 1 33 ? 1.320 0.777 -4.278 1.00 0.00 40 LEU A N 16
ATOM 22464 C CA . LEU A 1 33 ? 1.455 -0.675 -4.271 1.00 0.00 40 LEU A CA 16
ATOM 22465 C C . LEU A 1 33 ? 1.011 -1.301 -5.589 1.00 0.00 40 LEU A C 16
ATOM 22466 O O . LEU A 1 33 ? -0.059 -0.991 -6.111 1.00 0.00 40 LEU A O 16
ATOM 22482 N N . LYS A 1 34 ? 1.856 -2.185 -6.119 1.00 0.00 41 LYS A N 16
ATOM 22483 C CA . LYS A 1 34 ? 1.579 -2.867 -7.379 1.00 0.00 41 LYS A CA 16
ATOM 22484 C C . LYS A 1 34 ? 0.678 -4.082 -7.165 1.00 0.00 41 LYS A C 16
ATOM 22485 O O . LYS A 1 34 ? 1.131 -5.225 -7.250 1.00 0.00 41 LYS A O 16
ATOM 22504 N N . TRP A 1 35 ? -0.599 -3.834 -6.879 1.00 0.00 42 TRP A N 16
ATOM 22505 C CA . TRP A 1 35 ? -1.554 -4.916 -6.651 1.00 0.00 42 TRP A CA 16
ATOM 22506 C C . TRP A 1 35 ? -1.631 -5.836 -7.865 1.00 0.00 42 TRP A C 16
ATOM 22507 O O . TRP A 1 35 ? -1.638 -5.374 -9.006 1.00 0.00 42 TRP A O 16
ATOM 22528 N N . LYS A 1 36 ? -1.680 -7.141 -7.610 1.00 0.00 43 LYS A N 16
ATOM 22529 C CA . LYS A 1 36 ? -1.748 -8.133 -8.679 1.00 0.00 43 LYS A CA 16
ATOM 22530 C C . LYS A 1 36 ? -2.974 -7.921 -9.553 1.00 0.00 43 LYS A C 16
ATOM 22531 O O . LYS A 1 36 ? -4.037 -7.530 -9.072 1.00 0.00 43 LYS A O 16
ATOM 22550 N N . GLY A 1 37 ? -2.808 -8.172 -10.850 1.00 0.00 44 GLY A N 16
ATOM 22551 C CA . GLY A 1 37 ? -3.897 -7.988 -11.787 1.00 0.00 44 GLY A CA 16
ATOM 22552 C C . GLY A 1 37 ? -4.079 -6.530 -12.149 1.00 0.00 44 GLY A C 16
ATOM 22553 O O . GLY A 1 37 ? -4.337 -6.195 -13.306 1.00 0.00 44 GLY A O 16
ATOM 22557 N N . PHE A 1 38 ? -3.939 -5.661 -11.153 1.00 0.00 45 PHE A N 16
ATOM 22558 C CA . PHE A 1 38 ? -4.082 -4.229 -11.359 1.00 0.00 45 PHE A CA 16
ATOM 22559 C C . PHE A 1 38 ? -2.818 -3.633 -11.978 1.00 0.00 45 PHE A C 16
ATOM 22560 O O . PHE A 1 38 ? -1.708 -3.885 -11.511 1.00 0.00 45 PHE A O 16
ATOM 22577 N N . SER A 1 39 ? -3.002 -2.846 -13.035 1.00 0.00 46 SER A N 16
ATOM 22578 C CA . SER A 1 39 ? -1.882 -2.214 -13.728 1.00 0.00 46 SER A CA 16
ATOM 22579 C C . SER A 1 39 ? -1.246 -1.118 -12.877 1.00 0.00 46 SER A C 16
ATOM 22580 O O . SER A 1 39 ? -1.503 -1.022 -11.677 1.00 0.00 46 SER A O 16
ATOM 22588 N N . ASP A 1 40 ? -0.411 -0.296 -13.510 1.00 0.00 47 ASP A N 16
ATOM 22589 C CA . ASP A 1 40 ? 0.267 0.794 -12.815 1.00 0.00 47 ASP A CA 16
ATOM 22590 C C . ASP A 1 40 ? -0.727 1.862 -12.368 1.00 0.00 47 ASP A C 16
ATOM 22591 O O . ASP A 1 40 ? -0.732 2.272 -11.206 1.00 0.00 47 ASP A O 16
ATOM 22600 N N . GLU A 1 41 ? -1.568 2.310 -13.297 1.00 0.00 48 GLU A N 16
ATOM 22601 C CA . GLU A 1 41 ? -2.566 3.328 -13.002 1.00 0.00 48 GLU A CA 16
ATOM 22602 C C . GLU A 1 41 ? -3.543 2.840 -11.939 1.00 0.00 48 GLU A C 16
ATOM 22603 O O . GLU A 1 41 ? -3.938 3.594 -11.050 1.00 0.00 48 GLU A O 16
ATOM 22615 N N . ASP A 1 42 ? -3.928 1.572 -12.042 1.00 0.00 49 ASP A N 16
ATOM 22616 C CA . ASP A 1 42 ? -4.857 0.968 -11.099 1.00 0.00 49 ASP A CA 16
ATOM 22617 C C . ASP A 1 42 ? -4.348 1.081 -9.667 1.00 0.00 49 ASP A C 16
ATOM 22618 O O . ASP A 1 42 ? -5.131 1.272 -8.737 1.00 0.00 49 ASP A O 16
ATOM 22627 N N . ASN A 1 43 ? -3.034 0.952 -9.495 1.00 0.00 50 ASN A N 16
ATOM 22628 C CA . ASN A 1 43 ? -2.430 1.033 -8.170 1.00 0.00 50 ASN A CA 16
ATOM 22629 C C . ASN A 1 43 ? -2.869 2.299 -7.446 1.00 0.00 50 ASN A C 16
ATOM 22630 O O . ASN A 1 43 ? -2.893 3.384 -8.027 1.00 0.00 50 ASN A O 16
ATOM 22641 N N . THR A 1 44 ? -3.205 2.152 -6.171 1.00 0.00 51 THR A N 16
ATOM 22642 C CA . THR A 1 44 ? -3.633 3.280 -5.358 1.00 0.00 51 THR A CA 16
ATOM 22643 C C . THR A 1 44 ? -2.830 3.339 -4.065 1.00 0.00 51 THR A C 16
ATOM 22644 O O . THR A 1 44 ? -2.669 2.331 -3.377 1.00 0.00 51 THR A O 16
ATOM 22655 N N . TRP A 1 45 ? -2.321 4.521 -3.744 1.00 0.00 52 TRP A N 16
ATOM 22656 C CA . TRP A 1 45 ? -1.530 4.703 -2.538 1.00 0.00 52 TRP A CA 16
ATOM 22657 C C . TRP A 1 45 ? -2.405 4.507 -1.309 1.00 0.00 52 TRP A C 16
ATOM 22658 O O . TRP A 1 45 ? -3.177 5.390 -0.935 1.00 0.00 52 TRP A O 16
ATOM 22679 N N . GLU A 1 46 ? -2.287 3.338 -0.695 1.00 0.00 53 GLU A N 16
ATOM 22680 C CA . GLU A 1 46 ? -3.075 3.011 0.485 1.00 0.00 53 GLU A CA 16
ATOM 22681 C C . GLU A 1 46 ? -2.374 3.468 1.760 1.00 0.00 53 GLU A C 16
ATOM 22682 O O . GLU A 1 46 ? -1.163 3.295 1.905 1.00 0.00 53 GLU A O 16
ATOM 22694 N N . PRO A 1 47 ? -3.127 4.051 2.710 1.00 0.00 54 PRO A N 16
ATOM 22695 C CA . PRO A 1 47 ? -2.566 4.522 3.976 1.00 0.00 54 PRO A CA 16
ATOM 22696 C C . PRO A 1 47 ? -1.779 3.427 4.688 1.00 0.00 54 PRO A C 16
ATOM 22697 O O . PRO A 1 47 ? -2.233 2.287 4.792 1.00 0.00 54 PRO A O 16
ATOM 22708 N N . GLU A 1 48 ? -0.592 3.784 5.162 1.00 0.00 55 GLU A N 16
ATOM 22709 C CA . GLU A 1 48 ? 0.284 2.845 5.854 1.00 0.00 55 GLU A CA 16
ATOM 22710 C C . GLU A 1 48 ? -0.440 2.142 7.001 1.00 0.00 55 GLU A C 16
ATOM 22711 O O . GLU A 1 48 ? -0.126 0.999 7.337 1.00 0.00 55 GLU A O 16
ATOM 22723 N N . GLU A 1 49 ? -1.405 2.831 7.603 1.00 0.00 56 GLU A N 16
ATOM 22724 C CA . GLU A 1 49 ? -2.167 2.275 8.718 1.00 0.00 56 GLU A CA 16
ATOM 22725 C C . GLU A 1 49 ? -2.854 0.961 8.339 1.00 0.00 56 GLU A C 16
ATOM 22726 O O . GLU A 1 49 ? -2.716 -0.043 9.038 1.00 0.00 56 GLU A O 16
ATOM 22738 N N . ASN A 1 50 ? -3.603 0.976 7.238 1.00 0.00 57 ASN A N 16
ATOM 22739 C CA . ASN A 1 50 ? -4.320 -0.217 6.784 1.00 0.00 57 ASN A CA 16
ATOM 22740 C C . ASN A 1 50 ? -3.369 -1.283 6.246 1.00 0.00 57 ASN A C 16
ATOM 22741 O O . ASN A 1 50 ? -3.654 -2.476 6.339 1.00 0.00 57 ASN A O 16
ATOM 22752 N N . LEU A 1 51 ? -2.254 -0.849 5.666 1.00 0.00 58 LEU A N 16
ATOM 22753 C CA . LEU A 1 51 ? -1.280 -1.778 5.096 1.00 0.00 58 LEU A CA 16
ATOM 22754 C C . LEU A 1 51 ? -0.914 -2.878 6.085 1.00 0.00 58 LEU A C 16
ATOM 22755 O O . LEU A 1 51 ? -0.765 -2.632 7.282 1.00 0.00 58 LEU A O 16
ATOM 22771 N N . ASP A 1 52 ? -0.774 -4.095 5.567 1.00 0.00 59 ASP A N 16
ATOM 22772 C CA . ASP A 1 52 ? -0.428 -5.250 6.386 1.00 0.00 59 ASP A CA 16
ATOM 22773 C C . ASP A 1 52 ? 0.770 -5.977 5.790 1.00 0.00 59 ASP A C 16
ATOM 22774 O O . ASP A 1 52 ? 0.805 -7.207 5.741 1.00 0.00 59 ASP A O 16
ATOM 22783 N N . CYS A 1 53 ? 1.742 -5.204 5.322 1.00 0.00 60 CYS A N 16
ATOM 22784 C CA . CYS A 1 53 ? 2.936 -5.764 4.705 1.00 0.00 60 CYS A CA 16
ATOM 22785 C C . CYS A 1 53 ? 4.174 -4.934 5.042 1.00 0.00 60 CYS A C 16
ATOM 22786 O O . CYS A 1 53 ? 4.845 -4.417 4.153 1.00 0.00 60 CYS A O 16
ATOM 22794 N N . PRO A 1 54 ? 4.502 -4.799 6.339 1.00 0.00 61 PRO A N 16
ATOM 22795 C CA . PRO A 1 54 ? 5.672 -4.031 6.777 1.00 0.00 61 PRO A CA 16
ATOM 22796 C C . PRO A 1 54 ? 6.973 -4.604 6.224 1.00 0.00 61 PRO A C 16
ATOM 22797 O O . PRO A 1 54 ? 8.034 -3.998 6.358 1.00 0.00 61 PRO A O 16
ATOM 22808 N N . ASP A 1 55 ? 6.882 -5.781 5.612 1.00 0.00 62 ASP A N 16
ATOM 22809 C CA . ASP A 1 55 ? 8.051 -6.448 5.048 1.00 0.00 62 ASP A CA 16
ATOM 22810 C C . ASP A 1 55 ? 8.634 -5.663 3.882 1.00 0.00 62 ASP A C 16
ATOM 22811 O O . ASP A 1 55 ? 9.757 -5.166 3.958 1.00 0.00 62 ASP A O 16
ATOM 22820 N N . LEU A 1 56 ? 7.865 -5.548 2.803 1.00 0.00 63 LEU A N 16
ATOM 22821 C CA . LEU A 1 56 ? 8.315 -4.815 1.631 1.00 0.00 63 LEU A CA 16
ATOM 22822 C C . LEU A 1 56 ? 8.404 -3.329 1.944 1.00 0.00 63 LEU A C 16
ATOM 22823 O O . LEU A 1 56 ? 9.283 -2.632 1.437 1.00 0.00 63 LEU A O 16
ATOM 22839 N N . ILE A 1 57 ? 7.515 -2.857 2.814 1.00 0.00 64 ILE A N 16
ATOM 22840 C CA . ILE A 1 57 ? 7.534 -1.464 3.224 1.00 0.00 64 ILE A CA 16
ATOM 22841 C C . ILE A 1 57 ? 8.888 -1.166 3.845 1.00 0.00 64 ILE A C 16
ATOM 22842 O O . ILE A 1 57 ? 9.501 -0.136 3.578 1.00 0.00 64 ILE A O 16
ATOM 22858 N N . ALA A 1 58 ? 9.359 -2.114 4.652 1.00 0.00 65 ALA A N 16
ATOM 22859 C CA . ALA A 1 58 ? 10.658 -1.998 5.291 1.00 0.00 65 ALA A CA 16
ATOM 22860 C C . ALA A 1 58 ? 11.749 -2.049 4.232 1.00 0.00 65 ALA A C 16
ATOM 22861 O O . ALA A 1 58 ? 12.724 -1.310 4.295 1.00 0.00 65 ALA A O 16
ATOM 22868 N N . GLU A 1 59 ? 11.558 -2.924 3.250 1.00 0.00 66 GLU A N 16
ATOM 22869 C CA . GLU A 1 59 ? 12.507 -3.075 2.154 1.00 0.00 66 GLU A CA 16
ATOM 22870 C C . GLU A 1 59 ? 12.717 -1.745 1.436 1.00 0.00 66 GLU A C 16
ATOM 22871 O O . GLU A 1 59 ? 13.795 -1.470 0.908 1.00 0.00 66 GLU A O 16
ATOM 22883 N N . PHE A 1 60 ? 11.668 -0.933 1.410 1.00 0.00 67 PHE A N 16
ATOM 22884 C CA . PHE A 1 60 ? 11.701 0.367 0.749 1.00 0.00 67 PHE A CA 16
ATOM 22885 C C . PHE A 1 60 ? 12.596 1.369 1.493 1.00 0.00 67 PHE A C 16
ATOM 22886 O O . PHE A 1 60 ? 13.464 1.998 0.887 1.00 0.00 67 PHE A O 16
ATOM 22903 N N . LEU A 1 61 ? 12.367 1.529 2.796 1.00 0.00 68 LEU A N 16
ATOM 22904 C CA . LEU A 1 61 ? 13.130 2.468 3.612 1.00 0.00 68 LEU A CA 16
ATOM 22905 C C . LEU A 1 61 ? 14.500 1.917 3.982 1.00 0.00 68 LEU A C 16
ATOM 22906 O O . LEU A 1 61 ? 15.512 2.605 3.846 1.00 0.00 68 LEU A O 16
ATOM 22922 N N . GLN A 1 62 ? 14.521 0.677 4.458 1.00 0.00 69 GLN A N 16
ATOM 22923 C CA . GLN A 1 62 ? 15.760 0.024 4.857 1.00 0.00 69 GLN A CA 16
ATOM 22924 C C . GLN A 1 62 ? 16.837 0.222 3.797 1.00 0.00 69 GLN A C 16
ATOM 22925 O O . GLN A 1 62 ? 17.991 0.510 4.114 1.00 0.00 69 GLN A O 16
ATOM 22939 N N . SER A 1 63 ? 16.446 0.081 2.535 1.00 0.00 70 SER A N 16
ATOM 22940 C CA . SER A 1 63 ? 17.372 0.264 1.428 1.00 0.00 70 SER A CA 16
ATOM 22941 C C . SER A 1 63 ? 17.857 1.709 1.381 1.00 0.00 70 SER A C 16
ATOM 22942 O O . SER A 1 63 ? 19.041 1.972 1.171 1.00 0.00 70 SER A O 16
ATOM 22950 N N . GLN A 1 64 ? 16.927 2.640 1.576 1.00 0.00 71 GLN A N 16
ATOM 22951 C CA . GLN A 1 64 ? 17.247 4.062 1.555 1.00 0.00 71 GLN A CA 16
ATOM 22952 C C . GLN A 1 64 ? 17.760 4.531 2.916 1.00 0.00 71 GLN A C 16
ATOM 22953 O O . GLN A 1 64 ? 17.484 5.653 3.339 1.00 0.00 71 GLN A O 16
ATOM 22967 N N . LYS A 1 65 ? 18.505 3.665 3.594 1.00 0.00 72 LYS A N 16
ATOM 22968 C CA . LYS A 1 65 ? 19.056 3.991 4.905 1.00 0.00 72 LYS A CA 16
ATOM 22969 C C . LYS A 1 65 ? 20.167 5.034 4.764 1.00 0.00 72 LYS A C 16
ATOM 22970 O O . LYS A 1 65 ? 20.021 5.998 4.011 1.00 0.00 72 LYS A O 16
ATOM 22989 N N . THR A 1 66 ? 21.282 4.840 5.469 1.00 0.00 73 THR A N 16
ATOM 22990 C CA . THR A 1 66 ? 22.399 5.771 5.379 1.00 0.00 73 THR A CA 16
ATOM 22991 C C . THR A 1 66 ? 22.919 5.811 3.950 1.00 0.00 73 THR A C 16
ATOM 22992 O O . THR A 1 66 ? 23.248 6.874 3.422 1.00 0.00 73 THR A O 16
ATOM 23003 N N . ALA A 1 67 ? 22.965 4.641 3.324 1.00 0.00 74 ALA A N 16
ATOM 23004 C CA . ALA A 1 67 ? 23.416 4.517 1.946 1.00 0.00 74 ALA A CA 16
ATOM 23005 C C . ALA A 1 67 ? 22.272 4.806 0.983 1.00 0.00 74 ALA A C 16
ATOM 23006 O O . ALA A 1 67 ? 22.132 4.144 -0.046 1.00 0.00 74 ALA A O 16
ATOM 23013 N N . HIS A 1 68 ? 21.450 5.789 1.330 1.00 0.00 75 HIS A N 16
ATOM 23014 C CA . HIS A 1 68 ? 20.310 6.155 0.503 1.00 0.00 75 HIS A CA 16
ATOM 23015 C C . HIS A 1 68 ? 20.752 6.466 -0.926 1.00 0.00 75 HIS A C 16
ATOM 23016 O O . HIS A 1 68 ? 20.103 6.056 -1.888 1.00 0.00 75 HIS A O 16
ATOM 23031 N N . GLU A 1 69 ? 21.862 7.186 -1.056 1.00 0.00 76 GLU A N 16
ATOM 23032 C CA . GLU A 1 69 ? 22.395 7.546 -2.366 1.00 0.00 76 GLU A CA 16
ATOM 23033 C C . GLU A 1 69 ? 23.362 6.481 -2.876 1.00 0.00 76 GLU A C 16
ATOM 23034 O O . GLU A 1 69 ? 24.267 6.057 -2.157 1.00 0.00 76 GLU A O 16
ATOM 23046 N N . THR A 1 70 ? 23.166 6.060 -4.124 1.00 0.00 77 THR A N 16
ATOM 23047 C CA . THR A 1 70 ? 24.022 5.051 -4.741 1.00 0.00 77 THR A CA 16
ATOM 23048 C C . THR A 1 70 ? 24.104 3.796 -3.861 1.00 0.00 77 THR A C 16
ATOM 23049 O O . THR A 1 70 ? 23.076 3.234 -3.484 1.00 0.00 77 THR A O 16
ATOM 23060 N N . ASP A 1 71 ? 25.322 3.361 -3.535 1.00 0.00 78 ASP A N 16
ATOM 23061 C CA . ASP A 1 71 ? 25.517 2.179 -2.703 1.00 0.00 78 ASP A CA 16
ATOM 23062 C C . ASP A 1 71 ? 26.995 1.990 -2.367 1.00 0.00 78 ASP A C 16
ATOM 23063 O O . ASP A 1 71 ? 27.489 0.864 -2.312 1.00 0.00 78 ASP A O 16
ATOM 23072 N N . LYS A 1 72 ? 27.686 3.107 -2.141 1.00 0.00 79 LYS A N 16
ATOM 23073 C CA . LYS A 1 72 ? 29.111 3.089 -1.809 1.00 0.00 79 LYS A CA 16
ATOM 23074 C C . LYS A 1 72 ? 29.941 2.524 -2.961 1.00 0.00 79 LYS A C 16
ATOM 23075 O O . LYS A 1 72 ? 29.600 1.491 -3.539 1.00 0.00 79 LYS A O 16
ATOM 23094 N N . SER A 1 73 ? 31.032 3.211 -3.286 1.00 0.00 80 SER A N 16
ATOM 23095 C CA . SER A 1 73 ? 31.917 2.786 -4.366 1.00 0.00 80 SER A CA 16
ATOM 23096 C C . SER A 1 73 ? 31.150 2.672 -5.683 1.00 0.00 80 SER A C 16
ATOM 23097 O O . SER A 1 73 ? 30.473 3.653 -6.056 1.00 0.00 80 SER A O 16
ATOM 23106 N N . ALA B 2 1 ? 1.886 -21.861 7.169 1.00 0.00 1 ALA B N 16
ATOM 23107 C CA . ALA B 2 1 ? 2.889 -20.768 7.086 1.00 0.00 1 ALA B CA 16
ATOM 23108 C C . ALA B 2 1 ? 3.193 -20.416 5.634 1.00 0.00 1 ALA B C 16
ATOM 23109 O O . ALA B 2 1 ? 4.354 -20.273 5.248 1.00 0.00 1 ALA B O 16
ATOM 23118 N N . ARG B 2 2 ? 2.142 -20.276 4.833 1.00 0.00 2 ARG B N 16
ATOM 23119 C CA . ARG B 2 2 ? 2.291 -19.939 3.423 1.00 0.00 2 ARG B CA 16
ATOM 23120 C C . ARG B 2 2 ? 3.007 -18.601 3.261 1.00 0.00 2 ARG B C 16
ATOM 23121 O O . ARG B 2 2 ? 3.921 -18.473 2.446 1.00 0.00 2 ARG B O 16
ATOM 23142 N N . THR B 2 3 ? 2.583 -17.613 4.048 1.00 0.00 3 THR B N 16
ATOM 23143 C CA . THR B 2 3 ? 3.174 -16.277 4.007 1.00 0.00 3 THR B CA 16
ATOM 23144 C C . THR B 2 3 ? 2.945 -15.611 2.653 1.00 0.00 3 THR B C 16
ATOM 23145 O O . THR B 2 3 ? 3.144 -16.226 1.604 1.00 0.00 3 THR B O 16
ATOM 23184 N N . GLN B 2 5 ? 2.589 -11.242 1.011 1.00 0.00 5 GLN B N 16
ATOM 23185 C CA . GLN B 2 5 ? 2.398 -9.806 1.201 1.00 0.00 5 GLN B CA 16
ATOM 23186 C C . GLN B 2 5 ? 0.954 -9.400 0.928 1.00 0.00 5 GLN B C 16
ATOM 23187 O O . GLN B 2 5 ? 0.365 -9.799 -0.076 1.00 0.00 5 GLN B O 16
ATOM 23201 N N . THR B 2 6 ? 0.396 -8.594 1.830 1.00 0.00 6 THR B N 16
ATOM 23202 C CA . THR B 2 6 ? -0.978 -8.112 1.706 1.00 0.00 6 THR B CA 16
ATOM 23203 C C . THR B 2 6 ? -1.161 -6.810 2.475 1.00 0.00 6 THR B C 16
ATOM 23204 O O . THR B 2 6 ? -0.443 -6.544 3.434 1.00 0.00 6 THR B O 16
ATOM 23215 N N . ALA B 2 7 ? -2.125 -5.999 2.051 1.00 0.00 7 ALA B N 16
ATOM 23216 C CA . ALA B 2 7 ? -2.391 -4.726 2.711 1.00 0.00 7 ALA B CA 16
ATOM 23217 C C . ALA B 2 7 ? -3.827 -4.276 2.476 1.00 0.00 7 ALA B C 16
ATOM 23218 O O . ALA B 2 7 ? -4.090 -3.092 2.295 1.00 0.00 7 ALA B O 16
ATOM 23225 N N . ARG B 2 8 ? -4.751 -5.233 2.485 1.00 0.00 8 ARG B N 16
ATOM 23226 C CA . ARG B 2 8 ? -6.168 -4.941 2.270 1.00 0.00 8 ARG B CA 16
ATOM 23227 C C . ARG B 2 8 ? -6.366 -3.976 1.099 1.00 0.00 8 ARG B C 16
ATOM 23228 O O . ARG B 2 8 ? -5.812 -4.189 0.021 1.00 0.00 8 ARG B O 16
ATOM 23277 N N . SER B 2 10 ? -8.408 -0.394 1.859 1.00 0.00 10 SER B N 16
ATOM 23278 C CA . SER B 2 10 ? -8.637 0.913 2.475 1.00 0.00 10 SER B CA 16
ATOM 23279 C C . SER B 2 10 ? -9.521 0.815 3.717 1.00 0.00 10 SER B C 16
ATOM 23280 O O . SER B 2 10 ? -9.117 1.222 4.806 1.00 0.00 10 SER B O 16
ATOM 23288 N N . THR B 2 11 ? -10.734 0.292 3.549 1.00 0.00 11 THR B N 16
ATOM 23289 C CA . THR B 2 11 ? -11.667 0.167 4.665 1.00 0.00 11 THR B CA 16
ATOM 23290 C C . THR B 2 11 ? -11.156 -0.818 5.712 1.00 0.00 11 THR B C 16
ATOM 23291 O O . THR B 2 11 ? -10.740 -0.414 6.799 1.00 0.00 11 THR B O 16
ATOM 23302 N N . GLY B 2 12 ? -11.186 -2.108 5.383 1.00 0.00 12 GLY B N 16
ATOM 23303 C CA . GLY B 2 12 ? -10.719 -3.117 6.319 1.00 0.00 12 GLY B CA 16
ATOM 23304 C C . GLY B 2 12 ? -11.605 -3.233 7.545 1.00 0.00 12 GLY B C 16
ATOM 23305 O O . GLY B 2 12 ? -12.203 -2.250 7.983 1.00 0.00 12 GLY B O 16
ATOM 23309 N N . GLY B 2 13 ? -11.690 -4.437 8.100 1.00 0.00 13 GLY B N 16
ATOM 23310 C CA . GLY B 2 13 ? -12.512 -4.656 9.276 1.00 0.00 13 GLY B CA 16
ATOM 23311 C C . GLY B 2 13 ? -12.146 -5.929 10.015 1.00 0.00 13 GLY B C 16
ATOM 23312 O O . GLY B 2 13 ? -10.965 -6.218 10.215 1.00 0.00 13 GLY B O 16
ATOM 23316 N N . LYS B 2 14 ? -13.157 -6.688 10.424 1.00 0.00 14 LYS B N 16
ATOM 23317 C CA . LYS B 2 14 ? -12.932 -7.935 11.148 1.00 0.00 14 LYS B CA 16
ATOM 23318 C C . LYS B 2 14 ? -12.188 -8.946 10.281 1.00 0.00 14 LYS B C 16
ATOM 23319 O O . LYS B 2 14 ? -12.568 -9.198 9.137 1.00 0.00 14 LYS B O 16
ATOM 23338 N N . ALA B 2 15 ? -11.127 -9.523 10.838 1.00 0.00 15 ALA B N 16
ATOM 23339 C CA . ALA B 2 15 ? -10.324 -10.510 10.124 1.00 0.00 15 ALA B CA 16
ATOM 23340 C C . ALA B 2 15 ? -11.097 -11.815 9.903 1.00 0.00 15 ALA B C 16
ATOM 23341 O O . ALA B 2 15 ? -11.127 -12.334 8.787 1.00 0.00 15 ALA B O 16
ATOM 23348 N N . PRO B 2 16 ? -11.734 -12.372 10.958 1.00 0.00 16 PRO B N 16
ATOM 23349 C CA . PRO B 2 16 ? -12.497 -13.622 10.843 1.00 0.00 16 PRO B CA 16
ATOM 23350 C C . PRO B 2 16 ? -13.552 -13.556 9.745 1.00 0.00 16 PRO B C 16
ATOM 23351 O O . PRO B 2 16 ? -14.284 -12.572 9.632 1.00 0.00 16 PRO B O 16
ATOM 23362 N N . GLY B 2 17 ? -13.624 -14.612 8.938 1.00 0.00 17 GLY B N 16
ATOM 23363 C CA . GLY B 2 17 ? -14.591 -14.656 7.858 1.00 0.00 17 GLY B CA 16
ATOM 23364 C C . GLY B 2 17 ? -14.355 -13.574 6.823 1.00 0.00 17 GLY B C 16
ATOM 23365 O O . GLY B 2 17 ? -13.228 -13.377 6.370 1.00 0.00 17 GLY B O 16
ATOM 23369 N N . GLY B 2 18 ? -15.420 -12.871 6.449 1.00 0.00 18 GLY B N 16
ATOM 23370 C CA . GLY B 2 18 ? -15.300 -11.811 5.464 1.00 0.00 18 GLY B CA 16
ATOM 23371 C C . GLY B 2 18 ? -14.350 -10.714 5.907 1.00 0.00 18 GLY B C 16
ATOM 23372 O O . GLY B 2 18 ? -14.364 -10.367 7.107 1.00 0.00 18 GLY B O 16
ATOM 23377 N N . HIS A 1 1 ? -16.383 -25.850 8.933 1.00 0.00 8 HIS A N 17
ATOM 23378 C CA . HIS A 1 1 ? -15.895 -25.971 10.331 1.00 0.00 8 HIS A CA 17
ATOM 23379 C C . HIS A 1 1 ? -15.771 -24.602 10.993 1.00 0.00 8 HIS A C 17
ATOM 23380 O O . HIS A 1 1 ? -15.227 -23.665 10.407 1.00 0.00 8 HIS A O 17
ATOM 23397 N N . MET A 1 2 ? -16.280 -24.496 12.219 1.00 0.00 9 MET A N 17
ATOM 23398 C CA . MET A 1 2 ? -16.230 -23.245 12.967 1.00 0.00 9 MET A CA 17
ATOM 23399 C C . MET A 1 2 ? -16.851 -22.104 12.167 1.00 0.00 9 MET A C 17
ATOM 23400 O O . MET A 1 2 ? -16.322 -20.992 12.135 1.00 0.00 9 MET A O 17
ATOM 23414 N N . VAL A 1 3 ? -17.979 -22.388 11.523 1.00 0.00 10 VAL A N 17
ATOM 23415 C CA . VAL A 1 3 ? -18.677 -21.388 10.723 1.00 0.00 10 VAL A CA 17
ATOM 23416 C C . VAL A 1 3 ? -19.126 -20.214 11.588 1.00 0.00 10 VAL A C 17
ATOM 23417 O O . VAL A 1 3 ? -19.643 -20.406 12.689 1.00 0.00 10 VAL A O 17
ATOM 23430 N N . GLU A 1 4 ? -18.926 -19.000 11.083 1.00 0.00 11 GLU A N 17
ATOM 23431 C CA . GLU A 1 4 ? -19.313 -17.799 11.814 1.00 0.00 11 GLU A CA 17
ATOM 23432 C C . GLU A 1 4 ? -20.178 -16.890 10.943 1.00 0.00 11 GLU A C 17
ATOM 23433 O O . GLU A 1 4 ? -20.837 -17.354 10.012 1.00 0.00 11 GLU A O 17
ATOM 23445 N N . GLU A 1 5 ? -20.169 -15.595 11.247 1.00 0.00 12 GLU A N 17
ATOM 23446 C CA . GLU A 1 5 ? -20.951 -14.625 10.487 1.00 0.00 12 GLU A CA 17
ATOM 23447 C C . GLU A 1 5 ? -20.207 -14.194 9.227 1.00 0.00 12 GLU A C 17
ATOM 23448 O O . GLU A 1 5 ? -19.033 -13.828 9.285 1.00 0.00 12 GLU A O 17
ATOM 23460 N N . VAL A 1 6 ? -20.897 -14.239 8.091 1.00 0.00 13 VAL A N 17
ATOM 23461 C CA . VAL A 1 6 ? -20.299 -13.849 6.819 1.00 0.00 13 VAL A CA 17
ATOM 23462 C C . VAL A 1 6 ? -19.980 -12.357 6.793 1.00 0.00 13 VAL A C 17
ATOM 23463 O O . VAL A 1 6 ? -20.792 -11.531 7.212 1.00 0.00 13 VAL A O 17
ATOM 23476 N N . LEU A 1 7 ? -18.791 -12.019 6.303 1.00 0.00 14 LEU A N 17
ATOM 23477 C CA . LEU A 1 7 ? -18.365 -10.625 6.227 1.00 0.00 14 LEU A CA 17
ATOM 23478 C C . LEU A 1 7 ? -19.239 -9.860 5.234 1.00 0.00 14 LEU A C 17
ATOM 23479 O O . LEU A 1 7 ? -19.399 -10.273 4.085 1.00 0.00 14 LEU A O 17
ATOM 23495 N N . GLU A 1 8 ? -19.810 -8.747 5.688 1.00 0.00 15 GLU A N 17
ATOM 23496 C CA . GLU A 1 8 ? -20.679 -7.928 4.845 1.00 0.00 15 GLU A CA 17
ATOM 23497 C C . GLU A 1 8 ? -19.893 -6.821 4.140 1.00 0.00 15 GLU A C 17
ATOM 23498 O O . GLU A 1 8 ? -20.203 -5.638 4.284 1.00 0.00 15 GLU A O 17
ATOM 23510 N N . GLU A 1 9 ? -18.878 -7.209 3.373 1.00 0.00 16 GLU A N 17
ATOM 23511 C CA . GLU A 1 9 ? -18.062 -6.239 2.646 1.00 0.00 16 GLU A CA 17
ATOM 23512 C C . GLU A 1 9 ? -17.095 -6.953 1.695 1.00 0.00 16 GLU A C 17
ATOM 23513 O O . GLU A 1 9 ? -17.523 -7.746 0.855 1.00 0.00 16 GLU A O 17
ATOM 23525 N N . GLU A 1 10 ? -15.797 -6.670 1.818 1.00 0.00 17 GLU A N 17
ATOM 23526 C CA . GLU A 1 10 ? -14.797 -7.289 0.955 1.00 0.00 17 GLU A CA 17
ATOM 23527 C C . GLU A 1 10 ? -13.385 -6.946 1.428 1.00 0.00 17 GLU A C 17
ATOM 23528 O O . GLU A 1 10 ? -12.600 -6.348 0.692 1.00 0.00 17 GLU A O 17
ATOM 23540 N N . GLU A 1 11 ? -13.074 -7.322 2.666 1.00 0.00 18 GLU A N 17
ATOM 23541 C CA . GLU A 1 11 ? -11.761 -7.055 3.248 1.00 0.00 18 GLU A CA 17
ATOM 23542 C C . GLU A 1 11 ? -10.706 -8.025 2.713 1.00 0.00 18 GLU A C 17
ATOM 23543 O O . GLU A 1 11 ? -9.953 -8.623 3.480 1.00 0.00 18 GLU A O 17
ATOM 23555 N N . GLU A 1 12 ? -10.660 -8.177 1.393 1.00 0.00 19 GLU A N 17
ATOM 23556 C CA . GLU A 1 12 ? -9.703 -9.075 0.754 1.00 0.00 19 GLU A CA 17
ATOM 23557 C C . GLU A 1 12 ? -8.272 -8.576 0.931 1.00 0.00 19 GLU A C 17
ATOM 23558 O O . GLU A 1 12 ? -7.982 -7.403 0.698 1.00 0.00 19 GLU A O 17
ATOM 23570 N N . GLU A 1 13 ? -7.379 -9.479 1.330 1.00 0.00 20 GLU A N 17
ATOM 23571 C CA . GLU A 1 13 ? -5.974 -9.133 1.524 1.00 0.00 20 GLU A CA 17
ATOM 23572 C C . GLU A 1 13 ? -5.173 -9.355 0.246 1.00 0.00 20 GLU A C 17
ATOM 23573 O O . GLU A 1 13 ? -4.624 -10.436 0.029 1.00 0.00 20 GLU A O 17
ATOM 23585 N N . TYR A 1 14 ? -5.099 -8.328 -0.592 1.00 0.00 21 TYR A N 17
ATOM 23586 C CA . TYR A 1 14 ? -4.350 -8.421 -1.838 1.00 0.00 21 TYR A CA 17
ATOM 23587 C C . TYR A 1 14 ? -2.874 -8.668 -1.546 1.00 0.00 21 TYR A C 17
ATOM 23588 O O . TYR A 1 14 ? -2.291 -8.020 -0.678 1.00 0.00 21 TYR A O 17
ATOM 23606 N N . VAL A 1 15 ? -2.281 -9.621 -2.259 1.00 0.00 22 VAL A N 17
ATOM 23607 C CA . VAL A 1 15 ? -0.878 -9.967 -2.056 1.00 0.00 22 VAL A CA 17
ATOM 23608 C C . VAL A 1 15 ? 0.040 -8.768 -2.258 1.00 0.00 22 VAL A C 17
ATOM 23609 O O . VAL A 1 15 ? 0.921 -8.510 -1.437 1.00 0.00 22 VAL A O 17
ATOM 23622 N N . VAL A 1 16 ? -0.172 -8.040 -3.349 1.00 0.00 23 VAL A N 17
ATOM 23623 C CA . VAL A 1 16 ? 0.636 -6.864 -3.662 1.00 0.00 23 VAL A CA 17
ATOM 23624 C C . VAL A 1 16 ? 2.085 -7.251 -3.952 1.00 0.00 23 VAL A C 17
ATOM 23625 O O . VAL A 1 16 ? 2.690 -8.030 -3.217 1.00 0.00 23 VAL A O 17
ATOM 23638 N N . GLU A 1 17 ? 2.634 -6.704 -5.032 1.00 0.00 24 GLU A N 17
ATOM 23639 C CA . GLU A 1 17 ? 4.009 -6.998 -5.419 1.00 0.00 24 GLU A CA 17
ATOM 23640 C C . GLU A 1 17 ? 5.008 -6.299 -4.501 1.00 0.00 24 GLU A C 17
ATOM 23641 O O . GLU A 1 17 ? 5.870 -6.945 -3.904 1.00 0.00 24 GLU A O 17
ATOM 23653 N N . LYS A 1 18 ? 4.889 -4.976 -4.397 1.00 0.00 25 LYS A N 17
ATOM 23654 C CA . LYS A 1 18 ? 5.787 -4.184 -3.559 1.00 0.00 25 LYS A CA 17
ATOM 23655 C C . LYS A 1 18 ? 5.441 -2.708 -3.625 1.00 0.00 25 LYS A C 17
ATOM 23656 O O . LYS A 1 18 ? 5.187 -2.162 -4.698 1.00 0.00 25 LYS A O 17
ATOM 23675 N N . VAL A 1 19 ? 5.452 -2.070 -2.465 1.00 0.00 26 VAL A N 17
ATOM 23676 C CA . VAL A 1 19 ? 5.159 -0.649 -2.373 1.00 0.00 26 VAL A CA 17
ATOM 23677 C C . VAL A 1 19 ? 6.125 0.146 -3.254 1.00 0.00 26 VAL A C 17
ATOM 23678 O O . VAL A 1 19 ? 7.337 -0.067 -3.207 1.00 0.00 26 VAL A O 17
ATOM 23691 N N . LEU A 1 20 ? 5.579 1.040 -4.078 1.00 0.00 27 LEU A N 17
ATOM 23692 C CA . LEU A 1 20 ? 6.399 1.835 -4.989 1.00 0.00 27 LEU A CA 17
ATOM 23693 C C . LEU A 1 20 ? 6.925 3.111 -4.339 1.00 0.00 27 LEU A C 17
ATOM 23694 O O . LEU A 1 20 ? 8.125 3.229 -4.084 1.00 0.00 27 LEU A O 17
ATOM 23710 N N . ASP A 1 21 ? 6.044 4.083 -4.100 1.00 0.00 28 ASP A N 17
ATOM 23711 C CA . ASP A 1 21 ? 6.477 5.354 -3.513 1.00 0.00 28 ASP A CA 17
ATOM 23712 C C . ASP A 1 21 ? 5.710 5.713 -2.242 1.00 0.00 28 ASP A C 17
ATOM 23713 O O . ASP A 1 21 ? 4.512 5.468 -2.134 1.00 0.00 28 ASP A O 17
ATOM 23722 N N . ARG A 1 22 ? 6.420 6.323 -1.291 1.00 0.00 29 ARG A N 17
ATOM 23723 C CA . ARG A 1 22 ? 5.823 6.749 -0.026 1.00 0.00 29 ARG A CA 17
ATOM 23724 C C . ARG A 1 22 ? 5.466 8.229 -0.089 1.00 0.00 29 ARG A C 17
ATOM 23725 O O . ARG A 1 22 ? 6.145 9.009 -0.758 1.00 0.00 29 ARG A O 17
ATOM 23746 N N . ARG A 1 23 ? 4.390 8.614 0.590 1.00 0.00 30 ARG A N 17
ATOM 23747 C CA . ARG A 1 23 ? 3.950 10.004 0.577 1.00 0.00 30 ARG A CA 17
ATOM 23748 C C . ARG A 1 23 ? 3.156 10.355 1.832 1.00 0.00 30 ARG A C 17
ATOM 23749 O O . ARG A 1 23 ? 2.642 9.477 2.525 1.00 0.00 30 ARG A O 17
ATOM 23770 N N . VAL A 1 24 ? 3.057 11.652 2.104 1.00 0.00 31 VAL A N 17
ATOM 23771 C CA . VAL A 1 24 ? 2.323 12.157 3.262 1.00 0.00 31 VAL A CA 17
ATOM 23772 C C . VAL A 1 24 ? 1.749 13.542 2.983 1.00 0.00 31 VAL A C 17
ATOM 23773 O O . VAL A 1 24 ? 2.454 14.434 2.510 1.00 0.00 31 VAL A O 17
ATOM 23786 N N . VAL A 1 25 ? 0.467 13.714 3.285 1.00 0.00 32 VAL A N 17
ATOM 23787 C CA . VAL A 1 25 ? -0.203 14.990 3.079 1.00 0.00 32 VAL A CA 17
ATOM 23788 C C . VAL A 1 25 ? -0.272 15.780 4.386 1.00 0.00 32 VAL A C 17
ATOM 23789 O O . VAL A 1 25 ? 0.740 15.947 5.069 1.00 0.00 32 VAL A O 17
ATOM 23802 N N . LYS A 1 26 ? -1.465 16.257 4.734 1.00 0.00 33 LYS A N 17
ATOM 23803 C CA . LYS A 1 26 ? -1.667 17.017 5.960 1.00 0.00 33 LYS A CA 17
ATOM 23804 C C . LYS A 1 26 ? -1.116 16.269 7.173 1.00 0.00 33 LYS A C 17
ATOM 23805 O O . LYS A 1 26 ? -0.831 16.874 8.208 1.00 0.00 33 LYS A O 17
ATOM 23824 N N . GLY A 1 27 ? -0.974 14.952 7.042 1.00 0.00 34 GLY A N 17
ATOM 23825 C CA . GLY A 1 27 ? -0.464 14.148 8.136 1.00 0.00 34 GLY A CA 17
ATOM 23826 C C . GLY A 1 27 ? -0.531 12.664 7.834 1.00 0.00 34 GLY A C 17
ATOM 23827 O O . GLY A 1 27 ? 0.253 11.878 8.364 1.00 0.00 34 GLY A O 17
ATOM 23831 N N . LYS A 1 28 ? -1.477 12.285 6.980 1.00 0.00 35 LYS A N 17
ATOM 23832 C CA . LYS A 1 28 ? -1.660 10.894 6.600 1.00 0.00 35 LYS A CA 17
ATOM 23833 C C . LYS A 1 28 ? -0.411 10.341 5.936 1.00 0.00 35 LYS A C 17
ATOM 23834 O O . LYS A 1 28 ? 0.426 11.094 5.442 1.00 0.00 35 LYS A O 17
ATOM 23853 N N . VAL A 1 29 ? -0.290 9.021 5.931 1.00 0.00 36 VAL A N 17
ATOM 23854 C CA . VAL A 1 29 ? 0.864 8.365 5.331 1.00 0.00 36 VAL A CA 17
ATOM 23855 C C . VAL A 1 29 ? 0.426 7.391 4.244 1.00 0.00 36 VAL A C 17
ATOM 23856 O O . VAL A 1 29 ? 0.178 6.218 4.516 1.00 0.00 36 VAL A O 17
ATOM 23869 N N . GLU A 1 30 ? 0.323 7.882 3.013 1.00 0.00 37 GLU A N 17
ATOM 23870 C CA . GLU A 1 30 ? -0.100 7.041 1.900 1.00 0.00 37 GLU A CA 17
ATOM 23871 C C . GLU A 1 30 ? 1.088 6.343 1.241 1.00 0.00 37 GLU A C 17
ATOM 23872 O O . GLU A 1 30 ? 2.089 6.975 0.902 1.00 0.00 37 GLU A O 17
ATOM 23884 N N . TYR A 1 31 ? 0.953 5.034 1.053 1.00 0.00 38 TYR A N 17
ATOM 23885 C CA . TYR A 1 31 ? 1.993 4.229 0.423 1.00 0.00 38 TYR A CA 17
ATOM 23886 C C . TYR A 1 31 ? 1.510 3.674 -0.907 1.00 0.00 38 TYR A C 17
ATOM 23887 O O . TYR A 1 31 ? 0.434 3.083 -0.994 1.00 0.00 38 TYR A O 17
ATOM 23905 N N . LEU A 1 32 ? 2.324 3.847 -1.932 1.00 0.00 39 LEU A N 17
ATOM 23906 C CA . LEU A 1 32 ? 2.003 3.345 -3.255 1.00 0.00 39 LEU A CA 17
ATOM 23907 C C . LEU A 1 32 ? 2.201 1.835 -3.285 1.00 0.00 39 LEU A C 17
ATOM 23908 O O . LEU A 1 32 ? 3.120 1.323 -2.651 1.00 0.00 39 LEU A O 17
ATOM 23924 N N . LEU A 1 33 ? 1.325 1.117 -3.985 1.00 0.00 40 LEU A N 17
ATOM 23925 C CA . LEU A 1 33 ? 1.420 -0.341 -4.034 1.00 0.00 40 LEU A CA 17
ATOM 23926 C C . LEU A 1 33 ? 1.125 -0.896 -5.425 1.00 0.00 40 LEU A C 17
ATOM 23927 O O . LEU A 1 33 ? 0.164 -0.491 -6.078 1.00 0.00 40 LEU A O 17
ATOM 23943 N N . LYS A 1 34 ? 1.954 -1.843 -5.859 1.00 0.00 41 LYS A N 17
ATOM 23944 C CA . LYS A 1 34 ? 1.785 -2.485 -7.160 1.00 0.00 41 LYS A CA 17
ATOM 23945 C C . LYS A 1 34 ? 0.878 -3.707 -7.024 1.00 0.00 41 LYS A C 17
ATOM 23946 O O . LYS A 1 34 ? 1.344 -4.845 -7.063 1.00 0.00 41 LYS A O 17
ATOM 23965 N N . TRP A 1 35 ? -0.415 -3.458 -6.839 1.00 0.00 42 TRP A N 17
ATOM 23966 C CA . TRP A 1 35 ? -1.389 -4.532 -6.667 1.00 0.00 42 TRP A CA 17
ATOM 23967 C C . TRP A 1 35 ? -1.300 -5.550 -7.801 1.00 0.00 42 TRP A C 17
ATOM 23968 O O . TRP A 1 35 ? -1.301 -5.191 -8.980 1.00 0.00 42 TRP A O 17
ATOM 23989 N N . LYS A 1 36 ? -1.218 -6.824 -7.428 1.00 0.00 43 LYS A N 17
ATOM 23990 C CA . LYS A 1 36 ? -1.121 -7.912 -8.395 1.00 0.00 43 LYS A CA 17
ATOM 23991 C C . LYS A 1 36 ? -2.402 -8.053 -9.213 1.00 0.00 43 LYS A C 17
ATOM 23992 O O . LYS A 1 36 ? -3.493 -7.732 -8.740 1.00 0.00 43 LYS A O 17
ATOM 24011 N N . GLY A 1 37 ? -2.254 -8.532 -10.445 1.00 0.00 44 GLY A N 17
ATOM 24012 C CA . GLY A 1 37 ? -3.399 -8.710 -11.321 1.00 0.00 44 GLY A CA 17
ATOM 24013 C C . GLY A 1 37 ? -3.852 -7.413 -11.962 1.00 0.00 44 GLY A C 17
ATOM 24014 O O . GLY A 1 37 ? -4.039 -7.348 -13.177 1.00 0.00 44 GLY A O 17
ATOM 24018 N N . PHE A 1 38 ? -4.025 -6.379 -11.147 1.00 0.00 45 PHE A N 17
ATOM 24019 C CA . PHE A 1 38 ? -4.456 -5.078 -11.644 1.00 0.00 45 PHE A CA 17
ATOM 24020 C C . PHE A 1 38 ? -3.365 -4.434 -12.493 1.00 0.00 45 PHE A C 17
ATOM 24021 O O . PHE A 1 38 ? -2.180 -4.525 -12.171 1.00 0.00 45 PHE A O 17
ATOM 24038 N N . SER A 1 39 ? -3.775 -3.784 -13.579 1.00 0.00 46 SER A N 17
ATOM 24039 C CA . SER A 1 39 ? -2.837 -3.121 -14.481 1.00 0.00 46 SER A CA 17
ATOM 24040 C C . SER A 1 39 ? -1.928 -2.164 -13.715 1.00 0.00 46 SER A C 17
ATOM 24041 O O . SER A 1 39 ? -2.314 -1.625 -12.677 1.00 0.00 46 SER A O 17
ATOM 24049 N N . ASP A 1 40 ? -0.718 -1.965 -14.231 1.00 0.00 47 ASP A N 17
ATOM 24050 C CA . ASP A 1 40 ? 0.253 -1.078 -13.600 1.00 0.00 47 ASP A CA 17
ATOM 24051 C C . ASP A 1 40 ? -0.358 0.294 -13.328 1.00 0.00 47 ASP A C 17
ATOM 24052 O O . ASP A 1 40 ? -0.092 0.911 -12.298 1.00 0.00 47 ASP A O 17
ATOM 24061 N N . GLU A 1 41 ? -1.176 0.764 -14.262 1.00 0.00 48 GLU A N 17
ATOM 24062 C CA . GLU A 1 41 ? -1.827 2.061 -14.137 1.00 0.00 48 GLU A CA 17
ATOM 24063 C C . GLU A 1 41 ? -2.749 2.112 -12.920 1.00 0.00 48 GLU A C 17
ATOM 24064 O O . GLU A 1 41 ? -2.973 3.179 -12.349 1.00 0.00 48 GLU A O 17
ATOM 24076 N N . ASP A 1 42 ? -3.299 0.958 -12.543 1.00 0.00 49 ASP A N 17
ATOM 24077 C CA . ASP A 1 42 ? -4.215 0.869 -11.409 1.00 0.00 49 ASP A CA 17
ATOM 24078 C C . ASP A 1 42 ? -3.499 1.000 -10.061 1.00 0.00 49 ASP A C 17
ATOM 24079 O O . ASP A 1 42 ? -3.816 0.279 -9.113 1.00 0.00 49 ASP A O 17
ATOM 24088 N N . ASN A 1 43 ? -2.555 1.931 -9.966 1.00 0.00 50 ASN A N 17
ATOM 24089 C CA . ASN A 1 43 ? -1.828 2.156 -8.720 1.00 0.00 50 ASN A CA 17
ATOM 24090 C C . ASN A 1 43 ? -2.753 2.748 -7.662 1.00 0.00 50 ASN A C 17
ATOM 24091 O O . ASN A 1 43 ? -3.619 3.565 -7.974 1.00 0.00 50 ASN A O 17
ATOM 24102 N N . THR A 1 44 ? -2.569 2.335 -6.410 1.00 0.00 51 THR A N 17
ATOM 24103 C CA . THR A 1 44 ? -3.400 2.836 -5.322 1.00 0.00 51 THR A CA 17
ATOM 24104 C C . THR A 1 44 ? -2.594 3.016 -4.039 1.00 0.00 51 THR A C 17
ATOM 24105 O O . THR A 1 44 ? -1.880 2.113 -3.603 1.00 0.00 51 THR A O 17
ATOM 24116 N N . TRP A 1 45 ? -2.712 4.203 -3.452 1.00 0.00 52 TRP A N 17
ATOM 24117 C CA . TRP A 1 45 ? -2.003 4.545 -2.230 1.00 0.00 52 TRP A CA 17
ATOM 24118 C C . TRP A 1 45 ? -2.867 4.268 -0.998 1.00 0.00 52 TRP A C 17
ATOM 24119 O O . TRP A 1 45 ? -4.067 4.544 -0.997 1.00 0.00 52 TRP A O 17
ATOM 24140 N N . GLU A 1 46 ? -2.253 3.717 0.049 1.00 0.00 53 GLU A N 17
ATOM 24141 C CA . GLU A 1 46 ? -2.969 3.399 1.285 1.00 0.00 53 GLU A CA 17
ATOM 24142 C C . GLU A 1 46 ? -2.385 4.174 2.470 1.00 0.00 53 GLU A C 17
ATOM 24143 O O . GLU A 1 46 ? -1.180 4.398 2.533 1.00 0.00 53 GLU A O 17
ATOM 24155 N N . PRO A 1 47 ? -3.235 4.611 3.423 1.00 0.00 54 PRO A N 17
ATOM 24156 C CA . PRO A 1 47 ? -2.790 5.389 4.597 1.00 0.00 54 PRO A CA 17
ATOM 24157 C C . PRO A 1 47 ? -1.910 4.612 5.585 1.00 0.00 54 PRO A C 17
ATOM 24158 O O . PRO A 1 47 ? -1.858 4.957 6.765 1.00 0.00 54 PRO A O 17
ATOM 24169 N N . GLU A 1 48 ? -1.194 3.597 5.092 1.00 0.00 55 GLU A N 17
ATOM 24170 C CA . GLU A 1 48 ? -0.286 2.791 5.919 1.00 0.00 55 GLU A CA 17
ATOM 24171 C C . GLU A 1 48 ? -1.024 1.914 6.943 1.00 0.00 55 GLU A C 17
ATOM 24172 O O . GLU A 1 48 ? -0.653 0.759 7.147 1.00 0.00 55 GLU A O 17
ATOM 24184 N N . GLU A 1 49 ? -2.048 2.460 7.593 1.00 0.00 56 GLU A N 17
ATOM 24185 C CA . GLU A 1 49 ? -2.801 1.712 8.598 1.00 0.00 56 GLU A CA 17
ATOM 24186 C C . GLU A 1 49 ? -3.397 0.431 8.015 1.00 0.00 56 GLU A C 17
ATOM 24187 O O . GLU A 1 49 ? -3.332 -0.631 8.632 1.00 0.00 56 GLU A O 17
ATOM 24199 N N . ASN A 1 50 ? -3.980 0.542 6.826 1.00 0.00 57 ASN A N 17
ATOM 24200 C CA . ASN A 1 50 ? -4.594 -0.603 6.157 1.00 0.00 57 ASN A CA 17
ATOM 24201 C C . ASN A 1 50 ? -3.551 -1.646 5.770 1.00 0.00 57 ASN A C 17
ATOM 24202 O O . ASN A 1 50 ? -3.860 -2.833 5.652 1.00 0.00 57 ASN A O 17
ATOM 24213 N N . LEU A 1 51 ? -2.321 -1.193 5.559 1.00 0.00 58 LEU A N 17
ATOM 24214 C CA . LEU A 1 51 ? -1.229 -2.078 5.166 1.00 0.00 58 LEU A CA 17
ATOM 24215 C C . LEU A 1 51 ? -1.081 -3.240 6.143 1.00 0.00 58 LEU A C 17
ATOM 24216 O O . LEU A 1 51 ? -0.612 -3.064 7.268 1.00 0.00 58 LEU A O 17
ATOM 24232 N N . ASP A 1 52 ? -1.463 -4.431 5.697 1.00 0.00 59 ASP A N 17
ATOM 24233 C CA . ASP A 1 52 ? -1.350 -5.629 6.521 1.00 0.00 59 ASP A CA 17
ATOM 24234 C C . ASP A 1 52 ? 0.048 -6.214 6.378 1.00 0.00 59 ASP A C 17
ATOM 24235 O O . ASP A 1 52 ? 0.529 -6.942 7.247 1.00 0.00 59 ASP A O 17
ATOM 24244 N N . CYS A 1 53 ? 0.693 -5.878 5.264 1.00 0.00 60 CYS A N 17
ATOM 24245 C CA . CYS A 1 53 ? 2.037 -6.349 4.968 1.00 0.00 60 CYS A CA 17
ATOM 24246 C C . CYS A 1 53 ? 3.084 -5.346 5.441 1.00 0.00 60 CYS A C 17
ATOM 24247 O O . CYS A 1 53 ? 3.310 -4.324 4.792 1.00 0.00 60 CYS A O 17
ATOM 24255 N N . PRO A 1 54 ? 3.745 -5.621 6.576 1.00 0.00 61 PRO A N 17
ATOM 24256 C CA . PRO A 1 54 ? 4.769 -4.734 7.112 1.00 0.00 61 PRO A CA 17
ATOM 24257 C C . PRO A 1 54 ? 6.101 -4.891 6.384 1.00 0.00 61 PRO A C 17
ATOM 24258 O O . PRO A 1 54 ? 6.856 -3.931 6.227 1.00 0.00 61 PRO A O 17
ATOM 24269 N N . ASP A 1 55 ? 6.381 -6.118 5.956 1.00 0.00 62 ASP A N 17
ATOM 24270 C CA . ASP A 1 55 ? 7.620 -6.434 5.255 1.00 0.00 62 ASP A CA 17
ATOM 24271 C C . ASP A 1 55 ? 7.829 -5.540 4.033 1.00 0.00 62 ASP A C 17
ATOM 24272 O O . ASP A 1 55 ? 8.941 -5.079 3.785 1.00 0.00 62 ASP A O 17
ATOM 24281 N N . LEU A 1 56 ? 6.766 -5.310 3.266 1.00 0.00 63 LEU A N 17
ATOM 24282 C CA . LEU A 1 56 ? 6.863 -4.479 2.067 1.00 0.00 63 LEU A CA 17
ATOM 24283 C C . LEU A 1 56 ? 7.331 -3.070 2.404 1.00 0.00 63 LEU A C 17
ATOM 24284 O O . LEU A 1 56 ? 8.273 -2.560 1.797 1.00 0.00 63 LEU A O 17
ATOM 24300 N N . ILE A 1 57 ? 6.662 -2.443 3.366 1.00 0.00 64 ILE A N 17
ATOM 24301 C CA . ILE A 1 57 ? 7.007 -1.088 3.777 1.00 0.00 64 ILE A CA 17
ATOM 24302 C C . ILE A 1 57 ? 8.490 -0.988 4.104 1.00 0.00 64 ILE A C 17
ATOM 24303 O O . ILE A 1 57 ? 9.174 -0.071 3.652 1.00 0.00 64 ILE A O 17
ATOM 24319 N N . ALA A 1 58 ? 8.983 -1.947 4.878 1.00 0.00 65 ALA A N 17
ATOM 24320 C CA . ALA A 1 58 ? 10.390 -1.975 5.251 1.00 0.00 65 ALA A CA 17
ATOM 24321 C C . ALA A 1 58 ? 11.266 -2.190 4.022 1.00 0.00 65 ALA A C 17
ATOM 24322 O O . ALA A 1 58 ? 12.317 -1.565 3.881 1.00 0.00 65 ALA A O 17
ATOM 24329 N N . GLU A 1 59 ? 10.819 -3.080 3.139 1.00 0.00 66 GLU A N 17
ATOM 24330 C CA . GLU A 1 59 ? 11.550 -3.396 1.912 1.00 0.00 66 GLU A CA 17
ATOM 24331 C C . GLU A 1 59 ? 11.835 -2.138 1.099 1.00 0.00 66 GLU A C 17
ATOM 24332 O O . GLU A 1 59 ? 12.955 -1.927 0.633 1.00 0.00 66 GLU A O 17
ATOM 24344 N N . PHE A 1 60 ? 10.814 -1.310 0.932 1.00 0.00 67 PHE A N 17
ATOM 24345 C CA . PHE A 1 60 ? 10.941 -0.073 0.174 1.00 0.00 67 PHE A CA 17
ATOM 24346 C C . PHE A 1 60 ? 11.887 0.912 0.860 1.00 0.00 67 PHE A C 17
ATOM 24347 O O . PHE A 1 60 ? 12.732 1.528 0.212 1.00 0.00 67 PHE A O 17
ATOM 24364 N N . LEU A 1 61 ? 11.726 1.067 2.168 1.00 0.00 68 LEU A N 17
ATOM 24365 C CA . LEU A 1 61 ? 12.548 1.991 2.940 1.00 0.00 68 LEU A CA 17
ATOM 24366 C C . LEU A 1 61 ? 14.028 1.600 2.927 1.00 0.00 68 LEU A C 17
ATOM 24367 O O . LEU A 1 61 ? 14.895 2.459 3.081 1.00 0.00 68 LEU A O 17
ATOM 24383 N N . GLN A 1 62 ? 14.312 0.311 2.753 1.00 0.00 69 GLN A N 17
ATOM 24384 C CA . GLN A 1 62 ? 15.696 -0.172 2.733 1.00 0.00 69 GLN A CA 17
ATOM 24385 C C . GLN A 1 62 ? 16.567 0.668 1.803 1.00 0.00 69 GLN A C 17
ATOM 24386 O O . GLN A 1 62 ? 17.696 1.020 2.150 1.00 0.00 69 GLN A O 17
ATOM 24400 N N . SER A 1 63 ? 16.041 0.991 0.627 1.00 0.00 70 SER A N 17
ATOM 24401 C CA . SER A 1 63 ? 16.778 1.793 -0.343 1.00 0.00 70 SER A CA 17
ATOM 24402 C C . SER A 1 63 ? 17.195 3.132 0.261 1.00 0.00 70 SER A C 17
ATOM 24403 O O . SER A 1 63 ? 18.332 3.570 0.090 1.00 0.00 70 SER A O 17
ATOM 24411 N N . GLN A 1 64 ? 16.273 3.771 0.976 1.00 0.00 71 GLN A N 17
ATOM 24412 C CA . GLN A 1 64 ? 16.556 5.055 1.613 1.00 0.00 71 GLN A CA 17
ATOM 24413 C C . GLN A 1 64 ? 17.566 4.883 2.742 1.00 0.00 71 GLN A C 17
ATOM 24414 O O . GLN A 1 64 ? 18.637 5.491 2.731 1.00 0.00 71 GLN A O 17
ATOM 24428 N N . LYS A 1 65 ? 17.211 4.046 3.712 1.00 0.00 72 LYS A N 17
ATOM 24429 C CA . LYS A 1 65 ? 18.073 3.773 4.857 1.00 0.00 72 LYS A CA 17
ATOM 24430 C C . LYS A 1 65 ? 18.530 5.085 5.509 1.00 0.00 72 LYS A C 17
ATOM 24431 O O . LYS A 1 65 ? 17.721 5.988 5.718 1.00 0.00 72 LYS A O 17
ATOM 24450 N N . THR A 1 66 ? 19.820 5.195 5.826 1.00 0.00 73 THR A N 17
ATOM 24451 C CA . THR A 1 66 ? 20.351 6.403 6.447 1.00 0.00 73 THR A CA 17
ATOM 24452 C C . THR A 1 66 ? 20.394 7.555 5.448 1.00 0.00 73 THR A C 17
ATOM 24453 O O . THR A 1 66 ? 19.891 8.646 5.719 1.00 0.00 73 THR A O 17
ATOM 24464 N N . ALA A 1 67 ? 20.997 7.299 4.290 1.00 0.00 74 ALA A N 17
ATOM 24465 C CA . ALA A 1 67 ? 21.108 8.308 3.242 1.00 0.00 74 ALA A CA 17
ATOM 24466 C C . ALA A 1 67 ? 19.823 8.396 2.423 1.00 0.00 74 ALA A C 17
ATOM 24467 O O . ALA A 1 67 ? 19.856 8.338 1.193 1.00 0.00 74 ALA A O 17
ATOM 24474 N N . HIS A 1 68 ? 18.691 8.532 3.111 1.00 0.00 75 HIS A N 17
ATOM 24475 C CA . HIS A 1 68 ? 17.399 8.622 2.440 1.00 0.00 75 HIS A CA 17
ATOM 24476 C C . HIS A 1 68 ? 17.395 9.761 1.425 1.00 0.00 75 HIS A C 17
ATOM 24477 O O . HIS A 1 68 ? 17.808 10.881 1.731 1.00 0.00 75 HIS A O 17
ATOM 24492 N N . GLU A 1 69 ? 16.933 9.467 0.214 1.00 0.00 76 GLU A N 17
ATOM 24493 C CA . GLU A 1 69 ? 16.882 10.466 -0.846 1.00 0.00 76 GLU A CA 17
ATOM 24494 C C . GLU A 1 69 ? 15.855 11.548 -0.528 1.00 0.00 76 GLU A C 17
ATOM 24495 O O . GLU A 1 69 ? 14.725 11.250 -0.144 1.00 0.00 76 GLU A O 17
ATOM 24507 N N . THR A 1 70 ? 16.259 12.804 -0.696 1.00 0.00 77 THR A N 17
ATOM 24508 C CA . THR A 1 70 ? 15.378 13.935 -0.430 1.00 0.00 77 THR A CA 17
ATOM 24509 C C . THR A 1 70 ? 16.052 15.253 -0.807 1.00 0.00 77 THR A C 17
ATOM 24510 O O . THR A 1 70 ? 15.938 16.250 -0.094 1.00 0.00 77 THR A O 17
ATOM 24521 N N . ASP A 1 71 ? 16.755 15.246 -1.938 1.00 0.00 78 ASP A N 17
ATOM 24522 C CA . ASP A 1 71 ? 17.451 16.435 -2.420 1.00 0.00 78 ASP A CA 17
ATOM 24523 C C . ASP A 1 71 ? 18.431 16.949 -1.372 1.00 0.00 78 ASP A C 17
ATOM 24524 O O . ASP A 1 71 ? 18.509 18.151 -1.111 1.00 0.00 78 ASP A O 17
ATOM 24533 N N . LYS A 1 72 ? 19.179 16.027 -0.772 1.00 0.00 79 LYS A N 17
ATOM 24534 C CA . LYS A 1 72 ? 20.156 16.378 0.252 1.00 0.00 79 LYS A CA 17
ATOM 24535 C C . LYS A 1 72 ? 21.020 15.174 0.615 1.00 0.00 79 LYS A C 17
ATOM 24536 O O . LYS A 1 72 ? 20.512 14.066 0.799 1.00 0.00 79 LYS A O 17
ATOM 24555 N N . SER A 1 73 ? 22.328 15.400 0.714 1.00 0.00 80 SER A N 17
ATOM 24556 C CA . SER A 1 73 ? 23.271 14.338 1.055 1.00 0.00 80 SER A CA 17
ATOM 24557 C C . SER A 1 73 ? 23.196 13.197 0.045 1.00 0.00 80 SER A C 17
ATOM 24558 O O . SER A 1 73 ? 23.632 12.076 0.384 1.00 0.00 80 SER A O 17
ATOM 24567 N N . ALA B 2 1 ? -5.606 -18.459 6.270 1.00 0.00 1 ALA B N 17
ATOM 24568 C CA . ALA B 2 1 ? -4.895 -17.434 5.462 1.00 0.00 1 ALA B CA 17
ATOM 24569 C C . ALA B 2 1 ? -4.981 -16.062 6.120 1.00 0.00 1 ALA B C 17
ATOM 24570 O O . ALA B 2 1 ? -6.054 -15.636 6.549 1.00 0.00 1 ALA B O 17
ATOM 24579 N N . ARG B 2 2 ? -3.844 -15.375 6.195 1.00 0.00 2 ARG B N 17
ATOM 24580 C CA . ARG B 2 2 ? -3.787 -14.047 6.799 1.00 0.00 2 ARG B CA 17
ATOM 24581 C C . ARG B 2 2 ? -2.400 -13.434 6.633 1.00 0.00 2 ARG B C 17
ATOM 24582 O O . ARG B 2 2 ? -2.266 -12.268 6.262 1.00 0.00 2 ARG B O 17
ATOM 24603 N N . THR B 2 3 ? -1.371 -14.231 6.909 1.00 0.00 3 THR B N 17
ATOM 24604 C CA . THR B 2 3 ? 0.009 -13.773 6.790 1.00 0.00 3 THR B CA 17
ATOM 24605 C C . THR B 2 3 ? 0.399 -13.570 5.324 1.00 0.00 3 THR B C 17
ATOM 24606 O O . THR B 2 3 ? -0.399 -13.078 4.526 1.00 0.00 3 THR B O 17
ATOM 24645 N N . GLN B 2 5 ? 2.482 -11.442 3.961 1.00 0.00 5 GLN B N 17
ATOM 24646 C CA . GLN B 2 5 ? 2.446 -10.023 3.624 1.00 0.00 5 GLN B CA 17
ATOM 24647 C C . GLN B 2 5 ? 1.011 -9.559 3.349 1.00 0.00 5 GLN B C 17
ATOM 24648 O O . GLN B 2 5 ? 0.180 -9.552 4.254 1.00 0.00 5 GLN B O 17
ATOM 24662 N N . THR B 2 6 ? 0.744 -9.166 2.099 1.00 0.00 6 THR B N 17
ATOM 24663 C CA . THR B 2 6 ? -0.577 -8.691 1.675 1.00 0.00 6 THR B CA 17
ATOM 24664 C C . THR B 2 6 ? -0.991 -7.413 2.392 1.00 0.00 6 THR B C 17
ATOM 24665 O O . THR B 2 6 ? -0.958 -7.336 3.618 1.00 0.00 6 THR B O 17
ATOM 24676 N N . ALA B 2 7 ? -1.414 -6.424 1.612 1.00 0.00 7 ALA B N 17
ATOM 24677 C CA . ALA B 2 7 ? -1.879 -5.158 2.164 1.00 0.00 7 ALA B CA 17
ATOM 24678 C C . ALA B 2 7 ? -3.408 -5.149 2.184 1.00 0.00 7 ALA B C 17
ATOM 24679 O O . ALA B 2 7 ? -4.023 -6.125 2.617 1.00 0.00 7 ALA B O 17
ATOM 24686 N N . ARG B 2 8 ? -4.025 -4.067 1.707 1.00 0.00 8 ARG B N 17
ATOM 24687 C CA . ARG B 2 8 ? -5.484 -3.982 1.674 1.00 0.00 8 ARG B CA 17
ATOM 24688 C C . ARG B 2 8 ? -5.945 -2.665 1.049 1.00 0.00 8 ARG B C 17
ATOM 24689 O O . ARG B 2 8 ? -5.355 -1.613 1.292 1.00 0.00 8 ARG B O 17
ATOM 24738 N N . SER B 2 10 ? -7.872 -0.536 1.746 1.00 0.00 10 SER B N 17
ATOM 24739 C CA . SER B 2 10 ? -8.549 0.297 2.735 1.00 0.00 10 SER B CA 17
ATOM 24740 C C . SER B 2 10 ? -10.018 -0.097 2.870 1.00 0.00 10 SER B C 17
ATOM 24741 O O . SER B 2 10 ? -10.897 0.761 2.955 1.00 0.00 10 SER B O 17
ATOM 24749 N N . THR B 2 11 ? -10.276 -1.401 2.888 1.00 0.00 11 THR B N 17
ATOM 24750 C CA . THR B 2 11 ? -11.637 -1.910 3.015 1.00 0.00 11 THR B CA 17
ATOM 24751 C C . THR B 2 11 ? -12.198 -1.626 4.410 1.00 0.00 11 THR B C 17
ATOM 24752 O O . THR B 2 11 ? -12.052 -0.520 4.930 1.00 0.00 11 THR B O 17
ATOM 24763 N N . GLY B 2 12 ? -12.841 -2.624 5.017 1.00 0.00 12 GLY B N 17
ATOM 24764 C CA . GLY B 2 12 ? -13.405 -2.439 6.341 1.00 0.00 12 GLY B CA 17
ATOM 24765 C C . GLY B 2 12 ? -12.354 -2.078 7.371 1.00 0.00 12 GLY B C 17
ATOM 24766 O O . GLY B 2 12 ? -12.473 -1.063 8.058 1.00 0.00 12 GLY B O 17
ATOM 24770 N N . GLY B 2 13 ? -11.316 -2.905 7.470 1.00 0.00 13 GLY B N 17
ATOM 24771 C CA . GLY B 2 13 ? -10.244 -2.653 8.418 1.00 0.00 13 GLY B CA 17
ATOM 24772 C C . GLY B 2 13 ? -10.629 -2.984 9.850 1.00 0.00 13 GLY B C 17
ATOM 24773 O O . GLY B 2 13 ? -9.849 -3.596 10.580 1.00 0.00 13 GLY B O 17
ATOM 24777 N N . LYS B 2 14 ? -11.828 -2.576 10.255 1.00 0.00 14 LYS B N 17
ATOM 24778 C CA . LYS B 2 14 ? -12.306 -2.829 11.608 1.00 0.00 14 LYS B CA 17
ATOM 24779 C C . LYS B 2 14 ? -12.430 -4.327 11.875 1.00 0.00 14 LYS B C 17
ATOM 24780 O O . LYS B 2 14 ? -12.983 -5.067 11.060 1.00 0.00 14 LYS B O 17
ATOM 24799 N N . ALA B 2 15 ? -11.913 -4.759 13.025 1.00 0.00 15 ALA B N 17
ATOM 24800 C CA . ALA B 2 15 ? -11.958 -6.166 13.420 1.00 0.00 15 ALA B CA 17
ATOM 24801 C C . ALA B 2 15 ? -11.160 -7.046 12.457 1.00 0.00 15 ALA B C 17
ATOM 24802 O O . ALA B 2 15 ? -11.283 -6.918 11.239 1.00 0.00 15 ALA B O 17
ATOM 24809 N N . PRO B 2 16 ? -10.327 -7.958 12.993 1.00 0.00 16 PRO B N 17
ATOM 24810 C CA . PRO B 2 16 ? -9.512 -8.861 12.170 1.00 0.00 16 PRO B CA 17
ATOM 24811 C C . PRO B 2 16 ? -10.362 -9.900 11.441 1.00 0.00 16 PRO B C 17
ATOM 24812 O O . PRO B 2 16 ? -11.441 -9.587 10.938 1.00 0.00 16 PRO B O 17
ATOM 24823 N N . GLY B 2 17 ? -9.871 -11.137 11.388 1.00 0.00 17 GLY B N 17
ATOM 24824 C CA . GLY B 2 17 ? -10.602 -12.199 10.720 1.00 0.00 17 GLY B CA 17
ATOM 24825 C C . GLY B 2 17 ? -11.861 -12.597 11.465 1.00 0.00 17 GLY B C 17
ATOM 24826 O O . GLY B 2 17 ? -12.628 -11.741 11.907 1.00 0.00 17 GLY B O 17
ATOM 24830 N N . GLY B 2 18 ? -12.074 -13.902 11.608 1.00 0.00 18 GLY B N 17
ATOM 24831 C CA . GLY B 2 18 ? -13.247 -14.393 12.306 1.00 0.00 18 GLY B CA 17
ATOM 24832 C C . GLY B 2 18 ? -14.540 -14.011 11.612 1.00 0.00 18 GLY B C 17
ATOM 24833 O O . GLY B 2 18 ? -15.211 -13.068 12.082 1.00 0.00 18 GLY B O 17
ATOM 24838 N N . HIS A 1 1 ? -20.064 11.396 7.873 1.00 0.00 8 HIS A N 18
ATOM 24839 C CA . HIS A 1 1 ? -19.598 12.806 7.857 1.00 0.00 8 HIS A CA 18
ATOM 24840 C C . HIS A 1 1 ? -19.816 13.443 6.487 1.00 0.00 8 HIS A C 18
ATOM 24841 O O . HIS A 1 1 ? -18.916 14.086 5.944 1.00 0.00 8 HIS A O 18
ATOM 24858 N N . MET A 1 2 ? -21.017 13.259 5.939 1.00 0.00 9 MET A N 18
ATOM 24859 C CA . MET A 1 2 ? -21.367 13.814 4.630 1.00 0.00 9 MET A CA 18
ATOM 24860 C C . MET A 1 2 ? -20.535 13.179 3.517 1.00 0.00 9 MET A C 18
ATOM 24861 O O . MET A 1 2 ? -19.357 12.877 3.705 1.00 0.00 9 MET A O 18
ATOM 24875 N N . VAL A 1 3 ? -21.169 12.978 2.359 1.00 0.00 10 VAL A N 18
ATOM 24876 C CA . VAL A 1 3 ? -20.511 12.376 1.196 1.00 0.00 10 VAL A CA 18
ATOM 24877 C C . VAL A 1 3 ? -20.313 10.871 1.380 1.00 0.00 10 VAL A C 18
ATOM 24878 O O . VAL A 1 3 ? -20.351 10.113 0.409 1.00 0.00 10 VAL A O 18
ATOM 24891 N N . GLU A 1 4 ? -20.100 10.447 2.625 1.00 0.00 11 GLU A N 18
ATOM 24892 C CA . GLU A 1 4 ? -19.893 9.035 2.941 1.00 0.00 11 GLU A CA 18
ATOM 24893 C C . GLU A 1 4 ? -18.581 8.525 2.353 1.00 0.00 11 GLU A C 18
ATOM 24894 O O . GLU A 1 4 ? -18.233 8.836 1.213 1.00 0.00 11 GLU A O 18
ATOM 24906 N N . GLU A 1 5 ? -17.853 7.747 3.147 1.00 0.00 12 GLU A N 18
ATOM 24907 C CA . GLU A 1 5 ? -16.571 7.196 2.722 1.00 0.00 12 GLU A CA 18
ATOM 24908 C C . GLU A 1 5 ? -16.720 6.350 1.460 1.00 0.00 12 GLU A C 18
ATOM 24909 O O . GLU A 1 5 ? -17.646 5.548 1.343 1.00 0.00 12 GLU A O 18
ATOM 24921 N N . VAL A 1 6 ? -15.795 6.534 0.522 1.00 0.00 13 VAL A N 18
ATOM 24922 C CA . VAL A 1 6 ? -15.811 5.789 -0.730 1.00 0.00 13 VAL A CA 18
ATOM 24923 C C . VAL A 1 6 ? -15.701 4.289 -0.475 1.00 0.00 13 VAL A C 18
ATOM 24924 O O . VAL A 1 6 ? -15.004 3.857 0.445 1.00 0.00 13 VAL A O 18
ATOM 24937 N N . LEU A 1 7 ? -16.395 3.499 -1.288 1.00 0.00 14 LEU A N 18
ATOM 24938 C CA . LEU A 1 7 ? -16.373 2.049 -1.141 1.00 0.00 14 LEU A CA 18
ATOM 24939 C C . LEU A 1 7 ? -16.719 1.346 -2.452 1.00 0.00 14 LEU A C 18
ATOM 24940 O O . LEU A 1 7 ? -17.389 0.313 -2.457 1.00 0.00 14 LEU A O 18
ATOM 24956 N N . GLU A 1 8 ? -16.243 1.906 -3.559 1.00 0.00 15 GLU A N 18
ATOM 24957 C CA . GLU A 1 8 ? -16.493 1.324 -4.872 1.00 0.00 15 GLU A CA 18
ATOM 24958 C C . GLU A 1 8 ? -15.634 0.080 -5.081 1.00 0.00 15 GLU A C 18
ATOM 24959 O O . GLU A 1 8 ? -16.135 -0.975 -5.470 1.00 0.00 15 GLU A O 18
ATOM 24971 N N . GLU A 1 9 ? -14.337 0.213 -4.817 1.00 0.00 16 GLU A N 18
ATOM 24972 C CA . GLU A 1 9 ? -13.402 -0.897 -4.972 1.00 0.00 16 GLU A CA 18
ATOM 24973 C C . GLU A 1 9 ? -13.542 -1.894 -3.825 1.00 0.00 16 GLU A C 18
ATOM 24974 O O . GLU A 1 9 ? -13.630 -1.505 -2.661 1.00 0.00 16 GLU A O 18
ATOM 24986 N N . GLU A 1 10 ? -13.558 -3.180 -4.162 1.00 0.00 17 GLU A N 18
ATOM 24987 C CA . GLU A 1 10 ? -13.684 -4.235 -3.161 1.00 0.00 17 GLU A CA 18
ATOM 24988 C C . GLU A 1 10 ? -12.509 -4.212 -2.186 1.00 0.00 17 GLU A C 18
ATOM 24989 O O . GLU A 1 10 ? -11.357 -4.063 -2.592 1.00 0.00 17 GLU A O 18
ATOM 25001 N N . GLU A 1 11 ? -12.810 -4.364 -0.899 1.00 0.00 18 GLU A N 18
ATOM 25002 C CA . GLU A 1 11 ? -11.785 -4.362 0.141 1.00 0.00 18 GLU A CA 18
ATOM 25003 C C . GLU A 1 11 ? -10.845 -5.564 -0.003 1.00 0.00 18 GLU A C 18
ATOM 25004 O O . GLU A 1 11 ? -10.080 -5.637 -0.961 1.00 0.00 18 GLU A O 18
ATOM 25016 N N . GLU A 1 12 ? -10.929 -6.497 0.956 1.00 0.00 19 GLU A N 18
ATOM 25017 C CA . GLU A 1 12 ? -10.120 -7.719 0.982 1.00 0.00 19 GLU A CA 18
ATOM 25018 C C . GLU A 1 12 ? -8.621 -7.470 0.799 1.00 0.00 19 GLU A C 18
ATOM 25019 O O . GLU A 1 12 ? -8.196 -6.599 0.044 1.00 0.00 19 GLU A O 18
ATOM 25031 N N . GLU A 1 13 ? -7.822 -8.256 1.518 1.00 0.00 20 GLU A N 18
ATOM 25032 C CA . GLU A 1 13 ? -6.368 -8.144 1.463 1.00 0.00 20 GLU A CA 18
ATOM 25033 C C . GLU A 1 13 ? -5.811 -8.633 0.129 1.00 0.00 20 GLU A C 18
ATOM 25034 O O . GLU A 1 13 ? -6.141 -9.726 -0.331 1.00 0.00 20 GLU A O 18
ATOM 25046 N N . TYR A 1 14 ? -4.942 -7.825 -0.470 1.00 0.00 21 TYR A N 18
ATOM 25047 C CA . TYR A 1 14 ? -4.305 -8.179 -1.734 1.00 0.00 21 TYR A CA 18
ATOM 25048 C C . TYR A 1 14 ? -2.879 -8.660 -1.489 1.00 0.00 21 TYR A C 18
ATOM 25049 O O . TYR A 1 14 ? -2.198 -8.161 -0.596 1.00 0.00 21 TYR A O 18
ATOM 25067 N N . VAL A 1 15 ? -2.440 -9.637 -2.275 1.00 0.00 22 VAL A N 18
ATOM 25068 C CA . VAL A 1 15 ? -1.097 -10.192 -2.126 1.00 0.00 22 VAL A CA 18
ATOM 25069 C C . VAL A 1 15 ? -0.031 -9.105 -2.196 1.00 0.00 22 VAL A C 18
ATOM 25070 O O . VAL A 1 15 ? 0.878 -9.064 -1.367 1.00 0.00 22 VAL A O 18
ATOM 25083 N N . VAL A 1 16 ? -0.157 -8.228 -3.187 1.00 0.00 23 VAL A N 18
ATOM 25084 C CA . VAL A 1 16 ? 0.789 -7.131 -3.376 1.00 0.00 23 VAL A CA 18
ATOM 25085 C C . VAL A 1 16 ? 2.183 -7.651 -3.713 1.00 0.00 23 VAL A C 18
ATOM 25086 O O . VAL A 1 16 ? 2.735 -8.490 -3.002 1.00 0.00 23 VAL A O 18
ATOM 25099 N N . GLU A 1 17 ? 2.751 -7.142 -4.800 1.00 0.00 24 GLU A N 18
ATOM 25100 C CA . GLU A 1 17 ? 4.083 -7.551 -5.227 1.00 0.00 24 GLU A CA 18
ATOM 25101 C C . GLU A 1 17 ? 5.160 -6.846 -4.405 1.00 0.00 24 GLU A C 18
ATOM 25102 O O . GLU A 1 17 ? 6.086 -7.483 -3.904 1.00 0.00 24 GLU A O 18
ATOM 25114 N N . LYS A 1 18 ? 5.026 -5.527 -4.277 1.00 0.00 25 LYS A N 18
ATOM 25115 C CA . LYS A 1 18 ? 5.984 -4.719 -3.524 1.00 0.00 25 LYS A CA 18
ATOM 25116 C C . LYS A 1 18 ? 5.564 -3.254 -3.526 1.00 0.00 25 LYS A C 18
ATOM 25117 O O . LYS A 1 18 ? 5.134 -2.729 -4.553 1.00 0.00 25 LYS A O 18
ATOM 25136 N N . VAL A 1 19 ? 5.690 -2.591 -2.378 1.00 0.00 26 VAL A N 18
ATOM 25137 C CA . VAL A 1 19 ? 5.318 -1.184 -2.284 1.00 0.00 26 VAL A CA 18
ATOM 25138 C C . VAL A 1 19 ? 6.213 -0.349 -3.195 1.00 0.00 26 VAL A C 18
ATOM 25139 O O . VAL A 1 19 ? 7.436 -0.494 -3.183 1.00 0.00 26 VAL A O 18
ATOM 25152 N N . LEU A 1 20 ? 5.599 0.506 -4.002 1.00 0.00 27 LEU A N 18
ATOM 25153 C CA . LEU A 1 20 ? 6.355 1.337 -4.925 1.00 0.00 27 LEU A CA 18
ATOM 25154 C C . LEU A 1 20 ? 6.957 2.548 -4.226 1.00 0.00 27 LEU A C 18
ATOM 25155 O O . LEU A 1 20 ? 8.177 2.702 -4.201 1.00 0.00 27 LEU A O 18
ATOM 25171 N N . ASP A 1 21 ? 6.111 3.415 -3.664 1.00 0.00 28 ASP A N 18
ATOM 25172 C CA . ASP A 1 21 ? 6.621 4.613 -2.987 1.00 0.00 28 ASP A CA 18
ATOM 25173 C C . ASP A 1 21 ? 5.966 4.855 -1.622 1.00 0.00 28 ASP A C 18
ATOM 25174 O O . ASP A 1 21 ? 5.419 3.942 -1.003 1.00 0.00 28 ASP A O 18
ATOM 25183 N N . ARG A 1 22 ? 6.050 6.109 -1.166 1.00 0.00 29 ARG A N 18
ATOM 25184 C CA . ARG A 1 22 ? 5.501 6.534 0.122 1.00 0.00 29 ARG A CA 18
ATOM 25185 C C . ARG A 1 22 ? 5.400 8.059 0.176 1.00 0.00 29 ARG A C 18
ATOM 25186 O O . ARG A 1 22 ? 6.387 8.754 -0.068 1.00 0.00 29 ARG A O 18
ATOM 25207 N N . ARG A 1 23 ? 4.219 8.583 0.503 1.00 0.00 30 ARG A N 18
ATOM 25208 C CA . ARG A 1 23 ? 4.046 10.034 0.586 1.00 0.00 30 ARG A CA 18
ATOM 25209 C C . ARG A 1 23 ? 2.870 10.426 1.480 1.00 0.00 30 ARG A C 18
ATOM 25210 O O . ARG A 1 23 ? 1.793 9.833 1.409 1.00 0.00 30 ARG A O 18
ATOM 25231 N N . VAL A 1 24 ? 3.084 11.450 2.305 1.00 0.00 31 VAL A N 18
ATOM 25232 C CA . VAL A 1 24 ? 2.046 11.957 3.199 1.00 0.00 31 VAL A CA 18
ATOM 25233 C C . VAL A 1 24 ? 1.168 12.970 2.462 1.00 0.00 31 VAL A C 18
ATOM 25234 O O . VAL A 1 24 ? 1.670 13.771 1.675 1.00 0.00 31 VAL A O 18
ATOM 25247 N N . VAL A 1 25 ? -0.139 12.930 2.710 1.00 0.00 32 VAL A N 18
ATOM 25248 C CA . VAL A 1 25 ? -1.063 13.852 2.051 1.00 0.00 32 VAL A CA 18
ATOM 25249 C C . VAL A 1 25 ? -1.324 15.095 2.900 1.00 0.00 32 VAL A C 18
ATOM 25250 O O . VAL A 1 25 ? -1.372 16.213 2.387 1.00 0.00 32 VAL A O 18
ATOM 25263 N N . LYS A 1 26 ? -1.496 14.883 4.198 1.00 0.00 33 LYS A N 18
ATOM 25264 C CA . LYS A 1 26 ? -1.763 15.966 5.139 1.00 0.00 33 LYS A CA 18
ATOM 25265 C C . LYS A 1 26 ? -1.711 15.429 6.562 1.00 0.00 33 LYS A C 18
ATOM 25266 O O . LYS A 1 26 ? -2.709 15.434 7.284 1.00 0.00 33 LYS A O 18
ATOM 25285 N N . GLY A 1 27 ? -0.542 14.929 6.943 1.00 0.00 34 GLY A N 18
ATOM 25286 C CA . GLY A 1 27 ? -0.382 14.351 8.257 1.00 0.00 34 GLY A CA 18
ATOM 25287 C C . GLY A 1 27 ? -0.670 12.866 8.222 1.00 0.00 34 GLY A C 18
ATOM 25288 O O . GLY A 1 27 ? -0.205 12.106 9.070 1.00 0.00 34 GLY A O 18
ATOM 25292 N N . LYS A 1 28 ? -1.438 12.461 7.213 1.00 0.00 35 LYS A N 18
ATOM 25293 C CA . LYS A 1 28 ? -1.799 11.068 7.022 1.00 0.00 35 LYS A CA 18
ATOM 25294 C C . LYS A 1 28 ? -0.604 10.277 6.520 1.00 0.00 35 LYS A C 18
ATOM 25295 O O . LYS A 1 28 ? 0.547 10.617 6.797 1.00 0.00 35 LYS A O 18
ATOM 25314 N N . VAL A 1 29 ? -0.888 9.226 5.772 1.00 0.00 36 VAL A N 18
ATOM 25315 C CA . VAL A 1 29 ? 0.153 8.379 5.213 1.00 0.00 36 VAL A CA 18
ATOM 25316 C C . VAL A 1 29 ? -0.432 7.355 4.245 1.00 0.00 36 VAL A C 18
ATOM 25317 O O . VAL A 1 29 ? -1.460 6.737 4.522 1.00 0.00 36 VAL A O 18
ATOM 25330 N N . GLU A 1 30 ? 0.230 7.185 3.106 1.00 0.00 37 GLU A N 18
ATOM 25331 C CA . GLU A 1 30 ? -0.215 6.239 2.091 1.00 0.00 37 GLU A CA 18
ATOM 25332 C C . GLU A 1 30 ? 0.972 5.735 1.279 1.00 0.00 37 GLU A C 18
ATOM 25333 O O . GLU A 1 30 ? 1.803 6.520 0.822 1.00 0.00 37 GLU A O 18
ATOM 25345 N N . TYR A 1 31 ? 1.052 4.422 1.115 1.00 0.00 38 TYR A N 18
ATOM 25346 C CA . TYR A 1 31 ? 2.147 3.815 0.370 1.00 0.00 38 TYR A CA 18
ATOM 25347 C C . TYR A 1 31 ? 1.706 3.314 -0.989 1.00 0.00 38 TYR A C 18
ATOM 25348 O O . TYR A 1 31 ? 0.727 2.575 -1.109 1.00 0.00 38 TYR A O 18
ATOM 25366 N N . LEU A 1 32 ? 2.461 3.692 -2.011 1.00 0.00 39 LEU A N 18
ATOM 25367 C CA . LEU A 1 32 ? 2.180 3.249 -3.360 1.00 0.00 39 LEU A CA 18
ATOM 25368 C C . LEU A 1 32 ? 2.386 1.740 -3.417 1.00 0.00 39 LEU A C 18
ATOM 25369 O O . LEU A 1 32 ? 3.303 1.218 -2.785 1.00 0.00 39 LEU A O 18
ATOM 25385 N N . LEU A 1 33 ? 1.514 1.033 -4.124 1.00 0.00 40 LEU A N 18
ATOM 25386 C CA . LEU A 1 33 ? 1.614 -0.421 -4.184 1.00 0.00 40 LEU A CA 18
ATOM 25387 C C . LEU A 1 33 ? 1.269 -0.967 -5.563 1.00 0.00 40 LEU A C 18
ATOM 25388 O O . LEU A 1 33 ? 0.259 -0.592 -6.160 1.00 0.00 40 LEU A O 18
ATOM 25404 N N . LYS A 1 34 ? 2.113 -1.873 -6.050 1.00 0.00 41 LYS A N 18
ATOM 25405 C CA . LYS A 1 34 ? 1.900 -2.498 -7.351 1.00 0.00 41 LYS A CA 18
ATOM 25406 C C . LYS A 1 34 ? 0.900 -3.640 -7.210 1.00 0.00 41 LYS A C 18
ATOM 25407 O O . LYS A 1 34 ? 1.281 -4.794 -7.011 1.00 0.00 41 LYS A O 18
ATOM 25426 N N . TRP A 1 35 ? -0.384 -3.305 -7.292 1.00 0.00 42 TRP A N 18
ATOM 25427 C CA . TRP A 1 35 ? -1.444 -4.295 -7.151 1.00 0.00 42 TRP A CA 18
ATOM 25428 C C . TRP A 1 35 ? -1.366 -5.356 -8.246 1.00 0.00 42 TRP A C 18
ATOM 25429 O O . TRP A 1 35 ? -1.265 -5.038 -9.431 1.00 0.00 42 TRP A O 18
ATOM 25450 N N . LYS A 1 36 ? -1.410 -6.619 -7.830 1.00 0.00 43 LYS A N 18
ATOM 25451 C CA . LYS A 1 36 ? -1.342 -7.743 -8.757 1.00 0.00 43 LYS A CA 18
ATOM 25452 C C . LYS A 1 36 ? -2.570 -7.795 -9.654 1.00 0.00 43 LYS A C 18
ATOM 25453 O O . LYS A 1 36 ? -3.685 -7.505 -9.219 1.00 0.00 43 LYS A O 18
ATOM 25472 N N . GLY A 1 37 ? -2.352 -8.164 -10.913 1.00 0.00 44 GLY A N 18
ATOM 25473 C CA . GLY A 1 37 ? -3.440 -8.242 -11.864 1.00 0.00 44 GLY A CA 18
ATOM 25474 C C . GLY A 1 37 ? -3.836 -6.877 -12.384 1.00 0.00 44 GLY A C 18
ATOM 25475 O O . GLY A 1 37 ? -4.068 -6.704 -13.582 1.00 0.00 44 GLY A O 18
ATOM 25479 N N . PHE A 1 38 ? -3.905 -5.904 -11.482 1.00 0.00 45 PHE A N 18
ATOM 25480 C CA . PHE A 1 38 ? -4.267 -4.545 -11.851 1.00 0.00 45 PHE A CA 18
ATOM 25481 C C . PHE A 1 38 ? -3.121 -3.858 -12.583 1.00 0.00 45 PHE A C 18
ATOM 25482 O O . PHE A 1 38 ? -1.975 -3.891 -12.133 1.00 0.00 45 PHE A O 18
ATOM 25499 N N . SER A 1 39 ? -3.438 -3.233 -13.712 1.00 0.00 46 SER A N 18
ATOM 25500 C CA . SER A 1 39 ? -2.439 -2.531 -14.510 1.00 0.00 46 SER A CA 18
ATOM 25501 C C . SER A 1 39 ? -1.781 -1.421 -13.695 1.00 0.00 46 SER A C 18
ATOM 25502 O O . SER A 1 39 ? -2.356 -0.936 -12.720 1.00 0.00 46 SER A O 18
ATOM 25510 N N . ASP A 1 40 ? -0.575 -1.027 -14.098 1.00 0.00 47 ASP A N 18
ATOM 25511 C CA . ASP A 1 40 ? 0.160 0.027 -13.403 1.00 0.00 47 ASP A CA 18
ATOM 25512 C C . ASP A 1 40 ? -0.715 1.262 -13.209 1.00 0.00 47 ASP A C 18
ATOM 25513 O O . ASP A 1 40 ? -0.548 2.011 -12.246 1.00 0.00 47 ASP A O 18
ATOM 25522 N N . GLU A 1 41 ? -1.647 1.470 -14.132 1.00 0.00 48 GLU A N 18
ATOM 25523 C CA . GLU A 1 41 ? -2.549 2.609 -14.065 1.00 0.00 48 GLU A CA 18
ATOM 25524 C C . GLU A 1 41 ? -3.504 2.489 -12.879 1.00 0.00 48 GLU A C 18
ATOM 25525 O O . GLU A 1 41 ? -3.792 3.478 -12.202 1.00 0.00 48 GLU A O 18
ATOM 25537 N N . ASP A 1 42 ? -4.001 1.278 -12.639 1.00 0.00 49 ASP A N 18
ATOM 25538 C CA . ASP A 1 42 ? -4.934 1.028 -11.546 1.00 0.00 49 ASP A CA 18
ATOM 25539 C C . ASP A 1 42 ? -4.229 0.968 -10.188 1.00 0.00 49 ASP A C 18
ATOM 25540 O O . ASP A 1 42 ? -4.653 0.230 -9.297 1.00 0.00 49 ASP A O 18
ATOM 25549 N N . ASN A 1 43 ? -3.167 1.752 -10.024 1.00 0.00 50 ASN A N 18
ATOM 25550 C CA . ASN A 1 43 ? -2.432 1.786 -8.764 1.00 0.00 50 ASN A CA 18
ATOM 25551 C C . ASN A 1 43 ? -3.003 2.851 -7.834 1.00 0.00 50 ASN A C 18
ATOM 25552 O O . ASN A 1 43 ? -3.380 3.936 -8.277 1.00 0.00 50 ASN A O 18
ATOM 25563 N N . THR A 1 44 ? -3.063 2.536 -6.545 1.00 0.00 51 THR A N 18
ATOM 25564 C CA . THR A 1 44 ? -3.587 3.470 -5.558 1.00 0.00 51 THR A CA 18
ATOM 25565 C C . THR A 1 44 ? -2.836 3.353 -4.238 1.00 0.00 51 THR A C 18
ATOM 25566 O O . THR A 1 44 ? -2.604 2.254 -3.734 1.00 0.00 51 THR A O 18
ATOM 25577 N N . TRP A 1 45 ? -2.450 4.499 -3.691 1.00 0.00 52 TRP A N 18
ATOM 25578 C CA . TRP A 1 45 ? -1.717 4.546 -2.438 1.00 0.00 52 TRP A CA 18
ATOM 25579 C C . TRP A 1 45 ? -2.632 4.214 -1.265 1.00 0.00 52 TRP A C 18
ATOM 25580 O O . TRP A 1 45 ? -3.523 4.992 -0.923 1.00 0.00 52 TRP A O 18
ATOM 25601 N N . GLU A 1 46 ? -2.405 3.061 -0.648 1.00 0.00 53 GLU A N 18
ATOM 25602 C CA . GLU A 1 46 ? -3.209 2.635 0.490 1.00 0.00 53 GLU A CA 18
ATOM 25603 C C . GLU A 1 46 ? -2.541 3.033 1.803 1.00 0.00 53 GLU A C 18
ATOM 25604 O O . GLU A 1 46 ? -1.332 2.866 1.964 1.00 0.00 53 GLU A O 18
ATOM 25616 N N . PRO A 1 47 ? -3.317 3.561 2.770 1.00 0.00 54 PRO A N 18
ATOM 25617 C CA . PRO A 1 47 ? -2.780 3.971 4.070 1.00 0.00 54 PRO A CA 18
ATOM 25618 C C . PRO A 1 47 ? -2.026 2.836 4.755 1.00 0.00 54 PRO A C 18
ATOM 25619 O O . PRO A 1 47 ? -2.499 1.699 4.796 1.00 0.00 54 PRO A O 18
ATOM 25630 N N . GLU A 1 48 ? -0.846 3.151 5.281 1.00 0.00 55 GLU A N 18
ATOM 25631 C CA . GLU A 1 48 ? -0.012 2.161 5.956 1.00 0.00 55 GLU A CA 18
ATOM 25632 C C . GLU A 1 48 ? -0.772 1.472 7.086 1.00 0.00 55 GLU A C 18
ATOM 25633 O O . GLU A 1 48 ? -0.544 0.295 7.369 1.00 0.00 55 GLU A O 18
ATOM 25645 N N . GLU A 1 49 ? -1.669 2.213 7.733 1.00 0.00 56 GLU A N 18
ATOM 25646 C CA . GLU A 1 49 ? -2.458 1.672 8.837 1.00 0.00 56 GLU A CA 18
ATOM 25647 C C . GLU A 1 49 ? -3.113 0.352 8.446 1.00 0.00 56 GLU A C 18
ATOM 25648 O O . GLU A 1 49 ? -3.014 -0.639 9.170 1.00 0.00 56 GLU A O 18
ATOM 25660 N N . ASN A 1 50 ? -3.776 0.345 7.295 1.00 0.00 57 ASN A N 18
ATOM 25661 C CA . ASN A 1 50 ? -4.442 -0.857 6.806 1.00 0.00 57 ASN A CA 18
ATOM 25662 C C . ASN A 1 50 ? -3.428 -1.875 6.296 1.00 0.00 57 ASN A C 18
ATOM 25663 O O . ASN A 1 50 ? -3.636 -3.082 6.419 1.00 0.00 57 ASN A O 18
ATOM 25674 N N . LEU A 1 51 ? -2.333 -1.384 5.718 1.00 0.00 58 LEU A N 18
ATOM 25675 C CA . LEU A 1 51 ? -1.294 -2.260 5.185 1.00 0.00 58 LEU A CA 18
ATOM 25676 C C . LEU A 1 51 ? -0.821 -3.251 6.241 1.00 0.00 58 LEU A C 18
ATOM 25677 O O . LEU A 1 51 ? -0.569 -2.878 7.388 1.00 0.00 58 LEU A O 18
ATOM 25693 N N . ASP A 1 52 ? -0.696 -4.512 5.845 1.00 0.00 59 ASP A N 18
ATOM 25694 C CA . ASP A 1 52 ? -0.245 -5.557 6.755 1.00 0.00 59 ASP A CA 18
ATOM 25695 C C . ASP A 1 52 ? 1.009 -6.230 6.206 1.00 0.00 59 ASP A C 18
ATOM 25696 O O . ASP A 1 52 ? 1.175 -7.445 6.307 1.00 0.00 59 ASP A O 18
ATOM 25705 N N . CYS A 1 53 ? 1.893 -5.426 5.622 1.00 0.00 60 CYS A N 18
ATOM 25706 C CA . CYS A 1 53 ? 3.133 -5.940 5.052 1.00 0.00 60 CYS A CA 18
ATOM 25707 C C . CYS A 1 53 ? 4.339 -5.120 5.512 1.00 0.00 60 CYS A C 18
ATOM 25708 O O . CYS A 1 53 ? 5.054 -4.543 4.693 1.00 0.00 60 CYS A O 18
ATOM 25716 N N . PRO A 1 54 ? 4.583 -5.061 6.835 1.00 0.00 61 PRO A N 18
ATOM 25717 C CA . PRO A 1 54 ? 5.712 -4.310 7.395 1.00 0.00 61 PRO A CA 18
ATOM 25718 C C . PRO A 1 54 ? 7.041 -4.729 6.776 1.00 0.00 61 PRO A C 18
ATOM 25719 O O . PRO A 1 54 ? 7.931 -3.902 6.575 1.00 0.00 61 PRO A O 18
ATOM 25730 N N . ASP A 1 55 ? 7.168 -6.019 6.477 1.00 0.00 62 ASP A N 18
ATOM 25731 C CA . ASP A 1 55 ? 8.387 -6.552 5.880 1.00 0.00 62 ASP A CA 18
ATOM 25732 C C . ASP A 1 55 ? 8.688 -5.857 4.556 1.00 0.00 62 ASP A C 18
ATOM 25733 O O . ASP A 1 55 ? 9.800 -5.377 4.337 1.00 0.00 62 ASP A O 18
ATOM 25742 N N . LEU A 1 56 ? 7.691 -5.801 3.677 1.00 0.00 63 LEU A N 18
ATOM 25743 C CA . LEU A 1 56 ? 7.854 -5.155 2.378 1.00 0.00 63 LEU A CA 18
ATOM 25744 C C . LEU A 1 56 ? 8.125 -3.667 2.550 1.00 0.00 63 LEU A C 18
ATOM 25745 O O . LEU A 1 56 ? 8.998 -3.104 1.888 1.00 0.00 63 LEU A O 18
ATOM 25761 N N . ILE A 1 57 ? 7.374 -3.036 3.449 1.00 0.00 64 ILE A N 18
ATOM 25762 C CA . ILE A 1 57 ? 7.537 -1.614 3.718 1.00 0.00 64 ILE A CA 18
ATOM 25763 C C . ILE A 1 57 ? 8.982 -1.306 4.093 1.00 0.00 64 ILE A C 18
ATOM 25764 O O . ILE A 1 57 ? 9.557 -0.318 3.637 1.00 0.00 64 ILE A O 18
ATOM 25780 N N . ALA A 1 58 ? 9.564 -2.172 4.915 1.00 0.00 65 ALA A N 18
ATOM 25781 C CA . ALA A 1 58 ? 10.947 -2.010 5.344 1.00 0.00 65 ALA A CA 18
ATOM 25782 C C . ALA A 1 58 ? 11.894 -2.126 4.156 1.00 0.00 65 ALA A C 18
ATOM 25783 O O . ALA A 1 58 ? 12.851 -1.361 4.036 1.00 0.00 65 ALA A O 18
ATOM 25790 N N . GLU A 1 59 ? 11.617 -3.091 3.282 1.00 0.00 66 GLU A N 18
ATOM 25791 C CA . GLU A 1 59 ? 12.437 -3.317 2.096 1.00 0.00 66 GLU A CA 18
ATOM 25792 C C . GLU A 1 59 ? 12.518 -2.058 1.239 1.00 0.00 66 GLU A C 18
ATOM 25793 O O . GLU A 1 59 ? 13.589 -1.694 0.754 1.00 0.00 66 GLU A O 18
ATOM 25805 N N . PHE A 1 60 ? 11.380 -1.392 1.061 1.00 0.00 67 PHE A N 18
ATOM 25806 C CA . PHE A 1 60 ? 11.327 -0.172 0.269 1.00 0.00 67 PHE A CA 18
ATOM 25807 C C . PHE A 1 60 ? 12.128 0.946 0.930 1.00 0.00 67 PHE A C 18
ATOM 25808 O O . PHE A 1 60 ? 12.869 1.670 0.264 1.00 0.00 67 PHE A O 18
ATOM 25825 N N . LEU A 1 61 ? 11.963 1.089 2.238 1.00 0.00 68 LEU A N 18
ATOM 25826 C CA . LEU A 1 61 ? 12.656 2.124 2.991 1.00 0.00 68 LEU A CA 18
ATOM 25827 C C . LEU A 1 61 ? 14.168 1.930 2.980 1.00 0.00 68 LEU A C 18
ATOM 25828 O O . LEU A 1 61 ? 14.916 2.885 3.180 1.00 0.00 68 LEU A O 18
ATOM 25844 N N . GLN A 1 62 ? 14.614 0.698 2.748 1.00 0.00 69 GLN A N 18
ATOM 25845 C CA . GLN A 1 62 ? 16.044 0.405 2.713 1.00 0.00 69 GLN A CA 18
ATOM 25846 C C . GLN A 1 62 ? 16.766 1.371 1.780 1.00 0.00 69 GLN A C 18
ATOM 25847 O O . GLN A 1 62 ? 17.813 1.921 2.127 1.00 0.00 69 GLN A O 18
ATOM 25861 N N . SER A 1 63 ? 16.196 1.580 0.598 1.00 0.00 70 SER A N 18
ATOM 25862 C CA . SER A 1 63 ? 16.778 2.490 -0.383 1.00 0.00 70 SER A CA 18
ATOM 25863 C C . SER A 1 63 ? 16.320 3.925 -0.131 1.00 0.00 70 SER A C 18
ATOM 25864 O O . SER A 1 63 ? 16.119 4.697 -1.070 1.00 0.00 70 SER A O 18
ATOM 25872 N N . GLN A 1 64 ? 16.153 4.273 1.142 1.00 0.00 71 GLN A N 18
ATOM 25873 C CA . GLN A 1 64 ? 15.715 5.611 1.527 1.00 0.00 71 GLN A CA 18
ATOM 25874 C C . GLN A 1 64 ? 16.352 6.029 2.847 1.00 0.00 71 GLN A C 18
ATOM 25875 O O . GLN A 1 64 ? 16.606 7.211 3.078 1.00 0.00 71 GLN A O 18
ATOM 25889 N N . LYS A 1 65 ? 16.609 5.047 3.709 1.00 0.00 72 LYS A N 18
ATOM 25890 C CA . LYS A 1 65 ? 17.221 5.308 5.006 1.00 0.00 72 LYS A CA 18
ATOM 25891 C C . LYS A 1 65 ? 18.492 6.127 4.837 1.00 0.00 72 LYS A C 18
ATOM 25892 O O . LYS A 1 65 ? 19.451 5.669 4.216 1.00 0.00 72 LYS A O 18
ATOM 25911 N N . THR A 1 66 ? 18.478 7.343 5.385 1.00 0.00 73 THR A N 18
ATOM 25912 C CA . THR A 1 66 ? 19.612 8.259 5.293 1.00 0.00 73 THR A CA 18
ATOM 25913 C C . THR A 1 66 ? 19.724 8.845 3.885 1.00 0.00 73 THR A C 18
ATOM 25914 O O . THR A 1 66 ? 19.921 10.049 3.720 1.00 0.00 73 THR A O 18
ATOM 25925 N N . ALA A 1 67 ? 19.582 7.984 2.877 1.00 0.00 74 ALA A N 18
ATOM 25926 C CA . ALA A 1 67 ? 19.652 8.401 1.481 1.00 0.00 74 ALA A CA 18
ATOM 25927 C C . ALA A 1 67 ? 19.453 7.209 0.552 1.00 0.00 74 ALA A C 18
ATOM 25928 O O . ALA A 1 67 ? 18.681 7.279 -0.405 1.00 0.00 74 ALA A O 18
ATOM 25935 N N . HIS A 1 68 ? 20.158 6.117 0.841 1.00 0.00 75 HIS A N 18
ATOM 25936 C CA . HIS A 1 68 ? 20.066 4.905 0.033 1.00 0.00 75 HIS A CA 18
ATOM 25937 C C . HIS A 1 68 ? 20.926 3.787 0.619 1.00 0.00 75 HIS A C 18
ATOM 25938 O O . HIS A 1 68 ? 20.583 2.609 0.506 1.00 0.00 75 HIS A O 18
ATOM 25953 N N . GLU A 1 69 ? 22.045 4.165 1.237 1.00 0.00 76 GLU A N 18
ATOM 25954 C CA . GLU A 1 69 ? 22.962 3.199 1.837 1.00 0.00 76 GLU A CA 18
ATOM 25955 C C . GLU A 1 69 ? 23.625 2.338 0.763 1.00 0.00 76 GLU A C 18
ATOM 25956 O O . GLU A 1 69 ? 23.553 1.109 0.806 1.00 0.00 76 GLU A O 18
ATOM 25968 N N . THR A 1 70 ? 24.268 2.997 -0.198 1.00 0.00 77 THR A N 18
ATOM 25969 C CA . THR A 1 70 ? 24.947 2.304 -1.289 1.00 0.00 77 THR A CA 18
ATOM 25970 C C . THR A 1 70 ? 25.910 1.246 -0.760 1.00 0.00 77 THR A C 18
ATOM 25971 O O . THR A 1 70 ? 26.020 0.156 -1.323 1.00 0.00 77 THR A O 18
ATOM 25982 N N . ASP A 1 71 ? 26.607 1.574 0.324 1.00 0.00 78 ASP A N 18
ATOM 25983 C CA . ASP A 1 71 ? 27.563 0.652 0.927 1.00 0.00 78 ASP A CA 18
ATOM 25984 C C . ASP A 1 71 ? 27.947 1.114 2.329 1.00 0.00 78 ASP A C 18
ATOM 25985 O O . ASP A 1 71 ? 27.991 0.316 3.266 1.00 0.00 78 ASP A O 18
ATOM 25994 N N . LYS A 1 72 ? 28.220 2.409 2.468 1.00 0.00 79 LYS A N 18
ATOM 25995 C CA . LYS A 1 72 ? 28.596 2.978 3.757 1.00 0.00 79 LYS A CA 18
ATOM 25996 C C . LYS A 1 72 ? 27.406 2.978 4.718 1.00 0.00 79 LYS A C 18
ATOM 25997 O O . LYS A 1 72 ? 26.613 2.035 4.735 1.00 0.00 79 LYS A O 18
ATOM 26016 N N . SER A 1 73 ? 27.283 4.038 5.516 1.00 0.00 80 SER A N 18
ATOM 26017 C CA . SER A 1 73 ? 26.189 4.155 6.474 1.00 0.00 80 SER A CA 18
ATOM 26018 C C . SER A 1 73 ? 26.198 5.527 7.144 1.00 0.00 80 SER A C 18
ATOM 26019 O O . SER A 1 73 ? 26.265 6.539 6.414 1.00 0.00 80 SER A O 18
ATOM 26028 N N . ALA B 2 1 ? 1.779 -16.365 12.528 1.00 0.00 1 ALA B N 18
ATOM 26029 C CA . ALA B 2 1 ? 1.612 -15.009 13.111 1.00 0.00 1 ALA B CA 18
ATOM 26030 C C . ALA B 2 1 ? 1.688 -13.935 12.030 1.00 0.00 1 ALA B C 18
ATOM 26031 O O . ALA B 2 1 ? 2.331 -12.900 12.213 1.00 0.00 1 ALA B O 18
ATOM 26040 N N . ARG B 2 2 ? 1.023 -14.187 10.905 1.00 0.00 2 ARG B N 18
ATOM 26041 C CA . ARG B 2 2 ? 1.011 -13.242 9.794 1.00 0.00 2 ARG B CA 18
ATOM 26042 C C . ARG B 2 2 ? 0.049 -13.699 8.701 1.00 0.00 2 ARG B C 18
ATOM 26043 O O . ARG B 2 2 ? 0.073 -14.856 8.282 1.00 0.00 2 ARG B O 18
ATOM 26064 N N . THR B 2 3 ? -0.798 -12.782 8.246 1.00 0.00 3 THR B N 18
ATOM 26065 C CA . THR B 2 3 ? -1.768 -13.087 7.202 1.00 0.00 3 THR B CA 18
ATOM 26066 C C . THR B 2 3 ? -1.132 -13.002 5.816 1.00 0.00 3 THR B C 18
ATOM 26067 O O . THR B 2 3 ? -1.706 -12.416 4.896 1.00 0.00 3 THR B O 18
ATOM 26106 N N . GLN B 2 5 ? 1.427 -11.291 4.907 1.00 0.00 5 GLN B N 18
ATOM 26107 C CA . GLN B 2 5 ? 1.711 -9.886 4.623 1.00 0.00 5 GLN B CA 18
ATOM 26108 C C . GLN B 2 5 ? 0.487 -9.202 4.014 1.00 0.00 5 GLN B C 18
ATOM 26109 O O . GLN B 2 5 ? -0.385 -8.717 4.734 1.00 0.00 5 GLN B O 18
ATOM 26123 N N . THR B 2 6 ? 0.432 -9.177 2.684 1.00 0.00 6 THR B N 18
ATOM 26124 C CA . THR B 2 6 ? -0.680 -8.568 1.956 1.00 0.00 6 THR B CA 18
ATOM 26125 C C . THR B 2 6 ? -0.938 -7.125 2.394 1.00 0.00 6 THR B C 18
ATOM 26126 O O . THR B 2 6 ? -0.041 -6.436 2.879 1.00 0.00 6 THR B O 18
ATOM 26137 N N . ALA B 2 7 ? -2.182 -6.689 2.211 1.00 0.00 7 ALA B N 18
ATOM 26138 C CA . ALA B 2 7 ? -2.616 -5.343 2.569 1.00 0.00 7 ALA B CA 18
ATOM 26139 C C . ALA B 2 7 ? -4.132 -5.247 2.397 1.00 0.00 7 ALA B C 18
ATOM 26140 O O . ALA B 2 7 ? -4.873 -5.996 3.031 1.00 0.00 7 ALA B O 18
ATOM 26147 N N . ARG B 2 8 ? -4.597 -4.347 1.528 1.00 0.00 8 ARG B N 18
ATOM 26148 C CA . ARG B 2 8 ? -6.031 -4.197 1.275 1.00 0.00 8 ARG B CA 18
ATOM 26149 C C . ARG B 2 8 ? -6.273 -3.121 0.213 1.00 0.00 8 ARG B C 18
ATOM 26150 O O . ARG B 2 8 ? -5.540 -3.054 -0.772 1.00 0.00 8 ARG B O 18
ATOM 26199 N N . SER B 2 10 ? -7.677 0.438 1.217 1.00 0.00 10 SER B N 18
ATOM 26200 C CA . SER B 2 10 ? -8.209 1.574 1.969 1.00 0.00 10 SER B CA 18
ATOM 26201 C C . SER B 2 10 ? -9.626 1.302 2.470 1.00 0.00 10 SER B C 18
ATOM 26202 O O . SER B 2 10 ? -10.457 2.208 2.525 1.00 0.00 10 SER B O 18
ATOM 26210 N N . THR B 2 11 ? -9.887 0.052 2.849 1.00 0.00 11 THR B N 18
ATOM 26211 C CA . THR B 2 11 ? -11.196 -0.345 3.364 1.00 0.00 11 THR B CA 18
ATOM 26212 C C . THR B 2 11 ? -12.335 0.211 2.510 1.00 0.00 11 THR B C 18
ATOM 26213 O O . THR B 2 11 ? -13.240 0.871 3.023 1.00 0.00 11 THR B O 18
ATOM 26224 N N . GLY B 2 12 ? -12.281 -0.056 1.208 1.00 0.00 12 GLY B N 18
ATOM 26225 C CA . GLY B 2 12 ? -13.314 0.424 0.304 1.00 0.00 12 GLY B CA 18
ATOM 26226 C C . GLY B 2 12 ? -14.591 -0.391 0.386 1.00 0.00 12 GLY B C 18
ATOM 26227 O O . GLY B 2 12 ? -15.098 -0.864 -0.631 1.00 0.00 12 GLY B O 18
ATOM 26231 N N . GLY B 2 13 ? -15.112 -0.561 1.598 1.00 0.00 13 GLY B N 18
ATOM 26232 C CA . GLY B 2 13 ? -16.329 -1.330 1.783 1.00 0.00 13 GLY B CA 18
ATOM 26233 C C . GLY B 2 13 ? -16.880 -1.211 3.189 1.00 0.00 13 GLY B C 18
ATOM 26234 O O . GLY B 2 13 ? -17.253 -0.122 3.624 1.00 0.00 13 GLY B O 18
ATOM 26238 N N . LYS B 2 14 ? -16.939 -2.338 3.895 1.00 0.00 14 LYS B N 18
ATOM 26239 C CA . LYS B 2 14 ? -17.452 -2.371 5.262 1.00 0.00 14 LYS B CA 18
ATOM 26240 C C . LYS B 2 14 ? -18.946 -2.031 5.276 1.00 0.00 14 LYS B C 18
ATOM 26241 O O . LYS B 2 14 ? -19.721 -2.626 4.526 1.00 0.00 14 LYS B O 18
ATOM 26260 N N . ALA B 2 15 ? -19.350 -1.082 6.121 1.00 0.00 15 ALA B N 18
ATOM 26261 C CA . ALA B 2 15 ? -20.752 -0.687 6.212 1.00 0.00 15 ALA B CA 18
ATOM 26262 C C . ALA B 2 15 ? -21.647 -1.890 6.513 1.00 0.00 15 ALA B C 18
ATOM 26263 O O . ALA B 2 15 ? -22.543 -2.216 5.733 1.00 0.00 15 ALA B O 18
ATOM 26270 N N . PRO B 2 16 ? -21.415 -2.573 7.651 1.00 0.00 16 PRO B N 18
ATOM 26271 C CA . PRO B 2 16 ? -22.208 -3.745 8.041 1.00 0.00 16 PRO B CA 18
ATOM 26272 C C . PRO B 2 16 ? -23.685 -3.412 8.217 1.00 0.00 16 PRO B C 18
ATOM 26273 O O . PRO B 2 16 ? -24.038 -2.433 8.874 1.00 0.00 16 PRO B O 18
ATOM 26284 N N . GLY B 2 17 ? -24.545 -4.235 7.624 1.00 0.00 17 GLY B N 18
ATOM 26285 C CA . GLY B 2 17 ? -25.976 -4.015 7.724 1.00 0.00 17 GLY B CA 18
ATOM 26286 C C . GLY B 2 17 ? -26.773 -5.001 6.892 1.00 0.00 17 GLY B C 18
ATOM 26287 O O . GLY B 2 17 ? -27.776 -5.546 7.354 1.00 0.00 17 GLY B O 18
ATOM 26291 N N . GLY B 2 18 ? -26.325 -5.229 5.662 1.00 0.00 18 GLY B N 18
ATOM 26292 C CA . GLY B 2 18 ? -27.012 -6.154 4.780 1.00 0.00 18 GLY B CA 18
ATOM 26293 C C . GLY B 2 18 ? -26.341 -6.270 3.426 1.00 0.00 18 GLY B C 18
ATOM 26294 O O . GLY B 2 18 ? -25.132 -6.585 3.387 1.00 0.00 18 GLY B O 18
ATOM 26299 N N . HIS A 1 1 ? -33.720 1.630 -7.117 1.00 0.00 8 HIS A N 19
ATOM 26300 C CA . HIS A 1 1 ? -32.661 0.586 -7.134 1.00 0.00 8 HIS A CA 19
ATOM 26301 C C . HIS A 1 1 ? -31.822 0.647 -5.857 1.00 0.00 8 HIS A C 19
ATOM 26302 O O . HIS A 1 1 ? -30.591 0.641 -5.904 1.00 0.00 8 HIS A O 19
ATOM 26319 N N . MET A 1 2 ? -32.501 0.711 -4.716 1.00 0.00 9 MET A N 19
ATOM 26320 C CA . MET A 1 2 ? -31.826 0.776 -3.424 1.00 0.00 9 MET A CA 19
ATOM 26321 C C . MET A 1 2 ? -31.010 -0.487 -3.169 1.00 0.00 9 MET A C 19
ATOM 26322 O O . MET A 1 2 ? -31.486 -1.601 -3.391 1.00 0.00 9 MET A O 19
ATOM 26336 N N . VAL A 1 3 ? -29.780 -0.304 -2.700 1.00 0.00 10 VAL A N 19
ATOM 26337 C CA . VAL A 1 3 ? -28.895 -1.425 -2.411 1.00 0.00 10 VAL A CA 19
ATOM 26338 C C . VAL A 1 3 ? -29.456 -2.296 -1.292 1.00 0.00 10 VAL A C 19
ATOM 26339 O O . VAL A 1 3 ? -30.043 -1.791 -0.333 1.00 0.00 10 VAL A O 19
ATOM 26352 N N . GLU A 1 4 ? -29.277 -3.606 -1.426 1.00 0.00 11 GLU A N 19
ATOM 26353 C CA . GLU A 1 4 ? -29.768 -4.556 -0.433 1.00 0.00 11 GLU A CA 19
ATOM 26354 C C . GLU A 1 4 ? -29.216 -4.245 0.955 1.00 0.00 11 GLU A C 19
ATOM 26355 O O . GLU A 1 4 ? -29.945 -4.317 1.945 1.00 0.00 11 GLU A O 19
ATOM 26367 N N . GLU A 1 5 ? -27.927 -3.904 1.016 1.00 0.00 12 GLU A N 19
ATOM 26368 C CA . GLU A 1 5 ? -27.256 -3.582 2.279 1.00 0.00 12 GLU A CA 19
ATOM 26369 C C . GLU A 1 5 ? -26.993 -4.834 3.114 1.00 0.00 12 GLU A C 19
ATOM 26370 O O . GLU A 1 5 ? -25.969 -4.930 3.791 1.00 0.00 12 GLU A O 19
ATOM 26382 N N . VAL A 1 6 ? -27.920 -5.788 3.075 1.00 0.00 13 VAL A N 19
ATOM 26383 C CA . VAL A 1 6 ? -27.779 -7.024 3.837 1.00 0.00 13 VAL A CA 19
ATOM 26384 C C . VAL A 1 6 ? -26.807 -7.994 3.166 1.00 0.00 13 VAL A C 19
ATOM 26385 O O . VAL A 1 6 ? -27.021 -9.207 3.175 1.00 0.00 13 VAL A O 19
ATOM 26398 N N . LEU A 1 7 ? -25.733 -7.452 2.598 1.00 0.00 14 LEU A N 19
ATOM 26399 C CA . LEU A 1 7 ? -24.719 -8.264 1.931 1.00 0.00 14 LEU A CA 19
ATOM 26400 C C . LEU A 1 7 ? -23.579 -7.390 1.416 1.00 0.00 14 LEU A C 19
ATOM 26401 O O . LEU A 1 7 ? -23.802 -6.454 0.647 1.00 0.00 14 LEU A O 19
ATOM 26417 N N . GLU A 1 8 ? -22.359 -7.710 1.841 1.00 0.00 15 GLU A N 19
ATOM 26418 C CA . GLU A 1 8 ? -21.172 -6.965 1.428 1.00 0.00 15 GLU A CA 19
ATOM 26419 C C . GLU A 1 8 ? -19.923 -7.537 2.093 1.00 0.00 15 GLU A C 19
ATOM 26420 O O . GLU A 1 8 ? -19.890 -7.724 3.310 1.00 0.00 15 GLU A O 19
ATOM 26432 N N . GLU A 1 9 ? -18.900 -7.814 1.290 1.00 0.00 16 GLU A N 19
ATOM 26433 C CA . GLU A 1 9 ? -17.652 -8.368 1.807 1.00 0.00 16 GLU A CA 19
ATOM 26434 C C . GLU A 1 9 ? -16.799 -7.289 2.472 1.00 0.00 16 GLU A C 19
ATOM 26435 O O . GLU A 1 9 ? -15.630 -7.523 2.781 1.00 0.00 16 GLU A O 19
ATOM 26447 N N . GLU A 1 10 ? -17.397 -6.114 2.688 1.00 0.00 17 GLU A N 19
ATOM 26448 C CA . GLU A 1 10 ? -16.709 -4.981 3.317 1.00 0.00 17 GLU A CA 19
ATOM 26449 C C . GLU A 1 10 ? -15.257 -4.876 2.844 1.00 0.00 17 GLU A C 19
ATOM 26450 O O . GLU A 1 10 ? -14.946 -5.204 1.699 1.00 0.00 17 GLU A O 19
ATOM 26462 N N . GLU A 1 11 ? -14.374 -4.426 3.730 1.00 0.00 18 GLU A N 19
ATOM 26463 C CA . GLU A 1 11 ? -12.961 -4.293 3.399 1.00 0.00 18 GLU A CA 19
ATOM 26464 C C . GLU A 1 11 ? -12.330 -5.671 3.232 1.00 0.00 18 GLU A C 19
ATOM 26465 O O . GLU A 1 11 ? -12.721 -6.623 3.906 1.00 0.00 18 GLU A O 19
ATOM 26477 N N . GLU A 1 12 ? -11.367 -5.782 2.322 1.00 0.00 19 GLU A N 19
ATOM 26478 C CA . GLU A 1 12 ? -10.710 -7.061 2.068 1.00 0.00 19 GLU A CA 19
ATOM 26479 C C . GLU A 1 12 ? -9.227 -6.881 1.764 1.00 0.00 19 GLU A C 19
ATOM 26480 O O . GLU A 1 12 ? -8.827 -5.927 1.098 1.00 0.00 19 GLU A O 19
ATOM 26492 N N . GLU A 1 13 ? -8.419 -7.815 2.260 1.00 0.00 20 GLU A N 19
ATOM 26493 C CA . GLU A 1 13 ? -6.976 -7.782 2.048 1.00 0.00 20 GLU A CA 19
ATOM 26494 C C . GLU A 1 13 ? -6.615 -8.283 0.653 1.00 0.00 20 GLU A C 19
ATOM 26495 O O . GLU A 1 13 ? -7.072 -9.342 0.225 1.00 0.00 20 GLU A O 19
ATOM 26507 N N . TYR A 1 14 ? -5.778 -7.522 -0.048 1.00 0.00 21 TYR A N 19
ATOM 26508 C CA . TYR A 1 14 ? -5.343 -7.896 -1.390 1.00 0.00 21 TYR A CA 19
ATOM 26509 C C . TYR A 1 14 ? -3.832 -8.027 -1.448 1.00 0.00 21 TYR A C 19
ATOM 26510 O O . TYR A 1 14 ? -3.099 -7.181 -0.935 1.00 0.00 21 TYR A O 19
ATOM 26528 N N . VAL A 1 15 ? -3.379 -9.104 -2.072 1.00 0.00 22 VAL A N 19
ATOM 26529 C CA . VAL A 1 15 ? -1.959 -9.380 -2.201 1.00 0.00 22 VAL A CA 19
ATOM 26530 C C . VAL A 1 15 ? -1.227 -8.214 -2.853 1.00 0.00 22 VAL A C 19
ATOM 26531 O O . VAL A 1 15 ? -1.719 -7.615 -3.809 1.00 0.00 22 VAL A O 19
ATOM 26544 N N . VAL A 1 16 ? -0.046 -7.893 -2.329 1.00 0.00 23 VAL A N 19
ATOM 26545 C CA . VAL A 1 16 ? 0.749 -6.797 -2.865 1.00 0.00 23 VAL A CA 19
ATOM 26546 C C . VAL A 1 16 ? 2.212 -7.194 -3.020 1.00 0.00 23 VAL A C 19
ATOM 26547 O O . VAL A 1 16 ? 2.783 -7.865 -2.159 1.00 0.00 23 VAL A O 19
ATOM 26560 N N . GLU A 1 17 ? 2.804 -6.789 -4.140 1.00 0.00 24 GLU A N 19
ATOM 26561 C CA . GLU A 1 17 ? 4.194 -7.114 -4.439 1.00 0.00 24 GLU A CA 19
ATOM 26562 C C . GLU A 1 17 ? 5.177 -6.298 -3.600 1.00 0.00 24 GLU A C 19
ATOM 26563 O O . GLU A 1 17 ? 6.021 -6.866 -2.908 1.00 0.00 24 GLU A O 19
ATOM 26575 N N . LYS A 1 18 ? 5.085 -4.967 -3.674 1.00 0.00 25 LYS A N 19
ATOM 26576 C CA . LYS A 1 18 ? 6.004 -4.107 -2.923 1.00 0.00 25 LYS A CA 19
ATOM 26577 C C . LYS A 1 18 ? 5.649 -2.630 -3.059 1.00 0.00 25 LYS A C 19
ATOM 26578 O O . LYS A 1 18 ? 5.179 -2.191 -4.109 1.00 0.00 25 LYS A O 19
ATOM 26597 N N . VAL A 1 19 ? 5.895 -1.860 -1.996 1.00 0.00 26 VAL A N 19
ATOM 26598 C CA . VAL A 1 19 ? 5.616 -0.430 -2.025 1.00 0.00 26 VAL A CA 19
ATOM 26599 C C . VAL A 1 19 ? 6.509 0.275 -3.025 1.00 0.00 26 VAL A C 19
ATOM 26600 O O . VAL A 1 19 ? 7.714 0.027 -3.082 1.00 0.00 26 VAL A O 19
ATOM 26613 N N . LEU A 1 20 ? 5.920 1.169 -3.800 1.00 0.00 27 LEU A N 19
ATOM 26614 C CA . LEU A 1 20 ? 6.675 1.921 -4.776 1.00 0.00 27 LEU A CA 19
ATOM 26615 C C . LEU A 1 20 ? 7.194 3.212 -4.162 1.00 0.00 27 LEU A C 19
ATOM 26616 O O . LEU A 1 20 ? 8.135 3.813 -4.683 1.00 0.00 27 LEU A O 19
ATOM 26632 N N . ASP A 1 21 ? 6.585 3.640 -3.050 1.00 0.00 28 ASP A N 19
ATOM 26633 C CA . ASP A 1 21 ? 7.022 4.874 -2.391 1.00 0.00 28 ASP A CA 19
ATOM 26634 C C . ASP A 1 21 ? 6.194 5.167 -1.136 1.00 0.00 28 ASP A C 19
ATOM 26635 O O . ASP A 1 21 ? 5.696 4.250 -0.482 1.00 0.00 28 ASP A O 19
ATOM 26644 N N . ARG A 1 22 ? 6.056 6.452 -0.804 1.00 0.00 29 ARG A N 19
ATOM 26645 C CA . ARG A 1 22 ? 5.300 6.879 0.367 1.00 0.00 29 ARG A CA 19
ATOM 26646 C C . ARG A 1 22 ? 5.079 8.388 0.336 1.00 0.00 29 ARG A C 19
ATOM 26647 O O . ARG A 1 22 ? 5.984 9.151 -0.003 1.00 0.00 29 ARG A O 19
ATOM 26668 N N . ARG A 1 23 ? 3.873 8.814 0.689 1.00 0.00 30 ARG A N 19
ATOM 26669 C CA . ARG A 1 23 ? 3.540 10.237 0.702 1.00 0.00 30 ARG A CA 19
ATOM 26670 C C . ARG A 1 23 ? 2.392 10.523 1.664 1.00 0.00 30 ARG A C 19
ATOM 26671 O O . ARG A 1 23 ? 1.379 9.826 1.659 1.00 0.00 30 ARG A O 19
ATOM 26692 N N . VAL A 1 24 ? 2.552 11.552 2.485 1.00 0.00 31 VAL A N 19
ATOM 26693 C CA . VAL A 1 24 ? 1.522 11.924 3.446 1.00 0.00 31 VAL A CA 19
ATOM 26694 C C . VAL A 1 24 ? 0.464 12.824 2.815 1.00 0.00 31 VAL A C 19
ATOM 26695 O O . VAL A 1 24 ? 0.783 13.837 2.192 1.00 0.00 31 VAL A O 19
ATOM 26708 N N . VAL A 1 25 ? -0.797 12.457 3.011 1.00 0.00 32 VAL A N 19
ATOM 26709 C CA . VAL A 1 25 ? -1.914 13.233 2.497 1.00 0.00 32 VAL A CA 19
ATOM 26710 C C . VAL A 1 25 ? -2.340 14.269 3.536 1.00 0.00 32 VAL A C 19
ATOM 26711 O O . VAL A 1 25 ? -1.513 15.051 4.006 1.00 0.00 32 VAL A O 19
ATOM 26724 N N . LYS A 1 26 ? -3.616 14.261 3.915 1.00 0.00 33 LYS A N 19
ATOM 26725 C CA . LYS A 1 26 ? -4.116 15.185 4.923 1.00 0.00 33 LYS A CA 19
ATOM 26726 C C . LYS A 1 26 ? -3.273 15.079 6.191 1.00 0.00 33 LYS A C 19
ATOM 26727 O O . LYS A 1 26 ? -3.202 16.014 6.988 1.00 0.00 33 LYS A O 19
ATOM 26746 N N . GLY A 1 27 ? -2.641 13.921 6.364 1.00 0.00 34 GLY A N 19
ATOM 26747 C CA . GLY A 1 27 ? -1.810 13.679 7.525 1.00 0.00 34 GLY A CA 19
ATOM 26748 C C . GLY A 1 27 ? -1.340 12.240 7.580 1.00 0.00 34 GLY A C 19
ATOM 26749 O O . GLY A 1 27 ? -0.302 11.933 8.165 1.00 0.00 34 GLY A O 19
ATOM 26753 N N . LYS A 1 28 ? -2.123 11.358 6.965 1.00 0.00 35 LYS A N 19
ATOM 26754 C CA . LYS A 1 28 ? -1.816 9.938 6.929 1.00 0.00 35 LYS A CA 19
ATOM 26755 C C . LYS A 1 28 ? -0.845 9.608 5.805 1.00 0.00 35 LYS A C 19
ATOM 26756 O O . LYS A 1 28 ? -0.959 10.134 4.699 1.00 0.00 35 LYS A O 19
ATOM 26775 N N . VAL A 1 29 ? 0.104 8.728 6.092 1.00 0.00 36 VAL A N 19
ATOM 26776 C CA . VAL A 1 29 ? 1.091 8.323 5.097 1.00 0.00 36 VAL A CA 19
ATOM 26777 C C . VAL A 1 29 ? 0.561 7.176 4.240 1.00 0.00 36 VAL A C 19
ATOM 26778 O O . VAL A 1 29 ? 0.009 6.208 4.757 1.00 0.00 36 VAL A O 19
ATOM 26791 N N . GLU A 1 30 ? 0.736 7.289 2.927 1.00 0.00 37 GLU A N 19
ATOM 26792 C CA . GLU A 1 30 ? 0.276 6.252 2.007 1.00 0.00 37 GLU A CA 19
ATOM 26793 C C . GLU A 1 30 ? 1.430 5.734 1.155 1.00 0.00 37 GLU A C 19
ATOM 26794 O O . GLU A 1 30 ? 2.164 6.511 0.545 1.00 0.00 37 GLU A O 19
ATOM 26806 N N . TYR A 1 31 ? 1.583 4.415 1.124 1.00 0.00 38 TYR A N 19
ATOM 26807 C CA . TYR A 1 31 ? 2.644 3.781 0.348 1.00 0.00 38 TYR A CA 19
ATOM 26808 C C . TYR A 1 31 ? 2.106 3.199 -0.947 1.00 0.00 38 TYR A C 19
ATOM 26809 O O . TYR A 1 31 ? 1.195 2.372 -0.937 1.00 0.00 38 TYR A O 19
ATOM 26827 N N . LEU A 1 32 ? 2.689 3.628 -2.062 1.00 0.00 39 LEU A N 19
ATOM 26828 C CA . LEU A 1 32 ? 2.282 3.137 -3.366 1.00 0.00 39 LEU A CA 19
ATOM 26829 C C . LEU A 1 32 ? 2.436 1.625 -3.395 1.00 0.00 39 LEU A C 19
ATOM 26830 O O . LEU A 1 32 ? 3.313 1.088 -2.729 1.00 0.00 39 LEU A O 19
ATOM 26846 N N . LEU A 1 33 ? 1.571 0.933 -4.125 1.00 0.00 40 LEU A N 19
ATOM 26847 C CA . LEU A 1 33 ? 1.636 -0.523 -4.163 1.00 0.00 40 LEU A CA 19
ATOM 26848 C C . LEU A 1 33 ? 1.215 -1.091 -5.512 1.00 0.00 40 LEU A C 19
ATOM 26849 O O . LEU A 1 33 ? 0.144 -0.773 -6.026 1.00 0.00 40 LEU A O 19
ATOM 26865 N N . LYS A 1 34 ? 2.061 -1.958 -6.066 1.00 0.00 41 LYS A N 19
ATOM 26866 C CA . LYS A 1 34 ? 1.768 -2.599 -7.340 1.00 0.00 41 LYS A CA 19
ATOM 26867 C C . LYS A 1 34 ? 0.906 -3.833 -7.103 1.00 0.00 41 LYS A C 19
ATOM 26868 O O . LYS A 1 34 ? 1.395 -4.862 -6.637 1.00 0.00 41 LYS A O 19
ATOM 26887 N N . TRP A 1 35 ? -0.382 -3.713 -7.398 1.00 0.00 42 TRP A N 19
ATOM 26888 C CA . TRP A 1 35 ? -1.319 -4.808 -7.187 1.00 0.00 42 TRP A CA 19
ATOM 26889 C C . TRP A 1 35 ? -1.290 -5.812 -8.334 1.00 0.00 42 TRP A C 19
ATOM 26890 O O . TRP A 1 35 ? -1.371 -5.442 -9.506 1.00 0.00 42 TRP A O 19
ATOM 26911 N N . LYS A 1 36 ? -1.167 -7.089 -7.977 1.00 0.00 43 LYS A N 19
ATOM 26912 C CA . LYS A 1 36 ? -1.117 -8.170 -8.957 1.00 0.00 43 LYS A CA 19
ATOM 26913 C C . LYS A 1 36 ? -2.434 -8.289 -9.718 1.00 0.00 43 LYS A C 19
ATOM 26914 O O . LYS A 1 36 ? -3.506 -8.042 -9.165 1.00 0.00 43 LYS A O 19
ATOM 26933 N N . GLY A 1 37 ? -2.340 -8.673 -10.988 1.00 0.00 44 GLY A N 19
ATOM 26934 C CA . GLY A 1 37 ? -3.523 -8.822 -11.816 1.00 0.00 44 GLY A CA 19
ATOM 26935 C C . GLY A 1 37 ? -4.029 -7.494 -12.338 1.00 0.00 44 GLY A C 19
ATOM 26936 O O . GLY A 1 37 ? -4.260 -7.339 -13.538 1.00 0.00 44 GLY A O 19
ATOM 26940 N N . PHE A 1 38 ? -4.190 -6.530 -11.439 1.00 0.00 45 PHE A N 19
ATOM 26941 C CA . PHE A 1 38 ? -4.658 -5.204 -11.817 1.00 0.00 45 PHE A CA 19
ATOM 26942 C C . PHE A 1 38 ? -3.595 -4.486 -12.639 1.00 0.00 45 PHE A C 19
ATOM 26943 O O . PHE A 1 38 ? -2.403 -4.591 -12.348 1.00 0.00 45 PHE A O 19
ATOM 26960 N N . SER A 1 39 ? -4.030 -3.761 -13.666 1.00 0.00 46 SER A N 19
ATOM 26961 C CA . SER A 1 39 ? -3.107 -3.029 -14.526 1.00 0.00 46 SER A CA 19
ATOM 26962 C C . SER A 1 39 ? -2.142 -2.196 -13.691 1.00 0.00 46 SER A C 19
ATOM 26963 O O . SER A 1 39 ? -2.539 -1.579 -12.702 1.00 0.00 46 SER A O 19
ATOM 26971 N N . ASP A 1 40 ? -0.873 -2.192 -14.087 1.00 0.00 47 ASP A N 19
ATOM 26972 C CA . ASP A 1 40 ? 0.149 -1.444 -13.365 1.00 0.00 47 ASP A CA 19
ATOM 26973 C C . ASP A 1 40 ? -0.257 0.019 -13.199 1.00 0.00 47 ASP A C 19
ATOM 26974 O O . ASP A 1 40 ? -0.052 0.606 -12.138 1.00 0.00 47 ASP A O 19
ATOM 26983 N N . GLU A 1 41 ? -0.849 0.597 -14.240 1.00 0.00 48 GLU A N 19
ATOM 26984 C CA . GLU A 1 41 ? -1.298 1.983 -14.187 1.00 0.00 48 GLU A CA 19
ATOM 26985 C C . GLU A 1 41 ? -2.269 2.196 -13.031 1.00 0.00 48 GLU A C 19
ATOM 26986 O O . GLU A 1 41 ? -2.325 3.277 -12.444 1.00 0.00 48 GLU A O 19
ATOM 26998 N N . ASP A 1 42 ? -3.047 1.162 -12.725 1.00 0.00 49 ASP A N 19
ATOM 26999 C CA . ASP A 1 42 ? -4.036 1.227 -11.657 1.00 0.00 49 ASP A CA 19
ATOM 27000 C C . ASP A 1 42 ? -3.404 1.164 -10.264 1.00 0.00 49 ASP A C 19
ATOM 27001 O O . ASP A 1 42 ? -3.974 0.567 -9.349 1.00 0.00 49 ASP A O 19
ATOM 27010 N N . ASN A 1 43 ? -2.245 1.795 -10.090 1.00 0.00 50 ASN A N 19
ATOM 27011 C CA . ASN A 1 43 ? -1.587 1.810 -8.788 1.00 0.00 50 ASN A CA 19
ATOM 27012 C C . ASN A 1 43 ? -2.405 2.627 -7.792 1.00 0.00 50 ASN A C 19
ATOM 27013 O O . ASN A 1 43 ? -3.009 3.637 -8.156 1.00 0.00 50 ASN A O 19
ATOM 27024 N N . THR A 1 44 ? -2.435 2.182 -6.539 1.00 0.00 51 THR A N 19
ATOM 27025 C CA . THR A 1 44 ? -3.198 2.876 -5.508 1.00 0.00 51 THR A CA 19
ATOM 27026 C C . THR A 1 44 ? -2.460 2.888 -4.172 1.00 0.00 51 THR A C 19
ATOM 27027 O O . THR A 1 44 ? -2.084 1.839 -3.648 1.00 0.00 51 THR A O 19
ATOM 27038 N N . TRP A 1 45 ? -2.266 4.087 -3.626 1.00 0.00 52 TRP A N 19
ATOM 27039 C CA . TRP A 1 45 ? -1.585 4.255 -2.353 1.00 0.00 52 TRP A CA 19
ATOM 27040 C C . TRP A 1 45 ? -2.542 3.972 -1.200 1.00 0.00 52 TRP A C 19
ATOM 27041 O O . TRP A 1 45 ? -3.741 4.226 -1.307 1.00 0.00 52 TRP A O 19
ATOM 27062 N N . GLU A 1 46 ? -2.014 3.445 -0.101 1.00 0.00 53 GLU A N 19
ATOM 27063 C CA . GLU A 1 46 ? -2.836 3.129 1.064 1.00 0.00 53 GLU A CA 19
ATOM 27064 C C . GLU A 1 46 ? -2.088 3.426 2.363 1.00 0.00 53 GLU A C 19
ATOM 27065 O O . GLU A 1 46 ? -0.876 3.226 2.447 1.00 0.00 53 GLU A O 19
ATOM 27077 N N . PRO A 1 47 ? -2.806 3.906 3.401 1.00 0.00 54 PRO A N 19
ATOM 27078 C CA . PRO A 1 47 ? -2.202 4.223 4.699 1.00 0.00 54 PRO A CA 19
ATOM 27079 C C . PRO A 1 47 ? -1.405 3.049 5.254 1.00 0.00 54 PRO A C 19
ATOM 27080 O O . PRO A 1 47 ? -1.879 1.913 5.257 1.00 0.00 54 PRO A O 19
ATOM 27091 N N . GLU A 1 48 ? -0.185 3.328 5.706 1.00 0.00 55 GLU A N 19
ATOM 27092 C CA . GLU A 1 48 ? 0.689 2.294 6.243 1.00 0.00 55 GLU A CA 19
ATOM 27093 C C . GLU A 1 48 ? 0.014 1.533 7.384 1.00 0.00 55 GLU A C 19
ATOM 27094 O O . GLU A 1 48 ? 0.236 0.333 7.551 1.00 0.00 55 GLU A O 19
ATOM 27106 N N . GLU A 1 49 ? -0.802 2.234 8.170 1.00 0.00 56 GLU A N 19
ATOM 27107 C CA . GLU A 1 49 ? -1.499 1.613 9.295 1.00 0.00 56 GLU A CA 19
ATOM 27108 C C . GLU A 1 49 ? -2.266 0.370 8.851 1.00 0.00 56 GLU A C 19
ATOM 27109 O O . GLU A 1 49 ? -2.125 -0.700 9.443 1.00 0.00 56 GLU A O 19
ATOM 27121 N N . ASN A 1 50 ? -3.081 0.521 7.812 1.00 0.00 57 ASN A N 19
ATOM 27122 C CA . ASN A 1 50 ? -3.875 -0.590 7.295 1.00 0.00 57 ASN A CA 19
ATOM 27123 C C . ASN A 1 50 ? -3.002 -1.632 6.603 1.00 0.00 57 ASN A C 19
ATOM 27124 O O . ASN A 1 50 ? -3.298 -2.826 6.655 1.00 0.00 57 ASN A O 19
ATOM 27135 N N . LEU A 1 51 ? -1.943 -1.177 5.937 1.00 0.00 58 LEU A N 19
ATOM 27136 C CA . LEU A 1 51 ? -1.052 -2.084 5.219 1.00 0.00 58 LEU A CA 19
ATOM 27137 C C . LEU A 1 51 ? -0.584 -3.230 6.106 1.00 0.00 58 LEU A C 19
ATOM 27138 O O . LEU A 1 51 ? 0.054 -3.015 7.137 1.00 0.00 58 LEU A O 19
ATOM 27154 N N . ASP A 1 52 ? -0.893 -4.452 5.684 1.00 0.00 59 ASP A N 19
ATOM 27155 C CA . ASP A 1 52 ? -0.493 -5.643 6.419 1.00 0.00 59 ASP A CA 19
ATOM 27156 C C . ASP A 1 52 ? 0.741 -6.259 5.770 1.00 0.00 59 ASP A C 19
ATOM 27157 O O . ASP A 1 52 ? 0.789 -7.461 5.508 1.00 0.00 59 ASP A O 19
ATOM 27166 N N . CYS A 1 53 ? 1.732 -5.418 5.499 1.00 0.00 60 CYS A N 19
ATOM 27167 C CA . CYS A 1 53 ? 2.964 -5.865 4.861 1.00 0.00 60 CYS A CA 19
ATOM 27168 C C . CYS A 1 53 ? 4.155 -5.009 5.291 1.00 0.00 60 CYS A C 19
ATOM 27169 O O . CYS A 1 53 ? 4.800 -4.368 4.461 1.00 0.00 60 CYS A O 19
ATOM 27177 N N . PRO A 1 54 ? 4.470 -4.991 6.601 1.00 0.00 61 PRO A N 19
ATOM 27178 C CA . PRO A 1 54 ? 5.594 -4.211 7.129 1.00 0.00 61 PRO A CA 19
ATOM 27179 C C . PRO A 1 54 ? 6.903 -4.543 6.421 1.00 0.00 61 PRO A C 19
ATOM 27180 O O . PRO A 1 54 ? 7.762 -3.679 6.247 1.00 0.00 61 PRO A O 19
ATOM 27191 N N . ASP A 1 55 ? 7.045 -5.802 6.017 1.00 0.00 62 ASP A N 19
ATOM 27192 C CA . ASP A 1 55 ? 8.248 -6.258 5.329 1.00 0.00 62 ASP A CA 19
ATOM 27193 C C . ASP A 1 55 ? 8.518 -5.417 4.084 1.00 0.00 62 ASP A C 19
ATOM 27194 O O . ASP A 1 55 ? 9.657 -5.023 3.831 1.00 0.00 62 ASP A O 19
ATOM 27203 N N . LEU A 1 56 ? 7.468 -5.136 3.315 1.00 0.00 63 LEU A N 19
ATOM 27204 C CA . LEU A 1 56 ? 7.604 -4.335 2.107 1.00 0.00 63 LEU A CA 19
ATOM 27205 C C . LEU A 1 56 ? 8.007 -2.914 2.462 1.00 0.00 63 LEU A C 19
ATOM 27206 O O . LEU A 1 56 ? 8.854 -2.313 1.802 1.00 0.00 63 LEU A O 19
ATOM 27222 N N . ILE A 1 57 ? 7.401 -2.388 3.522 1.00 0.00 64 ILE A N 19
ATOM 27223 C CA . ILE A 1 57 ? 7.705 -1.042 3.981 1.00 0.00 64 ILE A CA 19
ATOM 27224 C C . ILE A 1 57 ? 9.195 -0.915 4.262 1.00 0.00 64 ILE A C 19
ATOM 27225 O O . ILE A 1 57 ? 9.835 0.053 3.855 1.00 0.00 64 ILE A O 19
ATOM 27241 N N . ALA A 1 58 ? 9.743 -1.913 4.949 1.00 0.00 65 ALA A N 19
ATOM 27242 C CA . ALA A 1 58 ? 11.161 -1.930 5.273 1.00 0.00 65 ALA A CA 19
ATOM 27243 C C . ALA A 1 58 ? 11.998 -2.003 4.003 1.00 0.00 65 ALA A C 19
ATOM 27244 O O . ALA A 1 58 ? 12.983 -1.281 3.857 1.00 0.00 65 ALA A O 19
ATOM 27251 N N . GLU A 1 59 ? 11.589 -2.875 3.081 1.00 0.00 66 GLU A N 19
ATOM 27252 C CA . GLU A 1 59 ? 12.290 -3.044 1.811 1.00 0.00 66 GLU A CA 19
ATOM 27253 C C . GLU A 1 59 ? 12.495 -1.700 1.125 1.00 0.00 66 GLU A C 19
ATOM 27254 O O . GLU A 1 59 ? 13.557 -1.430 0.563 1.00 0.00 66 GLU A O 19
ATOM 27266 N N . PHE A 1 60 ? 11.468 -0.863 1.179 1.00 0.00 67 PHE A N 19
ATOM 27267 C CA . PHE A 1 60 ? 11.520 0.458 0.569 1.00 0.00 67 PHE A CA 19
ATOM 27268 C C . PHE A 1 60 ? 12.640 1.304 1.173 1.00 0.00 67 PHE A C 19
ATOM 27269 O O . PHE A 1 60 ? 13.520 1.783 0.459 1.00 0.00 67 PHE A O 19
ATOM 27286 N N . LEU A 1 61 ? 12.593 1.492 2.488 1.00 0.00 68 LEU A N 19
ATOM 27287 C CA . LEU A 1 61 ? 13.589 2.285 3.190 1.00 0.00 68 LEU A CA 19
ATOM 27288 C C . LEU A 1 61 ? 14.998 1.713 3.039 1.00 0.00 68 LEU A C 19
ATOM 27289 O O . LEU A 1 61 ? 15.977 2.453 3.138 1.00 0.00 68 LEU A O 19
ATOM 27305 N N . GLN A 1 62 ? 15.103 0.405 2.801 1.00 0.00 69 GLN A N 19
ATOM 27306 C CA . GLN A 1 62 ? 16.412 -0.227 2.636 1.00 0.00 69 GLN A CA 19
ATOM 27307 C C . GLN A 1 62 ? 17.245 0.551 1.624 1.00 0.00 69 GLN A C 19
ATOM 27308 O O . GLN A 1 62 ? 18.390 0.913 1.896 1.00 0.00 69 GLN A O 19
ATOM 27322 N N . SER A 1 63 ? 16.648 0.835 0.472 1.00 0.00 70 SER A N 19
ATOM 27323 C CA . SER A 1 63 ? 17.322 1.606 -0.563 1.00 0.00 70 SER A CA 19
ATOM 27324 C C . SER A 1 63 ? 17.572 3.015 -0.052 1.00 0.00 70 SER A C 19
ATOM 27325 O O . SER A 1 63 ? 18.621 3.611 -0.298 1.00 0.00 70 SER A O 19
ATOM 27333 N N . GLN A 1 64 ? 16.584 3.528 0.667 1.00 0.00 71 GLN A N 19
ATOM 27334 C CA . GLN A 1 64 ? 16.644 4.863 1.243 1.00 0.00 71 GLN A CA 19
ATOM 27335 C C . GLN A 1 64 ? 17.641 4.905 2.403 1.00 0.00 71 GLN A C 19
ATOM 27336 O O . GLN A 1 64 ? 18.837 4.694 2.204 1.00 0.00 71 GLN A O 19
ATOM 27350 N N . LYS A 1 65 ? 17.143 5.175 3.611 1.00 0.00 72 LYS A N 19
ATOM 27351 C CA . LYS A 1 65 ? 17.992 5.238 4.796 1.00 0.00 72 LYS A CA 19
ATOM 27352 C C . LYS A 1 65 ? 19.078 6.302 4.606 1.00 0.00 72 LYS A C 19
ATOM 27353 O O . LYS A 1 65 ? 18.807 7.377 4.071 1.00 0.00 72 LYS A O 19
ATOM 27372 N N . THR A 1 66 ? 20.305 6.003 5.030 1.00 0.00 73 THR A N 19
ATOM 27373 C CA . THR A 1 66 ? 21.408 6.943 4.882 1.00 0.00 73 THR A CA 19
ATOM 27374 C C . THR A 1 66 ? 21.785 7.094 3.415 1.00 0.00 73 THR A C 19
ATOM 27375 O O . THR A 1 66 ? 22.014 8.202 2.929 1.00 0.00 73 THR A O 19
ATOM 27386 N N . ALA A 1 67 ? 21.841 5.967 2.713 1.00 0.00 74 ALA A N 19
ATOM 27387 C CA . ALA A 1 67 ? 22.181 5.959 1.297 1.00 0.00 74 ALA A CA 19
ATOM 27388 C C . ALA A 1 67 ? 20.940 6.176 0.437 1.00 0.00 74 ALA A C 19
ATOM 27389 O O . ALA A 1 67 ? 20.704 5.443 -0.523 1.00 0.00 74 ALA A O 19
ATOM 27396 N N . HIS A 1 68 ? 20.145 7.184 0.791 1.00 0.00 75 HIS A N 19
ATOM 27397 C CA . HIS A 1 68 ? 18.926 7.491 0.049 1.00 0.00 75 HIS A CA 19
ATOM 27398 C C . HIS A 1 68 ? 19.254 7.982 -1.365 1.00 0.00 75 HIS A C 19
ATOM 27399 O O . HIS A 1 68 ? 20.119 7.419 -2.037 1.00 0.00 75 HIS A O 19
ATOM 27414 N N . GLU A 1 69 ? 18.565 9.027 -1.818 1.00 0.00 76 GLU A N 19
ATOM 27415 C CA . GLU A 1 69 ? 18.799 9.569 -3.152 1.00 0.00 76 GLU A CA 19
ATOM 27416 C C . GLU A 1 69 ? 18.945 11.088 -3.109 1.00 0.00 76 GLU A C 19
ATOM 27417 O O . GLU A 1 69 ? 18.416 11.798 -3.965 1.00 0.00 76 GLU A O 19
ATOM 27429 N N . THR A 1 70 ? 19.671 11.578 -2.108 1.00 0.00 77 THR A N 19
ATOM 27430 C CA . THR A 1 70 ? 19.897 13.010 -1.948 1.00 0.00 77 THR A CA 19
ATOM 27431 C C . THR A 1 70 ? 18.566 13.773 -1.950 1.00 0.00 77 THR A C 19
ATOM 27432 O O . THR A 1 70 ? 17.687 13.488 -1.135 1.00 0.00 77 THR A O 19
ATOM 27443 N N . ASP A 1 71 ? 18.418 14.738 -2.860 1.00 0.00 78 ASP A N 19
ATOM 27444 C CA . ASP A 1 71 ? 17.192 15.527 -2.953 1.00 0.00 78 ASP A CA 19
ATOM 27445 C C . ASP A 1 71 ? 16.884 16.214 -1.624 1.00 0.00 78 ASP A C 19
ATOM 27446 O O . ASP A 1 71 ? 15.746 16.193 -1.153 1.00 0.00 78 ASP A O 19
ATOM 27455 N N . LYS A 1 72 ? 17.906 16.820 -1.026 1.00 0.00 79 LYS A N 19
ATOM 27456 C CA . LYS A 1 72 ? 17.748 17.515 0.248 1.00 0.00 79 LYS A CA 19
ATOM 27457 C C . LYS A 1 72 ? 16.768 18.677 0.119 1.00 0.00 79 LYS A C 19
ATOM 27458 O O . LYS A 1 72 ? 16.815 19.435 -0.850 1.00 0.00 79 LYS A O 19
ATOM 27477 N N . SER A 1 73 ? 15.881 18.809 1.102 1.00 0.00 80 SER A N 19
ATOM 27478 C CA . SER A 1 73 ? 14.888 19.879 1.098 1.00 0.00 80 SER A CA 19
ATOM 27479 C C . SER A 1 73 ? 15.559 21.249 1.069 1.00 0.00 80 SER A C 19
ATOM 27480 O O . SER A 1 73 ? 15.614 21.857 -0.021 1.00 0.00 80 SER A O 19
ATOM 27489 N N . ALA B 2 1 ? 6.917 -14.788 9.507 1.00 0.00 1 ALA B N 19
ATOM 27490 C CA . ALA B 2 1 ? 5.473 -15.081 9.686 1.00 0.00 1 ALA B CA 19
ATOM 27491 C C . ALA B 2 1 ? 5.075 -16.349 8.929 1.00 0.00 1 ALA B C 19
ATOM 27492 O O . ALA B 2 1 ? 5.824 -17.327 8.911 1.00 0.00 1 ALA B O 19
ATOM 27501 N N . ARG B 2 2 ? 3.898 -16.327 8.307 1.00 0.00 2 ARG B N 19
ATOM 27502 C CA . ARG B 2 2 ? 3.407 -17.476 7.551 1.00 0.00 2 ARG B CA 19
ATOM 27503 C C . ARG B 2 2 ? 2.123 -17.111 6.806 1.00 0.00 2 ARG B C 19
ATOM 27504 O O . ARG B 2 2 ? 1.121 -17.823 6.876 1.00 0.00 2 ARG B O 19
ATOM 27525 N N . THR B 2 3 ? 2.167 -15.989 6.091 1.00 0.00 3 THR B N 19
ATOM 27526 C CA . THR B 2 3 ? 1.017 -15.513 5.330 1.00 0.00 3 THR B CA 19
ATOM 27527 C C . THR B 2 3 ? 1.448 -14.469 4.303 1.00 0.00 3 THR B C 19
ATOM 27528 O O . THR B 2 3 ? 2.214 -13.557 4.616 1.00 0.00 3 THR B O 19
ATOM 27567 N N . GLN B 2 5 ? 1.702 -11.291 2.085 1.00 0.00 5 GLN B N 19
ATOM 27568 C CA . GLN B 2 5 ? 1.401 -9.894 2.372 1.00 0.00 5 GLN B CA 19
ATOM 27569 C C . GLN B 2 5 ? 0.180 -9.417 1.596 1.00 0.00 5 GLN B C 19
ATOM 27570 O O . GLN B 2 5 ? 0.019 -9.729 0.417 1.00 0.00 5 GLN B O 19
ATOM 27584 N N . THR B 2 6 ? -0.673 -8.654 2.273 1.00 0.00 6 THR B N 19
ATOM 27585 C CA . THR B 2 6 ? -1.885 -8.124 1.661 1.00 0.00 6 THR B CA 19
ATOM 27586 C C . THR B 2 6 ? -2.291 -6.802 2.298 1.00 0.00 6 THR B C 19
ATOM 27587 O O . THR B 2 6 ? -2.421 -6.704 3.517 1.00 0.00 6 THR B O 19
ATOM 27598 N N . ALA B 2 7 ? -2.507 -5.793 1.464 1.00 0.00 7 ALA B N 19
ATOM 27599 C CA . ALA B 2 7 ? -2.919 -4.483 1.946 1.00 0.00 7 ALA B CA 19
ATOM 27600 C C . ALA B 2 7 ? -4.300 -4.128 1.394 1.00 0.00 7 ALA B C 19
ATOM 27601 O O . ALA B 2 7 ? -4.519 -4.139 0.183 1.00 0.00 7 ALA B O 19
ATOM 27608 N N . ARG B 2 8 ? -5.235 -3.836 2.295 1.00 0.00 8 ARG B N 19
ATOM 27609 C CA . ARG B 2 8 ? -6.607 -3.503 1.909 1.00 0.00 8 ARG B CA 19
ATOM 27610 C C . ARG B 2 8 ? -6.683 -2.183 1.145 1.00 0.00 8 ARG B C 19
ATOM 27611 O O . ARG B 2 8 ? -5.951 -1.239 1.438 1.00 0.00 8 ARG B O 19
ATOM 27660 N N . SER B 2 10 ? -8.293 0.347 1.362 1.00 0.00 10 SER B N 19
ATOM 27661 C CA . SER B 2 10 ? -9.036 1.300 2.181 1.00 0.00 10 SER B CA 19
ATOM 27662 C C . SER B 2 10 ? -10.478 0.826 2.374 1.00 0.00 10 SER B C 19
ATOM 27663 O O . SER B 2 10 ? -10.709 -0.314 2.777 1.00 0.00 10 SER B O 19
ATOM 27671 N N . THR B 2 11 ? -11.445 1.696 2.090 1.00 0.00 11 THR B N 19
ATOM 27672 C CA . THR B 2 11 ? -12.853 1.348 2.239 1.00 0.00 11 THR B CA 19
ATOM 27673 C C . THR B 2 11 ? -13.224 0.163 1.354 1.00 0.00 11 THR B C 19
ATOM 27674 O O . THR B 2 11 ? -12.784 0.069 0.207 1.00 0.00 11 THR B O 19
ATOM 27685 N N . GLY B 2 12 ? -14.036 -0.739 1.896 1.00 0.00 12 GLY B N 19
ATOM 27686 C CA . GLY B 2 12 ? -14.458 -1.910 1.148 1.00 0.00 12 GLY B CA 19
ATOM 27687 C C . GLY B 2 12 ? -15.190 -1.556 -0.133 1.00 0.00 12 GLY B C 19
ATOM 27688 O O . GLY B 2 12 ? -15.030 -2.229 -1.151 1.00 0.00 12 GLY B O 19
ATOM 27692 N N . GLY B 2 13 ? -15.996 -0.499 -0.083 1.00 0.00 13 GLY B N 19
ATOM 27693 C CA . GLY B 2 13 ? -16.744 -0.083 -1.256 1.00 0.00 13 GLY B CA 19
ATOM 27694 C C . GLY B 2 13 ? -17.262 1.337 -1.146 1.00 0.00 13 GLY B C 19
ATOM 27695 O O . GLY B 2 13 ? -17.698 1.767 -0.078 1.00 0.00 13 GLY B O 19
ATOM 27699 N N . LYS B 2 14 ? -17.212 2.068 -2.258 1.00 0.00 14 LYS B N 19
ATOM 27700 C CA . LYS B 2 14 ? -17.675 3.451 -2.291 1.00 0.00 14 LYS B CA 19
ATOM 27701 C C . LYS B 2 14 ? -17.736 3.963 -3.728 1.00 0.00 14 LYS B C 19
ATOM 27702 O O . LYS B 2 14 ? -18.639 4.719 -4.088 1.00 0.00 14 LYS B O 19
ATOM 27721 N N . ALA B 2 15 ? -16.764 3.543 -4.537 1.00 0.00 15 ALA B N 19
ATOM 27722 C CA . ALA B 2 15 ? -16.687 3.947 -5.939 1.00 0.00 15 ALA B CA 19
ATOM 27723 C C . ALA B 2 15 ? -16.385 5.438 -6.075 1.00 0.00 15 ALA B C 19
ATOM 27724 O O . ALA B 2 15 ? -16.952 6.265 -5.361 1.00 0.00 15 ALA B O 19
ATOM 27731 N N . PRO B 2 16 ? -15.480 5.804 -7.002 1.00 0.00 16 PRO B N 19
ATOM 27732 C CA . PRO B 2 16 ? -15.102 7.204 -7.231 1.00 0.00 16 PRO B CA 19
ATOM 27733 C C . PRO B 2 16 ? -16.268 8.046 -7.738 1.00 0.00 16 PRO B C 19
ATOM 27734 O O . PRO B 2 16 ? -16.485 9.166 -7.273 1.00 0.00 16 PRO B O 19
ATOM 27745 N N . GLY B 2 17 ? -17.015 7.500 -8.693 1.00 0.00 17 GLY B N 19
ATOM 27746 C CA . GLY B 2 17 ? -18.152 8.215 -9.248 1.00 0.00 17 GLY B CA 19
ATOM 27747 C C . GLY B 2 17 ? -17.744 9.273 -10.257 1.00 0.00 17 GLY B C 19
ATOM 27748 O O . GLY B 2 17 ? -18.383 9.422 -11.298 1.00 0.00 17 GLY B O 19
ATOM 27752 N N . GLY B 2 18 ? -16.680 10.011 -9.950 1.00 0.00 18 GLY B N 19
ATOM 27753 C CA . GLY B 2 18 ? -16.211 11.050 -10.847 1.00 0.00 18 GLY B CA 19
ATOM 27754 C C . GLY B 2 18 ? -17.227 12.159 -11.035 1.00 0.00 18 GLY B C 19
ATOM 27755 O O . GLY B 2 18 ? -17.737 12.676 -10.018 1.00 0.00 18 GLY B O 19
ATOM 27760 N N . HIS A 1 1 ? -30.531 -15.051 13.875 1.00 0.00 8 HIS A N 20
ATOM 27761 C CA . HIS A 1 1 ? -29.436 -15.917 14.387 1.00 0.00 8 HIS A CA 20
ATOM 27762 C C . HIS A 1 1 ? -28.149 -15.704 13.596 1.00 0.00 8 HIS A C 20
ATOM 27763 O O . HIS A 1 1 ? -27.461 -16.661 13.242 1.00 0.00 8 HIS A O 20
ATOM 27780 N N . MET A 1 2 ? -27.831 -14.440 13.326 1.00 0.00 9 MET A N 20
ATOM 27781 C CA . MET A 1 2 ? -26.625 -14.094 12.580 1.00 0.00 9 MET A CA 20
ATOM 27782 C C . MET A 1 2 ? -26.429 -12.581 12.537 1.00 0.00 9 MET A C 20
ATOM 27783 O O . MET A 1 2 ? -25.958 -12.032 11.539 1.00 0.00 9 MET A O 20
ATOM 27797 N N . VAL A 1 3 ? -26.787 -11.914 13.628 1.00 0.00 10 VAL A N 20
ATOM 27798 C CA . VAL A 1 3 ? -26.648 -10.465 13.720 1.00 0.00 10 VAL A CA 20
ATOM 27799 C C . VAL A 1 3 ? -25.190 -10.069 13.932 1.00 0.00 10 VAL A C 20
ATOM 27800 O O . VAL A 1 3 ? -24.491 -10.660 14.753 1.00 0.00 10 VAL A O 20
ATOM 27813 N N . GLU A 1 4 ? -24.739 -9.064 13.187 1.00 0.00 11 GLU A N 20
ATOM 27814 C CA . GLU A 1 4 ? -23.365 -8.589 13.294 1.00 0.00 11 GLU A CA 20
ATOM 27815 C C . GLU A 1 4 ? -23.072 -8.089 14.706 1.00 0.00 11 GLU A C 20
ATOM 27816 O O . GLU A 1 4 ? -23.846 -7.320 15.275 1.00 0.00 11 GLU A O 20
ATOM 27828 N N . GLU A 1 5 ? -21.949 -8.531 15.267 1.00 0.00 12 GLU A N 20
ATOM 27829 C CA . GLU A 1 5 ? -21.555 -8.128 16.612 1.00 0.00 12 GLU A CA 20
ATOM 27830 C C . GLU A 1 5 ? -21.281 -6.629 16.674 1.00 0.00 12 GLU A C 20
ATOM 27831 O O . GLU A 1 5 ? -21.712 -5.948 17.605 1.00 0.00 12 GLU A O 20
ATOM 27843 N N . VAL A 1 6 ? -20.563 -6.121 15.676 1.00 0.00 13 VAL A N 20
ATOM 27844 C CA . VAL A 1 6 ? -20.231 -4.701 15.614 1.00 0.00 13 VAL A CA 20
ATOM 27845 C C . VAL A 1 6 ? -20.164 -4.212 14.169 1.00 0.00 13 VAL A C 20
ATOM 27846 O O . VAL A 1 6 ? -19.535 -4.840 13.318 1.00 0.00 13 VAL A O 20
ATOM 27859 N N . LEU A 1 7 ? -20.819 -3.085 13.902 1.00 0.00 14 LEU A N 20
ATOM 27860 C CA . LEU A 1 7 ? -20.835 -2.508 12.561 1.00 0.00 14 LEU A CA 20
ATOM 27861 C C . LEU A 1 7 ? -19.484 -1.886 12.221 1.00 0.00 14 LEU A C 20
ATOM 27862 O O . LEU A 1 7 ? -18.904 -1.163 13.032 1.00 0.00 14 LEU A O 20
ATOM 27878 N N . GLU A 1 8 ? -18.993 -2.168 11.018 1.00 0.00 15 GLU A N 20
ATOM 27879 C CA . GLU A 1 8 ? -17.711 -1.635 10.567 1.00 0.00 15 GLU A CA 20
ATOM 27880 C C . GLU A 1 8 ? -17.473 -2.010 9.104 1.00 0.00 15 GLU A C 20
ATOM 27881 O O . GLU A 1 8 ? -17.685 -3.156 8.707 1.00 0.00 15 GLU A O 20
ATOM 27893 N N . GLU A 1 9 ? -17.057 -1.031 8.303 1.00 0.00 16 GLU A N 20
ATOM 27894 C CA . GLU A 1 9 ? -16.818 -1.250 6.877 1.00 0.00 16 GLU A CA 20
ATOM 27895 C C . GLU A 1 9 ? -15.818 -2.379 6.633 1.00 0.00 16 GLU A C 20
ATOM 27896 O O . GLU A 1 9 ? -16.145 -3.375 5.985 1.00 0.00 16 GLU A O 20
ATOM 27908 N N . GLU A 1 10 ? -14.601 -2.214 7.149 1.00 0.00 17 GLU A N 20
ATOM 27909 C CA . GLU A 1 10 ? -13.543 -3.214 6.987 1.00 0.00 17 GLU A CA 20
ATOM 27910 C C . GLU A 1 10 ? -13.161 -3.380 5.518 1.00 0.00 17 GLU A C 20
ATOM 27911 O O . GLU A 1 10 ? -14.016 -3.602 4.661 1.00 0.00 17 GLU A O 20
ATOM 27923 N N . GLU A 1 11 ? -11.865 -3.278 5.235 1.00 0.00 18 GLU A N 20
ATOM 27924 C CA . GLU A 1 11 ? -11.369 -3.423 3.872 1.00 0.00 18 GLU A CA 20
ATOM 27925 C C . GLU A 1 11 ? -11.227 -4.899 3.501 1.00 0.00 18 GLU A C 20
ATOM 27926 O O . GLU A 1 11 ? -12.031 -5.730 3.923 1.00 0.00 18 GLU A O 20
ATOM 27938 N N . GLU A 1 12 ? -10.207 -5.222 2.708 1.00 0.00 19 GLU A N 20
ATOM 27939 C CA . GLU A 1 12 ? -9.972 -6.595 2.285 1.00 0.00 19 GLU A CA 20
ATOM 27940 C C . GLU A 1 12 ? -8.535 -6.776 1.806 1.00 0.00 19 GLU A C 20
ATOM 27941 O O . GLU A 1 12 ? -8.012 -5.950 1.058 1.00 0.00 19 GLU A O 20
ATOM 27953 N N . GLU A 1 13 ? -7.898 -7.857 2.247 1.00 0.00 20 GLU A N 20
ATOM 27954 C CA . GLU A 1 13 ? -6.518 -8.138 1.866 1.00 0.00 20 GLU A CA 20
ATOM 27955 C C . GLU A 1 13 ? -6.412 -8.498 0.388 1.00 0.00 20 GLU A C 20
ATOM 27956 O O . GLU A 1 13 ? -7.176 -9.319 -0.121 1.00 0.00 20 GLU A O 20
ATOM 27968 N N . TYR A 1 14 ? -5.451 -7.880 -0.289 1.00 0.00 21 TYR A N 20
ATOM 27969 C CA . TYR A 1 14 ? -5.215 -8.124 -1.709 1.00 0.00 21 TYR A CA 20
ATOM 27970 C C . TYR A 1 14 ? -3.738 -8.418 -1.960 1.00 0.00 21 TYR A C 20
ATOM 27971 O O . TYR A 1 14 ? -2.871 -7.675 -1.510 1.00 0.00 21 TYR A O 20
ATOM 27989 N N . VAL A 1 15 ? -3.451 -9.499 -2.676 1.00 0.00 22 VAL A N 20
ATOM 27990 C CA . VAL A 1 15 ? -2.068 -9.864 -2.965 1.00 0.00 22 VAL A CA 20
ATOM 27991 C C . VAL A 1 15 ? -1.317 -8.690 -3.587 1.00 0.00 22 VAL A C 20
ATOM 27992 O O . VAL A 1 15 ? -1.673 -8.213 -4.664 1.00 0.00 22 VAL A O 20
ATOM 28005 N N . VAL A 1 16 ? -0.276 -8.228 -2.897 1.00 0.00 23 VAL A N 20
ATOM 28006 C CA . VAL A 1 16 ? 0.523 -7.107 -3.378 1.00 0.00 23 VAL A CA 20
ATOM 28007 C C . VAL A 1 16 ? 1.980 -7.513 -3.580 1.00 0.00 23 VAL A C 20
ATOM 28008 O O . VAL A 1 16 ? 2.570 -8.195 -2.742 1.00 0.00 23 VAL A O 20
ATOM 28021 N N . GLU A 1 17 ? 2.545 -7.100 -4.710 1.00 0.00 24 GLU A N 20
ATOM 28022 C CA . GLU A 1 17 ? 3.925 -7.428 -5.047 1.00 0.00 24 GLU A CA 20
ATOM 28023 C C . GLU A 1 17 ? 4.921 -6.679 -4.166 1.00 0.00 24 GLU A C 20
ATOM 28024 O O . GLU A 1 17 ? 5.794 -7.291 -3.551 1.00 0.00 24 GLU A O 20
ATOM 28036 N N . LYS A 1 18 ? 4.799 -5.351 -4.123 1.00 0.00 25 LYS A N 20
ATOM 28037 C CA . LYS A 1 18 ? 5.714 -4.530 -3.330 1.00 0.00 25 LYS A CA 20
ATOM 28038 C C . LYS A 1 18 ? 5.333 -3.054 -3.395 1.00 0.00 25 LYS A C 20
ATOM 28039 O O . LYS A 1 18 ? 4.786 -2.590 -4.396 1.00 0.00 25 LYS A O 20
ATOM 28058 N N . VAL A 1 19 ? 5.635 -2.318 -2.328 1.00 0.00 26 VAL A N 20
ATOM 28059 C CA . VAL A 1 19 ? 5.332 -0.893 -2.285 1.00 0.00 26 VAL A CA 20
ATOM 28060 C C . VAL A 1 19 ? 6.222 -0.136 -3.265 1.00 0.00 26 VAL A C 20
ATOM 28061 O O . VAL A 1 19 ? 7.418 -0.413 -3.370 1.00 0.00 26 VAL A O 20
ATOM 28074 N N . LEU A 1 20 ? 5.639 0.805 -3.996 1.00 0.00 27 LEU A N 20
ATOM 28075 C CA . LEU A 1 20 ? 6.401 1.576 -4.966 1.00 0.00 27 LEU A CA 20
ATOM 28076 C C . LEU A 1 20 ? 6.934 2.868 -4.357 1.00 0.00 27 LEU A C 20
ATOM 28077 O O . LEU A 1 20 ? 8.100 3.208 -4.550 1.00 0.00 27 LEU A O 20
ATOM 28093 N N . ASP A 1 21 ? 6.088 3.594 -3.624 1.00 0.00 28 ASP A N 20
ATOM 28094 C CA . ASP A 1 21 ? 6.534 4.845 -3.011 1.00 0.00 28 ASP A CA 20
ATOM 28095 C C . ASP A 1 21 ? 5.759 5.149 -1.725 1.00 0.00 28 ASP A C 20
ATOM 28096 O O . ASP A 1 21 ? 5.157 4.257 -1.127 1.00 0.00 28 ASP A O 20
ATOM 28105 N N . ARG A 1 22 ? 5.789 6.414 -1.304 1.00 0.00 29 ARG A N 20
ATOM 28106 C CA . ARG A 1 22 ? 5.105 6.850 -0.089 1.00 0.00 29 ARG A CA 20
ATOM 28107 C C . ARG A 1 22 ? 5.082 8.375 -0.012 1.00 0.00 29 ARG A C 20
ATOM 28108 O O . ARG A 1 22 ? 6.092 9.031 -0.269 1.00 0.00 29 ARG A O 20
ATOM 28129 N N . ARG A 1 23 ? 3.933 8.941 0.348 1.00 0.00 30 ARG A N 20
ATOM 28130 C CA . ARG A 1 23 ? 3.813 10.392 0.459 1.00 0.00 30 ARG A CA 20
ATOM 28131 C C . ARG A 1 23 ? 2.681 10.793 1.402 1.00 0.00 30 ARG A C 20
ATOM 28132 O O . ARG A 1 23 ? 1.578 10.255 1.333 1.00 0.00 30 ARG A O 20
ATOM 28153 N N . VAL A 1 24 ? 2.969 11.751 2.279 1.00 0.00 31 VAL A N 20
ATOM 28154 C CA . VAL A 1 24 ? 1.986 12.243 3.239 1.00 0.00 31 VAL A CA 20
ATOM 28155 C C . VAL A 1 24 ? 0.959 13.146 2.558 1.00 0.00 31 VAL A C 20
ATOM 28156 O O . VAL A 1 24 ? 1.283 13.858 1.606 1.00 0.00 31 VAL A O 20
ATOM 28169 N N . VAL A 1 25 ? -0.277 13.117 3.051 1.00 0.00 32 VAL A N 20
ATOM 28170 C CA . VAL A 1 25 ? -1.343 13.940 2.485 1.00 0.00 32 VAL A CA 20
ATOM 28171 C C . VAL A 1 25 ? -2.035 14.756 3.572 1.00 0.00 32 VAL A C 20
ATOM 28172 O O . VAL A 1 25 ? -2.476 15.881 3.336 1.00 0.00 32 VAL A O 20
ATOM 28185 N N . LYS A 1 26 ? -2.121 14.174 4.760 1.00 0.00 33 LYS A N 20
ATOM 28186 C CA . LYS A 1 26 ? -2.752 14.826 5.901 1.00 0.00 33 LYS A CA 20
ATOM 28187 C C . LYS A 1 26 ? -2.362 14.109 7.189 1.00 0.00 33 LYS A C 20
ATOM 28188 O O . LYS A 1 26 ? -3.216 13.721 7.987 1.00 0.00 33 LYS A O 20
ATOM 28207 N N . GLY A 1 27 ? -1.058 13.922 7.372 1.00 0.00 34 GLY A N 20
ATOM 28208 C CA . GLY A 1 27 ? -0.566 13.234 8.547 1.00 0.00 34 GLY A CA 20
ATOM 28209 C C . GLY A 1 27 ? -0.386 11.753 8.292 1.00 0.00 34 GLY A C 20
ATOM 28210 O O . GLY A 1 27 ? 0.505 11.119 8.857 1.00 0.00 34 GLY A O 20
ATOM 28214 N N . LYS A 1 28 ? -1.236 11.204 7.426 1.00 0.00 35 LYS A N 20
ATOM 28215 C CA . LYS A 1 28 ? -1.175 9.793 7.077 1.00 0.00 35 LYS A CA 20
ATOM 28216 C C . LYS A 1 28 ? -0.186 9.553 5.948 1.00 0.00 35 LYS A C 20
ATOM 28217 O O . LYS A 1 28 ? -0.041 10.380 5.048 1.00 0.00 35 LYS A O 20
ATOM 28236 N N . VAL A 1 29 ? 0.496 8.416 6.003 1.00 0.00 36 VAL A N 20
ATOM 28237 C CA . VAL A 1 29 ? 1.477 8.074 4.982 1.00 0.00 36 VAL A CA 20
ATOM 28238 C C . VAL A 1 29 ? 0.961 6.965 4.069 1.00 0.00 36 VAL A C 20
ATOM 28239 O O . VAL A 1 29 ? 0.915 5.799 4.462 1.00 0.00 36 VAL A O 20
ATOM 28252 N N . GLU A 1 30 ? 0.582 7.332 2.850 1.00 0.00 37 GLU A N 20
ATOM 28253 C CA . GLU A 1 30 ? 0.079 6.364 1.882 1.00 0.00 37 GLU A CA 20
ATOM 28254 C C . GLU A 1 30 ? 1.224 5.785 1.057 1.00 0.00 37 GLU A C 20
ATOM 28255 O O . GLU A 1 30 ? 2.044 6.522 0.511 1.00 0.00 37 GLU A O 20
ATOM 28267 N N . TYR A 1 31 ? 1.276 4.460 0.977 1.00 0.00 38 TYR A N 20
ATOM 28268 C CA . TYR A 1 31 ? 2.326 3.781 0.224 1.00 0.00 38 TYR A CA 20
ATOM 28269 C C . TYR A 1 31 ? 1.805 3.196 -1.075 1.00 0.00 38 TYR A C 20
ATOM 28270 O O . TYR A 1 31 ? 0.793 2.495 -1.099 1.00 0.00 38 TYR A O 20
ATOM 28288 N N . LEU A 1 32 ? 2.526 3.476 -2.152 1.00 0.00 39 LEU A N 20
ATOM 28289 C CA . LEU A 1 32 ? 2.172 2.970 -3.465 1.00 0.00 39 LEU A CA 20
ATOM 28290 C C . LEU A 1 32 ? 2.286 1.451 -3.458 1.00 0.00 39 LEU A C 20
ATOM 28291 O O . LEU A 1 32 ? 3.158 0.907 -2.787 1.00 0.00 39 LEU A O 20
ATOM 28307 N N . LEU A 1 33 ? 1.392 0.760 -4.163 1.00 0.00 40 LEU A N 20
ATOM 28308 C CA . LEU A 1 33 ? 1.415 -0.704 -4.170 1.00 0.00 40 LEU A CA 20
ATOM 28309 C C . LEU A 1 33 ? 0.892 -1.289 -5.479 1.00 0.00 40 LEU A C 20
ATOM 28310 O O . LEU A 1 33 ? -0.156 -0.880 -5.979 1.00 0.00 40 LEU A O 20
ATOM 28326 N N . LYS A 1 34 ? 1.621 -2.270 -6.014 1.00 0.00 41 LYS A N 20
ATOM 28327 C CA . LYS A 1 34 ? 1.218 -2.940 -7.248 1.00 0.00 41 LYS A CA 20
ATOM 28328 C C . LYS A 1 34 ? 0.362 -4.160 -6.916 1.00 0.00 41 LYS A C 20
ATOM 28329 O O . LYS A 1 34 ? 0.627 -4.859 -5.937 1.00 0.00 41 LYS A O 20
ATOM 28348 N N . TRP A 1 35 ? -0.677 -4.408 -7.712 1.00 0.00 42 TRP A N 20
ATOM 28349 C CA . TRP A 1 35 ? -1.567 -5.540 -7.456 1.00 0.00 42 TRP A CA 20
ATOM 28350 C C . TRP A 1 35 ? -1.707 -6.438 -8.683 1.00 0.00 42 TRP A C 20
ATOM 28351 O O . TRP A 1 35 ? -1.858 -5.959 -9.807 1.00 0.00 42 TRP A O 20
ATOM 28372 N N . LYS A 1 36 ? -1.649 -7.749 -8.448 1.00 0.00 43 LYS A N 20
ATOM 28373 C CA . LYS A 1 36 ? -1.762 -8.740 -9.515 1.00 0.00 43 LYS A CA 20
ATOM 28374 C C . LYS A 1 36 ? -3.097 -8.626 -10.245 1.00 0.00 43 LYS A C 20
ATOM 28375 O O . LYS A 1 36 ? -4.117 -8.284 -9.646 1.00 0.00 43 LYS A O 20
ATOM 28394 N N . GLY A 1 37 ? -3.079 -8.924 -11.542 1.00 0.00 44 GLY A N 20
ATOM 28395 C CA . GLY A 1 37 ? -4.288 -8.859 -12.343 1.00 0.00 44 GLY A CA 20
ATOM 28396 C C . GLY A 1 37 ? -4.642 -7.442 -12.750 1.00 0.00 44 GLY A C 20
ATOM 28397 O O . GLY A 1 37 ? -4.836 -7.161 -13.934 1.00 0.00 44 GLY A O 20
ATOM 28401 N N . PHE A 1 38 ? -4.720 -6.549 -11.772 1.00 0.00 45 PHE A N 20
ATOM 28402 C CA . PHE A 1 38 ? -5.047 -5.153 -12.036 1.00 0.00 45 PHE A CA 20
ATOM 28403 C C . PHE A 1 38 ? -3.917 -4.473 -12.801 1.00 0.00 45 PHE A C 20
ATOM 28404 O O . PHE A 1 38 ? -2.740 -4.724 -12.539 1.00 0.00 45 PHE A O 20
ATOM 28421 N N . SER A 1 39 ? -4.285 -3.615 -13.748 1.00 0.00 46 SER A N 20
ATOM 28422 C CA . SER A 1 39 ? -3.306 -2.897 -14.558 1.00 0.00 46 SER A CA 20
ATOM 28423 C C . SER A 1 39 ? -2.263 -2.215 -13.676 1.00 0.00 46 SER A C 20
ATOM 28424 O O . SER A 1 39 ? -2.583 -1.718 -12.597 1.00 0.00 46 SER A O 20
ATOM 28432 N N . ASP A 1 40 ? -1.018 -2.202 -14.142 1.00 0.00 47 ASP A N 20
ATOM 28433 C CA . ASP A 1 40 ? 0.073 -1.585 -13.395 1.00 0.00 47 ASP A CA 20
ATOM 28434 C C . ASP A 1 40 ? -0.275 -0.150 -13.012 1.00 0.00 47 ASP A C 20
ATOM 28435 O O . ASP A 1 40 ? -0.072 0.264 -11.875 1.00 0.00 47 ASP A O 20
ATOM 28444 N N . GLU A 1 41 ? -0.805 0.601 -13.970 1.00 0.00 48 GLU A N 20
ATOM 28445 C CA . GLU A 1 41 ? -1.183 1.988 -13.741 1.00 0.00 48 GLU A CA 20
ATOM 28446 C C . GLU A 1 41 ? -2.211 2.109 -12.617 1.00 0.00 48 GLU A C 20
ATOM 28447 O O . GLU A 1 41 ? -2.319 3.156 -11.978 1.00 0.00 48 GLU A O 20
ATOM 28459 N N . ASP A 1 42 ? -2.977 1.044 -12.399 1.00 0.00 49 ASP A N 20
ATOM 28460 C CA . ASP A 1 42 ? -4.010 1.034 -11.370 1.00 0.00 49 ASP A CA 20
ATOM 28461 C C . ASP A 1 42 ? -3.429 0.941 -9.956 1.00 0.00 49 ASP A C 20
ATOM 28462 O O . ASP A 1 42 ? -4.036 0.332 -9.073 1.00 0.00 49 ASP A O 20
ATOM 28471 N N . ASN A 1 43 ? -2.270 1.557 -9.732 1.00 0.00 50 ASN A N 20
ATOM 28472 C CA . ASN A 1 43 ? -1.649 1.547 -8.409 1.00 0.00 50 ASN A CA 20
ATOM 28473 C C . ASN A 1 43 ? -2.414 2.460 -7.457 1.00 0.00 50 ASN A C 20
ATOM 28474 O O . ASN A 1 43 ? -2.880 3.529 -7.856 1.00 0.00 50 ASN A O 20
ATOM 28485 N N . THR A 1 44 ? -2.553 2.036 -6.204 1.00 0.00 51 THR A N 20
ATOM 28486 C CA . THR A 1 44 ? -3.279 2.827 -5.215 1.00 0.00 51 THR A CA 20
ATOM 28487 C C . THR A 1 44 ? -2.476 3.009 -3.932 1.00 0.00 51 THR A C 20
ATOM 28488 O O . THR A 1 44 ? -2.006 2.037 -3.339 1.00 0.00 51 THR A O 20
ATOM 28499 N N . TRP A 1 45 ? -2.345 4.258 -3.498 1.00 0.00 52 TRP A N 20
ATOM 28500 C CA . TRP A 1 45 ? -1.627 4.568 -2.275 1.00 0.00 52 TRP A CA 20
ATOM 28501 C C . TRP A 1 45 ? -2.535 4.327 -1.074 1.00 0.00 52 TRP A C 20
ATOM 28502 O O . TRP A 1 45 ? -3.492 5.068 -0.853 1.00 0.00 52 TRP A O 20
ATOM 28523 N N . GLU A 1 46 ? -2.242 3.281 -0.315 1.00 0.00 53 GLU A N 20
ATOM 28524 C CA . GLU A 1 46 ? -3.049 2.934 0.849 1.00 0.00 53 GLU A CA 20
ATOM 28525 C C . GLU A 1 46 ? -2.387 3.400 2.143 1.00 0.00 53 GLU A C 20
ATOM 28526 O O . GLU A 1 46 ? -1.162 3.469 2.227 1.00 0.00 53 GLU A O 20
ATOM 28538 N N . PRO A 1 47 ? -3.190 3.720 3.177 1.00 0.00 54 PRO A N 20
ATOM 28539 C CA . PRO A 1 47 ? -2.659 4.169 4.466 1.00 0.00 54 PRO A CA 20
ATOM 28540 C C . PRO A 1 47 ? -1.668 3.170 5.045 1.00 0.00 54 PRO A C 20
ATOM 28541 O O . PRO A 1 47 ? -1.900 1.961 5.008 1.00 0.00 54 PRO A O 20
ATOM 28552 N N . GLU A 1 48 ? -0.562 3.678 5.574 1.00 0.00 55 GLU A N 20
ATOM 28553 C CA . GLU A 1 48 ? 0.469 2.827 6.155 1.00 0.00 55 GLU A CA 20
ATOM 28554 C C . GLU A 1 48 ? -0.120 1.916 7.229 1.00 0.00 55 GLU A C 20
ATOM 28555 O O . GLU A 1 48 ? 0.246 0.744 7.329 1.00 0.00 55 GLU A O 20
ATOM 28567 N N . GLU A 1 49 ? -1.036 2.458 8.028 1.00 0.00 56 GLU A N 20
ATOM 28568 C CA . GLU A 1 49 ? -1.676 1.686 9.088 1.00 0.00 56 GLU A CA 20
ATOM 28569 C C . GLU A 1 49 ? -2.512 0.551 8.503 1.00 0.00 56 GLU A C 20
ATOM 28570 O O . GLU A 1 49 ? -2.462 -0.581 8.983 1.00 0.00 56 GLU A O 20
ATOM 28582 N N . ASN A 1 50 ? -3.282 0.867 7.465 1.00 0.00 57 ASN A N 20
ATOM 28583 C CA . ASN A 1 50 ? -4.136 -0.119 6.811 1.00 0.00 57 ASN A CA 20
ATOM 28584 C C . ASN A 1 50 ? -3.327 -1.293 6.266 1.00 0.00 57 ASN A C 20
ATOM 28585 O O . ASN A 1 50 ? -3.805 -2.429 6.249 1.00 0.00 57 ASN A O 20
ATOM 28596 N N . LEU A 1 51 ? -2.112 -1.015 5.800 1.00 0.00 58 LEU A N 20
ATOM 28597 C CA . LEU A 1 51 ? -1.262 -2.057 5.232 1.00 0.00 58 LEU A CA 20
ATOM 28598 C C . LEU A 1 51 ? -0.976 -3.163 6.243 1.00 0.00 58 LEU A C 20
ATOM 28599 O O . LEU A 1 51 ? -0.520 -2.903 7.355 1.00 0.00 58 LEU A O 20
ATOM 28615 N N . ASP A 1 52 ? -1.232 -4.399 5.830 1.00 0.00 59 ASP A N 20
ATOM 28616 C CA . ASP A 1 52 ? -0.989 -5.560 6.673 1.00 0.00 59 ASP A CA 20
ATOM 28617 C C . ASP A 1 52 ? 0.301 -6.246 6.229 1.00 0.00 59 ASP A C 20
ATOM 28618 O O . ASP A 1 52 ? 0.332 -7.453 5.997 1.00 0.00 59 ASP A O 20
ATOM 28627 N N . CYS A 1 53 ? 1.361 -5.453 6.088 1.00 0.00 60 CYS A N 20
ATOM 28628 C CA . CYS A 1 53 ? 2.649 -5.974 5.646 1.00 0.00 60 CYS A CA 20
ATOM 28629 C C . CYS A 1 53 ? 3.783 -4.994 5.951 1.00 0.00 60 CYS A C 20
ATOM 28630 O O . CYS A 1 53 ? 4.418 -4.463 5.038 1.00 0.00 60 CYS A O 20
ATOM 28638 N N . PRO A 1 54 ? 4.063 -4.747 7.245 1.00 0.00 61 PRO A N 20
ATOM 28639 C CA . PRO A 1 54 ? 5.133 -3.834 7.666 1.00 0.00 61 PRO A CA 20
ATOM 28640 C C . PRO A 1 54 ? 6.474 -4.193 7.037 1.00 0.00 61 PRO A C 20
ATOM 28641 O O . PRO A 1 54 ? 7.334 -3.331 6.850 1.00 0.00 61 PRO A O 20
ATOM 28652 N N . ASP A 1 55 ? 6.644 -5.472 6.714 1.00 0.00 62 ASP A N 20
ATOM 28653 C CA . ASP A 1 55 ? 7.880 -5.954 6.107 1.00 0.00 62 ASP A CA 20
ATOM 28654 C C . ASP A 1 55 ? 8.237 -5.143 4.864 1.00 0.00 62 ASP A C 20
ATOM 28655 O O . ASP A 1 55 ? 9.382 -4.726 4.696 1.00 0.00 62 ASP A O 20
ATOM 28664 N N . LEU A 1 56 ? 7.252 -4.924 3.994 1.00 0.00 63 LEU A N 20
ATOM 28665 C CA . LEU A 1 56 ? 7.476 -4.162 2.767 1.00 0.00 63 LEU A CA 20
ATOM 28666 C C . LEU A 1 56 ? 7.904 -2.734 3.075 1.00 0.00 63 LEU A C 20
ATOM 28667 O O . LEU A 1 56 ? 8.831 -2.213 2.459 1.00 0.00 63 LEU A O 20
ATOM 28683 N N . ILE A 1 57 ? 7.219 -2.105 4.026 1.00 0.00 64 ILE A N 20
ATOM 28684 C CA . ILE A 1 57 ? 7.533 -0.733 4.407 1.00 0.00 64 ILE A CA 20
ATOM 28685 C C . ILE A 1 57 ? 9.015 -0.596 4.731 1.00 0.00 64 ILE A C 20
ATOM 28686 O O . ILE A 1 57 ? 9.678 0.336 4.280 1.00 0.00 64 ILE A O 20
ATOM 28702 N N . ALA A 1 58 ? 9.529 -1.540 5.509 1.00 0.00 65 ALA A N 20
ATOM 28703 C CA . ALA A 1 58 ? 10.934 -1.537 5.890 1.00 0.00 65 ALA A CA 20
ATOM 28704 C C . ALA A 1 58 ? 11.828 -1.826 4.687 1.00 0.00 65 ALA A C 20
ATOM 28705 O O . ALA A 1 58 ? 12.871 -1.198 4.514 1.00 0.00 65 ALA A O 20
ATOM 28712 N N . GLU A 1 59 ? 11.407 -2.781 3.861 1.00 0.00 66 GLU A N 20
ATOM 28713 C CA . GLU A 1 59 ? 12.163 -3.166 2.670 1.00 0.00 66 GLU A CA 20
ATOM 28714 C C . GLU A 1 59 ? 12.346 -1.992 1.711 1.00 0.00 66 GLU A C 20
ATOM 28715 O O . GLU A 1 59 ? 13.415 -1.822 1.124 1.00 0.00 66 GLU A O 20
ATOM 28727 N N . PHE A 1 60 ? 11.299 -1.191 1.551 1.00 0.00 67 PHE A N 20
ATOM 28728 C CA . PHE A 1 60 ? 11.340 -0.038 0.657 1.00 0.00 67 PHE A CA 20
ATOM 28729 C C . PHE A 1 60 ? 12.261 1.055 1.195 1.00 0.00 67 PHE A C 20
ATOM 28730 O O . PHE A 1 60 ? 13.063 1.622 0.454 1.00 0.00 67 PHE A O 20
ATOM 28747 N N . LEU A 1 61 ? 12.130 1.354 2.482 1.00 0.00 68 LEU A N 20
ATOM 28748 C CA . LEU A 1 61 ? 12.937 2.389 3.117 1.00 0.00 68 LEU A CA 20
ATOM 28749 C C . LEU A 1 61 ? 14.423 2.043 3.102 1.00 0.00 68 LEU A C 20
ATOM 28750 O O . LEU A 1 61 ? 15.269 2.927 3.239 1.00 0.00 68 LEU A O 20
ATOM 28766 N N . GLN A 1 62 ? 14.738 0.759 2.940 1.00 0.00 69 GLN A N 20
ATOM 28767 C CA . GLN A 1 62 ? 16.130 0.314 2.912 1.00 0.00 69 GLN A CA 20
ATOM 28768 C C . GLN A 1 62 ? 16.955 1.173 1.962 1.00 0.00 69 GLN A C 20
ATOM 28769 O O . GLN A 1 62 ? 18.072 1.576 2.289 1.00 0.00 69 GLN A O 20
ATOM 28783 N N . SER A 1 63 ? 16.395 1.461 0.790 1.00 0.00 70 SER A N 20
ATOM 28784 C CA . SER A 1 63 ? 17.080 2.285 -0.197 1.00 0.00 70 SER A CA 20
ATOM 28785 C C . SER A 1 63 ? 17.445 3.631 0.415 1.00 0.00 70 SER A C 20
ATOM 28786 O O . SER A 1 63 ? 18.578 4.097 0.295 1.00 0.00 70 SER A O 20
ATOM 28794 N N . GLN A 1 64 ? 16.475 4.242 1.089 1.00 0.00 71 GLN A N 20
ATOM 28795 C CA . GLN A 1 64 ? 16.688 5.526 1.743 1.00 0.00 71 GLN A CA 20
ATOM 28796 C C . GLN A 1 64 ? 17.496 5.340 3.029 1.00 0.00 71 GLN A C 20
ATOM 28797 O O . GLN A 1 64 ? 18.565 4.730 3.005 1.00 0.00 71 GLN A O 20
ATOM 28811 N N . LYS A 1 65 ? 16.984 5.864 4.147 1.00 0.00 72 LYS A N 20
ATOM 28812 C CA . LYS A 1 65 ? 17.662 5.752 5.437 1.00 0.00 72 LYS A CA 20
ATOM 28813 C C . LYS A 1 65 ? 18.998 6.490 5.415 1.00 0.00 72 LYS A C 20
ATOM 28814 O O . LYS A 1 65 ? 19.834 6.249 4.546 1.00 0.00 72 LYS A O 20
ATOM 28833 N N . THR A 1 66 ? 19.185 7.396 6.374 1.00 0.00 73 THR A N 20
ATOM 28834 C CA . THR A 1 66 ? 20.413 8.181 6.463 1.00 0.00 73 THR A CA 20
ATOM 28835 C C . THR A 1 66 ? 20.652 8.941 5.160 1.00 0.00 73 THR A C 20
ATOM 28836 O O . THR A 1 66 ? 20.243 10.094 5.022 1.00 0.00 73 THR A O 20
ATOM 28847 N N . ALA A 1 67 ? 21.295 8.280 4.200 1.00 0.00 74 ALA A N 20
ATOM 28848 C CA . ALA A 1 67 ? 21.561 8.882 2.901 1.00 0.00 74 ALA A CA 20
ATOM 28849 C C . ALA A 1 67 ? 20.330 8.766 2.005 1.00 0.00 74 ALA A C 20
ATOM 28850 O O . ALA A 1 67 ? 20.422 8.337 0.856 1.00 0.00 74 ALA A O 20
ATOM 28857 N N . HIS A 1 68 ? 19.175 9.139 2.555 1.00 0.00 75 HIS A N 20
ATOM 28858 C CA . HIS A 1 68 ? 17.910 9.071 1.830 1.00 0.00 75 HIS A CA 20
ATOM 28859 C C . HIS A 1 68 ? 18.022 9.710 0.448 1.00 0.00 75 HIS A C 20
ATOM 28860 O O . HIS A 1 68 ? 17.417 9.234 -0.513 1.00 0.00 75 HIS A O 20
ATOM 28875 N N . GLU A 1 69 ? 18.795 10.786 0.355 1.00 0.00 76 GLU A N 20
ATOM 28876 C CA . GLU A 1 69 ? 18.980 11.485 -0.912 1.00 0.00 76 GLU A CA 20
ATOM 28877 C C . GLU A 1 69 ? 20.110 12.504 -0.801 1.00 0.00 76 GLU A C 20
ATOM 28878 O O . GLU A 1 69 ? 20.198 13.243 0.179 1.00 0.00 76 GLU A O 20
ATOM 28890 N N . THR A 1 70 ? 20.968 12.534 -1.815 1.00 0.00 77 THR A N 20
ATOM 28891 C CA . THR A 1 70 ? 22.097 13.457 -1.843 1.00 0.00 77 THR A CA 20
ATOM 28892 C C . THR A 1 70 ? 22.622 13.622 -3.264 1.00 0.00 77 THR A C 20
ATOM 28893 O O . THR A 1 70 ? 22.751 12.647 -4.004 1.00 0.00 77 THR A O 20
ATOM 28904 N N . ASP A 1 71 ? 22.920 14.862 -3.641 1.00 0.00 78 ASP A N 20
ATOM 28905 C CA . ASP A 1 71 ? 23.429 15.154 -4.977 1.00 0.00 78 ASP A CA 20
ATOM 28906 C C . ASP A 1 71 ? 24.904 14.776 -5.107 1.00 0.00 78 ASP A C 20
ATOM 28907 O O . ASP A 1 71 ? 25.652 15.425 -5.839 1.00 0.00 78 ASP A O 20
ATOM 28916 N N . LYS A 1 72 ? 25.308 13.719 -4.396 1.00 0.00 79 LYS A N 20
ATOM 28917 C CA . LYS A 1 72 ? 26.689 13.231 -4.421 1.00 0.00 79 LYS A CA 20
ATOM 28918 C C . LYS A 1 72 ? 27.694 14.382 -4.516 1.00 0.00 79 LYS A C 20
ATOM 28919 O O . LYS A 1 72 ? 27.506 15.429 -3.897 1.00 0.00 79 LYS A O 20
ATOM 28938 N N . SER A 1 73 ? 28.759 14.181 -5.292 1.00 0.00 80 SER A N 20
ATOM 28939 C CA . SER A 1 73 ? 29.788 15.202 -5.466 1.00 0.00 80 SER A CA 20
ATOM 28940 C C . SER A 1 73 ? 30.363 15.632 -4.120 1.00 0.00 80 SER A C 20
ATOM 28941 O O . SER A 1 73 ? 30.816 16.791 -4.013 1.00 0.00 80 SER A O 20
ATOM 28950 N N . ALA B 2 1 ? -2.180 -11.910 9.051 1.00 0.00 1 ALA B N 20
ATOM 28951 C CA . ALA B 2 1 ? -1.660 -13.295 8.918 1.00 0.00 1 ALA B CA 20
ATOM 28952 C C . ALA B 2 1 ? -0.504 -13.355 7.926 1.00 0.00 1 ALA B C 20
ATOM 28953 O O . ALA B 2 1 ? -0.588 -12.806 6.826 1.00 0.00 1 ALA B O 20
ATOM 28962 N N . ARG B 2 2 ? 0.573 -14.025 8.322 1.00 0.00 2 ARG B N 20
ATOM 28963 C CA . ARG B 2 2 ? 1.749 -14.161 7.471 1.00 0.00 2 ARG B CA 20
ATOM 28964 C C . ARG B 2 2 ? 1.444 -15.010 6.240 1.00 0.00 2 ARG B C 20
ATOM 28965 O O . ARG B 2 2 ? 0.830 -16.072 6.343 1.00 0.00 2 ARG B O 20
ATOM 28986 N N . THR B 2 3 ? 1.887 -14.537 5.078 1.00 0.00 3 THR B N 20
ATOM 28987 C CA . THR B 2 3 ? 1.673 -15.249 3.823 1.00 0.00 3 THR B CA 20
ATOM 28988 C C . THR B 2 3 ? 2.608 -14.729 2.737 1.00 0.00 3 THR B C 20
ATOM 28989 O O . THR B 2 3 ? 3.460 -15.464 2.236 1.00 0.00 3 THR B O 20
ATOM 29028 N N . GLN B 2 5 ? 2.486 -10.684 2.202 1.00 0.00 5 GLN B N 20
ATOM 29029 C CA . GLN B 2 5 ? 2.058 -9.290 2.115 1.00 0.00 5 GLN B CA 20
ATOM 29030 C C . GLN B 2 5 ? 0.773 -9.160 1.297 1.00 0.00 5 GLN B C 20
ATOM 29031 O O . GLN B 2 5 ? 0.617 -9.814 0.265 1.00 0.00 5 GLN B O 20
ATOM 29045 N N . THR B 2 6 ? -0.155 -8.327 1.767 1.00 0.00 6 THR B N 20
ATOM 29046 C CA . THR B 2 6 ? -1.428 -8.139 1.075 1.00 0.00 6 THR B CA 20
ATOM 29047 C C . THR B 2 6 ? -2.007 -6.743 1.280 1.00 0.00 6 THR B C 20
ATOM 29048 O O . THR B 2 6 ? -2.647 -6.196 0.385 1.00 0.00 6 THR B O 20
ATOM 29059 N N . ALA B 2 7 ? -1.813 -6.176 2.464 1.00 0.00 7 ALA B N 20
ATOM 29060 C CA . ALA B 2 7 ? -2.357 -4.857 2.760 1.00 0.00 7 ALA B CA 20
ATOM 29061 C C . ALA B 2 7 ? -3.877 -4.890 2.627 1.00 0.00 7 ALA B C 20
ATOM 29062 O O . ALA B 2 7 ? -4.488 -5.944 2.799 1.00 0.00 7 ALA B O 20
ATOM 29069 N N . ARG B 2 8 ? -4.486 -3.747 2.307 1.00 0.00 8 ARG B N 20
ATOM 29070 C CA . ARG B 2 8 ? -5.940 -3.676 2.146 1.00 0.00 8 ARG B CA 20
ATOM 29071 C C . ARG B 2 8 ? -6.346 -2.484 1.287 1.00 0.00 8 ARG B C 20
ATOM 29072 O O . ARG B 2 8 ? -5.877 -1.365 1.495 1.00 0.00 8 ARG B O 20
ATOM 29121 N N . SER B 2 10 ? -7.922 0.686 -0.096 1.00 0.00 10 SER B N 20
ATOM 29122 C CA . SER B 2 10 ? -8.425 1.859 0.610 1.00 0.00 10 SER B CA 20
ATOM 29123 C C . SER B 2 10 ? -9.946 1.927 0.535 1.00 0.00 10 SER B C 20
ATOM 29124 O O . SER B 2 10 ? -10.514 2.139 -0.535 1.00 0.00 10 SER B O 20
ATOM 29132 N N . THR B 2 11 ? -10.595 1.747 1.686 1.00 0.00 11 THR B N 20
ATOM 29133 C CA . THR B 2 11 ? -12.054 1.783 1.773 1.00 0.00 11 THR B CA 20
ATOM 29134 C C . THR B 2 11 ? -12.693 0.690 0.917 1.00 0.00 11 THR B C 20
ATOM 29135 O O . THR B 2 11 ? -12.410 0.573 -0.276 1.00 0.00 11 THR B O 20
ATOM 29146 N N . GLY B 2 12 ? -13.562 -0.108 1.531 1.00 0.00 12 GLY B N 20
ATOM 29147 C CA . GLY B 2 12 ? -14.226 -1.174 0.803 1.00 0.00 12 GLY B CA 20
ATOM 29148 C C . GLY B 2 12 ? -15.097 -0.647 -0.320 1.00 0.00 12 GLY B C 20
ATOM 29149 O O . GLY B 2 12 ? -15.985 0.175 -0.091 1.00 0.00 12 GLY B O 20
ATOM 29153 N N . GLY B 2 13 ? -14.843 -1.118 -1.536 1.00 0.00 13 GLY B N 20
ATOM 29154 C CA . GLY B 2 13 ? -15.618 -0.677 -2.681 1.00 0.00 13 GLY B CA 20
ATOM 29155 C C . GLY B 2 13 ? -16.672 -1.684 -3.095 1.00 0.00 13 GLY B C 20
ATOM 29156 O O . GLY B 2 13 ? -16.872 -1.923 -4.286 1.00 0.00 13 GLY B O 20
ATOM 29160 N N . LYS B 2 14 ? -17.348 -2.274 -2.112 1.00 0.00 14 LYS B N 20
ATOM 29161 C CA . LYS B 2 14 ? -18.389 -3.262 -2.383 1.00 0.00 14 LYS B CA 20
ATOM 29162 C C . LYS B 2 14 ? -19.085 -3.678 -1.082 1.00 0.00 14 LYS B C 20
ATOM 29163 O O . LYS B 2 14 ? -19.614 -2.832 -0.362 1.00 0.00 14 LYS B O 20
ATOM 29182 N N . ALA B 2 15 ? -19.082 -4.979 -0.786 1.00 0.00 15 ALA B N 20
ATOM 29183 C CA . ALA B 2 15 ? -19.716 -5.491 0.425 1.00 0.00 15 ALA B CA 20
ATOM 29184 C C . ALA B 2 15 ? -19.354 -6.959 0.657 1.00 0.00 15 ALA B C 20
ATOM 29185 O O . ALA B 2 15 ? -20.232 -7.821 0.708 1.00 0.00 15 ALA B O 20
ATOM 29192 N N . PRO B 2 16 ? -18.049 -7.266 0.798 1.00 0.00 16 PRO B N 20
ATOM 29193 C CA . PRO B 2 16 ? -17.580 -8.639 1.024 1.00 0.00 16 PRO B CA 20
ATOM 29194 C C . PRO B 2 16 ? -18.271 -9.301 2.212 1.00 0.00 16 PRO B C 20
ATOM 29195 O O . PRO B 2 16 ? -18.473 -8.674 3.252 1.00 0.00 16 PRO B O 20
ATOM 29206 N N . GLY B 2 17 ? -18.636 -10.570 2.044 1.00 0.00 17 GLY B N 20
ATOM 29207 C CA . GLY B 2 17 ? -19.304 -11.303 3.104 1.00 0.00 17 GLY B CA 20
ATOM 29208 C C . GLY B 2 17 ? -18.351 -11.775 4.188 1.00 0.00 17 GLY B C 20
ATOM 29209 O O . GLY B 2 17 ? -18.391 -12.937 4.592 1.00 0.00 17 GLY B O 20
ATOM 29213 N N . GLY B 2 18 ? -17.492 -10.875 4.658 1.00 0.00 18 GLY B N 20
ATOM 29214 C CA . GLY B 2 18 ? -16.539 -11.227 5.696 1.00 0.00 18 GLY B CA 20
ATOM 29215 C C . GLY B 2 18 ? -15.719 -10.039 6.155 1.00 0.00 18 GLY B C 20
ATOM 29216 O O . GLY B 2 18 ? -14.539 -10.235 6.516 1.00 0.00 18 GLY B O 20
ATOM 29221 N N . HIS A 1 1 ? -21.804 -8.972 23.903 1.00 0.00 8 HIS A N 21
ATOM 29222 C CA . HIS A 1 1 ? -22.080 -9.384 25.304 1.00 0.00 8 HIS A CA 21
ATOM 29223 C C . HIS A 1 1 ? -21.552 -8.350 26.294 1.00 0.00 8 HIS A C 21
ATOM 29224 O O . HIS A 1 1 ? -22.224 -8.006 27.266 1.00 0.00 8 HIS A O 21
ATOM 29241 N N . MET A 1 2 ? -20.344 -7.857 26.036 1.00 0.00 9 MET A N 21
ATOM 29242 C CA . MET A 1 2 ? -19.719 -6.860 26.899 1.00 0.00 9 MET A CA 21
ATOM 29243 C C . MET A 1 2 ? -18.464 -6.295 26.237 1.00 0.00 9 MET A C 21
ATOM 29244 O O . MET A 1 2 ? -17.410 -6.175 26.864 1.00 0.00 9 MET A O 21
ATOM 29258 N N . VAL A 1 3 ? -18.589 -5.951 24.957 1.00 0.00 10 VAL A N 21
ATOM 29259 C CA . VAL A 1 3 ? -17.476 -5.399 24.193 1.00 0.00 10 VAL A CA 21
ATOM 29260 C C . VAL A 1 3 ? -17.933 -4.975 22.799 1.00 0.00 10 VAL A C 21
ATOM 29261 O O . VAL A 1 3 ? -17.572 -3.902 22.315 1.00 0.00 10 VAL A O 21
ATOM 29274 N N . GLU A 1 4 ? -18.737 -5.823 22.162 1.00 0.00 11 GLU A N 21
ATOM 29275 C CA . GLU A 1 4 ? -19.257 -5.540 20.829 1.00 0.00 11 GLU A CA 21
ATOM 29276 C C . GLU A 1 4 ? -20.223 -4.361 20.872 1.00 0.00 11 GLU A C 21
ATOM 29277 O O . GLU A 1 4 ? -20.923 -4.163 21.865 1.00 0.00 11 GLU A O 21
ATOM 29289 N N . GLU A 1 5 ? -20.255 -3.577 19.798 1.00 0.00 12 GLU A N 21
ATOM 29290 C CA . GLU A 1 5 ? -21.139 -2.420 19.735 1.00 0.00 12 GLU A CA 21
ATOM 29291 C C . GLU A 1 5 ? -21.409 -1.998 18.293 1.00 0.00 12 GLU A C 21
ATOM 29292 O O . GLU A 1 5 ? -22.551 -1.709 17.933 1.00 0.00 12 GLU A O 21
ATOM 29304 N N . VAL A 1 6 ? -20.363 -1.959 17.471 1.00 0.00 13 VAL A N 21
ATOM 29305 C CA . VAL A 1 6 ? -20.509 -1.564 16.073 1.00 0.00 13 VAL A CA 21
ATOM 29306 C C . VAL A 1 6 ? -19.185 -1.705 15.316 1.00 0.00 13 VAL A C 21
ATOM 29307 O O . VAL A 1 6 ? -18.800 -0.836 14.533 1.00 0.00 13 VAL A O 21
ATOM 29320 N N . LEU A 1 7 ? -18.490 -2.812 15.549 1.00 0.00 14 LEU A N 21
ATOM 29321 C CA . LEU A 1 7 ? -17.217 -3.063 14.883 1.00 0.00 14 LEU A CA 21
ATOM 29322 C C . LEU A 1 7 ? -17.442 -3.559 13.457 1.00 0.00 14 LEU A C 21
ATOM 29323 O O . LEU A 1 7 ? -18.274 -4.435 13.221 1.00 0.00 14 LEU A O 21
ATOM 29339 N N . GLU A 1 8 ? -16.698 -2.993 12.507 1.00 0.00 15 GLU A N 21
ATOM 29340 C CA . GLU A 1 8 ? -16.822 -3.382 11.104 1.00 0.00 15 GLU A CA 21
ATOM 29341 C C . GLU A 1 8 ? -15.757 -2.702 10.246 1.00 0.00 15 GLU A C 21
ATOM 29342 O O . GLU A 1 8 ? -15.380 -1.556 10.497 1.00 0.00 15 GLU A O 21
ATOM 29354 N N . GLU A 1 9 ? -15.280 -3.419 9.231 1.00 0.00 16 GLU A N 21
ATOM 29355 C CA . GLU A 1 9 ? -14.260 -2.896 8.328 1.00 0.00 16 GLU A CA 21
ATOM 29356 C C . GLU A 1 9 ? -14.485 -3.410 6.908 1.00 0.00 16 GLU A C 21
ATOM 29357 O O . GLU A 1 9 ? -14.455 -2.641 5.946 1.00 0.00 16 GLU A O 21
ATOM 29369 N N . GLU A 1 10 ? -14.719 -4.716 6.791 1.00 0.00 17 GLU A N 21
ATOM 29370 C CA . GLU A 1 10 ? -14.960 -5.348 5.496 1.00 0.00 17 GLU A CA 21
ATOM 29371 C C . GLU A 1 10 ? -13.816 -5.061 4.522 1.00 0.00 17 GLU A C 21
ATOM 29372 O O . GLU A 1 10 ? -14.035 -4.856 3.329 1.00 0.00 17 GLU A O 21
ATOM 29384 N N . GLU A 1 11 ? -12.590 -5.053 5.040 1.00 0.00 18 GLU A N 21
ATOM 29385 C CA . GLU A 1 11 ? -11.416 -4.798 4.212 1.00 0.00 18 GLU A CA 21
ATOM 29386 C C . GLU A 1 11 ? -10.745 -6.106 3.797 1.00 0.00 18 GLU A C 21
ATOM 29387 O O . GLU A 1 11 ? -10.373 -6.919 4.643 1.00 0.00 18 GLU A O 21
ATOM 29399 N N . GLU A 1 12 ? -10.592 -6.302 2.490 1.00 0.00 19 GLU A N 21
ATOM 29400 C CA . GLU A 1 12 ? -9.964 -7.511 1.965 1.00 0.00 19 GLU A CA 21
ATOM 29401 C C . GLU A 1 12 ? -8.452 -7.334 1.831 1.00 0.00 19 GLU A C 21
ATOM 29402 O O . GLU A 1 12 ? -7.977 -6.300 1.363 1.00 0.00 19 GLU A O 21
ATOM 29414 N N . GLU A 1 13 ? -7.705 -8.351 2.254 1.00 0.00 20 GLU A N 21
ATOM 29415 C CA . GLU A 1 13 ? -6.245 -8.317 2.192 1.00 0.00 20 GLU A CA 21
ATOM 29416 C C . GLU A 1 13 ? -5.727 -8.623 0.787 1.00 0.00 20 GLU A C 21
ATOM 29417 O O . GLU A 1 13 ? -5.233 -9.721 0.523 1.00 0.00 20 GLU A O 21
ATOM 29429 N N . TYR A 1 14 ? -5.825 -7.648 -0.112 1.00 0.00 21 TYR A N 21
ATOM 29430 C CA . TYR A 1 14 ? -5.346 -7.828 -1.480 1.00 0.00 21 TYR A CA 21
ATOM 29431 C C . TYR A 1 14 ? -3.845 -8.113 -1.490 1.00 0.00 21 TYR A C 21
ATOM 29432 O O . TYR A 1 14 ? -3.071 -7.425 -0.825 1.00 0.00 21 TYR A O 21
ATOM 29450 N N . VAL A 1 15 ? -3.443 -9.132 -2.246 1.00 0.00 22 VAL A N 21
ATOM 29451 C CA . VAL A 1 15 ? -2.034 -9.507 -2.340 1.00 0.00 22 VAL A CA 21
ATOM 29452 C C . VAL A 1 15 ? -1.192 -8.355 -2.880 1.00 0.00 22 VAL A C 21
ATOM 29453 O O . VAL A 1 15 ? -1.588 -7.673 -3.826 1.00 0.00 22 VAL A O 21
ATOM 29466 N N . VAL A 1 16 ? -0.025 -8.149 -2.274 1.00 0.00 23 VAL A N 21
ATOM 29467 C CA . VAL A 1 16 ? 0.877 -7.083 -2.695 1.00 0.00 23 VAL A CA 21
ATOM 29468 C C . VAL A 1 16 ? 2.265 -7.634 -3.003 1.00 0.00 23 VAL A C 21
ATOM 29469 O O . VAL A 1 16 ? 2.876 -8.303 -2.169 1.00 0.00 23 VAL A O 21
ATOM 29482 N N . GLU A 1 17 ? 2.757 -7.348 -4.203 1.00 0.00 24 GLU A N 21
ATOM 29483 C CA . GLU A 1 17 ? 4.073 -7.813 -4.619 1.00 0.00 24 GLU A CA 21
ATOM 29484 C C . GLU A 1 17 ? 5.176 -6.980 -3.975 1.00 0.00 24 GLU A C 21
ATOM 29485 O O . GLU A 1 17 ? 6.158 -7.523 -3.468 1.00 0.00 24 GLU A O 21
ATOM 29497 N N . LYS A 1 18 ? 5.011 -5.658 -4.004 1.00 0.00 25 LYS A N 21
ATOM 29498 C CA . LYS A 1 18 ? 6.001 -4.753 -3.426 1.00 0.00 25 LYS A CA 21
ATOM 29499 C C . LYS A 1 18 ? 5.512 -3.310 -3.465 1.00 0.00 25 LYS A C 21
ATOM 29500 O O . LYS A 1 18 ? 4.903 -2.880 -4.444 1.00 0.00 25 LYS A O 21
ATOM 29519 N N . VAL A 1 19 ? 5.788 -2.558 -2.401 1.00 0.00 26 VAL A N 21
ATOM 29520 C CA . VAL A 1 19 ? 5.376 -1.162 -2.345 1.00 0.00 26 VAL A CA 21
ATOM 29521 C C . VAL A 1 19 ? 6.167 -0.352 -3.374 1.00 0.00 26 VAL A C 21
ATOM 29522 O O . VAL A 1 19 ? 7.391 -0.461 -3.455 1.00 0.00 26 VAL A O 21
ATOM 29535 N N . LEU A 1 20 ? 5.463 0.431 -4.183 1.00 0.00 27 LEU A N 21
ATOM 29536 C CA . LEU A 1 20 ? 6.111 1.223 -5.222 1.00 0.00 27 LEU A CA 21
ATOM 29537 C C . LEU A 1 20 ? 6.777 2.474 -4.660 1.00 0.00 27 LEU A C 21
ATOM 29538 O O . LEU A 1 20 ? 7.946 2.735 -4.948 1.00 0.00 27 LEU A O 21
ATOM 29554 N N . ASP A 1 21 ? 6.045 3.258 -3.872 1.00 0.00 28 ASP A N 21
ATOM 29555 C CA . ASP A 1 21 ? 6.618 4.482 -3.311 1.00 0.00 28 ASP A CA 21
ATOM 29556 C C . ASP A 1 21 ? 6.006 4.832 -1.947 1.00 0.00 28 ASP A C 21
ATOM 29557 O O . ASP A 1 21 ? 5.582 3.948 -1.202 1.00 0.00 28 ASP A O 21
ATOM 29566 N N . ARG A 1 22 ? 5.982 6.128 -1.621 1.00 0.00 29 ARG A N 21
ATOM 29567 C CA . ARG A 1 22 ? 5.445 6.602 -0.347 1.00 0.00 29 ARG A CA 21
ATOM 29568 C C . ARG A 1 22 ? 5.175 8.105 -0.389 1.00 0.00 29 ARG A C 21
ATOM 29569 O O . ARG A 1 22 ? 6.013 8.882 -0.848 1.00 0.00 29 ARG A O 21
ATOM 29590 N N . ARG A 1 23 ? 4.011 8.510 0.110 1.00 0.00 30 ARG A N 21
ATOM 29591 C CA . ARG A 1 23 ? 3.644 9.925 0.147 1.00 0.00 30 ARG A CA 21
ATOM 29592 C C . ARG A 1 23 ? 2.610 10.186 1.237 1.00 0.00 30 ARG A C 21
ATOM 29593 O O . ARG A 1 23 ? 1.769 9.336 1.516 1.00 0.00 30 ARG A O 21
ATOM 29614 N N . VAL A 1 24 ? 2.668 11.369 1.839 1.00 0.00 31 VAL A N 21
ATOM 29615 C CA . VAL A 1 24 ? 1.720 11.736 2.887 1.00 0.00 31 VAL A CA 21
ATOM 29616 C C . VAL A 1 24 ? 1.220 13.162 2.683 1.00 0.00 31 VAL A C 21
ATOM 29617 O O . VAL A 1 24 ? 1.978 14.044 2.280 1.00 0.00 31 VAL A O 21
ATOM 29630 N N . VAL A 1 25 ? -0.064 13.376 2.947 1.00 0.00 32 VAL A N 21
ATOM 29631 C CA . VAL A 1 25 ? -0.665 14.690 2.774 1.00 0.00 32 VAL A CA 21
ATOM 29632 C C . VAL A 1 25 ? -1.230 15.226 4.090 1.00 0.00 32 VAL A C 21
ATOM 29633 O O . VAL A 1 25 ? -1.208 16.433 4.337 1.00 0.00 32 VAL A O 21
ATOM 29646 N N . LYS A 1 26 ? -1.740 14.325 4.926 1.00 0.00 33 LYS A N 21
ATOM 29647 C CA . LYS A 1 26 ? -2.316 14.710 6.212 1.00 0.00 33 LYS A CA 21
ATOM 29648 C C . LYS A 1 26 ? -2.041 13.640 7.265 1.00 0.00 33 LYS A C 21
ATOM 29649 O O . LYS A 1 26 ? -2.960 13.169 7.936 1.00 0.00 33 LYS A O 21
ATOM 29668 N N . GLY A 1 27 ? -0.776 13.245 7.395 1.00 0.00 34 GLY A N 21
ATOM 29669 C CA . GLY A 1 27 ? -0.421 12.215 8.357 1.00 0.00 34 GLY A CA 21
ATOM 29670 C C . GLY A 1 27 ? -0.883 10.844 7.902 1.00 0.00 34 GLY A C 21
ATOM 29671 O O . GLY A 1 27 ? -0.542 9.826 8.502 1.00 0.00 34 GLY A O 21
ATOM 29675 N N . LYS A 1 28 ? -1.663 10.835 6.826 1.00 0.00 35 LYS A N 21
ATOM 29676 C CA . LYS A 1 28 ? -2.194 9.608 6.251 1.00 0.00 35 LYS A CA 21
ATOM 29677 C C . LYS A 1 28 ? -1.229 9.032 5.222 1.00 0.00 35 LYS A C 21
ATOM 29678 O O . LYS A 1 28 ? -1.636 8.617 4.138 1.00 0.00 35 LYS A O 21
ATOM 29697 N N . VAL A 1 29 ? 0.048 9.035 5.577 1.00 0.00 36 VAL A N 21
ATOM 29698 C CA . VAL A 1 29 ? 1.113 8.538 4.708 1.00 0.00 36 VAL A CA 21
ATOM 29699 C C . VAL A 1 29 ? 0.676 7.320 3.889 1.00 0.00 36 VAL A C 21
ATOM 29700 O O . VAL A 1 29 ? 0.730 6.181 4.354 1.00 0.00 36 VAL A O 21
ATOM 29713 N N . GLU A 1 30 ? 0.243 7.578 2.658 1.00 0.00 37 GLU A N 21
ATOM 29714 C CA . GLU A 1 30 ? -0.198 6.519 1.760 1.00 0.00 37 GLU A CA 21
ATOM 29715 C C . GLU A 1 30 ? 0.977 5.980 0.948 1.00 0.00 37 GLU A C 21
ATOM 29716 O O . GLU A 1 30 ? 1.695 6.738 0.298 1.00 0.00 37 GLU A O 21
ATOM 29728 N N . TYR A 1 31 ? 1.164 4.666 0.991 1.00 0.00 38 TYR A N 21
ATOM 29729 C CA . TYR A 1 31 ? 2.251 4.019 0.262 1.00 0.00 38 TYR A CA 21
ATOM 29730 C C . TYR A 1 31 ? 1.779 3.462 -1.069 1.00 0.00 38 TYR A C 21
ATOM 29731 O O . TYR A 1 31 ? 0.755 2.782 -1.139 1.00 0.00 38 TYR A O 21
ATOM 29749 N N . LEU A 1 32 ? 2.549 3.722 -2.118 1.00 0.00 39 LEU A N 21
ATOM 29750 C CA . LEU A 1 32 ? 2.217 3.207 -3.433 1.00 0.00 39 LEU A CA 21
ATOM 29751 C C . LEU A 1 32 ? 2.356 1.690 -3.404 1.00 0.00 39 LEU A C 21
ATOM 29752 O O . LEU A 1 32 ? 3.278 1.168 -2.777 1.00 0.00 39 LEU A O 21
ATOM 29768 N N . LEU A 1 33 ? 1.440 0.979 -4.050 1.00 0.00 40 LEU A N 21
ATOM 29769 C CA . LEU A 1 33 ? 1.488 -0.480 -4.044 1.00 0.00 40 LEU A CA 21
ATOM 29770 C C . LEU A 1 33 ? 1.058 -1.073 -5.378 1.00 0.00 40 LEU A C 21
ATOM 29771 O O . LEU A 1 33 ? 0.000 -0.734 -5.908 1.00 0.00 40 LEU A O 21
ATOM 29787 N N . LYS A 1 34 ? 1.879 -1.978 -5.906 1.00 0.00 41 LYS A N 21
ATOM 29788 C CA . LYS A 1 34 ? 1.573 -2.638 -7.166 1.00 0.00 41 LYS A CA 21
ATOM 29789 C C . LYS A 1 34 ? 0.683 -3.847 -6.901 1.00 0.00 41 LYS A C 21
ATOM 29790 O O . LYS A 1 34 ? 1.123 -4.836 -6.314 1.00 0.00 41 LYS A O 21
ATOM 29809 N N . TRP A 1 35 ? -0.576 -3.754 -7.317 1.00 0.00 42 TRP A N 21
ATOM 29810 C CA . TRP A 1 35 ? -1.530 -4.836 -7.100 1.00 0.00 42 TRP A CA 21
ATOM 29811 C C . TRP A 1 35 ? -1.560 -5.797 -8.285 1.00 0.00 42 TRP A C 21
ATOM 29812 O O . TRP A 1 35 ? -1.490 -5.378 -9.441 1.00 0.00 42 TRP A O 21
ATOM 29833 N N . LYS A 1 36 ? -1.663 -7.088 -7.985 1.00 0.00 43 LYS A N 21
ATOM 29834 C CA . LYS A 1 36 ? -1.701 -8.120 -9.017 1.00 0.00 43 LYS A CA 21
ATOM 29835 C C . LYS A 1 36 ? -2.920 -7.960 -9.913 1.00 0.00 43 LYS A C 21
ATOM 29836 O O . LYS A 1 36 ? -3.985 -7.537 -9.463 1.00 0.00 43 LYS A O 21
ATOM 29855 N N . GLY A 1 37 ? -2.748 -8.299 -11.187 1.00 0.00 44 GLY A N 21
ATOM 29856 C CA . GLY A 1 37 ? -3.832 -8.183 -12.141 1.00 0.00 44 GLY A CA 21
ATOM 29857 C C . GLY A 1 37 ? -4.036 -6.755 -12.597 1.00 0.00 44 GLY A C 21
ATOM 29858 O O . GLY A 1 37 ? -4.222 -6.497 -13.786 1.00 0.00 44 GLY A O 21
ATOM 29862 N N . PHE A 1 38 ? -3.995 -5.823 -11.649 1.00 0.00 45 PHE A N 21
ATOM 29863 C CA . PHE A 1 38 ? -4.171 -4.414 -11.961 1.00 0.00 45 PHE A CA 21
ATOM 29864 C C . PHE A 1 38 ? -2.888 -3.818 -12.533 1.00 0.00 45 PHE A C 21
ATOM 29865 O O . PHE A 1 38 ? -1.813 -3.962 -11.951 1.00 0.00 45 PHE A O 21
ATOM 29882 N N . SER A 1 39 ? -3.009 -3.150 -13.676 1.00 0.00 46 SER A N 21
ATOM 29883 C CA . SER A 1 39 ? -1.857 -2.533 -14.327 1.00 0.00 46 SER A CA 21
ATOM 29884 C C . SER A 1 39 ? -1.262 -1.435 -13.452 1.00 0.00 46 SER A C 21
ATOM 29885 O O . SER A 1 39 ? -1.821 -1.085 -12.413 1.00 0.00 46 SER A O 21
ATOM 29893 N N . ASP A 1 40 ? -0.121 -0.900 -13.877 1.00 0.00 47 ASP A N 21
ATOM 29894 C CA . ASP A 1 40 ? 0.559 0.154 -13.129 1.00 0.00 47 ASP A CA 21
ATOM 29895 C C . ASP A 1 40 ? -0.356 1.356 -12.904 1.00 0.00 47 ASP A C 21
ATOM 29896 O O . ASP A 1 40 ? -0.383 1.931 -11.817 1.00 0.00 47 ASP A O 21
ATOM 29905 N N . GLU A 1 41 ? -1.099 1.736 -13.937 1.00 0.00 48 GLU A N 21
ATOM 29906 C CA . GLU A 1 41 ? -2.008 2.870 -13.849 1.00 0.00 48 GLU A CA 21
ATOM 29907 C C . GLU A 1 41 ? -3.082 2.638 -12.788 1.00 0.00 48 GLU A C 21
ATOM 29908 O O . GLU A 1 41 ? -3.447 3.552 -12.049 1.00 0.00 48 GLU A O 21
ATOM 29920 N N . ASP A 1 42 ? -3.589 1.410 -12.727 1.00 0.00 49 ASP A N 21
ATOM 29921 C CA . ASP A 1 42 ? -4.627 1.048 -11.770 1.00 0.00 49 ASP A CA 21
ATOM 29922 C C . ASP A 1 42 ? -4.157 1.195 -10.324 1.00 0.00 49 ASP A C 21
ATOM 29923 O O . ASP A 1 42 ? -4.975 1.369 -9.421 1.00 0.00 49 ASP A O 21
ATOM 29932 N N . ASN A 1 43 ? -2.843 1.115 -10.104 1.00 0.00 50 ASN A N 21
ATOM 29933 C CA . ASN A 1 43 ? -2.287 1.233 -8.754 1.00 0.00 50 ASN A CA 21
ATOM 29934 C C . ASN A 1 43 ? -2.912 2.395 -7.994 1.00 0.00 50 ASN A C 21
ATOM 29935 O O . ASN A 1 43 ? -3.238 3.431 -8.573 1.00 0.00 50 ASN A O 21
ATOM 29946 N N . THR A 1 44 ? -3.063 2.213 -6.688 1.00 0.00 51 THR A N 21
ATOM 29947 C CA . THR A 1 44 ? -3.634 3.239 -5.830 1.00 0.00 51 THR A CA 21
ATOM 29948 C C . THR A 1 44 ? -2.963 3.222 -4.463 1.00 0.00 51 THR A C 21
ATOM 29949 O O . THR A 1 44 ? -2.817 2.168 -3.843 1.00 0.00 51 THR A O 21
ATOM 29960 N N . TRP A 1 45 ? -2.541 4.394 -4.008 1.00 0.00 52 TRP A N 21
ATOM 29961 C CA . TRP A 1 45 ? -1.871 4.517 -2.724 1.00 0.00 52 TRP A CA 21
ATOM 29962 C C . TRP A 1 45 ? -2.849 4.258 -1.582 1.00 0.00 52 TRP A C 21
ATOM 29963 O O . TRP A 1 45 ? -3.927 4.852 -1.532 1.00 0.00 52 TRP A O 21
ATOM 29984 N N . GLU A 1 46 ? -2.471 3.372 -0.668 1.00 0.00 53 GLU A N 21
ATOM 29985 C CA . GLU A 1 46 ? -3.320 3.044 0.472 1.00 0.00 53 GLU A CA 21
ATOM 29986 C C . GLU A 1 46 ? -2.668 3.482 1.781 1.00 0.00 53 GLU A C 21
ATOM 29987 O O . GLU A 1 46 ? -1.446 3.436 1.915 1.00 0.00 53 GLU A O 21
ATOM 29999 N N . PRO A 1 47 ? -3.477 3.911 2.768 1.00 0.00 54 PRO A N 21
ATOM 30000 C CA . PRO A 1 47 ? -2.965 4.349 4.070 1.00 0.00 54 PRO A CA 21
ATOM 30001 C C . PRO A 1 47 ? -2.091 3.283 4.719 1.00 0.00 54 PRO A C 21
ATOM 30002 O O . PRO A 1 47 ? -2.441 2.104 4.728 1.00 0.00 54 PRO A O 21
ATOM 30013 N N . GLU A 1 48 ? -0.947 3.707 5.247 1.00 0.00 55 GLU A N 21
ATOM 30014 C CA . GLU A 1 48 ? -0.005 2.792 5.885 1.00 0.00 55 GLU A CA 21
ATOM 30015 C C . GLU A 1 48 ? -0.687 1.940 6.954 1.00 0.00 55 GLU A C 21
ATOM 30016 O O . GLU A 1 48 ? -0.402 0.748 7.081 1.00 0.00 55 GLU A O 21
ATOM 30028 N N . GLU A 1 49 ? -1.583 2.553 7.723 1.00 0.00 56 GLU A N 21
ATOM 30029 C CA . GLU A 1 49 ? -2.298 1.842 8.781 1.00 0.00 56 GLU A CA 21
ATOM 30030 C C . GLU A 1 49 ? -3.004 0.608 8.226 1.00 0.00 56 GLU A C 21
ATOM 30031 O O . GLU A 1 49 ? -2.913 -0.480 8.795 1.00 0.00 56 GLU A O 21
ATOM 30043 N N . ASN A 1 50 ? -3.701 0.787 7.110 1.00 0.00 57 ASN A N 21
ATOM 30044 C CA . ASN A 1 50 ? -4.422 -0.306 6.467 1.00 0.00 57 ASN A CA 21
ATOM 30045 C C . ASN A 1 50 ? -3.458 -1.378 5.971 1.00 0.00 57 ASN A C 21
ATOM 30046 O O . ASN A 1 50 ? -3.758 -2.572 6.023 1.00 0.00 57 ASN A O 21
ATOM 30057 N N . LEU A 1 51 ? -2.308 -0.941 5.468 1.00 0.00 58 LEU A N 21
ATOM 30058 C CA . LEU A 1 51 ? -1.304 -1.857 4.937 1.00 0.00 58 LEU A CA 21
ATOM 30059 C C . LEU A 1 51 ? -0.844 -2.858 5.989 1.00 0.00 58 LEU A C 21
ATOM 30060 O O . LEU A 1 51 ? -0.471 -2.484 7.100 1.00 0.00 58 LEU A O 21
ATOM 30076 N N . ASP A 1 52 ? -0.854 -4.134 5.616 1.00 0.00 59 ASP A N 21
ATOM 30077 C CA . ASP A 1 52 ? -0.416 -5.198 6.509 1.00 0.00 59 ASP A CA 21
ATOM 30078 C C . ASP A 1 52 ? 0.879 -5.808 5.982 1.00 0.00 59 ASP A C 21
ATOM 30079 O O . ASP A 1 52 ? 1.051 -7.027 5.965 1.00 0.00 59 ASP A O 21
ATOM 30088 N N . CYS A 1 53 ? 1.786 -4.942 5.538 1.00 0.00 60 CYS A N 21
ATOM 30089 C CA . CYS A 1 53 ? 3.066 -5.377 4.991 1.00 0.00 60 CYS A CA 21
ATOM 30090 C C . CYS A 1 53 ? 4.233 -4.695 5.708 1.00 0.00 60 CYS A C 21
ATOM 30091 O O . CYS A 1 53 ? 5.006 -3.969 5.087 1.00 0.00 60 CYS A O 21
ATOM 30099 N N . PRO A 1 54 ? 4.377 -4.914 7.028 1.00 0.00 61 PRO A N 21
ATOM 30100 C CA . PRO A 1 54 ? 5.458 -4.305 7.812 1.00 0.00 61 PRO A CA 21
ATOM 30101 C C . PRO A 1 54 ? 6.837 -4.576 7.217 1.00 0.00 61 PRO A C 21
ATOM 30102 O O . PRO A 1 54 ? 7.685 -3.685 7.161 1.00 0.00 61 PRO A O 21
ATOM 30113 N N . ASP A 1 55 ? 7.057 -5.812 6.779 1.00 0.00 62 ASP A N 21
ATOM 30114 C CA . ASP A 1 55 ? 8.338 -6.200 6.196 1.00 0.00 62 ASP A CA 21
ATOM 30115 C C . ASP A 1 55 ? 8.580 -5.495 4.862 1.00 0.00 62 ASP A C 21
ATOM 30116 O O . ASP A 1 55 ? 9.654 -4.936 4.637 1.00 0.00 62 ASP A O 21
ATOM 30125 N N . LEU A 1 56 ? 7.584 -5.528 3.979 1.00 0.00 63 LEU A N 21
ATOM 30126 C CA . LEU A 1 56 ? 7.712 -4.893 2.670 1.00 0.00 63 LEU A CA 21
ATOM 30127 C C . LEU A 1 56 ? 7.961 -3.396 2.802 1.00 0.00 63 LEU A C 21
ATOM 30128 O O . LEU A 1 56 ? 8.830 -2.846 2.125 1.00 0.00 63 LEU A O 21
ATOM 30144 N N . ILE A 1 57 ? 7.204 -2.741 3.676 1.00 0.00 64 ILE A N 21
ATOM 30145 C CA . ILE A 1 57 ? 7.365 -1.309 3.886 1.00 0.00 64 ILE A CA 21
ATOM 30146 C C . ILE A 1 57 ? 8.809 -0.994 4.251 1.00 0.00 64 ILE A C 21
ATOM 30147 O O . ILE A 1 57 ? 9.459 -0.183 3.597 1.00 0.00 64 ILE A O 21
ATOM 30163 N N . ALA A 1 58 ? 9.312 -1.662 5.283 1.00 0.00 65 ALA A N 21
ATOM 30164 C CA . ALA A 1 58 ? 10.688 -1.465 5.718 1.00 0.00 65 ALA A CA 21
ATOM 30165 C C . ALA A 1 58 ? 11.651 -1.700 4.561 1.00 0.00 65 ALA A C 21
ATOM 30166 O O . ALA A 1 58 ? 12.647 -0.994 4.414 1.00 0.00 65 ALA A O 21
ATOM 30173 N N . GLU A 1 59 ? 11.339 -2.697 3.742 1.00 0.00 66 GLU A N 21
ATOM 30174 C CA . GLU A 1 59 ? 12.165 -3.039 2.591 1.00 0.00 66 GLU A CA 21
ATOM 30175 C C . GLU A 1 59 ? 12.307 -1.856 1.635 1.00 0.00 66 GLU A C 21
ATOM 30176 O O . GLU A 1 59 ? 13.343 -1.692 0.989 1.00 0.00 66 GLU A O 21
ATOM 30188 N N . PHE A 1 60 ? 11.259 -1.042 1.536 1.00 0.00 67 PHE A N 21
ATOM 30189 C CA . PHE A 1 60 ? 11.264 0.113 0.646 1.00 0.00 67 PHE A CA 21
ATOM 30190 C C . PHE A 1 60 ? 12.158 1.241 1.165 1.00 0.00 67 PHE A C 21
ATOM 30191 O O . PHE A 1 60 ? 13.050 1.706 0.455 1.00 0.00 67 PHE A O 21
ATOM 30208 N N . LEU A 1 61 ? 11.907 1.693 2.392 1.00 0.00 68 LEU A N 21
ATOM 30209 C CA . LEU A 1 61 ? 12.680 2.779 2.977 1.00 0.00 68 LEU A CA 21
ATOM 30210 C C . LEU A 1 61 ? 14.149 2.406 3.173 1.00 0.00 68 LEU A C 21
ATOM 30211 O O . LEU A 1 61 ? 15.040 3.196 2.857 1.00 0.00 68 LEU A O 21
ATOM 30227 N N . GLN A 1 62 ? 14.400 1.212 3.702 1.00 0.00 69 GLN A N 21
ATOM 30228 C CA . GLN A 1 62 ? 15.770 0.760 3.941 1.00 0.00 69 GLN A CA 21
ATOM 30229 C C . GLN A 1 62 ? 16.616 0.861 2.674 1.00 0.00 69 GLN A C 21
ATOM 30230 O O . GLN A 1 62 ? 17.764 1.302 2.721 1.00 0.00 69 GLN A O 21
ATOM 30244 N N . SER A 1 63 ? 16.043 0.459 1.544 1.00 0.00 70 SER A N 21
ATOM 30245 C CA . SER A 1 63 ? 16.754 0.517 0.271 1.00 0.00 70 SER A CA 21
ATOM 30246 C C . SER A 1 63 ? 17.199 1.945 -0.023 1.00 0.00 70 SER A C 21
ATOM 30247 O O . SER A 1 63 ? 18.365 2.198 -0.326 1.00 0.00 70 SER A O 21
ATOM 30255 N N . GLN A 1 64 ? 16.254 2.873 0.076 1.00 0.00 71 GLN A N 21
ATOM 30256 C CA . GLN A 1 64 ? 16.523 4.283 -0.168 1.00 0.00 71 GLN A CA 21
ATOM 30257 C C . GLN A 1 64 ? 17.077 4.958 1.087 1.00 0.00 71 GLN A C 21
ATOM 30258 O O . GLN A 1 64 ? 18.118 4.552 1.602 1.00 0.00 71 GLN A O 21
ATOM 30272 N N . LYS A 1 65 ? 16.386 5.993 1.571 1.00 0.00 72 LYS A N 21
ATOM 30273 C CA . LYS A 1 65 ? 16.827 6.720 2.758 1.00 0.00 72 LYS A CA 21
ATOM 30274 C C . LYS A 1 65 ? 18.148 7.429 2.474 1.00 0.00 72 LYS A C 21
ATOM 30275 O O . LYS A 1 65 ? 19.187 7.072 3.029 1.00 0.00 72 LYS A O 21
ATOM 30294 N N . THR A 1 66 ? 18.096 8.418 1.583 1.00 0.00 73 THR A N 21
ATOM 30295 C CA . THR A 1 66 ? 19.282 9.177 1.194 1.00 0.00 73 THR A CA 21
ATOM 30296 C C . THR A 1 66 ? 20.374 8.242 0.683 1.00 0.00 73 THR A C 21
ATOM 30297 O O . THR A 1 66 ? 21.499 8.250 1.182 1.00 0.00 73 THR A O 21
ATOM 30308 N N . ALA A 1 67 ? 20.020 7.428 -0.312 1.00 0.00 74 ALA A N 21
ATOM 30309 C CA . ALA A 1 67 ? 20.951 6.470 -0.898 1.00 0.00 74 ALA A CA 21
ATOM 30310 C C . ALA A 1 67 ? 21.351 5.413 0.128 1.00 0.00 74 ALA A C 21
ATOM 30311 O O . ALA A 1 67 ? 20.492 4.841 0.798 1.00 0.00 74 ALA A O 21
ATOM 30318 N N . HIS A 1 68 ? 22.648 5.149 0.257 1.00 0.00 75 HIS A N 21
ATOM 30319 C CA . HIS A 1 68 ? 23.123 4.155 1.211 1.00 0.00 75 HIS A CA 21
ATOM 30320 C C . HIS A 1 68 ? 24.633 4.254 1.417 1.00 0.00 75 HIS A C 21
ATOM 30321 O O . HIS A 1 68 ? 25.401 4.330 0.460 1.00 0.00 75 HIS A O 21
ATOM 30336 N N . GLU A 1 69 ? 25.045 4.251 2.682 1.00 0.00 76 GLU A N 21
ATOM 30337 C CA . GLU A 1 69 ? 26.458 4.339 3.044 1.00 0.00 76 GLU A CA 21
ATOM 30338 C C . GLU A 1 69 ? 26.697 3.721 4.418 1.00 0.00 76 GLU A C 21
ATOM 30339 O O . GLU A 1 69 ? 27.407 4.289 5.249 1.00 0.00 76 GLU A O 21
ATOM 30351 N N . THR A 1 70 ? 26.097 2.554 4.644 1.00 0.00 77 THR A N 21
ATOM 30352 C CA . THR A 1 70 ? 26.232 1.842 5.912 1.00 0.00 77 THR A CA 21
ATOM 30353 C C . THR A 1 70 ? 25.589 2.621 7.056 1.00 0.00 77 THR A C 21
ATOM 30354 O O . THR A 1 70 ? 25.737 3.839 7.155 1.00 0.00 77 THR A O 21
ATOM 30365 N N . ASP A 1 71 ? 24.871 1.907 7.919 1.00 0.00 78 ASP A N 21
ATOM 30366 C CA . ASP A 1 71 ? 24.201 2.527 9.058 1.00 0.00 78 ASP A CA 21
ATOM 30367 C C . ASP A 1 71 ? 23.703 1.471 10.039 1.00 0.00 78 ASP A C 21
ATOM 30368 O O . ASP A 1 71 ? 23.201 0.421 9.639 1.00 0.00 78 ASP A O 21
ATOM 30377 N N . LYS A 1 72 ? 23.854 1.757 11.329 1.00 0.00 79 LYS A N 21
ATOM 30378 C CA . LYS A 1 72 ? 23.430 0.835 12.377 1.00 0.00 79 LYS A CA 21
ATOM 30379 C C . LYS A 1 72 ? 21.925 0.582 12.313 1.00 0.00 79 LYS A C 21
ATOM 30380 O O . LYS A 1 72 ? 21.477 -0.564 12.359 1.00 0.00 79 LYS A O 21
ATOM 30399 N N . SER A 1 73 ? 21.151 1.659 12.207 1.00 0.00 80 SER A N 21
ATOM 30400 C CA . SER A 1 73 ? 19.696 1.554 12.139 1.00 0.00 80 SER A CA 21
ATOM 30401 C C . SER A 1 73 ? 19.258 0.826 10.871 1.00 0.00 80 SER A C 21
ATOM 30402 O O . SER A 1 73 ? 18.925 -0.376 10.964 1.00 0.00 80 SER A O 21
ATOM 30411 N N . ALA B 2 1 ? 9.862 -21.419 3.427 1.00 0.00 1 ALA B N 21
ATOM 30412 C CA . ALA B 2 1 ? 8.755 -20.899 4.270 1.00 0.00 1 ALA B CA 21
ATOM 30413 C C . ALA B 2 1 ? 8.404 -19.466 3.886 1.00 0.00 1 ALA B C 21
ATOM 30414 O O . ALA B 2 1 ? 8.205 -18.610 4.748 1.00 0.00 1 ALA B O 21
ATOM 30423 N N . ARG B 2 2 ? 8.327 -19.213 2.583 1.00 0.00 2 ARG B N 21
ATOM 30424 C CA . ARG B 2 2 ? 7.996 -17.886 2.078 1.00 0.00 2 ARG B CA 21
ATOM 30425 C C . ARG B 2 2 ? 6.592 -17.477 2.509 1.00 0.00 2 ARG B C 21
ATOM 30426 O O . ARG B 2 2 ? 5.670 -18.294 2.510 1.00 0.00 2 ARG B O 21
ATOM 30447 N N . THR B 2 3 ? 6.435 -16.209 2.875 1.00 0.00 3 THR B N 21
ATOM 30448 C CA . THR B 2 3 ? 5.142 -15.691 3.308 1.00 0.00 3 THR B CA 21
ATOM 30449 C C . THR B 2 3 ? 4.935 -14.261 2.823 1.00 0.00 3 THR B C 21
ATOM 30450 O O . THR B 2 3 ? 5.824 -13.418 2.947 1.00 0.00 3 THR B O 21
ATOM 30489 N N . GLN B 2 5 ? 2.344 -10.721 2.724 1.00 0.00 5 GLN B N 21
ATOM 30490 C CA . GLN B 2 5 ? 2.065 -9.700 3.730 1.00 0.00 5 GLN B CA 21
ATOM 30491 C C . GLN B 2 5 ? 0.650 -9.162 3.551 1.00 0.00 5 GLN B C 21
ATOM 30492 O O . GLN B 2 5 ? -0.076 -8.969 4.525 1.00 0.00 5 GLN B O 21
ATOM 30506 N N . THR B 2 6 ? 0.272 -8.942 2.291 1.00 0.00 6 THR B N 21
ATOM 30507 C CA . THR B 2 6 ? -1.058 -8.443 1.932 1.00 0.00 6 THR B CA 21
ATOM 30508 C C . THR B 2 6 ? -1.364 -7.085 2.559 1.00 0.00 6 THR B C 21
ATOM 30509 O O . THR B 2 6 ? -1.023 -6.821 3.711 1.00 0.00 6 THR B O 21
ATOM 30520 N N . ALA B 2 7 ? -2.033 -6.234 1.787 1.00 0.00 7 ALA B N 21
ATOM 30521 C CA . ALA B 2 7 ? -2.420 -4.909 2.251 1.00 0.00 7 ALA B CA 21
ATOM 30522 C C . ALA B 2 7 ? -3.859 -4.619 1.851 1.00 0.00 7 ALA B C 21
ATOM 30523 O O . ALA B 2 7 ? -4.194 -4.616 0.666 1.00 0.00 7 ALA B O 21
ATOM 30530 N N . ARG B 2 8 ? -4.708 -4.389 2.842 1.00 0.00 8 ARG B N 21
ATOM 30531 C CA . ARG B 2 8 ? -6.116 -4.114 2.591 1.00 0.00 8 ARG B CA 21
ATOM 30532 C C . ARG B 2 8 ? -6.314 -2.720 2.009 1.00 0.00 8 ARG B C 21
ATOM 30533 O O . ARG B 2 8 ? -5.879 -1.726 2.592 1.00 0.00 8 ARG B O 21
ATOM 30582 N N . SER B 2 10 ? -8.354 0.726 0.721 1.00 0.00 10 SER B N 21
ATOM 30583 C CA . SER B 2 10 ? -9.239 1.625 1.453 1.00 0.00 10 SER B CA 21
ATOM 30584 C C . SER B 2 10 ? -10.706 1.386 1.087 1.00 0.00 10 SER B C 21
ATOM 30585 O O . SER B 2 10 ? -11.466 2.332 0.880 1.00 0.00 10 SER B O 21
ATOM 30593 N N . THR B 2 11 ? -11.099 0.116 1.013 1.00 0.00 11 THR B N 21
ATOM 30594 C CA . THR B 2 11 ? -12.472 -0.240 0.680 1.00 0.00 11 THR B CA 21
ATOM 30595 C C . THR B 2 11 ? -13.431 0.190 1.785 1.00 0.00 11 THR B C 21
ATOM 30596 O O . THR B 2 11 ? -14.403 0.901 1.533 1.00 0.00 11 THR B O 21
ATOM 30607 N N . GLY B 2 12 ? -13.147 -0.244 3.011 1.00 0.00 12 GLY B N 21
ATOM 30608 C CA . GLY B 2 12 ? -13.991 0.111 4.136 1.00 0.00 12 GLY B CA 21
ATOM 30609 C C . GLY B 2 12 ? -13.935 1.592 4.459 1.00 0.00 12 GLY B C 21
ATOM 30610 O O . GLY B 2 12 ? -12.852 2.171 4.554 1.00 0.00 12 GLY B O 21
ATOM 30614 N N . GLY B 2 13 ? -15.102 2.206 4.623 1.00 0.00 13 GLY B N 21
ATOM 30615 C CA . GLY B 2 13 ? -15.159 3.623 4.933 1.00 0.00 13 GLY B CA 21
ATOM 30616 C C . GLY B 2 13 ? -16.566 4.180 4.839 1.00 0.00 13 GLY B C 21
ATOM 30617 O O . GLY B 2 13 ? -16.801 5.171 4.147 1.00 0.00 13 GLY B O 21
ATOM 30621 N N . LYS B 2 14 ? -17.504 3.537 5.531 1.00 0.00 14 LYS B N 21
ATOM 30622 C CA . LYS B 2 14 ? -18.901 3.965 5.517 1.00 0.00 14 LYS B CA 21
ATOM 30623 C C . LYS B 2 14 ? -19.472 3.896 4.104 1.00 0.00 14 LYS B C 21
ATOM 30624 O O . LYS B 2 14 ? -20.101 4.844 3.631 1.00 0.00 14 LYS B O 21
ATOM 30643 N N . ALA B 2 15 ? -19.240 2.764 3.440 1.00 0.00 15 ALA B N 21
ATOM 30644 C CA . ALA B 2 15 ? -19.719 2.547 2.076 1.00 0.00 15 ALA B CA 21
ATOM 30645 C C . ALA B 2 15 ? -19.036 3.495 1.090 1.00 0.00 15 ALA B C 21
ATOM 30646 O O . ALA B 2 15 ? -18.939 4.696 1.337 1.00 0.00 15 ALA B O 21
ATOM 30653 N N . PRO B 2 16 ? -18.550 2.962 -0.047 1.00 0.00 16 PRO B N 21
ATOM 30654 C CA . PRO B 2 16 ? -17.873 3.769 -1.071 1.00 0.00 16 PRO B CA 21
ATOM 30655 C C . PRO B 2 16 ? -18.741 4.919 -1.570 1.00 0.00 16 PRO B C 21
ATOM 30656 O O . PRO B 2 16 ? -19.936 4.750 -1.809 1.00 0.00 16 PRO B O 21
ATOM 30667 N N . GLY B 2 17 ? -18.128 6.089 -1.724 1.00 0.00 17 GLY B N 21
ATOM 30668 C CA . GLY B 2 17 ? -18.857 7.252 -2.195 1.00 0.00 17 GLY B CA 21
ATOM 30669 C C . GLY B 2 17 ? -17.962 8.463 -2.375 1.00 0.00 17 GLY B C 21
ATOM 30670 O O . GLY B 2 17 ? -18.321 9.572 -1.979 1.00 0.00 17 GLY B O 21
ATOM 30674 N N . GLY B 2 18 ? -16.794 8.249 -2.974 1.00 0.00 18 GLY B N 21
ATOM 30675 C CA . GLY B 2 18 ? -15.863 9.339 -3.197 1.00 0.00 18 GLY B CA 21
ATOM 30676 C C . GLY B 2 18 ? -14.583 8.878 -3.866 1.00 0.00 18 GLY B C 21
ATOM 30677 O O . GLY B 2 18 ? -13.932 7.955 -3.333 1.00 0.00 18 GLY B O 21
ATOM 30682 N N . HIS A 1 1 ? -31.870 -0.277 19.358 1.00 0.00 8 HIS A N 22
ATOM 30683 C CA . HIS A 1 1 ? -33.118 0.082 18.634 1.00 0.00 8 HIS A CA 22
ATOM 30684 C C . HIS A 1 1 ? -32.886 0.115 17.127 1.00 0.00 8 HIS A C 22
ATOM 30685 O O . HIS A 1 1 ? -31.926 0.727 16.655 1.00 0.00 8 HIS A O 22
ATOM 30702 N N . MET A 1 2 ? -33.775 -0.546 16.381 1.00 0.00 9 MET A N 22
ATOM 30703 C CA . MET A 1 2 ? -33.692 -0.606 14.919 1.00 0.00 9 MET A CA 22
ATOM 30704 C C . MET A 1 2 ? -32.249 -0.769 14.443 1.00 0.00 9 MET A C 22
ATOM 30705 O O . MET A 1 2 ? -31.798 -0.068 13.537 1.00 0.00 9 MET A O 22
ATOM 30719 N N . VAL A 1 3 ? -31.532 -1.704 15.061 1.00 0.00 10 VAL A N 22
ATOM 30720 C CA . VAL A 1 3 ? -30.142 -1.965 14.702 1.00 0.00 10 VAL A CA 22
ATOM 30721 C C . VAL A 1 3 ? -30.024 -2.387 13.241 1.00 0.00 10 VAL A C 22
ATOM 30722 O O . VAL A 1 3 ? -30.782 -3.234 12.766 1.00 0.00 10 VAL A O 22
ATOM 30735 N N . GLU A 1 4 ? -29.069 -1.790 12.532 1.00 0.00 11 GLU A N 22
ATOM 30736 C CA . GLU A 1 4 ? -28.852 -2.102 11.122 1.00 0.00 11 GLU A CA 22
ATOM 30737 C C . GLU A 1 4 ? -28.294 -3.514 10.949 1.00 0.00 11 GLU A C 22
ATOM 30738 O O . GLU A 1 4 ? -28.589 -4.409 11.742 1.00 0.00 11 GLU A O 22
ATOM 30750 N N . GLU A 1 5 ? -27.491 -3.711 9.905 1.00 0.00 12 GLU A N 22
ATOM 30751 C CA . GLU A 1 5 ? -26.900 -5.016 9.630 1.00 0.00 12 GLU A CA 22
ATOM 30752 C C . GLU A 1 5 ? -25.723 -5.294 10.561 1.00 0.00 12 GLU A C 22
ATOM 30753 O O . GLU A 1 5 ? -25.654 -6.348 11.192 1.00 0.00 12 GLU A O 22
ATOM 30765 N N . VAL A 1 6 ? -24.796 -4.340 10.637 1.00 0.00 13 VAL A N 22
ATOM 30766 C CA . VAL A 1 6 ? -23.618 -4.479 11.486 1.00 0.00 13 VAL A CA 22
ATOM 30767 C C . VAL A 1 6 ? -22.827 -5.734 11.116 1.00 0.00 13 VAL A C 22
ATOM 30768 O O . VAL A 1 6 ? -22.490 -6.551 11.974 1.00 0.00 13 VAL A O 22
ATOM 30781 N N . LEU A 1 7 ? -22.539 -5.882 9.824 1.00 0.00 14 LEU A N 22
ATOM 30782 C CA . LEU A 1 7 ? -21.792 -7.034 9.329 1.00 0.00 14 LEU A CA 22
ATOM 30783 C C . LEU A 1 7 ? -21.465 -6.866 7.846 1.00 0.00 14 LEU A C 22
ATOM 30784 O O . LEU A 1 7 ? -21.713 -7.759 7.034 1.00 0.00 14 LEU A O 22
ATOM 30800 N N . GLU A 1 8 ? -20.909 -5.709 7.499 1.00 0.00 15 GLU A N 22
ATOM 30801 C CA . GLU A 1 8 ? -20.548 -5.412 6.116 1.00 0.00 15 GLU A CA 22
ATOM 30802 C C . GLU A 1 8 ? -19.329 -4.498 6.057 1.00 0.00 15 GLU A C 22
ATOM 30803 O O . GLU A 1 8 ? -19.234 -3.524 6.803 1.00 0.00 15 GLU A O 22
ATOM 30815 N N . GLU A 1 9 ? -18.398 -4.821 5.164 1.00 0.00 16 GLU A N 22
ATOM 30816 C CA . GLU A 1 9 ? -17.182 -4.033 5.003 1.00 0.00 16 GLU A CA 22
ATOM 30817 C C . GLU A 1 9 ? -16.386 -4.506 3.789 1.00 0.00 16 GLU A C 22
ATOM 30818 O O . GLU A 1 9 ? -15.849 -3.694 3.034 1.00 0.00 16 GLU A O 22
ATOM 30830 N N . GLU A 1 10 ? -16.315 -5.822 3.610 1.00 0.00 17 GLU A N 22
ATOM 30831 C CA . GLU A 1 10 ? -15.586 -6.411 2.491 1.00 0.00 17 GLU A CA 22
ATOM 30832 C C . GLU A 1 10 ? -14.132 -5.941 2.491 1.00 0.00 17 GLU A C 22
ATOM 30833 O O . GLU A 1 10 ? -13.581 -5.575 1.451 1.00 0.00 17 GLU A O 22
ATOM 30845 N N . GLU A 1 11 ? -13.516 -5.951 3.670 1.00 0.00 18 GLU A N 22
ATOM 30846 C CA . GLU A 1 11 ? -12.127 -5.528 3.814 1.00 0.00 18 GLU A CA 22
ATOM 30847 C C . GLU A 1 11 ? -11.163 -6.637 3.405 1.00 0.00 18 GLU A C 22
ATOM 30848 O O . GLU A 1 11 ? -10.196 -6.923 4.111 1.00 0.00 18 GLU A O 22
ATOM 30860 N N . GLU A 1 12 ? -11.430 -7.258 2.262 1.00 0.00 19 GLU A N 22
ATOM 30861 C CA . GLU A 1 12 ? -10.583 -8.333 1.761 1.00 0.00 19 GLU A CA 22
ATOM 30862 C C . GLU A 1 12 ? -9.149 -7.854 1.574 1.00 0.00 19 GLU A C 22
ATOM 30863 O O . GLU A 1 12 ? -8.911 -6.806 0.978 1.00 0.00 19 GLU A O 22
ATOM 30875 N N . GLU A 1 13 ? -8.195 -8.627 2.085 1.00 0.00 20 GLU A N 22
ATOM 30876 C CA . GLU A 1 13 ? -6.786 -8.274 1.966 1.00 0.00 20 GLU A CA 22
ATOM 30877 C C . GLU A 1 13 ? -6.234 -8.680 0.604 1.00 0.00 20 GLU A C 22
ATOM 30878 O O . GLU A 1 13 ? -6.199 -9.864 0.267 1.00 0.00 20 GLU A O 22
ATOM 30890 N N . TYR A 1 14 ? -5.796 -7.694 -0.172 1.00 0.00 21 TYR A N 22
ATOM 30891 C CA . TYR A 1 14 ? -5.235 -7.953 -1.494 1.00 0.00 21 TYR A CA 22
ATOM 30892 C C . TYR A 1 14 ? -3.724 -8.143 -1.411 1.00 0.00 21 TYR A C 22
ATOM 30893 O O . TYR A 1 14 ? -3.023 -7.344 -0.787 1.00 0.00 21 TYR A O 22
ATOM 30911 N N . VAL A 1 15 ? -3.227 -9.207 -2.035 1.00 0.00 22 VAL A N 22
ATOM 30912 C CA . VAL A 1 15 ? -1.798 -9.500 -2.022 1.00 0.00 22 VAL A CA 22
ATOM 30913 C C . VAL A 1 15 ? -0.996 -8.389 -2.691 1.00 0.00 22 VAL A C 22
ATOM 30914 O O . VAL A 1 15 ? -1.220 -8.060 -3.856 1.00 0.00 22 VAL A O 22
ATOM 30927 N N . VAL A 1 16 ? -0.050 -7.824 -1.947 1.00 0.00 23 VAL A N 22
ATOM 30928 C CA . VAL A 1 16 ? 0.800 -6.761 -2.467 1.00 0.00 23 VAL A CA 22
ATOM 30929 C C . VAL A 1 16 ? 2.124 -7.333 -2.964 1.00 0.00 23 VAL A C 22
ATOM 30930 O O . VAL A 1 16 ? 2.800 -8.068 -2.243 1.00 0.00 23 VAL A O 22
ATOM 30943 N N . GLU A 1 17 ? 2.488 -6.997 -4.196 1.00 0.00 24 GLU A N 22
ATOM 30944 C CA . GLU A 1 17 ? 3.731 -7.487 -4.780 1.00 0.00 24 GLU A CA 22
ATOM 30945 C C . GLU A 1 17 ? 4.940 -6.800 -4.153 1.00 0.00 24 GLU A C 22
ATOM 30946 O O . GLU A 1 17 ? 5.895 -7.460 -3.743 1.00 0.00 24 GLU A O 22
ATOM 30958 N N . LYS A 1 18 ? 4.894 -5.471 -4.089 1.00 0.00 25 LYS A N 22
ATOM 30959 C CA . LYS A 1 18 ? 5.988 -4.690 -3.520 1.00 0.00 25 LYS A CA 22
ATOM 30960 C C . LYS A 1 18 ? 5.668 -3.212 -3.533 1.00 0.00 25 LYS A C 22
ATOM 30961 O O . LYS A 1 18 ? 5.173 -2.670 -4.521 1.00 0.00 25 LYS A O 22
ATOM 30980 N N . VAL A 1 19 ? 5.963 -2.572 -2.417 1.00 0.00 26 VAL A N 22
ATOM 30981 C CA . VAL A 1 19 ? 5.729 -1.162 -2.254 1.00 0.00 26 VAL A CA 22
ATOM 30982 C C . VAL A 1 19 ? 6.453 -0.365 -3.336 1.00 0.00 26 VAL A C 22
ATOM 30983 O O . VAL A 1 19 ? 7.660 -0.514 -3.526 1.00 0.00 26 VAL A O 22
ATOM 30996 N N . LEU A 1 20 ? 5.704 0.467 -4.054 1.00 0.00 27 LEU A N 22
ATOM 30997 C CA . LEU A 1 20 ? 6.272 1.269 -5.132 1.00 0.00 27 LEU A CA 22
ATOM 30998 C C . LEU A 1 20 ? 6.854 2.586 -4.626 1.00 0.00 27 LEU A C 22
ATOM 30999 O O . LEU A 1 20 ? 8.007 2.905 -4.912 1.00 0.00 27 LEU A O 22
ATOM 31015 N N . ASP A 1 21 ? 6.055 3.361 -3.895 1.00 0.00 28 ASP A N 22
ATOM 31016 C CA . ASP A 1 21 ? 6.531 4.654 -3.395 1.00 0.00 28 ASP A CA 22
ATOM 31017 C C . ASP A 1 21 ? 5.771 5.106 -2.149 1.00 0.00 28 ASP A C 22
ATOM 31018 O O . ASP A 1 21 ? 4.579 4.856 -2.010 1.00 0.00 28 ASP A O 22
ATOM 31027 N N . ARG A 1 22 ? 6.475 5.796 -1.254 1.00 0.00 29 ARG A N 22
ATOM 31028 C CA . ARG A 1 22 ? 5.873 6.306 -0.026 1.00 0.00 29 ARG A CA 22
ATOM 31029 C C . ARG A 1 22 ? 5.470 7.765 -0.206 1.00 0.00 29 ARG A C 22
ATOM 31030 O O . ARG A 1 22 ? 6.125 8.512 -0.934 1.00 0.00 29 ARG A O 22
ATOM 31051 N N . ARG A 1 23 ? 4.380 8.162 0.442 1.00 0.00 30 ARG A N 22
ATOM 31052 C CA . ARG A 1 23 ? 3.888 9.529 0.326 1.00 0.00 30 ARG A CA 22
ATOM 31053 C C . ARG A 1 23 ? 3.088 9.941 1.557 1.00 0.00 30 ARG A C 22
ATOM 31054 O O . ARG A 1 23 ? 2.633 9.098 2.331 1.00 0.00 30 ARG A O 22
ATOM 31075 N N . VAL A 1 24 ? 2.920 11.249 1.725 1.00 0.00 31 VAL A N 22
ATOM 31076 C CA . VAL A 1 24 ? 2.174 11.799 2.852 1.00 0.00 31 VAL A CA 22
ATOM 31077 C C . VAL A 1 24 ? 1.464 13.092 2.470 1.00 0.00 31 VAL A C 22
ATOM 31078 O O . VAL A 1 24 ? 2.020 13.947 1.780 1.00 0.00 31 VAL A O 22
ATOM 31091 N N . VAL A 1 25 ? 0.234 13.221 2.945 1.00 0.00 32 VAL A N 22
ATOM 31092 C CA . VAL A 1 25 ? -0.582 14.396 2.692 1.00 0.00 32 VAL A CA 22
ATOM 31093 C C . VAL A 1 25 ? -1.640 14.528 3.779 1.00 0.00 32 VAL A C 22
ATOM 31094 O O . VAL A 1 25 ? -2.354 13.570 4.076 1.00 0.00 32 VAL A O 22
ATOM 31107 N N . LYS A 1 26 ? -1.718 15.706 4.388 1.00 0.00 33 LYS A N 22
ATOM 31108 C CA . LYS A 1 26 ? -2.674 15.941 5.461 1.00 0.00 33 LYS A CA 22
ATOM 31109 C C . LYS A 1 26 ? -2.390 14.991 6.628 1.00 0.00 33 LYS A C 22
ATOM 31110 O O . LYS A 1 26 ? -3.303 14.493 7.285 1.00 0.00 33 LYS A O 22
ATOM 31129 N N . GLY A 1 27 ? -1.104 14.738 6.877 1.00 0.00 34 GLY A N 22
ATOM 31130 C CA . GLY A 1 27 ? -0.720 13.848 7.957 1.00 0.00 34 GLY A CA 22
ATOM 31131 C C . GLY A 1 27 ? -0.870 12.386 7.587 1.00 0.00 34 GLY A C 22
ATOM 31132 O O . GLY A 1 27 ? -0.219 11.521 8.172 1.00 0.00 34 GLY A O 22
ATOM 31136 N N . LYS A 1 28 ? -1.737 12.112 6.618 1.00 0.00 35 LYS A N 22
ATOM 31137 C CA . LYS A 1 28 ? -1.982 10.753 6.169 1.00 0.00 35 LYS A CA 22
ATOM 31138 C C . LYS A 1 28 ? -0.701 10.099 5.676 1.00 0.00 35 LYS A C 22
ATOM 31139 O O . LYS A 1 28 ? 0.192 10.767 5.151 1.00 0.00 35 LYS A O 22
ATOM 31158 N N . VAL A 1 29 ? -0.620 8.791 5.853 1.00 0.00 36 VAL A N 22
ATOM 31159 C CA . VAL A 1 29 ? 0.550 8.030 5.431 1.00 0.00 36 VAL A CA 22
ATOM 31160 C C . VAL A 1 29 ? 0.180 7.044 4.329 1.00 0.00 36 VAL A C 22
ATOM 31161 O O . VAL A 1 29 ? 0.000 5.855 4.590 1.00 0.00 36 VAL A O 22
ATOM 31174 N N . GLU A 1 30 ? 0.053 7.535 3.099 1.00 0.00 37 GLU A N 22
ATOM 31175 C CA . GLU A 1 30 ? -0.312 6.671 1.986 1.00 0.00 37 GLU A CA 22
ATOM 31176 C C . GLU A 1 30 ? 0.921 6.034 1.355 1.00 0.00 37 GLU A C 22
ATOM 31177 O O . GLU A 1 30 ? 1.857 6.724 0.949 1.00 0.00 37 GLU A O 22
ATOM 31189 N N . TYR A 1 31 ? 0.894 4.713 1.249 1.00 0.00 38 TYR A N 22
ATOM 31190 C CA . TYR A 1 31 ? 1.984 3.970 0.633 1.00 0.00 38 TYR A CA 22
ATOM 31191 C C . TYR A 1 31 ? 1.520 3.403 -0.692 1.00 0.00 38 TYR A C 22
ATOM 31192 O O . TYR A 1 31 ? 0.356 3.037 -0.844 1.00 0.00 38 TYR A O 22
ATOM 31210 N N . LEU A 1 32 ? 2.424 3.338 -1.649 1.00 0.00 39 LEU A N 22
ATOM 31211 C CA . LEU A 1 32 ? 2.086 2.818 -2.957 1.00 0.00 39 LEU A CA 22
ATOM 31212 C C . LEU A 1 32 ? 2.280 1.308 -3.005 1.00 0.00 39 LEU A C 22
ATOM 31213 O O . LEU A 1 32 ? 3.273 0.784 -2.501 1.00 0.00 39 LEU A O 22
ATOM 31229 N N . LEU A 1 33 ? 1.324 0.614 -3.616 1.00 0.00 40 LEU A N 22
ATOM 31230 C CA . LEU A 1 33 ? 1.388 -0.834 -3.732 1.00 0.00 40 LEU A CA 22
ATOM 31231 C C . LEU A 1 33 ? 1.172 -1.291 -5.169 1.00 0.00 40 LEU A C 22
ATOM 31232 O O . LEU A 1 33 ? 0.254 -0.830 -5.847 1.00 0.00 40 LEU A O 22
ATOM 31248 N N . LYS A 1 34 ? 2.006 -2.223 -5.613 1.00 0.00 41 LYS A N 22
ATOM 31249 C CA . LYS A 1 34 ? 1.890 -2.774 -6.954 1.00 0.00 41 LYS A CA 22
ATOM 31250 C C . LYS A 1 34 ? 0.891 -3.930 -6.929 1.00 0.00 41 LYS A C 22
ATOM 31251 O O . LYS A 1 34 ? 1.261 -5.089 -7.120 1.00 0.00 41 LYS A O 22
ATOM 31270 N N . TRP A 1 35 ? -0.372 -3.605 -6.652 1.00 0.00 42 TRP A N 22
ATOM 31271 C CA . TRP A 1 35 ? -1.428 -4.610 -6.563 1.00 0.00 42 TRP A CA 22
ATOM 31272 C C . TRP A 1 35 ? -1.344 -5.601 -7.722 1.00 0.00 42 TRP A C 22
ATOM 31273 O O . TRP A 1 35 ? -1.205 -5.209 -8.881 1.00 0.00 42 TRP A O 22
ATOM 31294 N N . LYS A 1 36 ? -1.414 -6.888 -7.392 1.00 0.00 43 LYS A N 22
ATOM 31295 C CA . LYS A 1 36 ? -1.332 -7.950 -8.391 1.00 0.00 43 LYS A CA 22
ATOM 31296 C C . LYS A 1 36 ? -2.491 -7.894 -9.375 1.00 0.00 43 LYS A C 22
ATOM 31297 O O . LYS A 1 36 ? -3.619 -7.565 -9.008 1.00 0.00 43 LYS A O 22
ATOM 31316 N N . GLY A 1 37 ? -2.196 -8.218 -10.632 1.00 0.00 44 GLY A N 22
ATOM 31317 C CA . GLY A 1 37 ? -3.210 -8.199 -11.667 1.00 0.00 44 GLY A CA 22
ATOM 31318 C C . GLY A 1 37 ? -3.508 -6.796 -12.146 1.00 0.00 44 GLY A C 22
ATOM 31319 O O . GLY A 1 37 ? -3.686 -6.563 -13.342 1.00 0.00 44 GLY A O 22
ATOM 31323 N N . PHE A 1 38 ? -3.565 -5.858 -11.208 1.00 0.00 45 PHE A N 22
ATOM 31324 C CA . PHE A 1 38 ? -3.845 -4.468 -11.532 1.00 0.00 45 PHE A CA 22
ATOM 31325 C C . PHE A 1 38 ? -2.639 -3.799 -12.184 1.00 0.00 45 PHE A C 22
ATOM 31326 O O . PHE A 1 38 ? -1.510 -3.926 -11.706 1.00 0.00 45 PHE A O 22
ATOM 31343 N N . SER A 1 39 ? -2.889 -3.085 -13.277 1.00 0.00 46 SER A N 22
ATOM 31344 C CA . SER A 1 39 ? -1.834 -2.388 -14.004 1.00 0.00 46 SER A CA 22
ATOM 31345 C C . SER A 1 39 ? -1.159 -1.344 -13.119 1.00 0.00 46 SER A C 22
ATOM 31346 O O . SER A 1 39 ? -1.672 -0.997 -12.055 1.00 0.00 46 SER A O 22
ATOM 31354 N N . ASP A 1 40 ? -0.005 -0.850 -13.563 1.00 0.00 47 ASP A N 22
ATOM 31355 C CA . ASP A 1 40 ? 0.739 0.153 -12.808 1.00 0.00 47 ASP A CA 22
ATOM 31356 C C . ASP A 1 40 ? -0.152 1.343 -12.462 1.00 0.00 47 ASP A C 22
ATOM 31357 O O . ASP A 1 40 ? -0.170 1.807 -11.323 1.00 0.00 47 ASP A O 22
ATOM 31366 N N . GLU A 1 41 ? -0.900 1.824 -13.449 1.00 0.00 48 GLU A N 22
ATOM 31367 C CA . GLU A 1 41 ? -1.802 2.946 -13.242 1.00 0.00 48 GLU A CA 22
ATOM 31368 C C . GLU A 1 41 ? -2.920 2.559 -12.280 1.00 0.00 48 GLU A C 22
ATOM 31369 O O . GLU A 1 41 ? -3.347 3.362 -11.450 1.00 0.00 48 GLU A O 22
ATOM 31381 N N . ASP A 1 42 ? -3.383 1.317 -12.400 1.00 0.00 49 ASP A N 22
ATOM 31382 C CA . ASP A 1 42 ? -4.447 0.802 -11.551 1.00 0.00 49 ASP A CA 22
ATOM 31383 C C . ASP A 1 42 ? -4.089 0.922 -10.074 1.00 0.00 49 ASP A C 22
ATOM 31384 O O . ASP A 1 42 ? -4.967 1.116 -9.232 1.00 0.00 49 ASP A O 22
ATOM 31393 N N . ASN A 1 43 ? -2.798 0.801 -9.765 1.00 0.00 50 ASN A N 22
ATOM 31394 C CA . ASN A 1 43 ? -2.331 0.892 -8.384 1.00 0.00 50 ASN A CA 22
ATOM 31395 C C . ASN A 1 43 ? -2.972 2.074 -7.670 1.00 0.00 50 ASN A C 22
ATOM 31396 O O . ASN A 1 43 ? -3.193 3.129 -8.264 1.00 0.00 50 ASN A O 22
ATOM 31407 N N . THR A 1 44 ? -3.270 1.886 -6.390 1.00 0.00 51 THR A N 22
ATOM 31408 C CA . THR A 1 44 ? -3.889 2.930 -5.588 1.00 0.00 51 THR A CA 22
ATOM 31409 C C . THR A 1 44 ? -3.224 3.029 -4.223 1.00 0.00 51 THR A C 22
ATOM 31410 O O . THR A 1 44 ? -3.000 2.022 -3.551 1.00 0.00 51 THR A O 22
ATOM 31421 N N . TRP A 1 45 ? -2.902 4.251 -3.825 1.00 0.00 52 TRP A N 22
ATOM 31422 C CA . TRP A 1 45 ? -2.256 4.493 -2.550 1.00 0.00 52 TRP A CA 22
ATOM 31423 C C . TRP A 1 45 ? -3.229 4.243 -1.410 1.00 0.00 52 TRP A C 22
ATOM 31424 O O . TRP A 1 45 ? -4.362 4.723 -1.429 1.00 0.00 52 TRP A O 22
ATOM 31445 N N . GLU A 1 46 ? -2.785 3.476 -0.426 1.00 0.00 53 GLU A N 22
ATOM 31446 C CA . GLU A 1 46 ? -3.622 3.145 0.714 1.00 0.00 53 GLU A CA 22
ATOM 31447 C C . GLU A 1 46 ? -2.920 3.483 2.027 1.00 0.00 53 GLU A C 22
ATOM 31448 O O . GLU A 1 46 ? -1.730 3.208 2.189 1.00 0.00 53 GLU A O 22
ATOM 31460 N N . PRO A 1 47 ? -3.649 4.082 2.988 1.00 0.00 54 PRO A N 22
ATOM 31461 C CA . PRO A 1 47 ? -3.087 4.449 4.289 1.00 0.00 54 PRO A CA 22
ATOM 31462 C C . PRO A 1 47 ? -2.434 3.262 4.982 1.00 0.00 54 PRO A C 22
ATOM 31463 O O . PRO A 1 47 ? -2.968 2.153 4.972 1.00 0.00 54 PRO A O 22
ATOM 31474 N N . GLU A 1 48 ? -1.271 3.507 5.574 1.00 0.00 55 GLU A N 22
ATOM 31475 C CA . GLU A 1 48 ? -0.517 2.470 6.267 1.00 0.00 55 GLU A CA 22
ATOM 31476 C C . GLU A 1 48 ? -1.391 1.718 7.270 1.00 0.00 55 GLU A C 22
ATOM 31477 O O . GLU A 1 48 ? -1.204 0.521 7.488 1.00 0.00 55 GLU A O 22
ATOM 31489 N N . GLU A 1 49 ? -2.338 2.425 7.882 1.00 0.00 56 GLU A N 22
ATOM 31490 C CA . GLU A 1 49 ? -3.232 1.818 8.867 1.00 0.00 56 GLU A CA 22
ATOM 31491 C C . GLU A 1 49 ? -3.852 0.525 8.339 1.00 0.00 56 GLU A C 22
ATOM 31492 O O . GLU A 1 49 ? -3.784 -0.517 8.993 1.00 0.00 56 GLU A O 22
ATOM 31504 N N . ASN A 1 50 ? -4.456 0.597 7.157 1.00 0.00 57 ASN A N 22
ATOM 31505 C CA . ASN A 1 50 ? -5.088 -0.572 6.548 1.00 0.00 57 ASN A CA 22
ATOM 31506 C C . ASN A 1 50 ? -4.047 -1.531 5.980 1.00 0.00 57 ASN A C 22
ATOM 31507 O O . ASN A 1 50 ? -4.251 -2.744 5.966 1.00 0.00 57 ASN A O 22
ATOM 31518 N N . LEU A 1 51 ? -2.941 -0.973 5.494 1.00 0.00 58 LEU A N 22
ATOM 31519 C CA . LEU A 1 51 ? -1.871 -1.770 4.902 1.00 0.00 58 LEU A CA 22
ATOM 31520 C C . LEU A 1 51 ? -1.454 -2.921 5.805 1.00 0.00 58 LEU A C 22
ATOM 31521 O O . LEU A 1 51 ? -1.650 -2.883 7.020 1.00 0.00 58 LEU A O 22
ATOM 31537 N N . ASP A 1 52 ? -0.876 -3.944 5.189 1.00 0.00 59 ASP A N 22
ATOM 31538 C CA . ASP A 1 52 ? -0.422 -5.123 5.911 1.00 0.00 59 ASP A CA 22
ATOM 31539 C C . ASP A 1 52 ? 0.880 -5.650 5.313 1.00 0.00 59 ASP A C 22
ATOM 31540 O O . ASP A 1 52 ? 1.036 -6.853 5.104 1.00 0.00 59 ASP A O 22
ATOM 31549 N N . CYS A 1 53 ? 1.811 -4.739 5.042 1.00 0.00 60 CYS A N 22
ATOM 31550 C CA . CYS A 1 53 ? 3.102 -5.107 4.468 1.00 0.00 60 CYS A CA 22
ATOM 31551 C C . CYS A 1 53 ? 4.254 -4.439 5.219 1.00 0.00 60 CYS A C 22
ATOM 31552 O O . CYS A 1 53 ? 5.081 -3.761 4.612 1.00 0.00 60 CYS A O 22
ATOM 31560 N N . PRO A 1 54 ? 4.335 -4.623 6.552 1.00 0.00 61 PRO A N 22
ATOM 31561 C CA . PRO A 1 54 ? 5.406 -4.030 7.360 1.00 0.00 61 PRO A CA 22
ATOM 31562 C C . PRO A 1 54 ? 6.786 -4.470 6.886 1.00 0.00 61 PRO A C 22
ATOM 31563 O O . PRO A 1 54 ? 7.729 -3.680 6.868 1.00 0.00 61 PRO A O 22
ATOM 31574 N N . ASP A 1 55 ? 6.893 -5.737 6.500 1.00 0.00 62 ASP A N 22
ATOM 31575 C CA . ASP A 1 55 ? 8.155 -6.290 6.023 1.00 0.00 62 ASP A CA 22
ATOM 31576 C C . ASP A 1 55 ? 8.606 -5.596 4.740 1.00 0.00 62 ASP A C 22
ATOM 31577 O O . ASP A 1 55 ? 9.761 -5.189 4.619 1.00 0.00 62 ASP A O 22
ATOM 31586 N N . LEU A 1 56 ? 7.689 -5.464 3.783 1.00 0.00 63 LEU A N 22
ATOM 31587 C CA . LEU A 1 56 ? 8.005 -4.818 2.511 1.00 0.00 63 LEU A CA 22
ATOM 31588 C C . LEU A 1 56 ? 8.354 -3.352 2.715 1.00 0.00 63 LEU A C 22
ATOM 31589 O O . LEU A 1 56 ? 9.330 -2.857 2.153 1.00 0.00 63 LEU A O 22
ATOM 31605 N N . ILE A 1 57 ? 7.554 -2.660 3.522 1.00 0.00 64 ILE A N 22
ATOM 31606 C CA . ILE A 1 57 ? 7.790 -1.250 3.798 1.00 0.00 64 ILE A CA 22
ATOM 31607 C C . ILE A 1 57 ? 9.220 -1.041 4.280 1.00 0.00 64 ILE A C 22
ATOM 31608 O O . ILE A 1 57 ? 9.877 -0.066 3.908 1.00 0.00 64 ILE A O 22
ATOM 31624 N N . ALA A 1 58 ? 9.703 -1.976 5.090 1.00 0.00 65 ALA A N 22
ATOM 31625 C CA . ALA A 1 58 ? 11.063 -1.912 5.603 1.00 0.00 65 ALA A CA 22
ATOM 31626 C C . ALA A 1 58 ? 12.065 -2.057 4.463 1.00 0.00 65 ALA A C 22
ATOM 31627 O O . ALA A 1 58 ? 13.032 -1.302 4.372 1.00 0.00 65 ALA A O 22
ATOM 31634 N N . GLU A 1 59 ? 11.815 -3.031 3.590 1.00 0.00 66 GLU A N 22
ATOM 31635 C CA . GLU A 1 59 ? 12.681 -3.282 2.442 1.00 0.00 66 GLU A CA 22
ATOM 31636 C C . GLU A 1 59 ? 12.761 -2.051 1.544 1.00 0.00 66 GLU A C 22
ATOM 31637 O O . GLU A 1 59 ? 13.822 -1.720 1.014 1.00 0.00 66 GLU A O 22
ATOM 31649 N N . PHE A 1 60 ? 11.626 -1.383 1.382 1.00 0.00 67 PHE A N 22
ATOM 31650 C CA . PHE A 1 60 ? 11.539 -0.187 0.553 1.00 0.00 67 PHE A CA 22
ATOM 31651 C C . PHE A 1 60 ? 12.497 0.896 1.044 1.00 0.00 67 PHE A C 22
ATOM 31652 O O . PHE A 1 60 ? 13.217 1.507 0.254 1.00 0.00 67 PHE A O 22
ATOM 31669 N N . LEU A 1 61 ? 12.492 1.134 2.351 1.00 0.00 68 LEU A N 22
ATOM 31670 C CA . LEU A 1 61 ? 13.348 2.150 2.951 1.00 0.00 68 LEU A CA 22
ATOM 31671 C C . LEU A 1 61 ? 14.822 1.749 2.901 1.00 0.00 68 LEU A C 22
ATOM 31672 O O . LEU A 1 61 ? 15.691 2.589 2.673 1.00 0.00 68 LEU A O 22
ATOM 31688 N N . GLN A 1 62 ? 15.097 0.465 3.120 1.00 0.00 69 GLN A N 22
ATOM 31689 C CA . GLN A 1 62 ? 16.469 -0.041 3.105 1.00 0.00 69 GLN A CA 22
ATOM 31690 C C . GLN A 1 62 ? 17.194 0.358 1.824 1.00 0.00 69 GLN A C 22
ATOM 31691 O O . GLN A 1 62 ? 18.381 0.686 1.851 1.00 0.00 69 GLN A O 22
ATOM 31705 N N . SER A 1 63 ? 16.477 0.326 0.706 1.00 0.00 70 SER A N 22
ATOM 31706 C CA . SER A 1 63 ? 17.057 0.682 -0.584 1.00 0.00 70 SER A CA 22
ATOM 31707 C C . SER A 1 63 ? 17.644 2.090 -0.550 1.00 0.00 70 SER A C 22
ATOM 31708 O O . SER A 1 63 ? 18.783 2.308 -0.964 1.00 0.00 70 SER A O 22
ATOM 31716 N N . GLN A 1 64 ? 16.860 3.041 -0.053 1.00 0.00 71 GLN A N 22
ATOM 31717 C CA . GLN A 1 64 ? 17.302 4.428 0.035 1.00 0.00 71 GLN A CA 22
ATOM 31718 C C . GLN A 1 64 ? 18.378 4.597 1.101 1.00 0.00 71 GLN A C 22
ATOM 31719 O O . GLN A 1 64 ? 19.487 5.046 0.810 1.00 0.00 71 GLN A O 22
ATOM 31733 N N . LYS A 1 65 ? 18.043 4.235 2.335 1.00 0.00 72 LYS A N 22
ATOM 31734 C CA . LYS A 1 65 ? 18.977 4.348 3.450 1.00 0.00 72 LYS A CA 22
ATOM 31735 C C . LYS A 1 65 ? 19.554 5.766 3.508 1.00 0.00 72 LYS A C 22
ATOM 31736 O O . LYS A 1 65 ? 18.809 6.732 3.669 1.00 0.00 72 LYS A O 22
ATOM 31755 N N . THR A 1 66 ? 20.872 5.892 3.364 1.00 0.00 73 THR A N 22
ATOM 31756 C CA . THR A 1 66 ? 21.516 7.198 3.388 1.00 0.00 73 THR A CA 22
ATOM 31757 C C . THR A 1 66 ? 20.988 8.070 2.253 1.00 0.00 73 THR A C 22
ATOM 31758 O O . THR A 1 66 ? 20.789 9.274 2.419 1.00 0.00 73 THR A O 22
ATOM 31769 N N . ALA A 1 67 ? 20.762 7.445 1.100 1.00 0.00 74 ALA A N 22
ATOM 31770 C CA . ALA A 1 67 ? 20.253 8.150 -0.072 1.00 0.00 74 ALA A CA 22
ATOM 31771 C C . ALA A 1 67 ? 19.874 7.170 -1.178 1.00 0.00 74 ALA A C 22
ATOM 31772 O O . ALA A 1 67 ? 18.810 7.288 -1.785 1.00 0.00 74 ALA A O 22
ATOM 31779 N N . HIS A 1 68 ? 20.753 6.202 -1.431 1.00 0.00 75 HIS A N 22
ATOM 31780 C CA . HIS A 1 68 ? 20.511 5.199 -2.464 1.00 0.00 75 HIS A CA 22
ATOM 31781 C C . HIS A 1 68 ? 21.578 4.108 -2.402 1.00 0.00 75 HIS A C 22
ATOM 31782 O O . HIS A 1 68 ? 22.153 3.722 -3.421 1.00 0.00 75 HIS A O 22
ATOM 31797 N N . GLU A 1 69 ? 21.840 3.618 -1.194 1.00 0.00 76 GLU A N 22
ATOM 31798 C CA . GLU A 1 69 ? 22.839 2.575 -0.988 1.00 0.00 76 GLU A CA 22
ATOM 31799 C C . GLU A 1 69 ? 22.436 1.288 -1.699 1.00 0.00 76 GLU A C 22
ATOM 31800 O O . GLU A 1 69 ? 21.280 0.874 -1.635 1.00 0.00 76 GLU A O 22
ATOM 31812 N N . THR A 1 70 ? 23.407 0.666 -2.371 1.00 0.00 77 THR A N 22
ATOM 31813 C CA . THR A 1 70 ? 23.192 -0.583 -3.106 1.00 0.00 77 THR A CA 22
ATOM 31814 C C . THR A 1 70 ? 22.123 -0.435 -4.188 1.00 0.00 77 THR A C 22
ATOM 31815 O O . THR A 1 70 ? 21.069 0.160 -3.965 1.00 0.00 77 THR A O 22
ATOM 31826 N N . ASP A 1 71 ? 22.406 -0.987 -5.365 1.00 0.00 78 ASP A N 22
ATOM 31827 C CA . ASP A 1 71 ? 21.476 -0.924 -6.487 1.00 0.00 78 ASP A CA 22
ATOM 31828 C C . ASP A 1 71 ? 21.964 -1.785 -7.645 1.00 0.00 78 ASP A C 22
ATOM 31829 O O . ASP A 1 71 ? 21.203 -2.574 -8.209 1.00 0.00 78 ASP A O 22
ATOM 31838 N N . LYS A 1 72 ? 23.239 -1.633 -7.992 1.00 0.00 79 LYS A N 22
ATOM 31839 C CA . LYS A 1 72 ? 23.838 -2.397 -9.080 1.00 0.00 79 LYS A CA 22
ATOM 31840 C C . LYS A 1 72 ? 25.340 -2.129 -9.169 1.00 0.00 79 LYS A C 22
ATOM 31841 O O . LYS A 1 72 ? 26.003 -1.949 -8.146 1.00 0.00 79 LYS A O 22
ATOM 31860 N N . SER A 1 73 ? 25.871 -2.106 -10.390 1.00 0.00 80 SER A N 22
ATOM 31861 C CA . SER A 1 73 ? 27.294 -1.860 -10.607 1.00 0.00 80 SER A CA 22
ATOM 31862 C C . SER A 1 73 ? 28.144 -2.887 -9.862 1.00 0.00 80 SER A C 22
ATOM 31863 O O . SER A 1 73 ? 29.325 -2.586 -9.583 1.00 0.00 80 SER A O 22
ATOM 31872 N N . ALA B 2 1 ? 7.154 -18.029 1.304 1.00 0.00 1 ALA B N 22
ATOM 31873 C CA . ALA B 2 1 ? 8.224 -17.710 2.285 1.00 0.00 1 ALA B CA 22
ATOM 31874 C C . ALA B 2 1 ? 8.044 -16.300 2.849 1.00 0.00 1 ALA B C 22
ATOM 31875 O O . ALA B 2 1 ? 6.925 -15.889 3.159 1.00 0.00 1 ALA B O 22
ATOM 31884 N N . ARG B 2 2 ? 9.146 -15.564 2.983 1.00 0.00 2 ARG B N 22
ATOM 31885 C CA . ARG B 2 2 ? 9.100 -14.205 3.511 1.00 0.00 2 ARG B CA 22
ATOM 31886 C C . ARG B 2 2 ? 8.216 -13.308 2.651 1.00 0.00 2 ARG B C 22
ATOM 31887 O O . ARG B 2 2 ? 7.435 -12.510 3.171 1.00 0.00 2 ARG B O 22
ATOM 31908 N N . THR B 2 3 ? 8.346 -13.437 1.334 1.00 0.00 3 THR B N 22
ATOM 31909 C CA . THR B 2 3 ? 7.561 -12.629 0.408 1.00 0.00 3 THR B CA 22
ATOM 31910 C C . THR B 2 3 ? 6.069 -12.923 0.537 1.00 0.00 3 THR B C 22
ATOM 31911 O O . THR B 2 3 ? 5.631 -14.062 0.369 1.00 0.00 3 THR B O 22
ATOM 31950 N N . GLN B 2 5 ? 2.525 -10.642 2.548 1.00 0.00 5 GLN B N 22
ATOM 31951 C CA . GLN B 2 5 ? 1.926 -9.419 3.082 1.00 0.00 5 GLN B CA 22
ATOM 31952 C C . GLN B 2 5 ? 0.886 -8.830 2.128 1.00 0.00 5 GLN B C 22
ATOM 31953 O O . GLN B 2 5 ? 1.080 -8.804 0.913 1.00 0.00 5 GLN B O 22
ATOM 31967 N N . THR B 2 6 ? -0.221 -8.355 2.695 1.00 0.00 6 THR B N 22
ATOM 31968 C CA . THR B 2 6 ? -1.298 -7.761 1.908 1.00 0.00 6 THR B CA 22
ATOM 31969 C C . THR B 2 6 ? -1.528 -6.304 2.312 1.00 0.00 6 THR B C 22
ATOM 31970 O O . THR B 2 6 ? -0.676 -5.691 2.950 1.00 0.00 6 THR B O 22
ATOM 31981 N N . ALA B 2 7 ? -2.688 -5.760 1.950 1.00 0.00 7 ALA B N 22
ATOM 31982 C CA . ALA B 2 7 ? -3.026 -4.380 2.290 1.00 0.00 7 ALA B CA 22
ATOM 31983 C C . ALA B 2 7 ? -4.460 -4.054 1.887 1.00 0.00 7 ALA B C 22
ATOM 31984 O O . ALA B 2 7 ? -4.734 -2.981 1.355 1.00 0.00 7 ALA B O 22
ATOM 31991 N N . ARG B 2 8 ? -5.366 -4.991 2.164 1.00 0.00 8 ARG B N 22
ATOM 31992 C CA . ARG B 2 8 ? -6.791 -4.834 1.864 1.00 0.00 8 ARG B CA 22
ATOM 31993 C C . ARG B 2 8 ? -7.033 -4.005 0.596 1.00 0.00 8 ARG B C 22
ATOM 31994 O O . ARG B 2 8 ? -6.466 -4.286 -0.460 1.00 0.00 8 ARG B O 22
ATOM 32043 N N . SER B 2 10 ? -8.434 -0.346 1.264 1.00 0.00 10 SER B N 22
ATOM 32044 C CA . SER B 2 10 ? -8.999 0.846 1.891 1.00 0.00 10 SER B CA 22
ATOM 32045 C C . SER B 2 10 ? -10.498 0.681 2.135 1.00 0.00 10 SER B C 22
ATOM 32046 O O . SER B 2 10 ? -11.267 1.633 1.999 1.00 0.00 10 SER B O 22
ATOM 32054 N N . THR B 2 11 ? -10.902 -0.536 2.502 1.00 0.00 11 THR B N 22
ATOM 32055 C CA . THR B 2 11 ? -12.304 -0.841 2.774 1.00 0.00 11 THR B CA 22
ATOM 32056 C C . THR B 2 11 ? -13.170 -0.659 1.528 1.00 0.00 11 THR B C 22
ATOM 32057 O O . THR B 2 11 ? -13.030 0.323 0.798 1.00 0.00 11 THR B O 22
ATOM 32068 N N . GLY B 2 12 ? -14.065 -1.613 1.291 1.00 0.00 12 GLY B N 22
ATOM 32069 C CA . GLY B 2 12 ? -14.939 -1.539 0.133 1.00 0.00 12 GLY B CA 22
ATOM 32070 C C . GLY B 2 12 ? -14.191 -1.724 -1.174 1.00 0.00 12 GLY B C 22
ATOM 32071 O O . GLY B 2 12 ? -13.096 -1.191 -1.350 1.00 0.00 12 GLY B O 22
ATOM 32075 N N . GLY B 2 13 ? -14.784 -2.483 -2.090 1.00 0.00 13 GLY B N 22
ATOM 32076 C CA . GLY B 2 13 ? -14.150 -2.725 -3.374 1.00 0.00 13 GLY B CA 22
ATOM 32077 C C . GLY B 2 13 ? -15.015 -3.553 -4.305 1.00 0.00 13 GLY B C 22
ATOM 32078 O O . GLY B 2 13 ? -15.695 -4.481 -3.868 1.00 0.00 13 GLY B O 22
ATOM 32082 N N . LYS B 2 14 ? -14.986 -3.216 -5.591 1.00 0.00 14 LYS B N 22
ATOM 32083 C CA . LYS B 2 14 ? -15.771 -3.936 -6.589 1.00 0.00 14 LYS B CA 22
ATOM 32084 C C . LYS B 2 14 ? -15.271 -3.631 -7.998 1.00 0.00 14 LYS B C 22
ATOM 32085 O O . LYS B 2 14 ? -14.594 -4.454 -8.614 1.00 0.00 14 LYS B O 22
ATOM 32104 N N . ALA B 2 15 ? -15.605 -2.441 -8.499 1.00 0.00 15 ALA B N 22
ATOM 32105 C CA . ALA B 2 15 ? -15.189 -2.022 -9.835 1.00 0.00 15 ALA B CA 22
ATOM 32106 C C . ALA B 2 15 ? -15.732 -0.634 -10.171 1.00 0.00 15 ALA B C 22
ATOM 32107 O O . ALA B 2 15 ? -16.891 -0.331 -9.890 1.00 0.00 15 ALA B O 22
ATOM 32114 N N . PRO B 2 16 ? -14.898 0.231 -10.781 1.00 0.00 16 PRO B N 22
ATOM 32115 C CA . PRO B 2 16 ? -15.301 1.591 -11.159 1.00 0.00 16 PRO B CA 22
ATOM 32116 C C . PRO B 2 16 ? -16.396 1.590 -12.227 1.00 0.00 16 PRO B C 22
ATOM 32117 O O . PRO B 2 16 ? -17.337 0.799 -12.162 1.00 0.00 16 PRO B O 22
ATOM 32128 N N . GLY B 2 17 ? -16.268 2.476 -13.211 1.00 0.00 17 GLY B N 22
ATOM 32129 C CA . GLY B 2 17 ? -17.255 2.550 -14.273 1.00 0.00 17 GLY B CA 22
ATOM 32130 C C . GLY B 2 17 ? -16.892 3.568 -15.336 1.00 0.00 17 GLY B C 22
ATOM 32131 O O . GLY B 2 17 ? -16.995 3.290 -16.531 1.00 0.00 17 GLY B O 22
ATOM 32135 N N . GLY B 2 18 ? -16.464 4.749 -14.901 1.00 0.00 18 GLY B N 22
ATOM 32136 C CA . GLY B 2 18 ? -16.091 5.793 -15.837 1.00 0.00 18 GLY B CA 22
ATOM 32137 C C . GLY B 2 18 ? -15.653 7.067 -15.142 1.00 0.00 18 GLY B C 22
ATOM 32138 O O . GLY B 2 18 ? -16.231 8.134 -15.440 1.00 0.00 18 GLY B O 22
ATOM 32143 N N . HIS A 1 1 ? -9.597 -2.616 -20.828 1.00 0.00 8 HIS A N 23
ATOM 32144 C CA . HIS A 1 1 ? -10.215 -3.967 -20.853 1.00 0.00 8 HIS A CA 23
ATOM 32145 C C . HIS A 1 1 ? -11.396 -4.048 -19.890 1.00 0.00 8 HIS A C 23
ATOM 32146 O O . HIS A 1 1 ? -12.441 -4.608 -20.221 1.00 0.00 8 HIS A O 23
ATOM 32163 N N . MET A 1 2 ? -11.217 -3.484 -18.698 1.00 0.00 9 MET A N 23
ATOM 32164 C CA . MET A 1 2 ? -12.260 -3.485 -17.677 1.00 0.00 9 MET A CA 23
ATOM 32165 C C . MET A 1 2 ? -12.678 -4.908 -17.320 1.00 0.00 9 MET A C 23
ATOM 32166 O O . MET A 1 2 ? -13.869 -5.210 -17.221 1.00 0.00 9 MET A O 23
ATOM 32180 N N . VAL A 1 3 ? -11.692 -5.777 -17.121 1.00 0.00 10 VAL A N 23
ATOM 32181 C CA . VAL A 1 3 ? -11.961 -7.166 -16.768 1.00 0.00 10 VAL A CA 23
ATOM 32182 C C . VAL A 1 3 ? -12.705 -7.255 -15.439 1.00 0.00 10 VAL A C 23
ATOM 32183 O O . VAL A 1 3 ? -12.379 -6.547 -14.486 1.00 0.00 10 VAL A O 23
ATOM 32196 N N . GLU A 1 4 ? -13.709 -8.125 -15.385 1.00 0.00 11 GLU A N 23
ATOM 32197 C CA . GLU A 1 4 ? -14.505 -8.302 -14.174 1.00 0.00 11 GLU A CA 23
ATOM 32198 C C . GLU A 1 4 ? -15.444 -9.497 -14.306 1.00 0.00 11 GLU A C 23
ATOM 32199 O O . GLU A 1 4 ? -16.030 -9.727 -15.365 1.00 0.00 11 GLU A O 23
ATOM 32211 N N . GLU A 1 5 ? -15.581 -10.255 -13.222 1.00 0.00 12 GLU A N 23
ATOM 32212 C CA . GLU A 1 5 ? -16.449 -11.428 -13.209 1.00 0.00 12 GLU A CA 23
ATOM 32213 C C . GLU A 1 5 ? -16.622 -11.961 -11.788 1.00 0.00 12 GLU A C 23
ATOM 32214 O O . GLU A 1 5 ? -17.736 -12.259 -11.360 1.00 0.00 12 GLU A O 23
ATOM 32226 N N . VAL A 1 6 ? -15.513 -12.072 -11.063 1.00 0.00 13 VAL A N 23
ATOM 32227 C CA . VAL A 1 6 ? -15.543 -12.561 -9.690 1.00 0.00 13 VAL A CA 23
ATOM 32228 C C . VAL A 1 6 ? -16.108 -11.506 -8.743 1.00 0.00 13 VAL A C 23
ATOM 32229 O O . VAL A 1 6 ? -15.804 -10.320 -8.869 1.00 0.00 13 VAL A O 23
ATOM 32242 N N . LEU A 1 7 ? -16.934 -11.944 -7.798 1.00 0.00 14 LEU A N 23
ATOM 32243 C CA . LEU A 1 7 ? -17.541 -11.034 -6.831 1.00 0.00 14 LEU A CA 23
ATOM 32244 C C . LEU A 1 7 ? -16.470 -10.359 -5.981 1.00 0.00 14 LEU A C 23
ATOM 32245 O O . LEU A 1 7 ? -15.565 -11.020 -5.468 1.00 0.00 14 LEU A O 23
ATOM 32261 N N . GLU A 1 8 ? -16.574 -9.042 -5.839 1.00 0.00 15 GLU A N 23
ATOM 32262 C CA . GLU A 1 8 ? -15.612 -8.279 -5.052 1.00 0.00 15 GLU A CA 23
ATOM 32263 C C . GLU A 1 8 ? -15.684 -8.666 -3.578 1.00 0.00 15 GLU A C 23
ATOM 32264 O O . GLU A 1 8 ? -16.749 -8.611 -2.963 1.00 0.00 15 GLU A O 23
ATOM 32276 N N . GLU A 1 9 ? -14.542 -9.057 -3.021 1.00 0.00 16 GLU A N 23
ATOM 32277 C CA . GLU A 1 9 ? -14.467 -9.456 -1.620 1.00 0.00 16 GLU A CA 23
ATOM 32278 C C . GLU A 1 9 ? -14.209 -8.254 -0.714 1.00 0.00 16 GLU A C 23
ATOM 32279 O O . GLU A 1 9 ? -13.319 -8.291 0.137 1.00 0.00 16 GLU A O 23
ATOM 32291 N N . GLU A 1 10 ? -14.995 -7.192 -0.905 1.00 0.00 17 GLU A N 23
ATOM 32292 C CA . GLU A 1 10 ? -14.869 -5.967 -0.110 1.00 0.00 17 GLU A CA 23
ATOM 32293 C C . GLU A 1 10 ? -13.399 -5.605 0.130 1.00 0.00 17 GLU A C 23
ATOM 32294 O O . GLU A 1 10 ? -12.605 -5.572 -0.810 1.00 0.00 17 GLU A O 23
ATOM 32306 N N . GLU A 1 11 ? -13.044 -5.328 1.386 1.00 0.00 18 GLU A N 23
ATOM 32307 C CA . GLU A 1 11 ? -11.672 -4.967 1.740 1.00 0.00 18 GLU A CA 23
ATOM 32308 C C . GLU A 1 11 ? -10.761 -6.194 1.764 1.00 0.00 18 GLU A C 23
ATOM 32309 O O . GLU A 1 11 ? -10.099 -6.467 2.766 1.00 0.00 18 GLU A O 23
ATOM 32321 N N . GLU A 1 12 ? -10.733 -6.932 0.656 1.00 0.00 19 GLU A N 23
ATOM 32322 C CA . GLU A 1 12 ? -9.909 -8.132 0.547 1.00 0.00 19 GLU A CA 23
ATOM 32323 C C . GLU A 1 12 ? -8.439 -7.819 0.813 1.00 0.00 19 GLU A C 23
ATOM 32324 O O . GLU A 1 12 ? -7.936 -6.766 0.423 1.00 0.00 19 GLU A O 23
ATOM 32336 N N . GLU A 1 13 ? -7.758 -8.745 1.482 1.00 0.00 20 GLU A N 23
ATOM 32337 C CA . GLU A 1 13 ? -6.343 -8.581 1.804 1.00 0.00 20 GLU A CA 23
ATOM 32338 C C . GLU A 1 13 ? -5.444 -8.966 0.628 1.00 0.00 20 GLU A C 23
ATOM 32339 O O . GLU A 1 13 ? -4.873 -10.055 0.600 1.00 0.00 20 GLU A O 23
ATOM 32351 N N . TYR A 1 14 ? -5.313 -8.061 -0.339 1.00 0.00 21 TYR A N 23
ATOM 32352 C CA . TYR A 1 14 ? -4.474 -8.314 -1.509 1.00 0.00 21 TYR A CA 23
ATOM 32353 C C . TYR A 1 14 ? -3.028 -8.558 -1.090 1.00 0.00 21 TYR A C 23
ATOM 32354 O O . TYR A 1 14 ? -2.521 -7.911 -0.176 1.00 0.00 21 TYR A O 23
ATOM 32372 N N . VAL A 1 15 ? -2.375 -9.508 -1.755 1.00 0.00 22 VAL A N 23
ATOM 32373 C CA . VAL A 1 15 ? -0.990 -9.852 -1.445 1.00 0.00 22 VAL A CA 23
ATOM 32374 C C . VAL A 1 15 ? -0.069 -8.644 -1.588 1.00 0.00 22 VAL A C 23
ATOM 32375 O O . VAL A 1 15 ? 0.838 -8.451 -0.778 1.00 0.00 22 VAL A O 23
ATOM 32388 N N . VAL A 1 16 ? -0.310 -7.839 -2.619 1.00 0.00 23 VAL A N 23
ATOM 32389 C CA . VAL A 1 16 ? 0.493 -6.643 -2.872 1.00 0.00 23 VAL A CA 23
ATOM 32390 C C . VAL A 1 16 ? 1.922 -7.005 -3.263 1.00 0.00 23 VAL A C 23
ATOM 32391 O O . VAL A 1 16 ? 2.544 -7.876 -2.653 1.00 0.00 23 VAL A O 23
ATOM 32404 N N . GLU A 1 17 ? 2.436 -6.333 -4.287 1.00 0.00 24 GLU A N 23
ATOM 32405 C CA . GLU A 1 17 ? 3.790 -6.585 -4.765 1.00 0.00 24 GLU A CA 23
ATOM 32406 C C . GLU A 1 17 ? 4.834 -5.917 -3.872 1.00 0.00 24 GLU A C 23
ATOM 32407 O O . GLU A 1 17 ? 5.690 -6.591 -3.299 1.00 0.00 24 GLU A O 23
ATOM 32419 N N . LYS A 1 18 ? 4.762 -4.589 -3.769 1.00 0.00 25 LYS A N 23
ATOM 32420 C CA . LYS A 1 18 ? 5.710 -3.821 -2.961 1.00 0.00 25 LYS A CA 23
ATOM 32421 C C . LYS A 1 18 ? 5.454 -2.325 -3.111 1.00 0.00 25 LYS A C 23
ATOM 32422 O O . LYS A 1 18 ? 5.057 -1.868 -4.182 1.00 0.00 25 LYS A O 23
ATOM 32441 N N . VAL A 1 19 ? 5.692 -1.559 -2.048 1.00 0.00 26 VAL A N 23
ATOM 32442 C CA . VAL A 1 19 ? 5.489 -0.118 -2.115 1.00 0.00 26 VAL A CA 23
ATOM 32443 C C . VAL A 1 19 ? 6.395 0.501 -3.159 1.00 0.00 26 VAL A C 23
ATOM 32444 O O . VAL A 1 19 ? 7.601 0.251 -3.183 1.00 0.00 26 VAL A O 23
ATOM 32457 N N . LEU A 1 20 ? 5.811 1.315 -4.020 1.00 0.00 27 LEU A N 23
ATOM 32458 C CA . LEU A 1 20 ? 6.570 1.973 -5.058 1.00 0.00 27 LEU A CA 23
ATOM 32459 C C . LEU A 1 20 ? 7.168 3.274 -4.544 1.00 0.00 27 LEU A C 23
ATOM 32460 O O . LEU A 1 20 ? 8.125 3.787 -5.123 1.00 0.00 27 LEU A O 23
ATOM 32476 N N . ASP A 1 21 ? 6.609 3.809 -3.449 1.00 0.00 28 ASP A N 23
ATOM 32477 C CA . ASP A 1 21 ? 7.121 5.065 -2.887 1.00 0.00 28 ASP A CA 23
ATOM 32478 C C . ASP A 1 21 ? 6.705 5.261 -1.429 1.00 0.00 28 ASP A C 23
ATOM 32479 O O . ASP A 1 21 ? 6.449 4.297 -0.709 1.00 0.00 28 ASP A O 23
ATOM 32488 N N . ARG A 1 22 ? 6.647 6.527 -1.002 1.00 0.00 29 ARG A N 23
ATOM 32489 C CA . ARG A 1 22 ? 6.274 6.865 0.369 1.00 0.00 29 ARG A CA 23
ATOM 32490 C C . ARG A 1 22 ? 6.022 8.363 0.527 1.00 0.00 29 ARG A C 23
ATOM 32491 O O . ARG A 1 22 ? 6.943 9.173 0.420 1.00 0.00 29 ARG A O 23
ATOM 32512 N N . ARG A 1 23 ? 4.774 8.718 0.805 1.00 0.00 30 ARG A N 23
ATOM 32513 C CA . ARG A 1 23 ? 4.396 10.113 1.009 1.00 0.00 30 ARG A CA 23
ATOM 32514 C C . ARG A 1 23 ? 3.136 10.192 1.863 1.00 0.00 30 ARG A C 23
ATOM 32515 O O . ARG A 1 23 ? 2.132 9.561 1.548 1.00 0.00 30 ARG A O 23
ATOM 32536 N N . VAL A 1 24 ? 3.185 10.961 2.943 1.00 0.00 31 VAL A N 23
ATOM 32537 C CA . VAL A 1 24 ? 2.027 11.095 3.819 1.00 0.00 31 VAL A CA 23
ATOM 32538 C C . VAL A 1 24 ? 1.117 12.227 3.360 1.00 0.00 31 VAL A C 23
ATOM 32539 O O . VAL A 1 24 ? 1.581 13.272 2.904 1.00 0.00 31 VAL A O 23
ATOM 32552 N N . VAL A 1 25 ? -0.183 12.007 3.493 1.00 0.00 32 VAL A N 23
ATOM 32553 C CA . VAL A 1 25 ? -1.179 12.991 3.107 1.00 0.00 32 VAL A CA 23
ATOM 32554 C C . VAL A 1 25 ? -2.295 13.036 4.141 1.00 0.00 32 VAL A C 23
ATOM 32555 O O . VAL A 1 25 ? -2.665 12.006 4.702 1.00 0.00 32 VAL A O 23
ATOM 32568 N N . LYS A 1 26 ? -2.808 14.236 4.396 1.00 0.00 33 LYS A N 23
ATOM 32569 C CA . LYS A 1 26 ? -3.874 14.440 5.374 1.00 0.00 33 LYS A CA 23
ATOM 32570 C C . LYS A 1 26 ? -3.602 13.679 6.673 1.00 0.00 33 LYS A C 23
ATOM 32571 O O . LYS A 1 26 ? -4.513 13.117 7.281 1.00 0.00 33 LYS A O 23
ATOM 32590 N N . GLY A 1 27 ? -2.340 13.693 7.108 1.00 0.00 34 GLY A N 23
ATOM 32591 C CA . GLY A 1 27 ? -1.967 13.032 8.349 1.00 0.00 34 GLY A CA 23
ATOM 32592 C C . GLY A 1 27 ? -1.622 11.556 8.204 1.00 0.00 34 GLY A C 23
ATOM 32593 O O . GLY A 1 27 ? -0.875 11.017 9.022 1.00 0.00 34 GLY A O 23
ATOM 32597 N N . LYS A 1 28 ? -2.168 10.890 7.192 1.00 0.00 35 LYS A N 23
ATOM 32598 C CA . LYS A 1 28 ? -1.910 9.472 6.995 1.00 0.00 35 LYS A CA 23
ATOM 32599 C C . LYS A 1 28 ? -0.942 9.233 5.846 1.00 0.00 35 LYS A C 23
ATOM 32600 O O . LYS A 1 28 ? -1.123 9.744 4.744 1.00 0.00 35 LYS A O 23
ATOM 32619 N N . VAL A 1 29 ? 0.091 8.454 6.121 1.00 0.00 36 VAL A N 23
ATOM 32620 C CA . VAL A 1 29 ? 1.109 8.141 5.125 1.00 0.00 36 VAL A CA 23
ATOM 32621 C C . VAL A 1 29 ? 0.566 7.178 4.075 1.00 0.00 36 VAL A C 23
ATOM 32622 O O . VAL A 1 29 ? 0.105 6.089 4.412 1.00 0.00 36 VAL A O 23
ATOM 32635 N N . GLU A 1 30 ? 0.637 7.561 2.803 1.00 0.00 37 GLU A N 23
ATOM 32636 C CA . GLU A 1 30 ? 0.162 6.691 1.732 1.00 0.00 37 GLU A CA 23
ATOM 32637 C C . GLU A 1 30 ? 1.339 6.093 0.966 1.00 0.00 37 GLU A C 23
ATOM 32638 O O . GLU A 1 30 ? 2.221 6.812 0.495 1.00 0.00 37 GLU A O 23
ATOM 32650 N N . TYR A 1 31 ? 1.339 4.772 0.845 1.00 0.00 38 TYR A N 23
ATOM 32651 C CA . TYR A 1 31 ? 2.397 4.061 0.135 1.00 0.00 38 TYR A CA 23
ATOM 32652 C C . TYR A 1 31 ? 1.887 3.499 -1.182 1.00 0.00 38 TYR A C 23
ATOM 32653 O O . TYR A 1 31 ? 0.952 2.699 -1.205 1.00 0.00 38 TYR A O 23
ATOM 32671 N N . LEU A 1 32 ? 2.524 3.903 -2.276 1.00 0.00 39 LEU A N 23
ATOM 32672 C CA . LEU A 1 32 ? 2.148 3.413 -3.592 1.00 0.00 39 LEU A CA 23
ATOM 32673 C C . LEU A 1 32 ? 2.310 1.901 -3.613 1.00 0.00 39 LEU A C 23
ATOM 32674 O O . LEU A 1 32 ? 3.229 1.377 -2.995 1.00 0.00 39 LEU A O 23
ATOM 32690 N N . LEU A 1 33 ? 1.407 1.190 -4.279 1.00 0.00 40 LEU A N 23
ATOM 32691 C CA . LEU A 1 33 ? 1.485 -0.267 -4.301 1.00 0.00 40 LEU A CA 23
ATOM 32692 C C . LEU A 1 33 ? 1.046 -0.855 -5.634 1.00 0.00 40 LEU A C 23
ATOM 32693 O O . LEU A 1 33 ? -0.016 -0.522 -6.158 1.00 0.00 40 LEU A O 23
ATOM 32709 N N . LYS A 1 34 ? 1.874 -1.752 -6.166 1.00 0.00 41 LYS A N 23
ATOM 32710 C CA . LYS A 1 34 ? 1.577 -2.417 -7.428 1.00 0.00 41 LYS A CA 23
ATOM 32711 C C . LYS A 1 34 ? 0.597 -3.559 -7.177 1.00 0.00 41 LYS A C 23
ATOM 32712 O O . LYS A 1 34 ? 0.985 -4.728 -7.145 1.00 0.00 41 LYS A O 23
ATOM 32731 N N . TRP A 1 35 ? -0.669 -3.210 -6.970 1.00 0.00 42 TRP A N 23
ATOM 32732 C CA . TRP A 1 35 ? -1.698 -4.205 -6.695 1.00 0.00 42 TRP A CA 23
ATOM 32733 C C . TRP A 1 35 ? -1.690 -5.301 -7.759 1.00 0.00 42 TRP A C 23
ATOM 32734 O O . TRP A 1 35 ? -1.784 -5.026 -8.956 1.00 0.00 42 TRP A O 23
ATOM 32755 N N . LYS A 1 36 ? -1.546 -6.541 -7.300 1.00 0.00 43 LYS A N 23
ATOM 32756 C CA . LYS A 1 36 ? -1.488 -7.703 -8.184 1.00 0.00 43 LYS A CA 23
ATOM 32757 C C . LYS A 1 36 ? -2.703 -7.793 -9.097 1.00 0.00 43 LYS A C 23
ATOM 32758 O O . LYS A 1 36 ? -3.824 -7.486 -8.694 1.00 0.00 43 LYS A O 23
ATOM 32777 N N . GLY A 1 37 ? -2.459 -8.226 -10.332 1.00 0.00 44 GLY A N 23
ATOM 32778 C CA . GLY A 1 37 ? -3.527 -8.360 -11.303 1.00 0.00 44 GLY A CA 23
ATOM 32779 C C . GLY A 1 37 ? -3.912 -7.036 -11.926 1.00 0.00 44 GLY A C 23
ATOM 32780 O O . GLY A 1 37 ? -4.121 -6.948 -13.136 1.00 0.00 44 GLY A O 23
ATOM 32784 N N . PHE A 1 38 ? -4.009 -6.004 -11.097 1.00 0.00 45 PHE A N 23
ATOM 32785 C CA . PHE A 1 38 ? -4.376 -4.679 -11.570 1.00 0.00 45 PHE A CA 23
ATOM 32786 C C . PHE A 1 38 ? -3.233 -4.031 -12.346 1.00 0.00 45 PHE A C 23
ATOM 32787 O O . PHE A 1 38 ? -2.071 -4.114 -11.947 1.00 0.00 45 PHE A O 23
ATOM 32804 N N . SER A 1 39 ? -3.577 -3.387 -13.459 1.00 0.00 46 SER A N 23
ATOM 32805 C CA . SER A 1 39 ? -2.591 -2.720 -14.304 1.00 0.00 46 SER A CA 23
ATOM 32806 C C . SER A 1 39 ? -1.806 -1.677 -13.516 1.00 0.00 46 SER A C 23
ATOM 32807 O O . SER A 1 39 ? -2.289 -1.153 -12.511 1.00 0.00 46 SER A O 23
ATOM 32815 N N . ASP A 1 40 ? -0.593 -1.383 -13.978 1.00 0.00 47 ASP A N 23
ATOM 32816 C CA . ASP A 1 40 ? 0.264 -0.402 -13.319 1.00 0.00 47 ASP A CA 23
ATOM 32817 C C . ASP A 1 40 ? -0.486 0.907 -13.085 1.00 0.00 47 ASP A C 23
ATOM 32818 O O . ASP A 1 40 ? -0.276 1.584 -12.081 1.00 0.00 47 ASP A O 23
ATOM 32827 N N . GLU A 1 41 ? -1.364 1.257 -14.019 1.00 0.00 48 GLU A N 23
ATOM 32828 C CA . GLU A 1 41 ? -2.149 2.476 -13.909 1.00 0.00 48 GLU A CA 23
ATOM 32829 C C . GLU A 1 41 ? -3.148 2.369 -12.759 1.00 0.00 48 GLU A C 23
ATOM 32830 O O . GLU A 1 41 ? -3.388 3.339 -12.037 1.00 0.00 48 GLU A O 23
ATOM 32842 N N . ASP A 1 42 ? -3.727 1.182 -12.600 1.00 0.00 49 ASP A N 23
ATOM 32843 C CA . ASP A 1 42 ? -4.704 0.925 -11.548 1.00 0.00 49 ASP A CA 23
ATOM 32844 C C . ASP A 1 42 ? -4.105 1.140 -10.159 1.00 0.00 49 ASP A C 23
ATOM 32845 O O . ASP A 1 42 ? -4.837 1.294 -9.180 1.00 0.00 49 ASP A O 23
ATOM 32854 N N . ASN A 1 43 ? -2.774 1.139 -10.080 1.00 0.00 50 ASN A N 23
ATOM 32855 C CA . ASN A 1 43 ? -2.072 1.327 -8.810 1.00 0.00 50 ASN A CA 23
ATOM 32856 C C . ASN A 1 43 ? -2.704 2.441 -7.984 1.00 0.00 50 ASN A C 23
ATOM 32857 O O . ASN A 1 43 ? -3.188 3.435 -8.527 1.00 0.00 50 ASN A O 23
ATOM 32868 N N . THR A 1 44 ? -2.707 2.256 -6.670 1.00 0.00 51 THR A N 23
ATOM 32869 C CA . THR A 1 44 ? -3.292 3.230 -5.760 1.00 0.00 51 THR A CA 23
ATOM 32870 C C . THR A 1 44 ? -2.534 3.282 -4.435 1.00 0.00 51 THR A C 23
ATOM 32871 O O . THR A 1 44 ? -2.279 2.251 -3.813 1.00 0.00 51 THR A O 23
ATOM 32882 N N . TRP A 1 45 ? -2.188 4.493 -4.006 1.00 0.00 52 TRP A N 23
ATOM 32883 C CA . TRP A 1 45 ? -1.474 4.683 -2.753 1.00 0.00 52 TRP A CA 23
ATOM 32884 C C . TRP A 1 45 ? -2.398 4.378 -1.582 1.00 0.00 52 TRP A C 23
ATOM 32885 O O . TRP A 1 45 ? -3.442 5.013 -1.425 1.00 0.00 52 TRP A O 23
ATOM 32906 N N . GLU A 1 46 ? -2.025 3.394 -0.773 1.00 0.00 53 GLU A N 23
ATOM 32907 C CA . GLU A 1 46 ? -2.843 3.002 0.368 1.00 0.00 53 GLU A CA 23
ATOM 32908 C C . GLU A 1 46 ? -2.183 3.399 1.687 1.00 0.00 53 GLU A C 23
ATOM 32909 O O . GLU A 1 46 ? -1.004 3.120 1.906 1.00 0.00 53 GLU A O 23
ATOM 32921 N N . PRO A 1 47 ? -2.937 4.054 2.590 1.00 0.00 54 PRO A N 23
ATOM 32922 C CA . PRO A 1 47 ? -2.420 4.481 3.893 1.00 0.00 54 PRO A CA 23
ATOM 32923 C C . PRO A 1 47 ? -1.828 3.319 4.683 1.00 0.00 54 PRO A C 23
ATOM 32924 O O . PRO A 1 47 ? -2.368 2.212 4.676 1.00 0.00 54 PRO A O 23
ATOM 32935 N N . GLU A 1 48 ? -0.713 3.582 5.352 1.00 0.00 55 GLU A N 23
ATOM 32936 C CA . GLU A 1 48 ? -0.024 2.571 6.144 1.00 0.00 55 GLU A CA 23
ATOM 32937 C C . GLU A 1 48 ? -0.968 1.908 7.145 1.00 0.00 55 GLU A C 23
ATOM 32938 O O . GLU A 1 48 ? -0.847 0.714 7.422 1.00 0.00 55 GLU A O 23
ATOM 32950 N N . GLU A 1 49 ? -1.904 2.683 7.687 1.00 0.00 56 GLU A N 23
ATOM 32951 C CA . GLU A 1 49 ? -2.859 2.161 8.661 1.00 0.00 56 GLU A CA 23
ATOM 32952 C C . GLU A 1 49 ? -3.541 0.896 8.144 1.00 0.00 56 GLU A C 23
ATOM 32953 O O . GLU A 1 49 ? -3.597 -0.116 8.841 1.00 0.00 56 GLU A O 23
ATOM 32965 N N . ASN A 1 50 ? -4.051 0.956 6.917 1.00 0.00 57 ASN A N 23
ATOM 32966 C CA . ASN A 1 50 ? -4.718 -0.193 6.313 1.00 0.00 57 ASN A CA 23
ATOM 32967 C C . ASN A 1 50 ? -3.716 -1.284 5.961 1.00 0.00 57 ASN A C 23
ATOM 32968 O O . ASN A 1 50 ? -4.015 -2.473 6.074 1.00 0.00 57 ASN A O 23
ATOM 32979 N N . LEU A 1 51 ? -2.533 -0.871 5.518 1.00 0.00 58 LEU A N 23
ATOM 32980 C CA . LEU A 1 51 ? -1.488 -1.810 5.129 1.00 0.00 58 LEU A CA 23
ATOM 32981 C C . LEU A 1 51 ? -1.218 -2.829 6.230 1.00 0.00 58 LEU A C 23
ATOM 32982 O O . LEU A 1 51 ? -0.997 -2.469 7.386 1.00 0.00 58 LEU A O 23
ATOM 32998 N N . ASP A 1 52 ? -1.223 -4.104 5.854 1.00 0.00 59 ASP A N 23
ATOM 32999 C CA . ASP A 1 52 ? -0.963 -5.186 6.795 1.00 0.00 59 ASP A CA 23
ATOM 33000 C C . ASP A 1 52 ? 0.296 -5.938 6.375 1.00 0.00 59 ASP A C 23
ATOM 33001 O O . ASP A 1 52 ? 0.325 -7.169 6.349 1.00 0.00 59 ASP A O 23
ATOM 33010 N N . CYS A 1 53 ? 1.331 -5.179 6.028 1.00 0.00 60 CYS A N 23
ATOM 33011 C CA . CYS A 1 53 ? 2.594 -5.756 5.587 1.00 0.00 60 CYS A CA 23
ATOM 33012 C C . CYS A 1 53 ? 3.734 -4.747 5.716 1.00 0.00 60 CYS A C 23
ATOM 33013 O O . CYS A 1 53 ? 4.356 -4.371 4.721 1.00 0.00 60 CYS A O 23
ATOM 33021 N N . PRO A 1 54 ? 4.029 -4.294 6.950 1.00 0.00 61 PRO A N 23
ATOM 33022 C CA . PRO A 1 54 ? 5.103 -3.326 7.204 1.00 0.00 61 PRO A CA 23
ATOM 33023 C C . PRO A 1 54 ? 6.429 -3.757 6.586 1.00 0.00 61 PRO A C 23
ATOM 33024 O O . PRO A 1 54 ? 7.290 -2.926 6.299 1.00 0.00 61 PRO A O 23
ATOM 33035 N N . ASP A 1 55 ? 6.584 -5.063 6.392 1.00 0.00 62 ASP A N 23
ATOM 33036 C CA . ASP A 1 55 ? 7.803 -5.620 5.815 1.00 0.00 62 ASP A CA 23
ATOM 33037 C C . ASP A 1 55 ? 8.152 -4.948 4.489 1.00 0.00 62 ASP A C 23
ATOM 33038 O O . ASP A 1 55 ? 9.324 -4.695 4.206 1.00 0.00 62 ASP A O 23
ATOM 33047 N N . LEU A 1 56 ? 7.138 -4.657 3.676 1.00 0.00 63 LEU A N 23
ATOM 33048 C CA . LEU A 1 56 ? 7.362 -4.014 2.391 1.00 0.00 63 LEU A CA 23
ATOM 33049 C C . LEU A 1 56 ? 7.818 -2.576 2.590 1.00 0.00 63 LEU A C 23
ATOM 33050 O O . LEU A 1 56 ? 8.713 -2.098 1.893 1.00 0.00 63 LEU A O 23
ATOM 33066 N N . ILE A 1 57 ? 7.208 -1.899 3.557 1.00 0.00 64 ILE A N 23
ATOM 33067 C CA . ILE A 1 57 ? 7.566 -0.521 3.859 1.00 0.00 64 ILE A CA 23
ATOM 33068 C C . ILE A 1 57 ? 9.047 -0.438 4.204 1.00 0.00 64 ILE A C 23
ATOM 33069 O O . ILE A 1 57 ? 9.772 0.407 3.682 1.00 0.00 64 ILE A O 23
ATOM 33085 N N . ALA A 1 58 ? 9.489 -1.340 5.075 1.00 0.00 65 ALA A N 23
ATOM 33086 C CA . ALA A 1 58 ? 10.885 -1.390 5.480 1.00 0.00 65 ALA A CA 23
ATOM 33087 C C . ALA A 1 58 ? 11.768 -1.742 4.289 1.00 0.00 65 ALA A C 23
ATOM 33088 O O . ALA A 1 58 ? 12.837 -1.163 4.102 1.00 0.00 65 ALA A O 23
ATOM 33095 N N . GLU A 1 59 ? 11.300 -2.690 3.480 1.00 0.00 66 GLU A N 23
ATOM 33096 C CA . GLU A 1 59 ? 12.028 -3.124 2.293 1.00 0.00 66 GLU A CA 23
ATOM 33097 C C . GLU A 1 59 ? 12.326 -1.934 1.390 1.00 0.00 66 GLU A C 23
ATOM 33098 O O . GLU A 1 59 ? 13.403 -1.836 0.801 1.00 0.00 66 GLU A O 23
ATOM 33110 N N . PHE A 1 60 ? 11.355 -1.036 1.289 1.00 0.00 67 PHE A N 23
ATOM 33111 C CA . PHE A 1 60 ? 11.482 0.157 0.466 1.00 0.00 67 PHE A CA 23
ATOM 33112 C C . PHE A 1 60 ? 12.681 1.008 0.887 1.00 0.00 67 PHE A C 23
ATOM 33113 O O . PHE A 1 60 ? 13.562 1.295 0.075 1.00 0.00 67 PHE A O 23
ATOM 33130 N N . LEU A 1 61 ? 12.710 1.412 2.154 1.00 0.00 68 LEU A N 23
ATOM 33131 C CA . LEU A 1 61 ? 13.796 2.233 2.676 1.00 0.00 68 LEU A CA 23
ATOM 33132 C C . LEU A 1 61 ? 15.140 1.522 2.559 1.00 0.00 68 LEU A C 23
ATOM 33133 O O . LEU A 1 61 ? 16.137 2.130 2.170 1.00 0.00 68 LEU A O 23
ATOM 33149 N N . GLN A 1 62 ? 15.160 0.232 2.888 1.00 0.00 69 GLN A N 23
ATOM 33150 C CA . GLN A 1 62 ? 16.388 -0.556 2.807 1.00 0.00 69 GLN A CA 23
ATOM 33151 C C . GLN A 1 62 ? 17.009 -0.417 1.424 1.00 0.00 69 GLN A C 23
ATOM 33152 O O . GLN A 1 62 ? 18.228 -0.321 1.285 1.00 0.00 69 GLN A O 23
ATOM 33166 N N . SER A 1 63 ? 16.156 -0.391 0.405 1.00 0.00 70 SER A N 23
ATOM 33167 C CA . SER A 1 63 ? 16.611 -0.244 -0.969 1.00 0.00 70 SER A CA 23
ATOM 33168 C C . SER A 1 63 ? 17.290 1.106 -1.153 1.00 0.00 70 SER A C 23
ATOM 33169 O O . SER A 1 63 ? 18.346 1.208 -1.779 1.00 0.00 70 SER A O 23
ATOM 33177 N N . GLN A 1 64 ? 16.666 2.141 -0.602 1.00 0.00 71 GLN A N 23
ATOM 33178 C CA . GLN A 1 64 ? 17.186 3.498 -0.694 1.00 0.00 71 GLN A CA 23
ATOM 33179 C C . GLN A 1 64 ? 18.251 3.753 0.368 1.00 0.00 71 GLN A C 23
ATOM 33180 O O . GLN A 1 64 ? 18.317 4.841 0.942 1.00 0.00 71 GLN A O 23
ATOM 33194 N N . LYS A 1 65 ? 19.087 2.750 0.622 1.00 0.00 72 LYS A N 23
ATOM 33195 C CA . LYS A 1 65 ? 20.149 2.882 1.613 1.00 0.00 72 LYS A CA 23
ATOM 33196 C C . LYS A 1 65 ? 21.114 3.985 1.200 1.00 0.00 72 LYS A C 23
ATOM 33197 O O . LYS A 1 65 ? 21.722 3.911 0.131 1.00 0.00 72 LYS A O 23
ATOM 33216 N N . THR A 1 66 ? 21.238 5.008 2.049 1.00 0.00 73 THR A N 23
ATOM 33217 C CA . THR A 1 66 ? 22.117 6.148 1.781 1.00 0.00 73 THR A CA 23
ATOM 33218 C C . THR A 1 66 ? 22.083 6.528 0.302 1.00 0.00 73 THR A C 23
ATOM 33219 O O . THR A 1 66 ? 23.101 6.908 -0.280 1.00 0.00 73 THR A O 23
ATOM 33230 N N . ALA A 1 67 ? 20.897 6.413 -0.295 1.00 0.00 74 ALA A N 23
ATOM 33231 C CA . ALA A 1 67 ? 20.696 6.725 -1.707 1.00 0.00 74 ALA A CA 23
ATOM 33232 C C . ALA A 1 67 ? 21.511 5.793 -2.597 1.00 0.00 74 ALA A C 23
ATOM 33233 O O . ALA A 1 67 ? 22.727 5.678 -2.447 1.00 0.00 74 ALA A O 23
ATOM 33240 N N . HIS A 1 68 ? 20.831 5.128 -3.525 1.00 0.00 75 HIS A N 23
ATOM 33241 C CA . HIS A 1 68 ? 21.489 4.205 -4.441 1.00 0.00 75 HIS A CA 23
ATOM 33242 C C . HIS A 1 68 ? 22.486 4.943 -5.330 1.00 0.00 75 HIS A C 23
ATOM 33243 O O . HIS A 1 68 ? 23.578 4.444 -5.602 1.00 0.00 75 HIS A O 23
ATOM 33258 N N . GLU A 1 69 ? 22.097 6.133 -5.780 1.00 0.00 76 GLU A N 23
ATOM 33259 C CA . GLU A 1 69 ? 22.946 6.951 -6.642 1.00 0.00 76 GLU A CA 23
ATOM 33260 C C . GLU A 1 69 ? 22.342 8.339 -6.829 1.00 0.00 76 GLU A C 23
ATOM 33261 O O . GLU A 1 69 ? 21.128 8.478 -6.987 1.00 0.00 76 GLU A O 23
ATOM 33273 N N . THR A 1 70 ? 23.196 9.361 -6.803 1.00 0.00 77 THR A N 23
ATOM 33274 C CA . THR A 1 70 ? 22.756 10.745 -6.965 1.00 0.00 77 THR A CA 23
ATOM 33275 C C . THR A 1 70 ? 21.601 11.067 -6.014 1.00 0.00 77 THR A C 23
ATOM 33276 O O . THR A 1 70 ? 21.614 10.647 -4.856 1.00 0.00 77 THR A O 23
ATOM 33287 N N . ASP A 1 71 ? 20.606 11.809 -6.500 1.00 0.00 78 ASP A N 23
ATOM 33288 C CA . ASP A 1 71 ? 19.456 12.175 -5.679 1.00 0.00 78 ASP A CA 23
ATOM 33289 C C . ASP A 1 71 ? 18.388 12.888 -6.504 1.00 0.00 78 ASP A C 23
ATOM 33290 O O . ASP A 1 71 ? 17.192 12.696 -6.280 1.00 0.00 78 ASP A O 23
ATOM 33299 N N . LYS A 1 72 ? 18.826 13.710 -7.454 1.00 0.00 79 LYS A N 23
ATOM 33300 C CA . LYS A 1 72 ? 17.906 14.453 -8.311 1.00 0.00 79 LYS A CA 23
ATOM 33301 C C . LYS A 1 72 ? 17.001 15.360 -7.481 1.00 0.00 79 LYS A C 23
ATOM 33302 O O . LYS A 1 72 ? 15.788 15.402 -7.690 1.00 0.00 79 LYS A O 23
ATOM 33321 N N . SER A 1 73 ? 17.600 16.084 -6.542 1.00 0.00 80 SER A N 23
ATOM 33322 C CA . SER A 1 73 ? 16.852 16.991 -5.681 1.00 0.00 80 SER A CA 23
ATOM 33323 C C . SER A 1 73 ? 16.169 18.081 -6.501 1.00 0.00 80 SER A C 23
ATOM 33324 O O . SER A 1 73 ? 16.825 18.641 -7.405 1.00 0.00 80 SER A O 23
ATOM 33333 N N . ALA B 2 1 ? 3.736 -21.015 3.298 1.00 0.00 1 ALA B N 23
ATOM 33334 C CA . ALA B 2 1 ? 2.718 -20.234 2.553 1.00 0.00 1 ALA B CA 23
ATOM 33335 C C . ALA B 2 1 ? 1.435 -20.089 3.372 1.00 0.00 1 ALA B C 23
ATOM 33336 O O . ALA B 2 1 ? 1.492 -19.898 4.588 1.00 0.00 1 ALA B O 23
ATOM 33345 N N . ARG B 2 2 ? 0.284 -20.184 2.698 1.00 0.00 2 ARG B N 23
ATOM 33346 C CA . ARG B 2 2 ? -1.024 -20.068 3.348 1.00 0.00 2 ARG B CA 23
ATOM 33347 C C . ARG B 2 2 ? -1.326 -18.617 3.734 1.00 0.00 2 ARG B C 23
ATOM 33348 O O . ARG B 2 2 ? -2.475 -18.179 3.666 1.00 0.00 2 ARG B O 23
ATOM 33369 N N . THR B 2 3 ? -0.293 -17.875 4.129 1.00 0.00 3 THR B N 23
ATOM 33370 C CA . THR B 2 3 ? -0.453 -16.475 4.519 1.00 0.00 3 THR B CA 23
ATOM 33371 C C . THR B 2 3 ? 0.892 -15.752 4.508 1.00 0.00 3 THR B C 23
ATOM 33372 O O . THR B 2 3 ? 1.912 -16.317 4.903 1.00 0.00 3 THR B O 23
ATOM 33411 N N . GLN B 2 5 ? 2.645 -11.457 3.223 1.00 0.00 5 GLN B N 23
ATOM 33412 C CA . GLN B 2 5 ? 2.465 -10.012 3.100 1.00 0.00 5 GLN B CA 23
ATOM 33413 C C . GLN B 2 5 ? 1.166 -9.678 2.374 1.00 0.00 5 GLN B C 23
ATOM 33414 O O . GLN B 2 5 ? 0.893 -10.214 1.300 1.00 0.00 5 GLN B O 23
ATOM 33428 N N . THR B 2 6 ? 0.372 -8.784 2.966 1.00 0.00 6 THR B N 23
ATOM 33429 C CA . THR B 2 6 ? -0.904 -8.371 2.381 1.00 0.00 6 THR B CA 23
ATOM 33430 C C . THR B 2 6 ? -1.328 -6.991 2.876 1.00 0.00 6 THR B C 23
ATOM 33431 O O . THR B 2 6 ? -1.169 -6.668 4.051 1.00 0.00 6 THR B O 23
ATOM 33442 N N . ALA B 2 7 ? -1.888 -6.190 1.974 1.00 0.00 7 ALA B N 23
ATOM 33443 C CA . ALA B 2 7 ? -2.361 -4.854 2.317 1.00 0.00 7 ALA B CA 23
ATOM 33444 C C . ALA B 2 7 ? -3.740 -4.612 1.709 1.00 0.00 7 ALA B C 23
ATOM 33445 O O . ALA B 2 7 ? -3.913 -4.685 0.494 1.00 0.00 7 ALA B O 23
ATOM 33452 N N . ARG B 2 8 ? -4.723 -4.338 2.563 1.00 0.00 8 ARG B N 23
ATOM 33453 C CA . ARG B 2 8 ? -6.088 -4.102 2.106 1.00 0.00 8 ARG B CA 23
ATOM 33454 C C . ARG B 2 8 ? -6.262 -2.680 1.578 1.00 0.00 8 ARG B C 23
ATOM 33455 O O . ARG B 2 8 ? -5.944 -1.710 2.266 1.00 0.00 8 ARG B O 23
ATOM 33504 N N . SER B 2 10 ? -8.511 0.545 0.391 1.00 0.00 10 SER B N 23
ATOM 33505 C CA . SER B 2 10 ? -9.789 1.140 0.761 1.00 0.00 10 SER B CA 23
ATOM 33506 C C . SER B 2 10 ? -10.840 0.880 -0.315 1.00 0.00 10 SER B C 23
ATOM 33507 O O . SER B 2 10 ? -10.691 1.312 -1.457 1.00 0.00 10 SER B O 23
ATOM 33515 N N . THR B 2 11 ? -11.902 0.172 0.067 1.00 0.00 11 THR B N 23
ATOM 33516 C CA . THR B 2 11 ? -12.989 -0.156 -0.854 1.00 0.00 11 THR B CA 23
ATOM 33517 C C . THR B 2 11 ? -14.290 -0.395 -0.094 1.00 0.00 11 THR B C 23
ATOM 33518 O O . THR B 2 11 ? -15.356 0.058 -0.510 1.00 0.00 11 THR B O 23
ATOM 33529 N N . GLY B 2 12 ? -14.189 -1.114 1.022 1.00 0.00 12 GLY B N 23
ATOM 33530 C CA . GLY B 2 12 ? -15.361 -1.409 1.827 1.00 0.00 12 GLY B CA 23
ATOM 33531 C C . GLY B 2 12 ? -16.112 -0.160 2.244 1.00 0.00 12 GLY B C 23
ATOM 33532 O O . GLY B 2 12 ? -15.504 0.830 2.654 1.00 0.00 12 GLY B O 23
ATOM 33536 N N . GLY B 2 13 ? -17.436 -0.207 2.135 1.00 0.00 13 GLY B N 23
ATOM 33537 C CA . GLY B 2 13 ? -18.258 0.931 2.505 1.00 0.00 13 GLY B CA 23
ATOM 33538 C C . GLY B 2 13 ? -18.239 1.207 3.997 1.00 0.00 13 GLY B C 23
ATOM 33539 O O . GLY B 2 13 ? -17.173 1.336 4.599 1.00 0.00 13 GLY B O 23
ATOM 33543 N N . LYS B 2 14 ? -19.423 1.299 4.593 1.00 0.00 14 LYS B N 23
ATOM 33544 C CA . LYS B 2 14 ? -19.543 1.563 6.022 1.00 0.00 14 LYS B CA 23
ATOM 33545 C C . LYS B 2 14 ? -20.947 1.233 6.519 1.00 0.00 14 LYS B C 23
ATOM 33546 O O . LYS B 2 14 ? -21.118 0.683 7.608 1.00 0.00 14 LYS B O 23
ATOM 33565 N N . ALA B 2 15 ? -21.948 1.572 5.712 1.00 0.00 15 ALA B N 23
ATOM 33566 C CA . ALA B 2 15 ? -23.339 1.314 6.067 1.00 0.00 15 ALA B CA 23
ATOM 33567 C C . ALA B 2 15 ? -24.256 1.520 4.862 1.00 0.00 15 ALA B C 23
ATOM 33568 O O . ALA B 2 15 ? -24.110 2.493 4.122 1.00 0.00 15 ALA B O 23
ATOM 33575 N N . PRO B 2 16 ? -25.216 0.600 4.645 1.00 0.00 16 PRO B N 23
ATOM 33576 C CA . PRO B 2 16 ? -26.154 0.688 3.519 1.00 0.00 16 PRO B CA 23
ATOM 33577 C C . PRO B 2 16 ? -27.055 1.916 3.602 1.00 0.00 16 PRO B C 23
ATOM 33578 O O . PRO B 2 16 ? -27.302 2.584 2.598 1.00 0.00 16 PRO B O 23
ATOM 33589 N N . GLY B 2 17 ? -27.548 2.203 4.803 1.00 0.00 17 GLY B N 23
ATOM 33590 C CA . GLY B 2 17 ? -28.420 3.348 4.991 1.00 0.00 17 GLY B CA 23
ATOM 33591 C C . GLY B 2 17 ? -29.727 3.211 4.236 1.00 0.00 17 GLY B C 23
ATOM 33592 O O . GLY B 2 17 ? -30.177 4.153 3.583 1.00 0.00 17 GLY B O 23
ATOM 33596 N N . GLY B 2 18 ? -30.337 2.033 4.324 1.00 0.00 18 GLY B N 23
ATOM 33597 C CA . GLY B 2 18 ? -31.594 1.792 3.640 1.00 0.00 18 GLY B CA 23
ATOM 33598 C C . GLY B 2 18 ? -32.117 0.388 3.872 1.00 0.00 18 GLY B C 23
ATOM 33599 O O . GLY B 2 18 ? -33.192 0.250 4.492 1.00 0.00 18 GLY B O 23
ATOM 33604 N N . HIS A 1 1 ? -17.674 -9.437 -17.684 1.00 0.00 8 HIS A N 24
ATOM 33605 C CA . HIS A 1 1 ? -18.495 -8.531 -16.840 1.00 0.00 8 HIS A CA 24
ATOM 33606 C C . HIS A 1 1 ? -19.975 -8.647 -17.189 1.00 0.00 8 HIS A C 24
ATOM 33607 O O . HIS A 1 1 ? -20.687 -7.645 -17.267 1.00 0.00 8 HIS A O 24
ATOM 33624 N N . MET A 1 2 ? -20.433 -9.877 -17.400 1.00 0.00 9 MET A N 24
ATOM 33625 C CA . MET A 1 2 ? -21.828 -10.128 -17.740 1.00 0.00 9 MET A CA 24
ATOM 33626 C C . MET A 1 2 ? -22.745 -9.778 -16.573 1.00 0.00 9 MET A C 24
ATOM 33627 O O . MET A 1 2 ? -23.802 -9.175 -16.763 1.00 0.00 9 MET A O 24
ATOM 33641 N N . VAL A 1 3 ? -22.337 -10.163 -15.367 1.00 0.00 10 VAL A N 24
ATOM 33642 C CA . VAL A 1 3 ? -23.125 -9.893 -14.169 1.00 0.00 10 VAL A CA 24
ATOM 33643 C C . VAL A 1 3 ? -23.207 -8.394 -13.885 1.00 0.00 10 VAL A C 24
ATOM 33644 O O . VAL A 1 3 ? -22.971 -7.571 -14.771 1.00 0.00 10 VAL A O 24
ATOM 33657 N N . GLU A 1 4 ? -23.542 -8.043 -12.646 1.00 0.00 11 GLU A N 24
ATOM 33658 C CA . GLU A 1 4 ? -23.652 -6.641 -12.255 1.00 0.00 11 GLU A CA 24
ATOM 33659 C C . GLU A 1 4 ? -22.273 -6.033 -12.004 1.00 0.00 11 GLU A C 24
ATOM 33660 O O . GLU A 1 4 ? -21.479 -6.578 -11.236 1.00 0.00 11 GLU A O 24
ATOM 33672 N N . GLU A 1 5 ? -22.008 -4.901 -12.659 1.00 0.00 12 GLU A N 24
ATOM 33673 C CA . GLU A 1 5 ? -20.733 -4.189 -12.528 1.00 0.00 12 GLU A CA 24
ATOM 33674 C C . GLU A 1 5 ? -19.553 -5.159 -12.418 1.00 0.00 12 GLU A C 24
ATOM 33675 O O . GLU A 1 5 ? -19.576 -6.247 -12.993 1.00 0.00 12 GLU A O 24
ATOM 33687 N N . VAL A 1 6 ? -18.524 -4.758 -11.673 1.00 0.00 13 VAL A N 24
ATOM 33688 C CA . VAL A 1 6 ? -17.343 -5.594 -11.486 1.00 0.00 13 VAL A CA 24
ATOM 33689 C C . VAL A 1 6 ? -17.431 -6.380 -10.179 1.00 0.00 13 VAL A C 24
ATOM 33690 O O . VAL A 1 6 ? -17.778 -5.828 -9.134 1.00 0.00 13 VAL A O 24
ATOM 33703 N N . LEU A 1 7 ? -17.122 -7.672 -10.246 1.00 0.00 14 LEU A N 24
ATOM 33704 C CA . LEU A 1 7 ? -17.173 -8.535 -9.069 1.00 0.00 14 LEU A CA 24
ATOM 33705 C C . LEU A 1 7 ? -16.077 -8.151 -8.076 1.00 0.00 14 LEU A C 24
ATOM 33706 O O . LEU A 1 7 ? -14.922 -7.960 -8.456 1.00 0.00 14 LEU A O 24
ATOM 33722 N N . GLU A 1 8 ? -16.449 -8.047 -6.802 1.00 0.00 15 GLU A N 24
ATOM 33723 C CA . GLU A 1 8 ? -15.500 -7.692 -5.750 1.00 0.00 15 GLU A CA 24
ATOM 33724 C C . GLU A 1 8 ? -16.125 -7.876 -4.370 1.00 0.00 15 GLU A C 24
ATOM 33725 O O . GLU A 1 8 ? -17.250 -7.442 -4.123 1.00 0.00 15 GLU A O 24
ATOM 33737 N N . GLU A 1 9 ? -15.387 -8.528 -3.476 1.00 0.00 16 GLU A N 24
ATOM 33738 C CA . GLU A 1 9 ? -15.864 -8.779 -2.121 1.00 0.00 16 GLU A CA 24
ATOM 33739 C C . GLU A 1 9 ? -15.883 -7.482 -1.302 1.00 0.00 16 GLU A C 24
ATOM 33740 O O . GLU A 1 9 ? -16.561 -6.523 -1.670 1.00 0.00 16 GLU A O 24
ATOM 33752 N N . GLU A 1 10 ? -15.140 -7.455 -0.193 1.00 0.00 17 GLU A N 24
ATOM 33753 C CA . GLU A 1 10 ? -15.087 -6.274 0.664 1.00 0.00 17 GLU A CA 24
ATOM 33754 C C . GLU A 1 10 ? -13.987 -6.414 1.713 1.00 0.00 17 GLU A C 24
ATOM 33755 O O . GLU A 1 10 ? -13.886 -7.443 2.384 1.00 0.00 17 GLU A O 24
ATOM 33767 N N . GLU A 1 11 ? -13.176 -5.365 1.855 1.00 0.00 18 GLU A N 24
ATOM 33768 C CA . GLU A 1 11 ? -12.087 -5.348 2.825 1.00 0.00 18 GLU A CA 24
ATOM 33769 C C . GLU A 1 11 ? -11.328 -6.673 2.841 1.00 0.00 18 GLU A C 24
ATOM 33770 O O . GLU A 1 11 ? -11.001 -7.200 3.904 1.00 0.00 18 GLU A O 24
ATOM 33782 N N . GLU A 1 12 ? -11.058 -7.205 1.653 1.00 0.00 19 GLU A N 24
ATOM 33783 C CA . GLU A 1 12 ? -10.342 -8.468 1.517 1.00 0.00 19 GLU A CA 24
ATOM 33784 C C . GLU A 1 12 ? -8.847 -8.232 1.317 1.00 0.00 19 GLU A C 24
ATOM 33785 O O . GLU A 1 12 ? -8.440 -7.204 0.781 1.00 0.00 19 GLU A O 24
ATOM 33797 N N . GLU A 1 13 ? -8.037 -9.196 1.748 1.00 0.00 20 GLU A N 24
ATOM 33798 C CA . GLU A 1 13 ? -6.588 -9.096 1.605 1.00 0.00 20 GLU A CA 24
ATOM 33799 C C . GLU A 1 13 ? -6.175 -9.326 0.153 1.00 0.00 20 GLU A C 24
ATOM 33800 O O . GLU A 1 13 ? -6.663 -10.250 -0.500 1.00 0.00 20 GLU A O 24
ATOM 33812 N N . TYR A 1 14 ? -5.278 -8.482 -0.351 1.00 0.00 21 TYR A N 24
ATOM 33813 C CA . TYR A 1 14 ? -4.806 -8.596 -1.729 1.00 0.00 21 TYR A CA 24
ATOM 33814 C C . TYR A 1 14 ? -3.286 -8.698 -1.792 1.00 0.00 21 TYR A C 24
ATOM 33815 O O . TYR A 1 14 ? -2.574 -8.007 -1.063 1.00 0.00 21 TYR A O 24
ATOM 33833 N N . VAL A 1 15 ? -2.797 -9.564 -2.677 1.00 0.00 22 VAL A N 24
ATOM 33834 C CA . VAL A 1 15 ? -1.361 -9.762 -2.850 1.00 0.00 22 VAL A CA 24
ATOM 33835 C C . VAL A 1 15 ? -0.685 -8.487 -3.342 1.00 0.00 22 VAL A C 24
ATOM 33836 O O . VAL A 1 15 ? -1.253 -7.735 -4.134 1.00 0.00 22 VAL A O 24
ATOM 33849 N N . VAL A 1 16 ? 0.539 -8.261 -2.878 1.00 0.00 23 VAL A N 24
ATOM 33850 C CA . VAL A 1 16 ? 1.307 -7.090 -3.276 1.00 0.00 23 VAL A CA 24
ATOM 33851 C C . VAL A 1 16 ? 2.804 -7.374 -3.177 1.00 0.00 23 VAL A C 24
ATOM 33852 O O . VAL A 1 16 ? 3.288 -7.874 -2.162 1.00 0.00 23 VAL A O 24
ATOM 33865 N N . GLU A 1 17 ? 3.522 -7.084 -4.259 1.00 0.00 24 GLU A N 24
ATOM 33866 C CA . GLU A 1 17 ? 4.959 -7.338 -4.325 1.00 0.00 24 GLU A CA 24
ATOM 33867 C C . GLU A 1 17 ? 5.774 -6.365 -3.476 1.00 0.00 24 GLU A C 24
ATOM 33868 O O . GLU A 1 17 ? 6.606 -6.788 -2.673 1.00 0.00 24 GLU A O 24
ATOM 33880 N N . LYS A 1 18 ? 5.561 -5.066 -3.671 1.00 0.00 25 LYS A N 24
ATOM 33881 C CA . LYS A 1 18 ? 6.316 -4.056 -2.930 1.00 0.00 25 LYS A CA 24
ATOM 33882 C C . LYS A 1 18 ? 5.781 -2.653 -3.194 1.00 0.00 25 LYS A C 24
ATOM 33883 O O . LYS A 1 18 ? 5.339 -2.351 -4.303 1.00 0.00 25 LYS A O 24
ATOM 33902 N N . VAL A 1 19 ? 5.838 -1.790 -2.180 1.00 0.00 26 VAL A N 24
ATOM 33903 C CA . VAL A 1 19 ? 5.372 -0.419 -2.341 1.00 0.00 26 VAL A CA 24
ATOM 33904 C C . VAL A 1 19 ? 6.211 0.319 -3.363 1.00 0.00 26 VAL A C 24
ATOM 33905 O O . VAL A 1 19 ? 7.440 0.230 -3.356 1.00 0.00 26 VAL A O 24
ATOM 33918 N N . LEU A 1 20 ? 5.546 1.049 -4.239 1.00 0.00 27 LEU A N 24
ATOM 33919 C CA . LEU A 1 20 ? 6.234 1.807 -5.259 1.00 0.00 27 LEU A CA 24
ATOM 33920 C C . LEU A 1 20 ? 6.863 3.068 -4.680 1.00 0.00 27 LEU A C 24
ATOM 33921 O O . LEU A 1 20 ? 7.823 3.592 -5.246 1.00 0.00 27 LEU A O 24
ATOM 33937 N N . ASP A 1 21 ? 6.335 3.563 -3.550 1.00 0.00 28 ASP A N 24
ATOM 33938 C CA . ASP A 1 21 ? 6.906 4.773 -2.947 1.00 0.00 28 ASP A CA 24
ATOM 33939 C C . ASP A 1 21 ? 6.262 5.117 -1.596 1.00 0.00 28 ASP A C 24
ATOM 33940 O O . ASP A 1 21 ? 5.909 4.230 -0.821 1.00 0.00 28 ASP A O 24
ATOM 33949 N N . ARG A 1 22 ? 6.136 6.421 -1.321 1.00 0.00 29 ARG A N 24
ATOM 33950 C CA . ARG A 1 22 ? 5.564 6.918 -0.071 1.00 0.00 29 ARG A CA 24
ATOM 33951 C C . ARG A 1 22 ? 5.297 8.416 -0.176 1.00 0.00 29 ARG A C 24
ATOM 33952 O O . ARG A 1 22 ? 6.104 9.154 -0.742 1.00 0.00 29 ARG A O 24
ATOM 33973 N N . ARG A 1 23 ? 4.169 8.868 0.367 1.00 0.00 30 ARG A N 24
ATOM 33974 C CA . ARG A 1 23 ? 3.831 10.291 0.314 1.00 0.00 30 ARG A CA 24
ATOM 33975 C C . ARG A 1 23 ? 2.887 10.696 1.443 1.00 0.00 30 ARG A C 24
ATOM 33976 O O . ARG A 1 23 ? 2.070 9.900 1.904 1.00 0.00 30 ARG A O 24
ATOM 33997 N N . VAL A 1 24 ? 3.001 11.952 1.868 1.00 0.00 31 VAL A N 24
ATOM 33998 C CA . VAL A 1 24 ? 2.153 12.489 2.925 1.00 0.00 31 VAL A CA 24
ATOM 33999 C C . VAL A 1 24 ? 1.367 13.695 2.415 1.00 0.00 31 VAL A C 24
ATOM 34000 O O . VAL A 1 24 ? 1.944 14.632 1.862 1.00 0.00 31 VAL A O 24
ATOM 34013 N N . VAL A 1 25 ? 0.049 13.663 2.593 1.00 0.00 32 VAL A N 24
ATOM 34014 C CA . VAL A 1 25 ? -0.809 14.753 2.137 1.00 0.00 32 VAL A CA 24
ATOM 34015 C C . VAL A 1 25 ? -1.044 15.785 3.239 1.00 0.00 32 VAL A C 24
ATOM 34016 O O . VAL A 1 25 ? -1.009 16.991 2.993 1.00 0.00 32 VAL A O 24
ATOM 34029 N N . LYS A 1 26 ? -1.287 15.300 4.450 1.00 0.00 33 LYS A N 24
ATOM 34030 C CA . LYS A 1 26 ? -1.535 16.165 5.599 1.00 0.00 33 LYS A CA 24
ATOM 34031 C C . LYS A 1 26 ? -1.536 15.337 6.876 1.00 0.00 33 LYS A C 24
ATOM 34032 O O . LYS A 1 26 ? -2.468 15.403 7.680 1.00 0.00 33 LYS A O 24
ATOM 34051 N N . GLY A 1 27 ? -0.493 14.535 7.040 1.00 0.00 34 GLY A N 24
ATOM 34052 C CA . GLY A 1 27 ? -0.395 13.674 8.198 1.00 0.00 34 GLY A CA 24
ATOM 34053 C C . GLY A 1 27 ? -0.637 12.230 7.818 1.00 0.00 34 GLY A C 24
ATOM 34054 O O . GLY A 1 27 ? -0.131 11.312 8.464 1.00 0.00 34 GLY A O 24
ATOM 34058 N N . LYS A 1 28 ? -1.411 12.039 6.752 1.00 0.00 35 LYS A N 24
ATOM 34059 C CA . LYS A 1 28 ? -1.724 10.710 6.257 1.00 0.00 35 LYS A CA 24
ATOM 34060 C C . LYS A 1 28 ? -0.462 10.017 5.767 1.00 0.00 35 LYS A C 24
ATOM 34061 O O . LYS A 1 28 ? 0.501 10.672 5.368 1.00 0.00 35 LYS A O 24
ATOM 34080 N N . VAL A 1 29 ? -0.465 8.694 5.812 1.00 0.00 36 VAL A N 24
ATOM 34081 C CA . VAL A 1 29 ? 0.692 7.919 5.383 1.00 0.00 36 VAL A CA 24
ATOM 34082 C C . VAL A 1 29 ? 0.310 6.906 4.302 1.00 0.00 36 VAL A C 24
ATOM 34083 O O . VAL A 1 29 ? 0.294 5.701 4.548 1.00 0.00 36 VAL A O 24
ATOM 34096 N N . GLU A 1 30 ? -0.007 7.402 3.107 1.00 0.00 37 GLU A N 24
ATOM 34097 C CA . GLU A 1 30 ? -0.399 6.535 2.000 1.00 0.00 37 GLU A CA 24
ATOM 34098 C C . GLU A 1 30 ? 0.813 6.060 1.199 1.00 0.00 37 GLU A C 24
ATOM 34099 O O . GLU A 1 30 ? 1.668 6.854 0.810 1.00 0.00 37 GLU A O 24
ATOM 34111 N N . TYR A 1 31 ? 0.862 4.755 0.953 1.00 0.00 38 TYR A N 24
ATOM 34112 C CA . TYR A 1 31 ? 1.949 4.145 0.191 1.00 0.00 38 TYR A CA 24
ATOM 34113 C C . TYR A 1 31 ? 1.442 3.588 -1.129 1.00 0.00 38 TYR A C 24
ATOM 34114 O O . TYR A 1 31 ? 0.332 3.062 -1.206 1.00 0.00 38 TYR A O 24
ATOM 34132 N N . LEU A 1 32 ? 2.274 3.682 -2.157 1.00 0.00 39 LEU A N 24
ATOM 34133 C CA . LEU A 1 32 ? 1.928 3.156 -3.466 1.00 0.00 39 LEU A CA 24
ATOM 34134 C C . LEU A 1 32 ? 2.336 1.692 -3.534 1.00 0.00 39 LEU A C 24
ATOM 34135 O O . LEU A 1 32 ? 3.283 1.297 -2.869 1.00 0.00 39 LEU A O 24
ATOM 34151 N N . LEU A 1 33 ? 1.621 0.877 -4.311 1.00 0.00 40 LEU A N 24
ATOM 34152 C CA . LEU A 1 33 ? 1.957 -0.546 -4.404 1.00 0.00 40 LEU A CA 24
ATOM 34153 C C . LEU A 1 33 ? 1.634 -1.118 -5.780 1.00 0.00 40 LEU A C 24
ATOM 34154 O O . LEU A 1 33 ? 0.578 -0.844 -6.347 1.00 0.00 40 LEU A O 24
ATOM 34170 N N . LYS A 1 34 ? 2.551 -1.934 -6.296 1.00 0.00 41 LYS A N 24
ATOM 34171 C CA . LYS A 1 34 ? 2.373 -2.579 -7.594 1.00 0.00 41 LYS A CA 24
ATOM 34172 C C . LYS A 1 34 ? 1.541 -3.850 -7.438 1.00 0.00 41 LYS A C 24
ATOM 34173 O O . LYS A 1 34 ? 2.068 -4.962 -7.511 1.00 0.00 41 LYS A O 24
ATOM 34192 N N . TRP A 1 35 ? 0.244 -3.681 -7.196 1.00 0.00 42 TRP A N 24
ATOM 34193 C CA . TRP A 1 35 ? -0.654 -4.816 -7.001 1.00 0.00 42 TRP A CA 24
ATOM 34194 C C . TRP A 1 35 ? -0.600 -5.787 -8.177 1.00 0.00 42 TRP A C 24
ATOM 34195 O O . TRP A 1 35 ? -0.640 -5.384 -9.339 1.00 0.00 42 TRP A O 24
ATOM 34216 N N . LYS A 1 36 ? -0.496 -7.074 -7.852 1.00 0.00 43 LYS A N 24
ATOM 34217 C CA . LYS A 1 36 ? -0.422 -8.130 -8.857 1.00 0.00 43 LYS A CA 24
ATOM 34218 C C . LYS A 1 36 ? -1.730 -8.270 -9.626 1.00 0.00 43 LYS A C 24
ATOM 34219 O O . LYS A 1 36 ? -2.815 -8.136 -9.059 1.00 0.00 43 LYS A O 24
ATOM 34238 N N . GLY A 1 37 ? -1.613 -8.551 -10.921 1.00 0.00 44 GLY A N 24
ATOM 34239 C CA . GLY A 1 37 ? -2.782 -8.716 -11.762 1.00 0.00 44 GLY A CA 24
ATOM 34240 C C . GLY A 1 37 ? -3.393 -7.394 -12.177 1.00 0.00 44 GLY A C 24
ATOM 34241 O O . GLY A 1 37 ? -3.725 -7.196 -13.345 1.00 0.00 44 GLY A O 24
ATOM 34245 N N . PHE A 1 38 ? -3.543 -6.486 -11.219 1.00 0.00 45 PHE A N 24
ATOM 34246 C CA . PHE A 1 38 ? -4.119 -5.179 -11.495 1.00 0.00 45 PHE A CA 24
ATOM 34247 C C . PHE A 1 38 ? -3.123 -4.287 -12.231 1.00 0.00 45 PHE A C 24
ATOM 34248 O O . PHE A 1 38 ? -1.944 -4.232 -11.878 1.00 0.00 45 PHE A O 24
ATOM 34265 N N . SER A 1 39 ? -3.607 -3.594 -13.258 1.00 0.00 46 SER A N 24
ATOM 34266 C CA . SER A 1 39 ? -2.768 -2.703 -14.054 1.00 0.00 46 SER A CA 24
ATOM 34267 C C . SER A 1 39 ? -2.079 -1.665 -13.176 1.00 0.00 46 SER A C 24
ATOM 34268 O O . SER A 1 39 ? -2.602 -1.276 -12.131 1.00 0.00 46 SER A O 24
ATOM 34276 N N . ASP A 1 40 ? -0.899 -1.225 -13.604 1.00 0.00 47 ASP A N 24
ATOM 34277 C CA . ASP A 1 40 ? -0.132 -0.234 -12.856 1.00 0.00 47 ASP A CA 24
ATOM 34278 C C . ASP A 1 40 ? -0.961 1.021 -12.591 1.00 0.00 47 ASP A C 24
ATOM 34279 O O . ASP A 1 40 ? -0.894 1.603 -11.509 1.00 0.00 47 ASP A O 24
ATOM 34288 N N . GLU A 1 41 ? -1.744 1.434 -13.582 1.00 0.00 48 GLU A N 24
ATOM 34289 C CA . GLU A 1 41 ? -2.583 2.614 -13.446 1.00 0.00 48 GLU A CA 24
ATOM 34290 C C . GLU A 1 41 ? -3.614 2.424 -12.337 1.00 0.00 48 GLU A C 24
ATOM 34291 O O . GLU A 1 41 ? -4.042 3.386 -11.700 1.00 0.00 48 GLU A O 24
ATOM 34303 N N . ASP A 1 42 ? -4.009 1.175 -12.116 1.00 0.00 49 ASP A N 24
ATOM 34304 C CA . ASP A 1 42 ? -4.991 0.846 -11.090 1.00 0.00 49 ASP A CA 24
ATOM 34305 C C . ASP A 1 42 ? -4.443 1.092 -9.686 1.00 0.00 49 ASP A C 24
ATOM 34306 O O . ASP A 1 42 ? -5.206 1.388 -8.766 1.00 0.00 49 ASP A O 24
ATOM 34315 N N . ASN A 1 43 ? -3.125 0.954 -9.523 1.00 0.00 50 ASN A N 24
ATOM 34316 C CA . ASN A 1 43 ? -2.488 1.150 -8.220 1.00 0.00 50 ASN A CA 24
ATOM 34317 C C . ASN A 1 43 ? -3.043 2.382 -7.516 1.00 0.00 50 ASN A C 24
ATOM 34318 O O . ASN A 1 43 ? -3.310 3.404 -8.148 1.00 0.00 50 ASN A O 24
ATOM 34329 N N . THR A 1 44 ? -3.210 2.277 -6.202 1.00 0.00 51 THR A N 24
ATOM 34330 C CA . THR A 1 44 ? -3.729 3.383 -5.411 1.00 0.00 51 THR A CA 24
ATOM 34331 C C . THR A 1 44 ? -3.041 3.452 -4.054 1.00 0.00 51 THR A C 24
ATOM 34332 O O . THR A 1 44 ? -2.917 2.446 -3.355 1.00 0.00 51 THR A O 24
ATOM 34343 N N . TRP A 1 45 ? -2.592 4.646 -3.689 1.00 0.00 52 TRP A N 24
ATOM 34344 C CA . TRP A 1 45 ? -1.916 4.850 -2.420 1.00 0.00 52 TRP A CA 24
ATOM 34345 C C . TRP A 1 45 ? -2.894 4.634 -1.275 1.00 0.00 52 TRP A C 24
ATOM 34346 O O . TRP A 1 45 ? -4.066 4.996 -1.372 1.00 0.00 52 TRP A O 24
ATOM 34367 N N . GLU A 1 46 ? -2.421 4.008 -0.204 1.00 0.00 53 GLU A N 24
ATOM 34368 C CA . GLU A 1 46 ? -3.277 3.711 0.936 1.00 0.00 53 GLU A CA 24
ATOM 34369 C C . GLU A 1 46 ? -2.550 3.889 2.268 1.00 0.00 53 GLU A C 24
ATOM 34370 O O . GLU A 1 46 ? -1.371 3.562 2.393 1.00 0.00 53 GLU A O 24
ATOM 34382 N N . PRO A 1 47 ? -3.261 4.419 3.285 1.00 0.00 54 PRO A N 24
ATOM 34383 C CA . PRO A 1 47 ? -2.699 4.654 4.620 1.00 0.00 54 PRO A CA 24
ATOM 34384 C C . PRO A 1 47 ? -2.074 3.401 5.223 1.00 0.00 54 PRO A C 24
ATOM 34385 O O . PRO A 1 47 ? -2.607 2.299 5.094 1.00 0.00 54 PRO A O 24
ATOM 34396 N N . GLU A 1 48 ? -0.935 3.590 5.878 1.00 0.00 55 GLU A N 24
ATOM 34397 C CA . GLU A 1 48 ? -0.203 2.497 6.508 1.00 0.00 55 GLU A CA 24
ATOM 34398 C C . GLU A 1 48 ? -1.050 1.771 7.555 1.00 0.00 55 GLU A C 24
ATOM 34399 O O . GLU A 1 48 ? -0.803 0.603 7.859 1.00 0.00 55 GLU A O 24
ATOM 34411 N N . GLU A 1 49 ? -2.041 2.464 8.108 1.00 0.00 56 GLU A N 24
ATOM 34412 C CA . GLU A 1 49 ? -2.910 1.891 9.116 1.00 0.00 56 GLU A CA 24
ATOM 34413 C C . GLU A 1 49 ? -3.619 0.634 8.606 1.00 0.00 56 GLU A C 24
ATOM 34414 O O . GLU A 1 49 ? -3.585 -0.412 9.254 1.00 0.00 56 GLU A O 24
ATOM 34426 N N . ASN A 1 50 ? -4.260 0.744 7.446 1.00 0.00 57 ASN A N 24
ATOM 34427 C CA . ASN A 1 50 ? -4.977 -0.384 6.855 1.00 0.00 57 ASN A CA 24
ATOM 34428 C C . ASN A 1 50 ? -4.018 -1.465 6.371 1.00 0.00 57 ASN A C 24
ATOM 34429 O O . ASN A 1 50 ? -4.337 -2.655 6.412 1.00 0.00 57 ASN A O 24
ATOM 34440 N N . LEU A 1 51 ? -2.856 -1.043 5.885 1.00 0.00 58 LEU A N 24
ATOM 34441 C CA . LEU A 1 51 ? -1.861 -1.971 5.358 1.00 0.00 58 LEU A CA 24
ATOM 34442 C C . LEU A 1 51 ? -1.503 -3.052 6.371 1.00 0.00 58 LEU A C 24
ATOM 34443 O O . LEU A 1 51 ? -1.115 -2.759 7.502 1.00 0.00 58 LEU A O 24
ATOM 34459 N N . ASP A 1 52 ? -1.638 -4.303 5.944 1.00 0.00 59 ASP A N 24
ATOM 34460 C CA . ASP A 1 52 ? -1.333 -5.448 6.792 1.00 0.00 59 ASP A CA 24
ATOM 34461 C C . ASP A 1 52 ? -0.039 -6.115 6.335 1.00 0.00 59 ASP A C 24
ATOM 34462 O O . ASP A 1 52 ? 0.039 -7.340 6.232 1.00 0.00 59 ASP A O 24
ATOM 34471 N N . CYS A 1 53 ? 0.972 -5.299 6.052 1.00 0.00 60 CYS A N 24
ATOM 34472 C CA . CYS A 1 53 ? 2.258 -5.812 5.594 1.00 0.00 60 CYS A CA 24
ATOM 34473 C C . CYS A 1 53 ? 3.352 -4.751 5.711 1.00 0.00 60 CYS A C 24
ATOM 34474 O O . CYS A 1 53 ? 3.965 -4.368 4.714 1.00 0.00 60 CYS A O 24
ATOM 34482 N N . PRO A 1 54 ? 3.621 -4.266 6.939 1.00 0.00 61 PRO A N 24
ATOM 34483 C CA . PRO A 1 54 ? 4.655 -3.254 7.180 1.00 0.00 61 PRO A CA 24
ATOM 34484 C C . PRO A 1 54 ? 6.010 -3.685 6.632 1.00 0.00 61 PRO A C 24
ATOM 34485 O O . PRO A 1 54 ? 6.865 -2.851 6.337 1.00 0.00 61 PRO A O 24
ATOM 34496 N N . ASP A 1 55 ? 6.195 -4.996 6.502 1.00 0.00 62 ASP A N 24
ATOM 34497 C CA . ASP A 1 55 ? 7.441 -5.553 5.992 1.00 0.00 62 ASP A CA 24
ATOM 34498 C C . ASP A 1 55 ? 7.820 -4.922 4.655 1.00 0.00 62 ASP A C 24
ATOM 34499 O O . ASP A 1 55 ? 8.994 -4.664 4.396 1.00 0.00 62 ASP A O 24
ATOM 34508 N N . LEU A 1 56 ? 6.822 -4.672 3.809 1.00 0.00 63 LEU A N 24
ATOM 34509 C CA . LEU A 1 56 ? 7.067 -4.067 2.505 1.00 0.00 63 LEU A CA 24
ATOM 34510 C C . LEU A 1 56 ? 7.563 -2.639 2.666 1.00 0.00 63 LEU A C 24
ATOM 34511 O O . LEU A 1 56 ? 8.530 -2.231 2.025 1.00 0.00 63 LEU A O 24
ATOM 34527 N N . ILE A 1 57 ? 6.888 -1.883 3.528 1.00 0.00 64 ILE A N 24
ATOM 34528 C CA . ILE A 1 57 ? 7.253 -0.496 3.783 1.00 0.00 64 ILE A CA 24
ATOM 34529 C C . ILE A 1 57 ? 8.708 -0.399 4.214 1.00 0.00 64 ILE A C 24
ATOM 34530 O O . ILE A 1 57 ? 9.471 0.410 3.685 1.00 0.00 64 ILE A O 24
ATOM 34546 N N . ALA A 1 58 ? 9.090 -1.244 5.163 1.00 0.00 65 ALA A N 24
ATOM 34547 C CA . ALA A 1 58 ? 10.459 -1.271 5.650 1.00 0.00 65 ALA A CA 24
ATOM 34548 C C . ALA A 1 58 ? 11.395 -1.738 4.544 1.00 0.00 65 ALA A C 24
ATOM 34549 O O . ALA A 1 58 ? 12.497 -1.216 4.384 1.00 0.00 65 ALA A O 24
ATOM 34556 N N . GLU A 1 59 ? 10.935 -2.723 3.777 1.00 0.00 66 GLU A N 24
ATOM 34557 C CA . GLU A 1 59 ? 11.714 -3.271 2.672 1.00 0.00 66 GLU A CA 24
ATOM 34558 C C . GLU A 1 59 ? 12.059 -2.179 1.662 1.00 0.00 66 GLU A C 24
ATOM 34559 O O . GLU A 1 59 ? 13.183 -2.107 1.165 1.00 0.00 66 GLU A O 24
ATOM 34571 N N . PHE A 1 60 ? 11.078 -1.332 1.370 1.00 0.00 67 PHE A N 24
ATOM 34572 C CA . PHE A 1 60 ? 11.250 -0.233 0.428 1.00 0.00 67 PHE A CA 24
ATOM 34573 C C . PHE A 1 60 ? 12.285 0.773 0.927 1.00 0.00 67 PHE A C 24
ATOM 34574 O O . PHE A 1 60 ? 13.141 1.225 0.167 1.00 0.00 67 PHE A O 24
ATOM 34591 N N . LEU A 1 61 ? 12.191 1.127 2.204 1.00 0.00 68 LEU A N 24
ATOM 34592 C CA . LEU A 1 61 ? 13.106 2.088 2.803 1.00 0.00 68 LEU A CA 24
ATOM 34593 C C . LEU A 1 61 ? 14.539 1.559 2.835 1.00 0.00 68 LEU A C 24
ATOM 34594 O O . LEU A 1 61 ? 15.484 2.306 2.595 1.00 0.00 68 LEU A O 24
ATOM 34610 N N . GLN A 1 62 ? 14.693 0.272 3.135 1.00 0.00 69 GLN A N 24
ATOM 34611 C CA . GLN A 1 62 ? 16.016 -0.348 3.199 1.00 0.00 69 GLN A CA 24
ATOM 34612 C C . GLN A 1 62 ? 16.798 -0.120 1.909 1.00 0.00 69 GLN A C 24
ATOM 34613 O O . GLN A 1 62 ? 18.017 0.053 1.937 1.00 0.00 69 GLN A O 24
ATOM 34627 N N . SER A 1 63 ? 16.093 -0.127 0.780 1.00 0.00 70 SER A N 24
ATOM 34628 C CA . SER A 1 63 ? 16.731 0.076 -0.517 1.00 0.00 70 SER A CA 24
ATOM 34629 C C . SER A 1 63 ? 17.519 1.382 -0.538 1.00 0.00 70 SER A C 24
ATOM 34630 O O . SER A 1 63 ? 18.695 1.401 -0.899 1.00 0.00 70 SER A O 24
ATOM 34638 N N . GLN A 1 64 ? 16.864 2.472 -0.146 1.00 0.00 71 GLN A N 24
ATOM 34639 C CA . GLN A 1 64 ? 17.509 3.781 -0.117 1.00 0.00 71 GLN A CA 24
ATOM 34640 C C . GLN A 1 64 ? 18.436 3.903 1.087 1.00 0.00 71 GLN A C 24
ATOM 34641 O O . GLN A 1 64 ? 19.618 4.217 0.943 1.00 0.00 71 GLN A O 24
ATOM 34655 N N . LYS A 1 65 ? 17.889 3.644 2.270 1.00 0.00 72 LYS A N 24
ATOM 34656 C CA . LYS A 1 65 ? 18.657 3.715 3.509 1.00 0.00 72 LYS A CA 24
ATOM 34657 C C . LYS A 1 65 ? 19.357 5.065 3.629 1.00 0.00 72 LYS A C 24
ATOM 34658 O O . LYS A 1 65 ? 20.574 5.130 3.807 1.00 0.00 72 LYS A O 24
ATOM 34677 N N . THR A 1 66 ? 18.572 6.138 3.511 1.00 0.00 73 THR A N 24
ATOM 34678 C CA . THR A 1 66 ? 19.087 7.506 3.584 1.00 0.00 73 THR A CA 24
ATOM 34679 C C . THR A 1 66 ? 19.807 7.877 2.289 1.00 0.00 73 THR A C 24
ATOM 34680 O O . THR A 1 66 ? 19.470 8.869 1.644 1.00 0.00 73 THR A O 24
ATOM 34691 N N . ALA A 1 67 ? 20.784 7.061 1.906 1.00 0.00 74 ALA A N 24
ATOM 34692 C CA . ALA A 1 67 ? 21.535 7.286 0.678 1.00 0.00 74 ALA A CA 24
ATOM 34693 C C . ALA A 1 67 ? 20.806 6.651 -0.505 1.00 0.00 74 ALA A C 24
ATOM 34694 O O . ALA A 1 67 ? 19.600 6.839 -0.667 1.00 0.00 74 ALA A O 24
ATOM 34701 N N . HIS A 1 68 ? 21.532 5.889 -1.322 1.00 0.00 75 HIS A N 24
ATOM 34702 C CA . HIS A 1 68 ? 20.936 5.222 -2.476 1.00 0.00 75 HIS A CA 24
ATOM 34703 C C . HIS A 1 68 ? 21.955 4.314 -3.157 1.00 0.00 75 HIS A C 24
ATOM 34704 O O . HIS A 1 68 ? 23.055 4.748 -3.502 1.00 0.00 75 HIS A O 24
ATOM 34719 N N . GLU A 1 69 ? 21.578 3.053 -3.352 1.00 0.00 76 GLU A N 24
ATOM 34720 C CA . GLU A 1 69 ? 22.452 2.074 -3.994 1.00 0.00 76 GLU A CA 24
ATOM 34721 C C . GLU A 1 69 ? 21.630 0.995 -4.692 1.00 0.00 76 GLU A C 24
ATOM 34722 O O . GLU A 1 69 ? 21.965 0.570 -5.797 1.00 0.00 76 GLU A O 24
ATOM 34734 N N . THR A 1 70 ? 20.556 0.560 -4.027 1.00 0.00 77 THR A N 24
ATOM 34735 C CA . THR A 1 70 ? 19.662 -0.472 -4.555 1.00 0.00 77 THR A CA 24
ATOM 34736 C C . THR A 1 70 ? 20.448 -1.601 -5.233 1.00 0.00 77 THR A C 24
ATOM 34737 O O . THR A 1 70 ? 21.520 -1.981 -4.761 1.00 0.00 77 THR A O 24
ATOM 34748 N N . ASP A 1 71 ? 19.919 -2.136 -6.333 1.00 0.00 78 ASP A N 24
ATOM 34749 C CA . ASP A 1 71 ? 20.581 -3.215 -7.056 1.00 0.00 78 ASP A CA 24
ATOM 34750 C C . ASP A 1 71 ? 19.836 -3.524 -8.353 1.00 0.00 78 ASP A C 24
ATOM 34751 O O . ASP A 1 71 ? 19.488 -4.673 -8.627 1.00 0.00 78 ASP A O 24
ATOM 34760 N N . LYS A 1 72 ? 19.589 -2.484 -9.145 1.00 0.00 79 LYS A N 24
ATOM 34761 C CA . LYS A 1 72 ? 18.880 -2.636 -10.411 1.00 0.00 79 LYS A CA 24
ATOM 34762 C C . LYS A 1 72 ? 19.576 -3.658 -11.304 1.00 0.00 79 LYS A C 24
ATOM 34763 O O . LYS A 1 72 ? 20.786 -3.586 -11.521 1.00 0.00 79 LYS A O 24
ATOM 34782 N N . SER A 1 73 ? 18.800 -4.608 -11.818 1.00 0.00 80 SER A N 24
ATOM 34783 C CA . SER A 1 73 ? 19.332 -5.650 -12.691 1.00 0.00 80 SER A CA 24
ATOM 34784 C C . SER A 1 73 ? 20.448 -6.428 -11.995 1.00 0.00 80 SER A C 24
ATOM 34785 O O . SER A 1 73 ? 20.557 -6.323 -10.755 1.00 0.00 80 SER A O 24
ATOM 34794 N N . ALA B 2 1 ? -1.911 -15.597 5.988 1.00 0.00 1 ALA B N 24
ATOM 34795 C CA . ALA B 2 1 ? -1.099 -15.777 4.756 1.00 0.00 1 ALA B CA 24
ATOM 34796 C C . ALA B 2 1 ? 0.179 -16.553 5.052 1.00 0.00 1 ALA B C 24
ATOM 34797 O O . ALA B 2 1 ? 0.861 -16.290 6.043 1.00 0.00 1 ALA B O 24
ATOM 34806 N N . ARG B 2 2 ? 0.497 -17.512 4.186 1.00 0.00 2 ARG B N 24
ATOM 34807 C CA . ARG B 2 2 ? 1.693 -18.329 4.352 1.00 0.00 2 ARG B CA 24
ATOM 34808 C C . ARG B 2 2 ? 2.958 -17.483 4.237 1.00 0.00 2 ARG B C 24
ATOM 34809 O O . ARG B 2 2 ? 3.933 -17.710 4.954 1.00 0.00 2 ARG B O 24
ATOM 34830 N N . THR B 2 3 ? 2.940 -16.512 3.329 1.00 0.00 3 THR B N 24
ATOM 34831 C CA . THR B 2 3 ? 4.091 -15.640 3.120 1.00 0.00 3 THR B CA 24
ATOM 34832 C C . THR B 2 3 ? 3.709 -14.388 2.336 1.00 0.00 3 THR B C 24
ATOM 34833 O O . THR B 2 3 ? 4.260 -13.311 2.564 1.00 0.00 3 THR B O 24
ATOM 34872 N N . GLN B 2 5 ? 2.359 -11.050 1.061 1.00 0.00 5 GLN B N 24
ATOM 34873 C CA . GLN B 2 5 ? 2.021 -9.828 1.776 1.00 0.00 5 GLN B CA 24
ATOM 34874 C C . GLN B 2 5 ? 0.692 -9.271 1.286 1.00 0.00 5 GLN B C 24
ATOM 34875 O O . GLN B 2 5 ? 0.425 -9.247 0.085 1.00 0.00 5 GLN B O 24
ATOM 34889 N N . THR B 2 6 ? -0.139 -8.822 2.219 1.00 0.00 6 THR B N 24
ATOM 34890 C CA . THR B 2 6 ? -1.439 -8.266 1.871 1.00 0.00 6 THR B CA 24
ATOM 34891 C C . THR B 2 6 ? -1.740 -7.031 2.706 1.00 0.00 6 THR B C 24
ATOM 34892 O O . THR B 2 6 ? -1.768 -7.093 3.934 1.00 0.00 6 THR B O 24
ATOM 34903 N N . ALA B 2 7 ? -1.966 -5.910 2.035 1.00 0.00 7 ALA B N 24
ATOM 34904 C CA . ALA B 2 7 ? -2.269 -4.663 2.720 1.00 0.00 7 ALA B CA 24
ATOM 34905 C C . ALA B 2 7 ? -3.774 -4.490 2.899 1.00 0.00 7 ALA B C 24
ATOM 34906 O O . ALA B 2 7 ? -4.221 -3.665 3.695 1.00 0.00 7 ALA B O 24
ATOM 34913 N N . ARG B 2 8 ? -4.544 -5.283 2.148 1.00 0.00 8 ARG B N 24
ATOM 34914 C CA . ARG B 2 8 ? -6.008 -5.244 2.210 1.00 0.00 8 ARG B CA 24
ATOM 34915 C C . ARG B 2 8 ? -6.571 -3.989 1.543 1.00 0.00 8 ARG B C 24
ATOM 34916 O O . ARG B 2 8 ? -7.766 -3.921 1.250 1.00 0.00 8 ARG B O 24
ATOM 34965 N N . SER B 2 10 ? -8.175 -0.457 1.027 1.00 0.00 10 SER B N 24
ATOM 34966 C CA . SER B 2 10 ? -9.149 0.301 1.804 1.00 0.00 10 SER B CA 24
ATOM 34967 C C . SER B 2 10 ? -10.444 0.498 1.021 1.00 0.00 10 SER B C 24
ATOM 34968 O O . SER B 2 10 ? -11.045 1.573 1.052 1.00 0.00 10 SER B O 24
ATOM 34976 N N . THR B 2 11 ? -10.877 -0.549 0.324 1.00 0.00 11 THR B N 24
ATOM 34977 C CA . THR B 2 11 ? -12.106 -0.487 -0.458 1.00 0.00 11 THR B CA 24
ATOM 34978 C C . THR B 2 11 ? -13.330 -0.497 0.454 1.00 0.00 11 THR B C 24
ATOM 34979 O O . THR B 2 11 ? -14.203 0.365 0.348 1.00 0.00 11 THR B O 24
ATOM 34990 N N . GLY B 2 12 ? -13.380 -1.479 1.350 1.00 0.00 12 GLY B N 24
ATOM 34991 C CA . GLY B 2 12 ? -14.494 -1.595 2.276 1.00 0.00 12 GLY B CA 24
ATOM 34992 C C . GLY B 2 12 ? -15.839 -1.620 1.576 1.00 0.00 12 GLY B C 24
ATOM 34993 O O . GLY B 2 12 ? -15.955 -2.126 0.459 1.00 0.00 12 GLY B O 24
ATOM 34997 N N . GLY B 2 13 ? -16.854 -1.068 2.233 1.00 0.00 13 GLY B N 24
ATOM 34998 C CA . GLY B 2 13 ? -18.185 -1.034 1.656 1.00 0.00 13 GLY B CA 24
ATOM 34999 C C . GLY B 2 13 ? -19.264 -0.823 2.700 1.00 0.00 13 GLY B C 24
ATOM 35000 O O . GLY B 2 13 ? -19.264 -1.480 3.741 1.00 0.00 13 GLY B O 24
ATOM 35004 N N . LYS B 2 14 ? -20.187 0.096 2.420 1.00 0.00 14 LYS B N 24
ATOM 35005 C CA . LYS B 2 14 ? -21.280 0.393 3.341 1.00 0.00 14 LYS B CA 24
ATOM 35006 C C . LYS B 2 14 ? -22.252 1.401 2.733 1.00 0.00 14 LYS B C 24
ATOM 35007 O O . LYS B 2 14 ? -21.840 2.431 2.200 1.00 0.00 14 LYS B O 24
ATOM 35026 N N . ALA B 2 15 ? -23.543 1.094 2.820 1.00 0.00 15 ALA B N 24
ATOM 35027 C CA . ALA B 2 15 ? -24.577 1.971 2.280 1.00 0.00 15 ALA B CA 24
ATOM 35028 C C . ALA B 2 15 ? -24.692 3.256 3.100 1.00 0.00 15 ALA B C 24
ATOM 35029 O O . ALA B 2 15 ? -24.734 3.214 4.330 1.00 0.00 15 ALA B O 24
ATOM 35036 N N . PRO B 2 16 ? -24.748 4.422 2.427 1.00 0.00 16 PRO B N 24
ATOM 35037 C CA . PRO B 2 16 ? -24.863 5.720 3.104 1.00 0.00 16 PRO B CA 24
ATOM 35038 C C . PRO B 2 16 ? -26.255 5.941 3.694 1.00 0.00 16 PRO B C 24
ATOM 35039 O O . PRO B 2 16 ? -26.843 5.029 4.277 1.00 0.00 16 PRO B O 24
ATOM 35050 N N . GLY B 2 17 ? -26.780 7.155 3.540 1.00 0.00 17 GLY B N 24
ATOM 35051 C CA . GLY B 2 17 ? -28.098 7.467 4.061 1.00 0.00 17 GLY B CA 24
ATOM 35052 C C . GLY B 2 17 ? -29.189 6.663 3.384 1.00 0.00 17 GLY B C 24
ATOM 35053 O O . GLY B 2 17 ? -30.071 6.117 4.049 1.00 0.00 17 GLY B O 24
ATOM 35057 N N . GLY B 2 18 ? -29.129 6.589 2.058 1.00 0.00 18 GLY B N 24
ATOM 35058 C CA . GLY B 2 18 ? -30.123 5.842 1.309 1.00 0.00 18 GLY B CA 24
ATOM 35059 C C . GLY B 2 18 ? -30.098 4.361 1.628 1.00 0.00 18 GLY B C 24
ATOM 35060 O O . GLY B 2 18 ? -31.148 3.702 1.471 1.00 0.00 18 GLY B O 24
ATOM 35065 N N . HIS A 1 1 ? -13.023 -15.910 -16.965 1.00 0.00 8 HIS A N 25
ATOM 35066 C CA . HIS A 1 1 ? -13.849 -16.604 -17.986 1.00 0.00 8 HIS A CA 25
ATOM 35067 C C . HIS A 1 1 ? -14.819 -17.590 -17.338 1.00 0.00 8 HIS A C 25
ATOM 35068 O O . HIS A 1 1 ? -15.990 -17.655 -17.713 1.00 0.00 8 HIS A O 25
ATOM 35085 N N . MET A 1 2 ? -14.328 -18.351 -16.364 1.00 0.00 9 MET A N 25
ATOM 35086 C CA . MET A 1 2 ? -15.157 -19.327 -15.665 1.00 0.00 9 MET A CA 25
ATOM 35087 C C . MET A 1 2 ? -16.294 -18.633 -14.923 1.00 0.00 9 MET A C 25
ATOM 35088 O O . MET A 1 2 ? -17.450 -19.046 -15.010 1.00 0.00 9 MET A O 25
ATOM 35102 N N . VAL A 1 3 ? -15.953 -17.569 -14.200 1.00 0.00 10 VAL A N 25
ATOM 35103 C CA . VAL A 1 3 ? -16.934 -16.801 -13.440 1.00 0.00 10 VAL A CA 25
ATOM 35104 C C . VAL A 1 3 ? -16.506 -15.336 -13.335 1.00 0.00 10 VAL A C 25
ATOM 35105 O O . VAL A 1 3 ? -15.966 -14.777 -14.290 1.00 0.00 10 VAL A O 25
ATOM 35118 N N . GLU A 1 4 ? -16.744 -14.722 -12.173 1.00 0.00 11 GLU A N 25
ATOM 35119 C CA . GLU A 1 4 ? -16.380 -13.324 -11.944 1.00 0.00 11 GLU A CA 25
ATOM 35120 C C . GLU A 1 4 ? -17.167 -12.387 -12.855 1.00 0.00 11 GLU A C 25
ATOM 35121 O O . GLU A 1 4 ? -17.324 -12.644 -14.048 1.00 0.00 11 GLU A O 25
ATOM 35133 N N . GLU A 1 5 ? -17.656 -11.294 -12.278 1.00 0.00 12 GLU A N 25
ATOM 35134 C CA . GLU A 1 5 ? -18.425 -10.306 -13.025 1.00 0.00 12 GLU A CA 25
ATOM 35135 C C . GLU A 1 5 ? -18.703 -9.080 -12.161 1.00 0.00 12 GLU A C 25
ATOM 35136 O O . GLU A 1 5 ? -18.533 -7.944 -12.606 1.00 0.00 12 GLU A O 25
ATOM 35148 N N . VAL A 1 6 ? -19.121 -9.321 -10.924 1.00 0.00 13 VAL A N 25
ATOM 35149 C CA . VAL A 1 6 ? -19.414 -8.241 -9.989 1.00 0.00 13 VAL A CA 25
ATOM 35150 C C . VAL A 1 6 ? -18.156 -7.434 -9.682 1.00 0.00 13 VAL A C 25
ATOM 35151 O O . VAL A 1 6 ? -17.047 -7.968 -9.708 1.00 0.00 13 VAL A O 25
ATOM 35164 N N . LEU A 1 7 ? -18.336 -6.146 -9.398 1.00 0.00 14 LEU A N 25
ATOM 35165 C CA . LEU A 1 7 ? -17.213 -5.264 -9.091 1.00 0.00 14 LEU A CA 25
ATOM 35166 C C . LEU A 1 7 ? -16.299 -5.894 -8.044 1.00 0.00 14 LEU A C 25
ATOM 35167 O O . LEU A 1 7 ? -16.765 -6.402 -7.023 1.00 0.00 14 LEU A O 25
ATOM 35183 N N . GLU A 1 8 ? -14.996 -5.870 -8.314 1.00 0.00 15 GLU A N 25
ATOM 35184 C CA . GLU A 1 8 ? -14.013 -6.452 -7.405 1.00 0.00 15 GLU A CA 25
ATOM 35185 C C . GLU A 1 8 ? -13.770 -5.564 -6.183 1.00 0.00 15 GLU A C 25
ATOM 35186 O O . GLU A 1 8 ? -12.665 -5.534 -5.640 1.00 0.00 15 GLU A O 25
ATOM 35198 N N . GLU A 1 9 ? -14.806 -4.856 -5.742 1.00 0.00 16 GLU A N 25
ATOM 35199 C CA . GLU A 1 9 ? -14.689 -3.988 -4.573 1.00 0.00 16 GLU A CA 25
ATOM 35200 C C . GLU A 1 9 ? -14.796 -4.802 -3.289 1.00 0.00 16 GLU A C 25
ATOM 35201 O O . GLU A 1 9 ? -15.808 -5.462 -3.049 1.00 0.00 16 GLU A O 25
ATOM 35213 N N . GLU A 1 10 ? -13.749 -4.748 -2.468 1.00 0.00 17 GLU A N 25
ATOM 35214 C CA . GLU A 1 10 ? -13.721 -5.482 -1.204 1.00 0.00 17 GLU A CA 25
ATOM 35215 C C . GLU A 1 10 ? -12.386 -5.288 -0.490 1.00 0.00 17 GLU A C 25
ATOM 35216 O O . GLU A 1 10 ? -11.338 -5.203 -1.131 1.00 0.00 17 GLU A O 25
ATOM 35228 N N . GLU A 1 11 ? -12.433 -5.225 0.839 1.00 0.00 18 GLU A N 25
ATOM 35229 C CA . GLU A 1 11 ? -11.228 -5.051 1.644 1.00 0.00 18 GLU A CA 25
ATOM 35230 C C . GLU A 1 11 ? -10.273 -6.235 1.469 1.00 0.00 18 GLU A C 25
ATOM 35231 O O . GLU A 1 11 ? -9.730 -6.437 0.385 1.00 0.00 18 GLU A O 25
ATOM 35243 N N . GLU A 1 12 ? -10.087 -7.025 2.530 1.00 0.00 19 GLU A N 25
ATOM 35244 C CA . GLU A 1 12 ? -9.220 -8.195 2.487 1.00 0.00 19 GLU A CA 25
ATOM 35245 C C . GLU A 1 12 ? -7.782 -7.838 2.107 1.00 0.00 19 GLU A C 25
ATOM 35246 O O . GLU A 1 12 ? -7.540 -6.943 1.299 1.00 0.00 19 GLU A O 25
ATOM 35258 N N . GLU A 1 13 ? -6.831 -8.547 2.710 1.00 0.00 20 GLU A N 25
ATOM 35259 C CA . GLU A 1 13 ? -5.414 -8.313 2.455 1.00 0.00 20 GLU A CA 25
ATOM 35260 C C . GLU A 1 13 ? -5.027 -8.733 1.038 1.00 0.00 20 GLU A C 25
ATOM 35261 O O . GLU A 1 13 ? -4.428 -9.790 0.837 1.00 0.00 20 GLU A O 25
ATOM 35273 N N . TYR A 1 14 ? -5.367 -7.899 0.060 1.00 0.00 21 TYR A N 25
ATOM 35274 C CA . TYR A 1 14 ? -5.045 -8.185 -1.334 1.00 0.00 21 TYR A CA 25
ATOM 35275 C C . TYR A 1 14 ? -3.537 -8.288 -1.540 1.00 0.00 21 TYR A C 25
ATOM 35276 O O . TYR A 1 14 ? -2.765 -7.528 -0.953 1.00 0.00 21 TYR A O 25
ATOM 35294 N N . VAL A 1 15 ? -3.129 -9.242 -2.371 1.00 0.00 22 VAL A N 25
ATOM 35295 C CA . VAL A 1 15 ? -1.717 -9.470 -2.660 1.00 0.00 22 VAL A CA 25
ATOM 35296 C C . VAL A 1 15 ? -1.035 -8.204 -3.175 1.00 0.00 22 VAL A C 25
ATOM 35297 O O . VAL A 1 15 ? -1.627 -7.427 -3.923 1.00 0.00 22 VAL A O 25
ATOM 35310 N N . VAL A 1 16 ? 0.218 -8.012 -2.768 1.00 0.00 23 VAL A N 25
ATOM 35311 C CA . VAL A 1 16 ? 0.998 -6.850 -3.183 1.00 0.00 23 VAL A CA 25
ATOM 35312 C C . VAL A 1 16 ? 2.433 -7.249 -3.507 1.00 0.00 23 VAL A C 25
ATOM 35313 O O . VAL A 1 16 ? 3.067 -7.985 -2.750 1.00 0.00 23 VAL A O 25
ATOM 35326 N N . GLU A 1 17 ? 2.938 -6.766 -4.638 1.00 0.00 24 GLU A N 25
ATOM 35327 C CA . GLU A 1 17 ? 4.298 -7.084 -5.059 1.00 0.00 24 GLU A CA 25
ATOM 35328 C C . GLU A 1 17 ? 5.331 -6.349 -4.207 1.00 0.00 24 GLU A C 25
ATOM 35329 O O . GLU A 1 17 ? 6.064 -6.973 -3.440 1.00 0.00 24 GLU A O 25
ATOM 35341 N N . LYS A 1 18 ? 5.388 -5.026 -4.354 1.00 0.00 25 LYS A N 25
ATOM 35342 C CA . LYS A 1 18 ? 6.344 -4.202 -3.610 1.00 0.00 25 LYS A CA 25
ATOM 35343 C C . LYS A 1 18 ? 5.869 -2.768 -3.495 1.00 0.00 25 LYS A C 25
ATOM 35344 O O . LYS A 1 18 ? 5.253 -2.223 -4.409 1.00 0.00 25 LYS A O 25
ATOM 35363 N N . VAL A 1 19 ? 6.172 -2.172 -2.356 1.00 0.00 26 VAL A N 25
ATOM 35364 C CA . VAL A 1 19 ? 5.803 -0.806 -2.078 1.00 0.00 26 VAL A CA 25
ATOM 35365 C C . VAL A 1 19 ? 6.520 0.152 -3.029 1.00 0.00 26 VAL A C 25
ATOM 35366 O O . VAL A 1 19 ? 7.749 0.223 -3.038 1.00 0.00 26 VAL A O 25
ATOM 35379 N N . LEU A 1 20 ? 5.748 0.881 -3.834 1.00 0.00 27 LEU A N 25
ATOM 35380 C CA . LEU A 1 20 ? 6.320 1.822 -4.792 1.00 0.00 27 LEU A CA 25
ATOM 35381 C C . LEU A 1 20 ? 6.826 3.090 -4.109 1.00 0.00 27 LEU A C 25
ATOM 35382 O O . LEU A 1 20 ? 8.009 3.419 -4.210 1.00 0.00 27 LEU A O 25
ATOM 35398 N N . ASP A 1 21 ? 5.936 3.811 -3.425 1.00 0.00 28 ASP A N 25
ATOM 35399 C CA . ASP A 1 21 ? 6.346 5.051 -2.751 1.00 0.00 28 ASP A CA 25
ATOM 35400 C C . ASP A 1 21 ? 5.324 5.525 -1.720 1.00 0.00 28 ASP A C 25
ATOM 35401 O O . ASP A 1 21 ? 4.130 5.299 -1.864 1.00 0.00 28 ASP A O 25
ATOM 35410 N N . ARG A 1 22 ? 5.813 6.209 -0.687 1.00 0.00 29 ARG A N 25
ATOM 35411 C CA . ARG A 1 22 ? 4.953 6.746 0.369 1.00 0.00 29 ARG A CA 25
ATOM 35412 C C . ARG A 1 22 ? 4.962 8.270 0.318 1.00 0.00 29 ARG A C 25
ATOM 35413 O O . ARG A 1 22 ? 5.965 8.874 -0.064 1.00 0.00 29 ARG A O 25
ATOM 35434 N N . ARG A 1 23 ? 3.847 8.896 0.687 1.00 0.00 30 ARG A N 25
ATOM 35435 C CA . ARG A 1 23 ? 3.764 10.356 0.655 1.00 0.00 30 ARG A CA 25
ATOM 35436 C C . ARG A 1 23 ? 2.722 10.892 1.631 1.00 0.00 30 ARG A C 25
ATOM 35437 O O . ARG A 1 23 ? 1.691 10.265 1.864 1.00 0.00 30 ARG A O 25
ATOM 35458 N N . VAL A 1 24 ? 2.993 12.072 2.181 1.00 0.00 31 VAL A N 25
ATOM 35459 C CA . VAL A 1 24 ? 2.074 12.714 3.111 1.00 0.00 31 VAL A CA 25
ATOM 35460 C C . VAL A 1 24 ? 1.420 13.925 2.448 1.00 0.00 31 VAL A C 25
ATOM 35461 O O . VAL A 1 24 ? 2.099 14.735 1.817 1.00 0.00 31 VAL A O 25
ATOM 35474 N N . VAL A 1 25 ? 0.102 14.042 2.585 1.00 0.00 32 VAL A N 25
ATOM 35475 C CA . VAL A 1 25 ? -0.632 15.152 1.984 1.00 0.00 32 VAL A CA 25
ATOM 35476 C C . VAL A 1 25 ? -0.534 16.416 2.833 1.00 0.00 32 VAL A C 25
ATOM 35477 O O . VAL A 1 25 ? -0.450 17.526 2.308 1.00 0.00 32 VAL A O 25
ATOM 35490 N N . LYS A 1 26 ? -0.552 16.237 4.148 1.00 0.00 33 LYS A N 25
ATOM 35491 C CA . LYS A 1 26 ? -0.471 17.353 5.084 1.00 0.00 33 LYS A CA 25
ATOM 35492 C C . LYS A 1 26 ? -0.166 16.839 6.481 1.00 0.00 33 LYS A C 25
ATOM 35493 O O . LYS A 1 26 ? 0.472 17.517 7.287 1.00 0.00 33 LYS A O 25
ATOM 35512 N N . GLY A 1 27 ? -0.632 15.629 6.751 1.00 0.00 34 GLY A N 25
ATOM 35513 C CA . GLY A 1 27 ? -0.421 15.007 8.039 1.00 0.00 34 GLY A CA 25
ATOM 35514 C C . GLY A 1 27 ? -0.792 13.541 8.012 1.00 0.00 34 GLY A C 25
ATOM 35515 O O . GLY A 1 27 ? -0.393 12.772 8.886 1.00 0.00 34 GLY A O 25
ATOM 35519 N N . LYS A 1 28 ? -1.560 13.157 6.995 1.00 0.00 35 LYS A N 25
ATOM 35520 C CA . LYS A 1 28 ? -1.994 11.779 6.840 1.00 0.00 35 LYS A CA 25
ATOM 35521 C C . LYS A 1 28 ? -0.824 10.899 6.415 1.00 0.00 35 LYS A C 25
ATOM 35522 O O . LYS A 1 28 ? 0.336 11.283 6.556 1.00 0.00 35 LYS A O 25
ATOM 35541 N N . VAL A 1 29 ? -1.138 9.723 5.883 1.00 0.00 36 VAL A N 25
ATOM 35542 C CA . VAL A 1 29 ? -0.115 8.789 5.422 1.00 0.00 36 VAL A CA 25
ATOM 35543 C C . VAL A 1 29 ? -0.678 7.891 4.328 1.00 0.00 36 VAL A C 25
ATOM 35544 O O . VAL A 1 29 ? -1.802 7.404 4.438 1.00 0.00 36 VAL A O 25
ATOM 35557 N N . GLU A 1 30 ? 0.104 7.665 3.278 1.00 0.00 37 GLU A N 25
ATOM 35558 C CA . GLU A 1 30 ? -0.337 6.808 2.182 1.00 0.00 37 GLU A CA 25
ATOM 35559 C C . GLU A 1 30 ? 0.849 6.151 1.484 1.00 0.00 37 GLU A C 25
ATOM 35560 O O . GLU A 1 30 ? 1.835 6.811 1.156 1.00 0.00 37 GLU A O 25
ATOM 35572 N N . TYR A 1 31 ? 0.744 4.843 1.267 1.00 0.00 38 TYR A N 25
ATOM 35573 C CA . TYR A 1 31 ? 1.804 4.083 0.615 1.00 0.00 38 TYR A CA 25
ATOM 35574 C C . TYR A 1 31 ? 1.357 3.540 -0.727 1.00 0.00 38 TYR A C 25
ATOM 35575 O O . TYR A 1 31 ? 0.209 3.136 -0.902 1.00 0.00 38 TYR A O 25
ATOM 35593 N N . LEU A 1 32 ? 2.287 3.521 -1.665 1.00 0.00 39 LEU A N 25
ATOM 35594 C CA . LEU A 1 32 ? 2.018 3.017 -2.994 1.00 0.00 39 LEU A CA 25
ATOM 35595 C C . LEU A 1 32 ? 2.329 1.525 -3.052 1.00 0.00 39 LEU A C 25
ATOM 35596 O O . LEU A 1 32 ? 3.364 1.084 -2.556 1.00 0.00 39 LEU A O 25
ATOM 35612 N N . LEU A 1 33 ? 1.429 0.748 -3.646 1.00 0.00 40 LEU A N 25
ATOM 35613 C CA . LEU A 1 33 ? 1.623 -0.695 -3.748 1.00 0.00 40 LEU A CA 25
ATOM 35614 C C . LEU A 1 33 ? 1.155 -1.220 -5.099 1.00 0.00 40 LEU A C 25
ATOM 35615 O O . LEU A 1 33 ? 0.058 -0.899 -5.555 1.00 0.00 40 LEU A O 25
ATOM 35631 N N . LYS A 1 34 ? 1.994 -2.036 -5.730 1.00 0.00 41 LYS A N 25
ATOM 35632 C CA . LYS A 1 34 ? 1.664 -2.615 -7.025 1.00 0.00 41 LYS A CA 25
ATOM 35633 C C . LYS A 1 34 ? 0.717 -3.797 -6.844 1.00 0.00 41 LYS A C 25
ATOM 35634 O O . LYS A 1 34 ? 1.125 -4.860 -6.376 1.00 0.00 41 LYS A O 25
ATOM 35653 N N . TRP A 1 35 ? -0.548 -3.608 -7.204 1.00 0.00 42 TRP A N 25
ATOM 35654 C CA . TRP A 1 35 ? -1.538 -4.669 -7.060 1.00 0.00 42 TRP A CA 25
ATOM 35655 C C . TRP A 1 35 ? -1.455 -5.655 -8.220 1.00 0.00 42 TRP A C 25
ATOM 35656 O O . TRP A 1 35 ? -1.408 -5.262 -9.386 1.00 0.00 42 TRP A O 25
ATOM 35677 N N . LYS A 1 36 ? -1.430 -6.942 -7.886 1.00 0.00 43 LYS A N 25
ATOM 35678 C CA . LYS A 1 36 ? -1.346 -8.001 -8.885 1.00 0.00 43 LYS A CA 25
ATOM 35679 C C . LYS A 1 36 ? -2.645 -8.125 -9.678 1.00 0.00 43 LYS A C 25
ATOM 35680 O O . LYS A 1 36 ? -3.735 -7.945 -9.135 1.00 0.00 43 LYS A O 25
ATOM 35699 N N . GLY A 1 37 ? -2.515 -8.446 -10.963 1.00 0.00 44 GLY A N 25
ATOM 35700 C CA . GLY A 1 37 ? -3.679 -8.603 -11.818 1.00 0.00 44 GLY A CA 25
ATOM 35701 C C . GLY A 1 37 ? -4.236 -7.283 -12.313 1.00 0.00 44 GLY A C 25
ATOM 35702 O O . GLY A 1 37 ? -4.465 -7.111 -13.509 1.00 0.00 44 GLY A O 25
ATOM 35706 N N . PHE A 1 38 ? -4.456 -6.348 -11.394 1.00 0.00 45 PHE A N 25
ATOM 35707 C CA . PHE A 1 38 ? -4.990 -5.039 -11.752 1.00 0.00 45 PHE A CA 25
ATOM 35708 C C . PHE A 1 38 ? -4.028 -4.300 -12.676 1.00 0.00 45 PHE A C 25
ATOM 35709 O O . PHE A 1 38 ? -2.810 -4.436 -12.552 1.00 0.00 45 PHE A O 25
ATOM 35726 N N . SER A 1 39 ? -4.583 -3.525 -13.605 1.00 0.00 46 SER A N 25
ATOM 35727 C CA . SER A 1 39 ? -3.777 -2.768 -14.558 1.00 0.00 46 SER A CA 25
ATOM 35728 C C . SER A 1 39 ? -2.673 -1.994 -13.846 1.00 0.00 46 SER A C 25
ATOM 35729 O O . SER A 1 39 ? -2.857 -1.521 -12.724 1.00 0.00 46 SER A O 25
ATOM 35737 N N . ASP A 1 40 ? -1.523 -1.881 -14.501 1.00 0.00 47 ASP A N 25
ATOM 35738 C CA . ASP A 1 40 ? -0.379 -1.177 -13.936 1.00 0.00 47 ASP A CA 25
ATOM 35739 C C . ASP A 1 40 ? -0.745 0.250 -13.536 1.00 0.00 47 ASP A C 25
ATOM 35740 O O . ASP A 1 40 ? -0.384 0.714 -12.454 1.00 0.00 47 ASP A O 25
ATOM 35749 N N . GLU A 1 41 ? -1.457 0.942 -14.419 1.00 0.00 48 GLU A N 25
ATOM 35750 C CA . GLU A 1 41 ? -1.871 2.315 -14.169 1.00 0.00 48 GLU A CA 25
ATOM 35751 C C . GLU A 1 41 ? -2.822 2.404 -12.978 1.00 0.00 48 GLU A C 25
ATOM 35752 O O . GLU A 1 41 ? -3.012 3.478 -12.408 1.00 0.00 48 GLU A O 25
ATOM 35764 N N . ASP A 1 42 ? -3.431 1.276 -12.619 1.00 0.00 49 ASP A N 25
ATOM 35765 C CA . ASP A 1 42 ? -4.379 1.235 -11.507 1.00 0.00 49 ASP A CA 25
ATOM 35766 C C . ASP A 1 42 ? -3.672 1.294 -10.148 1.00 0.00 49 ASP A C 25
ATOM 35767 O O . ASP A 1 42 ? -4.056 0.593 -9.210 1.00 0.00 49 ASP A O 25
ATOM 35776 N N . ASN A 1 43 ? -2.653 2.143 -10.034 1.00 0.00 50 ASN A N 25
ATOM 35777 C CA . ASN A 1 43 ? -1.928 2.292 -8.776 1.00 0.00 50 ASN A CA 25
ATOM 35778 C C . ASN A 1 43 ? -2.846 2.868 -7.702 1.00 0.00 50 ASN A C 25
ATOM 35779 O O . ASN A 1 43 ? -3.644 3.765 -7.975 1.00 0.00 50 ASN A O 25
ATOM 35790 N N . THR A 1 44 ? -2.738 2.346 -6.483 1.00 0.00 51 THR A N 25
ATOM 35791 C CA . THR A 1 44 ? -3.574 2.814 -5.383 1.00 0.00 51 THR A CA 25
ATOM 35792 C C . THR A 1 44 ? -2.777 2.946 -4.091 1.00 0.00 51 THR A C 25
ATOM 35793 O O . THR A 1 44 ? -2.048 2.033 -3.700 1.00 0.00 51 THR A O 25
ATOM 35804 N N . TRP A 1 45 ? -2.916 4.096 -3.438 1.00 0.00 52 TRP A N 25
ATOM 35805 C CA . TRP A 1 45 ? -2.212 4.365 -2.199 1.00 0.00 52 TRP A CA 25
ATOM 35806 C C . TRP A 1 45 ? -3.082 4.043 -0.985 1.00 0.00 52 TRP A C 25
ATOM 35807 O O . TRP A 1 45 ? -4.221 4.502 -0.886 1.00 0.00 52 TRP A O 25
ATOM 35828 N N . GLU A 1 46 ? -2.534 3.261 -0.059 1.00 0.00 53 GLU A N 25
ATOM 35829 C CA . GLU A 1 46 ? -3.248 2.884 1.156 1.00 0.00 53 GLU A CA 25
ATOM 35830 C C . GLU A 1 46 ? -2.882 3.824 2.305 1.00 0.00 53 GLU A C 25
ATOM 35831 O O . GLU A 1 46 ? -1.748 4.286 2.388 1.00 0.00 53 GLU A O 25
ATOM 35843 N N . PRO A 1 47 ? -3.840 4.138 3.198 1.00 0.00 54 PRO A N 25
ATOM 35844 C CA . PRO A 1 47 ? -3.601 5.050 4.329 1.00 0.00 54 PRO A CA 25
ATOM 35845 C C . PRO A 1 47 ? -2.707 4.467 5.430 1.00 0.00 54 PRO A C 25
ATOM 35846 O O . PRO A 1 47 ? -2.896 4.778 6.608 1.00 0.00 54 PRO A O 25
ATOM 35857 N N . GLU A 1 48 ? -1.717 3.657 5.042 1.00 0.00 55 GLU A N 25
ATOM 35858 C CA . GLU A 1 48 ? -0.770 3.055 5.988 1.00 0.00 55 GLU A CA 25
ATOM 35859 C C . GLU A 1 48 ? -1.425 2.031 6.932 1.00 0.00 55 GLU A C 25
ATOM 35860 O O . GLU A 1 48 ? -0.793 1.043 7.305 1.00 0.00 55 GLU A O 25
ATOM 35872 N N . GLU A 1 49 ? -2.671 2.271 7.333 1.00 0.00 56 GLU A N 25
ATOM 35873 C CA . GLU A 1 49 ? -3.368 1.368 8.248 1.00 0.00 56 GLU A CA 25
ATOM 35874 C C . GLU A 1 49 ? -3.749 0.043 7.584 1.00 0.00 56 GLU A C 25
ATOM 35875 O O . GLU A 1 49 ? -3.473 -1.028 8.123 1.00 0.00 56 GLU A O 25
ATOM 35887 N N . ASN A 1 50 ? -4.395 0.118 6.424 1.00 0.00 57 ASN A N 25
ATOM 35888 C CA . ASN A 1 50 ? -4.824 -1.079 5.703 1.00 0.00 57 ASN A CA 25
ATOM 35889 C C . ASN A 1 50 ? -3.644 -1.979 5.344 1.00 0.00 57 ASN A C 25
ATOM 35890 O O . ASN A 1 50 ? -3.822 -3.166 5.072 1.00 0.00 57 ASN A O 25
ATOM 35901 N N . LEU A 1 51 ? -2.447 -1.406 5.335 1.00 0.00 58 LEU A N 25
ATOM 35902 C CA . LEU A 1 51 ? -1.237 -2.152 4.997 1.00 0.00 58 LEU A CA 25
ATOM 35903 C C . LEU A 1 51 ? -1.112 -3.420 5.838 1.00 0.00 58 LEU A C 25
ATOM 35904 O O . LEU A 1 51 ? -1.505 -3.449 7.004 1.00 0.00 58 LEU A O 25
ATOM 35920 N N . ASP A 1 52 ? -0.552 -4.461 5.232 1.00 0.00 59 ASP A N 25
ATOM 35921 C CA . ASP A 1 52 ? -0.355 -5.738 5.907 1.00 0.00 59 ASP A CA 25
ATOM 35922 C C . ASP A 1 52 ? 0.850 -6.462 5.317 1.00 0.00 59 ASP A C 25
ATOM 35923 O O . ASP A 1 52 ? 0.795 -7.656 5.021 1.00 0.00 59 ASP A O 25
ATOM 35932 N N . CYS A 1 53 ? 1.939 -5.719 5.147 1.00 0.00 60 CYS A N 25
ATOM 35933 C CA . CYS A 1 53 ? 3.169 -6.264 4.589 1.00 0.00 60 CYS A CA 25
ATOM 35934 C C . CYS A 1 53 ? 4.388 -5.614 5.242 1.00 0.00 60 CYS A C 25
ATOM 35935 O O . CYS A 1 53 ? 5.181 -4.951 4.573 1.00 0.00 60 CYS A O 25
ATOM 35943 N N . PRO A 1 54 ? 4.551 -5.790 6.568 1.00 0.00 61 PRO A N 25
ATOM 35944 C CA . PRO A 1 54 ? 5.673 -5.215 7.314 1.00 0.00 61 PRO A CA 25
ATOM 35945 C C . PRO A 1 54 ? 7.017 -5.524 6.668 1.00 0.00 61 PRO A C 25
ATOM 35946 O O . PRO A 1 54 ? 7.910 -4.677 6.638 1.00 0.00 61 PRO A O 25
ATOM 35957 N N . ASP A 1 55 ? 7.158 -6.741 6.150 1.00 0.00 62 ASP A N 25
ATOM 35958 C CA . ASP A 1 55 ? 8.397 -7.152 5.503 1.00 0.00 62 ASP A CA 25
ATOM 35959 C C . ASP A 1 55 ? 8.713 -6.260 4.305 1.00 0.00 62 ASP A C 25
ATOM 35960 O O . ASP A 1 55 ? 9.862 -5.865 4.105 1.00 0.00 62 ASP A O 25
ATOM 35969 N N . LEU A 1 56 ? 7.690 -5.933 3.514 1.00 0.00 63 LEU A N 25
ATOM 35970 C CA . LEU A 1 56 ? 7.878 -5.077 2.347 1.00 0.00 63 LEU A CA 25
ATOM 35971 C C . LEU A 1 56 ? 8.165 -3.643 2.772 1.00 0.00 63 LEU A C 25
ATOM 35972 O O . LEU A 1 56 ? 9.062 -2.995 2.235 1.00 0.00 63 LEU A O 25
ATOM 35988 N N . ILE A 1 57 ? 7.389 -3.154 3.738 1.00 0.00 64 ILE A N 25
ATOM 35989 C CA . ILE A 1 57 ? 7.554 -1.794 4.238 1.00 0.00 64 ILE A CA 25
ATOM 35990 C C . ILE A 1 57 ? 8.999 -1.551 4.653 1.00 0.00 64 ILE A C 25
ATOM 35991 O O . ILE A 1 57 ? 9.578 -0.510 4.341 1.00 0.00 64 ILE A O 25
ATOM 36007 N N . ALA A 1 58 ? 9.578 -2.527 5.344 1.00 0.00 65 ALA A N 25
ATOM 36008 C CA . ALA A 1 58 ? 10.960 -2.427 5.785 1.00 0.00 65 ALA A CA 25
ATOM 36009 C C . ALA A 1 58 ? 11.894 -2.365 4.585 1.00 0.00 65 ALA A C 25
ATOM 36010 O O . ALA A 1 58 ? 12.882 -1.638 4.595 1.00 0.00 65 ALA A O 25
ATOM 36017 N N . GLU A 1 59 ? 11.566 -3.136 3.552 1.00 0.00 66 GLU A N 25
ATOM 36018 C CA . GLU A 1 59 ? 12.369 -3.178 2.335 1.00 0.00 66 GLU A CA 25
ATOM 36019 C C . GLU A 1 59 ? 12.341 -1.834 1.610 1.00 0.00 66 GLU A C 25
ATOM 36020 O O . GLU A 1 59 ? 13.361 -1.372 1.098 1.00 0.00 66 GLU A O 25
ATOM 36032 N N . PHE A 1 60 ? 11.165 -1.219 1.567 1.00 0.00 67 PHE A N 25
ATOM 36033 C CA . PHE A 1 60 ? 10.986 0.066 0.904 1.00 0.00 67 PHE A CA 25
ATOM 36034 C C . PHE A 1 60 ? 11.825 1.160 1.561 1.00 0.00 67 PHE A C 25
ATOM 36035 O O . PHE A 1 60 ? 12.476 1.951 0.877 1.00 0.00 67 PHE A O 25
ATOM 36052 N N . LEU A 1 61 ? 11.797 1.206 2.889 1.00 0.00 68 LEU A N 25
ATOM 36053 C CA . LEU A 1 61 ? 12.544 2.207 3.638 1.00 0.00 68 LEU A CA 25
ATOM 36054 C C . LEU A 1 61 ? 14.027 1.865 3.679 1.00 0.00 68 LEU A C 25
ATOM 36055 O O . LEU A 1 61 ? 14.883 2.746 3.610 1.00 0.00 68 LEU A O 25
ATOM 36071 N N . GLN A 1 62 ? 14.317 0.575 3.798 1.00 0.00 69 GLN A N 25
ATOM 36072 C CA . GLN A 1 62 ? 15.691 0.096 3.856 1.00 0.00 69 GLN A CA 25
ATOM 36073 C C . GLN A 1 62 ? 16.471 0.528 2.619 1.00 0.00 69 GLN A C 25
ATOM 36074 O O . GLN A 1 62 ? 17.642 0.898 2.707 1.00 0.00 69 GLN A O 25
ATOM 36088 N N . SER A 1 63 ? 15.813 0.471 1.465 1.00 0.00 70 SER A N 25
ATOM 36089 C CA . SER A 1 63 ? 16.442 0.850 0.206 1.00 0.00 70 SER A CA 25
ATOM 36090 C C . SER A 1 63 ? 16.917 2.301 0.238 1.00 0.00 70 SER A C 25
ATOM 36091 O O . SER A 1 63 ? 18.062 2.595 -0.105 1.00 0.00 70 SER A O 25
ATOM 36099 N N . GLN A 1 64 ? 16.032 3.205 0.649 1.00 0.00 71 GLN A N 25
ATOM 36100 C CA . GLN A 1 64 ? 16.371 4.623 0.719 1.00 0.00 71 GLN A CA 25
ATOM 36101 C C . GLN A 1 64 ? 17.373 4.898 1.834 1.00 0.00 71 GLN A C 25
ATOM 36102 O O . GLN A 1 64 ? 18.486 5.359 1.580 1.00 0.00 71 GLN A O 25
ATOM 36116 N N . LYS A 1 65 ? 16.967 4.612 3.066 1.00 0.00 72 LYS A N 25
ATOM 36117 C CA . LYS A 1 65 ? 17.823 4.831 4.226 1.00 0.00 72 LYS A CA 25
ATOM 36118 C C . LYS A 1 65 ? 18.321 6.279 4.246 1.00 0.00 72 LYS A C 25
ATOM 36119 O O . LYS A 1 65 ? 17.529 7.207 4.414 1.00 0.00 72 LYS A O 25
ATOM 36138 N N . THR A 1 66 ? 19.626 6.472 4.063 1.00 0.00 73 THR A N 25
ATOM 36139 C CA . THR A 1 66 ? 20.206 7.810 4.051 1.00 0.00 73 THR A CA 25
ATOM 36140 C C . THR A 1 66 ? 19.618 8.640 2.914 1.00 0.00 73 THR A C 25
ATOM 36141 O O . THR A 1 66 ? 19.347 9.830 3.075 1.00 0.00 73 THR A O 25
ATOM 36152 N N . ALA A 1 67 ? 19.424 7.997 1.766 1.00 0.00 74 ALA A N 25
ATOM 36153 C CA . ALA A 1 67 ? 18.868 8.663 0.593 1.00 0.00 74 ALA A CA 25
ATOM 36154 C C . ALA A 1 67 ? 18.505 7.650 -0.489 1.00 0.00 74 ALA A C 25
ATOM 36155 O O . ALA A 1 67 ? 17.417 7.707 -1.065 1.00 0.00 74 ALA A O 25
ATOM 36162 N N . HIS A 1 68 ? 19.420 6.722 -0.753 1.00 0.00 75 HIS A N 25
ATOM 36163 C CA . HIS A 1 68 ? 19.203 5.688 -1.761 1.00 0.00 75 HIS A CA 25
ATOM 36164 C C . HIS A 1 68 ? 20.357 4.690 -1.764 1.00 0.00 75 HIS A C 25
ATOM 36165 O O . HIS A 1 68 ? 20.142 3.480 -1.829 1.00 0.00 75 HIS A O 25
ATOM 36180 N N . GLU A 1 69 ? 21.579 5.209 -1.693 1.00 0.00 76 GLU A N 25
ATOM 36181 C CA . GLU A 1 69 ? 22.770 4.367 -1.686 1.00 0.00 76 GLU A CA 25
ATOM 36182 C C . GLU A 1 69 ? 22.731 3.382 -0.520 1.00 0.00 76 GLU A C 25
ATOM 36183 O O . GLU A 1 69 ? 23.152 2.237 -0.662 1.00 0.00 76 GLU A O 25
ATOM 36195 N N . THR A 1 70 ? 22.218 3.857 0.620 1.00 0.00 77 THR A N 25
ATOM 36196 C CA . THR A 1 70 ? 22.091 3.066 1.855 1.00 0.00 77 THR A CA 25
ATOM 36197 C C . THR A 1 70 ? 23.393 2.362 2.247 1.00 0.00 77 THR A C 25
ATOM 36198 O O . THR A 1 70 ? 24.028 1.686 1.440 1.00 0.00 77 THR A O 25
ATOM 36209 N N . ASP A 1 71 ? 23.775 2.525 3.511 1.00 0.00 78 ASP A N 25
ATOM 36210 C CA . ASP A 1 71 ? 24.992 1.909 4.032 1.00 0.00 78 ASP A CA 25
ATOM 36211 C C . ASP A 1 71 ? 25.103 2.124 5.538 1.00 0.00 78 ASP A C 25
ATOM 36212 O O . ASP A 1 71 ? 24.966 3.246 6.025 1.00 0.00 78 ASP A O 25
ATOM 36221 N N . LYS A 1 72 ? 25.355 1.039 6.268 1.00 0.00 79 LYS A N 25
ATOM 36222 C CA . LYS A 1 72 ? 25.487 1.103 7.721 1.00 0.00 79 LYS A CA 25
ATOM 36223 C C . LYS A 1 72 ? 25.860 -0.267 8.285 1.00 0.00 79 LYS A C 25
ATOM 36224 O O . LYS A 1 72 ? 25.265 -0.739 9.255 1.00 0.00 79 LYS A O 25
ATOM 36243 N N . SER A 1 73 ? 26.852 -0.901 7.665 1.00 0.00 80 SER A N 25
ATOM 36244 C CA . SER A 1 73 ? 27.314 -2.219 8.093 1.00 0.00 80 SER A CA 25
ATOM 36245 C C . SER A 1 73 ? 26.169 -3.230 8.073 1.00 0.00 80 SER A C 25
ATOM 36246 O O . SER A 1 73 ? 26.105 -4.074 8.992 1.00 0.00 80 SER A O 25
ATOM 36255 N N . ALA B 2 1 ? 2.761 -24.106 1.806 1.00 0.00 1 ALA B N 25
ATOM 36256 C CA . ALA B 2 1 ? 1.808 -23.063 2.264 1.00 0.00 1 ALA B CA 25
ATOM 36257 C C . ALA B 2 1 ? 2.471 -22.119 3.260 1.00 0.00 1 ALA B C 25
ATOM 36258 O O . ALA B 2 1 ? 3.175 -22.556 4.170 1.00 0.00 1 ALA B O 25
ATOM 36267 N N . ARG B 2 2 ? 2.235 -20.823 3.082 1.00 0.00 2 ARG B N 25
ATOM 36268 C CA . ARG B 2 2 ? 2.805 -19.809 3.965 1.00 0.00 2 ARG B CA 25
ATOM 36269 C C . ARG B 2 2 ? 2.217 -18.436 3.658 1.00 0.00 2 ARG B C 25
ATOM 36270 O O . ARG B 2 2 ? 2.127 -18.035 2.498 1.00 0.00 2 ARG B O 25
ATOM 36291 N N . THR B 2 3 ? 1.820 -17.719 4.704 1.00 0.00 3 THR B N 25
ATOM 36292 C CA . THR B 2 3 ? 1.245 -16.390 4.541 1.00 0.00 3 THR B CA 25
ATOM 36293 C C . THR B 2 3 ? 2.282 -15.415 3.993 1.00 0.00 3 THR B C 25
ATOM 36294 O O . THR B 2 3 ? 3.336 -15.213 4.597 1.00 0.00 3 THR B O 25
ATOM 36333 N N . GLN B 2 5 ? 3.346 -11.493 2.374 1.00 0.00 5 GLN B N 25
ATOM 36334 C CA . GLN B 2 5 ? 3.046 -10.076 2.545 1.00 0.00 5 GLN B CA 25
ATOM 36335 C C . GLN B 2 5 ? 1.872 -9.648 1.669 1.00 0.00 5 GLN B C 25
ATOM 36336 O O . GLN B 2 5 ? 1.768 -10.052 0.511 1.00 0.00 5 GLN B O 25
ATOM 36350 N N . THR B 2 6 ? 0.991 -8.826 2.235 1.00 0.00 6 THR B N 25
ATOM 36351 C CA . THR B 2 6 ? -0.182 -8.337 1.517 1.00 0.00 6 THR B CA 25
ATOM 36352 C C . THR B 2 6 ? -0.574 -6.938 1.992 1.00 0.00 6 THR B C 25
ATOM 36353 O O . THR B 2 6 ? 0.250 -6.212 2.545 1.00 0.00 6 THR B O 25
ATOM 36364 N N . ALA B 2 7 ? -1.838 -6.573 1.778 1.00 0.00 7 ALA B N 25
ATOM 36365 C CA . ALA B 2 7 ? -2.349 -5.265 2.187 1.00 0.00 7 ALA B CA 25
ATOM 36366 C C . ALA B 2 7 ? -3.814 -5.112 1.786 1.00 0.00 7 ALA B C 25
ATOM 36367 O O . ALA B 2 7 ? -4.182 -5.359 0.638 1.00 0.00 7 ALA B O 25
ATOM 36374 N N . ARG B 2 8 ? -4.646 -4.714 2.743 1.00 0.00 8 ARG B N 25
ATOM 36375 C CA . ARG B 2 8 ? -6.075 -4.540 2.499 1.00 0.00 8 ARG B CA 25
ATOM 36376 C C . ARG B 2 8 ? -6.359 -3.327 1.620 1.00 0.00 8 ARG B C 25
ATOM 36377 O O . ARG B 2 8 ? -5.734 -2.277 1.768 1.00 0.00 8 ARG B O 25
ATOM 36426 N N . SER B 2 10 ? -7.884 0.007 0.135 1.00 0.00 10 SER B N 25
ATOM 36427 C CA . SER B 2 10 ? -8.276 1.237 0.820 1.00 0.00 10 SER B CA 25
ATOM 36428 C C . SER B 2 10 ? -9.769 1.525 0.648 1.00 0.00 10 SER B C 25
ATOM 36429 O O . SER B 2 10 ? -10.177 2.682 0.536 1.00 0.00 10 SER B O 25
ATOM 36437 N N . THR B 2 11 ? -10.581 0.472 0.635 1.00 0.00 11 THR B N 25
ATOM 36438 C CA . THR B 2 11 ? -12.023 0.621 0.485 1.00 0.00 11 THR B CA 25
ATOM 36439 C C . THR B 2 11 ? -12.718 0.629 1.845 1.00 0.00 11 THR B C 25
ATOM 36440 O O . THR B 2 11 ? -13.563 1.483 2.116 1.00 0.00 11 THR B O 25
ATOM 36451 N N . GLY B 2 12 ? -12.354 -0.330 2.693 1.00 0.00 12 GLY B N 25
ATOM 36452 C CA . GLY B 2 12 ? -12.949 -0.421 4.014 1.00 0.00 12 GLY B CA 25
ATOM 36453 C C . GLY B 2 12 ? -14.439 -0.701 3.962 1.00 0.00 12 GLY B C 25
ATOM 36454 O O . GLY B 2 12 ? -14.894 -1.531 3.175 1.00 0.00 12 GLY B O 25
ATOM 36458 N N . GLY B 2 13 ? -15.198 -0.007 4.805 1.00 0.00 13 GLY B N 25
ATOM 36459 C CA . GLY B 2 13 ? -16.637 -0.197 4.839 1.00 0.00 13 GLY B CA 25
ATOM 36460 C C . GLY B 2 13 ? -17.313 0.687 5.870 1.00 0.00 13 GLY B C 25
ATOM 36461 O O . GLY B 2 13 ? -16.986 1.869 5.988 1.00 0.00 13 GLY B O 25
ATOM 36465 N N . LYS B 2 14 ? -18.254 0.105 6.615 1.00 0.00 14 LYS B N 25
ATOM 36466 C CA . LYS B 2 14 ? -18.999 0.823 7.656 1.00 0.00 14 LYS B CA 25
ATOM 36467 C C . LYS B 2 14 ? -20.021 1.790 7.054 1.00 0.00 14 LYS B C 25
ATOM 36468 O O . LYS B 2 14 ? -21.115 1.956 7.595 1.00 0.00 14 LYS B O 25
ATOM 36487 N N . ALA B 2 15 ? -19.662 2.421 5.935 1.00 0.00 15 ALA B N 25
ATOM 36488 C CA . ALA B 2 15 ? -20.545 3.370 5.258 1.00 0.00 15 ALA B CA 25
ATOM 36489 C C . ALA B 2 15 ? -20.785 4.620 6.105 1.00 0.00 15 ALA B C 25
ATOM 36490 O O . ALA B 2 15 ? -21.049 4.528 7.303 1.00 0.00 15 ALA B O 25
ATOM 36497 N N . PRO B 2 16 ? -20.699 5.813 5.485 1.00 0.00 16 PRO B N 25
ATOM 36498 C CA . PRO B 2 16 ? -20.911 7.085 6.187 1.00 0.00 16 PRO B CA 25
ATOM 36499 C C . PRO B 2 16 ? -22.349 7.247 6.668 1.00 0.00 16 PRO B C 25
ATOM 36500 O O . PRO B 2 16 ? -23.294 6.932 5.946 1.00 0.00 16 PRO B O 25
ATOM 36511 N N . GLY B 2 17 ? -22.505 7.740 7.892 1.00 0.00 17 GLY B N 25
ATOM 36512 C CA . GLY B 2 17 ? -23.831 7.935 8.451 1.00 0.00 17 GLY B CA 25
ATOM 36513 C C . GLY B 2 17 ? -24.531 6.625 8.757 1.00 0.00 17 GLY B C 25
ATOM 36514 O O . GLY B 2 17 ? -24.501 5.695 7.951 1.00 0.00 17 GLY B O 25
ATOM 36518 N N . GLY B 2 18 ? -25.160 6.554 9.926 1.00 0.00 18 GLY B N 25
ATOM 36519 C CA . GLY B 2 18 ? -25.862 5.346 10.321 1.00 0.00 18 GLY B CA 25
ATOM 36520 C C . GLY B 2 18 ? -27.106 5.094 9.490 1.00 0.00 18 GLY B C 25
ATOM 36521 O O . GLY B 2 18 ? -26.983 4.987 8.252 1.00 0.00 18 GLY B O 25
#

Nearest PDB structures (foldseek):
  1guw-assembly1_A  TM=7.495E-01  e=2.318E-09  Mus musculus
  1ap0-assembly1_A  TM=6.866E-01  e=4.322E-09  Mus musculus
  6d08-assembly2_B  TM=8.929E-01  e=1.508E-06  Homo sapiens
  3tzd-assembly1_A  TM=9.166E-01  e=5.579E-06  Homo sapiens
  2d9u-assembly1_A  TM=7.232E-01  e=1.826E-04  Homo sapiens

Organism: Mus musculus (NCBI:txid10090)

Sequence (89 aa):
HMVEEVLEEEEEEYVVEKVLDRRVVKGKVEYLLKWKGFSDEDNTWEPEENLDCPDLIAEFLQSQKTAHETDKSARTQTARSTGGKAPGGHMVEEVLEEEEEEYVVEKVLDRRVVKGKVEYLLKWKGFSDEDNTWEPEENLDCPDLIAEFLQSQKTAHETDKSARTQTARSTGGKAPGGHMVEEVLEEEEEEYVVEKVLDRRVVKGKVEYLLKWKGFSDEDNTWEPEENLDCPDLIAEFLQSQKTAHETDKSARTQTARSTGGKAPGGHMVEEVLEEEEEEYVVEKVLDRRVVKGKVEYLLKWKGFSDEDNTWEPEENLDCPDLIAEFLQSQKTAHETDKSARTQTARSTGGKAPGGHMVEEVLEEEEEEYVVEKVLDRRVVKGKVEYLLKWKGFSDEDNTWEPEENLDCPDLIAEFLQSQKTAHETDKSARTQTARSTGGKAPGGHMVEEVLEEEEEEYVVEKVLDRRVVKGKVEYLLKWKGFSDEDNTWEPEENLDCPDLIAEFLQSQKTAHETDKSARTQTARSTGGKAPGGHMVEEVLEEEEEEYVVEKVLDRRVVKGKVEYLLKWKGFSDEDNTWEPEENLDCPDLIAEFLQSQKTAHETDKSARTQTARSTGGKAPGGHMVEEVLEEEEEEYVVEKVLDRRVVKGKVEYLLKWKGFSDEDNTWEPEENLDCPDLIAEFLQSQKTAHETDKSARTQTARSTGGKAPGGHMVEEVLEEEEEEYVVEKVLDRRVVKGKVEYLLKWKGFSDEDNTWEPEENLDCPDLIAEFLQSQKTAHETDKSARTQTARSTGGKAPGGHMVEEVLEEEEEEYVVEKVLDRRVVKGKVEYLLKWKGFSDEDNTWEPEENLDCPDLIAEFLQSQKTAHETDKSARTQTARSTGGKAPGGHMVEEVLEEEEEEYVVEKVLDRRVVKGKVEYLLKWKGFSDEDNTWEPEENLDCPDLIAEFLQSQKTAHETDKSARTQTARSTGGKAPGGHMVEEVLEEEEEEYVVEKVLDRRVVKGKVEYLLKWKGFSDEDNTWEPEENLDCPDLIAEFLQSQKTAHETDKSARTQTARSTGGKAPGGHMVEEVLEEEEEEYVVEKVLDRRVVKGKVEYLLKWKGFSDEDNTWEPEENLDCPDLIAEFLQSQKTAHETDKSARTQTARSTGGKAPGGHMVEEVLEEEEEEYVVEKVLDRRVVKGKVEYLLKWKGFSDEDNTWEPEENLDCPDLIAEFLQSQKTAHETDKSARTQTARSTGGKAPGGHMVEEVLEEEEEEYVVEKVLDRRVVKGKVEYLLKWKGFSDEDNTWEPEENLDCPDLIAEFLQSQKTAHETDKSARTQTARSTGGKAPGGHMVEEVLEEEEEEYVVEKVLDRRVVKGKVEYLLKWKGFSDEDNTWEPEENLDCPDLIAEFLQSQKTAHETDKSARTQTARSTGGKAPGGHMVEEVLEEEEEEYVVEKVLDRRVVKGKVEYLLKWKGFSDEDNTWEPEENLDCPDLIAEFLQSQKTAHETDKSARTQTARSTGGKAPGGHMVEEVLEEEEEEYVVEKVLDRRVVKGKVEYLLKWKGFSDEDNTWEPEENLDCPDLIAEFLQSQKTAHETDKSARTQTARSTGGKAPGGHMVEEVLEEEEEEYVVEKVLDRRVVKGKVEYLLKWKGFSDEDNTWEPEENLDCPDLIAEFLQSQKTAHETDKSARTQTARSTGGKAPGGHMVEEVLEEEEEEYVVEKVLDRRVVKGKVEYLLKWKGFSDEDNTWEPEENLDCPDLIAEFLQSQKTAHETDKSARTQTARSTGGKAPGGHMVEEVLEEEEEEYVVEKVLDRRVVKGKVEYLLKWKGFSDEDNTWEPEENLDCPDLIAEFLQSQKTAHETDKSARTQTARSTGGKAPGGHMVEEVLEEEEEEYVVEKVLDRRVVKGKVEYLLKWKGFSDEDNTWEPEENLDCPDLIAEFLQSQKTAHETDKSARTQTARSTGGKAPGGHMVEEVLEEEEEEYVVEKVLDRRVVKGKVEYLLKWKGFSDEDNTWEPEENLDCPDLIAEFLQSQKTAHETDKSARTQTARSTGGKAPGGHMVEEVLEEEEEEYVVEKVLDRRVVKGKVEYLLKWKGFSDEDNTWEPEENLDCPDLIAEFLQSQKTAHETDKSARTQTARSTGGKAPGGHMVEEVLEEEEEEYVVEKVLDRRVVKGKVEYLLKWKGFSDEDNTWEPEENLDCPDLIAEFLQSQKTAHETDKSARTQTARSTGGKAPGG

Secondary structure (DSSP, 8-state):
--SSPP-S------BEEEE---B--TT--EE-EEESSS-TTS---EETTTEE-HHHHHHHHHHH-SSSTTS--/----EE----S-----

CATH classification: 2.40.50.40

GO terms:
  GO:0062072 histone H3K9me2/3 reader activity (F, IDA)
  GO:0000785 chromatin (C, IDA)
  GO:0001939 female pronucleus (C, IDA)
  GO:0001940 male pronucleus (C, IDA)
  GO:0005634 nucleus (C, IDA)
  GO:0005721 pericentric heterochromatin (C, IDA)
  GO:0010369 chromocenter (C, IDA)
  GO:0045892 negative regulation of DNA-templated transcription (P, IDA)
  GO:1990904 ribonucleoprotein complex (C, IDA)
  GO:0010467 gene expression (P, IMP)
  GO:0005515 protein binding (F, IPI)
  GO:0042802 identical protein binding (F, IPI)